Protein 1B22 (pdb70)

Radius of gyration: 10.29 Å; Cα contacts (8 Å, |Δi|>4): 111; chains: 1; bounding box: 26×21×21 Å

Sequence (70 aa):
EEESFGPQPISRLEQCGINANDVKKLEEAGFHTVEAVAYAPKKELINIKGISEAKADKILAEAAKLVPMGEEESFGPQPISRLEQCGINANDVKKLEEAGFHTVEAVAYAPKKELINIKGISEAKADKILAEAAKLVPMGEEESFGPQPISRLEQCGINANDVKKLEEAGFHTVEAVAYAPKKELINIKGISEAKADKILAEAAKLVPMGEEESFGPQPISRLEQCGINANDVKKLEEAGFHTVEAVAYAPKKELINIKGISEAKADKILAEAAKLVPMGEEESFGPQPISRLEQCGINANDVKKLEEAGFHTVEAVAYAPKKELINIKGISEAKADKILAEAAKLVPMGEEESFGPQPISRLEQCGINANDVKKLEEAGFHTVEAVAYAPKKELINIKGISEAKADKILAEAAKLVPMGEEESFGPQPISRLEQCGINANDVKKLEEAGFHTVEAVAYAPKKELINIKGISEAKADKILAEAAKLVPMGEEESFGPQPISRLEQCGINANDVKKLEEAGFHTVEAVAYAPKKELINIKGISEAKADKILAEAAKLVPMGEEESFGPQPISRLEQCGINANDVKKLEEAGFHTVEAVAYAPKKELINIKGISEAKADKILAEAAKLVPMGEEESFGPQPISRLEQCGINANDVKKLEEAGFHTVEAVAYAPKKELINIKGISEAKADKILAEAAKLVPMGEEESFGPQPISRLEQCGINANDVKKLEEAGFHTVEAVAYAPKKELINIKGISEAKADKILAEAAKLVPMGEEESFGPQPISRLEQCGINANDVKKLEEAGFHTVEAVAYAPKKELINIKGISEAKADKILAEAAKLVPMGEEESFGPQPISRLEQCGINANDVKKLEEAGFHTVEAVAYAPKKELINIKGISEAKADKILAEAAKLVPMGEEESFGPQPISRLEQCGINANDVKKLEEAGFHTVEAVAYAPKKELINIKGISEAKADKILAEAAKLVPMGEEESFGPQPISRLEQCGINANDVKKLEEAGFHTVEAVAYAPKKELINIKGISEAKADKILAEAAKLVPMGEEESFGPQPISRLEQCGINANDVKKLEEAGFHTVEAVAYAPKKELINIKGISEAKADKILAEAAKLVPMGEEESFGPQPISRLEQCGINANDVKKLEEAGFHTVEAVAYAPKKELINIKGISEAKADKILAEAAKLVPMGEEESFGPQPISRLEQCGINANDVKKLEEAGFHTVEAVAYAPKKELINIKGISEAKADKILAEAAKLVPMGEEESFGPQPISRLEQCGINANDVKKLEEAGFHTVEAVAYAPKKELINIKGISEAKADKILAEAAKLVPMGEEESFGPQPISRLEQCGINANDVKKLEEAGFHTVEAVAYAPKKELINIKGISEAKADKILAEAAKLVPMGEEESFGPQPISRLEQCGINANDVKKLEEAGFHTVEAVAYAPKKELINIKGISEAKADKILAEAAKLVPMGEEESFGPQPISRLEQCGINANDVKKLEEAGFHTVEAVAYAPKKELINIKGISEAKADKILAEAAKLVPMGEEESFGPQPISRLEQCGINANDVKKLEEAGFHTVEAVAYAPKKELINIKGISEAKADKILAEAAKLVPMGEEESFGPQPISRLEQCGINANDVKKLEEAGFHTVEAVAYAPKKELINIKGISEAKADKILAEAAKLVPMGEEESFGPQPISRLEQCGINANDVKKLEEAGFHTVEAVAYAPKKELINIKGISEAKADKILAEAAKLVPMGEEESFGPQPISRLEQCGINANDVKKLEEAGFHTVEAVAYAPKKELINIKGISEAKADKILAEAAKLVPMGEEESFGPQPISRLEQCGINANDVKKLEEAGFHTVEAVAYAPKKELINIKGISEAKADKILAEAAKLVPMGEEESFGPQPISRLEQCGINANDVKKLEEAGFHTVEAVAYAPKKELINIKGISEAKADKILAEAAKLVPMGEEESFGPQPISRLEQCGINANDVKKLEEAGFHTVEAVAYAPKKELINIKGISEAKADKILAEAAKLVPMGEEESFGPQPISRLEQCGINANDVKKLEEAGFHTVEAVAYAPKKELINIKGISEAKADKILAEAAKLVPMG

Organism: Homo sapiens (NCBI:txid9606)

Nearest PDB structures (foldseek):
  1b22-assembly1_A  TM=9.193E-01  e=7.555E-15  Homo sapiens
  5nwl-assembly1_F  TM=5.448E-01  e=1.430E-09  Homo sapiens
  6bb2-assembly2_E  TM=3.078E-01  e=9.770E+00  Homo sapiens
  1b22-assembly1_A  TM=9.363E-01  e=3.225E-14  Homo sapiens
  5nwl-assembly1_F  TM=5.181E-01  e=1.822E-08  Homo sapiens

GO terms:
  GO:0005634 nucleus (C, IDA)
  GO:0099182 presynaptic intermediate filament cytoskeleton (C, IDA)
  GO:0035861 site of double-strand break (C, IDA)
  GO:0003697 single-stranded DNA binding (F, IDA)
  GO:0031297 replication fork processing (P, IDA)
  GO:0000724 double-strand break repair via homologous recombination (P, IDA)
  GO:0000785 chromatin (C, IDA)
  GO:0005515 protein binding (F, IPI)
  GO:0005524 ATP binding (F, IDA)
  GO:0000800 lateral element (C, IDA)
  GO:0000150 DNA strand exchange activity (F, IDA)
  GO:0048471 perinuclear region of cytoplasm (C, IDA)
  GO:0000228 nuclear chromosome (C, IDA)
  GO:0005737 cytoplasm (C, IDA)
  GO:0005739 mitochondrion (C, IDA)
  GO:0031491 nucleosome binding (F, IDA)
  GO:0010569 regulation of double-strand break repair via homologous recombination (P, IDA)
  GO:0032993 protein-DNA complex (C, IDA)
  GO:0071479 cellular response to ionizing radiation (P, IDA)
  GO:0006974 DNA damage response (P, IDA)

Foldseek 3Di:
DDFADDFQQQLCVLVVPHPPCVCQVCPPPGCSGSCLPPPDQQQVSSVPVHGGCVVSVSSSVCCRVPVVDD

InterPro domains:
  IPR003593 AAA+ ATPase domain [SM00382] (119-306)
  IPR010995 DNA repair Rad51/transcription factor NusA, alpha-helical [SSF47794] (17-85)
  IPR011941 DNA recombination/repair protein Rad51 [TIGR02239] (25-339)
  IPR013632 Rad51-like, C-terminal [PF08423] (95-337)
  IPR016467 DNA recombination and repair protein, RecA-like [PIRSF005856] (19-338)
  IPR020587 DNA recombination and repair protein RecA, monomer-monomer interface [PS50163] (276-339)
  IPR020588 DNA recombination and repair protein RecA-like, ATP-binding domain [PS50162] (98-269)
  IPR027417 P-loop containing nucleoside triphosphate hydrolase [G3DSA:3.40.50.300] (97-339)
  IPR027417 P-loop containing nucleoside triphosphate hydrolase [SSF52540] (101-335)
  IPR060101 SAM-like helix-hairpin-helix tandem [PF14520] (32-79)

Structure (mmCIF, N/CA/C/O backbone):
data_1B22
#
_entry.id   1B22
#
_cell.length_a   1.000
_cell.length_b   1.000
_cell.length_c   1.000
_cell.angle_alpha   90.00
_cell.angle_beta   90.00
_cell.angle_gamma   90.00
#
_symmetry.space_group_name_H-M   'P 1'
#
loop_
_atom_site.group_PDB
_atom_site.id
_atom_site.type_symbol
_atom_site.label_atom_id
_atom_site.label_alt_id
_atom_site.label_comp_id
_atom_site.label_asym_id
_atom_site.label_entity_id
_atom_site.label_seq_id
_atom_site.pdbx_PDB_ins_code
_atom_site.Cartn_x
_atom_site.Cartn_y
_atom_site.Cartn_z
_atom_site.occupancy
_atom_site.B_iso_or_equiv
_atom_site.auth_seq_id
_atom_site.auth_comp_id
_atom_site.auth_asym_id
_atom_site.auth_atom_id
_atom_site.pdbx_PDB_model_num
ATOM 1 N N . GLU A 1 16 ? -10.984 -9.572 5.829 1.00 0.00 16 GLU A N 1
ATOM 2 C CA . GLU A 1 16 ? -11.033 -8.871 4.512 1.00 0.00 16 GLU A CA 1
ATOM 3 C C . GLU A 1 16 ? -9.755 -9.148 3.718 1.00 0.00 16 GLU A C 1
ATOM 4 O O . GLU A 1 16 ? -8.711 -9.419 4.277 1.00 0.00 16 GLU A O 1
ATOM 16 N N . GLU A 1 17 ? -9.829 -9.081 2.417 1.00 0.00 17 GLU A N 1
ATOM 17 C CA . GLU A 1 17 ? -8.619 -9.338 1.585 1.00 0.00 17 GLU A CA 1
ATOM 18 C C . GLU A 1 17 ? -8.580 -8.367 0.403 1.00 0.00 17 GLU A C 1
ATOM 19 O O . GLU A 1 17 ? -9.548 -8.210 -0.315 1.00 0.00 17 GLU A O 1
ATOM 31 N N . GLU A 1 18 ? -7.471 -7.714 0.197 1.00 0.00 18 GLU A N 1
ATOM 32 C CA . GLU A 1 18 ? -7.373 -6.752 -0.937 1.00 0.00 18 GLU A CA 1
ATOM 33 C C . GLU A 1 18 ? -8.420 -5.646 -0.778 1.00 0.00 18 GLU A C 1
ATOM 34 O O . GLU A 1 18 ? -9.031 -5.503 0.262 1.00 0.00 18 GLU A O 1
ATOM 46 N N . SER A 1 19 ? -8.631 -4.864 -1.801 1.00 0.00 19 SER A N 1
ATOM 47 C CA . SER A 1 19 ? -9.638 -3.768 -1.704 1.00 0.00 19 SER A CA 1
ATOM 48 C C . SER A 1 19 ? -10.150 -3.395 -3.096 1.00 0.00 19 SER A C 1
ATOM 49 O O . SER A 1 19 ? -9.429 -3.463 -4.072 1.00 0.00 19 SER A O 1
ATOM 57 N N . PHE A 1 20 ? -11.389 -3.001 -3.196 1.00 0.00 20 PHE A N 1
ATOM 58 C CA . PHE A 1 20 ? -11.947 -2.624 -4.526 1.00 0.00 20 PHE A CA 1
ATOM 59 C C . PHE A 1 20 ? -12.456 -1.181 -4.498 1.00 0.00 20 PHE A C 1
ATOM 60 O O . PHE A 1 20 ? -13.295 -0.794 -5.287 1.00 0.00 20 PHE A O 1
ATOM 77 N N . GLY A 1 21 ? -11.960 -0.381 -3.593 1.00 0.00 21 GLY A N 1
ATOM 78 C CA . GLY A 1 21 ? -12.421 1.032 -3.517 1.00 0.00 21 GLY A CA 1
ATOM 79 C C . GLY A 1 21 ? -11.250 1.972 -3.815 1.00 0.00 21 GLY A C 1
ATOM 80 O O . GLY A 1 21 ? -10.512 1.764 -4.757 1.00 0.00 21 GLY A O 1
ATOM 84 N N . PRO A 1 22 ? -11.125 2.984 -2.998 1.00 0.00 22 PRO A N 1
ATOM 85 C CA . PRO A 1 22 ? -10.040 3.974 -3.173 1.00 0.00 22 PRO A CA 1
ATOM 86 C C . PRO A 1 22 ? -8.732 3.439 -2.584 1.00 0.00 22 PRO A C 1
ATOM 87 O O . PRO A 1 22 ? -8.734 2.592 -1.712 1.00 0.00 22 PRO A O 1
ATOM 98 N N . GLN A 1 23 ? -7.615 3.927 -3.047 1.00 0.00 23 GLN A N 1
ATOM 99 C CA . GLN A 1 23 ? -6.313 3.445 -2.504 1.00 0.00 23 GLN A CA 1
ATOM 100 C C . GLN A 1 23 ? -5.351 4.605 -2.270 1.00 0.00 23 GLN A C 1
ATOM 101 O O . GLN A 1 23 ? -4.167 4.468 -2.488 1.00 0.00 23 GLN A O 1
ATOM 115 N N . PRO A 1 24 ? -5.873 5.706 -1.796 1.00 0.00 24 PRO A N 1
ATOM 116 C CA . PRO A 1 24 ? -5.007 6.871 -1.515 1.00 0.00 24 PRO A CA 1
ATOM 117 C C . PRO A 1 24 ? -4.082 6.518 -0.355 1.00 0.00 24 PRO A C 1
ATOM 118 O O . PRO A 1 24 ? -4.103 7.140 0.688 1.00 0.00 24 PRO A O 1
ATOM 129 N N . ILE A 1 25 ? -3.272 5.506 -0.533 1.00 0.00 25 ILE A N 1
ATOM 130 C CA . ILE A 1 25 ? -2.352 5.091 0.549 1.00 0.00 25 ILE A CA 1
ATOM 131 C C . ILE A 1 25 ? -1.250 6.128 0.718 1.00 0.00 25 ILE A C 1
ATOM 132 O O . ILE A 1 25 ? -0.420 6.037 1.600 1.00 0.00 25 ILE A O 1
ATOM 148 N N . SER A 1 26 ? -1.233 7.110 -0.131 1.00 0.00 26 SER A N 1
ATOM 149 C CA . SER A 1 26 ? -0.178 8.154 -0.027 1.00 0.00 26 SER A CA 1
ATOM 150 C C . SER A 1 26 ? 0.026 8.566 1.436 1.00 0.00 26 SER A C 1
ATOM 151 O O . SER A 1 26 ? 0.961 8.143 2.084 1.00 0.00 26 SER A O 1
ATOM 159 N N . ARG A 1 27 ? -0.841 9.382 1.967 1.00 0.00 27 ARG A N 1
ATOM 160 C CA . ARG A 1 27 ? -0.680 9.816 3.386 1.00 0.00 27 ARG A CA 1
ATOM 161 C C . ARG A 1 27 ? -0.435 8.611 4.301 1.00 0.00 27 ARG A C 1
ATOM 162 O O . ARG A 1 27 ? 0.248 8.711 5.301 1.00 0.00 27 ARG A O 1
ATOM 183 N N . LEU A 1 28 ? -0.993 7.477 3.978 1.00 0.00 28 LEU A N 1
ATOM 184 C CA . LEU A 1 28 ? -0.796 6.279 4.846 1.00 0.00 28 LEU A CA 1
ATOM 185 C C . LEU A 1 28 ? 0.689 5.918 4.958 1.00 0.00 28 LEU A C 1
ATOM 186 O O . LEU A 1 28 ? 1.327 6.194 5.953 1.00 0.00 28 LEU A O 1
ATOM 202 N N . GLU A 1 29 ? 1.239 5.288 3.955 1.00 0.00 29 GLU A N 1
ATOM 203 C CA . GLU A 1 29 ? 2.679 4.889 4.021 1.00 0.00 29 GLU A CA 1
ATOM 204 C C . GLU A 1 29 ? 3.604 6.043 3.618 1.00 0.00 29 GLU A C 1
ATOM 205 O O . GLU A 1 29 ? 4.733 6.115 4.059 1.00 0.00 29 GLU A O 1
ATOM 217 N N . GLN A 1 30 ? 3.157 6.940 2.783 1.00 0.00 30 GLN A N 1
ATOM 218 C CA . GLN A 1 30 ? 4.051 8.060 2.373 1.00 0.00 30 GLN A CA 1
ATOM 219 C C . GLN A 1 30 ? 4.373 8.938 3.582 1.00 0.00 30 GLN A C 1
ATOM 220 O O . GLN A 1 30 ? 5.439 9.512 3.678 1.00 0.00 30 GLN A O 1
ATOM 234 N N . CYS A 1 31 ? 3.465 9.035 4.515 1.00 0.00 31 CYS A N 1
ATOM 235 C CA . CYS A 1 31 ? 3.735 9.863 5.720 1.00 0.00 31 CYS A CA 1
ATOM 236 C C . CYS A 1 31 ? 4.625 9.073 6.678 1.00 0.00 31 CYS A C 1
ATOM 237 O O . CYS A 1 31 ? 5.188 9.612 7.611 1.00 0.00 31 CYS A O 1
ATOM 245 N N . GLY A 1 32 ? 4.765 7.796 6.442 1.00 0.00 32 GLY A N 1
ATOM 246 C CA . GLY A 1 32 ? 5.628 6.964 7.322 1.00 0.00 32 GLY A CA 1
ATOM 247 C C . GLY A 1 32 ? 4.783 5.934 8.073 1.00 0.00 32 GLY A C 1
ATOM 248 O O . GLY A 1 32 ? 4.704 5.957 9.285 1.00 0.00 32 GLY A O 1
ATOM 252 N N . ILE A 1 33 ? 4.168 5.011 7.377 1.00 0.00 33 ILE A N 1
ATOM 253 C CA . ILE A 1 33 ? 3.365 3.982 8.083 1.00 0.00 33 ILE A CA 1
ATOM 254 C C . ILE A 1 33 ? 4.319 2.887 8.577 1.00 0.00 33 ILE A C 1
ATOM 255 O O . ILE A 1 33 ? 5.333 3.168 9.184 1.00 0.00 33 ILE A O 1
ATOM 271 N N . ASN A 1 34 ? 4.017 1.655 8.322 1.00 0.00 34 ASN A N 1
ATOM 272 C CA . ASN A 1 34 ? 4.915 0.553 8.772 1.00 0.00 34 ASN A CA 1
ATOM 273 C C . ASN A 1 34 ? 6.098 0.403 7.806 1.00 0.00 34 ASN A C 1
ATOM 274 O O . ASN A 1 34 ? 6.647 1.375 7.327 1.00 0.00 34 ASN A O 1
ATOM 285 N N . ALA A 1 35 ? 6.495 -0.809 7.518 1.00 0.00 35 ALA A N 1
ATOM 286 C CA . ALA A 1 35 ? 7.641 -1.022 6.584 1.00 0.00 35 ALA A CA 1
ATOM 287 C C . ALA A 1 35 ? 7.332 -0.425 5.215 1.00 0.00 35 ALA A C 1
ATOM 288 O O . ALA A 1 35 ? 8.217 -0.031 4.482 1.00 0.00 35 ALA A O 1
ATOM 295 N N . ASN A 1 36 ? 6.081 -0.380 4.858 1.00 0.00 36 ASN A N 1
ATOM 296 C CA . ASN A 1 36 ? 5.701 0.164 3.527 1.00 0.00 36 ASN A CA 1
ATOM 297 C C . ASN A 1 36 ? 6.534 1.383 3.169 1.00 0.00 36 ASN A C 1
ATOM 298 O O . ASN A 1 36 ? 7.422 1.297 2.347 1.00 0.00 36 ASN A O 1
ATOM 309 N N . ASP A 1 37 ? 6.226 2.517 3.748 1.00 0.00 37 ASP A N 1
ATOM 310 C CA . ASP A 1 37 ? 6.976 3.766 3.419 1.00 0.00 37 ASP A CA 1
ATOM 311 C C . ASP A 1 37 ? 8.389 3.432 2.949 1.00 0.00 37 ASP A C 1
ATOM 312 O O . ASP A 1 37 ? 8.780 3.736 1.839 1.00 0.00 37 ASP A O 1
ATOM 321 N N . VAL A 1 38 ? 9.139 2.779 3.783 1.00 0.00 38 VAL A N 1
ATOM 322 C CA . VAL A 1 38 ? 10.524 2.398 3.409 1.00 0.00 38 VAL A CA 1
ATOM 323 C C . VAL A 1 38 ? 10.566 1.696 2.049 1.00 0.00 38 VAL A C 1
ATOM 324 O O . VAL A 1 38 ? 11.078 2.222 1.086 1.00 0.00 38 VAL A O 1
ATOM 337 N N . LYS A 1 39 ? 10.069 0.497 1.968 1.00 0.00 39 LYS A N 1
ATOM 338 C CA . LYS A 1 39 ? 10.145 -0.243 0.676 1.00 0.00 39 LYS A CA 1
ATOM 339 C C . LYS A 1 39 ? 8.957 0.036 -0.248 1.00 0.00 39 LYS A C 1
ATOM 340 O O . LYS A 1 39 ? 9.128 0.247 -1.429 1.00 0.00 39 LYS A O 1
ATOM 359 N N . LYS A 1 40 ? 7.758 0.008 0.253 1.00 0.00 40 LYS A N 1
ATOM 360 C CA . LYS A 1 40 ? 6.592 0.226 -0.646 1.00 0.00 40 LYS A CA 1
ATOM 361 C C . LYS A 1 40 ? 6.813 1.431 -1.563 1.00 0.00 40 LYS A C 1
ATOM 362 O O . LYS A 1 40 ? 6.672 1.335 -2.763 1.00 0.00 40 LYS A O 1
ATOM 381 N N . LEU A 1 41 ? 7.125 2.574 -1.016 1.00 0.00 41 LEU A N 1
ATOM 382 C CA . LEU A 1 41 ? 7.305 3.777 -1.886 1.00 0.00 41 LEU A CA 1
ATOM 383 C C . LEU A 1 41 ? 8.745 3.939 -2.410 1.00 0.00 41 LEU A C 1
ATOM 384 O O . LEU A 1 41 ? 8.976 4.668 -3.355 1.00 0.00 41 LEU A O 1
ATOM 400 N N . GLU A 1 42 ? 9.721 3.333 -1.791 1.00 0.00 42 GLU A N 1
ATOM 401 C CA . GLU A 1 42 ? 11.120 3.552 -2.266 1.00 0.00 42 GLU A CA 1
ATOM 402 C C . GLU A 1 42 ? 11.460 2.771 -3.542 1.00 0.00 42 GLU A C 1
ATOM 403 O O . GLU A 1 42 ? 11.737 3.363 -4.566 1.00 0.00 42 GLU A O 1
ATOM 415 N N . GLU A 1 43 ? 11.482 1.461 -3.496 1.00 0.00 43 GLU A N 1
ATOM 416 C CA . GLU A 1 43 ? 11.853 0.689 -4.731 1.00 0.00 43 GLU A CA 1
ATOM 417 C C . GLU A 1 43 ? 11.244 1.331 -5.984 1.00 0.00 43 GLU A C 1
ATOM 418 O O . GLU A 1 43 ? 11.768 1.197 -7.072 1.00 0.00 43 GLU A O 1
ATOM 430 N N . ALA A 1 44 ? 10.156 2.037 -5.845 1.00 0.00 44 ALA A N 1
ATOM 431 C CA . ALA A 1 44 ? 9.539 2.692 -7.034 1.00 0.00 44 ALA A CA 1
ATOM 432 C C . ALA A 1 44 ? 8.793 3.957 -6.607 1.00 0.00 44 ALA A C 1
ATOM 433 O O . ALA A 1 44 ? 9.203 5.061 -6.905 1.00 0.00 44 ALA A O 1
ATOM 440 N N . GLY A 1 45 ? 7.702 3.806 -5.908 1.00 0.00 45 GLY A N 1
ATOM 441 C CA . GLY A 1 45 ? 6.936 5.004 -5.462 1.00 0.00 45 GLY A CA 1
ATOM 442 C C . GLY A 1 45 ? 5.450 4.661 -5.313 1.00 0.00 45 GLY A C 1
ATOM 443 O O . GLY A 1 45 ? 4.591 5.478 -5.578 1.00 0.00 45 GLY A O 1
ATOM 447 N N . PHE A 1 46 ? 5.132 3.463 -4.891 1.00 0.00 46 PHE A N 1
ATOM 448 C CA . PHE A 1 46 ? 3.681 3.091 -4.733 1.00 0.00 46 PHE A CA 1
ATOM 449 C C . PHE A 1 46 ? 3.005 3.864 -3.592 1.00 0.00 46 PHE A C 1
ATOM 450 O O . PHE A 1 46 ? 1.874 3.588 -3.250 1.00 0.00 46 PHE A O 1
ATOM 467 N N . HIS A 1 47 ? 3.676 4.808 -2.989 1.00 0.00 47 HIS A N 1
ATOM 468 C CA . HIS A 1 47 ? 3.042 5.568 -1.865 1.00 0.00 47 HIS A CA 1
ATOM 469 C C . HIS A 1 47 ? 1.811 6.345 -2.345 1.00 0.00 47 HIS A C 1
ATOM 470 O O . HIS A 1 47 ? 1.779 7.558 -2.296 1.00 0.00 47 HIS A O 1
ATOM 484 N N . THR A 1 48 ? 0.797 5.656 -2.796 1.00 0.00 48 THR A N 1
ATOM 485 C CA . THR A 1 48 ? -0.436 6.349 -3.273 1.00 0.00 48 THR A CA 1
ATOM 486 C C . THR A 1 48 ? -1.379 5.346 -3.943 1.00 0.00 48 THR A C 1
ATOM 487 O O . THR A 1 48 ? -1.107 4.164 -3.996 1.00 0.00 48 THR A O 1
ATOM 498 N N . VAL A 1 49 ? -2.483 5.822 -4.455 1.00 0.00 49 VAL A N 1
ATOM 499 C CA . VAL A 1 49 ? -3.467 4.925 -5.140 1.00 0.00 49 VAL A CA 1
ATOM 500 C C . VAL A 1 49 ? -2.759 3.800 -5.908 1.00 0.00 49 VAL A C 1
ATOM 501 O O . VAL A 1 49 ? -3.311 2.735 -6.098 1.00 0.00 49 VAL A O 1
ATOM 514 N N . GLU A 1 50 ? -1.548 4.030 -6.350 1.00 0.00 50 GLU A N 1
ATOM 515 C CA . GLU A 1 50 ? -0.800 2.977 -7.103 1.00 0.00 50 GLU A CA 1
ATOM 516 C C . GLU A 1 50 ? -1.100 1.581 -6.543 1.00 0.00 50 GLU A C 1
ATOM 517 O O . GLU A 1 50 ? -1.055 0.596 -7.253 1.00 0.00 50 GLU A O 1
ATOM 529 N N . ALA A 1 51 ? -1.400 1.489 -5.277 1.00 0.00 51 ALA A N 1
ATOM 530 C CA . ALA A 1 51 ? -1.697 0.158 -4.674 1.00 0.00 51 ALA A CA 1
ATOM 531 C C . ALA A 1 51 ? -2.586 -0.668 -5.610 1.00 0.00 51 ALA A C 1
ATOM 532 O O . ALA A 1 51 ? -2.340 -1.835 -5.842 1.00 0.00 51 ALA A O 1
ATOM 539 N N . VAL A 1 52 ? -3.618 -0.077 -6.148 1.00 0.00 52 VAL A N 1
ATOM 540 C CA . VAL A 1 52 ? -4.515 -0.841 -7.063 1.00 0.00 52 VAL A CA 1
ATOM 541 C C . VAL A 1 52 ? -4.770 -0.048 -8.349 1.00 0.00 52 VAL A C 1
ATOM 542 O O . VAL A 1 52 ? -5.897 0.236 -8.703 1.00 0.00 52 VAL A O 1
ATOM 555 N N . ALA A 1 53 ? -3.731 0.306 -9.055 1.00 0.00 53 ALA A N 1
ATOM 556 C CA . ALA A 1 53 ? -3.914 1.074 -10.320 1.00 0.00 53 ALA A CA 1
ATOM 557 C C . ALA A 1 53 ? -3.385 0.266 -11.507 1.00 0.00 53 ALA A C 1
ATOM 558 O O . ALA A 1 53 ? -4.119 -0.080 -12.412 1.00 0.00 53 ALA A O 1
ATOM 565 N N . TYR A 1 54 ? -2.116 -0.038 -11.512 1.00 0.00 54 TYR A N 1
ATOM 566 C CA . TYR A 1 54 ? -1.542 -0.824 -12.641 1.00 0.00 54 TYR A CA 1
ATOM 567 C C . TYR A 1 54 ? -1.056 -2.188 -12.144 1.00 0.00 54 TYR A C 1
ATOM 568 O O . TYR A 1 54 ? -1.365 -3.214 -12.717 1.00 0.00 54 TYR A O 1
ATOM 586 N N . ALA A 1 55 ? -0.294 -2.208 -11.084 1.00 0.00 55 ALA A N 1
ATOM 587 C CA . ALA A 1 55 ? 0.212 -3.508 -10.555 1.00 0.00 55 ALA A CA 1
ATOM 588 C C . ALA A 1 55 ? -0.420 -3.814 -9.196 1.00 0.00 55 ALA A C 1
ATOM 589 O O . ALA A 1 55 ? -0.663 -2.922 -8.407 1.00 0.00 55 ALA A O 1
ATOM 596 N N . PRO A 1 56 ? -0.661 -5.076 -8.969 1.00 0.00 56 PRO A N 1
ATOM 597 C CA . PRO A 1 56 ? -1.267 -5.522 -7.691 1.00 0.00 56 PRO A CA 1
ATOM 598 C C . PRO A 1 56 ? -0.250 -5.409 -6.556 1.00 0.00 56 PRO A C 1
ATOM 599 O O . PRO A 1 56 ? 0.917 -5.702 -6.724 1.00 0.00 56 PRO A O 1
ATOM 610 N N . LYS A 1 57 ? -0.682 -4.984 -5.402 1.00 0.00 57 LYS A N 1
ATOM 611 C CA . LYS A 1 57 ? 0.261 -4.851 -4.258 1.00 0.00 57 LYS A CA 1
ATOM 612 C C . LYS A 1 57 ? 1.180 -6.073 -4.193 1.00 0.00 57 LYS A C 1
ATOM 613 O O . LYS A 1 57 ? 2.301 -5.998 -3.731 1.00 0.00 57 LYS A O 1
ATOM 632 N N . LYS A 1 58 ? 0.712 -7.198 -4.658 1.00 0.00 58 LYS A N 1
ATOM 633 C CA . LYS A 1 58 ? 1.555 -8.429 -4.628 1.00 0.00 58 LYS A CA 1
ATOM 634 C C . LYS A 1 58 ? 2.734 -8.287 -5.597 1.00 0.00 58 LYS A C 1
ATOM 635 O O . LYS A 1 58 ? 3.761 -8.921 -5.452 1.00 0.00 58 LYS A O 1
ATOM 654 N N . GLU A 1 59 ? 2.591 -7.449 -6.579 1.00 0.00 59 GLU A N 1
ATOM 655 C CA . GLU A 1 59 ? 3.691 -7.253 -7.566 1.00 0.00 59 GLU A CA 1
ATOM 656 C C . GLU A 1 59 ? 4.705 -6.257 -7.019 1.00 0.00 59 GLU A C 1
ATOM 657 O O . GLU A 1 59 ? 5.891 -6.508 -7.013 1.00 0.00 59 GLU A O 1
ATOM 669 N N . LEU A 1 60 ? 4.257 -5.136 -6.542 1.00 0.00 60 LEU A N 1
ATOM 670 C CA . LEU A 1 60 ? 5.221 -4.159 -5.982 1.00 0.00 60 LEU A CA 1
ATOM 671 C C . LEU A 1 60 ? 6.013 -4.853 -4.873 1.00 0.00 60 LEU A C 1
ATOM 672 O O . LEU A 1 60 ? 7.224 -4.946 -4.920 1.00 0.00 60 LEU A O 1
ATOM 688 N N . ILE A 1 61 ? 5.332 -5.335 -3.872 1.00 0.00 61 ILE A N 1
ATOM 689 C CA . ILE A 1 61 ? 6.032 -6.016 -2.753 1.00 0.00 61 ILE A CA 1
ATOM 690 C C . ILE A 1 61 ? 7.049 -7.000 -3.307 1.00 0.00 61 ILE A C 1
ATOM 691 O O . ILE A 1 61 ? 8.115 -7.183 -2.752 1.00 0.00 61 ILE A O 1
ATOM 707 N N . ASN A 1 62 ? 6.746 -7.627 -4.411 1.00 0.00 62 ASN A N 1
ATOM 708 C CA . ASN A 1 62 ? 7.724 -8.579 -4.994 1.00 0.00 62 ASN A CA 1
ATOM 709 C C . ASN A 1 62 ? 9.102 -7.916 -5.079 1.00 0.00 62 ASN A C 1
ATOM 710 O O . ASN A 1 62 ? 10.102 -8.584 -5.256 1.00 0.00 62 ASN A O 1
ATOM 721 N N . ILE A 1 63 ? 9.182 -6.610 -4.949 1.00 0.00 63 ILE A N 1
ATOM 722 C CA . ILE A 1 63 ? 10.521 -5.965 -5.023 1.00 0.00 63 ILE A CA 1
ATOM 723 C C . ILE A 1 63 ? 11.423 -6.547 -3.942 1.00 0.00 63 ILE A C 1
ATOM 724 O O . ILE A 1 63 ? 12.103 -7.533 -4.148 1.00 0.00 63 ILE A O 1
ATOM 740 N N . LYS A 1 64 ? 11.426 -5.953 -2.794 1.00 0.00 64 LYS A N 1
ATOM 741 C CA . LYS A 1 64 ? 12.277 -6.481 -1.692 1.00 0.00 64 LYS A CA 1
ATOM 742 C C . LYS A 1 64 ? 11.913 -7.943 -1.426 1.00 0.00 64 LYS A C 1
ATOM 743 O O . LYS A 1 64 ? 12.694 -8.701 -0.888 1.00 0.00 64 LYS A O 1
ATOM 762 N N . GLY A 1 65 ? 10.730 -8.345 -1.812 1.00 0.00 65 GLY A N 1
ATOM 763 C CA . GLY A 1 65 ? 10.316 -9.758 -1.594 1.00 0.00 65 GLY A CA 1
ATOM 764 C C . GLY A 1 65 ? 9.187 -9.824 -0.561 1.00 0.00 65 GLY A C 1
ATOM 765 O O . GLY A 1 65 ? 8.928 -10.862 0.013 1.00 0.00 65 GLY A O 1
ATOM 769 N N . ILE A 1 66 ? 8.513 -8.732 -0.311 1.00 0.00 66 ILE A N 1
ATOM 770 C CA . ILE A 1 66 ? 7.412 -8.762 0.691 1.00 0.00 66 ILE A CA 1
ATOM 771 C C . ILE A 1 66 ? 6.125 -9.309 0.062 1.00 0.00 66 ILE A C 1
ATOM 772 O O . ILE A 1 66 ? 6.143 -10.241 -0.715 1.00 0.00 66 ILE A O 1
ATOM 788 N N . SER A 1 67 ? 5.011 -8.722 0.413 1.00 0.00 67 SER A N 1
ATOM 789 C CA . SER A 1 67 ? 3.690 -9.156 -0.117 1.00 0.00 67 SER A CA 1
ATOM 790 C C . SER A 1 67 ? 2.619 -8.466 0.722 1.00 0.00 67 SER A C 1
ATOM 791 O O . SER A 1 67 ? 2.725 -7.290 1.023 1.00 0.00 67 SER A O 1
ATOM 799 N N . GLU A 1 68 ? 1.615 -9.173 1.145 1.00 0.00 68 GLU A N 1
ATOM 800 C CA . GLU A 1 68 ? 0.590 -8.524 1.999 1.00 0.00 68 GLU A CA 1
ATOM 801 C C . GLU A 1 68 ? 1.281 -7.920 3.226 1.00 0.00 68 GLU A C 1
ATOM 802 O O . GLU A 1 68 ? 0.730 -7.090 3.921 1.00 0.00 68 GLU A O 1
ATOM 814 N N . ALA A 1 69 ? 2.492 -8.342 3.496 1.00 0.00 69 ALA A N 1
ATOM 815 C CA . ALA A 1 69 ? 3.230 -7.809 4.675 1.00 0.00 69 ALA A CA 1
ATOM 816 C C . ALA A 1 69 ? 3.005 -6.305 4.822 1.00 0.00 69 ALA A C 1
ATOM 817 O O . ALA A 1 69 ? 2.187 -5.857 5.605 1.00 0.00 69 ALA A O 1
ATOM 824 N N . LYS A 1 70 ? 3.713 -5.523 4.062 1.00 0.00 70 LYS A N 1
ATOM 825 C CA . LYS A 1 70 ? 3.538 -4.052 4.146 1.00 0.00 70 LYS A CA 1
ATOM 826 C C . LYS A 1 70 ? 2.351 -3.629 3.288 1.00 0.00 70 LYS A C 1
ATOM 827 O O . LYS A 1 70 ? 1.535 -2.825 3.692 1.00 0.00 70 LYS A O 1
ATOM 846 N N . ALA A 1 71 ? 2.246 -4.162 2.104 1.00 0.00 71 ALA A N 1
ATOM 847 C CA . ALA A 1 71 ? 1.100 -3.775 1.230 1.00 0.00 71 ALA A CA 1
ATOM 848 C C . ALA A 1 71 ? -0.224 -3.921 1.989 1.00 0.00 71 ALA A C 1
ATOM 849 O O . ALA A 1 71 ? -0.939 -2.961 2.200 1.00 0.00 71 ALA A O 1
ATOM 856 N N . ASP A 1 72 ? -0.558 -5.115 2.396 1.00 0.00 72 ASP A N 1
ATOM 857 C CA . ASP A 1 72 ? -1.840 -5.321 3.134 1.00 0.00 72 ASP A CA 1
ATOM 858 C C . ASP A 1 72 ? -1.937 -4.362 4.324 1.00 0.00 72 ASP A C 1
ATOM 859 O O . ASP A 1 72 ? -2.919 -3.665 4.489 1.00 0.00 72 ASP A O 1
ATOM 868 N N . LYS A 1 73 ? -0.934 -4.322 5.159 1.00 0.00 73 LYS A N 1
ATOM 869 C CA . LYS A 1 73 ? -0.989 -3.408 6.335 1.00 0.00 73 LYS A CA 1
ATOM 870 C C . LYS A 1 73 ? -1.513 -2.028 5.918 1.00 0.00 73 LYS A C 1
ATOM 871 O O . LYS A 1 73 ? -2.080 -1.304 6.712 1.00 0.00 73 LYS A O 1
ATOM 890 N N . ILE A 1 74 ? -1.315 -1.652 4.683 1.00 0.00 74 ILE A N 1
ATOM 891 C CA . ILE A 1 74 ? -1.788 -0.311 4.226 1.00 0.00 74 ILE A CA 1
ATOM 892 C C . ILE A 1 74 ? -3.236 -0.372 3.727 1.00 0.00 74 ILE A C 1
ATOM 893 O O . ILE A 1 74 ? -4.135 0.164 4.345 1.00 0.00 74 ILE A O 1
ATOM 909 N N . LEU A 1 75 ? -3.470 -1.005 2.613 1.00 0.00 75 LEU A N 1
ATOM 910 C CA . LEU A 1 75 ? -4.861 -1.077 2.081 1.00 0.00 75 LEU A CA 1
ATOM 911 C C . LEU A 1 75 ? -5.855 -1.381 3.208 1.00 0.00 75 LEU A C 1
ATOM 912 O O . LEU A 1 75 ? -7.026 -1.069 3.113 1.00 0.00 75 LEU A O 1
ATOM 928 N N . ALA A 1 76 ? -5.405 -1.983 4.275 1.00 0.00 76 ALA A N 1
ATOM 929 C CA . ALA A 1 76 ? -6.338 -2.294 5.395 1.00 0.00 76 ALA A CA 1
ATOM 930 C C . ALA A 1 76 ? -6.512 -1.062 6.286 1.00 0.00 76 ALA A C 1
ATOM 931 O O . ALA A 1 76 ? -7.611 -0.593 6.510 1.00 0.00 76 ALA A O 1
ATOM 938 N N . GLU A 1 77 ? -5.433 -0.532 6.792 1.00 0.00 77 GLU A N 1
ATOM 939 C CA . GLU A 1 77 ? -5.532 0.671 7.665 1.00 0.00 77 GLU A CA 1
ATOM 940 C C . GLU A 1 77 ? -6.018 1.878 6.856 1.00 0.00 77 GLU A C 1
ATOM 941 O O . GLU A 1 77 ? -6.690 2.751 7.370 1.00 0.00 77 GLU A O 1
ATOM 953 N N . ALA A 1 78 ? -5.688 1.936 5.594 1.00 0.00 78 ALA A N 1
ATOM 954 C CA . ALA A 1 78 ? -6.137 3.090 4.764 1.00 0.00 78 ALA A CA 1
ATOM 955 C C . ALA A 1 78 ? -7.652 3.035 4.558 1.00 0.00 78 ALA A C 1
ATOM 956 O O . ALA A 1 78 ? -8.373 3.940 4.926 1.00 0.00 78 ALA A O 1
ATOM 963 N N . ALA A 1 79 ? -8.140 1.979 3.969 1.00 0.00 79 ALA A N 1
ATOM 964 C CA . ALA A 1 79 ? -9.607 1.864 3.735 1.00 0.00 79 ALA A CA 1
ATOM 965 C C . ALA A 1 79 ? -10.385 2.137 5.027 1.00 0.00 79 ALA A C 1
ATOM 966 O O . ALA A 1 79 ? -11.530 2.543 4.996 1.00 0.00 79 ALA A O 1
ATOM 973 N N . LYS A 1 80 ? -9.781 1.911 6.163 1.00 0.00 80 LYS A N 1
ATOM 974 C CA . LYS A 1 80 ? -10.503 2.153 7.447 1.00 0.00 80 LYS A CA 1
ATOM 975 C C . LYS A 1 80 ? -10.213 3.560 7.984 1.00 0.00 80 LYS A C 1
ATOM 976 O O . LYS A 1 80 ? -10.818 4.000 8.942 1.00 0.00 80 LYS A O 1
ATOM 995 N N . LEU A 1 81 ? -9.293 4.270 7.386 1.00 0.00 81 LEU A N 1
ATOM 996 C CA . LEU A 1 81 ? -8.980 5.643 7.886 1.00 0.00 81 LEU A CA 1
ATOM 997 C C . LEU A 1 81 ? -9.109 6.678 6.763 1.00 0.00 81 LEU A C 1
ATOM 998 O O . LEU A 1 81 ? -9.330 7.847 7.011 1.00 0.00 81 LEU A O 1
ATOM 1014 N N . VAL A 1 82 ? -8.968 6.266 5.533 1.00 0.00 82 VAL A N 1
ATOM 1015 C CA . VAL A 1 82 ? -9.078 7.238 4.406 1.00 0.00 82 VAL A CA 1
ATOM 1016 C C . VAL A 1 82 ? -10.132 6.770 3.396 1.00 0.00 82 VAL A C 1
ATOM 1017 O O . VAL A 1 82 ? -9.840 6.600 2.229 1.00 0.00 82 VAL A O 1
ATOM 1030 N N . PRO A 1 83 ? -11.329 6.582 3.885 1.00 0.00 83 PRO A N 1
ATOM 1031 C CA . PRO A 1 83 ? -12.446 6.133 3.020 1.00 0.00 83 PRO A CA 1
ATOM 1032 C C . PRO A 1 83 ? -12.948 7.290 2.149 1.00 0.00 83 PRO A C 1
ATOM 1033 O O . PRO A 1 83 ? -13.320 8.335 2.645 1.00 0.00 83 PRO A O 1
ATOM 1044 N N . MET A 1 84 ? -12.960 7.109 0.855 1.00 0.00 84 MET A N 1
ATOM 1045 C CA . MET A 1 84 ? -13.437 8.194 -0.051 1.00 0.00 84 MET A CA 1
ATOM 1046 C C . MET A 1 84 ? -12.920 9.556 0.427 1.00 0.00 84 MET A C 1
ATOM 1047 O O . MET A 1 84 ? -11.823 9.962 0.099 1.00 0.00 84 MET A O 1
ATOM 1061 N N . GLY A 1 85 ? -13.699 10.265 1.199 1.00 0.00 85 GLY A N 1
ATOM 1062 C CA . GLY A 1 85 ? -13.246 11.596 1.692 1.00 0.00 85 GLY A CA 1
ATOM 1063 C C . GLY A 1 85 ? -14.392 12.602 1.573 1.00 0.00 85 GLY A C 1
ATOM 1064 O O . GLY A 1 85 ? -14.410 13.338 0.600 1.00 0.00 85 GLY A O 1
ATOM 1068 N N . GLU A 1 16 ? -9.077 -10.627 -2.548 1.00 0.00 16 GLU A N 2
ATOM 1069 C CA . GLU A 1 16 ? -7.944 -10.521 -1.585 1.00 0.00 16 GLU A CA 2
ATOM 1070 C C . GLU A 1 16 ? -7.360 -9.105 -1.610 1.00 0.00 16 GLU A C 2
ATOM 1071 O O . GLU A 1 16 ? -6.172 -8.910 -1.441 1.00 0.00 16 GLU A O 2
ATOM 1083 N N . GLU A 1 17 ? -8.186 -8.116 -1.817 1.00 0.00 17 GLU A N 2
ATOM 1084 C CA . GLU A 1 17 ? -7.682 -6.714 -1.849 1.00 0.00 17 GLU A CA 2
ATOM 1085 C C . GLU A 1 17 ? -8.763 -5.754 -1.344 1.00 0.00 17 GLU A C 2
ATOM 1086 O O . GLU A 1 17 ? -9.763 -5.534 -1.995 1.00 0.00 17 GLU A O 2
ATOM 1098 N N . GLU A 1 18 ? -8.569 -5.185 -0.186 1.00 0.00 18 GLU A N 2
ATOM 1099 C CA . GLU A 1 18 ? -9.589 -4.244 0.362 1.00 0.00 18 GLU A CA 2
ATOM 1100 C C . GLU A 1 18 ? -9.857 -3.109 -0.632 1.00 0.00 18 GLU A C 2
ATOM 1101 O O . GLU A 1 18 ? -9.049 -2.220 -0.808 1.00 0.00 18 GLU A O 2
ATOM 1113 N N . SER A 1 19 ? -10.991 -3.132 -1.278 1.00 0.00 19 SER A N 2
ATOM 1114 C CA . SER A 1 19 ? -11.316 -2.053 -2.255 1.00 0.00 19 SER A CA 2
ATOM 1115 C C . SER A 1 19 ? -12.280 -1.046 -1.623 1.00 0.00 19 SER A C 2
ATOM 1116 O O . SER A 1 19 ? -13.234 -0.612 -2.238 1.00 0.00 19 SER A O 2
ATOM 1124 N N . PHE A 1 20 ? -12.042 -0.675 -0.394 1.00 0.00 20 PHE A N 2
ATOM 1125 C CA . PHE A 1 20 ? -12.949 0.300 0.280 1.00 0.00 20 PHE A CA 2
ATOM 1126 C C . PHE A 1 20 ? -12.685 1.720 -0.230 1.00 0.00 20 PHE A C 2
ATOM 1127 O O . PHE A 1 20 ? -12.459 2.635 0.536 1.00 0.00 20 PHE A O 2
ATOM 1144 N N . GLY A 1 21 ? -12.722 1.908 -1.520 1.00 0.00 21 GLY A N 2
ATOM 1145 C CA . GLY A 1 21 ? -12.485 3.266 -2.089 1.00 0.00 21 GLY A CA 2
ATOM 1146 C C . GLY A 1 21 ? -11.101 3.780 -1.680 1.00 0.00 21 GLY A C 2
ATOM 1147 O O . GLY A 1 21 ? -10.962 4.912 -1.261 1.00 0.00 21 GLY A O 2
ATOM 1151 N N . PRO A 1 22 ? -10.118 2.932 -1.824 1.00 0.00 22 PRO A N 2
ATOM 1152 C CA . PRO A 1 22 ? -8.729 3.314 -1.473 1.00 0.00 22 PRO A CA 2
ATOM 1153 C C . PRO A 1 22 ? -8.162 4.280 -2.518 1.00 0.00 22 PRO A C 2
ATOM 1154 O O . PRO A 1 22 ? -8.219 4.028 -3.706 1.00 0.00 22 PRO A O 2
ATOM 1165 N N . GLN A 1 23 ? -7.610 5.381 -2.087 1.00 0.00 23 GLN A N 2
ATOM 1166 C CA . GLN A 1 23 ? -7.038 6.355 -3.062 1.00 0.00 23 GLN A CA 2
ATOM 1167 C C . GLN A 1 23 ? -5.882 7.131 -2.432 1.00 0.00 23 GLN A C 2
ATOM 1168 O O . GLN A 1 23 ? -4.751 6.986 -2.850 1.00 0.00 23 GLN A O 2
ATOM 1182 N N . PRO A 1 24 ? -6.185 7.925 -1.441 1.00 0.00 24 PRO A N 2
ATOM 1183 C CA . PRO A 1 24 ? -5.123 8.707 -0.767 1.00 0.00 24 PRO A CA 2
ATOM 1184 C C . PRO A 1 24 ? -4.223 7.770 0.036 1.00 0.00 24 PRO A C 2
ATOM 1185 O O . PRO A 1 24 ? -4.050 7.926 1.229 1.00 0.00 24 PRO A O 2
ATOM 1196 N N . ILE A 1 25 ? -3.643 6.798 -0.613 1.00 0.00 25 ILE A N 2
ATOM 1197 C CA . ILE A 1 25 ? -2.750 5.853 0.103 1.00 0.00 25 ILE A CA 2
ATOM 1198 C C . ILE A 1 25 ? -1.423 6.541 0.412 1.00 0.00 25 ILE A C 2
ATOM 1199 O O . ILE A 1 25 ? -0.630 6.065 1.199 1.00 0.00 25 ILE A O 2
ATOM 1215 N N . SER A 1 26 ? -1.179 7.658 -0.213 1.00 0.00 26 SER A N 2
ATOM 1216 C CA . SER A 1 26 ? 0.101 8.390 0.023 1.00 0.00 26 SER A CA 2
ATOM 1217 C C . SER A 1 26 ? 0.247 8.798 1.496 1.00 0.00 26 SER A C 2
ATOM 1218 O O . SER A 1 26 ? 1.084 8.285 2.211 1.00 0.00 26 SER A O 2
ATOM 1226 N N . ARG A 1 27 ? -0.548 9.734 1.942 1.00 0.00 27 ARG A N 2
ATOM 1227 C CA . ARG A 1 27 ? -0.454 10.206 3.358 1.00 0.00 27 ARG A CA 2
ATOM 1228 C C . ARG A 1 27 ? -0.126 9.061 4.328 1.00 0.00 27 ARG A C 2
ATOM 1229 O O . ARG A 1 27 ? 0.640 9.230 5.253 1.00 0.00 27 ARG A O 2
ATOM 1250 N N . LEU A 1 28 ? -0.705 7.908 4.150 1.00 0.00 28 LEU A N 2
ATOM 1251 C CA . LEU A 1 28 ? -0.423 6.786 5.100 1.00 0.00 28 LEU A CA 2
ATOM 1252 C C . LEU A 1 28 ? 0.806 5.980 4.685 1.00 0.00 28 LEU A C 2
ATOM 1253 O O . LEU A 1 28 ? 1.848 6.061 5.304 1.00 0.00 28 LEU A O 2
ATOM 1269 N N . GLU A 1 29 ? 0.688 5.177 3.670 1.00 0.00 29 GLU A N 2
ATOM 1270 C CA . GLU A 1 29 ? 1.846 4.340 3.253 1.00 0.00 29 GLU A CA 2
ATOM 1271 C C . GLU A 1 29 ? 3.110 5.188 3.032 1.00 0.00 29 GLU A C 2
ATOM 1272 O O . GLU A 1 29 ? 4.216 4.720 3.207 1.00 0.00 29 GLU A O 2
ATOM 1284 N N . GLN A 1 30 ? 2.968 6.415 2.611 1.00 0.00 30 GLN A N 2
ATOM 1285 C CA . GLN A 1 30 ? 4.179 7.249 2.346 1.00 0.00 30 GLN A CA 2
ATOM 1286 C C . GLN A 1 30 ? 4.644 8.067 3.567 1.00 0.00 30 GLN A C 2
ATOM 1287 O O . GLN A 1 30 ? 5.812 8.372 3.696 1.00 0.00 30 GLN A O 2
ATOM 1301 N N . CYS A 1 31 ? 3.754 8.472 4.436 1.00 0.00 31 CYS A N 2
ATOM 1302 C CA . CYS A 1 31 ? 4.191 9.319 5.594 1.00 0.00 31 CYS A CA 2
ATOM 1303 C C . CYS A 1 31 ? 4.840 8.488 6.703 1.00 0.00 31 CYS A C 2
ATOM 1304 O O . CYS A 1 31 ? 5.177 9.003 7.751 1.00 0.00 31 CYS A O 2
ATOM 1312 N N . GLY A 1 32 ? 5.033 7.222 6.491 1.00 0.00 32 GLY A N 2
ATOM 1313 C CA . GLY A 1 32 ? 5.676 6.393 7.549 1.00 0.00 32 GLY A CA 2
ATOM 1314 C C . GLY A 1 32 ? 4.695 5.330 8.036 1.00 0.00 32 GLY A C 2
ATOM 1315 O O . GLY A 1 32 ? 4.394 5.238 9.209 1.00 0.00 32 GLY A O 2
ATOM 1319 N N . ILE A 1 33 ? 4.204 4.522 7.143 1.00 0.00 33 ILE A N 2
ATOM 1320 C CA . ILE A 1 33 ? 3.254 3.458 7.542 1.00 0.00 33 ILE A CA 2
ATOM 1321 C C . ILE A 1 33 ? 4.048 2.263 8.089 1.00 0.00 33 ILE A C 2
ATOM 1322 O O . ILE A 1 33 ? 4.870 2.416 8.972 1.00 0.00 33 ILE A O 2
ATOM 1338 N N . ASN A 1 34 ? 3.838 1.087 7.574 1.00 0.00 34 ASN A N 2
ATOM 1339 C CA . ASN A 1 34 ? 4.617 -0.086 8.071 1.00 0.00 34 ASN A CA 2
ATOM 1340 C C . ASN A 1 34 ? 5.889 -0.240 7.234 1.00 0.00 34 ASN A C 2
ATOM 1341 O O . ASN A 1 34 ? 6.342 0.699 6.611 1.00 0.00 34 ASN A O 2
ATOM 1352 N N . ALA A 1 35 ? 6.467 -1.411 7.193 1.00 0.00 35 ALA A N 2
ATOM 1353 C CA . ALA A 1 35 ? 7.700 -1.588 6.370 1.00 0.00 35 ALA A CA 2
ATOM 1354 C C . ALA A 1 35 ? 7.465 -1.017 4.979 1.00 0.00 35 ALA A C 2
ATOM 1355 O O . ALA A 1 35 ? 8.340 -0.430 4.374 1.00 0.00 35 ALA A O 2
ATOM 1362 N N . ASN A 1 36 ? 6.288 -1.219 4.463 1.00 0.00 36 ASN A N 2
ATOM 1363 C CA . ASN A 1 36 ? 5.970 -0.726 3.092 1.00 0.00 36 ASN A CA 2
ATOM 1364 C C . ASN A 1 36 ? 6.601 0.631 2.832 1.00 0.00 36 ASN A C 2
ATOM 1365 O O . ASN A 1 36 ? 7.461 0.757 1.982 1.00 0.00 36 ASN A O 2
ATOM 1376 N N . ASP A 1 37 ? 6.152 1.647 3.527 1.00 0.00 37 ASP A N 2
ATOM 1377 C CA . ASP A 1 37 ? 6.693 3.021 3.306 1.00 0.00 37 ASP A CA 2
ATOM 1378 C C . ASP A 1 37 ? 8.116 2.959 2.752 1.00 0.00 37 ASP A C 2
ATOM 1379 O O . ASP A 1 37 ? 8.360 3.229 1.590 1.00 0.00 37 ASP A O 2
ATOM 1388 N N . VAL A 1 38 ? 9.043 2.589 3.579 1.00 0.00 38 VAL A N 2
ATOM 1389 C CA . VAL A 1 38 ? 10.459 2.495 3.142 1.00 0.00 38 VAL A CA 2
ATOM 1390 C C . VAL A 1 38 ? 10.621 1.687 1.846 1.00 0.00 38 VAL A C 2
ATOM 1391 O O . VAL A 1 38 ? 11.108 2.191 0.858 1.00 0.00 38 VAL A O 2
ATOM 1404 N N . LYS A 1 39 ? 10.267 0.430 1.846 1.00 0.00 39 LYS A N 2
ATOM 1405 C CA . LYS A 1 39 ? 10.478 -0.394 0.614 1.00 0.00 39 LYS A CA 2
ATOM 1406 C C . LYS A 1 39 ? 9.348 -0.251 -0.411 1.00 0.00 39 LYS A C 2
ATOM 1407 O O . LYS A 1 39 ? 9.577 0.120 -1.549 1.00 0.00 39 LYS A O 2
ATOM 1426 N N . LYS A 1 40 ? 8.144 -0.580 -0.034 1.00 0.00 40 LYS A N 2
ATOM 1427 C CA . LYS A 1 40 ? 7.009 -0.510 -0.999 1.00 0.00 40 LYS A CA 2
ATOM 1428 C C . LYS A 1 40 ? 7.117 0.706 -1.921 1.00 0.00 40 LYS A C 2
ATOM 1429 O O . LYS A 1 40 ? 7.128 0.572 -3.127 1.00 0.00 40 LYS A O 2
ATOM 1448 N N . LEU A 1 41 ? 7.150 1.893 -1.376 1.00 0.00 41 LEU A N 2
ATOM 1449 C CA . LEU A 1 41 ? 7.192 3.101 -2.257 1.00 0.00 41 LEU A CA 2
ATOM 1450 C C . LEU A 1 41 ? 8.606 3.541 -2.665 1.00 0.00 41 LEU A C 2
ATOM 1451 O O . LEU A 1 41 ? 8.766 4.247 -3.640 1.00 0.00 41 LEU A O 2
ATOM 1467 N N . GLU A 1 42 ? 9.629 3.191 -1.941 1.00 0.00 42 GLU A N 2
ATOM 1468 C CA . GLU A 1 42 ? 10.978 3.685 -2.348 1.00 0.00 42 GLU A CA 2
ATOM 1469 C C . GLU A 1 42 ? 11.355 3.229 -3.762 1.00 0.00 42 GLU A C 2
ATOM 1470 O O . GLU A 1 42 ? 11.901 3.995 -4.533 1.00 0.00 42 GLU A O 2
ATOM 1482 N N . GLU A 1 43 ? 11.096 2.003 -4.117 1.00 0.00 43 GLU A N 2
ATOM 1483 C CA . GLU A 1 43 ? 11.475 1.552 -5.481 1.00 0.00 43 GLU A CA 2
ATOM 1484 C C . GLU A 1 43 ? 10.585 2.243 -6.524 1.00 0.00 43 GLU A C 2
ATOM 1485 O O . GLU A 1 43 ? 11.053 3.002 -7.347 1.00 0.00 43 GLU A O 2
ATOM 1497 N N . ALA A 1 44 ? 9.310 1.977 -6.496 1.00 0.00 44 ALA A N 2
ATOM 1498 C CA . ALA A 1 44 ? 8.393 2.609 -7.488 1.00 0.00 44 ALA A CA 2
ATOM 1499 C C . ALA A 1 44 ? 7.860 3.938 -6.958 1.00 0.00 44 ALA A C 2
ATOM 1500 O O . ALA A 1 44 ? 8.025 4.977 -7.566 1.00 0.00 44 ALA A O 2
ATOM 1507 N N . GLY A 1 45 ? 7.201 3.903 -5.837 1.00 0.00 45 GLY A N 2
ATOM 1508 C CA . GLY A 1 45 ? 6.630 5.150 -5.267 1.00 0.00 45 GLY A CA 2
ATOM 1509 C C . GLY A 1 45 ? 5.108 5.017 -5.249 1.00 0.00 45 GLY A C 2
ATOM 1510 O O . GLY A 1 45 ? 4.395 5.828 -5.803 1.00 0.00 45 GLY A O 2
ATOM 1514 N N . PHE A 1 46 ? 4.609 3.985 -4.621 1.00 0.00 46 PHE A N 2
ATOM 1515 C CA . PHE A 1 46 ? 3.118 3.780 -4.572 1.00 0.00 46 PHE A CA 2
ATOM 1516 C C . PHE A 1 46 ? 2.459 4.693 -3.528 1.00 0.00 46 PHE A C 2
ATOM 1517 O O . PHE A 1 46 ? 1.422 4.371 -2.984 1.00 0.00 46 PHE A O 2
ATOM 1534 N N . HIS A 1 47 ? 3.040 5.822 -3.245 1.00 0.00 47 HIS A N 2
ATOM 1535 C CA . HIS A 1 47 ? 2.425 6.735 -2.238 1.00 0.00 47 HIS A CA 2
ATOM 1536 C C . HIS A 1 47 ? 1.171 7.396 -2.820 1.00 0.00 47 HIS A C 2
ATOM 1537 O O . HIS A 1 47 ? 1.153 8.579 -3.083 1.00 0.00 47 HIS A O 2
ATOM 1551 N N . THR A 1 48 ? 0.126 6.626 -3.015 1.00 0.00 48 THR A N 2
ATOM 1552 C CA . THR A 1 48 ? -1.150 7.174 -3.576 1.00 0.00 48 THR A CA 2
ATOM 1553 C C . THR A 1 48 ? -2.006 6.034 -4.138 1.00 0.00 48 THR A C 2
ATOM 1554 O O . THR A 1 48 ? -1.660 4.875 -4.030 1.00 0.00 48 THR A O 2
ATOM 1565 N N . VAL A 1 49 ? -3.118 6.366 -4.742 1.00 0.00 49 VAL A N 2
ATOM 1566 C CA . VAL A 1 49 ? -4.014 5.322 -5.333 1.00 0.00 49 VAL A CA 2
ATOM 1567 C C . VAL A 1 49 ? -3.192 4.173 -5.926 1.00 0.00 49 VAL A C 2
ATOM 1568 O O . VAL A 1 49 ? -3.625 3.038 -5.957 1.00 0.00 49 VAL A O 2
ATOM 1581 N N . GLU A 1 50 ? -2.012 4.463 -6.402 1.00 0.00 50 GLU A N 2
ATOM 1582 C CA . GLU A 1 50 ? -1.155 3.396 -6.999 1.00 0.00 50 GLU A CA 2
ATOM 1583 C C . GLU A 1 50 ? -1.240 2.113 -6.168 1.00 0.00 50 GLU A C 2
ATOM 1584 O O . GLU A 1 50 ? -1.055 1.022 -6.670 1.00 0.00 50 GLU A O 2
ATOM 1596 N N . ALA A 1 51 ? -1.510 2.238 -4.900 1.00 0.00 51 ALA A N 2
ATOM 1597 C CA . ALA A 1 51 ? -1.597 1.030 -4.032 1.00 0.00 51 ALA A CA 2
ATOM 1598 C C . ALA A 1 51 ? -2.764 0.134 -4.460 1.00 0.00 51 ALA A C 2
ATOM 1599 O O . ALA A 1 51 ? -2.871 -0.999 -4.038 1.00 0.00 51 ALA A O 2
ATOM 1606 N N . VAL A 1 52 ? -3.643 0.630 -5.290 1.00 0.00 52 VAL A N 2
ATOM 1607 C CA . VAL A 1 52 ? -4.800 -0.202 -5.727 1.00 0.00 52 VAL A CA 2
ATOM 1608 C C . VAL A 1 52 ? -5.106 0.029 -7.211 1.00 0.00 52 VAL A C 2
ATOM 1609 O O . VAL A 1 52 ? -4.737 1.034 -7.784 1.00 0.00 52 VAL A O 2
ATOM 1622 N N . ALA A 1 53 ? -5.785 -0.897 -7.834 1.00 0.00 53 ALA A N 2
ATOM 1623 C CA . ALA A 1 53 ? -6.128 -0.736 -9.278 1.00 0.00 53 ALA A CA 2
ATOM 1624 C C . ALA A 1 53 ? -4.878 -0.412 -10.101 1.00 0.00 53 ALA A C 2
ATOM 1625 O O . ALA A 1 53 ? -4.770 0.648 -10.685 1.00 0.00 53 ALA A O 2
ATOM 1632 N N . TYR A 1 54 ? -3.938 -1.317 -10.163 1.00 0.00 54 TYR A N 2
ATOM 1633 C CA . TYR A 1 54 ? -2.705 -1.055 -10.963 1.00 0.00 54 TYR A CA 2
ATOM 1634 C C . TYR A 1 54 ? -1.778 -2.280 -10.946 1.00 0.00 54 TYR A C 2
ATOM 1635 O O . TYR A 1 54 ? -1.824 -3.111 -11.831 1.00 0.00 54 TYR A O 2
ATOM 1653 N N . ALA A 1 55 ? -0.937 -2.406 -9.951 1.00 0.00 55 ALA A N 2
ATOM 1654 C CA . ALA A 1 55 ? -0.017 -3.580 -9.896 1.00 0.00 55 ALA A CA 2
ATOM 1655 C C . ALA A 1 55 ? -0.472 -4.553 -8.807 1.00 0.00 55 ALA A C 2
ATOM 1656 O O . ALA A 1 55 ? -1.115 -4.159 -7.854 1.00 0.00 55 ALA A O 2
ATOM 1663 N N . PRO A 1 56 ? -0.115 -5.797 -8.980 1.00 0.00 56 PRO A N 2
ATOM 1664 C CA . PRO A 1 56 ? -0.486 -6.838 -7.991 1.00 0.00 56 PRO A CA 2
ATOM 1665 C C . PRO A 1 56 ? 0.303 -6.632 -6.696 1.00 0.00 56 PRO A C 2
ATOM 1666 O O . PRO A 1 56 ? 1.518 -6.647 -6.685 1.00 0.00 56 PRO A O 2
ATOM 1677 N N . LYS A 1 57 ? -0.384 -6.426 -5.609 1.00 0.00 57 LYS A N 2
ATOM 1678 C CA . LYS A 1 57 ? 0.310 -6.201 -4.310 1.00 0.00 57 LYS A CA 2
ATOM 1679 C C . LYS A 1 57 ? 1.478 -7.174 -4.129 1.00 0.00 57 LYS A C 2
ATOM 1680 O O . LYS A 1 57 ? 2.411 -6.896 -3.408 1.00 0.00 57 LYS A O 2
ATOM 1699 N N . LYS A 1 58 ? 1.438 -8.317 -4.761 1.00 0.00 58 LYS A N 2
ATOM 1700 C CA . LYS A 1 58 ? 2.554 -9.294 -4.589 1.00 0.00 58 LYS A CA 2
ATOM 1701 C C . LYS A 1 58 ? 3.775 -8.898 -5.432 1.00 0.00 58 LYS A C 2
ATOM 1702 O O . LYS A 1 58 ? 4.899 -9.210 -5.094 1.00 0.00 58 LYS A O 2
ATOM 1721 N N . GLU A 1 59 ? 3.577 -8.207 -6.518 1.00 0.00 59 GLU A N 2
ATOM 1722 C CA . GLU A 1 59 ? 4.746 -7.805 -7.355 1.00 0.00 59 GLU A CA 2
ATOM 1723 C C . GLU A 1 59 ? 5.442 -6.608 -6.728 1.00 0.00 59 GLU A C 2
ATOM 1724 O O . GLU A 1 59 ? 6.635 -6.622 -6.497 1.00 0.00 59 GLU A O 2
ATOM 1736 N N . LEU A 1 60 ? 4.712 -5.573 -6.437 1.00 0.00 60 LEU A N 2
ATOM 1737 C CA . LEU A 1 60 ? 5.350 -4.392 -5.814 1.00 0.00 60 LEU A CA 2
ATOM 1738 C C . LEU A 1 60 ? 6.091 -4.845 -4.549 1.00 0.00 60 LEU A C 2
ATOM 1739 O O . LEU A 1 60 ? 7.290 -4.690 -4.432 1.00 0.00 60 LEU A O 2
ATOM 1755 N N . ILE A 1 61 ? 5.386 -5.407 -3.603 1.00 0.00 61 ILE A N 2
ATOM 1756 C CA . ILE A 1 61 ? 6.051 -5.869 -2.352 1.00 0.00 61 ILE A CA 2
ATOM 1757 C C . ILE A 1 61 ? 7.279 -6.686 -2.701 1.00 0.00 61 ILE A C 2
ATOM 1758 O O . ILE A 1 61 ? 8.242 -6.733 -1.960 1.00 0.00 61 ILE A O 2
ATOM 1774 N N . ASN A 1 62 ? 7.266 -7.318 -3.840 1.00 0.00 62 ASN A N 2
ATOM 1775 C CA . ASN A 1 62 ? 8.450 -8.112 -4.245 1.00 0.00 62 ASN A CA 2
ATOM 1776 C C . ASN A 1 62 ? 9.696 -7.233 -4.164 1.00 0.00 62 ASN A C 2
ATOM 1777 O O . ASN A 1 62 ? 10.809 -7.717 -4.232 1.00 0.00 62 ASN A O 2
ATOM 1788 N N . ILE A 1 63 ? 9.532 -5.937 -4.017 1.00 0.00 63 ILE A N 2
ATOM 1789 C CA . ILE A 1 63 ? 10.738 -5.064 -3.931 1.00 0.00 63 ILE A CA 2
ATOM 1790 C C . ILE A 1 63 ? 11.754 -5.684 -2.975 1.00 0.00 63 ILE A C 2
ATOM 1791 O O . ILE A 1 63 ? 12.717 -6.306 -3.379 1.00 0.00 63 ILE A O 2
ATOM 1807 N N . LYS A 1 64 ? 11.538 -5.516 -1.714 1.00 0.00 64 LYS A N 2
ATOM 1808 C CA . LYS A 1 64 ? 12.475 -6.088 -0.707 1.00 0.00 64 LYS A CA 2
ATOM 1809 C C . LYS A 1 64 ? 12.224 -7.589 -0.552 1.00 0.00 64 LYS A C 2
ATOM 1810 O O . LYS A 1 64 ? 13.107 -8.343 -0.191 1.00 0.00 64 LYS A O 2
ATOM 1829 N N . GLY A 1 65 ? 11.027 -8.032 -0.829 1.00 0.00 65 GLY A N 2
ATOM 1830 C CA . GLY A 1 65 ? 10.723 -9.485 -0.705 1.00 0.00 65 GLY A CA 2
ATOM 1831 C C . GLY A 1 65 ? 9.523 -9.693 0.220 1.00 0.00 65 GLY A C 2
ATOM 1832 O O . GLY A 1 65 ? 9.428 -10.689 0.910 1.00 0.00 65 GLY A O 2
ATOM 1836 N N . ILE A 1 66 ? 8.602 -8.765 0.248 1.00 0.00 66 ILE A N 2
ATOM 1837 C CA . ILE A 1 66 ? 7.418 -8.927 1.137 1.00 0.00 66 ILE A CA 2
ATOM 1838 C C . ILE A 1 66 ? 6.246 -9.541 0.364 1.00 0.00 66 ILE A C 2
ATOM 1839 O O . ILE A 1 66 ? 6.415 -10.383 -0.496 1.00 0.00 66 ILE A O 2
ATOM 1855 N N . SER A 1 67 ? 5.058 -9.107 0.679 1.00 0.00 67 SER A N 2
ATOM 1856 C CA . SER A 1 67 ? 3.837 -9.614 0.001 1.00 0.00 67 SER A CA 2
ATOM 1857 C C . SER A 1 67 ? 2.649 -8.881 0.606 1.00 0.00 67 SER A C 2
ATOM 1858 O O . SER A 1 67 ? 2.746 -7.717 0.954 1.00 0.00 67 SER A O 2
ATOM 1866 N N . GLU A 1 68 ? 1.545 -9.539 0.790 1.00 0.00 68 GLU A N 2
ATOM 1867 C CA . GLU A 1 68 ? 0.405 -8.840 1.431 1.00 0.00 68 GLU A CA 2
ATOM 1868 C C . GLU A 1 68 ? 0.874 -8.327 2.796 1.00 0.00 68 GLU A C 2
ATOM 1869 O O . GLU A 1 68 ? 0.260 -7.472 3.401 1.00 0.00 68 GLU A O 2
ATOM 1881 N N . ALA A 1 69 ? 1.976 -8.856 3.279 1.00 0.00 69 ALA A N 2
ATOM 1882 C CA . ALA A 1 69 ? 2.514 -8.425 4.598 1.00 0.00 69 ALA A CA 2
ATOM 1883 C C . ALA A 1 69 ? 2.360 -6.917 4.791 1.00 0.00 69 ALA A C 2
ATOM 1884 O O . ALA A 1 69 ? 1.459 -6.454 5.466 1.00 0.00 69 ALA A O 2
ATOM 1891 N N . LYS A 1 70 ? 3.235 -6.148 4.210 1.00 0.00 70 LYS A N 2
ATOM 1892 C CA . LYS A 1 70 ? 3.151 -4.677 4.366 1.00 0.00 70 LYS A CA 2
ATOM 1893 C C . LYS A 1 70 ? 2.171 -4.087 3.352 1.00 0.00 70 LYS A C 2
ATOM 1894 O O . LYS A 1 70 ? 1.421 -3.183 3.659 1.00 0.00 70 LYS A O 2
ATOM 1913 N N . ALA A 1 71 ? 2.154 -4.588 2.149 1.00 0.00 71 ALA A N 2
ATOM 1914 C CA . ALA A 1 71 ? 1.195 -4.033 1.152 1.00 0.00 71 ALA A CA 2
ATOM 1915 C C . ALA A 1 71 ? -0.204 -3.970 1.761 1.00 0.00 71 ALA A C 2
ATOM 1916 O O . ALA A 1 71 ? -0.817 -2.923 1.832 1.00 0.00 71 ALA A O 2
ATOM 1923 N N . ASP A 1 72 ? -0.713 -5.083 2.205 1.00 0.00 72 ASP A N 2
ATOM 1924 C CA . ASP A 1 72 ? -2.071 -5.087 2.813 1.00 0.00 72 ASP A CA 2
ATOM 1925 C C . ASP A 1 72 ? -2.091 -4.175 4.040 1.00 0.00 72 ASP A C 2
ATOM 1926 O O . ASP A 1 72 ? -3.028 -3.434 4.259 1.00 0.00 72 ASP A O 2
ATOM 1935 N N . LYS A 1 73 ? -1.062 -4.220 4.842 1.00 0.00 73 LYS A N 2
ATOM 1936 C CA . LYS A 1 73 ? -1.029 -3.350 6.051 1.00 0.00 73 LYS A CA 2
ATOM 1937 C C . LYS A 1 73 ? -1.441 -1.922 5.684 1.00 0.00 73 LYS A C 2
ATOM 1938 O O . LYS A 1 73 ? -2.005 -1.206 6.487 1.00 0.00 73 LYS A O 2
ATOM 1957 N N . ILE A 1 74 ? -1.168 -1.499 4.478 1.00 0.00 74 ILE A N 2
ATOM 1958 C CA . ILE A 1 74 ? -1.554 -0.114 4.076 1.00 0.00 74 ILE A CA 2
ATOM 1959 C C . ILE A 1 74 ? -2.999 -0.098 3.573 1.00 0.00 74 ILE A C 2
ATOM 1960 O O . ILE A 1 74 ? -3.816 0.679 4.028 1.00 0.00 74 ILE A O 2
ATOM 1976 N N . LEU A 1 75 ? -3.326 -0.951 2.645 1.00 0.00 75 LEU A N 2
ATOM 1977 C CA . LEU A 1 75 ? -4.722 -0.980 2.127 1.00 0.00 75 LEU A CA 2
ATOM 1978 C C . LEU A 1 75 ? -5.692 -1.221 3.284 1.00 0.00 75 LEU A C 2
ATOM 1979 O O . LEU A 1 75 ? -6.867 -0.923 3.197 1.00 0.00 75 LEU A O 2
ATOM 1995 N N . ALA A 1 76 ? -5.202 -1.751 4.370 1.00 0.00 76 ALA A N 2
ATOM 1996 C CA . ALA A 1 76 ? -6.086 -2.004 5.541 1.00 0.00 76 ALA A CA 2
ATOM 1997 C C . ALA A 1 76 ? -6.150 -0.755 6.421 1.00 0.00 76 ALA A C 2
ATOM 1998 O O . ALA A 1 76 ? -7.214 -0.271 6.756 1.00 0.00 76 ALA A O 2
ATOM 2005 N N . GLU A 1 77 ? -5.016 -0.226 6.794 1.00 0.00 77 GLU A N 2
ATOM 2006 C CA . GLU A 1 77 ? -5.006 0.996 7.648 1.00 0.00 77 GLU A CA 2
ATOM 2007 C C . GLU A 1 77 ? -5.515 2.199 6.849 1.00 0.00 77 GLU A C 2
ATOM 2008 O O . GLU A 1 77 ? -6.076 3.125 7.397 1.00 0.00 77 GLU A O 2
ATOM 2020 N N . ALA A 1 78 ? -5.328 2.190 5.558 1.00 0.00 78 ALA A N 2
ATOM 2021 C CA . ALA A 1 78 ? -5.805 3.333 4.729 1.00 0.00 78 ALA A CA 2
ATOM 2022 C C . ALA A 1 78 ? -7.306 3.196 4.462 1.00 0.00 78 ALA A C 2
ATOM 2023 O O . ALA A 1 78 ? -8.024 4.172 4.376 1.00 0.00 78 ALA A O 2
ATOM 2030 N N . ALA A 1 79 ? -7.785 1.989 4.331 1.00 0.00 79 ALA A N 2
ATOM 2031 C CA . ALA A 1 79 ? -9.239 1.786 4.071 1.00 0.00 79 ALA A CA 2
ATOM 2032 C C . ALA A 1 79 ? -10.047 2.032 5.349 1.00 0.00 79 ALA A C 2
ATOM 2033 O O . ALA A 1 79 ? -11.247 2.211 5.309 1.00 0.00 79 ALA A O 2
ATOM 2040 N N . LYS A 1 80 ? -9.401 2.033 6.484 1.00 0.00 80 LYS A N 2
ATOM 2041 C CA . LYS A 1 80 ? -10.143 2.255 7.759 1.00 0.00 80 LYS A CA 2
ATOM 2042 C C . LYS A 1 80 ? -9.678 3.545 8.446 1.00 0.00 80 LYS A C 2
ATOM 2043 O O . LYS A 1 80 ? -10.197 3.927 9.475 1.00 0.00 80 LYS A O 2
ATOM 2062 N N . LEU A 1 81 ? -8.708 4.220 7.891 1.00 0.00 81 LEU A N 2
ATOM 2063 C CA . LEU A 1 81 ? -8.225 5.482 8.527 1.00 0.00 81 LEU A CA 2
ATOM 2064 C C . LEU A 1 81 ? -8.334 6.653 7.545 1.00 0.00 81 LEU A C 2
ATOM 2065 O O . LEU A 1 81 ? -8.732 7.741 7.908 1.00 0.00 81 LEU A O 2
ATOM 2081 N N . VAL A 1 82 ? -7.988 6.440 6.304 1.00 0.00 82 VAL A N 2
ATOM 2082 C CA . VAL A 1 82 ? -8.079 7.546 5.306 1.00 0.00 82 VAL A CA 2
ATOM 2083 C C . VAL A 1 82 ? -8.941 7.117 4.116 1.00 0.00 82 VAL A C 2
ATOM 2084 O O . VAL A 1 82 ? -8.539 7.250 2.978 1.00 0.00 82 VAL A O 2
ATOM 2097 N N . PRO A 1 83 ? -10.102 6.613 4.427 1.00 0.00 83 PRO A N 2
ATOM 2098 C CA . PRO A 1 83 ? -11.039 6.153 3.373 1.00 0.00 83 PRO A CA 2
ATOM 2099 C C . PRO A 1 83 ? -11.657 7.354 2.651 1.00 0.00 83 PRO A C 2
ATOM 2100 O O . PRO A 1 83 ? -11.234 8.480 2.826 1.00 0.00 83 PRO A O 2
ATOM 2111 N N . MET A 1 84 ? -12.651 7.124 1.839 1.00 0.00 84 MET A N 2
ATOM 2112 C CA . MET A 1 84 ? -13.289 8.255 1.105 1.00 0.00 84 MET A CA 2
ATOM 2113 C C . MET A 1 84 ? -14.391 8.893 1.957 1.00 0.00 84 MET A C 2
ATOM 2114 O O . MET A 1 84 ? -14.259 10.006 2.425 1.00 0.00 84 MET A O 2
ATOM 2128 N N . GLY A 1 85 ? -15.476 8.198 2.159 1.00 0.00 85 GLY A N 2
ATOM 2129 C CA . GLY A 1 85 ? -16.584 8.768 2.979 1.00 0.00 85 GLY A CA 2
ATOM 2130 C C . GLY A 1 85 ? -16.964 7.781 4.086 1.00 0.00 85 GLY A C 2
ATOM 2131 O O . GLY A 1 85 ? -17.877 8.086 4.836 1.00 0.00 85 GLY A O 2
ATOM 2135 N N . GLU A 1 16 ? -7.964 -9.926 5.128 1.00 0.00 16 GLU A N 3
ATOM 2136 C CA . GLU A 1 16 ? -8.797 -8.716 4.864 1.00 0.00 16 GLU A CA 3
ATOM 2137 C C . GLU A 1 16 ? -8.358 -8.046 3.560 1.00 0.00 16 GLU A C 3
ATOM 2138 O O . GLU A 1 16 ? -7.871 -6.932 3.555 1.00 0.00 16 GLU A O 3
ATOM 2150 N N . GLU A 1 17 ? -8.526 -8.717 2.455 1.00 0.00 17 GLU A N 3
ATOM 2151 C CA . GLU A 1 17 ? -8.120 -8.122 1.152 1.00 0.00 17 GLU A CA 3
ATOM 2152 C C . GLU A 1 17 ? -9.333 -7.501 0.456 1.00 0.00 17 GLU A C 3
ATOM 2153 O O . GLU A 1 17 ? -10.375 -8.115 0.332 1.00 0.00 17 GLU A O 3
ATOM 2165 N N . GLU A 1 18 ? -9.207 -6.285 0.003 1.00 0.00 18 GLU A N 3
ATOM 2166 C CA . GLU A 1 18 ? -10.350 -5.621 -0.684 1.00 0.00 18 GLU A CA 3
ATOM 2167 C C . GLU A 1 18 ? -9.910 -4.260 -1.232 1.00 0.00 18 GLU A C 3
ATOM 2168 O O . GLU A 1 18 ? -8.742 -4.028 -1.475 1.00 0.00 18 GLU A O 3
ATOM 2180 N N . SER A 1 19 ? -10.832 -3.358 -1.424 1.00 0.00 19 SER A N 3
ATOM 2181 C CA . SER A 1 19 ? -10.460 -2.013 -1.952 1.00 0.00 19 SER A CA 3
ATOM 2182 C C . SER A 1 19 ? -11.631 -1.040 -1.800 1.00 0.00 19 SER A C 3
ATOM 2183 O O . SER A 1 19 ? -12.260 -0.653 -2.766 1.00 0.00 19 SER A O 3
ATOM 2191 N N . PHE A 1 20 ? -11.927 -0.637 -0.595 1.00 0.00 20 PHE A N 3
ATOM 2192 C CA . PHE A 1 20 ? -13.054 0.316 -0.383 1.00 0.00 20 PHE A CA 3
ATOM 2193 C C . PHE A 1 20 ? -12.715 1.668 -1.017 1.00 0.00 20 PHE A C 3
ATOM 2194 O O . PHE A 1 20 ? -13.477 2.212 -1.792 1.00 0.00 20 PHE A O 3
ATOM 2211 N N . GLY A 1 21 ? -11.573 2.209 -0.694 1.00 0.00 21 GLY A N 3
ATOM 2212 C CA . GLY A 1 21 ? -11.167 3.522 -1.273 1.00 0.00 21 GLY A CA 3
ATOM 2213 C C . GLY A 1 21 ? -9.649 3.535 -1.464 1.00 0.00 21 GLY A C 3
ATOM 2214 O O . GLY A 1 21 ? -8.952 4.330 -0.866 1.00 0.00 21 GLY A O 3
ATOM 2218 N N . PRO A 1 22 ? -9.189 2.633 -2.285 1.00 0.00 22 PRO A N 3
ATOM 2219 C CA . PRO A 1 22 ? -7.734 2.513 -2.558 1.00 0.00 22 PRO A CA 3
ATOM 2220 C C . PRO A 1 22 ? -7.242 3.639 -3.476 1.00 0.00 22 PRO A C 3
ATOM 2221 O O . PRO A 1 22 ? -6.888 3.409 -4.614 1.00 0.00 22 PRO A O 3
ATOM 2232 N N . GLN A 1 23 ? -7.198 4.853 -2.991 1.00 0.00 23 GLN A N 3
ATOM 2233 C CA . GLN A 1 23 ? -6.710 5.972 -3.850 1.00 0.00 23 GLN A CA 3
ATOM 2234 C C . GLN A 1 23 ? -5.717 6.850 -3.074 1.00 0.00 23 GLN A C 3
ATOM 2235 O O . GLN A 1 23 ? -4.535 6.817 -3.349 1.00 0.00 23 GLN A O 3
ATOM 2249 N N . PRO A 1 24 ? -6.202 7.601 -2.119 1.00 0.00 24 PRO A N 3
ATOM 2250 C CA . PRO A 1 24 ? -5.292 8.461 -1.330 1.00 0.00 24 PRO A CA 3
ATOM 2251 C C . PRO A 1 24 ? -4.452 7.595 -0.393 1.00 0.00 24 PRO A C 3
ATOM 2252 O O . PRO A 1 24 ? -4.457 7.773 0.809 1.00 0.00 24 PRO A O 3
ATOM 2263 N N . ILE A 1 25 ? -3.730 6.656 -0.940 1.00 0.00 25 ILE A N 3
ATOM 2264 C CA . ILE A 1 25 ? -2.890 5.774 -0.090 1.00 0.00 25 ILE A CA 3
ATOM 2265 C C . ILE A 1 25 ? -1.578 6.477 0.252 1.00 0.00 25 ILE A C 3
ATOM 2266 O O . ILE A 1 25 ? -0.826 6.036 1.099 1.00 0.00 25 ILE A O 3
ATOM 2282 N N . SER A 1 26 ? -1.299 7.566 -0.405 1.00 0.00 26 SER A N 3
ATOM 2283 C CA . SER A 1 26 ? -0.033 8.304 -0.124 1.00 0.00 26 SER A CA 3
ATOM 2284 C C . SER A 1 26 ? 0.023 8.727 1.349 1.00 0.00 26 SER A C 3
ATOM 2285 O O . SER A 1 26 ? 0.875 8.291 2.097 1.00 0.00 26 SER A O 3
ATOM 2293 N N . ARG A 1 27 ? -0.876 9.577 1.764 1.00 0.00 27 ARG A N 3
ATOM 2294 C CA . ARG A 1 27 ? -0.877 10.040 3.186 1.00 0.00 27 ARG A CA 3
ATOM 2295 C C . ARG A 1 27 ? -0.611 8.875 4.141 1.00 0.00 27 ARG A C 3
ATOM 2296 O O . ARG A 1 27 ? -0.010 9.040 5.181 1.00 0.00 27 ARG A O 3
ATOM 2317 N N . LEU A 1 28 ? -1.059 7.700 3.807 1.00 0.00 28 LEU A N 3
ATOM 2318 C CA . LEU A 1 28 ? -0.828 6.541 4.714 1.00 0.00 28 LEU A CA 3
ATOM 2319 C C . LEU A 1 28 ? 0.562 5.958 4.494 1.00 0.00 28 LEU A C 3
ATOM 2320 O O . LEU A 1 28 ? 1.467 6.176 5.274 1.00 0.00 28 LEU A O 3
ATOM 2336 N N . GLU A 1 29 ? 0.731 5.204 3.450 1.00 0.00 29 GLU A N 3
ATOM 2337 C CA . GLU A 1 29 ? 2.052 4.574 3.186 1.00 0.00 29 GLU A CA 3
ATOM 2338 C C . GLU A 1 29 ? 3.179 5.614 3.075 1.00 0.00 29 GLU A C 3
ATOM 2339 O O . GLU A 1 29 ? 4.326 5.326 3.355 1.00 0.00 29 GLU A O 3
ATOM 2351 N N . GLN A 1 30 ? 2.879 6.805 2.625 1.00 0.00 30 GLN A N 3
ATOM 2352 C CA . GLN A 1 30 ? 3.956 7.831 2.450 1.00 0.00 30 GLN A CA 3
ATOM 2353 C C . GLN A 1 30 ? 4.206 8.672 3.712 1.00 0.00 30 GLN A C 3
ATOM 2354 O O . GLN A 1 30 ? 5.312 9.112 3.951 1.00 0.00 30 GLN A O 3
ATOM 2368 N N . CYS A 1 31 ? 3.203 8.935 4.503 1.00 0.00 31 CYS A N 3
ATOM 2369 C CA . CYS A 1 31 ? 3.425 9.788 5.714 1.00 0.00 31 CYS A CA 3
ATOM 2370 C C . CYS A 1 31 ? 4.063 8.990 6.852 1.00 0.00 31 CYS A C 3
ATOM 2371 O O . CYS A 1 31 ? 4.175 9.464 7.965 1.00 0.00 31 CYS A O 3
ATOM 2379 N N . GLY A 1 32 ? 4.479 7.789 6.589 1.00 0.00 32 GLY A N 3
ATOM 2380 C CA . GLY A 1 32 ? 5.107 6.971 7.666 1.00 0.00 32 GLY A CA 3
ATOM 2381 C C . GLY A 1 32 ? 4.137 5.871 8.085 1.00 0.00 32 GLY A C 3
ATOM 2382 O O . GLY A 1 32 ? 3.517 5.934 9.128 1.00 0.00 32 GLY A O 3
ATOM 2386 N N . ILE A 1 33 ? 4.000 4.865 7.274 1.00 0.00 33 ILE A N 3
ATOM 2387 C CA . ILE A 1 33 ? 3.071 3.756 7.603 1.00 0.00 33 ILE A CA 3
ATOM 2388 C C . ILE A 1 33 ? 3.861 2.590 8.219 1.00 0.00 33 ILE A C 3
ATOM 2389 O O . ILE A 1 33 ? 4.635 2.777 9.137 1.00 0.00 33 ILE A O 3
ATOM 2405 N N . ASN A 1 34 ? 3.691 1.397 7.723 1.00 0.00 34 ASN A N 3
ATOM 2406 C CA . ASN A 1 34 ? 4.451 0.241 8.282 1.00 0.00 34 ASN A CA 3
ATOM 2407 C C . ASN A 1 34 ? 5.761 0.052 7.510 1.00 0.00 34 ASN A C 3
ATOM 2408 O O . ASN A 1 34 ? 6.397 1.004 7.102 1.00 0.00 34 ASN A O 3
ATOM 2419 N N . ALA A 1 35 ? 6.162 -1.174 7.298 1.00 0.00 35 ALA A N 3
ATOM 2420 C CA . ALA A 1 35 ? 7.424 -1.436 6.542 1.00 0.00 35 ALA A CA 3
ATOM 2421 C C . ALA A 1 35 ? 7.306 -0.906 5.120 1.00 0.00 35 ALA A C 3
ATOM 2422 O O . ALA A 1 35 ? 8.280 -0.777 4.401 1.00 0.00 35 ALA A O 3
ATOM 2429 N N . ASN A 1 36 ? 6.110 -0.649 4.694 1.00 0.00 36 ASN A N 3
ATOM 2430 C CA . ASN A 1 36 ? 5.908 -0.185 3.303 1.00 0.00 36 ASN A CA 3
ATOM 2431 C C . ASN A 1 36 ? 6.747 1.042 2.965 1.00 0.00 36 ASN A C 3
ATOM 2432 O O . ASN A 1 36 ? 7.657 0.966 2.171 1.00 0.00 36 ASN A O 3
ATOM 2443 N N . ASP A 1 37 ? 6.405 2.174 3.524 1.00 0.00 37 ASP A N 3
ATOM 2444 C CA . ASP A 1 37 ? 7.138 3.439 3.208 1.00 0.00 37 ASP A CA 3
ATOM 2445 C C . ASP A 1 37 ? 8.561 3.150 2.730 1.00 0.00 37 ASP A C 3
ATOM 2446 O O . ASP A 1 37 ? 8.933 3.474 1.619 1.00 0.00 37 ASP A O 3
ATOM 2455 N N . VAL A 1 38 ? 9.347 2.533 3.558 1.00 0.00 38 VAL A N 3
ATOM 2456 C CA . VAL A 1 38 ? 10.750 2.216 3.179 1.00 0.00 38 VAL A CA 3
ATOM 2457 C C . VAL A 1 38 ? 10.846 1.460 1.847 1.00 0.00 38 VAL A C 3
ATOM 2458 O O . VAL A 1 38 ? 11.342 1.980 0.864 1.00 0.00 38 VAL A O 3
ATOM 2471 N N . LYS A 1 39 ? 10.413 0.227 1.809 1.00 0.00 39 LYS A N 3
ATOM 2472 C CA . LYS A 1 39 ? 10.549 -0.554 0.537 1.00 0.00 39 LYS A CA 3
ATOM 2473 C C . LYS A 1 39 ? 9.347 -0.382 -0.393 1.00 0.00 39 LYS A C 3
ATOM 2474 O O . LYS A 1 39 ? 9.490 -0.389 -1.597 1.00 0.00 39 LYS A O 3
ATOM 2493 N N . LYS A 1 40 ? 8.170 -0.241 0.124 1.00 0.00 40 LYS A N 3
ATOM 2494 C CA . LYS A 1 40 ? 7.006 -0.090 -0.786 1.00 0.00 40 LYS A CA 3
ATOM 2495 C C . LYS A 1 40 ? 7.153 1.158 -1.658 1.00 0.00 40 LYS A C 3
ATOM 2496 O O . LYS A 1 40 ? 7.164 1.077 -2.866 1.00 0.00 40 LYS A O 3
ATOM 2515 N N . LEU A 1 41 ? 7.230 2.319 -1.053 1.00 0.00 41 LEU A N 3
ATOM 2516 C CA . LEU A 1 41 ? 7.316 3.573 -1.861 1.00 0.00 41 LEU A CA 3
ATOM 2517 C C . LEU A 1 41 ? 8.724 3.854 -2.413 1.00 0.00 41 LEU A C 3
ATOM 2518 O O . LEU A 1 41 ? 8.861 4.487 -3.440 1.00 0.00 41 LEU A O 3
ATOM 2534 N N . GLU A 1 42 ? 9.773 3.440 -1.756 1.00 0.00 42 GLU A N 3
ATOM 2535 C CA . GLU A 1 42 ? 11.118 3.769 -2.307 1.00 0.00 42 GLU A CA 3
ATOM 2536 C C . GLU A 1 42 ? 11.475 2.862 -3.488 1.00 0.00 42 GLU A C 3
ATOM 2537 O O . GLU A 1 42 ? 12.230 3.242 -4.361 1.00 0.00 42 GLU A O 3
ATOM 2549 N N . GLU A 1 43 ? 10.946 1.676 -3.535 1.00 0.00 43 GLU A N 3
ATOM 2550 C CA . GLU A 1 43 ? 11.270 0.771 -4.676 1.00 0.00 43 GLU A CA 3
ATOM 2551 C C . GLU A 1 43 ? 10.427 1.143 -5.898 1.00 0.00 43 GLU A C 3
ATOM 2552 O O . GLU A 1 43 ? 10.460 0.481 -6.916 1.00 0.00 43 GLU A O 3
ATOM 2564 N N . ALA A 1 44 ? 9.675 2.205 -5.800 1.00 0.00 44 ALA A N 3
ATOM 2565 C CA . ALA A 1 44 ? 8.826 2.640 -6.945 1.00 0.00 44 ALA A CA 3
ATOM 2566 C C . ALA A 1 44 ? 8.113 3.941 -6.590 1.00 0.00 44 ALA A C 3
ATOM 2567 O O . ALA A 1 44 ? 8.078 4.878 -7.362 1.00 0.00 44 ALA A O 3
ATOM 2574 N N . GLY A 1 45 ? 7.541 3.999 -5.421 1.00 0.00 45 GLY A N 3
ATOM 2575 C CA . GLY A 1 45 ? 6.827 5.234 -5.008 1.00 0.00 45 GLY A CA 3
ATOM 2576 C C . GLY A 1 45 ? 5.319 5.050 -5.193 1.00 0.00 45 GLY A C 3
ATOM 2577 O O . GLY A 1 45 ? 4.665 5.844 -5.839 1.00 0.00 45 GLY A O 3
ATOM 2581 N N . PHE A 1 46 ? 4.754 4.019 -4.618 1.00 0.00 46 PHE A N 3
ATOM 2582 C CA . PHE A 1 46 ? 3.265 3.821 -4.763 1.00 0.00 46 PHE A CA 3
ATOM 2583 C C . PHE A 1 46 ? 2.507 4.699 -3.760 1.00 0.00 46 PHE A C 3
ATOM 2584 O O . PHE A 1 46 ? 1.365 4.440 -3.450 1.00 0.00 46 PHE A O 3
ATOM 2601 N N . HIS A 1 47 ? 3.140 5.719 -3.245 1.00 0.00 47 HIS A N 3
ATOM 2602 C CA . HIS A 1 47 ? 2.462 6.614 -2.252 1.00 0.00 47 HIS A CA 3
ATOM 2603 C C . HIS A 1 47 ? 1.198 7.236 -2.858 1.00 0.00 47 HIS A C 3
ATOM 2604 O O . HIS A 1 47 ? 1.155 8.411 -3.156 1.00 0.00 47 HIS A O 3
ATOM 2618 N N . THR A 1 48 ? 0.175 6.440 -3.032 1.00 0.00 48 THR A N 3
ATOM 2619 C CA . THR A 1 48 ? -1.116 6.924 -3.614 1.00 0.00 48 THR A CA 3
ATOM 2620 C C . THR A 1 48 ? -1.894 5.727 -4.167 1.00 0.00 48 THR A C 3
ATOM 2621 O O . THR A 1 48 ? -1.563 4.589 -3.899 1.00 0.00 48 THR A O 3
ATOM 2632 N N . VAL A 1 49 ? -2.921 5.979 -4.933 1.00 0.00 49 VAL A N 3
ATOM 2633 C CA . VAL A 1 49 ? -3.727 4.862 -5.515 1.00 0.00 49 VAL A CA 3
ATOM 2634 C C . VAL A 1 49 ? -2.813 3.695 -5.907 1.00 0.00 49 VAL A C 3
ATOM 2635 O O . VAL A 1 49 ? -3.205 2.545 -5.866 1.00 0.00 49 VAL A O 3
ATOM 2648 N N . GLU A 1 50 ? -1.597 3.985 -6.286 1.00 0.00 50 GLU A N 3
ATOM 2649 C CA . GLU A 1 50 ? -0.653 2.899 -6.681 1.00 0.00 50 GLU A CA 3
ATOM 2650 C C . GLU A 1 50 ? -0.772 1.714 -5.718 1.00 0.00 50 GLU A C 3
ATOM 2651 O O . GLU A 1 50 ? -0.522 0.582 -6.077 1.00 0.00 50 GLU A O 3
ATOM 2663 N N . ALA A 1 51 ? -1.148 1.967 -4.496 1.00 0.00 51 ALA A N 3
ATOM 2664 C CA . ALA A 1 51 ? -1.277 0.855 -3.510 1.00 0.00 51 ALA A CA 3
ATOM 2665 C C . ALA A 1 51 ? -1.955 -0.356 -4.157 1.00 0.00 51 ALA A C 3
ATOM 2666 O O . ALA A 1 51 ? -1.680 -1.488 -3.815 1.00 0.00 51 ALA A O 3
ATOM 2673 N N . VAL A 1 52 ? -2.839 -0.130 -5.091 1.00 0.00 52 VAL A N 3
ATOM 2674 C CA . VAL A 1 52 ? -3.529 -1.273 -5.755 1.00 0.00 52 VAL A CA 3
ATOM 2675 C C . VAL A 1 52 ? -3.534 -1.080 -7.273 1.00 0.00 52 VAL A C 3
ATOM 2676 O O . VAL A 1 52 ? -3.338 -2.013 -8.027 1.00 0.00 52 VAL A O 3
ATOM 2689 N N . ALA A 1 53 ? -3.755 0.121 -7.729 1.00 0.00 53 ALA A N 3
ATOM 2690 C CA . ALA A 1 53 ? -3.770 0.368 -9.200 1.00 0.00 53 ALA A CA 3
ATOM 2691 C C . ALA A 1 53 ? -2.347 0.288 -9.761 1.00 0.00 53 ALA A C 3
ATOM 2692 O O . ALA A 1 53 ? -1.398 0.056 -9.041 1.00 0.00 53 ALA A O 3
ATOM 2699 N N . TYR A 1 54 ? -2.193 0.488 -11.042 1.00 0.00 54 TYR A N 3
ATOM 2700 C CA . TYR A 1 54 ? -0.832 0.436 -11.654 1.00 0.00 54 TYR A CA 3
ATOM 2701 C C . TYR A 1 54 ? -0.272 -0.992 -11.615 1.00 0.00 54 TYR A C 3
ATOM 2702 O O . TYR A 1 54 ? -0.282 -1.697 -12.603 1.00 0.00 54 TYR A O 3
ATOM 2720 N N . ALA A 1 55 ? 0.223 -1.420 -10.484 1.00 0.00 55 ALA A N 3
ATOM 2721 C CA . ALA A 1 55 ? 0.787 -2.800 -10.392 1.00 0.00 55 ALA A CA 3
ATOM 2722 C C . ALA A 1 55 ? 0.134 -3.570 -9.241 1.00 0.00 55 ALA A C 3
ATOM 2723 O O . ALA A 1 55 ? -0.411 -2.979 -8.331 1.00 0.00 55 ALA A O 3
ATOM 2730 N N . PRO A 1 56 ? 0.220 -4.872 -9.319 1.00 0.00 56 PRO A N 3
ATOM 2731 C CA . PRO A 1 56 ? -0.364 -5.735 -8.266 1.00 0.00 56 PRO A CA 3
ATOM 2732 C C . PRO A 1 56 ? 0.475 -5.648 -6.990 1.00 0.00 56 PRO A C 3
ATOM 2733 O O . PRO A 1 56 ? 1.689 -5.711 -7.025 1.00 0.00 56 PRO A O 3
ATOM 2744 N N . LYS A 1 57 ? -0.163 -5.495 -5.864 1.00 0.00 57 LYS A N 3
ATOM 2745 C CA . LYS A 1 57 ? 0.592 -5.393 -4.584 1.00 0.00 57 LYS A CA 3
ATOM 2746 C C . LYS A 1 57 ? 1.561 -6.569 -4.431 1.00 0.00 57 LYS A C 3
ATOM 2747 O O . LYS A 1 57 ? 2.546 -6.478 -3.732 1.00 0.00 57 LYS A O 3
ATOM 2766 N N . LYS A 1 58 ? 1.288 -7.670 -5.074 1.00 0.00 58 LYS A N 3
ATOM 2767 C CA . LYS A 1 58 ? 2.199 -8.850 -4.952 1.00 0.00 58 LYS A CA 3
ATOM 2768 C C . LYS A 1 58 ? 3.470 -8.645 -5.783 1.00 0.00 58 LYS A C 3
ATOM 2769 O O . LYS A 1 58 ? 4.528 -9.142 -5.459 1.00 0.00 58 LYS A O 3
ATOM 2788 N N . GLU A 1 59 ? 3.371 -7.922 -6.856 1.00 0.00 59 GLU A N 3
ATOM 2789 C CA . GLU A 1 59 ? 4.572 -7.694 -7.712 1.00 0.00 59 GLU A CA 3
ATOM 2790 C C . GLU A 1 59 ? 5.467 -6.637 -7.082 1.00 0.00 59 GLU A C 3
ATOM 2791 O O . GLU A 1 59 ? 6.657 -6.827 -6.930 1.00 0.00 59 GLU A O 3
ATOM 2803 N N . LEU A 1 60 ? 4.910 -5.528 -6.700 1.00 0.00 60 LEU A N 3
ATOM 2804 C CA . LEU A 1 60 ? 5.744 -4.479 -6.068 1.00 0.00 60 LEU A CA 3
ATOM 2805 C C . LEU A 1 60 ? 6.427 -5.074 -4.832 1.00 0.00 60 LEU A C 3
ATOM 2806 O O . LEU A 1 60 ? 7.638 -5.089 -4.728 1.00 0.00 60 LEU A O 3
ATOM 2822 N N . ILE A 1 61 ? 5.661 -5.559 -3.894 1.00 0.00 61 ILE A N 3
ATOM 2823 C CA . ILE A 1 61 ? 6.270 -6.148 -2.672 1.00 0.00 61 ILE A CA 3
ATOM 2824 C C . ILE A 1 61 ? 7.345 -7.130 -3.089 1.00 0.00 61 ILE A C 3
ATOM 2825 O O . ILE A 1 61 ? 8.315 -7.346 -2.389 1.00 0.00 61 ILE A O 3
ATOM 2841 N N . ASN A 1 62 ? 7.199 -7.704 -4.250 1.00 0.00 62 ASN A N 3
ATOM 2842 C CA . ASN A 1 62 ? 8.235 -8.645 -4.733 1.00 0.00 62 ASN A CA 3
ATOM 2843 C C . ASN A 1 62 ? 9.596 -7.950 -4.683 1.00 0.00 62 ASN A C 3
ATOM 2844 O O . ASN A 1 62 ? 10.626 -8.587 -4.783 1.00 0.00 62 ASN A O 3
ATOM 2855 N N . ILE A 1 63 ? 9.621 -6.645 -4.513 1.00 0.00 63 ILE A N 3
ATOM 2856 C CA . ILE A 1 63 ? 10.940 -5.953 -4.444 1.00 0.00 63 ILE A CA 3
ATOM 2857 C C . ILE A 1 63 ? 11.757 -6.563 -3.314 1.00 0.00 63 ILE A C 3
ATOM 2858 O O . ILE A 1 63 ? 12.528 -7.481 -3.507 1.00 0.00 63 ILE A O 3
ATOM 2874 N N . LYS A 1 64 ? 11.570 -6.070 -2.136 1.00 0.00 64 LYS A N 3
ATOM 2875 C CA . LYS A 1 64 ? 12.308 -6.632 -0.975 1.00 0.00 64 LYS A CA 3
ATOM 2876 C C . LYS A 1 64 ? 11.980 -8.120 -0.859 1.00 0.00 64 LYS A C 3
ATOM 2877 O O . LYS A 1 64 ? 12.758 -8.907 -0.358 1.00 0.00 64 LYS A O 3
ATOM 2896 N N . GLY A 1 65 ? 10.825 -8.507 -1.333 1.00 0.00 65 GLY A N 3
ATOM 2897 C CA . GLY A 1 65 ? 10.425 -9.940 -1.271 1.00 0.00 65 GLY A CA 3
ATOM 2898 C C . GLY A 1 65 ? 9.248 -10.110 -0.310 1.00 0.00 65 GLY A C 3
ATOM 2899 O O . GLY A 1 65 ? 9.089 -11.143 0.309 1.00 0.00 65 GLY A O 3
ATOM 2903 N N . ILE A 1 66 ? 8.422 -9.106 -0.170 1.00 0.00 66 ILE A N 3
ATOM 2904 C CA . ILE A 1 66 ? 7.270 -9.227 0.761 1.00 0.00 66 ILE A CA 3
ATOM 2905 C C . ILE A 1 66 ? 6.021 -9.728 0.020 1.00 0.00 66 ILE A C 3
ATOM 2906 O O . ILE A 1 66 ? 6.082 -10.622 -0.799 1.00 0.00 66 ILE A O 3
ATOM 2922 N N . SER A 1 67 ? 4.891 -9.143 0.322 1.00 0.00 67 SER A N 3
ATOM 2923 C CA . SER A 1 67 ? 3.605 -9.533 -0.315 1.00 0.00 67 SER A CA 3
ATOM 2924 C C . SER A 1 67 ? 2.508 -8.740 0.385 1.00 0.00 67 SER A C 3
ATOM 2925 O O . SER A 1 67 ? 2.668 -7.565 0.666 1.00 0.00 67 SER A O 3
ATOM 2933 N N . GLU A 1 68 ? 1.417 -9.359 0.717 1.00 0.00 68 GLU A N 3
ATOM 2934 C CA . GLU A 1 68 ? 0.364 -8.611 1.446 1.00 0.00 68 GLU A CA 3
ATOM 2935 C C . GLU A 1 68 ? 0.957 -8.105 2.765 1.00 0.00 68 GLU A C 3
ATOM 2936 O O . GLU A 1 68 ? 0.412 -7.236 3.417 1.00 0.00 68 GLU A O 3
ATOM 2948 N N . ALA A 1 69 ? 2.080 -8.658 3.161 1.00 0.00 69 ALA A N 3
ATOM 2949 C CA . ALA A 1 69 ? 2.728 -8.235 4.437 1.00 0.00 69 ALA A CA 3
ATOM 2950 C C . ALA A 1 69 ? 2.675 -6.718 4.604 1.00 0.00 69 ALA A C 3
ATOM 2951 O O . ALA A 1 69 ? 1.858 -6.191 5.333 1.00 0.00 69 ALA A O 3
ATOM 2958 N N . LYS A 1 70 ? 3.535 -6.010 3.929 1.00 0.00 70 LYS A N 3
ATOM 2959 C CA . LYS A 1 70 ? 3.527 -4.525 4.048 1.00 0.00 70 LYS A CA 3
ATOM 2960 C C . LYS A 1 70 ? 2.439 -3.960 3.138 1.00 0.00 70 LYS A C 3
ATOM 2961 O O . LYS A 1 70 ? 1.713 -3.059 3.510 1.00 0.00 70 LYS A O 3
ATOM 2980 N N . ALA A 1 71 ? 2.321 -4.472 1.942 1.00 0.00 71 ALA A N 3
ATOM 2981 C CA . ALA A 1 71 ? 1.277 -3.940 1.015 1.00 0.00 71 ALA A CA 3
ATOM 2982 C C . ALA A 1 71 ? -0.104 -3.973 1.680 1.00 0.00 71 ALA A C 3
ATOM 2983 O O . ALA A 1 71 ? -0.711 -2.948 1.933 1.00 0.00 71 ALA A O 3
ATOM 2990 N N . ASP A 1 72 ? -0.612 -5.140 1.957 1.00 0.00 72 ASP A N 3
ATOM 2991 C CA . ASP A 1 72 ? -1.955 -5.229 2.595 1.00 0.00 72 ASP A CA 3
ATOM 2992 C C . ASP A 1 72 ? -1.986 -4.397 3.879 1.00 0.00 72 ASP A C 3
ATOM 2993 O O . ASP A 1 72 ? -2.915 -3.652 4.124 1.00 0.00 72 ASP A O 3
ATOM 3002 N N . LYS A 1 73 ? -0.979 -4.511 4.700 1.00 0.00 73 LYS A N 3
ATOM 3003 C CA . LYS A 1 73 ? -0.961 -3.719 5.962 1.00 0.00 73 LYS A CA 3
ATOM 3004 C C . LYS A 1 73 ? -1.352 -2.268 5.673 1.00 0.00 73 LYS A C 3
ATOM 3005 O O . LYS A 1 73 ? -1.933 -1.592 6.502 1.00 0.00 73 LYS A O 3
ATOM 3024 N N . ILE A 1 74 ? -1.048 -1.785 4.501 1.00 0.00 74 ILE A N 3
ATOM 3025 C CA . ILE A 1 74 ? -1.410 -0.381 4.163 1.00 0.00 74 ILE A CA 3
ATOM 3026 C C . ILE A 1 74 ? -2.917 -0.274 3.935 1.00 0.00 74 ILE A C 3
ATOM 3027 O O . ILE A 1 74 ? -3.590 0.539 4.535 1.00 0.00 74 ILE A O 3
ATOM 3043 N N . LEU A 1 75 ? -3.453 -1.092 3.073 1.00 0.00 75 LEU A N 3
ATOM 3044 C CA . LEU A 1 75 ? -4.921 -1.035 2.814 1.00 0.00 75 LEU A CA 3
ATOM 3045 C C . LEU A 1 75 ? -5.691 -1.169 4.131 1.00 0.00 75 LEU A C 3
ATOM 3046 O O . LEU A 1 75 ? -6.851 -0.816 4.225 1.00 0.00 75 LEU A O 3
ATOM 3062 N N . ALA A 1 76 ? -5.052 -1.673 5.150 1.00 0.00 76 ALA A N 3
ATOM 3063 C CA . ALA A 1 76 ? -5.741 -1.824 6.462 1.00 0.00 76 ALA A CA 3
ATOM 3064 C C . ALA A 1 76 ? -5.903 -0.457 7.127 1.00 0.00 76 ALA A C 3
ATOM 3065 O O . ALA A 1 76 ? -7.002 -0.008 7.389 1.00 0.00 76 ALA A O 3
ATOM 3072 N N . GLU A 1 77 ? -4.813 0.210 7.400 1.00 0.00 77 GLU A N 3
ATOM 3073 C CA . GLU A 1 77 ? -4.904 1.551 8.048 1.00 0.00 77 GLU A CA 3
ATOM 3074 C C . GLU A 1 77 ? -5.658 2.529 7.139 1.00 0.00 77 GLU A C 3
ATOM 3075 O O . GLU A 1 77 ? -6.487 3.298 7.587 1.00 0.00 77 GLU A O 3
ATOM 3087 N N . ALA A 1 78 ? -5.373 2.507 5.866 1.00 0.00 78 ALA A N 3
ATOM 3088 C CA . ALA A 1 78 ? -6.065 3.438 4.927 1.00 0.00 78 ALA A CA 3
ATOM 3089 C C . ALA A 1 78 ? -7.576 3.187 4.942 1.00 0.00 78 ALA A C 3
ATOM 3090 O O . ALA A 1 78 ? -8.365 4.099 5.092 1.00 0.00 78 ALA A O 3
ATOM 3097 N N . ALA A 1 79 ? -7.984 1.958 4.782 1.00 0.00 79 ALA A N 3
ATOM 3098 C CA . ALA A 1 79 ? -9.443 1.648 4.782 1.00 0.00 79 ALA A CA 3
ATOM 3099 C C . ALA A 1 79 ? -10.081 2.091 6.099 1.00 0.00 79 ALA A C 3
ATOM 3100 O O . ALA A 1 79 ? -11.277 2.291 6.186 1.00 0.00 79 ALA A O 3
ATOM 3107 N N . LYS A 1 80 ? -9.295 2.247 7.127 1.00 0.00 80 LYS A N 3
ATOM 3108 C CA . LYS A 1 80 ? -9.863 2.677 8.435 1.00 0.00 80 LYS A CA 3
ATOM 3109 C C . LYS A 1 80 ? -9.279 4.031 8.849 1.00 0.00 80 LYS A C 3
ATOM 3110 O O . LYS A 1 80 ? -9.331 4.412 10.001 1.00 0.00 80 LYS A O 3
ATOM 3129 N N . LEU A 1 81 ? -8.719 4.763 7.920 1.00 0.00 81 LEU A N 3
ATOM 3130 C CA . LEU A 1 81 ? -8.132 6.090 8.277 1.00 0.00 81 LEU A CA 3
ATOM 3131 C C . LEU A 1 81 ? -8.278 7.104 7.129 1.00 0.00 81 LEU A C 3
ATOM 3132 O O . LEU A 1 81 ? -8.298 8.299 7.351 1.00 0.00 81 LEU A O 3
ATOM 3148 N N . VAL A 1 82 ? -8.371 6.647 5.909 1.00 0.00 82 VAL A N 3
ATOM 3149 C CA . VAL A 1 82 ? -8.507 7.593 4.762 1.00 0.00 82 VAL A CA 3
ATOM 3150 C C . VAL A 1 82 ? -9.957 8.108 4.622 1.00 0.00 82 VAL A C 3
ATOM 3151 O O . VAL A 1 82 ? -10.162 9.243 4.238 1.00 0.00 82 VAL A O 3
ATOM 3164 N N . PRO A 1 83 ? -10.923 7.271 4.930 1.00 0.00 83 PRO A N 3
ATOM 3165 C CA . PRO A 1 83 ? -12.337 7.696 4.818 1.00 0.00 83 PRO A CA 3
ATOM 3166 C C . PRO A 1 83 ? -12.730 8.574 6.010 1.00 0.00 83 PRO A C 3
ATOM 3167 O O . PRO A 1 83 ? -13.231 8.096 7.009 1.00 0.00 83 PRO A O 3
ATOM 3178 N N . MET A 1 84 ? -12.507 9.856 5.910 1.00 0.00 84 MET A N 3
ATOM 3179 C CA . MET A 1 84 ? -12.868 10.764 7.035 1.00 0.00 84 MET A CA 3
ATOM 3180 C C . MET A 1 84 ? -12.638 12.226 6.636 1.00 0.00 84 MET A C 3
ATOM 3181 O O . MET A 1 84 ? -12.184 13.031 7.426 1.00 0.00 84 MET A O 3
ATOM 3195 N N . GLY A 1 85 ? -12.953 12.577 5.417 1.00 0.00 85 GLY A N 3
ATOM 3196 C CA . GLY A 1 85 ? -12.756 13.987 4.973 1.00 0.00 85 GLY A CA 3
ATOM 3197 C C . GLY A 1 85 ? -11.426 14.114 4.229 1.00 0.00 85 GLY A C 3
ATOM 3198 O O . GLY A 1 85 ? -10.868 13.088 3.874 1.00 0.00 85 GLY A O 3
ATOM 3202 N N . GLU A 1 16 ? -9.498 -5.357 6.239 1.00 0.00 16 GLU A N 4
ATOM 3203 C CA . GLU A 1 16 ? -8.703 -6.564 5.869 1.00 0.00 16 GLU A CA 4
ATOM 3204 C C . GLU A 1 16 ? -7.934 -6.309 4.569 1.00 0.00 16 GLU A C 4
ATOM 3205 O O . GLU A 1 16 ? -6.728 -6.449 4.513 1.00 0.00 16 GLU A O 4
ATOM 3217 N N . GLU A 1 17 ? -8.623 -5.938 3.524 1.00 0.00 17 GLU A N 4
ATOM 3218 C CA . GLU A 1 17 ? -7.933 -5.677 2.229 1.00 0.00 17 GLU A CA 4
ATOM 3219 C C . GLU A 1 17 ? -8.937 -5.160 1.190 1.00 0.00 17 GLU A C 4
ATOM 3220 O O . GLU A 1 17 ? -9.808 -4.369 1.496 1.00 0.00 17 GLU A O 4
ATOM 3232 N N . GLU A 1 18 ? -8.828 -5.604 -0.033 1.00 0.00 18 GLU A N 4
ATOM 3233 C CA . GLU A 1 18 ? -9.781 -5.144 -1.086 1.00 0.00 18 GLU A CA 4
ATOM 3234 C C . GLU A 1 18 ? -9.584 -3.652 -1.376 1.00 0.00 18 GLU A C 4
ATOM 3235 O O . GLU A 1 18 ? -8.750 -2.998 -0.782 1.00 0.00 18 GLU A O 4
ATOM 3247 N N . SER A 1 19 ? -10.345 -3.113 -2.291 1.00 0.00 19 SER A N 4
ATOM 3248 C CA . SER A 1 19 ? -10.201 -1.667 -2.627 1.00 0.00 19 SER A CA 4
ATOM 3249 C C . SER A 1 19 ? -11.472 -0.895 -2.260 1.00 0.00 19 SER A C 4
ATOM 3250 O O . SER A 1 19 ? -12.388 -0.780 -3.049 1.00 0.00 19 SER A O 4
ATOM 3258 N N . PHE A 1 20 ? -11.532 -0.355 -1.072 1.00 0.00 20 PHE A N 4
ATOM 3259 C CA . PHE A 1 20 ? -12.741 0.421 -0.670 1.00 0.00 20 PHE A CA 4
ATOM 3260 C C . PHE A 1 20 ? -12.545 1.895 -1.029 1.00 0.00 20 PHE A C 4
ATOM 3261 O O . PHE A 1 20 ? -12.432 2.745 -0.167 1.00 0.00 20 PHE A O 4
ATOM 3278 N N . GLY A 1 21 ? -12.488 2.202 -2.296 1.00 0.00 21 GLY A N 4
ATOM 3279 C CA . GLY A 1 21 ? -12.283 3.615 -2.717 1.00 0.00 21 GLY A CA 4
ATOM 3280 C C . GLY A 1 21 ? -10.930 4.117 -2.199 1.00 0.00 21 GLY A C 4
ATOM 3281 O O . GLY A 1 21 ? -10.835 5.213 -1.685 1.00 0.00 21 GLY A O 4
ATOM 3285 N N . PRO A 1 22 ? -9.920 3.293 -2.350 1.00 0.00 22 PRO A N 4
ATOM 3286 C CA . PRO A 1 22 ? -8.561 3.667 -1.886 1.00 0.00 22 PRO A CA 4
ATOM 3287 C C . PRO A 1 22 ? -7.939 4.699 -2.831 1.00 0.00 22 PRO A C 4
ATOM 3288 O O . PRO A 1 22 ? -7.631 4.401 -3.968 1.00 0.00 22 PRO A O 4
ATOM 3299 N N . GLN A 1 23 ? -7.746 5.903 -2.372 1.00 0.00 23 GLN A N 4
ATOM 3300 C CA . GLN A 1 23 ? -7.138 6.941 -3.256 1.00 0.00 23 GLN A CA 4
ATOM 3301 C C . GLN A 1 23 ? -5.968 7.632 -2.548 1.00 0.00 23 GLN A C 4
ATOM 3302 O O . GLN A 1 23 ? -4.829 7.436 -2.925 1.00 0.00 23 GLN A O 4
ATOM 3316 N N . PRO A 1 24 ? -6.261 8.406 -1.535 1.00 0.00 24 PRO A N 4
ATOM 3317 C CA . PRO A 1 24 ? -5.176 9.090 -0.793 1.00 0.00 24 PRO A CA 4
ATOM 3318 C C . PRO A 1 24 ? -4.410 8.065 0.046 1.00 0.00 24 PRO A C 4
ATOM 3319 O O . PRO A 1 24 ? -4.304 8.187 1.250 1.00 0.00 24 PRO A O 4
ATOM 3330 N N . ILE A 1 25 ? -3.875 7.054 -0.584 1.00 0.00 25 ILE A N 4
ATOM 3331 C CA . ILE A 1 25 ? -3.116 6.020 0.170 1.00 0.00 25 ILE A CA 4
ATOM 3332 C C . ILE A 1 25 ? -1.711 6.542 0.462 1.00 0.00 25 ILE A C 4
ATOM 3333 O O . ILE A 1 25 ? -0.982 5.992 1.264 1.00 0.00 25 ILE A O 4
ATOM 3349 N N . SER A 1 26 ? -1.328 7.599 -0.191 1.00 0.00 26 SER A N 4
ATOM 3350 C CA . SER A 1 26 ? 0.028 8.163 0.037 1.00 0.00 26 SER A CA 4
ATOM 3351 C C . SER A 1 26 ? 0.197 8.576 1.503 1.00 0.00 26 SER A C 4
ATOM 3352 O O . SER A 1 26 ? 1.018 8.034 2.216 1.00 0.00 26 SER A O 4
ATOM 3360 N N . ARG A 1 27 ? -0.571 9.532 1.954 1.00 0.00 27 ARG A N 4
ATOM 3361 C CA . ARG A 1 27 ? -0.458 9.990 3.372 1.00 0.00 27 ARG A CA 4
ATOM 3362 C C . ARG A 1 27 ? -0.216 8.803 4.314 1.00 0.00 27 ARG A C 4
ATOM 3363 O O . ARG A 1 27 ? 0.475 8.920 5.306 1.00 0.00 27 ARG A O 4
ATOM 3384 N N . LEU A 1 28 ? -0.781 7.665 4.017 1.00 0.00 28 LEU A N 4
ATOM 3385 C CA . LEU A 1 28 ? -0.585 6.478 4.904 1.00 0.00 28 LEU A CA 4
ATOM 3386 C C . LEU A 1 28 ? 0.881 6.038 4.909 1.00 0.00 28 LEU A C 4
ATOM 3387 O O . LEU A 1 28 ? 1.611 6.288 5.849 1.00 0.00 28 LEU A O 4
ATOM 3403 N N . GLU A 1 29 ? 1.314 5.373 3.875 1.00 0.00 29 GLU A N 4
ATOM 3404 C CA . GLU A 1 29 ? 2.729 4.900 3.831 1.00 0.00 29 GLU A CA 4
ATOM 3405 C C . GLU A 1 29 ? 3.675 6.042 3.454 1.00 0.00 29 GLU A C 4
ATOM 3406 O O . GLU A 1 29 ? 4.797 6.095 3.912 1.00 0.00 29 GLU A O 4
ATOM 3418 N N . GLN A 1 30 ? 3.246 6.957 2.625 1.00 0.00 30 GLN A N 4
ATOM 3419 C CA . GLN A 1 30 ? 4.160 8.067 2.247 1.00 0.00 30 GLN A CA 4
ATOM 3420 C C . GLN A 1 30 ? 4.545 8.853 3.502 1.00 0.00 30 GLN A C 4
ATOM 3421 O O . GLN A 1 30 ? 5.630 9.391 3.603 1.00 0.00 30 GLN A O 4
ATOM 3435 N N . CYS A 1 31 ? 3.665 8.916 4.465 1.00 0.00 31 CYS A N 4
ATOM 3436 C CA . CYS A 1 31 ? 3.987 9.656 5.716 1.00 0.00 31 CYS A CA 4
ATOM 3437 C C . CYS A 1 31 ? 4.879 8.791 6.605 1.00 0.00 31 CYS A C 4
ATOM 3438 O O . CYS A 1 31 ? 5.363 9.226 7.630 1.00 0.00 31 CYS A O 4
ATOM 3446 N N . GLY A 1 32 ? 5.105 7.566 6.212 1.00 0.00 32 GLY A N 4
ATOM 3447 C CA . GLY A 1 32 ? 5.969 6.673 7.025 1.00 0.00 32 GLY A CA 4
ATOM 3448 C C . GLY A 1 32 ? 5.110 5.672 7.797 1.00 0.00 32 GLY A C 4
ATOM 3449 O O . GLY A 1 32 ? 5.107 5.657 9.012 1.00 0.00 32 GLY A O 4
ATOM 3453 N N . ILE A 1 33 ? 4.394 4.820 7.110 1.00 0.00 33 ILE A N 4
ATOM 3454 C CA . ILE A 1 33 ? 3.571 3.821 7.830 1.00 0.00 33 ILE A CA 4
ATOM 3455 C C . ILE A 1 33 ? 4.475 2.651 8.234 1.00 0.00 33 ILE A C 4
ATOM 3456 O O . ILE A 1 33 ? 5.551 2.846 8.763 1.00 0.00 33 ILE A O 4
ATOM 3472 N N . ASN A 1 34 ? 4.060 1.452 7.987 1.00 0.00 34 ASN A N 4
ATOM 3473 C CA . ASN A 1 34 ? 4.901 0.273 8.351 1.00 0.00 34 ASN A CA 4
ATOM 3474 C C . ASN A 1 34 ? 6.064 0.136 7.361 1.00 0.00 34 ASN A C 4
ATOM 3475 O O . ASN A 1 34 ? 6.386 1.057 6.639 1.00 0.00 34 ASN A O 4
ATOM 3486 N N . ALA A 1 35 ? 6.689 -1.012 7.314 1.00 0.00 35 ALA A N 4
ATOM 3487 C CA . ALA A 1 35 ? 7.823 -1.208 6.360 1.00 0.00 35 ALA A CA 4
ATOM 3488 C C . ALA A 1 35 ? 7.486 -0.585 5.011 1.00 0.00 35 ALA A C 4
ATOM 3489 O O . ALA A 1 35 ? 8.356 -0.208 4.252 1.00 0.00 35 ALA A O 4
ATOM 3496 N N . ASN A 1 36 ? 6.227 -0.513 4.693 1.00 0.00 36 ASN A N 4
ATOM 3497 C CA . ASN A 1 36 ? 5.817 0.043 3.377 1.00 0.00 36 ASN A CA 4
ATOM 3498 C C . ASN A 1 36 ? 6.668 1.234 2.974 1.00 0.00 36 ASN A C 4
ATOM 3499 O O . ASN A 1 36 ? 7.526 1.116 2.128 1.00 0.00 36 ASN A O 4
ATOM 3510 N N . ASP A 1 37 ? 6.408 2.385 3.547 1.00 0.00 37 ASP A N 4
ATOM 3511 C CA . ASP A 1 37 ? 7.178 3.611 3.177 1.00 0.00 37 ASP A CA 4
ATOM 3512 C C . ASP A 1 37 ? 8.563 3.228 2.647 1.00 0.00 37 ASP A C 4
ATOM 3513 O O . ASP A 1 37 ? 8.963 3.623 1.567 1.00 0.00 37 ASP A O 4
ATOM 3522 N N . VAL A 1 38 ? 9.274 2.441 3.408 1.00 0.00 38 VAL A N 4
ATOM 3523 C CA . VAL A 1 38 ? 10.635 2.000 3.001 1.00 0.00 38 VAL A CA 4
ATOM 3524 C C . VAL A 1 38 ? 10.638 1.255 1.661 1.00 0.00 38 VAL A C 4
ATOM 3525 O O . VAL A 1 38 ? 11.100 1.772 0.664 1.00 0.00 38 VAL A O 4
ATOM 3538 N N . LYS A 1 39 ? 10.170 0.031 1.626 1.00 0.00 39 LYS A N 4
ATOM 3539 C CA . LYS A 1 39 ? 10.223 -0.722 0.337 1.00 0.00 39 LYS A CA 4
ATOM 3540 C C . LYS A 1 39 ? 8.994 -0.491 -0.537 1.00 0.00 39 LYS A C 4
ATOM 3541 O O . LYS A 1 39 ? 9.020 -0.754 -1.723 1.00 0.00 39 LYS A O 4
ATOM 3560 N N . LYS A 1 40 ? 7.922 0.002 0.005 1.00 0.00 40 LYS A N 4
ATOM 3561 C CA . LYS A 1 40 ? 6.734 0.225 -0.846 1.00 0.00 40 LYS A CA 4
ATOM 3562 C C . LYS A 1 40 ? 6.910 1.513 -1.653 1.00 0.00 40 LYS A C 4
ATOM 3563 O O . LYS A 1 40 ? 6.941 1.500 -2.864 1.00 0.00 40 LYS A O 4
ATOM 3582 N N . LEU A 1 41 ? 7.010 2.632 -0.984 1.00 0.00 41 LEU A N 4
ATOM 3583 C CA . LEU A 1 41 ? 7.146 3.919 -1.725 1.00 0.00 41 LEU A CA 4
ATOM 3584 C C . LEU A 1 41 ? 8.569 4.137 -2.259 1.00 0.00 41 LEU A C 4
ATOM 3585 O O . LEU A 1 41 ? 8.776 4.925 -3.159 1.00 0.00 41 LEU A O 4
ATOM 3601 N N . GLU A 1 42 ? 9.560 3.480 -1.726 1.00 0.00 42 GLU A N 4
ATOM 3602 C CA . GLU A 1 42 ? 10.925 3.734 -2.257 1.00 0.00 42 GLU A CA 4
ATOM 3603 C C . GLU A 1 42 ? 11.234 2.827 -3.450 1.00 0.00 42 GLU A C 4
ATOM 3604 O O . GLU A 1 42 ? 11.869 3.239 -4.402 1.00 0.00 42 GLU A O 4
ATOM 3616 N N . GLU A 1 43 ? 10.799 1.600 -3.414 1.00 0.00 43 GLU A N 4
ATOM 3617 C CA . GLU A 1 43 ? 11.082 0.682 -4.555 1.00 0.00 43 GLU A CA 4
ATOM 3618 C C . GLU A 1 43 ? 10.181 1.018 -5.747 1.00 0.00 43 GLU A C 4
ATOM 3619 O O . GLU A 1 43 ? 10.202 0.353 -6.764 1.00 0.00 43 GLU A O 4
ATOM 3631 N N . ALA A 1 44 ? 9.394 2.051 -5.629 1.00 0.00 44 ALA A N 4
ATOM 3632 C CA . ALA A 1 44 ? 8.493 2.444 -6.744 1.00 0.00 44 ALA A CA 4
ATOM 3633 C C . ALA A 1 44 ? 7.806 3.763 -6.401 1.00 0.00 44 ALA A C 4
ATOM 3634 O O . ALA A 1 44 ? 7.728 4.669 -7.207 1.00 0.00 44 ALA A O 4
ATOM 3641 N N . GLY A 1 45 ? 7.313 3.877 -5.202 1.00 0.00 45 GLY A N 4
ATOM 3642 C CA . GLY A 1 45 ? 6.637 5.135 -4.799 1.00 0.00 45 GLY A CA 4
ATOM 3643 C C . GLY A 1 45 ? 5.125 4.996 -4.953 1.00 0.00 45 GLY A C 4
ATOM 3644 O O . GLY A 1 45 ? 4.484 5.823 -5.571 1.00 0.00 45 GLY A O 4
ATOM 3648 N N . PHE A 1 46 ? 4.533 3.978 -4.383 1.00 0.00 46 PHE A N 4
ATOM 3649 C CA . PHE A 1 46 ? 3.033 3.849 -4.507 1.00 0.00 46 PHE A CA 4
ATOM 3650 C C . PHE A 1 46 ? 2.324 4.812 -3.544 1.00 0.00 46 PHE A C 4
ATOM 3651 O O . PHE A 1 46 ? 1.166 4.632 -3.224 1.00 0.00 46 PHE A O 4
ATOM 3668 N N . HIS A 1 47 ? 3.002 5.821 -3.072 1.00 0.00 47 HIS A N 4
ATOM 3669 C CA . HIS A 1 47 ? 2.361 6.782 -2.127 1.00 0.00 47 HIS A CA 4
ATOM 3670 C C . HIS A 1 47 ? 1.193 7.499 -2.807 1.00 0.00 47 HIS A C 4
ATOM 3671 O O . HIS A 1 47 ? 1.268 8.668 -3.130 1.00 0.00 47 HIS A O 4
ATOM 3685 N N . THR A 1 48 ? 0.115 6.800 -3.019 1.00 0.00 48 THR A N 4
ATOM 3686 C CA . THR A 1 48 ? -1.077 7.412 -3.671 1.00 0.00 48 THR A CA 4
ATOM 3687 C C . THR A 1 48 ? -2.048 6.310 -4.103 1.00 0.00 48 THR A C 4
ATOM 3688 O O . THR A 1 48 ? -1.762 5.136 -3.982 1.00 0.00 48 THR A O 4
ATOM 3699 N N . VAL A 1 49 ? -3.194 6.678 -4.602 1.00 0.00 49 VAL A N 4
ATOM 3700 C CA . VAL A 1 49 ? -4.184 5.651 -5.039 1.00 0.00 49 VAL A CA 4
ATOM 3701 C C . VAL A 1 49 ? -3.486 4.501 -5.777 1.00 0.00 49 VAL A C 4
ATOM 3702 O O . VAL A 1 49 ? -3.986 3.395 -5.820 1.00 0.00 49 VAL A O 4
ATOM 3715 N N . GLU A 1 50 ? -2.341 4.758 -6.363 1.00 0.00 50 GLU A N 4
ATOM 3716 C CA . GLU A 1 50 ? -1.608 3.685 -7.108 1.00 0.00 50 GLU A CA 4
ATOM 3717 C C . GLU A 1 50 ? -1.775 2.328 -6.413 1.00 0.00 50 GLU A C 4
ATOM 3718 O O . GLU A 1 50 ? -1.798 1.295 -7.049 1.00 0.00 50 GLU A O 4
ATOM 3730 N N . ALA A 1 51 ? -1.894 2.325 -5.115 1.00 0.00 51 ALA A N 4
ATOM 3731 C CA . ALA A 1 51 ? -2.063 1.033 -4.388 1.00 0.00 51 ALA A CA 4
ATOM 3732 C C . ALA A 1 51 ? -3.204 0.220 -5.006 1.00 0.00 51 ALA A C 4
ATOM 3733 O O . ALA A 1 51 ? -3.292 -0.979 -4.829 1.00 0.00 51 ALA A O 4
ATOM 3740 N N . VAL A 1 52 ? -4.083 0.862 -5.729 1.00 0.00 52 VAL A N 4
ATOM 3741 C CA . VAL A 1 52 ? -5.219 0.120 -6.350 1.00 0.00 52 VAL A CA 4
ATOM 3742 C C . VAL A 1 52 ? -5.319 0.447 -7.842 1.00 0.00 52 VAL A C 4
ATOM 3743 O O . VAL A 1 52 ? -5.136 1.573 -8.257 1.00 0.00 52 VAL A O 4
ATOM 3756 N N . ALA A 1 53 ? -5.612 -0.536 -8.652 1.00 0.00 53 ALA A N 4
ATOM 3757 C CA . ALA A 1 53 ? -5.728 -0.289 -10.119 1.00 0.00 53 ALA A CA 4
ATOM 3758 C C . ALA A 1 53 ? -4.363 0.077 -10.706 1.00 0.00 53 ALA A C 4
ATOM 3759 O O . ALA A 1 53 ? -4.235 1.022 -11.460 1.00 0.00 53 ALA A O 4
ATOM 3766 N N . TYR A 1 54 ? -3.340 -0.662 -10.369 1.00 0.00 54 TYR A N 4
ATOM 3767 C CA . TYR A 1 54 ? -1.986 -0.353 -10.911 1.00 0.00 54 TYR A CA 4
ATOM 3768 C C . TYR A 1 54 ? -1.092 -1.597 -10.849 1.00 0.00 54 TYR A C 4
ATOM 3769 O O . TYR A 1 54 ? -0.746 -2.171 -11.863 1.00 0.00 54 TYR A O 4
ATOM 3787 N N . ALA A 1 55 ? -0.717 -2.018 -9.673 1.00 0.00 55 ALA A N 4
ATOM 3788 C CA . ALA A 1 55 ? 0.152 -3.225 -9.556 1.00 0.00 55 ALA A CA 4
ATOM 3789 C C . ALA A 1 55 ? -0.372 -4.153 -8.456 1.00 0.00 55 ALA A C 4
ATOM 3790 O O . ALA A 1 55 ? -0.909 -3.701 -7.465 1.00 0.00 55 ALA A O 4
ATOM 3797 N N . PRO A 1 56 ? -0.191 -5.428 -8.670 1.00 0.00 56 PRO A N 4
ATOM 3798 C CA . PRO A 1 56 ? -0.648 -6.436 -7.681 1.00 0.00 56 PRO A CA 4
ATOM 3799 C C . PRO A 1 56 ? 0.236 -6.384 -6.432 1.00 0.00 56 PRO A C 4
ATOM 3800 O O . PRO A 1 56 ? 1.435 -6.563 -6.500 1.00 0.00 56 PRO A O 4
ATOM 3811 N N . LYS A 1 57 ? -0.353 -6.125 -5.298 1.00 0.00 57 LYS A N 4
ATOM 3812 C CA . LYS A 1 57 ? 0.440 -6.044 -4.037 1.00 0.00 57 LYS A CA 4
ATOM 3813 C C . LYS A 1 57 ? 1.534 -7.111 -4.005 1.00 0.00 57 LYS A C 4
ATOM 3814 O O . LYS A 1 57 ? 2.584 -6.905 -3.442 1.00 0.00 57 LYS A O 4
ATOM 3833 N N . LYS A 1 58 ? 1.295 -8.246 -4.597 1.00 0.00 58 LYS A N 4
ATOM 3834 C CA . LYS A 1 58 ? 2.324 -9.330 -4.586 1.00 0.00 58 LYS A CA 4
ATOM 3835 C C . LYS A 1 58 ? 3.521 -8.967 -5.471 1.00 0.00 58 LYS A C 4
ATOM 3836 O O . LYS A 1 58 ? 4.628 -9.426 -5.259 1.00 0.00 58 LYS A O 4
ATOM 3855 N N . GLU A 1 59 ? 3.318 -8.153 -6.466 1.00 0.00 59 GLU A N 4
ATOM 3856 C CA . GLU A 1 59 ? 4.454 -7.785 -7.363 1.00 0.00 59 GLU A CA 4
ATOM 3857 C C . GLU A 1 59 ? 5.288 -6.684 -6.731 1.00 0.00 59 GLU A C 4
ATOM 3858 O O . GLU A 1 59 ? 6.493 -6.795 -6.621 1.00 0.00 59 GLU A O 4
ATOM 3870 N N . LEU A 1 60 ? 4.670 -5.627 -6.298 1.00 0.00 60 LEU A N 4
ATOM 3871 C CA . LEU A 1 60 ? 5.457 -4.548 -5.664 1.00 0.00 60 LEU A CA 4
ATOM 3872 C C . LEU A 1 60 ? 6.285 -5.163 -4.532 1.00 0.00 60 LEU A C 4
ATOM 3873 O O . LEU A 1 60 ? 7.498 -5.115 -4.538 1.00 0.00 60 LEU A O 4
ATOM 3889 N N . ILE A 1 61 ? 5.630 -5.729 -3.557 1.00 0.00 61 ILE A N 4
ATOM 3890 C CA . ILE A 1 61 ? 6.368 -6.331 -2.418 1.00 0.00 61 ILE A CA 4
ATOM 3891 C C . ILE A 1 61 ? 7.418 -7.289 -2.943 1.00 0.00 61 ILE A C 4
ATOM 3892 O O . ILE A 1 61 ? 8.429 -7.527 -2.310 1.00 0.00 61 ILE A O 4
ATOM 3908 N N . ASN A 1 62 ? 7.216 -7.814 -4.117 1.00 0.00 62 ASN A N 4
ATOM 3909 C CA . ASN A 1 62 ? 8.242 -8.716 -4.682 1.00 0.00 62 ASN A CA 4
ATOM 3910 C C . ASN A 1 62 ? 9.602 -8.021 -4.592 1.00 0.00 62 ASN A C 4
ATOM 3911 O O . ASN A 1 62 ? 10.634 -8.647 -4.735 1.00 0.00 62 ASN A O 4
ATOM 3922 N N . ILE A 1 63 ? 9.626 -6.726 -4.343 1.00 0.00 63 ILE A N 4
ATOM 3923 C CA . ILE A 1 63 ? 10.940 -6.037 -4.237 1.00 0.00 63 ILE A CA 4
ATOM 3924 C C . ILE A 1 63 ? 11.758 -6.676 -3.118 1.00 0.00 63 ILE A C 4
ATOM 3925 O O . ILE A 1 63 ? 12.472 -7.637 -3.326 1.00 0.00 63 ILE A O 4
ATOM 3941 N N . LYS A 1 64 ? 11.649 -6.159 -1.936 1.00 0.00 64 LYS A N 4
ATOM 3942 C CA . LYS A 1 64 ? 12.408 -6.742 -0.792 1.00 0.00 64 LYS A CA 4
ATOM 3943 C C . LYS A 1 64 ? 12.049 -8.223 -0.628 1.00 0.00 64 LYS A C 4
ATOM 3944 O O . LYS A 1 64 ? 12.753 -8.977 0.012 1.00 0.00 64 LYS A O 4
ATOM 3963 N N . GLY A 1 65 ? 10.957 -8.642 -1.207 1.00 0.00 65 GLY A N 4
ATOM 3964 C CA . GLY A 1 65 ? 10.551 -10.071 -1.090 1.00 0.00 65 GLY A CA 4
ATOM 3965 C C . GLY A 1 65 ? 9.398 -10.202 -0.094 1.00 0.00 65 GLY A C 4
ATOM 3966 O O . GLY A 1 65 ? 9.195 -11.243 0.498 1.00 0.00 65 GLY A O 4
ATOM 3970 N N . ILE A 1 66 ? 8.641 -9.154 0.103 1.00 0.00 66 ILE A N 4
ATOM 3971 C CA . ILE A 1 66 ? 7.509 -9.230 1.068 1.00 0.00 66 ILE A CA 4
ATOM 3972 C C . ILE A 1 66 ? 6.258 -9.791 0.381 1.00 0.00 66 ILE A C 4
ATOM 3973 O O . ILE A 1 66 ? 6.323 -10.717 -0.401 1.00 0.00 66 ILE A O 4
ATOM 3989 N N . SER A 1 67 ? 5.122 -9.225 0.687 1.00 0.00 67 SER A N 4
ATOM 3990 C CA . SER A 1 67 ? 3.837 -9.685 0.093 1.00 0.00 67 SER A CA 4
ATOM 3991 C C . SER A 1 67 ? 2.723 -8.842 0.705 1.00 0.00 67 SER A C 4
ATOM 3992 O O . SER A 1 67 ? 2.874 -7.647 0.895 1.00 0.00 67 SER A O 4
ATOM 4000 N N . GLU A 1 68 ? 1.631 -9.444 1.068 1.00 0.00 68 GLU A N 4
ATOM 4001 C CA . GLU A 1 68 ? 0.564 -8.650 1.720 1.00 0.00 68 GLU A CA 4
ATOM 4002 C C . GLU A 1 68 ? 1.148 -8.036 2.995 1.00 0.00 68 GLU A C 4
ATOM 4003 O O . GLU A 1 68 ? 0.594 -7.121 3.572 1.00 0.00 68 GLU A O 4
ATOM 4015 N N . ALA A 1 69 ? 2.274 -8.551 3.437 1.00 0.00 69 ALA A N 4
ATOM 4016 C CA . ALA A 1 69 ? 2.919 -8.026 4.672 1.00 0.00 69 ALA A CA 4
ATOM 4017 C C . ALA A 1 69 ? 2.784 -6.507 4.751 1.00 0.00 69 ALA A C 4
ATOM 4018 O O . ALA A 1 69 ? 1.926 -5.985 5.437 1.00 0.00 69 ALA A O 4
ATOM 4025 N N . LYS A 1 70 ? 3.617 -5.791 4.052 1.00 0.00 70 LYS A N 4
ATOM 4026 C CA . LYS A 1 70 ? 3.526 -4.312 4.098 1.00 0.00 70 LYS A CA 4
ATOM 4027 C C . LYS A 1 70 ? 2.512 -3.816 3.068 1.00 0.00 70 LYS A C 4
ATOM 4028 O O . LYS A 1 70 ? 1.776 -2.882 3.312 1.00 0.00 70 LYS A O 4
ATOM 4047 N N . ALA A 1 71 ? 2.452 -4.430 1.919 1.00 0.00 71 ALA A N 4
ATOM 4048 C CA . ALA A 1 71 ? 1.464 -3.958 0.907 1.00 0.00 71 ALA A CA 4
ATOM 4049 C C . ALA A 1 71 ? 0.063 -3.966 1.514 1.00 0.00 71 ALA A C 4
ATOM 4050 O O . ALA A 1 71 ? -0.535 -2.934 1.735 1.00 0.00 71 ALA A O 4
ATOM 4057 N N . ASP A 1 72 ? -0.458 -5.124 1.792 1.00 0.00 72 ASP A N 4
ATOM 4058 C CA . ASP A 1 72 ? -1.819 -5.202 2.393 1.00 0.00 72 ASP A CA 4
ATOM 4059 C C . ASP A 1 72 ? -1.873 -4.350 3.660 1.00 0.00 72 ASP A C 4
ATOM 4060 O O . ASP A 1 72 ? -2.861 -3.698 3.938 1.00 0.00 72 ASP A O 4
ATOM 4069 N N . LYS A 1 73 ? -0.820 -4.345 4.430 1.00 0.00 73 LYS A N 4
ATOM 4070 C CA . LYS A 1 73 ? -0.819 -3.529 5.675 1.00 0.00 73 LYS A CA 4
ATOM 4071 C C . LYS A 1 73 ? -1.330 -2.114 5.385 1.00 0.00 73 LYS A C 4
ATOM 4072 O O . LYS A 1 73 ? -1.930 -1.481 6.228 1.00 0.00 73 LYS A O 4
ATOM 4091 N N . ILE A 1 74 ? -1.098 -1.607 4.201 1.00 0.00 74 ILE A N 4
ATOM 4092 C CA . ILE A 1 74 ? -1.584 -0.229 3.889 1.00 0.00 74 ILE A CA 4
ATOM 4093 C C . ILE A 1 74 ? -3.019 -0.275 3.352 1.00 0.00 74 ILE A C 4
ATOM 4094 O O . ILE A 1 74 ? -3.847 0.542 3.702 1.00 0.00 74 ILE A O 4
ATOM 4110 N N . LEU A 1 75 ? -3.318 -1.223 2.509 1.00 0.00 75 LEU A N 4
ATOM 4111 C CA . LEU A 1 75 ? -4.698 -1.314 1.957 1.00 0.00 75 LEU A CA 4
ATOM 4112 C C . LEU A 1 75 ? -5.695 -1.599 3.085 1.00 0.00 75 LEU A C 4
ATOM 4113 O O . LEU A 1 75 ? -6.877 -1.351 2.956 1.00 0.00 75 LEU A O 4
ATOM 4129 N N . ALA A 1 76 ? -5.226 -2.114 4.190 1.00 0.00 76 ALA A N 4
ATOM 4130 C CA . ALA A 1 76 ? -6.150 -2.408 5.324 1.00 0.00 76 ALA A CA 4
ATOM 4131 C C . ALA A 1 76 ? -6.298 -1.170 6.214 1.00 0.00 76 ALA A C 4
ATOM 4132 O O . ALA A 1 76 ? -7.390 -0.754 6.544 1.00 0.00 76 ALA A O 4
ATOM 4139 N N . GLU A 1 77 ? -5.200 -0.582 6.607 1.00 0.00 77 GLU A N 4
ATOM 4140 C CA . GLU A 1 77 ? -5.266 0.626 7.478 1.00 0.00 77 GLU A CA 4
ATOM 4141 C C . GLU A 1 77 ? -5.826 1.816 6.698 1.00 0.00 77 GLU A C 4
ATOM 4142 O O . GLU A 1 77 ? -6.422 2.712 7.260 1.00 0.00 77 GLU A O 4
ATOM 4154 N N . ALA A 1 78 ? -5.631 1.835 5.410 1.00 0.00 78 ALA A N 4
ATOM 4155 C CA . ALA A 1 78 ? -6.147 2.972 4.602 1.00 0.00 78 ALA A CA 4
ATOM 4156 C C . ALA A 1 78 ? -7.634 2.775 4.307 1.00 0.00 78 ALA A C 4
ATOM 4157 O O . ALA A 1 78 ? -8.405 3.715 4.302 1.00 0.00 78 ALA A O 4
ATOM 4164 N N . ALA A 1 79 ? -8.048 1.561 4.069 1.00 0.00 79 ALA A N 4
ATOM 4165 C CA . ALA A 1 79 ? -9.491 1.312 3.784 1.00 0.00 79 ALA A CA 4
ATOM 4166 C C . ALA A 1 79 ? -10.298 1.395 5.081 1.00 0.00 79 ALA A C 4
ATOM 4167 O O . ALA A 1 79 ? -11.507 1.524 5.065 1.00 0.00 79 ALA A O 4
ATOM 4174 N N . LYS A 1 80 ? -9.640 1.326 6.208 1.00 0.00 80 LYS A N 4
ATOM 4175 C CA . LYS A 1 80 ? -10.368 1.403 7.509 1.00 0.00 80 LYS A CA 4
ATOM 4176 C C . LYS A 1 80 ? -10.213 2.801 8.122 1.00 0.00 80 LYS A C 4
ATOM 4177 O O . LYS A 1 80 ? -11.043 3.247 8.890 1.00 0.00 80 LYS A O 4
ATOM 4196 N N . LEU A 1 81 ? -9.154 3.491 7.793 1.00 0.00 81 LEU A N 4
ATOM 4197 C CA . LEU A 1 81 ? -8.945 4.857 8.361 1.00 0.00 81 LEU A CA 4
ATOM 4198 C C . LEU A 1 81 ? -9.052 5.918 7.262 1.00 0.00 81 LEU A C 4
ATOM 4199 O O . LEU A 1 81 ? -9.388 7.058 7.520 1.00 0.00 81 LEU A O 4
ATOM 4215 N N . VAL A 1 82 ? -8.770 5.556 6.041 1.00 0.00 82 VAL A N 4
ATOM 4216 C CA . VAL A 1 82 ? -8.857 6.549 4.930 1.00 0.00 82 VAL A CA 4
ATOM 4217 C C . VAL A 1 82 ? -9.840 6.064 3.860 1.00 0.00 82 VAL A C 4
ATOM 4218 O O . VAL A 1 82 ? -9.533 6.073 2.684 1.00 0.00 82 VAL A O 4
ATOM 4231 N N . PRO A 1 83 ? -10.995 5.653 4.311 1.00 0.00 83 PRO A N 4
ATOM 4232 C CA . PRO A 1 83 ? -12.043 5.153 3.386 1.00 0.00 83 PRO A CA 4
ATOM 4233 C C . PRO A 1 83 ? -12.672 6.309 2.604 1.00 0.00 83 PRO A C 4
ATOM 4234 O O . PRO A 1 83 ? -12.466 7.467 2.911 1.00 0.00 83 PRO A O 4
ATOM 4245 N N . MET A 1 84 ? -13.441 6.000 1.595 1.00 0.00 84 MET A N 4
ATOM 4246 C CA . MET A 1 84 ? -14.091 7.075 0.791 1.00 0.00 84 MET A CA 4
ATOM 4247 C C . MET A 1 84 ? -14.725 8.119 1.714 1.00 0.00 84 MET A C 4
ATOM 4248 O O . MET A 1 84 ? -15.570 7.809 2.530 1.00 0.00 84 MET A O 4
ATOM 4262 N N . GLY A 1 85 ? -14.329 9.357 1.586 1.00 0.00 85 GLY A N 4
ATOM 4263 C CA . GLY A 1 85 ? -14.914 10.418 2.453 1.00 0.00 85 GLY A CA 4
ATOM 4264 C C . GLY A 1 85 ? -13.842 10.949 3.406 1.00 0.00 85 GLY A C 4
ATOM 4265 O O . GLY A 1 85 ? -14.171 11.793 4.222 1.00 0.00 85 GLY A O 4
ATOM 4269 N N . GLU A 1 16 ? -7.469 -11.070 0.592 1.00 0.00 16 GLU A N 5
ATOM 4270 C CA . GLU A 1 16 ? -8.706 -11.206 1.414 1.00 0.00 16 GLU A CA 5
ATOM 4271 C C . GLU A 1 16 ? -9.598 -9.974 1.238 1.00 0.00 16 GLU A C 5
ATOM 4272 O O . GLU A 1 16 ? -10.807 -10.074 1.194 1.00 0.00 16 GLU A O 5
ATOM 4284 N N . GLU A 1 17 ? -9.011 -8.811 1.132 1.00 0.00 17 GLU A N 5
ATOM 4285 C CA . GLU A 1 17 ? -9.831 -7.576 0.954 1.00 0.00 17 GLU A CA 5
ATOM 4286 C C . GLU A 1 17 ? -9.762 -7.104 -0.502 1.00 0.00 17 GLU A C 5
ATOM 4287 O O . GLU A 1 17 ? -10.764 -7.022 -1.187 1.00 0.00 17 GLU A O 5
ATOM 4299 N N . GLU A 1 18 ? -8.587 -6.799 -0.982 1.00 0.00 18 GLU A N 5
ATOM 4300 C CA . GLU A 1 18 ? -8.452 -6.342 -2.395 1.00 0.00 18 GLU A CA 5
ATOM 4301 C C . GLU A 1 18 ? -9.306 -5.093 -2.637 1.00 0.00 18 GLU A C 5
ATOM 4302 O O . GLU A 1 18 ? -10.454 -5.181 -3.024 1.00 0.00 18 GLU A O 5
ATOM 4314 N N . SER A 1 19 ? -8.752 -3.932 -2.419 1.00 0.00 19 SER A N 5
ATOM 4315 C CA . SER A 1 19 ? -9.532 -2.680 -2.643 1.00 0.00 19 SER A CA 5
ATOM 4316 C C . SER A 1 19 ? -10.673 -2.572 -1.627 1.00 0.00 19 SER A C 5
ATOM 4317 O O . SER A 1 19 ? -11.343 -3.540 -1.324 1.00 0.00 19 SER A O 5
ATOM 4325 N N . PHE A 1 20 ? -10.898 -1.400 -1.101 1.00 0.00 20 PHE A N 5
ATOM 4326 C CA . PHE A 1 20 ? -11.994 -1.221 -0.106 1.00 0.00 20 PHE A CA 5
ATOM 4327 C C . PHE A 1 20 ? -12.608 0.173 -0.251 1.00 0.00 20 PHE A C 5
ATOM 4328 O O . PHE A 1 20 ? -13.811 0.337 -0.236 1.00 0.00 20 PHE A O 5
ATOM 4345 N N . GLY A 1 21 ? -11.785 1.176 -0.393 1.00 0.00 21 GLY A N 5
ATOM 4346 C CA . GLY A 1 21 ? -12.315 2.560 -0.542 1.00 0.00 21 GLY A CA 5
ATOM 4347 C C . GLY A 1 21 ? -11.611 3.254 -1.710 1.00 0.00 21 GLY A C 5
ATOM 4348 O O . GLY A 1 21 ? -11.463 2.684 -2.772 1.00 0.00 21 GLY A O 5
ATOM 4352 N N . PRO A 1 22 ? -11.202 4.473 -1.473 1.00 0.00 22 PRO A N 5
ATOM 4353 C CA . PRO A 1 22 ? -10.510 5.262 -2.523 1.00 0.00 22 PRO A CA 5
ATOM 4354 C C . PRO A 1 22 ? -9.085 4.733 -2.740 1.00 0.00 22 PRO A C 5
ATOM 4355 O O . PRO A 1 22 ? -8.761 3.630 -2.342 1.00 0.00 22 PRO A O 5
ATOM 4366 N N . GLN A 1 23 ? -8.237 5.489 -3.391 1.00 0.00 23 GLN A N 5
ATOM 4367 C CA . GLN A 1 23 ? -6.851 4.983 -3.649 1.00 0.00 23 GLN A CA 5
ATOM 4368 C C . GLN A 1 23 ? -5.726 5.941 -3.196 1.00 0.00 23 GLN A C 5
ATOM 4369 O O . GLN A 1 23 ? -4.584 5.714 -3.544 1.00 0.00 23 GLN A O 5
ATOM 4383 N N . PRO A 1 24 ? -6.033 6.946 -2.409 1.00 0.00 24 PRO A N 5
ATOM 4384 C CA . PRO A 1 24 ? -4.957 7.840 -1.920 1.00 0.00 24 PRO A CA 5
ATOM 4385 C C . PRO A 1 24 ? -4.132 7.075 -0.883 1.00 0.00 24 PRO A C 5
ATOM 4386 O O . PRO A 1 24 ? -4.063 7.447 0.271 1.00 0.00 24 PRO A O 5
ATOM 4397 N N . ILE A 1 25 ? -3.515 5.996 -1.292 1.00 0.00 25 ILE A N 5
ATOM 4398 C CA . ILE A 1 25 ? -2.704 5.187 -0.341 1.00 0.00 25 ILE A CA 5
ATOM 4399 C C . ILE A 1 25 ? -1.431 5.941 0.034 1.00 0.00 25 ILE A C 5
ATOM 4400 O O . ILE A 1 25 ? -0.648 5.499 0.851 1.00 0.00 25 ILE A O 5
ATOM 4416 N N . SER A 1 26 ? -1.219 7.074 -0.569 1.00 0.00 26 SER A N 5
ATOM 4417 C CA . SER A 1 26 ? 0.010 7.862 -0.263 1.00 0.00 26 SER A CA 5
ATOM 4418 C C . SER A 1 26 ? 0.036 8.297 1.207 1.00 0.00 26 SER A C 5
ATOM 4419 O O . SER A 1 26 ? 0.855 7.845 1.978 1.00 0.00 26 SER A O 5
ATOM 4427 N N . ARG A 1 27 ? -0.843 9.180 1.595 1.00 0.00 27 ARG A N 5
ATOM 4428 C CA . ARG A 1 27 ? -0.860 9.662 3.013 1.00 0.00 27 ARG A CA 5
ATOM 4429 C C . ARG A 1 27 ? -0.540 8.528 3.996 1.00 0.00 27 ARG A C 5
ATOM 4430 O O . ARG A 1 27 ? 0.256 8.688 4.900 1.00 0.00 27 ARG A O 5
ATOM 4451 N N . LEU A 1 28 ? -1.158 7.393 3.839 1.00 0.00 28 LEU A N 5
ATOM 4452 C CA . LEU A 1 28 ? -0.893 6.263 4.780 1.00 0.00 28 LEU A CA 5
ATOM 4453 C C . LEU A 1 28 ? 0.602 5.935 4.843 1.00 0.00 28 LEU A C 5
ATOM 4454 O O . LEU A 1 28 ? 1.285 6.291 5.783 1.00 0.00 28 LEU A O 5
ATOM 4470 N N . GLU A 1 29 ? 1.112 5.244 3.865 1.00 0.00 29 GLU A N 5
ATOM 4471 C CA . GLU A 1 29 ? 2.559 4.875 3.886 1.00 0.00 29 GLU A CA 5
ATOM 4472 C C . GLU A 1 29 ? 3.448 6.097 3.644 1.00 0.00 29 GLU A C 5
ATOM 4473 O O . GLU A 1 29 ? 4.521 6.210 4.204 1.00 0.00 29 GLU A O 5
ATOM 4485 N N . GLN A 1 30 ? 3.030 7.009 2.810 1.00 0.00 30 GLN A N 5
ATOM 4486 C CA . GLN A 1 30 ? 3.881 8.204 2.548 1.00 0.00 30 GLN A CA 5
ATOM 4487 C C . GLN A 1 30 ? 4.221 8.904 3.863 1.00 0.00 30 GLN A C 5
ATOM 4488 O O . GLN A 1 30 ? 5.304 9.429 4.036 1.00 0.00 30 GLN A O 5
ATOM 4502 N N . CYS A 1 31 ? 3.312 8.910 4.797 1.00 0.00 31 CYS A N 5
ATOM 4503 C CA . CYS A 1 31 ? 3.599 9.569 6.101 1.00 0.00 31 CYS A CA 5
ATOM 4504 C C . CYS A 1 31 ? 4.461 8.644 6.960 1.00 0.00 31 CYS A C 5
ATOM 4505 O O . CYS A 1 31 ? 4.862 8.988 8.054 1.00 0.00 31 CYS A O 5
ATOM 4513 N N . GLY A 1 32 ? 4.755 7.474 6.462 1.00 0.00 32 GLY A N 5
ATOM 4514 C CA . GLY A 1 32 ? 5.596 6.525 7.235 1.00 0.00 32 GLY A CA 5
ATOM 4515 C C . GLY A 1 32 ? 4.706 5.498 7.933 1.00 0.00 32 GLY A C 5
ATOM 4516 O O . GLY A 1 32 ? 4.652 5.439 9.145 1.00 0.00 32 GLY A O 5
ATOM 4520 N N . ILE A 1 33 ? 4.018 4.671 7.188 1.00 0.00 33 ILE A N 5
ATOM 4521 C CA . ILE A 1 33 ? 3.164 3.651 7.840 1.00 0.00 33 ILE A CA 5
ATOM 4522 C C . ILE A 1 33 ? 4.060 2.491 8.288 1.00 0.00 33 ILE A C 5
ATOM 4523 O O . ILE A 1 33 ? 5.063 2.696 8.942 1.00 0.00 33 ILE A O 5
ATOM 4539 N N . ASN A 1 34 ? 3.728 1.291 7.951 1.00 0.00 34 ASN A N 5
ATOM 4540 C CA . ASN A 1 34 ? 4.581 0.139 8.366 1.00 0.00 34 ASN A CA 5
ATOM 4541 C C . ASN A 1 34 ? 5.781 0.002 7.426 1.00 0.00 34 ASN A C 5
ATOM 4542 O O . ASN A 1 34 ? 6.178 0.945 6.770 1.00 0.00 34 ASN A O 5
ATOM 4553 N N . ALA A 1 35 ? 6.362 -1.167 7.357 1.00 0.00 35 ALA A N 5
ATOM 4554 C CA . ALA A 1 35 ? 7.537 -1.369 6.460 1.00 0.00 35 ALA A CA 5
ATOM 4555 C C . ALA A 1 35 ? 7.319 -0.657 5.129 1.00 0.00 35 ALA A C 5
ATOM 4556 O O . ALA A 1 35 ? 8.258 -0.278 4.458 1.00 0.00 35 ALA A O 5
ATOM 4563 N N . ASN A 1 36 ? 6.088 -0.493 4.731 1.00 0.00 36 ASN A N 5
ATOM 4564 C CA . ASN A 1 36 ? 5.820 0.175 3.429 1.00 0.00 36 ASN A CA 5
ATOM 4565 C C . ASN A 1 36 ? 6.728 1.378 3.253 1.00 0.00 36 ASN A C 5
ATOM 4566 O O . ASN A 1 36 ? 7.513 1.435 2.328 1.00 0.00 36 ASN A O 5
ATOM 4577 N N . ASP A 1 37 ? 6.592 2.345 4.118 1.00 0.00 37 ASP A N 5
ATOM 4578 C CA . ASP A 1 37 ? 7.412 3.584 4.019 1.00 0.00 37 ASP A CA 5
ATOM 4579 C C . ASP A 1 37 ? 8.742 3.312 3.313 1.00 0.00 37 ASP A C 5
ATOM 4580 O O . ASP A 1 37 ? 9.031 3.855 2.262 1.00 0.00 37 ASP A O 5
ATOM 4589 N N . VAL A 1 38 ? 9.546 2.468 3.885 1.00 0.00 38 VAL A N 5
ATOM 4590 C CA . VAL A 1 38 ? 10.868 2.162 3.274 1.00 0.00 38 VAL A CA 5
ATOM 4591 C C . VAL A 1 38 ? 10.747 1.543 1.877 1.00 0.00 38 VAL A C 5
ATOM 4592 O O . VAL A 1 38 ? 11.179 2.121 0.896 1.00 0.00 38 VAL A O 5
ATOM 4605 N N . LYS A 1 39 ? 10.210 0.356 1.776 1.00 0.00 39 LYS A N 5
ATOM 4606 C CA . LYS A 1 39 ? 10.135 -0.296 0.439 1.00 0.00 39 LYS A CA 5
ATOM 4607 C C . LYS A 1 39 ? 8.930 0.189 -0.367 1.00 0.00 39 LYS A C 5
ATOM 4608 O O . LYS A 1 39 ? 9.076 0.750 -1.433 1.00 0.00 39 LYS A O 5
ATOM 4627 N N . LYS A 1 40 ? 7.742 -0.046 0.116 1.00 0.00 40 LYS A N 5
ATOM 4628 C CA . LYS A 1 40 ? 6.538 0.381 -0.657 1.00 0.00 40 LYS A CA 5
ATOM 4629 C C . LYS A 1 40 ? 6.759 1.758 -1.295 1.00 0.00 40 LYS A C 5
ATOM 4630 O O . LYS A 1 40 ? 6.279 2.024 -2.374 1.00 0.00 40 LYS A O 5
ATOM 4649 N N . LEU A 1 41 ? 7.446 2.658 -0.633 1.00 0.00 41 LEU A N 5
ATOM 4650 C CA . LEU A 1 41 ? 7.631 4.014 -1.240 1.00 0.00 41 LEU A CA 5
ATOM 4651 C C . LEU A 1 41 ? 8.865 4.117 -2.155 1.00 0.00 41 LEU A C 5
ATOM 4652 O O . LEU A 1 41 ? 8.747 4.320 -3.346 1.00 0.00 41 LEU A O 5
ATOM 4668 N N . GLU A 1 42 ? 10.047 4.064 -1.594 1.00 0.00 42 GLU A N 5
ATOM 4669 C CA . GLU A 1 42 ? 11.285 4.255 -2.418 1.00 0.00 42 GLU A CA 5
ATOM 4670 C C . GLU A 1 42 ? 11.420 3.263 -3.578 1.00 0.00 42 GLU A C 5
ATOM 4671 O O . GLU A 1 42 ? 11.718 3.657 -4.688 1.00 0.00 42 GLU A O 5
ATOM 4683 N N . GLU A 1 43 ? 11.250 1.991 -3.339 1.00 0.00 43 GLU A N 5
ATOM 4684 C CA . GLU A 1 43 ? 11.418 0.997 -4.450 1.00 0.00 43 GLU A CA 5
ATOM 4685 C C . GLU A 1 43 ? 10.871 1.542 -5.774 1.00 0.00 43 GLU A C 5
ATOM 4686 O O . GLU A 1 43 ? 11.319 1.170 -6.839 1.00 0.00 43 GLU A O 5
ATOM 4698 N N . ALA A 1 44 ? 9.914 2.424 -5.721 1.00 0.00 44 ALA A N 5
ATOM 4699 C CA . ALA A 1 44 ? 9.355 2.992 -6.980 1.00 0.00 44 ALA A CA 5
ATOM 4700 C C . ALA A 1 44 ? 8.549 4.248 -6.671 1.00 0.00 44 ALA A C 5
ATOM 4701 O O . ALA A 1 44 ? 8.681 5.264 -7.324 1.00 0.00 44 ALA A O 5
ATOM 4708 N N . GLY A 1 45 ? 7.707 4.176 -5.682 1.00 0.00 45 GLY A N 5
ATOM 4709 C CA . GLY A 1 45 ? 6.876 5.355 -5.328 1.00 0.00 45 GLY A CA 5
ATOM 4710 C C . GLY A 1 45 ? 5.409 4.932 -5.231 1.00 0.00 45 GLY A C 5
ATOM 4711 O O . GLY A 1 45 ? 4.515 5.684 -5.567 1.00 0.00 45 GLY A O 5
ATOM 4715 N N . PHE A 1 46 ? 5.149 3.731 -4.776 1.00 0.00 46 PHE A N 5
ATOM 4716 C CA . PHE A 1 46 ? 3.724 3.263 -4.661 1.00 0.00 46 PHE A CA 5
ATOM 4717 C C . PHE A 1 46 ? 2.916 4.089 -3.643 1.00 0.00 46 PHE A C 5
ATOM 4718 O O . PHE A 1 46 ? 1.783 3.767 -3.353 1.00 0.00 46 PHE A O 5
ATOM 4735 N N . HIS A 1 47 ? 3.478 5.132 -3.093 1.00 0.00 47 HIS A N 5
ATOM 4736 C CA . HIS A 1 47 ? 2.722 5.954 -2.095 1.00 0.00 47 HIS A CA 5
ATOM 4737 C C . HIS A 1 47 ? 1.476 6.576 -2.729 1.00 0.00 47 HIS A C 5
ATOM 4738 O O . HIS A 1 47 ? 1.395 7.772 -2.907 1.00 0.00 47 HIS A O 5
ATOM 4752 N N . THR A 1 48 ? 0.507 5.765 -3.054 1.00 0.00 48 THR A N 5
ATOM 4753 C CA . THR A 1 48 ? -0.756 6.281 -3.667 1.00 0.00 48 THR A CA 5
ATOM 4754 C C . THR A 1 48 ? -1.538 5.121 -4.287 1.00 0.00 48 THR A C 5
ATOM 4755 O O . THR A 1 48 ? -1.281 3.967 -4.009 1.00 0.00 48 THR A O 5
ATOM 4766 N N . VAL A 1 49 ? -2.486 5.428 -5.125 1.00 0.00 49 VAL A N 5
ATOM 4767 C CA . VAL A 1 49 ? -3.300 4.364 -5.786 1.00 0.00 49 VAL A CA 5
ATOM 4768 C C . VAL A 1 49 ? -2.439 3.142 -6.124 1.00 0.00 49 VAL A C 5
ATOM 4769 O O . VAL A 1 49 ? -2.924 2.029 -6.177 1.00 0.00 49 VAL A O 5
ATOM 4782 N N . GLU A 1 50 ? -1.171 3.341 -6.361 1.00 0.00 50 GLU A N 5
ATOM 4783 C CA . GLU A 1 50 ? -0.282 2.190 -6.706 1.00 0.00 50 GLU A CA 5
ATOM 4784 C C . GLU A 1 50 ? -0.620 0.971 -5.843 1.00 0.00 50 GLU A C 5
ATOM 4785 O O . GLU A 1 50 ? -0.419 -0.159 -6.242 1.00 0.00 50 GLU A O 5
ATOM 4797 N N . ALA A 1 51 ? -1.127 1.190 -4.662 1.00 0.00 51 ALA A N 5
ATOM 4798 C CA . ALA A 1 51 ? -1.470 0.043 -3.773 1.00 0.00 51 ALA A CA 5
ATOM 4799 C C . ALA A 1 51 ? -2.804 -0.587 -4.193 1.00 0.00 51 ALA A C 5
ATOM 4800 O O . ALA A 1 51 ? -2.892 -1.777 -4.424 1.00 0.00 51 ALA A O 5
ATOM 4807 N N . VAL A 1 52 ? -3.843 0.197 -4.284 1.00 0.00 52 VAL A N 5
ATOM 4808 C CA . VAL A 1 52 ? -5.169 -0.365 -4.677 1.00 0.00 52 VAL A CA 5
ATOM 4809 C C . VAL A 1 52 ? -5.428 -0.144 -6.169 1.00 0.00 52 VAL A C 5
ATOM 4810 O O . VAL A 1 52 ? -6.558 -0.011 -6.598 1.00 0.00 52 VAL A O 5
ATOM 4823 N N . ALA A 1 53 ? -4.394 -0.107 -6.965 1.00 0.00 53 ALA A N 5
ATOM 4824 C CA . ALA A 1 53 ? -4.587 0.102 -8.430 1.00 0.00 53 ALA A CA 5
ATOM 4825 C C . ALA A 1 53 ? -3.245 0.396 -9.106 1.00 0.00 53 ALA A C 5
ATOM 4826 O O . ALA A 1 53 ? -2.278 0.746 -8.460 1.00 0.00 53 ALA A O 5
ATOM 4833 N N . TYR A 1 54 ? -3.186 0.255 -10.405 1.00 0.00 54 TYR A N 5
ATOM 4834 C CA . TYR A 1 54 ? -1.914 0.527 -11.144 1.00 0.00 54 TYR A CA 5
ATOM 4835 C C . TYR A 1 54 ? -0.895 -0.594 -10.916 1.00 0.00 54 TYR A C 5
ATOM 4836 O O . TYR A 1 54 ? 0.173 -0.595 -11.496 1.00 0.00 54 TYR A O 5
ATOM 4854 N N . ALA A 1 55 ? -1.207 -1.549 -10.084 1.00 0.00 55 ALA A N 5
ATOM 4855 C CA . ALA A 1 55 ? -0.243 -2.660 -9.839 1.00 0.00 55 ALA A CA 5
ATOM 4856 C C . ALA A 1 55 ? -0.728 -3.539 -8.686 1.00 0.00 55 ALA A C 5
ATOM 4857 O O . ALA A 1 55 ? -1.184 -3.042 -7.675 1.00 0.00 55 ALA A O 5
ATOM 4864 N N . PRO A 1 56 ? -0.598 -4.823 -8.873 1.00 0.00 56 PRO A N 5
ATOM 4865 C CA . PRO A 1 56 ? -1.016 -5.786 -7.832 1.00 0.00 56 PRO A CA 5
ATOM 4866 C C . PRO A 1 56 ? -0.053 -5.705 -6.647 1.00 0.00 56 PRO A C 5
ATOM 4867 O O . PRO A 1 56 ? 1.112 -6.027 -6.761 1.00 0.00 56 PRO A O 5
ATOM 4878 N N . LYS A 1 57 ? -0.530 -5.256 -5.519 1.00 0.00 57 LYS A N 5
ATOM 4879 C CA . LYS A 1 57 ? 0.353 -5.129 -4.323 1.00 0.00 57 LYS A CA 5
ATOM 4880 C C . LYS A 1 57 ? 1.339 -6.301 -4.246 1.00 0.00 57 LYS A C 5
ATOM 4881 O O . LYS A 1 57 ? 2.465 -6.143 -3.823 1.00 0.00 57 LYS A O 5
ATOM 4900 N N . LYS A 1 58 ? 0.926 -7.470 -4.651 1.00 0.00 58 LYS A N 5
ATOM 4901 C CA . LYS A 1 58 ? 1.847 -8.644 -4.595 1.00 0.00 58 LYS A CA 5
ATOM 4902 C C . LYS A 1 58 ? 3.038 -8.440 -5.539 1.00 0.00 58 LYS A C 5
ATOM 4903 O O . LYS A 1 58 ? 4.124 -8.931 -5.303 1.00 0.00 58 LYS A O 5
ATOM 4922 N N . GLU A 1 59 ? 2.849 -7.710 -6.601 1.00 0.00 59 GLU A N 5
ATOM 4923 C CA . GLU A 1 59 ? 3.978 -7.478 -7.546 1.00 0.00 59 GLU A CA 5
ATOM 4924 C C . GLU A 1 59 ? 4.854 -6.358 -7.013 1.00 0.00 59 GLU A C 5
ATOM 4925 O O . GLU A 1 59 ? 6.064 -6.461 -6.984 1.00 0.00 59 GLU A O 5
ATOM 4937 N N . LEU A 1 60 ? 4.257 -5.296 -6.559 1.00 0.00 60 LEU A N 5
ATOM 4938 C CA . LEU A 1 60 ? 5.072 -4.198 -5.997 1.00 0.00 60 LEU A CA 5
ATOM 4939 C C . LEU A 1 60 ? 5.920 -4.778 -4.862 1.00 0.00 60 LEU A C 5
ATOM 4940 O O . LEU A 1 60 ? 7.134 -4.792 -4.920 1.00 0.00 60 LEU A O 5
ATOM 4956 N N . ILE A 1 61 ? 5.283 -5.258 -3.832 1.00 0.00 61 ILE A N 5
ATOM 4957 C CA . ILE A 1 61 ? 6.034 -5.841 -2.689 1.00 0.00 61 ILE A CA 5
ATOM 4958 C C . ILE A 1 61 ? 7.099 -6.784 -3.217 1.00 0.00 61 ILE A C 5
ATOM 4959 O O . ILE A 1 61 ? 8.139 -6.966 -2.614 1.00 0.00 61 ILE A O 5
ATOM 4975 N N . ASN A 1 62 ? 6.860 -7.369 -4.355 1.00 0.00 62 ASN A N 5
ATOM 4976 C CA . ASN A 1 62 ? 7.876 -8.277 -4.933 1.00 0.00 62 ASN A CA 5
ATOM 4977 C C . ASN A 1 62 ? 9.235 -7.578 -4.949 1.00 0.00 62 ASN A C 5
ATOM 4978 O O . ASN A 1 62 ? 10.259 -8.212 -5.116 1.00 0.00 62 ASN A O 5
ATOM 4989 N N . ILE A 1 63 ? 9.274 -6.276 -4.764 1.00 0.00 63 ILE A N 5
ATOM 4990 C CA . ILE A 1 63 ? 10.601 -5.600 -4.766 1.00 0.00 63 ILE A CA 5
ATOM 4991 C C . ILE A 1 63 ? 11.537 -6.356 -3.834 1.00 0.00 63 ILE A C 5
ATOM 4992 O O . ILE A 1 63 ? 12.298 -7.207 -4.247 1.00 0.00 63 ILE A O 5
ATOM 5008 N N . LYS A 1 64 ? 11.468 -6.058 -2.581 1.00 0.00 64 LYS A N 5
ATOM 5009 C CA . LYS A 1 64 ? 12.334 -6.761 -1.597 1.00 0.00 64 LYS A CA 5
ATOM 5010 C C . LYS A 1 64 ? 11.885 -8.220 -1.462 1.00 0.00 64 LYS A C 5
ATOM 5011 O O . LYS A 1 64 ? 12.665 -9.092 -1.133 1.00 0.00 64 LYS A O 5
ATOM 5030 N N . GLY A 1 65 ? 10.635 -8.494 -1.723 1.00 0.00 65 GLY A N 5
ATOM 5031 C CA . GLY A 1 65 ? 10.140 -9.896 -1.619 1.00 0.00 65 GLY A CA 5
ATOM 5032 C C . GLY A 1 65 ? 9.025 -9.983 -0.575 1.00 0.00 65 GLY A C 5
ATOM 5033 O O . GLY A 1 65 ? 8.770 -11.032 -0.019 1.00 0.00 65 GLY A O 5
ATOM 5037 N N . ILE A 1 66 ? 8.357 -8.896 -0.299 1.00 0.00 66 ILE A N 5
ATOM 5038 C CA . ILE A 1 66 ? 7.266 -8.942 0.713 1.00 0.00 66 ILE A CA 5
ATOM 5039 C C . ILE A 1 66 ? 5.979 -9.489 0.081 1.00 0.00 66 ILE A C 5
ATOM 5040 O O . ILE A 1 66 ? 5.998 -10.446 -0.666 1.00 0.00 66 ILE A O 5
ATOM 5056 N N . SER A 1 67 ? 4.864 -8.881 0.384 1.00 0.00 67 SER A N 5
ATOM 5057 C CA . SER A 1 67 ? 3.556 -9.330 -0.172 1.00 0.00 67 SER A CA 5
ATOM 5058 C C . SER A 1 67 ? 2.457 -8.592 0.585 1.00 0.00 67 SER A C 5
ATOM 5059 O O . SER A 1 67 ? 2.564 -7.404 0.839 1.00 0.00 67 SER A O 5
ATOM 5067 N N . GLU A 1 68 ? 1.427 -9.269 0.995 1.00 0.00 68 GLU A N 5
ATOM 5068 C CA . GLU A 1 68 ? 0.380 -8.568 1.777 1.00 0.00 68 GLU A CA 5
ATOM 5069 C C . GLU A 1 68 ? 1.044 -7.973 3.023 1.00 0.00 68 GLU A C 5
ATOM 5070 O O . GLU A 1 68 ? 0.505 -7.107 3.680 1.00 0.00 68 GLU A O 5
ATOM 5082 N N . ALA A 1 69 ? 2.224 -8.446 3.346 1.00 0.00 69 ALA A N 5
ATOM 5083 C CA . ALA A 1 69 ? 2.946 -7.931 4.540 1.00 0.00 69 ALA A CA 5
ATOM 5084 C C . ALA A 1 69 ? 2.772 -6.420 4.678 1.00 0.00 69 ALA A C 5
ATOM 5085 O O . ALA A 1 69 ? 1.964 -5.940 5.452 1.00 0.00 69 ALA A O 5
ATOM 5092 N N . LYS A 1 70 ? 3.516 -5.665 3.926 1.00 0.00 70 LYS A N 5
ATOM 5093 C CA . LYS A 1 70 ? 3.393 -4.187 4.014 1.00 0.00 70 LYS A CA 5
ATOM 5094 C C . LYS A 1 70 ? 2.303 -3.695 3.064 1.00 0.00 70 LYS A C 5
ATOM 5095 O O . LYS A 1 70 ? 1.530 -2.820 3.400 1.00 0.00 70 LYS A O 5
ATOM 5114 N N . ALA A 1 71 ? 2.215 -4.253 1.888 1.00 0.00 71 ALA A N 5
ATOM 5115 C CA . ALA A 1 71 ? 1.146 -3.798 0.953 1.00 0.00 71 ALA A CA 5
ATOM 5116 C C . ALA A 1 71 ? -0.211 -3.886 1.651 1.00 0.00 71 ALA A C 5
ATOM 5117 O O . ALA A 1 71 ? -0.891 -2.899 1.842 1.00 0.00 71 ALA A O 5
ATOM 5124 N N . ASP A 1 72 ? -0.606 -5.064 2.043 1.00 0.00 72 ASP A N 5
ATOM 5125 C CA . ASP A 1 72 ? -1.916 -5.211 2.735 1.00 0.00 72 ASP A CA 5
ATOM 5126 C C . ASP A 1 72 ? -1.943 -4.332 3.984 1.00 0.00 72 ASP A C 5
ATOM 5127 O O . ASP A 1 72 ? -2.957 -3.759 4.328 1.00 0.00 72 ASP A O 5
ATOM 5136 N N . LYS A 1 73 ? -0.836 -4.219 4.667 1.00 0.00 73 LYS A N 5
ATOM 5137 C CA . LYS A 1 73 ? -0.812 -3.373 5.891 1.00 0.00 73 LYS A CA 5
ATOM 5138 C C . LYS A 1 73 ? -1.391 -1.986 5.597 1.00 0.00 73 LYS A C 5
ATOM 5139 O O . LYS A 1 73 ? -1.949 -1.344 6.465 1.00 0.00 73 LYS A O 5
ATOM 5158 N N . ILE A 1 74 ? -1.270 -1.514 4.383 1.00 0.00 74 ILE A N 5
ATOM 5159 C CA . ILE A 1 74 ? -1.824 -0.167 4.060 1.00 0.00 74 ILE A CA 5
ATOM 5160 C C . ILE A 1 74 ? -3.328 -0.273 3.793 1.00 0.00 74 ILE A C 5
ATOM 5161 O O . ILE A 1 74 ? -4.117 0.494 4.308 1.00 0.00 74 ILE A O 5
ATOM 5177 N N . LEU A 1 75 ? -3.731 -1.224 2.994 1.00 0.00 75 LEU A N 5
ATOM 5178 C CA . LEU A 1 75 ? -5.182 -1.378 2.703 1.00 0.00 75 LEU A CA 5
ATOM 5179 C C . LEU A 1 75 ? -5.966 -1.438 4.016 1.00 0.00 75 LEU A C 5
ATOM 5180 O O . LEU A 1 75 ? -7.142 -1.138 4.066 1.00 0.00 75 LEU A O 5
ATOM 5196 N N . ALA A 1 76 ? -5.315 -1.817 5.083 1.00 0.00 76 ALA A N 5
ATOM 5197 C CA . ALA A 1 76 ? -6.013 -1.891 6.396 1.00 0.00 76 ALA A CA 5
ATOM 5198 C C . ALA A 1 76 ? -6.033 -0.509 7.056 1.00 0.00 76 ALA A C 5
ATOM 5199 O O . ALA A 1 76 ? -7.067 -0.025 7.473 1.00 0.00 76 ALA A O 5
ATOM 5206 N N . GLU A 1 77 ? -4.899 0.133 7.149 1.00 0.00 77 GLU A N 5
ATOM 5207 C CA . GLU A 1 77 ? -4.858 1.485 7.775 1.00 0.00 77 GLU A CA 5
ATOM 5208 C C . GLU A 1 77 ? -5.489 2.514 6.834 1.00 0.00 77 GLU A C 5
ATOM 5209 O O . GLU A 1 77 ? -6.030 3.512 7.264 1.00 0.00 77 GLU A O 5
ATOM 5221 N N . ALA A 1 78 ? -5.426 2.278 5.554 1.00 0.00 78 ALA A N 5
ATOM 5222 C CA . ALA A 1 78 ? -6.024 3.242 4.586 1.00 0.00 78 ALA A CA 5
ATOM 5223 C C . ALA A 1 78 ? -7.552 3.151 4.624 1.00 0.00 78 ALA A C 5
ATOM 5224 O O . ALA A 1 78 ? -8.245 4.148 4.588 1.00 0.00 78 ALA A O 5
ATOM 5231 N N . ALA A 1 79 ? -8.082 1.961 4.696 1.00 0.00 79 ALA A N 5
ATOM 5232 C CA . ALA A 1 79 ? -9.563 1.803 4.734 1.00 0.00 79 ALA A CA 5
ATOM 5233 C C . ALA A 1 79 ? -10.107 2.183 6.114 1.00 0.00 79 ALA A C 5
ATOM 5234 O O . ALA A 1 79 ? -11.289 2.410 6.286 1.00 0.00 79 ALA A O 5
ATOM 5241 N N . LYS A 1 80 ? -9.257 2.249 7.102 1.00 0.00 80 LYS A N 5
ATOM 5242 C CA . LYS A 1 80 ? -9.732 2.609 8.470 1.00 0.00 80 LYS A CA 5
ATOM 5243 C C . LYS A 1 80 ? -9.400 4.072 8.787 1.00 0.00 80 LYS A C 5
ATOM 5244 O O . LYS A 1 80 ? -9.892 4.631 9.747 1.00 0.00 80 LYS A O 5
ATOM 5263 N N . LEU A 1 81 ? -8.571 4.695 7.996 1.00 0.00 81 LEU A N 5
ATOM 5264 C CA . LEU A 1 81 ? -8.216 6.117 8.271 1.00 0.00 81 LEU A CA 5
ATOM 5265 C C . LEU A 1 81 ? -8.712 7.025 7.139 1.00 0.00 81 LEU A C 5
ATOM 5266 O O . LEU A 1 81 ? -9.296 8.062 7.379 1.00 0.00 81 LEU A O 5
ATOM 5282 N N . VAL A 1 82 ? -8.483 6.646 5.909 1.00 0.00 82 VAL A N 5
ATOM 5283 C CA . VAL A 1 82 ? -8.945 7.499 4.775 1.00 0.00 82 VAL A CA 5
ATOM 5284 C C . VAL A 1 82 ? -9.981 6.754 3.928 1.00 0.00 82 VAL A C 5
ATOM 5285 O O . VAL A 1 82 ? -9.735 6.441 2.780 1.00 0.00 82 VAL A O 5
ATOM 5298 N N . PRO A 1 83 ? -11.113 6.498 4.527 1.00 0.00 83 PRO A N 5
ATOM 5299 C CA . PRO A 1 83 ? -12.206 5.786 3.819 1.00 0.00 83 PRO A CA 5
ATOM 5300 C C . PRO A 1 83 ? -12.877 6.715 2.801 1.00 0.00 83 PRO A C 5
ATOM 5301 O O . PRO A 1 83 ? -13.779 6.320 2.088 1.00 0.00 83 PRO A O 5
ATOM 5312 N N . MET A 1 84 ? -12.447 7.946 2.727 1.00 0.00 84 MET A N 5
ATOM 5313 C CA . MET A 1 84 ? -13.066 8.895 1.757 1.00 0.00 84 MET A CA 5
ATOM 5314 C C . MET A 1 84 ? -11.986 9.588 0.921 1.00 0.00 84 MET A C 5
ATOM 5315 O O . MET A 1 84 ? -11.958 9.477 -0.289 1.00 0.00 84 MET A O 5
ATOM 5329 N N . GLY A 1 85 ? -11.098 10.305 1.554 1.00 0.00 85 GLY A N 5
ATOM 5330 C CA . GLY A 1 85 ? -10.025 11.004 0.791 1.00 0.00 85 GLY A CA 5
ATOM 5331 C C . GLY A 1 85 ? -10.540 12.365 0.319 1.00 0.00 85 GLY A C 5
ATOM 5332 O O . GLY A 1 85 ? -11.738 12.579 0.386 1.00 0.00 85 GLY A O 5
ATOM 5336 N N . GLU A 1 16 ? -5.610 -10.381 0.637 1.00 0.00 16 GLU A N 6
ATOM 5337 C CA . GLU A 1 16 ? -6.886 -10.874 0.040 1.00 0.00 16 GLU A CA 6
ATOM 5338 C C . GLU A 1 16 ? -7.657 -9.715 -0.596 1.00 0.00 16 GLU A C 6
ATOM 5339 O O . GLU A 1 16 ? -7.644 -9.535 -1.798 1.00 0.00 16 GLU A O 6
ATOM 5351 N N . GLU A 1 17 ? -8.331 -8.927 0.198 1.00 0.00 17 GLU A N 6
ATOM 5352 C CA . GLU A 1 17 ? -9.101 -7.786 -0.371 1.00 0.00 17 GLU A CA 6
ATOM 5353 C C . GLU A 1 17 ? -9.725 -6.946 0.749 1.00 0.00 17 GLU A C 6
ATOM 5354 O O . GLU A 1 17 ? -10.817 -7.217 1.205 1.00 0.00 17 GLU A O 6
ATOM 5366 N N . GLU A 1 18 ? -9.043 -5.923 1.188 1.00 0.00 18 GLU A N 6
ATOM 5367 C CA . GLU A 1 18 ? -9.605 -5.065 2.271 1.00 0.00 18 GLU A CA 6
ATOM 5368 C C . GLU A 1 18 ? -9.835 -3.645 1.743 1.00 0.00 18 GLU A C 6
ATOM 5369 O O . GLU A 1 18 ? -10.102 -2.729 2.495 1.00 0.00 18 GLU A O 6
ATOM 5381 N N . SER A 1 19 ? -9.734 -3.461 0.454 1.00 0.00 19 SER A N 6
ATOM 5382 C CA . SER A 1 19 ? -9.945 -2.104 -0.129 1.00 0.00 19 SER A CA 6
ATOM 5383 C C . SER A 1 19 ? -9.949 -2.182 -1.658 1.00 0.00 19 SER A C 6
ATOM 5384 O O . SER A 1 19 ? -9.148 -2.873 -2.256 1.00 0.00 19 SER A O 6
ATOM 5392 N N . PHE A 1 20 ? -10.847 -1.480 -2.297 1.00 0.00 20 PHE A N 6
ATOM 5393 C CA . PHE A 1 20 ? -10.899 -1.517 -3.788 1.00 0.00 20 PHE A CA 6
ATOM 5394 C C . PHE A 1 20 ? -11.402 -0.179 -4.334 1.00 0.00 20 PHE A C 6
ATOM 5395 O O . PHE A 1 20 ? -11.957 -0.107 -5.413 1.00 0.00 20 PHE A O 6
ATOM 5412 N N . GLY A 1 21 ? -11.208 0.883 -3.602 1.00 0.00 21 GLY A N 6
ATOM 5413 C CA . GLY A 1 21 ? -11.673 2.213 -4.084 1.00 0.00 21 GLY A CA 6
ATOM 5414 C C . GLY A 1 21 ? -10.521 2.930 -4.791 1.00 0.00 21 GLY A C 6
ATOM 5415 O O . GLY A 1 21 ? -9.884 2.369 -5.661 1.00 0.00 21 GLY A O 6
ATOM 5419 N N . PRO A 1 22 ? -10.288 4.150 -4.391 1.00 0.00 22 PRO A N 6
ATOM 5420 C CA . PRO A 1 22 ? -9.198 4.951 -4.992 1.00 0.00 22 PRO A CA 6
ATOM 5421 C C . PRO A 1 22 ? -7.848 4.538 -4.394 1.00 0.00 22 PRO A C 6
ATOM 5422 O O . PRO A 1 22 ? -6.853 4.448 -5.084 1.00 0.00 22 PRO A O 6
ATOM 5433 N N . GLN A 1 23 ? -7.815 4.273 -3.117 1.00 0.00 23 GLN A N 6
ATOM 5434 C CA . GLN A 1 23 ? -6.537 3.848 -2.464 1.00 0.00 23 GLN A CA 6
ATOM 5435 C C . GLN A 1 23 ? -5.526 4.987 -2.390 1.00 0.00 23 GLN A C 6
ATOM 5436 O O . GLN A 1 23 ? -4.344 4.768 -2.562 1.00 0.00 23 GLN A O 6
ATOM 5450 N N . PRO A 1 24 ? -6.006 6.158 -2.082 1.00 0.00 24 PRO A N 6
ATOM 5451 C CA . PRO A 1 24 ? -5.095 7.305 -1.935 1.00 0.00 24 PRO A CA 6
ATOM 5452 C C . PRO A 1 24 ? -4.262 7.067 -0.679 1.00 0.00 24 PRO A C 6
ATOM 5453 O O . PRO A 1 24 ? -4.365 7.783 0.296 1.00 0.00 24 PRO A O 6
ATOM 5464 N N . ILE A 1 25 ? -3.448 6.042 -0.699 1.00 0.00 25 ILE A N 6
ATOM 5465 C CA . ILE A 1 25 ? -2.617 5.724 0.491 1.00 0.00 25 ILE A CA 6
ATOM 5466 C C . ILE A 1 25 ? -1.521 6.768 0.670 1.00 0.00 25 ILE A C 6
ATOM 5467 O O . ILE A 1 25 ? -0.718 6.686 1.575 1.00 0.00 25 ILE A O 6
ATOM 5483 N N . SER A 1 26 ? -1.482 7.738 -0.197 1.00 0.00 26 SER A N 6
ATOM 5484 C CA . SER A 1 26 ? -0.434 8.798 -0.099 1.00 0.00 26 SER A CA 6
ATOM 5485 C C . SER A 1 26 ? -0.122 9.131 1.365 1.00 0.00 26 SER A C 6
ATOM 5486 O O . SER A 1 26 ? 0.908 8.764 1.887 1.00 0.00 26 SER A O 6
ATOM 5494 N N . ARG A 1 27 ? -0.998 9.828 2.025 1.00 0.00 27 ARG A N 6
ATOM 5495 C CA . ARG A 1 27 ? -0.744 10.193 3.449 1.00 0.00 27 ARG A CA 6
ATOM 5496 C C . ARG A 1 27 ? -0.461 8.949 4.301 1.00 0.00 27 ARG A C 6
ATOM 5497 O O . ARG A 1 27 ? 0.243 9.011 5.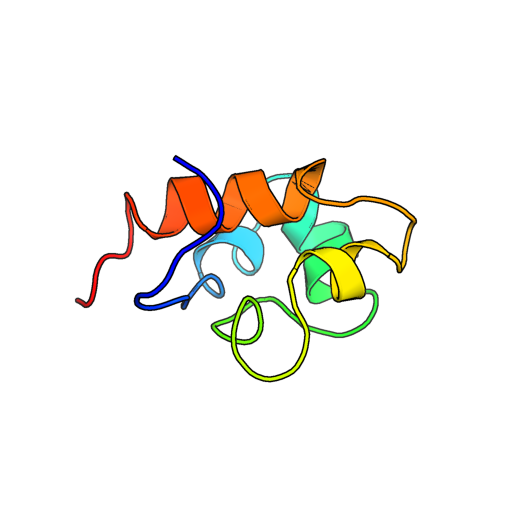287 1.00 0.00 27 ARG A O 6
ATOM 5518 N N . LEU A 1 28 ? -1.019 7.826 3.948 1.00 0.00 28 LEU A N 6
ATOM 5519 C CA . LEU A 1 28 ? -0.798 6.596 4.766 1.00 0.00 28 LEU A CA 6
ATOM 5520 C C . LEU A 1 28 ? 0.657 6.111 4.719 1.00 0.00 28 LEU A C 6
ATOM 5521 O O . LEU A 1 28 ? 1.408 6.283 5.658 1.00 0.00 28 LEU A O 6
ATOM 5537 N N . GLU A 1 29 ? 1.053 5.472 3.652 1.00 0.00 29 GLU A N 6
ATOM 5538 C CA . GLU A 1 29 ? 2.448 4.938 3.573 1.00 0.00 29 GLU A CA 6
ATOM 5539 C C . GLU A 1 29 ? 3.461 6.045 3.276 1.00 0.00 29 GLU A C 6
ATOM 5540 O O . GLU A 1 29 ? 4.608 5.958 3.665 1.00 0.00 29 GLU A O 6
ATOM 5552 N N . GLN A 1 30 ? 3.070 7.079 2.586 1.00 0.00 30 GLN A N 6
ATOM 5553 C CA . GLN A 1 30 ? 4.054 8.151 2.282 1.00 0.00 30 GLN A CA 6
ATOM 5554 C C . GLN A 1 30 ? 4.433 8.889 3.568 1.00 0.00 30 GLN A C 6
ATOM 5555 O O . GLN A 1 30 ? 5.552 9.337 3.724 1.00 0.00 30 GLN A O 6
ATOM 5569 N N . CYS A 1 31 ? 3.527 9.006 4.502 1.00 0.00 31 CYS A N 6
ATOM 5570 C CA . CYS A 1 31 ? 3.873 9.701 5.774 1.00 0.00 31 CYS A CA 6
ATOM 5571 C C . CYS A 1 31 ? 4.664 8.746 6.668 1.00 0.00 31 CYS A C 6
ATOM 5572 O O . CYS A 1 31 ? 5.255 9.142 7.655 1.00 0.00 31 CYS A O 6
ATOM 5580 N N . GLY A 1 32 ? 4.696 7.487 6.317 1.00 0.00 32 GLY A N 6
ATOM 5581 C CA . GLY A 1 32 ? 5.463 6.505 7.128 1.00 0.00 32 GLY A CA 6
ATOM 5582 C C . GLY A 1 32 ? 4.522 5.464 7.746 1.00 0.00 32 GLY A C 6
ATOM 5583 O O . GLY A 1 32 ? 4.365 5.405 8.949 1.00 0.00 32 GLY A O 6
ATOM 5587 N N . ILE A 1 33 ? 3.914 4.624 6.946 1.00 0.00 33 ILE A N 6
ATOM 5588 C CA . ILE A 1 33 ? 3.019 3.587 7.527 1.00 0.00 33 ILE A CA 6
ATOM 5589 C C . ILE A 1 33 ? 3.887 2.416 8.009 1.00 0.00 33 ILE A C 6
ATOM 5590 O O . ILE A 1 33 ? 4.834 2.607 8.747 1.00 0.00 33 ILE A O 6
ATOM 5606 N N . ASN A 1 34 ? 3.591 1.224 7.608 1.00 0.00 34 ASN A N 6
ATOM 5607 C CA . ASN A 1 34 ? 4.419 0.062 8.047 1.00 0.00 34 ASN A CA 6
ATOM 5608 C C . ASN A 1 34 ? 5.697 -0.009 7.204 1.00 0.00 34 ASN A C 6
ATOM 5609 O O . ASN A 1 34 ? 6.085 0.953 6.575 1.00 0.00 34 ASN A O 6
ATOM 5620 N N . ALA A 1 35 ? 6.353 -1.140 7.180 1.00 0.00 35 ALA A N 6
ATOM 5621 C CA . ALA A 1 35 ? 7.601 -1.258 6.365 1.00 0.00 35 ALA A CA 6
ATOM 5622 C C . ALA A 1 35 ? 7.401 -0.597 5.010 1.00 0.00 35 ALA A C 6
ATOM 5623 O O . ALA A 1 35 ? 8.340 -0.152 4.376 1.00 0.00 35 ALA A O 6
ATOM 5630 N N . ASN A 1 36 ? 6.184 -0.560 4.554 1.00 0.00 36 ASN A N 6
ATOM 5631 C CA . ASN A 1 36 ? 5.898 0.037 3.225 1.00 0.00 36 ASN A CA 6
ATOM 5632 C C . ASN A 1 36 ? 6.768 1.260 2.964 1.00 0.00 36 ASN A C 6
ATOM 5633 O O . ASN A 1 36 ? 7.314 1.415 1.891 1.00 0.00 36 ASN A O 6
ATOM 5644 N N . ASP A 1 37 ? 6.885 2.132 3.924 1.00 0.00 37 ASP A N 6
ATOM 5645 C CA . ASP A 1 37 ? 7.711 3.356 3.722 1.00 0.00 37 ASP A CA 6
ATOM 5646 C C . ASP A 1 37 ? 8.922 3.040 2.841 1.00 0.00 37 ASP A C 6
ATOM 5647 O O . ASP A 1 37 ? 8.986 3.422 1.688 1.00 0.00 37 ASP A O 6
ATOM 5656 N N . VAL A 1 38 ? 9.874 2.337 3.383 1.00 0.00 38 VAL A N 6
ATOM 5657 C CA . VAL A 1 38 ? 11.100 1.983 2.613 1.00 0.00 38 VAL A CA 6
ATOM 5658 C C . VAL A 1 38 ? 10.783 1.176 1.348 1.00 0.00 38 VAL A C 6
ATOM 5659 O O . VAL A 1 38 ? 11.169 1.541 0.258 1.00 0.00 38 VAL A O 6
ATOM 5672 N N . LYS A 1 39 ? 10.136 0.055 1.489 1.00 0.00 39 LYS A N 6
ATOM 5673 C CA . LYS A 1 39 ? 9.866 -0.804 0.299 1.00 0.00 39 LYS A CA 6
ATOM 5674 C C . LYS A 1 39 ? 8.724 -0.279 -0.576 1.00 0.00 39 LYS A C 6
ATOM 5675 O O . LYS A 1 39 ? 8.888 -0.064 -1.760 1.00 0.00 39 LYS A O 6
ATOM 5694 N N . LYS A 1 40 ? 7.558 -0.125 -0.027 1.00 0.00 40 LYS A N 6
ATOM 5695 C CA . LYS A 1 40 ? 6.404 0.320 -0.864 1.00 0.00 40 LYS A CA 6
ATOM 5696 C C . LYS A 1 40 ? 6.708 1.584 -1.688 1.00 0.00 40 LYS A C 6
ATOM 5697 O O . LYS A 1 40 ? 6.521 1.601 -2.889 1.00 0.00 40 LYS A O 6
ATOM 5716 N N . LEU A 1 41 ? 7.092 2.668 -1.054 1.00 0.00 41 LEU A N 6
ATOM 5717 C CA . LEU A 1 41 ? 7.301 3.938 -1.828 1.00 0.00 41 LEU A CA 6
ATOM 5718 C C . LEU A 1 41 ? 8.714 4.125 -2.409 1.00 0.00 41 LEU A C 6
ATOM 5719 O O . LEU A 1 41 ? 8.865 4.743 -3.445 1.00 0.00 41 LEU A O 6
ATOM 5735 N N . GLU A 1 42 ? 9.752 3.662 -1.772 1.00 0.00 42 GLU A N 6
ATOM 5736 C CA . GLU A 1 42 ? 11.108 3.917 -2.348 1.00 0.00 42 GLU A CA 6
ATOM 5737 C C . GLU A 1 42 ? 11.453 2.919 -3.451 1.00 0.00 42 GLU A C 6
ATOM 5738 O O . GLU A 1 42 ? 12.217 3.219 -4.349 1.00 0.00 42 GLU A O 6
ATOM 5750 N N . GLU A 1 43 ? 10.910 1.742 -3.404 1.00 0.00 43 GLU A N 6
ATOM 5751 C CA . GLU A 1 43 ? 11.225 0.747 -4.465 1.00 0.00 43 GLU A CA 6
ATOM 5752 C C . GLU A 1 43 ? 10.587 1.166 -5.785 1.00 0.00 43 GLU A C 6
ATOM 5753 O O . GLU A 1 43 ? 10.763 0.526 -6.802 1.00 0.00 43 GLU A O 6
ATOM 5765 N N . ALA A 1 44 ? 9.839 2.230 -5.778 1.00 0.00 44 ALA A N 6
ATOM 5766 C CA . ALA A 1 44 ? 9.185 2.675 -7.032 1.00 0.00 44 ALA A CA 6
ATOM 5767 C C . ALA A 1 44 ? 8.507 4.025 -6.824 1.00 0.00 44 ALA A C 6
ATOM 5768 O O . ALA A 1 44 ? 8.585 4.910 -7.652 1.00 0.00 44 ALA A O 6
ATOM 5775 N N . GLY A 1 45 ? 7.833 4.182 -5.722 1.00 0.00 45 GLY A N 6
ATOM 5776 C CA . GLY A 1 45 ? 7.139 5.468 -5.457 1.00 0.00 45 GLY A CA 6
ATOM 5777 C C . GLY A 1 45 ? 5.647 5.210 -5.250 1.00 0.00 45 GLY A C 6
ATOM 5778 O O . GLY A 1 45 ? 4.865 6.133 -5.148 1.00 0.00 45 GLY A O 6
ATOM 5782 N N . PHE A 1 46 ? 5.236 3.966 -5.213 1.00 0.00 46 PHE A N 6
ATOM 5783 C CA . PHE A 1 46 ? 3.772 3.644 -5.032 1.00 0.00 46 PHE A CA 6
ATOM 5784 C C . PHE A 1 46 ? 3.181 4.201 -3.721 1.00 0.00 46 PHE A C 6
ATOM 5785 O O . PHE A 1 46 ? 2.388 3.542 -3.078 1.00 0.00 46 PHE A O 6
ATOM 5802 N N . HIS A 1 47 ? 3.523 5.394 -3.322 1.00 0.00 47 HIS A N 6
ATOM 5803 C CA . HIS A 1 47 ? 2.930 5.950 -2.070 1.00 0.00 47 HIS A CA 6
ATOM 5804 C C . HIS A 1 47 ? 1.670 6.743 -2.406 1.00 0.00 47 HIS A C 6
ATOM 5805 O O . HIS A 1 47 ? 1.621 7.945 -2.246 1.00 0.00 47 HIS A O 6
ATOM 5819 N N . THR A 1 48 ? 0.655 6.075 -2.874 1.00 0.00 48 THR A N 6
ATOM 5820 C CA . THR A 1 48 ? -0.613 6.775 -3.227 1.00 0.00 48 THR A CA 6
ATOM 5821 C C . THR A 1 48 ? -1.559 5.801 -3.925 1.00 0.00 48 THR A C 6
ATOM 5822 O O . THR A 1 48 ? -1.341 4.607 -3.922 1.00 0.00 48 THR A O 6
ATOM 5833 N N . VAL A 1 49 ? -2.601 6.313 -4.523 1.00 0.00 49 VAL A N 6
ATOM 5834 C CA . VAL A 1 49 ? -3.581 5.440 -5.238 1.00 0.00 49 VAL A CA 6
ATOM 5835 C C . VAL A 1 49 ? -2.879 4.236 -5.881 1.00 0.00 49 VAL A C 6
ATOM 5836 O O . VAL A 1 49 ? -3.457 3.174 -6.013 1.00 0.00 49 VAL A O 6
ATOM 5849 N N . GLU A 1 50 ? -1.642 4.396 -6.280 1.00 0.00 50 GLU A N 6
ATOM 5850 C CA . GLU A 1 50 ? -0.894 3.266 -6.912 1.00 0.00 50 GLU A CA 6
ATOM 5851 C C . GLU A 1 50 ? -1.256 1.935 -6.243 1.00 0.00 50 GLU A C 6
ATOM 5852 O O . GLU A 1 50 ? -1.236 0.893 -6.869 1.00 0.00 50 GLU A O 6
ATOM 5864 N N . ALA A 1 51 ? -1.590 1.960 -4.981 1.00 0.00 51 ALA A N 6
ATOM 5865 C CA . ALA A 1 51 ? -1.954 0.692 -4.287 1.00 0.00 51 ALA A CA 6
ATOM 5866 C C . ALA A 1 51 ? -2.949 -0.099 -5.142 1.00 0.00 51 ALA A C 6
ATOM 5867 O O . ALA A 1 51 ? -3.063 -1.303 -5.025 1.00 0.00 51 ALA A O 6
ATOM 5874 N N . VAL A 1 52 ? -3.666 0.571 -6.004 1.00 0.00 52 VAL A N 6
ATOM 5875 C CA . VAL A 1 52 ? -4.650 -0.138 -6.872 1.00 0.00 52 VAL A CA 6
ATOM 5876 C C . VAL A 1 52 ? -4.704 0.523 -8.252 1.00 0.00 52 VAL A C 6
ATOM 5877 O O . VAL A 1 52 ? -5.472 1.436 -8.485 1.00 0.00 52 VAL A O 6
ATOM 5890 N N . ALA A 1 53 ? -3.892 0.070 -9.167 1.00 0.00 53 ALA A N 6
ATOM 5891 C CA . ALA A 1 53 ? -3.895 0.672 -10.532 1.00 0.00 53 ALA A CA 6
ATOM 5892 C C . ALA A 1 53 ? -3.253 -0.293 -11.535 1.00 0.00 53 ALA A C 6
ATOM 5893 O O . ALA A 1 53 ? -3.920 -1.117 -12.129 1.00 0.00 53 ALA A O 6
ATOM 5900 N N . TYR A 1 54 ? -1.966 -0.199 -11.728 1.00 0.00 54 TYR A N 6
ATOM 5901 C CA . TYR A 1 54 ? -1.287 -1.115 -12.694 1.00 0.00 54 TYR A CA 6
ATOM 5902 C C . TYR A 1 54 ? -0.174 -1.898 -11.993 1.00 0.00 54 TYR A C 6
ATOM 5903 O O . TYR A 1 54 ? 0.874 -2.145 -12.557 1.00 0.00 54 TYR A O 6
ATOM 5921 N N . ALA A 1 55 ? -0.398 -2.296 -10.773 1.00 0.00 55 ALA A N 6
ATOM 5922 C CA . ALA A 1 55 ? 0.638 -3.073 -10.034 1.00 0.00 55 ALA A CA 6
ATOM 5923 C C . ALA A 1 55 ? 0.005 -3.753 -8.820 1.00 0.00 55 ALA A C 6
ATOM 5924 O O . ALA A 1 55 ? -0.404 -3.095 -7.885 1.00 0.00 55 ALA A O 6
ATOM 5931 N N . PRO A 1 56 ? -0.053 -5.055 -8.874 1.00 0.00 56 PRO A N 6
ATOM 5932 C CA . PRO A 1 56 ? -0.640 -5.834 -7.761 1.00 0.00 56 PRO A CA 6
ATOM 5933 C C . PRO A 1 56 ? 0.269 -5.752 -6.541 1.00 0.00 56 PRO A C 6
ATOM 5934 O O . PRO A 1 56 ? 1.461 -5.960 -6.631 1.00 0.00 56 PRO A O 6
ATOM 5945 N N . LYS A 1 57 ? -0.286 -5.443 -5.405 1.00 0.00 57 LYS A N 6
ATOM 5946 C CA . LYS A 1 57 ? 0.548 -5.342 -4.178 1.00 0.00 57 LYS A CA 6
ATOM 5947 C C . LYS A 1 57 ? 1.562 -6.483 -4.137 1.00 0.00 57 LYS A C 6
ATOM 5948 O O . LYS A 1 57 ? 2.652 -6.330 -3.638 1.00 0.00 57 LYS A O 6
ATOM 5967 N N . LYS A 1 58 ? 1.206 -7.627 -4.658 1.00 0.00 58 LYS A N 6
ATOM 5968 C CA . LYS A 1 58 ? 2.153 -8.782 -4.641 1.00 0.00 58 LYS A CA 6
ATOM 5969 C C . LYS A 1 58 ? 3.330 -8.532 -5.589 1.00 0.00 58 LYS A C 6
ATOM 5970 O O . LYS A 1 58 ? 4.404 -9.076 -5.423 1.00 0.00 58 LYS A O 6
ATOM 5989 N N . GLU A 1 59 ? 3.140 -7.704 -6.572 1.00 0.00 59 GLU A N 6
ATOM 5990 C CA . GLU A 1 59 ? 4.248 -7.415 -7.525 1.00 0.00 59 GLU A CA 6
ATOM 5991 C C . GLU A 1 59 ? 5.173 -6.373 -6.915 1.00 0.00 59 GLU A C 6
ATOM 5992 O O . GLU A 1 59 ? 6.379 -6.515 -6.916 1.00 0.00 59 GLU A O 6
ATOM 6004 N N . LEU A 1 60 ? 4.615 -5.335 -6.372 1.00 0.00 60 LEU A N 6
ATOM 6005 C CA . LEU A 1 60 ? 5.463 -4.300 -5.739 1.00 0.00 60 LEU A CA 6
ATOM 6006 C C . LEU A 1 60 ? 6.261 -4.954 -4.602 1.00 0.00 60 LEU A C 6
ATOM 6007 O O . LEU A 1 60 ? 7.475 -5.004 -4.622 1.00 0.00 60 LEU A O 6
ATOM 6023 N N . ILE A 1 61 ? 5.575 -5.451 -3.607 1.00 0.00 61 ILE A N 6
ATOM 6024 C CA . ILE A 1 61 ? 6.270 -6.096 -2.460 1.00 0.00 61 ILE A CA 6
ATOM 6025 C C . ILE A 1 61 ? 7.314 -7.069 -2.974 1.00 0.00 61 ILE A C 6
ATOM 6026 O O . ILE A 1 61 ? 8.337 -7.283 -2.355 1.00 0.00 61 ILE A O 6
ATOM 6042 N N . ASN A 1 62 ? 7.077 -7.647 -4.119 1.00 0.00 62 ASN A N 6
ATOM 6043 C CA . ASN A 1 62 ? 8.080 -8.585 -4.676 1.00 0.00 62 ASN A CA 6
ATOM 6044 C C . ASN A 1 62 ? 9.429 -7.872 -4.782 1.00 0.00 62 ASN A C 6
ATOM 6045 O O . ASN A 1 62 ? 10.447 -8.495 -5.009 1.00 0.00 62 ASN A O 6
ATOM 6056 N N . ILE A 1 63 ? 9.460 -6.570 -4.603 1.00 0.00 63 ILE A N 6
ATOM 6057 C CA . ILE A 1 63 ? 10.769 -5.868 -4.688 1.00 0.00 63 ILE A CA 6
ATOM 6058 C C . ILE A 1 63 ? 11.734 -6.509 -3.702 1.00 0.00 63 ILE A C 6
ATOM 6059 O O . ILE A 1 63 ? 12.524 -7.366 -4.047 1.00 0.00 63 ILE A O 6
ATOM 6075 N N . LYS A 1 64 ? 11.657 -6.111 -2.479 1.00 0.00 64 LYS A N 6
ATOM 6076 C CA . LYS A 1 64 ? 12.548 -6.702 -1.443 1.00 0.00 64 LYS A CA 6
ATOM 6077 C C . LYS A 1 64 ? 12.189 -8.176 -1.246 1.00 0.00 64 LYS A C 6
ATOM 6078 O O . LYS A 1 64 ? 13.049 -9.020 -1.082 1.00 0.00 64 LYS A O 6
ATOM 6097 N N . GLY A 1 65 ? 10.921 -8.494 -1.271 1.00 0.00 65 GLY A N 6
ATOM 6098 C CA . GLY A 1 65 ? 10.504 -9.915 -1.098 1.00 0.00 65 GLY A CA 6
ATOM 6099 C C . GLY A 1 65 ? 9.340 -10.013 -0.106 1.00 0.00 65 GLY A C 6
ATOM 6100 O O . GLY A 1 65 ? 9.191 -11.002 0.584 1.00 0.00 65 GLY A O 6
ATOM 6104 N N . ILE A 1 66 ? 8.514 -9.003 -0.023 1.00 0.00 66 ILE A N 6
ATOM 6105 C CA . ILE A 1 66 ? 7.373 -9.064 0.933 1.00 0.00 66 ILE A CA 6
ATOM 6106 C C . ILE A 1 66 ? 6.110 -9.585 0.233 1.00 0.00 66 ILE A C 6
ATOM 6107 O O . ILE A 1 66 ? 6.158 -10.486 -0.580 1.00 0.00 66 ILE A O 6
ATOM 6123 N N . SER A 1 67 ? 4.982 -9.012 0.561 1.00 0.00 67 SER A N 6
ATOM 6124 C CA . SER A 1 67 ? 3.686 -9.428 -0.042 1.00 0.00 67 SER A CA 6
ATOM 6125 C C . SER A 1 67 ? 2.581 -8.661 0.672 1.00 0.00 67 SER A C 6
ATOM 6126 O O . SER A 1 67 ? 2.748 -7.509 1.034 1.00 0.00 67 SER A O 6
ATOM 6134 N N . GLU A 1 68 ? 1.473 -9.283 0.933 1.00 0.00 68 GLU A N 6
ATOM 6135 C CA . GLU A 1 68 ? 0.413 -8.563 1.676 1.00 0.00 68 GLU A CA 6
ATOM 6136 C C . GLU A 1 68 ? 1.019 -8.057 2.992 1.00 0.00 68 GLU A C 6
ATOM 6137 O O . GLU A 1 68 ? 0.475 -7.194 3.651 1.00 0.00 68 GLU A O 6
ATOM 6149 N N . ALA A 1 69 ? 2.151 -8.607 3.374 1.00 0.00 69 ALA A N 6
ATOM 6150 C CA . ALA A 1 69 ? 2.816 -8.189 4.637 1.00 0.00 69 ALA A CA 6
ATOM 6151 C C . ALA A 1 69 ? 2.674 -6.686 4.873 1.00 0.00 69 ALA A C 6
ATOM 6152 O O . ALA A 1 69 ? 1.823 -6.237 5.617 1.00 0.00 69 ALA A O 6
ATOM 6159 N N . LYS A 1 70 ? 3.501 -5.904 4.241 1.00 0.00 70 LYS A N 6
ATOM 6160 C CA . LYS A 1 70 ? 3.422 -4.435 4.429 1.00 0.00 70 LYS A CA 6
ATOM 6161 C C . LYS A 1 70 ? 2.413 -3.837 3.453 1.00 0.00 70 LYS A C 6
ATOM 6162 O O . LYS A 1 70 ? 1.682 -2.925 3.788 1.00 0.00 70 LYS A O 6
ATOM 6181 N N . ALA A 1 71 ? 2.348 -4.344 2.253 1.00 0.00 71 ALA A N 6
ATOM 6182 C CA . ALA A 1 71 ? 1.359 -3.789 1.287 1.00 0.00 71 ALA A CA 6
ATOM 6183 C C . ALA A 1 71 ? -0.040 -3.853 1.899 1.00 0.00 71 ALA A C 6
ATOM 6184 O O . ALA A 1 71 ? -0.648 -2.845 2.202 1.00 0.00 71 ALA A O 6
ATOM 6191 N N . ASP A 1 72 ? -0.551 -5.036 2.087 1.00 0.00 72 ASP A N 6
ATOM 6192 C CA . ASP A 1 72 ? -1.910 -5.173 2.684 1.00 0.00 72 ASP A CA 6
ATOM 6193 C C . ASP A 1 72 ? -2.009 -4.331 3.958 1.00 0.00 72 ASP A C 6
ATOM 6194 O O . ASP A 1 72 ? -2.959 -3.600 4.152 1.00 0.00 72 ASP A O 6
ATOM 6203 N N . LYS A 1 73 ? -1.037 -4.427 4.827 1.00 0.00 73 LYS A N 6
ATOM 6204 C CA . LYS A 1 73 ? -1.093 -3.626 6.083 1.00 0.00 73 LYS A CA 6
ATOM 6205 C C . LYS A 1 73 ? -1.556 -2.199 5.776 1.00 0.00 73 LYS A C 6
ATOM 6206 O O . LYS A 1 73 ? -2.205 -1.558 6.581 1.00 0.00 73 LYS A O 6
ATOM 6225 N N . ILE A 1 74 ? -1.237 -1.697 4.612 1.00 0.00 74 ILE A N 6
ATOM 6226 C CA . ILE A 1 74 ? -1.672 -0.317 4.261 1.00 0.00 74 ILE A CA 6
ATOM 6227 C C . ILE A 1 74 ? -3.164 -0.328 3.917 1.00 0.00 74 ILE A C 6
ATOM 6228 O O . ILE A 1 74 ? -3.934 0.465 4.419 1.00 0.00 74 ILE A O 6
ATOM 6244 N N . LEU A 1 75 ? -3.575 -1.230 3.068 1.00 0.00 75 LEU A N 6
ATOM 6245 C CA . LEU A 1 75 ? -5.017 -1.294 2.704 1.00 0.00 75 LEU A CA 6
ATOM 6246 C C . LEU A 1 75 ? -5.852 -1.526 3.964 1.00 0.00 75 LEU A C 6
ATOM 6247 O O . LEU A 1 75 ? -7.034 -1.245 4.000 1.00 0.00 75 LEU A O 6
ATOM 6263 N N . ALA A 1 76 ? -5.242 -2.030 5.002 1.00 0.00 76 ALA A N 6
ATOM 6264 C CA . ALA A 1 76 ? -5.995 -2.270 6.263 1.00 0.00 76 ALA A CA 6
ATOM 6265 C C . ALA A 1 76 ? -6.344 -0.930 6.911 1.00 0.00 76 ALA A C 6
ATOM 6266 O O . ALA A 1 76 ? -7.495 -0.625 7.155 1.00 0.00 76 ALA A O 6
ATOM 6273 N N . GLU A 1 77 ? -5.356 -0.121 7.184 1.00 0.00 77 GLU A N 6
ATOM 6274 C CA . GLU A 1 77 ? -5.633 1.203 7.806 1.00 0.00 77 GLU A CA 6
ATOM 6275 C C . GLU A 1 77 ? -6.282 2.135 6.777 1.00 0.00 77 GLU A C 6
ATOM 6276 O O . GLU A 1 77 ? -7.252 2.810 7.058 1.00 0.00 77 GLU A O 6
ATOM 6288 N N . ALA A 1 78 ? -5.761 2.170 5.582 1.00 0.00 78 ALA A N 6
ATOM 6289 C CA . ALA A 1 78 ? -6.357 3.055 4.539 1.00 0.00 78 ALA A CA 6
ATOM 6290 C C . ALA A 1 78 ? -7.862 2.798 4.436 1.00 0.00 78 ALA A C 6
ATOM 6291 O O . ALA A 1 78 ? -8.637 3.693 4.169 1.00 0.00 78 ALA A O 6
ATOM 6298 N N . ALA A 1 79 ? -8.280 1.579 4.642 1.00 0.00 79 ALA A N 6
ATOM 6299 C CA . ALA A 1 79 ? -9.735 1.265 4.553 1.00 0.00 79 ALA A CA 6
ATOM 6300 C C . ALA A 1 79 ? -10.481 1.843 5.760 1.00 0.00 79 ALA A C 6
ATOM 6301 O O . ALA A 1 79 ? -11.591 2.325 5.641 1.00 0.00 79 ALA A O 6
ATOM 6308 N N . LYS A 1 80 ? -9.884 1.797 6.919 1.00 0.00 80 LYS A N 6
ATOM 6309 C CA . LYS A 1 80 ? -10.566 2.341 8.130 1.00 0.00 80 LYS A CA 6
ATOM 6310 C C . LYS A 1 80 ? -9.884 3.630 8.594 1.00 0.00 80 LYS A C 6
ATOM 6311 O O . LYS A 1 80 ? -9.842 3.930 9.770 1.00 0.00 80 LYS A O 6
ATOM 6330 N N . LEU A 1 81 ? -9.350 4.395 7.682 1.00 0.00 81 LEU A N 6
ATOM 6331 C CA . LEU A 1 81 ? -8.675 5.664 8.082 1.00 0.00 81 LEU A CA 6
ATOM 6332 C C . LEU A 1 81 ? -8.815 6.722 6.981 1.00 0.00 81 LEU A C 6
ATOM 6333 O O . LEU A 1 81 ? -8.933 7.901 7.254 1.00 0.00 81 LEU A O 6
ATOM 6349 N N . VAL A 1 82 ? -8.804 6.317 5.739 1.00 0.00 82 VAL A N 6
ATOM 6350 C CA . VAL A 1 82 ? -8.942 7.308 4.633 1.00 0.00 82 VAL A CA 6
ATOM 6351 C C . VAL A 1 82 ? -10.412 7.705 4.438 1.00 0.00 82 VAL A C 6
ATOM 6352 O O . VAL A 1 82 ? -10.714 8.870 4.269 1.00 0.00 82 VAL A O 6
ATOM 6365 N N . PRO A 1 83 ? -11.286 6.727 4.465 1.00 0.00 83 PRO A N 6
ATOM 6366 C CA . PRO A 1 83 ? -12.730 7.009 4.284 1.00 0.00 83 PRO A CA 6
ATOM 6367 C C . PRO A 1 83 ? -13.318 7.602 5.567 1.00 0.00 83 PRO A C 6
ATOM 6368 O O . PRO A 1 83 ? -13.069 7.120 6.655 1.00 0.00 83 PRO A O 6
ATOM 6379 N N . MET A 1 84 ? -14.094 8.642 5.450 1.00 0.00 84 MET A N 6
ATOM 6380 C CA . MET A 1 84 ? -14.693 9.262 6.665 1.00 0.00 84 MET A CA 6
ATOM 6381 C C . MET A 1 84 ? -15.229 8.177 7.601 1.00 0.00 84 MET A C 6
ATOM 6382 O O . MET A 1 84 ? -15.963 7.298 7.195 1.00 0.00 84 MET A O 6
ATOM 6396 N N . GLY A 1 85 ? -14.868 8.232 8.855 1.00 0.00 85 GLY A N 6
ATOM 6397 C CA . GLY A 1 85 ? -15.358 7.203 9.816 1.00 0.00 85 GLY A CA 6
ATOM 6398 C C . GLY A 1 85 ? -16.816 7.492 10.179 1.00 0.00 85 GLY A C 6
ATOM 6399 O O . GLY A 1 85 ? -17.385 6.715 10.928 1.00 0.00 85 GLY A O 6
ATOM 6403 N N . GLU A 1 16 ? -10.718 -7.713 6.859 1.00 0.00 16 GLU A N 7
ATOM 6404 C CA . GLU A 1 16 ? -9.576 -6.755 6.848 1.00 0.00 16 GLU A CA 7
ATOM 6405 C C . GLU A 1 16 ? -8.819 -6.857 5.520 1.00 0.00 16 GLU A C 7
ATOM 6406 O O . GLU A 1 16 ? -7.760 -6.286 5.352 1.00 0.00 16 GLU A O 7
ATOM 6418 N N . GLU A 1 17 ? -9.356 -7.580 4.576 1.00 0.00 17 GLU A N 7
ATOM 6419 C CA . GLU A 1 17 ? -8.669 -7.720 3.261 1.00 0.00 17 GLU A CA 7
ATOM 6420 C C . GLU A 1 17 ? -9.580 -7.232 2.132 1.00 0.00 17 GLU A C 7
ATOM 6421 O O . GLU A 1 17 ? -10.716 -7.646 2.014 1.00 0.00 17 GLU A O 7
ATOM 6433 N N . GLU A 1 18 ? -9.088 -6.352 1.305 1.00 0.00 18 GLU A N 7
ATOM 6434 C CA . GLU A 1 18 ? -9.919 -5.829 0.182 1.00 0.00 18 GLU A CA 7
ATOM 6435 C C . GLU A 1 18 ? -9.101 -4.844 -0.655 1.00 0.00 18 GLU A C 7
ATOM 6436 O O . GLU A 1 18 ? -7.923 -4.650 -0.425 1.00 0.00 18 GLU A O 7
ATOM 6448 N N . SER A 1 19 ? -9.711 -4.219 -1.623 1.00 0.00 19 SER A N 7
ATOM 6449 C CA . SER A 1 19 ? -8.961 -3.248 -2.469 1.00 0.00 19 SER A CA 7
ATOM 6450 C C . SER A 1 19 ? -9.630 -1.873 -2.424 1.00 0.00 19 SER A C 7
ATOM 6451 O O . SER A 1 19 ? -9.127 -0.908 -2.963 1.00 0.00 19 SER A O 7
ATOM 6459 N N . PHE A 1 20 ? -10.755 -1.785 -1.775 1.00 0.00 20 PHE A N 7
ATOM 6460 C CA . PHE A 1 20 ? -11.479 -0.482 -1.670 1.00 0.00 20 PHE A CA 7
ATOM 6461 C C . PHE A 1 20 ? -11.770 0.093 -3.063 1.00 0.00 20 PHE A C 7
ATOM 6462 O O . PHE A 1 20 ? -12.884 0.032 -3.542 1.00 0.00 20 PHE A O 7
ATOM 6479 N N . GLY A 1 21 ? -10.787 0.652 -3.716 1.00 0.00 21 GLY A N 7
ATOM 6480 C CA . GLY A 1 21 ? -11.032 1.223 -5.070 1.00 0.00 21 GLY A CA 7
ATOM 6481 C C . GLY A 1 21 ? -9.869 2.137 -5.462 1.00 0.00 21 GLY A C 7
ATOM 6482 O O . GLY A 1 21 ? -9.027 1.765 -6.255 1.00 0.00 21 GLY A O 7
ATOM 6486 N N . PRO A 1 22 ? -9.867 3.311 -4.893 1.00 0.00 22 PRO A N 7
ATOM 6487 C CA . PRO A 1 22 ? -8.808 4.296 -5.183 1.00 0.00 22 PRO A CA 7
ATOM 6488 C C . PRO A 1 22 ? -7.596 4.054 -4.279 1.00 0.00 22 PRO A C 7
ATOM 6489 O O . PRO A 1 22 ? -6.477 3.948 -4.741 1.00 0.00 22 PRO A O 7
ATOM 6500 N N . GLN A 1 23 ? -7.809 3.963 -2.994 1.00 0.00 23 GLN A N 7
ATOM 6501 C CA . GLN A 1 23 ? -6.668 3.725 -2.063 1.00 0.00 23 GLN A CA 7
ATOM 6502 C C . GLN A 1 23 ? -5.588 4.764 -2.266 1.00 0.00 23 GLN A C 7
ATOM 6503 O O . GLN A 1 23 ? -4.437 4.434 -2.473 1.00 0.00 23 GLN A O 7
ATOM 6517 N N . PRO A 1 24 ? -5.986 5.994 -2.145 1.00 0.00 24 PRO A N 7
ATOM 6518 C CA . PRO A 1 24 ? -5.024 7.098 -2.263 1.00 0.00 24 PRO A CA 7
ATOM 6519 C C . PRO A 1 24 ? -4.124 7.039 -1.043 1.00 0.00 24 PRO A C 7
ATOM 6520 O O . PRO A 1 24 ? -4.101 7.938 -0.227 1.00 0.00 24 PRO A O 7
ATOM 6531 N N . ILE A 1 25 ? -3.394 5.963 -0.904 1.00 0.00 25 ILE A N 7
ATOM 6532 C CA . ILE A 1 25 ? -2.496 5.802 0.268 1.00 0.00 25 ILE A CA 7
ATOM 6533 C C . ILE A 1 25 ? -1.366 6.821 0.192 1.00 0.00 25 ILE A C 7
ATOM 6534 O O . ILE A 1 25 ? -0.199 6.488 0.226 1.00 0.00 25 ILE A O 7
ATOM 6550 N N . SER A 1 26 ? -1.720 8.065 0.077 1.00 0.00 26 SER A N 7
ATOM 6551 C CA . SER A 1 26 ? -0.687 9.135 -0.018 1.00 0.00 26 SER A CA 7
ATOM 6552 C C . SER A 1 26 ? -0.063 9.420 1.351 1.00 0.00 26 SER A C 7
ATOM 6553 O O . SER A 1 26 ? 1.087 9.118 1.592 1.00 0.00 26 SER A O 7
ATOM 6561 N N . ARG A 1 27 ? -0.804 10.016 2.242 1.00 0.00 27 ARG A N 7
ATOM 6562 C CA . ARG A 1 27 ? -0.244 10.345 3.587 1.00 0.00 27 ARG A CA 7
ATOM 6563 C C . ARG A 1 27 ? -0.082 9.093 4.457 1.00 0.00 27 ARG A C 7
ATOM 6564 O O . ARG A 1 27 ? 0.595 9.117 5.465 1.00 0.00 27 ARG A O 7
ATOM 6585 N N . LEU A 1 28 ? -0.704 8.008 4.101 1.00 0.00 28 LEU A N 7
ATOM 6586 C CA . LEU A 1 28 ? -0.582 6.781 4.942 1.00 0.00 28 LEU A CA 7
ATOM 6587 C C . LEU A 1 28 ? 0.837 6.202 4.890 1.00 0.00 28 LEU A C 7
ATOM 6588 O O . LEU A 1 28 ? 1.583 6.287 5.846 1.00 0.00 28 LEU A O 7
ATOM 6604 N N . GLU A 1 29 ? 1.213 5.594 3.797 1.00 0.00 29 GLU A N 7
ATOM 6605 C CA . GLU A 1 29 ? 2.578 4.994 3.718 1.00 0.00 29 GLU A CA 7
ATOM 6606 C C . GLU A 1 29 ? 3.639 6.062 3.413 1.00 0.00 29 GLU A C 7
ATOM 6607 O O . GLU A 1 29 ? 4.794 5.905 3.751 1.00 0.00 29 GLU A O 7
ATOM 6619 N N . GLN A 1 30 ? 3.269 7.146 2.788 1.00 0.00 30 GLN A N 7
ATOM 6620 C CA . GLN A 1 30 ? 4.286 8.197 2.489 1.00 0.00 30 GLN A CA 7
ATOM 6621 C C . GLN A 1 30 ? 4.650 8.947 3.772 1.00 0.00 30 GLN A C 7
ATOM 6622 O O . GLN A 1 30 ? 5.776 9.360 3.964 1.00 0.00 30 GLN A O 7
ATOM 6636 N N . CYS A 1 31 ? 3.705 9.117 4.656 1.00 0.00 31 CYS A N 7
ATOM 6637 C CA . CYS A 1 31 ? 4.002 9.831 5.930 1.00 0.00 31 CYS A CA 7
ATOM 6638 C C . CYS A 1 31 ? 4.707 8.880 6.894 1.00 0.00 31 CYS A C 7
ATOM 6639 O O . CYS A 1 31 ? 5.246 9.289 7.904 1.00 0.00 31 CYS A O 7
ATOM 6647 N N . GLY A 1 32 ? 4.720 7.613 6.584 1.00 0.00 32 GLY A N 7
ATOM 6648 C CA . GLY A 1 32 ? 5.407 6.641 7.477 1.00 0.00 32 GLY A CA 7
ATOM 6649 C C . GLY A 1 32 ? 4.411 5.619 8.034 1.00 0.00 32 GLY A C 7
ATOM 6650 O O . GLY A 1 32 ? 4.131 5.600 9.216 1.00 0.00 32 GLY A O 7
ATOM 6654 N N . ILE A 1 33 ? 3.898 4.742 7.209 1.00 0.00 33 ILE A N 7
ATOM 6655 C CA . ILE A 1 33 ? 2.961 3.712 7.729 1.00 0.00 33 ILE A CA 7
ATOM 6656 C C . ILE A 1 33 ? 3.800 2.563 8.299 1.00 0.00 33 ILE A C 7
ATOM 6657 O O . ILE A 1 33 ? 4.707 2.780 9.078 1.00 0.00 33 ILE A O 7
ATOM 6673 N N . ASN A 1 34 ? 3.531 1.356 7.913 1.00 0.00 34 ASN A N 7
ATOM 6674 C CA . ASN A 1 34 ? 4.339 0.210 8.425 1.00 0.00 34 ASN A CA 7
ATOM 6675 C C . ASN A 1 34 ? 5.673 0.145 7.671 1.00 0.00 34 ASN A C 7
ATOM 6676 O O . ASN A 1 34 ? 6.368 1.136 7.547 1.00 0.00 34 ASN A O 7
ATOM 6687 N N . ALA A 1 35 ? 6.040 -1.001 7.156 1.00 0.00 35 ALA A N 7
ATOM 6688 C CA . ALA A 1 35 ? 7.325 -1.097 6.407 1.00 0.00 35 ALA A CA 7
ATOM 6689 C C . ALA A 1 35 ? 7.163 -0.498 5.013 1.00 0.00 35 ALA A C 7
ATOM 6690 O O . ALA A 1 35 ? 8.126 -0.163 4.355 1.00 0.00 35 ALA A O 7
ATOM 6697 N N . ASN A 1 36 ? 5.948 -0.378 4.552 1.00 0.00 36 ASN A N 7
ATOM 6698 C CA . ASN A 1 36 ? 5.728 0.181 3.190 1.00 0.00 36 ASN A CA 7
ATOM 6699 C C . ASN A 1 36 ? 6.641 1.375 2.947 1.00 0.00 36 ASN A C 7
ATOM 6700 O O . ASN A 1 36 ? 7.353 1.419 1.967 1.00 0.00 36 ASN A O 7
ATOM 6711 N N . ASP A 1 37 ? 6.604 2.347 3.817 1.00 0.00 37 ASP A N 7
ATOM 6712 C CA . ASP A 1 37 ? 7.454 3.564 3.635 1.00 0.00 37 ASP A CA 7
ATOM 6713 C C . ASP A 1 37 ? 8.711 3.238 2.823 1.00 0.00 37 ASP A C 7
ATOM 6714 O O . ASP A 1 37 ? 8.866 3.665 1.693 1.00 0.00 37 ASP A O 7
ATOM 6723 N N . VAL A 1 38 ? 9.600 2.479 3.401 1.00 0.00 38 VAL A N 7
ATOM 6724 C CA . VAL A 1 38 ? 10.870 2.111 2.710 1.00 0.00 38 VAL A CA 7
ATOM 6725 C C . VAL A 1 38 ? 10.649 1.201 1.495 1.00 0.00 38 VAL A C 7
ATOM 6726 O O . VAL A 1 38 ? 11.084 1.503 0.406 1.00 0.00 38 VAL A O 7
ATOM 6739 N N . LYS A 1 39 ? 10.035 0.066 1.676 1.00 0.00 39 LYS A N 7
ATOM 6740 C CA . LYS A 1 39 ? 9.870 -0.874 0.526 1.00 0.00 39 LYS A CA 7
ATOM 6741 C C . LYS A 1 39 ? 8.725 -0.483 -0.416 1.00 0.00 39 LYS A C 7
ATOM 6742 O O . LYS A 1 39 ? 8.860 -0.556 -1.621 1.00 0.00 39 LYS A O 7
ATOM 6761 N N . LYS A 1 40 ? 7.594 -0.106 0.100 1.00 0.00 40 LYS A N 7
ATOM 6762 C CA . LYS A 1 40 ? 6.464 0.227 -0.812 1.00 0.00 40 LYS A CA 7
ATOM 6763 C C . LYS A 1 40 ? 6.758 1.462 -1.677 1.00 0.00 40 LYS A C 7
ATOM 6764 O O . LYS A 1 40 ? 6.651 1.408 -2.881 1.00 0.00 40 LYS A O 7
ATOM 6783 N N . LEU A 1 41 ? 7.072 2.590 -1.091 1.00 0.00 41 LEU A N 7
ATOM 6784 C CA . LEU A 1 41 ? 7.286 3.806 -1.944 1.00 0.00 41 LEU A CA 7
ATOM 6785 C C . LEU A 1 41 ? 8.725 3.966 -2.458 1.00 0.00 41 LEU A C 7
ATOM 6786 O O . LEU A 1 41 ? 8.961 4.695 -3.399 1.00 0.00 41 LEU A O 7
ATOM 6802 N N . GLU A 1 42 ? 9.697 3.355 -1.854 1.00 0.00 42 GLU A N 7
ATOM 6803 C CA . GLU A 1 42 ? 11.081 3.586 -2.356 1.00 0.00 42 GLU A CA 7
ATOM 6804 C C . GLU A 1 42 ? 11.439 2.665 -3.516 1.00 0.00 42 GLU A C 7
ATOM 6805 O O . GLU A 1 42 ? 12.157 3.051 -4.418 1.00 0.00 42 GLU A O 7
ATOM 6817 N N . GLU A 1 43 ? 10.968 1.457 -3.515 1.00 0.00 43 GLU A N 7
ATOM 6818 C CA . GLU A 1 43 ? 11.322 0.550 -4.640 1.00 0.00 43 GLU A CA 7
ATOM 6819 C C . GLU A 1 43 ? 10.684 1.052 -5.936 1.00 0.00 43 GLU A C 7
ATOM 6820 O O . GLU A 1 43 ? 10.960 0.557 -7.011 1.00 0.00 43 GLU A O 7
ATOM 6832 N N . ALA A 1 44 ? 9.841 2.042 -5.841 1.00 0.00 44 ALA A N 7
ATOM 6833 C CA . ALA A 1 44 ? 9.187 2.594 -7.058 1.00 0.00 44 ALA A CA 7
ATOM 6834 C C . ALA A 1 44 ? 8.473 3.896 -6.711 1.00 0.00 44 ALA A C 7
ATOM 6835 O O . ALA A 1 44 ? 8.650 4.907 -7.361 1.00 0.00 44 ALA A O 7
ATOM 6842 N N . GLY A 1 45 ? 7.676 3.883 -5.678 1.00 0.00 45 GLY A N 7
ATOM 6843 C CA . GLY A 1 45 ? 6.966 5.129 -5.284 1.00 0.00 45 GLY A CA 7
ATOM 6844 C C . GLY A 1 45 ? 5.448 4.957 -5.389 1.00 0.00 45 GLY A C 7
ATOM 6845 O O . GLY A 1 45 ? 4.750 5.875 -5.768 1.00 0.00 45 GLY A O 7
ATOM 6849 N N . PHE A 1 46 ? 4.911 3.812 -5.039 1.00 0.00 46 PHE A N 7
ATOM 6850 C CA . PHE A 1 46 ? 3.409 3.675 -5.123 1.00 0.00 46 PHE A CA 7
ATOM 6851 C C . PHE A 1 46 ? 2.737 4.321 -3.903 1.00 0.00 46 PHE A C 7
ATOM 6852 O O . PHE A 1 46 ? 1.601 4.029 -3.596 1.00 0.00 46 PHE A O 7
ATOM 6869 N N . HIS A 1 47 ? 3.429 5.178 -3.197 1.00 0.00 47 HIS A N 7
ATOM 6870 C CA . HIS A 1 47 ? 2.824 5.822 -1.990 1.00 0.00 47 HIS A CA 7
ATOM 6871 C C . HIS A 1 47 ? 1.593 6.662 -2.360 1.00 0.00 47 HIS A C 7
ATOM 6872 O O . HIS A 1 47 ? 1.584 7.866 -2.202 1.00 0.00 47 HIS A O 7
ATOM 6886 N N . THR A 1 48 ? 0.550 6.037 -2.839 1.00 0.00 48 THR A N 7
ATOM 6887 C CA . THR A 1 48 ? -0.679 6.804 -3.204 1.00 0.00 48 THR A CA 7
ATOM 6888 C C . THR A 1 48 ? -1.739 5.865 -3.788 1.00 0.00 48 THR A C 7
ATOM 6889 O O . THR A 1 48 ? -1.712 4.670 -3.574 1.00 0.00 48 THR A O 7
ATOM 6900 N N . VAL A 1 49 ? -2.677 6.401 -4.527 1.00 0.00 49 VAL A N 7
ATOM 6901 C CA . VAL A 1 49 ? -3.748 5.547 -5.129 1.00 0.00 49 VAL A CA 7
ATOM 6902 C C . VAL A 1 49 ? -3.146 4.342 -5.862 1.00 0.00 49 VAL A C 7
ATOM 6903 O O . VAL A 1 49 ? -3.834 3.387 -6.167 1.00 0.00 49 VAL A O 7
ATOM 6916 N N . GLU A 1 50 ? -1.873 4.374 -6.154 1.00 0.00 50 GLU A N 7
ATOM 6917 C CA . GLU A 1 50 ? -1.235 3.229 -6.867 1.00 0.00 50 GLU A CA 7
ATOM 6918 C C . GLU A 1 50 ? -1.453 1.912 -6.107 1.00 0.00 50 GLU A C 7
ATOM 6919 O O . GLU A 1 50 ? -1.201 0.844 -6.628 1.00 0.00 50 GLU A O 7
ATOM 6931 N N . ALA A 1 51 ? -1.909 1.976 -4.880 1.00 0.00 51 ALA A N 7
ATOM 6932 C CA . ALA A 1 51 ? -2.130 0.724 -4.096 1.00 0.00 51 ALA A CA 7
ATOM 6933 C C . ALA A 1 51 ? -2.717 -0.379 -4.985 1.00 0.00 51 ALA A C 7
ATOM 6934 O O . ALA A 1 51 ? -2.502 -1.552 -4.753 1.00 0.00 51 ALA A O 7
ATOM 6941 N N . VAL A 1 52 ? -3.454 -0.016 -5.997 1.00 0.00 52 VAL A N 7
ATOM 6942 C CA . VAL A 1 52 ? -4.046 -1.049 -6.894 1.00 0.00 52 VAL A CA 7
ATOM 6943 C C . VAL A 1 52 ? -4.190 -0.499 -8.316 1.00 0.00 52 VAL A C 7
ATOM 6944 O O . VAL A 1 52 ? -3.707 0.571 -8.630 1.00 0.00 52 VAL A O 7
ATOM 6957 N N . ALA A 1 53 ? -4.851 -1.222 -9.179 1.00 0.00 53 ALA A N 7
ATOM 6958 C CA . ALA A 1 53 ? -5.025 -0.744 -10.581 1.00 0.00 53 ALA A CA 7
ATOM 6959 C C . ALA A 1 53 ? -3.673 -0.716 -11.301 1.00 0.00 53 ALA A C 7
ATOM 6960 O O . ALA A 1 53 ? -3.455 -1.430 -12.260 1.00 0.00 53 ALA A O 7
ATOM 6967 N N . TYR A 1 54 ? -2.764 0.104 -10.846 1.00 0.00 54 TYR A N 7
ATOM 6968 C CA . TYR A 1 54 ? -1.426 0.175 -11.502 1.00 0.00 54 TYR A CA 7
ATOM 6969 C C . TYR A 1 54 ? -0.703 -1.170 -11.382 1.00 0.00 54 TYR A C 7
ATOM 6970 O O . TYR A 1 54 ? -0.618 -1.927 -12.328 1.00 0.00 54 TYR A O 7
ATOM 6988 N N . ALA A 1 55 ? -0.185 -1.474 -10.222 1.00 0.00 55 ALA A N 7
ATOM 6989 C CA . ALA A 1 55 ? 0.529 -2.770 -10.037 1.00 0.00 55 ALA A CA 7
ATOM 6990 C C . ALA A 1 55 ? -0.074 -3.535 -8.858 1.00 0.00 55 ALA A C 7
ATOM 6991 O O . ALA A 1 55 ? -0.539 -2.941 -7.905 1.00 0.00 55 ALA A O 7
ATOM 6998 N N . PRO A 1 56 ? -0.046 -4.836 -8.961 1.00 0.00 56 PRO A N 7
ATOM 6999 C CA . PRO A 1 56 ? -0.597 -5.696 -7.887 1.00 0.00 56 PRO A CA 7
ATOM 7000 C C . PRO A 1 56 ? 0.302 -5.638 -6.651 1.00 0.00 56 PRO A C 7
ATOM 7001 O O . PRO A 1 56 ? 1.482 -5.918 -6.712 1.00 0.00 56 PRO A O 7
ATOM 7012 N N . LYS A 1 57 ? -0.250 -5.264 -5.530 1.00 0.00 57 LYS A N 7
ATOM 7013 C CA . LYS A 1 57 ? 0.565 -5.172 -4.287 1.00 0.00 57 LYS A CA 7
ATOM 7014 C C . LYS A 1 57 ? 1.521 -6.369 -4.180 1.00 0.00 57 LYS A C 7
ATOM 7015 O O . LYS A 1 57 ? 2.560 -6.285 -3.560 1.00 0.00 57 LYS A O 7
ATOM 7034 N N . LYS A 1 58 ? 1.175 -7.479 -4.772 1.00 0.00 58 LYS A N 7
ATOM 7035 C CA . LYS A 1 58 ? 2.065 -8.674 -4.694 1.00 0.00 58 LYS A CA 7
ATOM 7036 C C . LYS A 1 58 ? 3.282 -8.502 -5.610 1.00 0.00 58 LYS A C 7
ATOM 7037 O O . LYS A 1 58 ? 4.323 -9.094 -5.401 1.00 0.00 58 LYS A O 7
ATOM 7056 N N . GLU A 1 59 ? 3.163 -7.689 -6.620 1.00 0.00 59 GLU A N 7
ATOM 7057 C CA . GLU A 1 59 ? 4.315 -7.482 -7.543 1.00 0.00 59 GLU A CA 7
ATOM 7058 C C . GLU A 1 59 ? 5.268 -6.457 -6.946 1.00 0.00 59 GLU A C 7
ATOM 7059 O O . GLU A 1 59 ? 6.451 -6.698 -6.813 1.00 0.00 59 GLU A O 7
ATOM 7071 N N . LEU A 1 60 ? 4.767 -5.321 -6.562 1.00 0.00 60 LEU A N 7
ATOM 7072 C CA . LEU A 1 60 ? 5.659 -4.308 -5.952 1.00 0.00 60 LEU A CA 7
ATOM 7073 C C . LEU A 1 60 ? 6.382 -4.954 -4.765 1.00 0.00 60 LEU A C 7
ATOM 7074 O O . LEU A 1 60 ? 7.593 -5.054 -4.741 1.00 0.00 60 LEU A O 7
ATOM 7090 N N . ILE A 1 61 ? 5.646 -5.391 -3.780 1.00 0.00 61 ILE A N 7
ATOM 7091 C CA . ILE A 1 61 ? 6.290 -6.027 -2.601 1.00 0.00 61 ILE A CA 7
ATOM 7092 C C . ILE A 1 61 ? 7.342 -7.014 -3.081 1.00 0.00 61 ILE A C 7
ATOM 7093 O O . ILE A 1 61 ? 8.375 -7.188 -2.464 1.00 0.00 61 ILE A O 7
ATOM 7109 N N . ASN A 1 62 ? 7.095 -7.657 -4.190 1.00 0.00 62 ASN A N 7
ATOM 7110 C CA . ASN A 1 62 ? 8.092 -8.622 -4.714 1.00 0.00 62 ASN A CA 7
ATOM 7111 C C . ASN A 1 62 ? 9.476 -7.972 -4.754 1.00 0.00 62 ASN A C 7
ATOM 7112 O O . ASN A 1 62 ? 10.476 -8.650 -4.870 1.00 0.00 62 ASN A O 7
ATOM 7123 N N . ILE A 1 63 ? 9.560 -6.664 -4.651 1.00 0.00 63 ILE A N 7
ATOM 7124 C CA . ILE A 1 63 ? 10.911 -6.039 -4.681 1.00 0.00 63 ILE A CA 7
ATOM 7125 C C . ILE A 1 63 ? 11.772 -6.676 -3.596 1.00 0.00 63 ILE A C 7
ATOM 7126 O O . ILE A 1 63 ? 12.478 -7.638 -3.827 1.00 0.00 63 ILE A O 7
ATOM 7142 N N . LYS A 1 64 ? 11.701 -6.156 -2.416 1.00 0.00 64 LYS A N 7
ATOM 7143 C CA . LYS A 1 64 ? 12.496 -6.735 -1.300 1.00 0.00 64 LYS A CA 7
ATOM 7144 C C . LYS A 1 64 ? 12.088 -8.195 -1.096 1.00 0.00 64 LYS A C 7
ATOM 7145 O O . LYS A 1 64 ? 12.828 -8.990 -0.553 1.00 0.00 64 LYS A O 7
ATOM 7164 N N . GLY A 1 65 ? 10.912 -8.552 -1.539 1.00 0.00 65 GLY A N 7
ATOM 7165 C CA . GLY A 1 65 ? 10.451 -9.958 -1.385 1.00 0.00 65 GLY A CA 7
ATOM 7166 C C . GLY A 1 65 ? 9.287 -10.027 -0.394 1.00 0.00 65 GLY A C 7
ATOM 7167 O O . GLY A 1 65 ? 9.019 -11.063 0.182 1.00 0.00 65 GLY A O 7
ATOM 7171 N N . ILE A 1 66 ? 8.591 -8.940 -0.178 1.00 0.00 66 ILE A N 7
ATOM 7172 C CA . ILE A 1 66 ? 7.455 -8.979 0.784 1.00 0.00 66 ILE A CA 7
ATOM 7173 C C . ILE A 1 66 ? 6.187 -9.513 0.107 1.00 0.00 66 ILE A C 7
ATOM 7174 O O . ILE A 1 66 ? 6.230 -10.423 -0.696 1.00 0.00 66 ILE A O 7
ATOM 7190 N N . SER A 1 67 ? 5.059 -8.937 0.445 1.00 0.00 67 SER A N 7
ATOM 7191 C CA . SER A 1 67 ? 3.750 -9.358 -0.132 1.00 0.00 67 SER A CA 7
ATOM 7192 C C . SER A 1 67 ? 2.652 -8.662 0.675 1.00 0.00 67 SER A C 7
ATOM 7193 O O . SER A 1 67 ? 2.742 -7.479 0.960 1.00 0.00 67 SER A O 7
ATOM 7201 N N . GLU A 1 68 ? 1.640 -9.370 1.088 1.00 0.00 68 GLU A N 7
ATOM 7202 C CA . GLU A 1 68 ? 0.592 -8.716 1.909 1.00 0.00 68 GLU A CA 7
ATOM 7203 C C . GLU A 1 68 ? 1.258 -8.117 3.151 1.00 0.00 68 GLU A C 7
ATOM 7204 O O . GLU A 1 68 ? 0.703 -7.279 3.830 1.00 0.00 68 GLU A O 7
ATOM 7216 N N . ALA A 1 69 ? 2.455 -8.556 3.451 1.00 0.00 69 ALA A N 7
ATOM 7217 C CA . ALA A 1 69 ? 3.169 -8.029 4.647 1.00 0.00 69 ALA A CA 7
ATOM 7218 C C . ALA A 1 69 ? 2.964 -6.520 4.782 1.00 0.00 69 ALA A C 7
ATOM 7219 O O . ALA A 1 69 ? 2.151 -6.060 5.561 1.00 0.00 69 ALA A O 7
ATOM 7226 N N . LYS A 1 70 ? 3.684 -5.747 4.022 1.00 0.00 70 LYS A N 7
ATOM 7227 C CA . LYS A 1 70 ? 3.525 -4.272 4.106 1.00 0.00 70 LYS A CA 7
ATOM 7228 C C . LYS A 1 70 ? 2.362 -3.837 3.217 1.00 0.00 70 LYS A C 7
ATOM 7229 O O . LYS A 1 70 ? 1.529 -3.047 3.612 1.00 0.00 70 LYS A O 7
ATOM 7248 N N . ALA A 1 71 ? 2.295 -4.351 2.020 1.00 0.00 71 ALA A N 7
ATOM 7249 C CA . ALA A 1 71 ? 1.175 -3.961 1.113 1.00 0.00 71 ALA A CA 7
ATOM 7250 C C . ALA A 1 71 ? -0.170 -4.099 1.834 1.00 0.00 71 ALA A C 7
ATOM 7251 O O . ALA A 1 71 ? -0.899 -3.140 1.996 1.00 0.00 71 ALA A O 7
ATOM 7258 N N . ASP A 1 72 ? -0.504 -5.283 2.264 1.00 0.00 72 ASP A N 7
ATOM 7259 C CA . ASP A 1 72 ? -1.805 -5.480 2.970 1.00 0.00 72 ASP A CA 7
ATOM 7260 C C . ASP A 1 72 ? -1.910 -4.527 4.162 1.00 0.00 72 ASP A C 7
ATOM 7261 O O . ASP A 1 72 ? -2.880 -3.810 4.305 1.00 0.00 72 ASP A O 7
ATOM 7270 N N . LYS A 1 73 ? -0.923 -4.511 5.019 1.00 0.00 73 LYS A N 7
ATOM 7271 C CA . LYS A 1 73 ? -0.980 -3.596 6.196 1.00 0.00 73 LYS A CA 7
ATOM 7272 C C . LYS A 1 73 ? -1.507 -2.222 5.766 1.00 0.00 73 LYS A C 7
ATOM 7273 O O . LYS A 1 73 ? -2.103 -1.501 6.543 1.00 0.00 73 LYS A O 7
ATOM 7292 N N . ILE A 1 74 ? -1.292 -1.856 4.530 1.00 0.00 74 ILE A N 7
ATOM 7293 C CA . ILE A 1 74 ? -1.778 -0.532 4.048 1.00 0.00 74 ILE A CA 7
ATOM 7294 C C . ILE A 1 74 ? -3.286 -0.598 3.751 1.00 0.00 74 ILE A C 7
ATOM 7295 O O . ILE A 1 74 ? -4.066 0.161 4.290 1.00 0.00 74 ILE A O 7
ATOM 7311 N N . LEU A 1 75 ? -3.698 -1.496 2.899 1.00 0.00 75 LEU A N 7
ATOM 7312 C CA . LEU A 1 75 ? -5.151 -1.600 2.577 1.00 0.00 75 LEU A CA 7
ATOM 7313 C C . LEU A 1 75 ? -5.974 -1.669 3.864 1.00 0.00 75 LEU A C 7
ATOM 7314 O O . LEU A 1 75 ? -7.145 -1.349 3.879 1.00 0.00 75 LEU A O 7
ATOM 7330 N N . ALA A 1 76 ? -5.369 -2.074 4.947 1.00 0.00 76 ALA A N 7
ATOM 7331 C CA . ALA A 1 76 ? -6.122 -2.149 6.230 1.00 0.00 76 ALA A CA 7
ATOM 7332 C C . ALA A 1 76 ? -6.324 -0.740 6.791 1.00 0.00 76 ALA A C 7
ATOM 7333 O O . ALA A 1 76 ? -7.437 -0.285 6.976 1.00 0.00 76 ALA A O 7
ATOM 7340 N N . GLU A 1 77 ? -5.254 -0.041 7.053 1.00 0.00 77 GLU A N 7
ATOM 7341 C CA . GLU A 1 77 ? -5.383 1.343 7.591 1.00 0.00 77 GLU A CA 7
ATOM 7342 C C . GLU A 1 77 ? -6.019 2.254 6.538 1.00 0.00 77 GLU A C 7
ATOM 7343 O O . GLU A 1 77 ? -6.856 3.085 6.841 1.00 0.00 77 GLU A O 7
ATOM 7355 N N . ALA A 1 78 ? -5.633 2.101 5.300 1.00 0.00 78 ALA A N 7
ATOM 7356 C CA . ALA A 1 78 ? -6.221 2.953 4.229 1.00 0.00 78 ALA A CA 7
ATOM 7357 C C . ALA A 1 78 ? -7.737 2.747 4.172 1.00 0.00 78 ALA A C 7
ATOM 7358 O O . ALA A 1 78 ? -8.489 3.650 3.864 1.00 0.00 78 ALA A O 7
ATOM 7365 N N . ALA A 1 79 ? -8.192 1.562 4.468 1.00 0.00 79 ALA A N 7
ATOM 7366 C CA . ALA A 1 79 ? -9.659 1.295 4.431 1.00 0.00 79 ALA A CA 7
ATOM 7367 C C . ALA A 1 79 ? -10.362 1.992 5.601 1.00 0.00 79 ALA A C 7
ATOM 7368 O O . ALA A 1 79 ? -11.517 2.357 5.509 1.00 0.00 79 ALA A O 7
ATOM 7375 N N . LYS A 1 80 ? -9.682 2.173 6.702 1.00 0.00 80 LYS A N 7
ATOM 7376 C CA . LYS A 1 80 ? -10.331 2.837 7.872 1.00 0.00 80 LYS A CA 7
ATOM 7377 C C . LYS A 1 80 ? -9.544 4.078 8.312 1.00 0.00 80 LYS A C 7
ATOM 7378 O O . LYS A 1 80 ? -9.514 4.417 9.478 1.00 0.00 80 LYS A O 7
ATOM 7397 N N . LEU A 1 81 ? -8.908 4.763 7.399 1.00 0.00 81 LEU A N 7
ATOM 7398 C CA . LEU A 1 81 ? -8.133 5.980 7.798 1.00 0.00 81 LEU A CA 7
ATOM 7399 C C . LEU A 1 81 ? -7.894 6.920 6.603 1.00 0.00 81 LEU A C 7
ATOM 7400 O O . LEU A 1 81 ? -7.705 8.108 6.775 1.00 0.00 81 LEU A O 7
ATOM 7416 N N . VAL A 1 82 ? -7.889 6.408 5.401 1.00 0.00 82 VAL A N 7
ATOM 7417 C CA . VAL A 1 82 ? -7.648 7.286 4.218 1.00 0.00 82 VAL A CA 7
ATOM 7418 C C . VAL A 1 82 ? -8.925 8.057 3.820 1.00 0.00 82 VAL A C 7
ATOM 7419 O O . VAL A 1 82 ? -8.852 9.222 3.486 1.00 0.00 82 VAL A O 7
ATOM 7432 N N . PRO A 1 83 ? -10.050 7.386 3.848 1.00 0.00 83 PRO A N 7
ATOM 7433 C CA . PRO A 1 83 ? -11.325 8.040 3.459 1.00 0.00 83 PRO A CA 7
ATOM 7434 C C . PRO A 1 83 ? -11.813 8.992 4.555 1.00 0.00 83 PRO A C 7
ATOM 7435 O O . PRO A 1 83 ? -12.839 9.629 4.419 1.00 0.00 83 PRO A O 7
ATOM 7446 N N . MET A 1 84 ? -11.095 9.100 5.637 1.00 0.00 84 MET A N 7
ATOM 7447 C CA . MET A 1 84 ? -11.536 10.019 6.724 1.00 0.00 84 MET A CA 7
ATOM 7448 C C . MET A 1 84 ? -10.347 10.823 7.258 1.00 0.00 84 MET A C 7
ATOM 7449 O O . MET A 1 84 ? -10.465 11.996 7.555 1.00 0.00 84 MET A O 7
ATOM 7463 N N . GLY A 1 85 ? -9.205 10.206 7.381 1.00 0.00 85 GLY A N 7
ATOM 7464 C CA . GLY A 1 85 ? -8.015 10.942 7.894 1.00 0.00 85 GLY A CA 7
ATOM 7465 C C . GLY A 1 85 ? -7.269 11.585 6.725 1.00 0.00 85 GLY A C 7
ATOM 7466 O O . GLY A 1 85 ? -6.052 11.500 6.705 1.00 0.00 85 GLY A O 7
ATOM 7470 N N . GLU A 1 16 ? -9.318 -10.633 3.299 1.00 0.00 16 GLU A N 8
ATOM 7471 C CA . GLU A 1 16 ? -8.047 -10.024 3.789 1.00 0.00 16 GLU A CA 8
ATOM 7472 C C . GLU A 1 16 ? -7.803 -8.680 3.098 1.00 0.00 16 GLU A C 8
ATOM 7473 O O . GLU A 1 16 ? -7.435 -7.707 3.726 1.00 0.00 16 GLU A O 8
ATOM 7485 N N . GLU A 1 17 ? -8.006 -8.616 1.809 1.00 0.00 17 GLU A N 8
ATOM 7486 C CA . GLU A 1 17 ? -7.785 -7.331 1.081 1.00 0.00 17 GLU A CA 8
ATOM 7487 C C . GLU A 1 17 ? -9.072 -6.500 1.077 1.00 0.00 17 GLU A C 8
ATOM 7488 O O . GLU A 1 17 ? -10.076 -6.890 1.638 1.00 0.00 17 GLU A O 8
ATOM 7500 N N . GLU A 1 18 ? -9.048 -5.355 0.449 1.00 0.00 18 GLU A N 8
ATOM 7501 C CA . GLU A 1 18 ? -10.270 -4.501 0.411 1.00 0.00 18 GLU A CA 8
ATOM 7502 C C . GLU A 1 18 ? -10.820 -4.426 -1.016 1.00 0.00 18 GLU A C 8
ATOM 7503 O O . GLU A 1 18 ? -10.130 -4.038 -1.937 1.00 0.00 18 GLU A O 8
ATOM 7515 N N . SER A 1 19 ? -12.059 -4.792 -1.206 1.00 0.00 19 SER A N 8
ATOM 7516 C CA . SER A 1 19 ? -12.647 -4.738 -2.576 1.00 0.00 19 SER A CA 8
ATOM 7517 C C . SER A 1 19 ? -13.355 -3.397 -2.791 1.00 0.00 19 SER A C 8
ATOM 7518 O O . SER A 1 19 ? -14.038 -3.195 -3.776 1.00 0.00 19 SER A O 8
ATOM 7526 N N . PHE A 1 20 ? -13.192 -2.482 -1.878 1.00 0.00 20 PHE A N 8
ATOM 7527 C CA . PHE A 1 20 ? -13.848 -1.151 -2.025 1.00 0.00 20 PHE A CA 8
ATOM 7528 C C . PHE A 1 20 ? -13.086 -0.099 -1.215 1.00 0.00 20 PHE A C 8
ATOM 7529 O O . PHE A 1 20 ? -12.339 -0.421 -0.312 1.00 0.00 20 PHE A O 8
ATOM 7546 N N . GLY A 1 21 ? -13.261 1.156 -1.530 1.00 0.00 21 GLY A N 8
ATOM 7547 C CA . GLY A 1 21 ? -12.539 2.213 -0.779 1.00 0.00 21 GLY A CA 8
ATOM 7548 C C . GLY A 1 21 ? -11.402 2.751 -1.646 1.00 0.00 21 GLY A C 8
ATOM 7549 O O . GLY A 1 21 ? -10.662 1.993 -2.240 1.00 0.00 21 GLY A O 8
ATOM 7553 N N . PRO A 1 22 ? -11.301 4.047 -1.689 1.00 0.00 22 PRO A N 8
ATOM 7554 C CA . PRO A 1 22 ? -10.239 4.698 -2.491 1.00 0.00 22 PRO A CA 8
ATOM 7555 C C . PRO A 1 22 ? -8.882 4.469 -1.815 1.00 0.00 22 PRO A C 8
ATOM 7556 O O . PRO A 1 22 ? -8.813 4.206 -0.631 1.00 0.00 22 PRO A O 8
ATOM 7567 N N . GLN A 1 23 ? -7.805 4.518 -2.556 1.00 0.00 23 GLN A N 8
ATOM 7568 C CA . GLN A 1 23 ? -6.470 4.247 -1.938 1.00 0.00 23 GLN A CA 8
ATOM 7569 C C . GLN A 1 23 ? -5.577 5.479 -1.888 1.00 0.00 23 GLN A C 8
ATOM 7570 O O . GLN A 1 23 ? -4.422 5.409 -2.244 1.00 0.00 23 GLN A O 8
ATOM 7584 N N . PRO A 1 24 ? -6.104 6.554 -1.385 1.00 0.00 24 PRO A N 8
ATOM 7585 C CA . PRO A 1 24 ? -5.285 7.772 -1.242 1.00 0.00 24 PRO A CA 8
ATOM 7586 C C . PRO A 1 24 ? -4.245 7.500 -0.160 1.00 0.00 24 PRO A C 8
ATOM 7587 O O . PRO A 1 24 ? -4.204 8.150 0.866 1.00 0.00 24 PRO A O 8
ATOM 7598 N N . ILE A 1 25 ? -3.416 6.511 -0.383 1.00 0.00 25 ILE A N 8
ATOM 7599 C CA . ILE A 1 25 ? -2.389 6.147 0.619 1.00 0.00 25 ILE A CA 8
ATOM 7600 C C . ILE A 1 25 ? -1.244 7.150 0.592 1.00 0.00 25 ILE A C 8
ATOM 7601 O O . ILE A 1 25 ? -0.271 7.018 1.308 1.00 0.00 25 ILE A O 8
ATOM 7617 N N . SER A 1 26 ? -1.356 8.148 -0.236 1.00 0.00 26 SER A N 8
ATOM 7618 C CA . SER A 1 26 ? -0.280 9.175 -0.330 1.00 0.00 26 SER A CA 8
ATOM 7619 C C . SER A 1 26 ? 0.315 9.473 1.051 1.00 0.00 26 SER A C 8
ATOM 7620 O O . SER A 1 26 ? 1.499 9.330 1.268 1.00 0.00 26 SER A O 8
ATOM 7628 N N . ARG A 1 27 ? -0.492 9.888 1.985 1.00 0.00 27 ARG A N 8
ATOM 7629 C CA . ARG A 1 27 ? 0.040 10.204 3.344 1.00 0.00 27 ARG A CA 8
ATOM 7630 C C . ARG A 1 27 ? 0.271 8.924 4.162 1.00 0.00 27 ARG A C 8
ATOM 7631 O O . ARG A 1 27 ? 1.356 8.679 4.648 1.00 0.00 27 ARG A O 8
ATOM 7652 N N . LEU A 1 28 ? -0.747 8.127 4.330 1.00 0.00 28 LEU A N 8
ATOM 7653 C CA . LEU A 1 28 ? -0.618 6.868 5.133 1.00 0.00 28 LEU A CA 8
ATOM 7654 C C . LEU A 1 28 ? 0.778 6.241 5.027 1.00 0.00 28 LEU A C 8
ATOM 7655 O O . LEU A 1 28 ? 1.520 6.214 5.986 1.00 0.00 28 LEU A O 8
ATOM 7671 N N . GLU A 1 29 ? 1.133 5.703 3.893 1.00 0.00 29 GLU A N 8
ATOM 7672 C CA . GLU A 1 29 ? 2.469 5.044 3.784 1.00 0.00 29 GLU A CA 8
ATOM 7673 C C . GLU A 1 29 ? 3.593 6.038 3.483 1.00 0.00 29 GLU A C 8
ATOM 7674 O O . GLU A 1 29 ? 4.710 5.850 3.922 1.00 0.00 29 GLU A O 8
ATOM 7686 N N . GLN A 1 30 ? 3.344 7.083 2.743 1.00 0.00 30 GLN A N 8
ATOM 7687 C CA . GLN A 1 30 ? 4.460 8.025 2.459 1.00 0.00 30 GLN A CA 8
ATOM 7688 C C . GLN A 1 30 ? 4.749 8.870 3.699 1.00 0.00 30 GLN A C 8
ATOM 7689 O O . GLN A 1 30 ? 5.813 9.438 3.843 1.00 0.00 30 GLN A O 8
ATOM 7703 N N . CYS A 1 31 ? 3.814 8.939 4.605 1.00 0.00 31 CYS A N 8
ATOM 7704 C CA . CYS A 1 31 ? 4.040 9.725 5.849 1.00 0.00 31 CYS A CA 8
ATOM 7705 C C . CYS A 1 31 ? 4.782 8.854 6.859 1.00 0.00 31 CYS A C 8
ATOM 7706 O O . CYS A 1 31 ? 5.354 9.338 7.816 1.00 0.00 31 CYS A O 8
ATOM 7714 N N . GLY A 1 32 ? 4.785 7.566 6.642 1.00 0.00 32 GLY A N 8
ATOM 7715 C CA . GLY A 1 32 ? 5.500 6.658 7.577 1.00 0.00 32 GLY A CA 8
ATOM 7716 C C . GLY A 1 32 ? 4.553 5.581 8.119 1.00 0.00 32 GLY A C 8
ATOM 7717 O O . GLY A 1 32 ? 4.275 5.534 9.301 1.00 0.00 32 GLY A O 8
ATOM 7721 N N . ILE A 1 33 ? 4.079 4.691 7.284 1.00 0.00 33 ILE A N 8
ATOM 7722 C CA . ILE A 1 33 ? 3.192 3.613 7.796 1.00 0.00 33 ILE A CA 8
ATOM 7723 C C . ILE A 1 33 ? 4.081 2.435 8.216 1.00 0.00 33 ILE A C 8
ATOM 7724 O O . ILE A 1 33 ? 5.054 2.612 8.923 1.00 0.00 33 ILE A O 8
ATOM 7740 N N . ASN A 1 34 ? 3.779 1.252 7.784 1.00 0.00 34 ASN A N 8
ATOM 7741 C CA . ASN A 1 34 ? 4.632 0.082 8.157 1.00 0.00 34 ASN A CA 8
ATOM 7742 C C . ASN A 1 34 ? 5.816 -0.032 7.188 1.00 0.00 34 ASN A C 8
ATOM 7743 O O . ASN A 1 34 ? 6.156 0.913 6.502 1.00 0.00 34 ASN A O 8
ATOM 7754 N N . ALA A 1 35 ? 6.446 -1.176 7.118 1.00 0.00 35 ALA A N 8
ATOM 7755 C CA . ALA A 1 35 ? 7.603 -1.331 6.184 1.00 0.00 35 ALA A CA 8
ATOM 7756 C C . ALA A 1 35 ? 7.274 -0.692 4.838 1.00 0.00 35 ALA A C 8
ATOM 7757 O O . ALA A 1 35 ? 8.148 -0.300 4.092 1.00 0.00 35 ALA A O 8
ATOM 7764 N N . ASN A 1 36 ? 6.016 -0.598 4.515 1.00 0.00 36 ASN A N 8
ATOM 7765 C CA . ASN A 1 36 ? 5.624 0.001 3.212 1.00 0.00 36 ASN A CA 8
ATOM 7766 C C . ASN A 1 36 ? 6.423 1.266 2.916 1.00 0.00 36 ASN A C 8
ATOM 7767 O O . ASN A 1 36 ? 7.147 1.323 1.948 1.00 0.00 36 ASN A O 8
ATOM 7778 N N . ASP A 1 37 ? 6.273 2.287 3.721 1.00 0.00 37 ASP A N 8
ATOM 7779 C CA . ASP A 1 37 ? 7.009 3.561 3.460 1.00 0.00 37 ASP A CA 8
ATOM 7780 C C . ASP A 1 37 ? 8.353 3.269 2.792 1.00 0.00 37 ASP A C 8
ATOM 7781 O O . ASP A 1 37 ? 8.503 3.389 1.589 1.00 0.00 37 ASP A O 8
ATOM 7790 N N . VAL A 1 38 ? 9.314 2.858 3.566 1.00 0.00 38 VAL A N 8
ATOM 7791 C CA . VAL A 1 38 ? 10.654 2.537 3.007 1.00 0.00 38 VAL A CA 8
ATOM 7792 C C . VAL A 1 38 ? 10.561 1.557 1.830 1.00 0.00 38 VAL A C 8
ATOM 7793 O O . VAL A 1 38 ? 11.092 1.804 0.770 1.00 0.00 38 VAL A O 8
ATOM 7806 N N . LYS A 1 39 ? 9.924 0.434 2.009 1.00 0.00 39 LYS A N 8
ATOM 7807 C CA . LYS A 1 39 ? 9.860 -0.565 0.901 1.00 0.00 39 LYS A CA 8
ATOM 7808 C C . LYS A 1 39 ? 8.836 -0.191 -0.175 1.00 0.00 39 LYS A C 8
ATOM 7809 O O . LYS A 1 39 ? 9.183 0.099 -1.302 1.00 0.00 39 LYS A O 8
ATOM 7828 N N . LYS A 1 40 ? 7.582 -0.235 0.150 1.00 0.00 40 LYS A N 8
ATOM 7829 C CA . LYS A 1 40 ? 6.534 0.071 -0.863 1.00 0.00 40 LYS A CA 8
ATOM 7830 C C . LYS A 1 40 ? 6.925 1.241 -1.774 1.00 0.00 40 LYS A C 8
ATOM 7831 O O . LYS A 1 40 ? 7.142 1.067 -2.955 1.00 0.00 40 LYS A O 8
ATOM 7850 N N . LEU A 1 41 ? 6.954 2.441 -1.250 1.00 0.00 41 LEU A N 8
ATOM 7851 C CA . LEU A 1 41 ? 7.242 3.627 -2.120 1.00 0.00 41 LEU A CA 8
ATOM 7852 C C . LEU A 1 41 ? 8.692 3.727 -2.603 1.00 0.00 41 LEU A C 8
ATOM 7853 O O . LEU A 1 41 ? 8.944 4.275 -3.656 1.00 0.00 41 LEU A O 8
ATOM 7869 N N . GLU A 1 42 ? 9.659 3.255 -1.874 1.00 0.00 42 GLU A N 8
ATOM 7870 C CA . GLU A 1 42 ? 11.049 3.420 -2.384 1.00 0.00 42 GLU A CA 8
ATOM 7871 C C . GLU A 1 42 ? 11.332 2.472 -3.548 1.00 0.00 42 GLU A C 8
ATOM 7872 O O . GLU A 1 42 ? 12.144 2.758 -4.406 1.00 0.00 42 GLU A O 8
ATOM 7884 N N . GLU A 1 43 ? 10.684 1.345 -3.588 1.00 0.00 43 GLU A N 8
ATOM 7885 C CA . GLU A 1 43 ? 10.937 0.390 -4.701 1.00 0.00 43 GLU A CA 8
ATOM 7886 C C . GLU A 1 43 ? 10.234 0.865 -5.974 1.00 0.00 43 GLU A C 8
ATOM 7887 O O . GLU A 1 43 ? 10.491 0.380 -7.057 1.00 0.00 43 GLU A O 8
ATOM 7899 N N . ALA A 1 44 ? 9.350 1.812 -5.847 1.00 0.00 44 ALA A N 8
ATOM 7900 C CA . ALA A 1 44 ? 8.628 2.328 -7.042 1.00 0.00 44 ALA A CA 8
ATOM 7901 C C . ALA A 1 44 ? 8.005 3.681 -6.722 1.00 0.00 44 ALA A C 8
ATOM 7902 O O . ALA A 1 44 ? 8.072 4.612 -7.499 1.00 0.00 44 ALA A O 8
ATOM 7909 N N . GLY A 1 45 ? 7.395 3.790 -5.575 1.00 0.00 45 GLY A N 8
ATOM 7910 C CA . GLY A 1 45 ? 6.760 5.077 -5.193 1.00 0.00 45 GLY A CA 8
ATOM 7911 C C . GLY A 1 45 ? 5.238 4.942 -5.267 1.00 0.00 45 GLY A C 8
ATOM 7912 O O . GLY A 1 45 ? 4.565 5.759 -5.863 1.00 0.00 45 GLY A O 8
ATOM 7916 N N . PHE A 1 46 ? 4.685 3.927 -4.656 1.00 0.00 46 PHE A N 8
ATOM 7917 C CA . PHE A 1 46 ? 3.185 3.771 -4.694 1.00 0.00 46 PHE A CA 8
ATOM 7918 C C . PHE A 1 46 ? 2.527 4.672 -3.648 1.00 0.00 46 PHE A C 8
ATOM 7919 O O . PHE A 1 46 ? 1.397 4.452 -3.264 1.00 0.00 46 PHE A O 8
ATOM 7936 N N . HIS A 1 47 ? 3.224 5.665 -3.172 1.00 0.00 47 HIS A N 8
ATOM 7937 C CA . HIS A 1 47 ? 2.634 6.568 -2.139 1.00 0.00 47 HIS A CA 8
ATOM 7938 C C . HIS A 1 47 ? 1.402 7.292 -2.688 1.00 0.00 47 HIS A C 8
ATOM 7939 O O . HIS A 1 47 ? 1.401 8.496 -2.837 1.00 0.00 47 HIS A O 8
ATOM 7953 N N . THR A 1 48 ? 0.360 6.562 -2.982 1.00 0.00 48 THR A N 8
ATOM 7954 C CA . THR A 1 48 ? -0.886 7.184 -3.519 1.00 0.00 48 THR A CA 8
ATOM 7955 C C . THR A 1 48 ? -1.844 6.091 -4.000 1.00 0.00 48 THR A C 8
ATOM 7956 O O . THR A 1 48 ? -1.521 4.922 -3.987 1.00 0.00 48 THR A O 8
ATOM 7967 N N . VAL A 1 49 ? -3.014 6.475 -4.430 1.00 0.00 49 VAL A N 8
ATOM 7968 C CA . VAL A 1 49 ? -4.013 5.479 -4.936 1.00 0.00 49 VAL A CA 8
ATOM 7969 C C . VAL A 1 49 ? -3.329 4.334 -5.694 1.00 0.00 49 VAL A C 8
ATOM 7970 O O . VAL A 1 49 ? -3.843 3.235 -5.755 1.00 0.00 49 VAL A O 8
ATOM 7983 N N . GLU A 1 50 ? -2.183 4.585 -6.276 1.00 0.00 50 GLU A N 8
ATOM 7984 C CA . GLU A 1 50 ? -1.462 3.517 -7.036 1.00 0.00 50 GLU A CA 8
ATOM 7985 C C . GLU A 1 50 ? -1.638 2.149 -6.367 1.00 0.00 50 GLU A C 8
ATOM 7986 O O . GLU A 1 50 ? -1.618 1.124 -7.020 1.00 0.00 50 GLU A O 8
ATOM 7998 N N . ALA A 1 51 ? -1.811 2.120 -5.072 1.00 0.00 51 ALA A N 8
ATOM 7999 C CA . ALA A 1 51 ? -1.987 0.814 -4.375 1.00 0.00 51 ALA A CA 8
ATOM 8000 C C . ALA A 1 51 ? -2.956 -0.079 -5.156 1.00 0.00 51 ALA A C 8
ATOM 8001 O O . ALA A 1 51 ? -2.871 -1.289 -5.113 1.00 0.00 51 ALA A O 8
ATOM 8008 N N . VAL A 1 52 ? -3.878 0.508 -5.870 1.00 0.00 52 VAL A N 8
ATOM 8009 C CA . VAL A 1 52 ? -4.850 -0.313 -6.650 1.00 0.00 52 VAL A CA 8
ATOM 8010 C C . VAL A 1 52 ? -4.980 0.226 -8.076 1.00 0.00 52 VAL A C 8
ATOM 8011 O O . VAL A 1 52 ? -4.605 1.344 -8.367 1.00 0.00 52 VAL A O 8
ATOM 8024 N N . ALA A 1 53 ? -5.518 -0.563 -8.967 1.00 0.00 53 ALA A N 8
ATOM 8025 C CA . ALA A 1 53 ? -5.680 -0.100 -10.376 1.00 0.00 53 ALA A CA 8
ATOM 8026 C C . ALA A 1 53 ? -4.312 0.139 -11.021 1.00 0.00 53 ALA A C 8
ATOM 8027 O O . ALA A 1 53 ? -4.184 0.902 -11.958 1.00 0.00 53 ALA A O 8
ATOM 8034 N N . TYR A 1 54 ? -3.291 -0.507 -10.529 1.00 0.00 54 TYR A N 8
ATOM 8035 C CA . TYR A 1 54 ? -1.936 -0.314 -11.123 1.00 0.00 54 TYR A CA 8
ATOM 8036 C C . TYR A 1 54 ? -1.139 -1.621 -11.064 1.00 0.00 54 TYR A C 8
ATOM 8037 O O . TYR A 1 54 ? -1.138 -2.400 -11.997 1.00 0.00 54 TYR A O 8
ATOM 8055 N N . ALA A 1 55 ? -0.460 -1.870 -9.977 1.00 0.00 55 ALA A N 8
ATOM 8056 C CA . ALA A 1 55 ? 0.333 -3.128 -9.867 1.00 0.00 55 ALA A CA 8
ATOM 8057 C C . ALA A 1 55 ? -0.211 -4.003 -8.736 1.00 0.00 55 ALA A C 8
ATOM 8058 O O . ALA A 1 55 ? -0.703 -3.501 -7.745 1.00 0.00 55 ALA A O 8
ATOM 8065 N N . PRO A 1 56 ? -0.088 -5.288 -8.920 1.00 0.00 56 PRO A N 8
ATOM 8066 C CA . PRO A 1 56 ? -0.557 -6.254 -7.898 1.00 0.00 56 PRO A CA 8
ATOM 8067 C C . PRO A 1 56 ? 0.356 -6.192 -6.676 1.00 0.00 56 PRO A C 8
ATOM 8068 O O . PRO A 1 56 ? 1.546 -6.413 -6.766 1.00 0.00 56 PRO A O 8
ATOM 8079 N N . LYS A 1 57 ? -0.193 -5.873 -5.538 1.00 0.00 57 LYS A N 8
ATOM 8080 C CA . LYS A 1 57 ? 0.634 -5.773 -4.303 1.00 0.00 57 LYS A CA 8
ATOM 8081 C C . LYS A 1 57 ? 1.697 -6.873 -4.261 1.00 0.00 57 LYS A C 8
ATOM 8082 O O . LYS A 1 57 ? 2.786 -6.663 -3.781 1.00 0.00 57 LYS A O 8
ATOM 8101 N N . LYS A 1 58 ? 1.393 -8.043 -4.752 1.00 0.00 58 LYS A N 8
ATOM 8102 C CA . LYS A 1 58 ? 2.399 -9.149 -4.718 1.00 0.00 58 LYS A CA 8
ATOM 8103 C C . LYS A 1 58 ? 3.573 -8.852 -5.654 1.00 0.00 58 LYS A C 8
ATOM 8104 O O . LYS A 1 58 ? 4.651 -9.395 -5.511 1.00 0.00 58 LYS A O 8
ATOM 8123 N N . GLU A 1 59 ? 3.380 -7.990 -6.604 1.00 0.00 59 GLU A N 8
ATOM 8124 C CA . GLU A 1 59 ? 4.489 -7.663 -7.544 1.00 0.00 59 GLU A CA 8
ATOM 8125 C C . GLU A 1 59 ? 5.386 -6.608 -6.914 1.00 0.00 59 GLU A C 8
ATOM 8126 O O . GLU A 1 59 ? 6.591 -6.754 -6.857 1.00 0.00 59 GLU A O 8
ATOM 8138 N N . LEU A 1 60 ? 4.807 -5.555 -6.418 1.00 0.00 60 LEU A N 8
ATOM 8139 C CA . LEU A 1 60 ? 5.635 -4.514 -5.770 1.00 0.00 60 LEU A CA 8
ATOM 8140 C C . LEU A 1 60 ? 6.400 -5.159 -4.605 1.00 0.00 60 LEU A C 8
ATOM 8141 O O . LEU A 1 60 ? 7.614 -5.208 -4.596 1.00 0.00 60 LEU A O 8
ATOM 8157 N N . ILE A 1 61 ? 5.693 -5.649 -3.622 1.00 0.00 61 ILE A N 8
ATOM 8158 C CA . ILE A 1 61 ? 6.367 -6.285 -2.456 1.00 0.00 61 ILE A CA 8
ATOM 8159 C C . ILE A 1 61 ? 7.438 -7.242 -2.945 1.00 0.00 61 ILE A C 8
ATOM 8160 O O . ILE A 1 61 ? 8.470 -7.407 -2.326 1.00 0.00 61 ILE A O 8
ATOM 8176 N N . ASN A 1 62 ? 7.213 -7.859 -4.070 1.00 0.00 62 ASN A N 8
ATOM 8177 C CA . ASN A 1 62 ? 8.234 -8.786 -4.609 1.00 0.00 62 ASN A CA 8
ATOM 8178 C C . ASN A 1 62 ? 9.578 -8.062 -4.720 1.00 0.00 62 ASN A C 8
ATOM 8179 O O . ASN A 1 62 ? 10.598 -8.679 -4.956 1.00 0.00 62 ASN A O 8
ATOM 8190 N N . ILE A 1 63 ? 9.605 -6.757 -4.548 1.00 0.00 63 ILE A N 8
ATOM 8191 C CA . ILE A 1 63 ? 10.910 -6.047 -4.647 1.00 0.00 63 ILE A CA 8
ATOM 8192 C C . ILE A 1 63 ? 11.863 -6.575 -3.577 1.00 0.00 63 ILE A C 8
ATOM 8193 O O . ILE A 1 63 ? 12.639 -7.481 -3.810 1.00 0.00 63 ILE A O 8
ATOM 8209 N N . LYS A 1 64 ? 11.804 -6.018 -2.411 1.00 0.00 64 LYS A N 8
ATOM 8210 C CA . LYS A 1 64 ? 12.698 -6.484 -1.313 1.00 0.00 64 LYS A CA 8
ATOM 8211 C C . LYS A 1 64 ? 12.409 -7.955 -1.014 1.00 0.00 64 LYS A C 8
ATOM 8212 O O . LYS A 1 64 ? 13.308 -8.758 -0.868 1.00 0.00 64 LYS A O 8
ATOM 8231 N N . GLY A 1 65 ? 11.158 -8.313 -0.935 1.00 0.00 65 GLY A N 8
ATOM 8232 C CA . GLY A 1 65 ? 10.808 -9.734 -0.660 1.00 0.00 65 GLY A CA 8
ATOM 8233 C C . GLY A 1 65 ? 9.597 -9.815 0.276 1.00 0.00 65 GLY A C 8
ATOM 8234 O O . GLY A 1 65 ? 9.454 -10.762 1.025 1.00 0.00 65 GLY A O 8
ATOM 8238 N N . ILE A 1 66 ? 8.722 -8.843 0.249 1.00 0.00 66 ILE A N 8
ATOM 8239 C CA . ILE A 1 66 ? 7.541 -8.903 1.145 1.00 0.00 66 ILE A CA 8
ATOM 8240 C C . ILE A 1 66 ? 6.328 -9.491 0.416 1.00 0.00 66 ILE A C 8
ATOM 8241 O O . ILE A 1 66 ? 6.439 -10.396 -0.387 1.00 0.00 66 ILE A O 8
ATOM 8257 N N . SER A 1 67 ? 5.167 -8.968 0.709 1.00 0.00 67 SER A N 8
ATOM 8258 C CA . SER A 1 67 ? 3.910 -9.455 0.074 1.00 0.00 67 SER A CA 8
ATOM 8259 C C . SER A 1 67 ? 2.739 -8.759 0.755 1.00 0.00 67 SER A C 8
ATOM 8260 O O . SER A 1 67 ? 2.819 -7.596 1.108 1.00 0.00 67 SER A O 8
ATOM 8268 N N . GLU A 1 68 ? 1.667 -9.455 0.994 1.00 0.00 68 GLU A N 8
ATOM 8269 C CA . GLU A 1 68 ? 0.540 -8.802 1.702 1.00 0.00 68 GLU A CA 8
ATOM 8270 C C . GLU A 1 68 ? 1.103 -8.138 2.960 1.00 0.00 68 GLU A C 8
ATOM 8271 O O . GLU A 1 68 ? 0.531 -7.215 3.506 1.00 0.00 68 GLU A O 8
ATOM 8283 N N . ALA A 1 69 ? 2.238 -8.615 3.415 1.00 0.00 69 ALA A N 8
ATOM 8284 C CA . ALA A 1 69 ? 2.880 -8.040 4.629 1.00 0.00 69 ALA A CA 8
ATOM 8285 C C . ALA A 1 69 ? 2.705 -6.523 4.681 1.00 0.00 69 ALA A C 8
ATOM 8286 O O . ALA A 1 69 ? 1.870 -6.007 5.398 1.00 0.00 69 ALA A O 8
ATOM 8293 N N . LYS A 1 70 ? 3.486 -5.804 3.926 1.00 0.00 70 LYS A N 8
ATOM 8294 C CA . LYS A 1 70 ? 3.366 -4.324 3.939 1.00 0.00 70 LYS A CA 8
ATOM 8295 C C . LYS A 1 70 ? 2.283 -3.871 2.961 1.00 0.00 70 LYS A C 8
ATOM 8296 O O . LYS A 1 70 ? 1.455 -3.046 3.285 1.00 0.00 70 LYS A O 8
ATOM 8315 N N . ALA A 1 71 ? 2.279 -4.387 1.763 1.00 0.00 71 ALA A N 8
ATOM 8316 C CA . ALA A 1 71 ? 1.239 -3.943 0.791 1.00 0.00 71 ALA A CA 8
ATOM 8317 C C . ALA A 1 71 ? -0.155 -4.055 1.412 1.00 0.00 71 ALA A C 8
ATOM 8318 O O . ALA A 1 71 ? -0.866 -3.077 1.552 1.00 0.00 71 ALA A O 8
ATOM 8325 N N . ASP A 1 72 ? -0.552 -5.236 1.790 1.00 0.00 72 ASP A N 8
ATOM 8326 C CA . ASP A 1 72 ? -1.899 -5.404 2.403 1.00 0.00 72 ASP A CA 8
ATOM 8327 C C . ASP A 1 72 ? -2.021 -4.517 3.642 1.00 0.00 72 ASP A C 8
ATOM 8328 O O . ASP A 1 72 ? -2.995 -3.813 3.820 1.00 0.00 72 ASP A O 8
ATOM 8337 N N . LYS A 1 73 ? -1.039 -4.543 4.502 1.00 0.00 73 LYS A N 8
ATOM 8338 C CA . LYS A 1 73 ? -1.107 -3.695 5.725 1.00 0.00 73 LYS A CA 8
ATOM 8339 C C . LYS A 1 73 ? -1.582 -2.287 5.362 1.00 0.00 73 LYS A C 8
ATOM 8340 O O . LYS A 1 73 ? -2.202 -1.609 6.156 1.00 0.00 73 LYS A O 8
ATOM 8359 N N . ILE A 1 74 ? -1.300 -1.841 4.167 1.00 0.00 74 ILE A N 8
ATOM 8360 C CA . ILE A 1 74 ? -1.742 -0.475 3.762 1.00 0.00 74 ILE A CA 8
ATOM 8361 C C . ILE A 1 74 ? -3.244 -0.480 3.475 1.00 0.00 74 ILE A C 8
ATOM 8362 O O . ILE A 1 74 ? -3.996 0.291 4.038 1.00 0.00 74 ILE A O 8
ATOM 8378 N N . LEU A 1 75 ? -3.684 -1.342 2.603 1.00 0.00 75 LEU A N 8
ATOM 8379 C CA . LEU A 1 75 ? -5.138 -1.397 2.279 1.00 0.00 75 LEU A CA 8
ATOM 8380 C C . LEU A 1 75 ? -5.960 -1.601 3.555 1.00 0.00 75 LEU A C 8
ATOM 8381 O O . LEU A 1 75 ? -7.149 -1.351 3.584 1.00 0.00 75 LEU A O 8
ATOM 8397 N N . ALA A 1 76 ? -5.337 -2.050 4.609 1.00 0.00 76 ALA A N 8
ATOM 8398 C CA . ALA A 1 76 ? -6.085 -2.266 5.881 1.00 0.00 76 ALA A CA 8
ATOM 8399 C C . ALA A 1 76 ? -6.214 -0.948 6.648 1.00 0.00 76 ALA A C 8
ATOM 8400 O O . ALA A 1 76 ? -7.303 -0.486 6.927 1.00 0.00 76 ALA A O 8
ATOM 8407 N N . GLU A 1 77 ? -5.113 -0.335 6.989 1.00 0.00 77 GLU A N 8
ATOM 8408 C CA . GLU A 1 77 ? -5.181 0.953 7.737 1.00 0.00 77 GLU A CA 8
ATOM 8409 C C . GLU A 1 77 ? -5.735 2.061 6.838 1.00 0.00 77 GLU A C 8
ATOM 8410 O O . GLU A 1 77 ? -6.323 3.014 7.305 1.00 0.00 77 GLU A O 8
ATOM 8422 N N . ALA A 1 78 ? -5.548 1.946 5.551 1.00 0.00 78 ALA A N 8
ATOM 8423 C CA . ALA A 1 78 ? -6.062 3.001 4.629 1.00 0.00 78 ALA A CA 8
ATOM 8424 C C . ALA A 1 78 ? -7.589 2.959 4.564 1.00 0.00 78 ALA A C 8
ATOM 8425 O O . ALA A 1 78 ? -8.254 3.959 4.738 1.00 0.00 78 ALA A O 8
ATOM 8432 N N . ALA A 1 79 ? -8.147 1.810 4.308 1.00 0.00 79 ALA A N 8
ATOM 8433 C CA . ALA A 1 79 ? -9.630 1.701 4.222 1.00 0.00 79 ALA A CA 8
ATOM 8434 C C . ALA A 1 79 ? -10.268 1.937 5.596 1.00 0.00 79 ALA A C 8
ATOM 8435 O O . ALA A 1 79 ? -11.454 2.179 5.704 1.00 0.00 79 ALA A O 8
ATOM 8442 N N . LYS A 1 80 ? -9.498 1.861 6.648 1.00 0.00 80 LYS A N 8
ATOM 8443 C CA . LYS A 1 80 ? -10.075 2.073 8.007 1.00 0.00 80 LYS A CA 8
ATOM 8444 C C . LYS A 1 80 ? -9.531 3.360 8.638 1.00 0.00 80 LYS A C 8
ATOM 8445 O O . LYS A 1 80 ? -9.817 3.669 9.778 1.00 0.00 80 LYS A O 8
ATOM 8464 N N . LEU A 1 81 ? -8.748 4.110 7.912 1.00 0.00 81 LEU A N 8
ATOM 8465 C CA . LEU A 1 81 ? -8.190 5.371 8.485 1.00 0.00 81 LEU A CA 8
ATOM 8466 C C . LEU A 1 81 ? -8.243 6.510 7.456 1.00 0.00 81 LEU A C 8
ATOM 8467 O O . LEU A 1 81 ? -8.317 7.670 7.808 1.00 0.00 81 LEU A O 8
ATOM 8483 N N . VAL A 1 82 ? -8.197 6.192 6.190 1.00 0.00 82 VAL A N 8
ATOM 8484 C CA . VAL A 1 82 ? -8.235 7.259 5.150 1.00 0.00 82 VAL A CA 8
ATOM 8485 C C . VAL A 1 82 ? -9.672 7.765 4.864 1.00 0.00 82 VAL A C 8
ATOM 8486 O O . VAL A 1 82 ? -9.831 8.889 4.431 1.00 0.00 82 VAL A O 8
ATOM 8499 N N . PRO A 1 83 ? -10.677 6.941 5.090 1.00 0.00 83 PRO A N 8
ATOM 8500 C CA . PRO A 1 83 ? -12.067 7.381 4.812 1.00 0.00 83 PRO A CA 8
ATOM 8501 C C . PRO A 1 83 ? -12.561 8.351 5.890 1.00 0.00 83 PRO A C 8
ATOM 8502 O O . PRO A 1 83 ? -13.466 9.130 5.666 1.00 0.00 83 PRO A O 8
ATOM 8513 N N . MET A 1 84 ? -11.979 8.312 7.056 1.00 0.00 84 MET A N 8
ATOM 8514 C CA . MET A 1 84 ? -12.423 9.236 8.139 1.00 0.00 84 MET A CA 8
ATOM 8515 C C . MET A 1 84 ? -13.951 9.260 8.222 1.00 0.00 84 MET A C 8
ATOM 8516 O O . MET A 1 84 ? -14.554 10.290 8.446 1.00 0.00 84 MET A O 8
ATOM 8530 N N . GLY A 1 85 ? -14.582 8.132 8.043 1.00 0.00 85 GLY A N 8
ATOM 8531 C CA . GLY A 1 85 ? -16.070 8.093 8.112 1.00 0.00 85 GLY A CA 8
ATOM 8532 C C . GLY A 1 85 ? -16.654 9.238 7.281 1.00 0.00 85 GLY A C 8
ATOM 8533 O O . GLY A 1 85 ? -16.077 9.549 6.252 1.00 0.00 85 GLY A O 8
ATOM 8537 N N . GLU A 1 16 ? -8.822 -4.918 4.856 1.00 0.00 16 GLU A N 9
ATOM 8538 C CA . GLU A 1 16 ? -7.789 -5.966 4.614 1.00 0.00 16 GLU A CA 9
ATOM 8539 C C . GLU A 1 16 ? -7.844 -6.437 3.158 1.00 0.00 16 GLU A C 9
ATOM 8540 O O . GLU A 1 16 ? -7.041 -7.240 2.725 1.00 0.00 16 GLU A O 9
ATOM 8552 N N . GLU A 1 17 ? -8.785 -5.945 2.399 1.00 0.00 17 GLU A N 9
ATOM 8553 C CA . GLU A 1 17 ? -8.890 -6.362 0.971 1.00 0.00 17 GLU A CA 9
ATOM 8554 C C . GLU A 1 17 ? -9.415 -5.202 0.123 1.00 0.00 17 GLU A C 9
ATOM 8555 O O . GLU A 1 17 ? -10.406 -4.580 0.453 1.00 0.00 17 GLU A O 9
ATOM 8567 N N . GLU A 1 18 ? -8.757 -4.904 -0.965 1.00 0.00 18 GLU A N 9
ATOM 8568 C CA . GLU A 1 18 ? -9.215 -3.779 -1.835 1.00 0.00 18 GLU A CA 9
ATOM 8569 C C . GLU A 1 18 ? -10.742 -3.782 -1.955 1.00 0.00 18 GLU A C 9
ATOM 8570 O O . GLU A 1 18 ? -11.338 -4.744 -2.398 1.00 0.00 18 GLU A O 9
ATOM 8582 N N . SER A 1 19 ? -11.378 -2.711 -1.562 1.00 0.00 19 SER A N 9
ATOM 8583 C CA . SER A 1 19 ? -12.865 -2.652 -1.652 1.00 0.00 19 SER A CA 9
ATOM 8584 C C . SER A 1 19 ? -13.356 -1.222 -1.408 1.00 0.00 19 SER A C 9
ATOM 8585 O O . SER A 1 19 ? -13.997 -0.937 -0.417 1.00 0.00 19 SER A O 9
ATOM 8593 N N . PHE A 1 20 ? -13.060 -0.320 -2.304 1.00 0.00 20 PHE A N 9
ATOM 8594 C CA . PHE A 1 20 ? -13.510 1.089 -2.118 1.00 0.00 20 PHE A CA 9
ATOM 8595 C C . PHE A 1 20 ? -13.009 1.627 -0.777 1.00 0.00 20 PHE A C 9
ATOM 8596 O O . PHE A 1 20 ? -13.550 1.320 0.267 1.00 0.00 20 PHE A O 9
ATOM 8613 N N . GLY A 1 21 ? -11.976 2.426 -0.794 1.00 0.00 21 GLY A N 9
ATOM 8614 C CA . GLY A 1 21 ? -11.444 2.977 0.481 1.00 0.00 21 GLY A CA 9
ATOM 8615 C C . GLY A 1 21 ? -9.914 2.995 0.436 1.00 0.00 21 GLY A C 9
ATOM 8616 O O . GLY A 1 21 ? -9.299 4.012 0.689 1.00 0.00 21 GLY A O 9
ATOM 8620 N N . PRO A 1 22 ? -9.349 1.861 0.118 1.00 0.00 22 PRO A N 9
ATOM 8621 C CA . PRO A 1 22 ? -7.875 1.741 0.043 1.00 0.00 22 PRO A CA 9
ATOM 8622 C C . PRO A 1 22 ? -7.344 2.377 -1.246 1.00 0.00 22 PRO A C 9
ATOM 8623 O O . PRO A 1 22 ? -7.019 1.693 -2.196 1.00 0.00 22 PRO A O 9
ATOM 8634 N N . GLN A 1 23 ? -7.249 3.679 -1.285 1.00 0.00 23 GLN A N 9
ATOM 8635 C CA . GLN A 1 23 ? -6.734 4.354 -2.512 1.00 0.00 23 GLN A CA 9
ATOM 8636 C C . GLN A 1 23 ? -5.731 5.446 -2.135 1.00 0.00 23 GLN A C 9
ATOM 8637 O O . GLN A 1 23 ? -4.553 5.297 -2.381 1.00 0.00 23 GLN A O 9
ATOM 8651 N N . PRO A 1 24 ? -6.203 6.502 -1.533 1.00 0.00 24 PRO A N 9
ATOM 8652 C CA . PRO A 1 24 ? -5.277 7.581 -1.129 1.00 0.00 24 PRO A CA 9
ATOM 8653 C C . PRO A 1 24 ? -4.377 7.066 -0.008 1.00 0.00 24 PRO A C 9
ATOM 8654 O O . PRO A 1 24 ? -4.372 7.587 1.090 1.00 0.00 24 PRO A O 9
ATOM 8665 N N . ILE A 1 25 ? -3.616 6.039 -0.282 1.00 0.00 25 ILE A N 9
ATOM 8666 C CA . ILE A 1 25 ? -2.719 5.482 0.757 1.00 0.00 25 ILE A CA 9
ATOM 8667 C C . ILE A 1 25 ? -1.504 6.387 0.913 1.00 0.00 25 ILE A C 9
ATOM 8668 O O . ILE A 1 25 ? -0.713 6.238 1.822 1.00 0.00 25 ILE A O 9
ATOM 8684 N N . SER A 1 26 ? -1.353 7.323 0.020 1.00 0.00 26 SER A N 9
ATOM 8685 C CA . SER A 1 26 ? -0.188 8.249 0.100 1.00 0.00 26 SER A CA 9
ATOM 8686 C C . SER A 1 26 ? 0.079 8.653 1.556 1.00 0.00 26 SER A C 9
ATOM 8687 O O . SER A 1 26 ? 0.986 8.154 2.191 1.00 0.00 26 SER A O 9
ATOM 8695 N N . ARG A 1 27 ? -0.701 9.553 2.089 1.00 0.00 27 ARG A N 9
ATOM 8696 C CA . ARG A 1 27 ? -0.485 9.996 3.500 1.00 0.00 27 ARG A CA 9
ATOM 8697 C C . ARG A 1 27 ? -0.203 8.803 4.420 1.00 0.00 27 ARG A C 9
ATOM 8698 O O . ARG A 1 27 ? 0.532 8.915 5.381 1.00 0.00 27 ARG A O 9
ATOM 8719 N N . LEU A 1 28 ? -0.787 7.670 4.150 1.00 0.00 28 LEU A N 9
ATOM 8720 C CA . LEU A 1 28 ? -0.555 6.489 5.034 1.00 0.00 28 LEU A CA 9
ATOM 8721 C C . LEU A 1 28 ? 0.907 6.030 4.978 1.00 0.00 28 LEU A C 9
ATOM 8722 O O . LEU A 1 28 ? 1.660 6.223 5.912 1.00 0.00 28 LEU A O 9
ATOM 8738 N N . GLU A 1 29 ? 1.311 5.412 3.903 1.00 0.00 29 GLU A N 9
ATOM 8739 C CA . GLU A 1 29 ? 2.722 4.928 3.806 1.00 0.00 29 GLU A CA 9
ATOM 8740 C C . GLU A 1 29 ? 3.668 6.064 3.402 1.00 0.00 29 GLU A C 9
ATOM 8741 O O . GLU A 1 29 ? 4.833 6.059 3.748 1.00 0.00 29 GLU A O 9
ATOM 8753 N N . GLN A 1 30 ? 3.193 7.031 2.663 1.00 0.00 30 GLN A N 9
ATOM 8754 C CA . GLN A 1 30 ? 4.098 8.139 2.243 1.00 0.00 30 GLN A CA 9
ATOM 8755 C C . GLN A 1 30 ? 4.585 8.909 3.474 1.00 0.00 30 GLN A C 9
ATOM 8756 O O . GLN A 1 30 ? 5.712 9.361 3.528 1.00 0.00 30 GLN A O 9
ATOM 8770 N N . CYS A 1 31 ? 3.752 9.048 4.467 1.00 0.00 31 CYS A N 9
ATOM 8771 C CA . CYS A 1 31 ? 4.183 9.775 5.691 1.00 0.00 31 CYS A CA 9
ATOM 8772 C C . CYS A 1 31 ? 5.043 8.846 6.547 1.00 0.00 31 CYS A C 9
ATOM 8773 O O . CYS A 1 31 ? 5.655 9.257 7.513 1.00 0.00 31 CYS A O 9
ATOM 8781 N N . GLY A 1 32 ? 5.103 7.592 6.187 1.00 0.00 32 GLY A N 9
ATOM 8782 C CA . GLY A 1 32 ? 5.931 6.634 6.964 1.00 0.00 32 GLY A CA 9
ATOM 8783 C C . GLY A 1 32 ? 5.035 5.651 7.718 1.00 0.00 32 GLY A C 9
ATOM 8784 O O . GLY A 1 32 ? 4.984 5.660 8.932 1.00 0.00 32 GLY A O 9
ATOM 8788 N N . ILE A 1 33 ? 4.345 4.782 7.024 1.00 0.00 33 ILE A N 9
ATOM 8789 C CA . ILE A 1 33 ? 3.494 3.800 7.741 1.00 0.00 33 ILE A CA 9
ATOM 8790 C C . ILE A 1 33 ? 4.401 2.677 8.257 1.00 0.00 33 ILE A C 9
ATOM 8791 O O . ILE A 1 33 ? 5.391 2.930 8.913 1.00 0.00 33 ILE A O 9
ATOM 8807 N N . ASN A 1 34 ? 4.096 1.455 7.965 1.00 0.00 34 ASN A N 9
ATOM 8808 C CA . ASN A 1 34 ? 4.968 0.341 8.441 1.00 0.00 34 ASN A CA 9
ATOM 8809 C C . ASN A 1 34 ? 6.142 0.147 7.474 1.00 0.00 34 ASN A C 9
ATOM 8810 O O . ASN A 1 34 ? 6.524 1.056 6.762 1.00 0.00 34 ASN A O 9
ATOM 8821 N N . ALA A 1 35 ? 6.718 -1.027 7.440 1.00 0.00 35 ALA A N 9
ATOM 8822 C CA . ALA A 1 35 ? 7.866 -1.268 6.512 1.00 0.00 35 ALA A CA 9
ATOM 8823 C C . ALA A 1 35 ? 7.590 -0.641 5.154 1.00 0.00 35 ALA A C 9
ATOM 8824 O O . ALA A 1 35 ? 8.493 -0.319 4.405 1.00 0.00 35 ALA A O 9
ATOM 8831 N N . ASN A 1 36 ? 6.345 -0.516 4.810 1.00 0.00 36 ASN A N 9
ATOM 8832 C CA . ASN A 1 36 ? 6.005 0.032 3.468 1.00 0.00 36 ASN A CA 9
ATOM 8833 C C . ASN A 1 36 ? 6.882 1.222 3.109 1.00 0.00 36 ASN A C 9
ATOM 8834 O O . ASN A 1 36 ? 7.701 1.141 2.219 1.00 0.00 36 ASN A O 9
ATOM 8845 N N . ASP A 1 37 ? 6.684 2.330 3.777 1.00 0.00 37 ASP A N 9
ATOM 8846 C CA . ASP A 1 37 ? 7.472 3.560 3.472 1.00 0.00 37 ASP A CA 9
ATOM 8847 C C . ASP A 1 37 ? 8.834 3.208 2.876 1.00 0.00 37 ASP A C 9
ATOM 8848 O O . ASP A 1 37 ? 9.176 3.616 1.784 1.00 0.00 37 ASP A O 9
ATOM 8857 N N . VAL A 1 38 ? 9.607 2.448 3.588 1.00 0.00 38 VAL A N 9
ATOM 8858 C CA . VAL A 1 38 ? 10.951 2.063 3.086 1.00 0.00 38 VAL A CA 9
ATOM 8859 C C . VAL A 1 38 ? 10.891 1.407 1.701 1.00 0.00 38 VAL A C 9
ATOM 8860 O O . VAL A 1 38 ? 11.342 1.968 0.719 1.00 0.00 38 VAL A O 9
ATOM 8873 N N . LYS A 1 39 ? 10.385 0.205 1.618 1.00 0.00 39 LYS A N 9
ATOM 8874 C CA . LYS A 1 39 ? 10.368 -0.501 0.301 1.00 0.00 39 LYS A CA 9
ATOM 8875 C C . LYS A 1 39 ? 9.108 -0.217 -0.525 1.00 0.00 39 LYS A C 9
ATOM 8876 O O . LYS A 1 39 ? 9.157 -0.195 -1.738 1.00 0.00 39 LYS A O 9
ATOM 8895 N N . LYS A 1 40 ? 7.979 -0.020 0.089 1.00 0.00 40 LYS A N 9
ATOM 8896 C CA . LYS A 1 40 ? 6.760 0.223 -0.722 1.00 0.00 40 LYS A CA 9
ATOM 8897 C C . LYS A 1 40 ? 6.827 1.589 -1.400 1.00 0.00 40 LYS A C 9
ATOM 8898 O O . LYS A 1 40 ? 6.547 1.726 -2.566 1.00 0.00 40 LYS A O 9
ATOM 8917 N N . LEU A 1 41 ? 7.168 2.615 -0.673 1.00 0.00 41 LEU A N 9
ATOM 8918 C CA . LEU A 1 41 ? 7.206 3.967 -1.299 1.00 0.00 41 LEU A CA 9
ATOM 8919 C C . LEU A 1 41 ? 8.529 4.237 -2.040 1.00 0.00 41 LEU A C 9
ATOM 8920 O O . LEU A 1 41 ? 8.568 5.026 -2.960 1.00 0.00 41 LEU A O 9
ATOM 8936 N N . GLU A 1 42 ? 9.617 3.641 -1.641 1.00 0.00 42 GLU A N 9
ATOM 8937 C CA . GLU A 1 42 ? 10.897 3.957 -2.342 1.00 0.00 42 GLU A CA 9
ATOM 8938 C C . GLU A 1 42 ? 11.145 3.069 -3.568 1.00 0.00 42 GLU A C 9
ATOM 8939 O O . GLU A 1 42 ? 11.374 3.565 -4.653 1.00 0.00 42 GLU A O 9
ATOM 8951 N N . GLU A 1 43 ? 11.137 1.772 -3.402 1.00 0.00 43 GLU A N 9
ATOM 8952 C CA . GLU A 1 43 ? 11.408 0.860 -4.560 1.00 0.00 43 GLU A CA 9
ATOM 8953 C C . GLU A 1 43 ? 10.829 1.426 -5.859 1.00 0.00 43 GLU A C 9
ATOM 8954 O O . GLU A 1 43 ? 11.508 1.526 -6.862 1.00 0.00 43 GLU A O 9
ATOM 8966 N N . ALA A 1 44 ? 9.583 1.799 -5.850 1.00 0.00 44 ALA A N 9
ATOM 8967 C CA . ALA A 1 44 ? 8.966 2.361 -7.084 1.00 0.00 44 ALA A CA 9
ATOM 8968 C C . ALA A 1 44 ? 8.223 3.650 -6.751 1.00 0.00 44 ALA A C 9
ATOM 8969 O O . ALA A 1 44 ? 8.319 4.638 -7.452 1.00 0.00 44 ALA A O 9
ATOM 8976 N N . GLY A 1 45 ? 7.481 3.646 -5.681 1.00 0.00 45 GLY A N 9
ATOM 8977 C CA . GLY A 1 45 ? 6.732 4.873 -5.303 1.00 0.00 45 GLY A CA 9
ATOM 8978 C C . GLY A 1 45 ? 5.226 4.608 -5.342 1.00 0.00 45 GLY A C 9
ATOM 8979 O O . GLY A 1 45 ? 4.462 5.432 -5.802 1.00 0.00 45 GLY A O 9
ATOM 8983 N N . PHE A 1 46 ? 4.779 3.479 -4.853 1.00 0.00 46 PHE A N 9
ATOM 8984 C CA . PHE A 1 46 ? 3.295 3.218 -4.868 1.00 0.00 46 PHE A CA 9
ATOM 8985 C C . PHE A 1 46 ? 2.600 4.001 -3.746 1.00 0.00 46 PHE A C 9
ATOM 8986 O O . PHE A 1 46 ? 1.449 3.765 -3.446 1.00 0.00 46 PHE A O 9
ATOM 9003 N N . HIS A 1 47 ? 3.294 4.916 -3.121 1.00 0.00 47 HIS A N 9
ATOM 9004 C CA . HIS A 1 47 ? 2.682 5.715 -2.010 1.00 0.00 47 HIS A CA 9
ATOM 9005 C C . HIS A 1 47 ? 1.455 6.487 -2.503 1.00 0.00 47 HIS A C 9
ATOM 9006 O O . HIS A 1 47 ? 1.464 7.697 -2.608 1.00 0.00 47 HIS A O 9
ATOM 9020 N N . THR A 1 48 ? 0.403 5.784 -2.797 1.00 0.00 48 THR A N 9
ATOM 9021 C CA . THR A 1 48 ? -0.847 6.432 -3.281 1.00 0.00 48 THR A CA 9
ATOM 9022 C C . THR A 1 48 ? -1.764 5.357 -3.860 1.00 0.00 48 THR A C 9
ATOM 9023 O O . THR A 1 48 ? -1.418 4.194 -3.886 1.00 0.00 48 THR A O 9
ATOM 9034 N N . VAL A 1 49 ? -2.924 5.731 -4.320 1.00 0.00 49 VAL A N 9
ATOM 9035 C CA . VAL A 1 49 ? -3.861 4.723 -4.904 1.00 0.00 49 VAL A CA 9
ATOM 9036 C C . VAL A 1 49 ? -3.087 3.676 -5.711 1.00 0.00 49 VAL A C 9
ATOM 9037 O O . VAL A 1 49 ? -3.513 2.546 -5.841 1.00 0.00 49 VAL A O 9
ATOM 9050 N N . GLU A 1 50 ? -1.956 4.044 -6.256 1.00 0.00 50 GLU A N 9
ATOM 9051 C CA . GLU A 1 50 ? -1.154 3.071 -7.053 1.00 0.00 50 GLU A CA 9
ATOM 9052 C C . GLU A 1 50 ? -1.180 1.690 -6.393 1.00 0.00 50 GLU A C 9
ATOM 9053 O O . GLU A 1 50 ? -1.107 0.673 -7.054 1.00 0.00 50 GLU A O 9
ATOM 9065 N N . ALA A 1 51 ? -1.285 1.649 -5.095 1.00 0.00 51 ALA A N 9
ATOM 9066 C CA . ALA A 1 51 ? -1.317 0.337 -4.390 1.00 0.00 51 ALA A CA 9
ATOM 9067 C C . ALA A 1 51 ? -2.535 -0.478 -4.838 1.00 0.00 51 ALA A C 9
ATOM 9068 O O . ALA A 1 51 ? -2.614 -1.669 -4.610 1.00 0.00 51 ALA A O 9
ATOM 9075 N N . VAL A 1 52 ? -3.485 0.153 -5.473 1.00 0.00 52 VAL A N 9
ATOM 9076 C CA . VAL A 1 52 ? -4.697 -0.589 -5.930 1.00 0.00 52 VAL A CA 9
ATOM 9077 C C . VAL A 1 52 ? -5.198 -0.025 -7.263 1.00 0.00 52 VAL A C 9
ATOM 9078 O O . VAL A 1 52 ? -6.198 0.662 -7.320 1.00 0.00 52 VAL A O 9
ATOM 9091 N N . ALA A 1 53 ? -4.512 -0.312 -8.336 1.00 0.00 53 ALA A N 9
ATOM 9092 C CA . ALA A 1 53 ? -4.951 0.207 -9.665 1.00 0.00 53 ALA A CA 9
ATOM 9093 C C . ALA A 1 53 ? -3.873 -0.055 -10.719 1.00 0.00 53 ALA A C 9
ATOM 9094 O O . ALA A 1 53 ? -4.167 -0.382 -11.852 1.00 0.00 53 ALA A O 9
ATOM 9101 N N . TYR A 1 54 ? -2.628 0.085 -10.357 1.00 0.00 54 TYR A N 9
ATOM 9102 C CA . TYR A 1 54 ? -1.534 -0.155 -11.341 1.00 0.00 54 TYR A CA 9
ATOM 9103 C C . TYR A 1 54 ? -1.110 -1.626 -11.307 1.00 0.00 54 TYR A C 9
ATOM 9104 O O . TYR A 1 54 ? -1.593 -2.439 -12.069 1.00 0.00 54 TYR A O 9
ATOM 9122 N N . ALA A 1 55 ? -0.213 -1.974 -10.427 1.00 0.00 55 ALA A N 9
ATOM 9123 C CA . ALA A 1 55 ? 0.236 -3.394 -10.344 1.00 0.00 55 ALA A CA 9
ATOM 9124 C C . ALA A 1 55 ? -0.377 -4.066 -9.114 1.00 0.00 55 ALA A C 9
ATOM 9125 O O . ALA A 1 55 ? -0.882 -3.401 -8.231 1.00 0.00 55 ALA A O 9
ATOM 9132 N N . PRO A 1 56 ? -0.307 -5.370 -9.094 1.00 0.00 56 PRO A N 9
ATOM 9133 C CA . PRO A 1 56 ? -0.856 -6.140 -7.953 1.00 0.00 56 PRO A CA 9
ATOM 9134 C C . PRO A 1 56 ? 0.035 -5.953 -6.724 1.00 0.00 56 PRO A C 9
ATOM 9135 O O . PRO A 1 56 ? 1.240 -6.099 -6.788 1.00 0.00 56 PRO A O 9
ATOM 9146 N N . LYS A 1 57 ? -0.546 -5.618 -5.606 1.00 0.00 57 LYS A N 9
ATOM 9147 C CA . LYS A 1 57 ? 0.267 -5.408 -4.376 1.00 0.00 57 LYS A CA 9
ATOM 9148 C C . LYS A 1 57 ? 1.339 -6.493 -4.248 1.00 0.00 57 LYS A C 9
ATOM 9149 O O . LYS A 1 57 ? 2.382 -6.275 -3.672 1.00 0.00 57 LYS A O 9
ATOM 9168 N N . LYS A 1 58 ? 1.087 -7.659 -4.776 1.00 0.00 58 LYS A N 9
ATOM 9169 C CA . LYS A 1 58 ? 2.093 -8.759 -4.678 1.00 0.00 58 LYS A CA 9
ATOM 9170 C C . LYS A 1 58 ? 3.277 -8.490 -5.616 1.00 0.00 58 LYS A C 9
ATOM 9171 O O . LYS A 1 58 ? 4.367 -8.987 -5.420 1.00 0.00 58 LYS A O 9
ATOM 9190 N N . GLU A 1 59 ? 3.073 -7.701 -6.629 1.00 0.00 59 GLU A N 9
ATOM 9191 C CA . GLU A 1 59 ? 4.190 -7.398 -7.576 1.00 0.00 59 GLU A CA 9
ATOM 9192 C C . GLU A 1 59 ? 5.040 -6.267 -7.015 1.00 0.00 59 GLU A C 9
ATOM 9193 O O . GLU A 1 59 ? 6.250 -6.270 -7.129 1.00 0.00 59 GLU A O 9
ATOM 9205 N N . LEU A 1 60 ? 4.425 -5.315 -6.384 1.00 0.00 60 LEU A N 9
ATOM 9206 C CA . LEU A 1 60 ? 5.208 -4.219 -5.792 1.00 0.00 60 LEU A CA 9
ATOM 9207 C C . LEU A 1 60 ? 5.991 -4.814 -4.627 1.00 0.00 60 LEU A C 9
ATOM 9208 O O . LEU A 1 60 ? 7.202 -4.857 -4.643 1.00 0.00 60 LEU A O 9
ATOM 9224 N N . ILE A 1 61 ? 5.310 -5.296 -3.628 1.00 0.00 61 ILE A N 9
ATOM 9225 C CA . ILE A 1 61 ? 6.025 -5.908 -2.478 1.00 0.00 61 ILE A CA 9
ATOM 9226 C C . ILE A 1 61 ? 7.081 -6.857 -3.009 1.00 0.00 61 ILE A C 9
ATOM 9227 O O . ILE A 1 61 ? 8.093 -7.095 -2.381 1.00 0.00 61 ILE A O 9
ATOM 9243 N N . ASN A 1 62 ? 6.873 -7.374 -4.189 1.00 0.00 62 ASN A N 9
ATOM 9244 C CA . ASN A 1 62 ? 7.892 -8.272 -4.775 1.00 0.00 62 ASN A CA 9
ATOM 9245 C C . ASN A 1 62 ? 9.267 -7.624 -4.607 1.00 0.00 62 ASN A C 9
ATOM 9246 O O . ASN A 1 62 ? 10.280 -8.288 -4.668 1.00 0.00 62 ASN A O 9
ATOM 9257 N N . ILE A 1 63 ? 9.310 -6.325 -4.387 1.00 0.00 63 ILE A N 9
ATOM 9258 C CA . ILE A 1 63 ? 10.614 -5.643 -4.200 1.00 0.00 63 ILE A CA 9
ATOM 9259 C C . ILE A 1 63 ? 11.459 -6.375 -3.150 1.00 0.00 63 ILE A C 9
ATOM 9260 O O . ILE A 1 63 ? 11.968 -7.451 -3.388 1.00 0.00 63 ILE A O 9
ATOM 9276 N N . LYS A 1 64 ? 11.616 -5.808 -1.991 1.00 0.00 64 LYS A N 9
ATOM 9277 C CA . LYS A 1 64 ? 12.421 -6.485 -0.940 1.00 0.00 64 LYS A CA 9
ATOM 9278 C C . LYS A 1 64 ? 12.016 -7.957 -0.865 1.00 0.00 64 LYS A C 9
ATOM 9279 O O . LYS A 1 64 ? 12.785 -8.807 -0.462 1.00 0.00 64 LYS A O 9
ATOM 9298 N N . GLY A 1 65 ? 10.807 -8.262 -1.258 1.00 0.00 65 GLY A N 9
ATOM 9299 C CA . GLY A 1 65 ? 10.341 -9.676 -1.216 1.00 0.00 65 GLY A CA 9
ATOM 9300 C C . GLY A 1 65 ? 9.179 -9.800 -0.232 1.00 0.00 65 GLY A C 9
ATOM 9301 O O . GLY A 1 65 ? 8.954 -10.845 0.344 1.00 0.00 65 GLY A O 9
ATOM 9305 N N . ILE A 1 66 ? 8.440 -8.742 -0.025 1.00 0.00 66 ILE A N 9
ATOM 9306 C CA . ILE A 1 66 ? 7.303 -8.817 0.931 1.00 0.00 66 ILE A CA 9
ATOM 9307 C C . ILE A 1 66 ? 6.053 -9.387 0.246 1.00 0.00 66 ILE A C 9
ATOM 9308 O O . ILE A 1 66 ? 6.126 -10.303 -0.550 1.00 0.00 66 ILE A O 9
ATOM 9324 N N . SER A 1 67 ? 4.909 -8.838 0.567 1.00 0.00 67 SER A N 9
ATOM 9325 C CA . SER A 1 67 ? 3.615 -9.300 -0.019 1.00 0.00 67 SER A CA 9
ATOM 9326 C C . SER A 1 67 ? 2.493 -8.556 0.699 1.00 0.00 67 SER A C 9
ATOM 9327 O O . SER A 1 67 ? 2.601 -7.370 0.972 1.00 0.00 67 SER A O 9
ATOM 9335 N N . GLU A 1 68 ? 1.438 -9.231 1.054 1.00 0.00 68 GLU A N 9
ATOM 9336 C CA . GLU A 1 68 ? 0.360 -8.535 1.800 1.00 0.00 68 GLU A CA 9
ATOM 9337 C C . GLU A 1 68 ? 0.974 -7.909 3.055 1.00 0.00 68 GLU A C 9
ATOM 9338 O O . GLU A 1 68 ? 0.397 -7.039 3.677 1.00 0.00 68 GLU A O 9
ATOM 9350 N N . ALA A 1 69 ? 2.150 -8.358 3.430 1.00 0.00 69 ALA A N 9
ATOM 9351 C CA . ALA A 1 69 ? 2.821 -7.810 4.641 1.00 0.00 69 ALA A CA 9
ATOM 9352 C C . ALA A 1 69 ? 2.604 -6.302 4.744 1.00 0.00 69 ALA A C 9
ATOM 9353 O O . ALA A 1 69 ? 1.743 -5.834 5.466 1.00 0.00 69 ALA A O 9
ATOM 9360 N N . LYS A 1 70 ? 3.371 -5.533 4.024 1.00 0.00 70 LYS A N 9
ATOM 9361 C CA . LYS A 1 70 ? 3.201 -4.059 4.086 1.00 0.00 70 LYS A CA 9
ATOM 9362 C C . LYS A 1 70 ? 2.131 -3.612 3.089 1.00 0.00 70 LYS A C 9
ATOM 9363 O O . LYS A 1 70 ? 1.299 -2.781 3.393 1.00 0.00 70 LYS A O 9
ATOM 9382 N N . ALA A 1 71 ? 2.127 -4.158 1.902 1.00 0.00 71 ALA A N 9
ATOM 9383 C CA . ALA A 1 71 ? 1.085 -3.739 0.920 1.00 0.00 71 ALA A CA 9
ATOM 9384 C C . ALA A 1 71 ? -0.292 -3.775 1.580 1.00 0.00 71 ALA A C 9
ATOM 9385 O O . ALA A 1 71 ? -0.953 -2.766 1.724 1.00 0.00 71 ALA A O 9
ATOM 9392 N N . ASP A 1 72 ? -0.721 -4.935 1.987 1.00 0.00 72 ASP A N 9
ATOM 9393 C CA . ASP A 1 72 ? -2.055 -5.046 2.643 1.00 0.00 72 ASP A CA 9
ATOM 9394 C C . ASP A 1 72 ? -2.109 -4.132 3.867 1.00 0.00 72 ASP A C 9
ATOM 9395 O O . ASP A 1 72 ? -3.083 -3.442 4.093 1.00 0.00 72 ASP A O 9
ATOM 9404 N N . LYS A 1 73 ? -1.069 -4.113 4.657 1.00 0.00 73 LYS A N 9
ATOM 9405 C CA . LYS A 1 73 ? -1.079 -3.229 5.856 1.00 0.00 73 LYS A CA 9
ATOM 9406 C C . LYS A 1 73 ? -1.601 -1.847 5.462 1.00 0.00 73 LYS A C 9
ATOM 9407 O O . LYS A 1 73 ? -2.240 -1.169 6.238 1.00 0.00 73 LYS A O 9
ATOM 9426 N N . ILE A 1 74 ? -1.344 -1.428 4.252 1.00 0.00 74 ILE A N 9
ATOM 9427 C CA . ILE A 1 74 ? -1.838 -0.093 3.811 1.00 0.00 74 ILE A CA 9
ATOM 9428 C C . ILE A 1 74 ? -3.281 -0.211 3.322 1.00 0.00 74 ILE A C 9
ATOM 9429 O O . ILE A 1 74 ? -4.188 0.357 3.894 1.00 0.00 74 ILE A O 9
ATOM 9445 N N . LEU A 1 75 ? -3.500 -0.943 2.269 1.00 0.00 75 LEU A N 9
ATOM 9446 C CA . LEU A 1 75 ? -4.886 -1.094 1.751 1.00 0.00 75 LEU A CA 9
ATOM 9447 C C . LEU A 1 75 ? -5.830 -1.459 2.898 1.00 0.00 75 LEU A C 9
ATOM 9448 O O . LEU A 1 75 ? -7.021 -1.226 2.835 1.00 0.00 75 LEU A O 9
ATOM 9464 N N . ALA A 1 76 ? -5.305 -2.017 3.953 1.00 0.00 76 ALA A N 9
ATOM 9465 C CA . ALA A 1 76 ? -6.169 -2.381 5.110 1.00 0.00 76 ALA A CA 9
ATOM 9466 C C . ALA A 1 76 ? -6.306 -1.175 6.041 1.00 0.00 76 ALA A C 9
ATOM 9467 O O . ALA A 1 76 ? -7.385 -0.652 6.245 1.00 0.00 76 ALA A O 9
ATOM 9474 N N . GLU A 1 77 ? -5.216 -0.720 6.594 1.00 0.00 77 GLU A N 9
ATOM 9475 C CA . GLU A 1 77 ? -5.280 0.460 7.499 1.00 0.00 77 GLU A CA 9
ATOM 9476 C C . GLU A 1 77 ? -5.749 1.689 6.715 1.00 0.00 77 GLU A C 9
ATOM 9477 O O . GLU A 1 77 ? -6.274 2.629 7.273 1.00 0.00 77 GLU A O 9
ATOM 9489 N N . ALA A 1 78 ? -5.566 1.687 5.421 1.00 0.00 78 ALA A N 9
ATOM 9490 C CA . ALA A 1 78 ? -6.003 2.855 4.606 1.00 0.00 78 ALA A CA 9
ATOM 9491 C C . ALA A 1 78 ? -7.529 2.879 4.503 1.00 0.00 78 ALA A C 9
ATOM 9492 O O . ALA A 1 78 ? -8.166 3.867 4.809 1.00 0.00 78 ALA A O 9
ATOM 9499 N N . ALA A 1 79 ? -8.120 1.797 4.080 1.00 0.00 79 ALA A N 9
ATOM 9500 C CA . ALA A 1 79 ? -9.604 1.758 3.962 1.00 0.00 79 ALA A CA 9
ATOM 9501 C C . ALA A 1 79 ? -10.253 2.047 5.319 1.00 0.00 79 ALA A C 9
ATOM 9502 O O . ALA A 1 79 ? -11.407 2.417 5.397 1.00 0.00 79 ALA A O 9
ATOM 9509 N N . LYS A 1 80 ? -9.523 1.877 6.388 1.00 0.00 80 LYS A N 9
ATOM 9510 C CA . LYS A 1 80 ? -10.110 2.138 7.735 1.00 0.00 80 LYS A CA 9
ATOM 9511 C C . LYS A 1 80 ? -9.730 3.537 8.235 1.00 0.00 80 LYS A C 9
ATOM 9512 O O . LYS A 1 80 ? -10.245 4.005 9.230 1.00 0.00 80 LYS A O 9
ATOM 9531 N N . LEU A 1 81 ? -8.838 4.210 7.560 1.00 0.00 81 LEU A N 9
ATOM 9532 C CA . LEU A 1 81 ? -8.443 5.576 8.017 1.00 0.00 81 LEU A CA 9
ATOM 9533 C C . LEU A 1 81 ? -8.697 6.609 6.914 1.00 0.00 81 LEU A C 9
ATOM 9534 O O . LEU A 1 81 ? -9.032 7.746 7.183 1.00 0.00 81 LEU A O 9
ATOM 9550 N N . VAL A 1 82 ? -8.536 6.230 5.676 1.00 0.00 82 VAL A N 9
ATOM 9551 C CA . VAL A 1 82 ? -8.767 7.201 4.567 1.00 0.00 82 VAL A CA 9
ATOM 9552 C C . VAL A 1 82 ? -9.814 6.661 3.589 1.00 0.00 82 VAL A C 9
ATOM 9553 O O . VAL A 1 82 ? -9.548 6.514 2.412 1.00 0.00 82 VAL A O 9
ATOM 9566 N N . PRO A 1 83 ? -10.976 6.386 4.113 1.00 0.00 83 PRO A N 9
ATOM 9567 C CA . PRO A 1 83 ? -12.082 5.858 3.279 1.00 0.00 83 PRO A CA 9
ATOM 9568 C C . PRO A 1 83 ? -12.675 6.973 2.410 1.00 0.00 83 PRO A C 9
ATOM 9569 O O . PRO A 1 83 ? -13.397 6.721 1.466 1.00 0.00 83 PRO A O 9
ATOM 9580 N N . MET A 1 84 ? -12.376 8.204 2.723 1.00 0.00 84 MET A N 9
ATOM 9581 C CA . MET A 1 84 ? -12.923 9.333 1.915 1.00 0.00 84 MET A CA 9
ATOM 9582 C C . MET A 1 84 ? -11.795 10.023 1.142 1.00 0.00 84 MET A C 9
ATOM 9583 O O . MET A 1 84 ? -11.845 10.151 -0.065 1.00 0.00 84 MET A O 9
ATOM 9597 N N . GLY A 1 85 ? -10.778 10.468 1.828 1.00 0.00 85 GLY A N 9
ATOM 9598 C CA . GLY A 1 85 ? -9.650 11.148 1.132 1.00 0.00 85 GLY A CA 9
ATOM 9599 C C . GLY A 1 85 ? -8.641 11.655 2.165 1.00 0.00 85 GLY A C 9
ATOM 9600 O O . GLY A 1 85 ? -7.671 10.956 2.410 1.00 0.00 85 GLY A O 9
ATOM 9604 N N . GLU A 1 16 ? -14.806 -6.868 -2.400 1.00 0.00 16 GLU A N 10
ATOM 9605 C CA . GLU A 1 16 ? -14.426 -5.915 -1.315 1.00 0.00 16 GLU A CA 10
ATOM 9606 C C . GLU A 1 16 ? -12.955 -6.106 -0.935 1.00 0.00 16 GLU A C 10
ATOM 9607 O O . GLU A 1 16 ? -12.346 -7.108 -1.251 1.00 0.00 16 GLU A O 10
ATOM 9619 N N . GLU A 1 17 ? -12.381 -5.151 -0.256 1.00 0.00 17 GLU A N 10
ATOM 9620 C CA . GLU A 1 17 ? -10.951 -5.276 0.150 1.00 0.00 17 GLU A CA 10
ATOM 9621 C C . GLU A 1 17 ? -10.066 -5.523 -1.074 1.00 0.00 17 GLU A C 10
ATOM 9622 O O . GLU A 1 17 ? -10.537 -5.909 -2.125 1.00 0.00 17 GLU A O 10
ATOM 9634 N N . GLU A 1 18 ? -8.785 -5.309 -0.944 1.00 0.00 18 GLU A N 10
ATOM 9635 C CA . GLU A 1 18 ? -7.870 -5.538 -2.098 1.00 0.00 18 GLU A CA 10
ATOM 9636 C C . GLU A 1 18 ? -8.308 -4.699 -3.302 1.00 0.00 18 GLU A C 10
ATOM 9637 O O . GLU A 1 18 ? -9.360 -4.914 -3.871 1.00 0.00 18 GLU A O 10
ATOM 9649 N N . SER A 1 19 ? -7.507 -3.746 -3.698 1.00 0.00 19 SER A N 10
ATOM 9650 C CA . SER A 1 19 ? -7.875 -2.896 -4.867 1.00 0.00 19 SER A CA 10
ATOM 9651 C C . SER A 1 19 ? -9.278 -2.310 -4.682 1.00 0.00 19 SER A C 10
ATOM 9652 O O . SER A 1 19 ? -9.979 -2.636 -3.745 1.00 0.00 19 SER A O 10
ATOM 9660 N N . PHE A 1 20 ? -9.692 -1.448 -5.572 1.00 0.00 20 PHE A N 10
ATOM 9661 C CA . PHE A 1 20 ? -11.049 -0.840 -5.451 1.00 0.00 20 PHE A CA 10
ATOM 9662 C C . PHE A 1 20 ? -11.235 -0.233 -4.057 1.00 0.00 20 PHE A C 10
ATOM 9663 O O . PHE A 1 20 ? -12.231 -0.461 -3.400 1.00 0.00 20 PHE A O 10
ATOM 9680 N N . GLY A 1 21 ? -10.284 0.537 -3.599 1.00 0.00 21 GLY A N 10
ATOM 9681 C CA . GLY A 1 21 ? -10.412 1.153 -2.248 1.00 0.00 21 GLY A CA 10
ATOM 9682 C C . GLY A 1 21 ? -10.036 2.635 -2.316 1.00 0.00 21 GLY A C 10
ATOM 9683 O O . GLY A 1 21 ? -10.332 3.310 -3.282 1.00 0.00 21 GLY A O 10
ATOM 9687 N N . PRO A 1 22 ? -9.398 3.089 -1.272 1.00 0.00 22 PRO A N 10
ATOM 9688 C CA . PRO A 1 22 ? -8.972 4.512 -1.187 1.00 0.00 22 PRO A CA 10
ATOM 9689 C C . PRO A 1 22 ? -7.791 4.789 -2.124 1.00 0.00 22 PRO A C 10
ATOM 9690 O O . PRO A 1 22 ? -6.829 4.048 -2.164 1.00 0.00 22 PRO A O 10
ATOM 9701 N N . GLN A 1 23 ? -7.856 5.856 -2.876 1.00 0.00 23 GLN A N 10
ATOM 9702 C CA . GLN A 1 23 ? -6.739 6.184 -3.807 1.00 0.00 23 GLN A CA 10
ATOM 9703 C C . GLN A 1 23 ? -5.646 7.011 -3.118 1.00 0.00 23 GLN A C 10
ATOM 9704 O O . GLN A 1 23 ? -4.481 6.779 -3.355 1.00 0.00 23 GLN A O 10
ATOM 9718 N N . PRO A 1 24 ? -6.027 7.949 -2.285 1.00 0.00 24 PRO A N 10
ATOM 9719 C CA . PRO A 1 24 ? -5.004 8.774 -1.603 1.00 0.00 24 PRO A CA 10
ATOM 9720 C C . PRO A 1 24 ? -4.255 7.921 -0.580 1.00 0.00 24 PRO A C 10
ATOM 9721 O O . PRO A 1 24 ? -4.239 8.204 0.601 1.00 0.00 24 PRO A O 10
ATOM 9732 N N . ILE A 1 25 ? -3.633 6.871 -1.045 1.00 0.00 25 ILE A N 10
ATOM 9733 C CA . ILE A 1 25 ? -2.874 5.973 -0.138 1.00 0.00 25 ILE A CA 10
ATOM 9734 C C . ILE A 1 25 ? -1.545 6.622 0.248 1.00 0.00 25 ILE A C 10
ATOM 9735 O O . ILE A 1 25 ? -0.854 6.173 1.139 1.00 0.00 25 ILE A O 10
ATOM 9751 N N . SER A 1 26 ? -1.184 7.676 -0.425 1.00 0.00 26 SER A N 10
ATOM 9752 C CA . SER A 1 26 ? 0.104 8.359 -0.111 1.00 0.00 26 SER A CA 10
ATOM 9753 C C . SER A 1 26 ? 0.224 8.646 1.391 1.00 0.00 26 SER A C 10
ATOM 9754 O O . SER A 1 26 ? 0.945 7.981 2.107 1.00 0.00 26 SER A O 10
ATOM 9762 N N . ARG A 1 27 ? -0.466 9.652 1.855 1.00 0.00 27 ARG A N 10
ATOM 9763 C CA . ARG A 1 27 ? -0.401 10.038 3.298 1.00 0.00 27 ARG A CA 10
ATOM 9764 C C . ARG A 1 27 ? -0.219 8.825 4.223 1.00 0.00 27 ARG A C 10
ATOM 9765 O O . ARG A 1 27 ? 0.349 8.937 5.290 1.00 0.00 27 ARG A O 10
ATOM 9786 N N . LEU A 1 28 ? -0.716 7.678 3.850 1.00 0.00 28 LEU A N 10
ATOM 9787 C CA . LEU A 1 28 ? -0.584 6.493 4.752 1.00 0.00 28 LEU A CA 10
ATOM 9788 C C . LEU A 1 28 ? 0.869 6.018 4.878 1.00 0.00 28 LEU A C 10
ATOM 9789 O O . LEU A 1 28 ? 1.525 6.288 5.865 1.00 0.00 28 LEU A O 10
ATOM 9805 N N . GLU A 1 29 ? 1.385 5.309 3.909 1.00 0.00 29 GLU A N 10
ATOM 9806 C CA . GLU A 1 29 ? 2.799 4.833 4.031 1.00 0.00 29 GLU A CA 10
ATOM 9807 C C . GLU A 1 29 ? 3.759 5.978 3.712 1.00 0.00 29 GLU A C 10
ATOM 9808 O O . GLU A 1 29 ? 4.875 6.017 4.191 1.00 0.00 29 GLU A O 10
ATOM 9820 N N . GLN A 1 30 ? 3.334 6.908 2.900 1.00 0.00 30 GLN A N 10
ATOM 9821 C CA . GLN A 1 30 ? 4.229 8.044 2.550 1.00 0.00 30 GLN A CA 10
ATOM 9822 C C . GLN A 1 30 ? 4.578 8.835 3.810 1.00 0.00 30 GLN A C 10
ATOM 9823 O O . GLN A 1 30 ? 5.680 9.321 3.965 1.00 0.00 30 GLN A O 10
ATOM 9837 N N . CYS A 1 31 ? 3.648 8.959 4.718 1.00 0.00 31 CYS A N 10
ATOM 9838 C CA . CYS A 1 31 ? 3.935 9.710 5.970 1.00 0.00 31 CYS A CA 10
ATOM 9839 C C . CYS A 1 31 ? 4.729 8.823 6.926 1.00 0.00 31 CYS A C 10
ATOM 9840 O O . CYS A 1 31 ? 5.231 9.271 7.938 1.00 0.00 31 CYS A O 10
ATOM 9848 N N . GLY A 1 32 ? 4.856 7.563 6.604 1.00 0.00 32 GLY A N 10
ATOM 9849 C CA . GLY A 1 32 ? 5.627 6.644 7.482 1.00 0.00 32 GLY A CA 10
ATOM 9850 C C . GLY A 1 32 ? 4.680 5.669 8.183 1.00 0.00 32 GLY A C 10
ATOM 9851 O O . GLY A 1 32 ? 4.560 5.676 9.392 1.00 0.00 32 GLY A O 10
ATOM 9855 N N . ILE A 1 33 ? 4.022 4.809 7.448 1.00 0.00 33 ILE A N 10
ATOM 9856 C CA . ILE A 1 33 ? 3.120 3.833 8.103 1.00 0.00 33 ILE A CA 10
ATOM 9857 C C . ILE A 1 33 ? 3.974 2.666 8.610 1.00 0.00 33 ILE A C 10
ATOM 9858 O O . ILE A 1 33 ? 4.988 2.866 9.250 1.00 0.00 33 ILE A O 10
ATOM 9874 N N . ASN A 1 34 ? 3.596 1.464 8.332 1.00 0.00 34 ASN A N 10
ATOM 9875 C CA . ASN A 1 34 ? 4.403 0.301 8.794 1.00 0.00 34 ASN A CA 10
ATOM 9876 C C . ASN A 1 34 ? 5.639 0.144 7.899 1.00 0.00 34 ASN A C 10
ATOM 9877 O O . ASN A 1 34 ? 6.157 1.110 7.375 1.00 0.00 34 ASN A O 10
ATOM 9888 N N . ALA A 1 35 ? 6.115 -1.058 7.712 1.00 0.00 35 ALA A N 10
ATOM 9889 C CA . ALA A 1 35 ? 7.313 -1.257 6.843 1.00 0.00 35 ALA A CA 10
ATOM 9890 C C . ALA A 1 35 ? 7.069 -0.657 5.462 1.00 0.00 35 ALA A C 10
ATOM 9891 O O . ALA A 1 35 ? 7.985 -0.461 4.688 1.00 0.00 35 ALA A O 10
ATOM 9898 N N . ASN A 1 36 ? 5.837 -0.396 5.133 1.00 0.00 36 ASN A N 10
ATOM 9899 C CA . ASN A 1 36 ? 5.534 0.155 3.786 1.00 0.00 36 ASN A CA 10
ATOM 9900 C C . ASN A 1 36 ? 6.414 1.353 3.457 1.00 0.00 36 ASN A C 10
ATOM 9901 O O . ASN A 1 36 ? 7.232 1.283 2.564 1.00 0.00 36 ASN A O 10
ATOM 9912 N N . ASP A 1 37 ? 6.218 2.457 4.137 1.00 0.00 37 ASP A N 10
ATOM 9913 C CA . ASP A 1 37 ? 7.011 3.688 3.839 1.00 0.00 37 ASP A CA 10
ATOM 9914 C C . ASP A 1 37 ? 8.362 3.325 3.224 1.00 0.00 37 ASP A C 10
ATOM 9915 O O . ASP A 1 37 ? 8.551 3.390 2.023 1.00 0.00 37 ASP A O 10
ATOM 9924 N N . VAL A 1 38 ? 9.283 2.912 4.036 1.00 0.00 38 VAL A N 10
ATOM 9925 C CA . VAL A 1 38 ? 10.620 2.520 3.519 1.00 0.00 38 VAL A CA 10
ATOM 9926 C C . VAL A 1 38 ? 10.502 1.685 2.238 1.00 0.00 38 VAL A C 10
ATOM 9927 O O . VAL A 1 38 ? 11.019 2.047 1.201 1.00 0.00 38 VAL A O 10
ATOM 9940 N N . LYS A 1 39 ? 9.861 0.552 2.309 1.00 0.00 39 LYS A N 10
ATOM 9941 C CA . LYS A 1 39 ? 9.773 -0.317 1.101 1.00 0.00 39 LYS A CA 10
ATOM 9942 C C . LYS A 1 39 ? 8.633 0.074 0.157 1.00 0.00 39 LYS A C 10
ATOM 9943 O O . LYS A 1 39 ? 8.875 0.550 -0.931 1.00 0.00 39 LYS A O 10
ATOM 9962 N N . LYS A 1 40 ? 7.405 -0.162 0.554 1.00 0.00 40 LYS A N 10
ATOM 9963 C CA . LYS A 1 40 ? 6.233 0.135 -0.332 1.00 0.00 40 LYS A CA 10
ATOM 9964 C C . LYS A 1 40 ? 6.534 1.255 -1.313 1.00 0.00 40 LYS A C 10
ATOM 9965 O O . LYS A 1 40 ? 6.475 1.074 -2.507 1.00 0.00 40 LYS A O 10
ATOM 9984 N N . LEU A 1 41 ? 6.834 2.420 -0.823 1.00 0.00 41 LEU A N 10
ATOM 9985 C CA . LEU A 1 41 ? 7.100 3.548 -1.755 1.00 0.00 41 LEU A CA 10
ATOM 9986 C C . LEU A 1 41 ? 8.502 3.471 -2.368 1.00 0.00 41 LEU A C 10
ATOM 9987 O O . LEU A 1 41 ? 8.707 3.900 -3.487 1.00 0.00 41 LEU A O 10
ATOM 10003 N N . GLU A 1 42 ? 9.479 2.950 -1.673 1.00 0.00 42 GLU A N 10
ATOM 10004 C CA . GLU A 1 42 ? 10.829 2.902 -2.293 1.00 0.00 42 GLU A CA 10
ATOM 10005 C C . GLU A 1 42 ? 10.883 1.821 -3.370 1.00 0.00 42 GLU A C 10
ATOM 10006 O O . GLU A 1 42 ? 11.748 1.833 -4.223 1.00 0.00 42 GLU A O 10
ATOM 10018 N N . GLU A 1 43 ? 9.961 0.899 -3.361 1.00 0.00 43 GLU A N 10
ATOM 10019 C CA . GLU A 1 43 ? 9.984 -0.148 -4.421 1.00 0.00 43 GLU A CA 10
ATOM 10020 C C . GLU A 1 43 ? 9.690 0.513 -5.770 1.00 0.00 43 GLU A C 10
ATOM 10021 O O . GLU A 1 43 ? 9.946 -0.043 -6.820 1.00 0.00 43 GLU A O 10
ATOM 10033 N N . ALA A 1 44 ? 9.152 1.705 -5.736 1.00 0.00 44 ALA A N 10
ATOM 10034 C CA . ALA A 1 44 ? 8.827 2.437 -6.993 1.00 0.00 44 ALA A CA 10
ATOM 10035 C C . ALA A 1 44 ? 8.127 3.751 -6.651 1.00 0.00 44 ALA A C 10
ATOM 10036 O O . ALA A 1 44 ? 8.377 4.780 -7.246 1.00 0.00 44 ALA A O 10
ATOM 10043 N N . GLY A 1 45 ? 7.243 3.713 -5.694 1.00 0.00 45 GLY A N 10
ATOM 10044 C CA . GLY A 1 45 ? 6.505 4.943 -5.299 1.00 0.00 45 GLY A CA 10
ATOM 10045 C C . GLY A 1 45 ? 5.004 4.640 -5.260 1.00 0.00 45 GLY A C 10
ATOM 10046 O O . GLY A 1 45 ? 4.183 5.481 -5.571 1.00 0.00 45 GLY A O 10
ATOM 10050 N N . PHE A 1 46 ? 4.637 3.439 -4.888 1.00 0.00 46 PHE A N 10
ATOM 10051 C CA . PHE A 1 46 ? 3.175 3.087 -4.840 1.00 0.00 46 PHE A CA 10
ATOM 10052 C C . PHE A 1 46 ? 2.470 3.831 -3.699 1.00 0.00 46 PHE A C 10
ATOM 10053 O O . PHE A 1 46 ? 1.277 3.698 -3.509 1.00 0.00 46 PHE A O 10
ATOM 10070 N N . HIS A 1 47 ? 3.189 4.596 -2.933 1.00 0.00 47 HIS A N 10
ATOM 10071 C CA . HIS A 1 47 ? 2.546 5.323 -1.802 1.00 0.00 47 HIS A CA 10
ATOM 10072 C C . HIS A 1 47 ? 1.774 6.541 -2.311 1.00 0.00 47 HIS A C 10
ATOM 10073 O O . HIS A 1 47 ? 2.226 7.665 -2.215 1.00 0.00 47 HIS A O 10
ATOM 10087 N N . THR A 1 48 ? 0.605 6.327 -2.844 1.00 0.00 48 THR A N 10
ATOM 10088 C CA . THR A 1 48 ? -0.198 7.483 -3.351 1.00 0.00 48 THR A CA 10
ATOM 10089 C C . THR A 1 48 ? -1.491 7.030 -4.041 1.00 0.00 48 THR A C 10
ATOM 10090 O O . THR A 1 48 ? -2.483 7.730 -4.017 1.00 0.00 48 THR A O 10
ATOM 10101 N N . VAL A 1 49 ? -1.490 5.881 -4.657 1.00 0.00 49 VAL A N 10
ATOM 10102 C CA . VAL A 1 49 ? -2.719 5.393 -5.360 1.00 0.00 49 VAL A CA 10
ATOM 10103 C C . VAL A 1 49 ? -2.507 3.960 -5.845 1.00 0.00 49 VAL A C 10
ATOM 10104 O O . VAL A 1 49 ? -3.380 3.120 -5.747 1.00 0.00 49 VAL A O 10
ATOM 10117 N N . GLU A 1 50 ? -1.352 3.683 -6.385 1.00 0.00 50 GLU A N 10
ATOM 10118 C CA . GLU A 1 50 ? -1.070 2.312 -6.899 1.00 0.00 50 GLU A CA 10
ATOM 10119 C C . GLU A 1 50 ? -1.574 1.248 -5.920 1.00 0.00 50 GLU A C 10
ATOM 10120 O O . GLU A 1 50 ? -1.873 0.135 -6.303 1.00 0.00 50 GLU A O 10
ATOM 10132 N N . ALA A 1 51 ? -1.662 1.574 -4.661 1.00 0.00 51 ALA A N 10
ATOM 10133 C CA . ALA A 1 51 ? -2.139 0.571 -3.666 1.00 0.00 51 ALA A CA 10
ATOM 10134 C C . ALA A 1 51 ? -3.421 -0.108 -4.161 1.00 0.00 51 ALA A C 10
ATOM 10135 O O . ALA A 1 51 ? -3.734 -1.216 -3.773 1.00 0.00 51 ALA A O 10
ATOM 10142 N N . VAL A 1 52 ? -4.166 0.544 -5.013 1.00 0.00 52 VAL A N 10
ATOM 10143 C CA . VAL A 1 52 ? -5.424 -0.078 -5.522 1.00 0.00 52 VAL A CA 10
ATOM 10144 C C . VAL A 1 52 ? -5.570 0.163 -7.028 1.00 0.00 52 VAL A C 10
ATOM 10145 O O . VAL A 1 52 ? -5.253 1.221 -7.532 1.00 0.00 52 VAL A O 10
ATOM 10158 N N . ALA A 1 53 ? -6.052 -0.815 -7.747 1.00 0.00 53 ALA A N 10
ATOM 10159 C CA . ALA A 1 53 ? -6.229 -0.651 -9.219 1.00 0.00 53 ALA A CA 10
ATOM 10160 C C . ALA A 1 53 ? -4.941 -0.129 -9.863 1.00 0.00 53 ALA A C 10
ATOM 10161 O O . ALA A 1 53 ? -4.815 1.043 -10.158 1.00 0.00 53 ALA A O 10
ATOM 10168 N N . TYR A 1 54 ? -3.989 -0.990 -10.089 1.00 0.00 54 TYR A N 10
ATOM 10169 C CA . TYR A 1 54 ? -2.712 -0.547 -10.718 1.00 0.00 54 TYR A CA 10
ATOM 10170 C C . TYR A 1 54 ? -1.783 -1.746 -10.917 1.00 0.00 54 TYR A C 10
ATOM 10171 O O . TYR A 1 54 ? -1.593 -2.224 -12.018 1.00 0.00 54 TYR A O 10
ATOM 10189 N N . ALA A 1 55 ? -1.209 -2.242 -9.856 1.00 0.00 55 ALA A N 10
ATOM 10190 C CA . ALA A 1 55 ? -0.300 -3.417 -9.977 1.00 0.00 55 ALA A CA 10
ATOM 10191 C C . ALA A 1 55 ? -0.640 -4.442 -8.897 1.00 0.00 55 ALA A C 10
ATOM 10192 O O . ALA A 1 55 ? -1.109 -4.089 -7.833 1.00 0.00 55 ALA A O 10
ATOM 10199 N N . PRO A 1 56 ? -0.381 -5.681 -9.203 1.00 0.00 56 PRO A N 10
ATOM 10200 C CA . PRO A 1 56 ? -0.654 -6.766 -8.236 1.00 0.00 56 PRO A CA 10
ATOM 10201 C C . PRO A 1 56 ? 0.292 -6.631 -7.045 1.00 0.00 56 PRO A C 10
ATOM 10202 O O . PRO A 1 56 ? 1.481 -6.856 -7.149 1.00 0.00 56 PRO A O 10
ATOM 10213 N N . LYS A 1 57 ? -0.237 -6.232 -5.920 1.00 0.00 57 LYS A N 10
ATOM 10214 C CA . LYS A 1 57 ? 0.602 -6.040 -4.705 1.00 0.00 57 LYS A CA 10
ATOM 10215 C C . LYS A 1 57 ? 1.697 -7.104 -4.615 1.00 0.00 57 LYS A C 10
ATOM 10216 O O . LYS A 1 57 ? 2.803 -6.823 -4.208 1.00 0.00 57 LYS A O 10
ATOM 10235 N N . LYS A 1 58 ? 1.402 -8.319 -4.985 1.00 0.00 58 LYS A N 10
ATOM 10236 C CA . LYS A 1 58 ? 2.437 -9.393 -4.907 1.00 0.00 58 LYS A CA 10
ATOM 10237 C C . LYS A 1 58 ? 3.614 -9.074 -5.832 1.00 0.00 58 LYS A C 10
ATOM 10238 O O . LYS A 1 58 ? 4.738 -9.470 -5.590 1.00 0.00 58 LYS A O 10
ATOM 10257 N N . GLU A 1 59 ? 3.360 -8.353 -6.882 1.00 0.00 59 GLU A N 10
ATOM 10258 C CA . GLU A 1 59 ? 4.456 -7.998 -7.830 1.00 0.00 59 GLU A CA 10
ATOM 10259 C C . GLU A 1 59 ? 5.246 -6.819 -7.277 1.00 0.00 59 GLU A C 10
ATOM 10260 O O . GLU A 1 59 ? 6.460 -6.833 -7.237 1.00 0.00 59 GLU A O 10
ATOM 10272 N N . LEU A 1 60 ? 4.567 -5.802 -6.833 1.00 0.00 60 LEU A N 10
ATOM 10273 C CA . LEU A 1 60 ? 5.287 -4.640 -6.264 1.00 0.00 60 LEU A CA 10
ATOM 10274 C C . LEU A 1 60 ? 6.142 -5.134 -5.091 1.00 0.00 60 LEU A C 10
ATOM 10275 O O . LEU A 1 60 ? 7.351 -5.023 -5.094 1.00 0.00 60 LEU A O 10
ATOM 10291 N N . ILE A 1 61 ? 5.511 -5.678 -4.087 1.00 0.00 61 ILE A N 10
ATOM 10292 C CA . ILE A 1 61 ? 6.265 -6.178 -2.908 1.00 0.00 61 ILE A CA 10
ATOM 10293 C C . ILE A 1 61 ? 7.421 -7.045 -3.369 1.00 0.00 61 ILE A C 10
ATOM 10294 O O . ILE A 1 61 ? 8.457 -7.108 -2.737 1.00 0.00 61 ILE A O 10
ATOM 10310 N N . ASN A 1 62 ? 7.261 -7.701 -4.481 1.00 0.00 62 ASN A N 10
ATOM 10311 C CA . ASN A 1 62 ? 8.364 -8.543 -4.993 1.00 0.00 62 ASN A CA 10
ATOM 10312 C C . ASN A 1 62 ? 9.576 -7.659 -5.301 1.00 0.00 62 ASN A C 10
ATOM 10313 O O . ASN A 1 62 ? 10.634 -8.148 -5.641 1.00 0.00 62 ASN A O 10
ATOM 10324 N N . ILE A 1 63 ? 9.443 -6.355 -5.173 1.00 0.00 63 ILE A N 10
ATOM 10325 C CA . ILE A 1 63 ? 10.613 -5.481 -5.452 1.00 0.00 63 ILE A CA 10
ATOM 10326 C C . ILE A 1 63 ? 11.705 -5.770 -4.428 1.00 0.00 63 ILE A C 10
ATOM 10327 O O . ILE A 1 63 ? 12.798 -6.191 -4.754 1.00 0.00 63 ILE A O 10
ATOM 10343 N N . LYS A 1 64 ? 11.398 -5.555 -3.194 1.00 0.00 64 LYS A N 10
ATOM 10344 C CA . LYS A 1 64 ? 12.386 -5.819 -2.109 1.00 0.00 64 LYS A CA 10
ATOM 10345 C C . LYS A 1 64 ? 12.254 -7.265 -1.630 1.00 0.00 64 LYS A C 10
ATOM 10346 O O . LYS A 1 64 ? 13.231 -7.970 -1.472 1.00 0.00 64 LYS A O 10
ATOM 10365 N N . GLY A 1 65 ? 11.049 -7.714 -1.403 1.00 0.00 65 GLY A N 10
ATOM 10366 C CA . GLY A 1 65 ? 10.852 -9.117 -0.942 1.00 0.00 65 GLY A CA 10
ATOM 10367 C C . GLY A 1 65 ? 9.701 -9.186 0.067 1.00 0.00 65 GLY A C 10
ATOM 10368 O O . GLY A 1 65 ? 9.722 -9.986 0.983 1.00 0.00 65 GLY A O 10
ATOM 10372 N N . ILE A 1 66 ? 8.698 -8.360 -0.081 1.00 0.00 66 ILE A N 10
ATOM 10373 C CA . ILE A 1 66 ? 7.567 -8.395 0.878 1.00 0.00 66 ILE A CA 10
ATOM 10374 C C . ILE A 1 66 ? 6.390 -9.193 0.285 1.00 0.00 66 ILE A C 10
ATOM 10375 O O . ILE A 1 66 ? 6.565 -10.278 -0.230 1.00 0.00 66 ILE A O 10
ATOM 10391 N N . SER A 1 67 ? 5.199 -8.649 0.368 1.00 0.00 67 SER A N 10
ATOM 10392 C CA . SER A 1 67 ? 3.971 -9.315 -0.160 1.00 0.00 67 SER A CA 10
ATOM 10393 C C . SER A 1 67 ? 2.792 -8.645 0.538 1.00 0.00 67 SER A C 10
ATOM 10394 O O . SER A 1 67 ? 2.778 -7.443 0.702 1.00 0.00 67 SER A O 10
ATOM 10402 N N . GLU A 1 68 ? 1.831 -9.381 1.002 1.00 0.00 68 GLU A N 10
ATOM 10403 C CA . GLU A 1 68 ? 0.723 -8.719 1.730 1.00 0.00 68 GLU A CA 10
ATOM 10404 C C . GLU A 1 68 ? 1.313 -8.007 2.955 1.00 0.00 68 GLU A C 10
ATOM 10405 O O . GLU A 1 68 ? 0.682 -7.172 3.572 1.00 0.00 68 GLU A O 10
ATOM 10417 N N . ALA A 1 69 ? 2.531 -8.351 3.313 1.00 0.00 69 ALA A N 10
ATOM 10418 C CA . ALA A 1 69 ? 3.185 -7.726 4.498 1.00 0.00 69 ALA A CA 10
ATOM 10419 C C . ALA A 1 69 ? 2.926 -6.218 4.548 1.00 0.00 69 ALA A C 10
ATOM 10420 O O . ALA A 1 69 ? 2.077 -5.749 5.280 1.00 0.00 69 ALA A O 10
ATOM 10427 N N . LYS A 1 70 ? 3.645 -5.453 3.775 1.00 0.00 70 LYS A N 10
ATOM 10428 C CA . LYS A 1 70 ? 3.433 -3.983 3.779 1.00 0.00 70 LYS A CA 10
ATOM 10429 C C . LYS A 1 70 ? 2.291 -3.642 2.824 1.00 0.00 70 LYS A C 10
ATOM 10430 O O . LYS A 1 70 ? 1.548 -2.705 3.031 1.00 0.00 70 LYS A O 10
ATOM 10449 N N . ALA A 1 71 ? 2.140 -4.409 1.783 1.00 0.00 71 ALA A N 10
ATOM 10450 C CA . ALA A 1 71 ? 1.036 -4.137 0.820 1.00 0.00 71 ALA A CA 10
ATOM 10451 C C . ALA A 1 71 ? -0.307 -4.183 1.546 1.00 0.00 71 ALA A C 10
ATOM 10452 O O . ALA A 1 71 ? -0.974 -3.181 1.706 1.00 0.00 71 ALA A O 10
ATOM 10459 N N . ASP A 1 72 ? -0.707 -5.342 1.988 1.00 0.00 72 ASP A N 10
ATOM 10460 C CA . ASP A 1 72 ? -2.007 -5.452 2.705 1.00 0.00 72 ASP A CA 10
ATOM 10461 C C . ASP A 1 72 ? -2.019 -4.531 3.925 1.00 0.00 72 ASP A C 10
ATOM 10462 O O . ASP A 1 72 ? -3.026 -3.932 4.250 1.00 0.00 72 ASP A O 10
ATOM 10471 N N . LYS A 1 73 ? -0.912 -4.408 4.604 1.00 0.00 73 LYS A N 10
ATOM 10472 C CA . LYS A 1 73 ? -0.875 -3.520 5.800 1.00 0.00 73 LYS A CA 10
ATOM 10473 C C . LYS A 1 73 ? -1.321 -2.106 5.421 1.00 0.00 73 LYS A C 10
ATOM 10474 O O . LYS A 1 73 ? -1.825 -1.365 6.242 1.00 0.00 73 LYS A O 10
ATOM 10493 N N . ILE A 1 74 ? -1.140 -1.723 4.187 1.00 0.00 74 ILE A N 10
ATOM 10494 C CA . ILE A 1 74 ? -1.560 -0.353 3.776 1.00 0.00 74 ILE A CA 10
ATOM 10495 C C . ILE A 1 74 ? -3.072 -0.325 3.530 1.00 0.00 74 ILE A C 10
ATOM 10496 O O . ILE A 1 74 ? -3.772 0.546 4.007 1.00 0.00 74 ILE A O 10
ATOM 10512 N N . LEU A 1 75 ? -3.582 -1.274 2.796 1.00 0.00 75 LEU A N 10
ATOM 10513 C CA . LEU A 1 75 ? -5.047 -1.299 2.536 1.00 0.00 75 LEU A CA 10
ATOM 10514 C C . LEU A 1 75 ? -5.802 -1.372 3.864 1.00 0.00 75 LEU A C 10
ATOM 10515 O O . LEU A 1 75 ? -6.965 -1.029 3.951 1.00 0.00 75 LEU A O 10
ATOM 10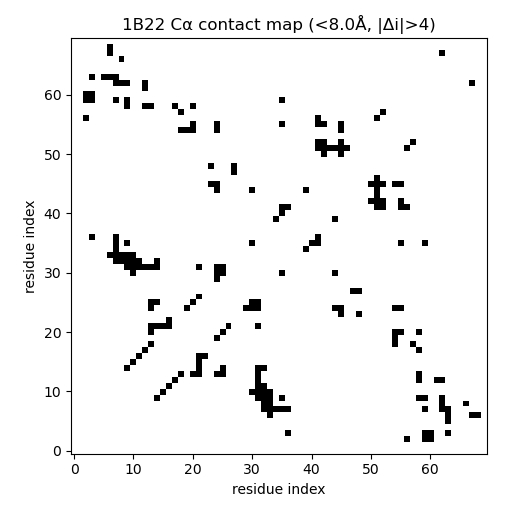531 N N . ALA A 1 76 ? -5.144 -1.816 4.900 1.00 0.00 76 ALA A N 10
ATOM 10532 C CA . ALA A 1 76 ? -5.814 -1.910 6.230 1.00 0.00 76 ALA A CA 10
ATOM 10533 C C . ALA A 1 76 ? -5.965 -0.516 6.843 1.00 0.00 76 ALA A C 10
ATOM 10534 O O . ALA A 1 76 ? -7.060 -0.047 7.079 1.00 0.00 76 ALA A O 10
ATOM 10541 N N . GLU A 1 77 ? -4.872 0.151 7.102 1.00 0.00 77 GLU A N 10
ATOM 10542 C CA . GLU A 1 77 ? -4.955 1.516 7.698 1.00 0.00 77 GLU A CA 10
ATOM 10543 C C . GLU A 1 77 ? -5.476 2.511 6.658 1.00 0.00 77 GLU A C 10
ATOM 10544 O O . GLU A 1 77 ? -5.892 3.605 6.982 1.00 0.00 77 GLU A O 10
ATOM 10556 N N . ALA A 1 78 ? -5.449 2.138 5.407 1.00 0.00 78 ALA A N 10
ATOM 10557 C CA . ALA A 1 78 ? -5.934 3.057 4.338 1.00 0.00 78 ALA A CA 10
ATOM 10558 C C . ALA A 1 78 ? -7.460 3.022 4.247 1.00 0.00 78 ALA A C 10
ATOM 10559 O O . ALA A 1 78 ? -8.114 4.046 4.231 1.00 0.00 78 ALA A O 10
ATOM 10566 N N . ALA A 1 79 ? -8.034 1.856 4.182 1.00 0.00 79 ALA A N 10
ATOM 10567 C CA . ALA A 1 79 ? -9.518 1.760 4.086 1.00 0.00 79 ALA A CA 10
ATOM 10568 C C . ALA A 1 79 ? -10.158 2.035 5.450 1.00 0.00 79 ALA A C 10
ATOM 10569 O O . ALA A 1 79 ? -11.335 2.315 5.549 1.00 0.00 79 ALA A O 10
ATOM 10576 N N . LYS A 1 80 ? -9.388 1.959 6.502 1.00 0.00 80 LYS A N 10
ATOM 10577 C CA . LYS A 1 80 ? -9.951 2.219 7.860 1.00 0.00 80 LYS A CA 10
ATOM 10578 C C . LYS A 1 80 ? -9.643 3.656 8.293 1.00 0.00 80 LYS A C 10
ATOM 10579 O O . LYS A 1 80 ? -10.330 4.224 9.117 1.00 0.00 80 LYS A O 10
ATOM 10598 N N . LEU A 1 81 ? -8.615 4.245 7.744 1.00 0.00 81 LEU A N 10
ATOM 10599 C CA . LEU A 1 81 ? -8.267 5.645 8.126 1.00 0.00 81 LEU A CA 10
ATOM 10600 C C . LEU A 1 81 ? -8.642 6.605 6.994 1.00 0.00 81 LEU A C 10
ATOM 10601 O O . LEU A 1 81 ? -9.223 7.649 7.220 1.00 0.00 81 LEU A O 10
ATOM 10617 N N . VAL A 1 82 ? -8.318 6.259 5.780 1.00 0.00 82 VAL A N 10
ATOM 10618 C CA . VAL A 1 82 ? -8.663 7.150 4.634 1.00 0.00 82 VAL A CA 10
ATOM 10619 C C . VAL A 1 82 ? -9.765 6.509 3.787 1.00 0.00 82 VAL A C 10
ATOM 10620 O O . VAL A 1 82 ? -9.510 6.016 2.707 1.00 0.00 82 VAL A O 10
ATOM 10633 N N . PRO A 1 83 ? -10.958 6.533 4.314 1.00 0.00 83 PRO A N 10
ATOM 10634 C CA . PRO A 1 83 ? -12.120 5.943 3.604 1.00 0.00 83 PRO A CA 10
ATOM 10635 C C . PRO A 1 83 ? -12.510 6.802 2.397 1.00 0.00 83 PRO A C 10
ATOM 10636 O O . PRO A 1 83 ? -12.589 6.324 1.282 1.00 0.00 83 PRO A O 10
ATOM 10647 N N . MET A 1 84 ? -12.758 8.065 2.610 1.00 0.00 84 MET A N 10
ATOM 10648 C CA . MET A 1 84 ? -13.146 8.948 1.472 1.00 0.00 84 MET A CA 10
ATOM 10649 C C . MET A 1 84 ? -12.278 10.211 1.454 1.00 0.00 84 MET A C 10
ATOM 10650 O O . MET A 1 84 ? -11.973 10.750 0.409 1.00 0.00 84 MET A O 10
ATOM 10664 N N . GLY A 1 85 ? -11.881 10.687 2.601 1.00 0.00 85 GLY A N 10
ATOM 10665 C CA . GLY A 1 85 ? -11.037 11.915 2.644 1.00 0.00 85 GLY A CA 10
ATOM 10666 C C . GLY A 1 85 ? -10.426 12.070 4.037 1.00 0.00 85 GLY A C 10
ATOM 10667 O O . GLY A 1 85 ? -11.173 12.014 4.999 1.00 0.00 85 GLY A O 10
ATOM 10671 N N . GLU A 1 16 ? -8.005 -8.080 5.149 1.00 0.00 16 GLU A N 11
ATOM 10672 C CA . GLU A 1 16 ? -6.898 -8.729 4.387 1.00 0.00 16 GLU A CA 11
ATOM 10673 C C . GLU A 1 16 ? -7.372 -9.098 2.979 1.00 0.00 16 GLU A C 11
ATOM 10674 O O . GLU A 1 16 ? -8.429 -9.670 2.801 1.00 0.00 16 GLU A O 11
ATOM 10686 N N . GLU A 1 17 ? -6.599 -8.776 1.978 1.00 0.00 17 GLU A N 11
ATOM 10687 C CA . GLU A 1 17 ? -7.011 -9.109 0.584 1.00 0.00 17 GLU A CA 11
ATOM 10688 C C . GLU A 1 17 ? -8.493 -8.782 0.379 1.00 0.00 17 GLU A C 11
ATOM 10689 O O . GLU A 1 17 ? -9.350 -9.634 0.502 1.00 0.00 17 GLU A O 11
ATOM 10701 N N . GLU A 1 18 ? -8.802 -7.552 0.069 1.00 0.00 18 GLU A N 11
ATOM 10702 C CA . GLU A 1 18 ? -10.228 -7.172 -0.140 1.00 0.00 18 GLU A CA 11
ATOM 10703 C C . GLU A 1 18 ? -10.391 -6.423 -1.466 1.00 0.00 18 GLU A C 11
ATOM 10704 O O . GLU A 1 18 ? -9.484 -6.358 -2.271 1.00 0.00 18 GLU A O 11
ATOM 10716 N N . SER A 1 19 ? -11.544 -5.856 -1.695 1.00 0.00 19 SER A N 11
ATOM 10717 C CA . SER A 1 19 ? -11.772 -5.108 -2.966 1.00 0.00 19 SER A CA 11
ATOM 10718 C C . SER A 1 19 ? -12.639 -3.874 -2.700 1.00 0.00 19 SER A C 11
ATOM 10719 O O . SER A 1 19 ? -13.069 -3.636 -1.589 1.00 0.00 19 SER A O 11
ATOM 10727 N N . PHE A 1 20 ? -12.896 -3.085 -3.709 1.00 0.00 20 PHE A N 11
ATOM 10728 C CA . PHE A 1 20 ? -13.731 -1.866 -3.505 1.00 0.00 20 PHE A CA 11
ATOM 10729 C C . PHE A 1 20 ? -13.063 -0.935 -2.491 1.00 0.00 20 PHE A C 11
ATOM 10730 O O . PHE A 1 20 ? -12.331 -1.371 -1.625 1.00 0.00 20 PHE A O 11
ATOM 10747 N N . GLY A 1 21 ? -13.305 0.344 -2.591 1.00 0.00 21 GLY A N 11
ATOM 10748 C CA . GLY A 1 21 ? -12.679 1.296 -1.633 1.00 0.00 21 GLY A CA 11
ATOM 10749 C C . GLY A 1 21 ? -11.421 1.896 -2.267 1.00 0.00 21 GLY A C 11
ATOM 10750 O O . GLY A 1 21 ? -10.587 1.179 -2.783 1.00 0.00 21 GLY A O 11
ATOM 10754 N N . PRO A 1 22 ? -11.326 3.196 -2.206 1.00 0.00 22 PRO A N 11
ATOM 10755 C CA . PRO A 1 22 ? -10.155 3.896 -2.783 1.00 0.00 22 PRO A CA 11
ATOM 10756 C C . PRO A 1 22 ? -8.943 3.739 -1.862 1.00 0.00 22 PRO A C 11
ATOM 10757 O O . PRO A 1 22 ? -9.072 3.382 -0.707 1.00 0.00 22 PRO A O 11
ATOM 10768 N N . GLN A 1 23 ? -7.766 3.994 -2.361 1.00 0.00 23 GLN A N 11
ATOM 10769 C CA . GLN A 1 23 ? -6.555 3.846 -1.506 1.00 0.00 23 GLN A CA 11
ATOM 10770 C C . GLN A 1 23 ? -5.519 4.899 -1.843 1.00 0.00 23 GLN A C 11
ATOM 10771 O O . GLN A 1 23 ? -4.393 4.585 -2.173 1.00 0.00 23 GLN A O 11
ATOM 10785 N N . PRO A 1 24 ? -5.921 6.125 -1.690 1.00 0.00 24 PRO A N 11
ATOM 10786 C CA . PRO A 1 24 ? -4.992 7.238 -1.918 1.00 0.00 24 PRO A CA 11
ATOM 10787 C C . PRO A 1 24 ? -4.004 7.218 -0.767 1.00 0.00 24 PRO A C 11
ATOM 10788 O O . PRO A 1 24 ? -3.955 8.124 0.042 1.00 0.00 24 PRO A O 11
ATOM 10799 N N . ILE A 1 25 ? -3.234 6.165 -0.670 1.00 0.00 25 ILE A N 11
ATOM 10800 C CA . ILE A 1 25 ? -2.254 6.036 0.442 1.00 0.00 25 ILE A CA 11
ATOM 10801 C C . ILE A 1 25 ? -1.175 7.106 0.321 1.00 0.00 25 ILE A C 11
ATOM 10802 O O . ILE A 1 25 ? 0.007 6.824 0.355 1.00 0.00 25 ILE A O 11
ATOM 10818 N N . SER A 1 26 ? -1.578 8.334 0.188 1.00 0.00 26 SER A N 11
ATOM 10819 C CA . SER A 1 26 ? -0.587 9.437 0.070 1.00 0.00 26 SER A CA 11
ATOM 10820 C C . SER A 1 26 ? 0.090 9.670 1.420 1.00 0.00 26 SER A C 11
ATOM 10821 O O . SER A 1 26 ? 1.232 9.320 1.619 1.00 0.00 26 SER A O 11
ATOM 10829 N N . ARG A 1 27 ? -0.606 10.252 2.352 1.00 0.00 27 ARG A N 11
ATOM 10830 C CA . ARG A 1 27 ? 0.004 10.502 3.691 1.00 0.00 27 ARG A CA 11
ATOM 10831 C C . ARG A 1 27 ? 0.106 9.195 4.480 1.00 0.00 27 ARG A C 11
ATOM 10832 O O . ARG A 1 27 ? 0.814 9.107 5.463 1.00 0.00 27 ARG A O 11
ATOM 10853 N N . LEU A 1 28 ? -0.606 8.184 4.069 1.00 0.00 28 LEU A N 11
ATOM 10854 C CA . LEU A 1 28 ? -0.562 6.889 4.809 1.00 0.00 28 LEU A CA 11
ATOM 10855 C C . LEU A 1 28 ? 0.857 6.308 4.828 1.00 0.00 28 LEU A C 11
ATOM 10856 O O . LEU A 1 28 ? 1.549 6.380 5.824 1.00 0.00 28 LEU A O 11
ATOM 10872 N N . GLU A 1 29 ? 1.290 5.717 3.745 1.00 0.00 29 GLU A N 11
ATOM 10873 C CA . GLU A 1 29 ? 2.656 5.112 3.718 1.00 0.00 29 GLU A CA 11
ATOM 10874 C C . GLU A 1 29 ? 3.716 6.154 3.334 1.00 0.00 29 GLU A C 11
ATOM 10875 O O . GLU A 1 29 ? 4.856 6.062 3.742 1.00 0.00 29 GLU A O 11
ATOM 10887 N N . GLN A 1 30 ? 3.363 7.142 2.552 1.00 0.00 30 GLN A N 11
ATOM 10888 C CA . GLN A 1 30 ? 4.379 8.161 2.163 1.00 0.00 30 GLN A CA 11
ATOM 10889 C C . GLN A 1 30 ? 4.798 8.956 3.398 1.00 0.00 30 GLN A C 11
ATOM 10890 O O . GLN A 1 30 ? 5.938 9.351 3.538 1.00 0.00 30 GLN A O 11
ATOM 10904 N N . CYS A 1 31 ? 3.888 9.174 4.309 1.00 0.00 31 CYS A N 11
ATOM 10905 C CA . CYS A 1 31 ? 4.247 9.920 5.543 1.00 0.00 31 CYS A CA 11
ATOM 10906 C C . CYS A 1 31 ? 4.967 8.973 6.502 1.00 0.00 31 CYS A C 11
ATOM 10907 O O . CYS A 1 31 ? 5.583 9.391 7.463 1.00 0.00 31 CYS A O 11
ATOM 10915 N N . GLY A 1 32 ? 4.909 7.695 6.233 1.00 0.00 32 GLY A N 11
ATOM 10916 C CA . GLY A 1 32 ? 5.604 6.717 7.112 1.00 0.00 32 GLY A CA 11
ATOM 10917 C C . GLY A 1 32 ? 4.596 5.784 7.790 1.00 0.00 32 GLY A C 11
ATOM 10918 O O . GLY A 1 32 ? 4.415 5.831 8.989 1.00 0.00 32 GLY A O 11
ATOM 10922 N N . ILE A 1 33 ? 3.962 4.911 7.049 1.00 0.00 33 ILE A N 11
ATOM 10923 C CA . ILE A 1 33 ? 3.008 3.970 7.694 1.00 0.00 33 ILE A CA 11
ATOM 10924 C C . ILE A 1 33 ? 3.823 2.837 8.330 1.00 0.00 33 ILE A C 11
ATOM 10925 O O . ILE A 1 33 ? 4.731 3.079 9.098 1.00 0.00 33 ILE A O 11
ATOM 10941 N N . ASN A 1 34 ? 3.529 1.615 8.013 1.00 0.00 34 ASN A N 11
ATOM 10942 C CA . ASN A 1 34 ? 4.314 0.487 8.594 1.00 0.00 34 ASN A CA 11
ATOM 10943 C C . ASN A 1 34 ? 5.657 0.377 7.854 1.00 0.00 34 ASN A C 11
ATOM 10944 O O . ASN A 1 34 ? 6.448 1.296 7.868 1.00 0.00 34 ASN A O 11
ATOM 10955 N N . ALA A 1 35 ? 5.919 -0.722 7.194 1.00 0.00 35 ALA A N 11
ATOM 10956 C CA . ALA A 1 35 ? 7.205 -0.851 6.446 1.00 0.00 35 ALA A CA 11
ATOM 10957 C C . ALA A 1 35 ? 7.030 -0.310 5.035 1.00 0.00 35 ALA A C 11
ATOM 10958 O O . ALA A 1 35 ? 7.987 -0.038 4.337 1.00 0.00 35 ALA A O 11
ATOM 10965 N N . ASN A 1 36 ? 5.811 -0.172 4.600 1.00 0.00 36 ASN A N 11
ATOM 10966 C CA . ASN A 1 36 ? 5.577 0.338 3.226 1.00 0.00 36 ASN A CA 11
ATOM 10967 C C . ASN A 1 36 ? 6.501 1.518 2.951 1.00 0.00 36 ASN A C 11
ATOM 10968 O O . ASN A 1 36 ? 6.998 1.690 1.856 1.00 0.00 36 ASN A O 11
ATOM 10979 N N . ASP A 1 37 ? 6.732 2.336 3.938 1.00 0.00 37 ASP A N 11
ATOM 10980 C CA . ASP A 1 37 ? 7.617 3.508 3.728 1.00 0.00 37 ASP A CA 11
ATOM 10981 C C . ASP A 1 37 ? 8.820 3.115 2.859 1.00 0.00 37 ASP A C 11
ATOM 10982 O O . ASP A 1 37 ? 8.886 3.450 1.692 1.00 0.00 37 ASP A O 11
ATOM 10991 N N . VAL A 1 38 ? 9.763 2.402 3.413 1.00 0.00 38 VAL A N 11
ATOM 10992 C CA . VAL A 1 38 ? 10.962 1.989 2.627 1.00 0.00 38 VAL A CA 11
ATOM 10993 C C . VAL A 1 38 ? 10.607 1.017 1.498 1.00 0.00 38 VAL A C 11
ATOM 10994 O O . VAL A 1 38 ? 11.082 1.141 0.389 1.00 0.00 38 VAL A O 11
ATOM 11007 N N . LYS A 1 39 ? 9.825 0.021 1.782 1.00 0.00 39 LYS A N 11
ATOM 11008 C CA . LYS A 1 39 ? 9.502 -0.991 0.737 1.00 0.00 39 LYS A CA 11
ATOM 11009 C C . LYS A 1 39 ? 8.435 -0.519 -0.257 1.00 0.00 39 LYS A C 11
ATOM 11010 O O . LYS A 1 39 ? 8.654 -0.518 -1.451 1.00 0.00 39 LYS A O 11
ATOM 11029 N N . LYS A 1 40 ? 7.269 -0.169 0.205 1.00 0.00 40 LYS A N 11
ATOM 11030 C CA . LYS A 1 40 ? 6.199 0.228 -0.755 1.00 0.00 40 LYS A CA 11
ATOM 11031 C C . LYS A 1 40 ? 6.583 1.450 -1.601 1.00 0.00 40 LYS A C 11
ATOM 11032 O O . LYS A 1 40 ? 6.455 1.433 -2.810 1.00 0.00 40 LYS A O 11
ATOM 11051 N N . LEU A 1 41 ? 6.990 2.532 -0.987 1.00 0.00 41 LEU A N 11
ATOM 11052 C CA . LEU A 1 41 ? 7.299 3.754 -1.795 1.00 0.00 41 LEU A CA 11
ATOM 11053 C C . LEU A 1 41 ? 8.752 3.826 -2.291 1.00 0.00 41 LEU A C 11
ATOM 11054 O O . LEU A 1 41 ? 9.038 4.507 -3.250 1.00 0.00 41 LEU A O 11
ATOM 11070 N N . GLU A 1 42 ? 9.687 3.191 -1.654 1.00 0.00 42 GLU A N 11
ATOM 11071 C CA . GLU A 1 42 ? 11.085 3.342 -2.153 1.00 0.00 42 GLU A CA 11
ATOM 11072 C C . GLU A 1 42 ? 11.412 2.336 -3.252 1.00 0.00 42 GLU A C 11
ATOM 11073 O O . GLU A 1 42 ? 12.064 2.663 -4.223 1.00 0.00 42 GLU A O 11
ATOM 11085 N N . GLU A 1 43 ? 10.975 1.125 -3.120 1.00 0.00 43 GLU A N 11
ATOM 11086 C CA . GLU A 1 43 ? 11.279 0.128 -4.179 1.00 0.00 43 GLU A CA 11
ATOM 11087 C C . GLU A 1 43 ? 10.260 0.259 -5.304 1.00 0.00 43 GLU A C 11
ATOM 11088 O O . GLU A 1 43 ? 10.205 -0.551 -6.207 1.00 0.00 43 GLU A O 11
ATOM 11100 N N . ALA A 1 44 ? 9.436 1.266 -5.244 1.00 0.00 44 ALA A N 11
ATOM 11101 C CA . ALA A 1 44 ? 8.405 1.437 -6.295 1.00 0.00 44 ALA A CA 11
ATOM 11102 C C . ALA A 1 44 ? 7.921 2.890 -6.357 1.00 0.00 44 ALA A C 11
ATOM 11103 O O . ALA A 1 44 ? 7.637 3.413 -7.418 1.00 0.00 44 ALA A O 11
ATOM 11110 N N . GLY A 1 45 ? 7.815 3.547 -5.233 1.00 0.00 45 GLY A N 11
ATOM 11111 C CA . GLY A 1 45 ? 7.337 4.965 -5.247 1.00 0.00 45 GLY A CA 11
ATOM 11112 C C . GLY A 1 45 ? 5.808 4.995 -5.190 1.00 0.00 45 GLY A C 11
ATOM 11113 O O . GLY A 1 45 ? 5.199 6.046 -5.185 1.00 0.00 45 GLY A O 11
ATOM 11117 N N . PHE A 1 46 ? 5.183 3.851 -5.172 1.00 0.00 46 PHE A N 11
ATOM 11118 C CA . PHE A 1 46 ? 3.676 3.823 -5.144 1.00 0.00 46 PHE A CA 11
ATOM 11119 C C . PHE A 1 46 ? 3.124 4.399 -3.833 1.00 0.00 46 PHE A C 11
ATOM 11120 O O . PHE A 1 46 ? 2.343 3.763 -3.153 1.00 0.00 46 PHE A O 11
ATOM 11137 N N . HIS A 1 47 ? 3.502 5.595 -3.467 1.00 0.00 47 HIS A N 11
ATOM 11138 C CA . HIS A 1 47 ? 2.966 6.180 -2.202 1.00 0.00 47 HIS A CA 11
ATOM 11139 C C . HIS A 1 47 ? 1.690 6.986 -2.473 1.00 0.00 47 HIS A C 11
ATOM 11140 O O . HIS A 1 47 ? 1.651 8.183 -2.273 1.00 0.00 47 HIS A O 11
ATOM 11154 N N . THR A 1 48 ? 0.640 6.339 -2.911 1.00 0.00 48 THR A N 11
ATOM 11155 C CA . THR A 1 48 ? -0.632 7.081 -3.175 1.00 0.00 48 THR A CA 11
ATOM 11156 C C . THR A 1 48 ? -1.713 6.148 -3.738 1.00 0.00 48 THR A C 11
ATOM 11157 O O . THR A 1 48 ? -1.583 4.941 -3.721 1.00 0.00 48 THR A O 11
ATOM 11168 N N . VAL A 1 49 ? -2.786 6.715 -4.231 1.00 0.00 49 VAL A N 11
ATOM 11169 C CA . VAL A 1 49 ? -3.904 5.894 -4.794 1.00 0.00 49 VAL A CA 11
ATOM 11170 C C . VAL A 1 49 ? -3.376 4.668 -5.554 1.00 0.00 49 VAL A C 11
ATOM 11171 O O . VAL A 1 49 ? -4.060 3.673 -5.692 1.00 0.00 49 VAL A O 11
ATOM 11184 N N . GLU A 1 50 ? -2.174 4.732 -6.056 1.00 0.00 50 GLU A N 11
ATOM 11185 C CA . GLU A 1 50 ? -1.613 3.576 -6.814 1.00 0.00 50 GLU A CA 11
ATOM 11186 C C . GLU A 1 50 ? -1.785 2.256 -6.047 1.00 0.00 50 GLU A C 11
ATOM 11187 O O . GLU A 1 50 ? -1.632 1.192 -6.612 1.00 0.00 50 GLU A O 11
ATOM 11199 N N . ALA A 1 51 ? -2.090 2.299 -4.775 1.00 0.00 51 ALA A N 11
ATOM 11200 C CA . ALA A 1 51 ? -2.258 1.026 -4.012 1.00 0.00 51 ALA A CA 11
ATOM 11201 C C . ALA A 1 51 ? -3.475 0.244 -4.526 1.00 0.00 51 ALA A C 11
ATOM 11202 O O . ALA A 1 51 ? -4.400 -0.035 -3.791 1.00 0.00 51 ALA A O 11
ATOM 11209 N N . VAL A 1 52 ? -3.476 -0.114 -5.782 1.00 0.00 52 VAL A N 11
ATOM 11210 C CA . VAL A 1 52 ? -4.626 -0.882 -6.347 1.00 0.00 52 VAL A CA 11
ATOM 11211 C C . VAL A 1 52 ? -4.480 -0.998 -7.866 1.00 0.00 52 VAL A C 11
ATOM 11212 O O . VAL A 1 52 ? -3.841 -0.182 -8.503 1.00 0.00 52 VAL A O 11
ATOM 11225 N N . ALA A 1 53 ? -5.071 -2.002 -8.452 1.00 0.00 53 ALA A N 11
ATOM 11226 C CA . ALA A 1 53 ? -4.967 -2.165 -9.931 1.00 0.00 53 ALA A CA 11
ATOM 11227 C C . ALA A 1 53 ? -3.532 -1.903 -10.391 1.00 0.00 53 ALA A C 11
ATOM 11228 O O . ALA A 1 53 ? -2.589 -2.081 -9.645 1.00 0.00 53 ALA A O 11
ATOM 11235 N N . TYR A 1 54 ? -3.359 -1.481 -11.614 1.00 0.00 54 TYR A N 11
ATOM 11236 C CA . TYR A 1 54 ? -1.985 -1.204 -12.123 1.00 0.00 54 TYR A CA 11
ATOM 11237 C C . TYR A 1 54 ? -1.030 -2.330 -11.711 1.00 0.00 54 TYR A C 11
ATOM 11238 O O . TYR A 1 54 ? -0.905 -3.328 -12.391 1.00 0.00 54 TYR A O 11
ATOM 11256 N N . ALA A 1 55 ? -0.363 -2.180 -10.600 1.00 0.00 55 ALA A N 11
ATOM 11257 C CA . ALA A 1 55 ? 0.575 -3.244 -10.141 1.00 0.00 55 ALA A CA 11
ATOM 11258 C C . ALA A 1 55 ? -0.050 -4.018 -8.978 1.00 0.00 55 ALA A C 11
ATOM 11259 O O . ALA A 1 55 ? -0.530 -3.428 -8.030 1.00 0.00 55 ALA A O 11
ATOM 11266 N N . PRO A 1 56 ? -0.026 -5.319 -9.086 1.00 0.00 56 PRO A N 11
ATOM 11267 C CA . PRO A 1 56 ? -0.603 -6.176 -8.024 1.00 0.00 56 PRO A CA 11
ATOM 11268 C C . PRO A 1 56 ? 0.256 -6.099 -6.763 1.00 0.00 56 PRO A C 11
ATOM 11269 O O . PRO A 1 56 ? 1.461 -6.248 -6.805 1.00 0.00 56 PRO A O 11
ATOM 11280 N N . LYS A 1 57 ? -0.361 -5.847 -5.645 1.00 0.00 57 LYS A N 11
ATOM 11281 C CA . LYS A 1 57 ? 0.405 -5.738 -4.370 1.00 0.00 57 LYS A CA 11
ATOM 11282 C C . LYS A 1 57 ? 1.494 -6.811 -4.301 1.00 0.00 57 LYS A C 11
ATOM 11283 O O . LYS A 1 57 ? 2.535 -6.602 -3.723 1.00 0.00 57 LYS A O 11
ATOM 11302 N N . LYS A 1 58 ? 1.253 -7.957 -4.877 1.00 0.00 58 LYS A N 11
ATOM 11303 C CA . LYS A 1 58 ? 2.272 -9.054 -4.829 1.00 0.00 58 LYS A CA 11
ATOM 11304 C C . LYS A 1 58 ? 3.431 -8.766 -5.789 1.00 0.00 58 LYS A C 11
ATOM 11305 O O . LYS A 1 58 ? 4.513 -9.307 -5.661 1.00 0.00 58 LYS A O 11
ATOM 11324 N N . GLU A 1 59 ? 3.223 -7.902 -6.736 1.00 0.00 59 GLU A N 11
ATOM 11325 C CA . GLU A 1 59 ? 4.315 -7.575 -7.697 1.00 0.00 59 GLU A CA 11
ATOM 11326 C C . GLU A 1 59 ? 5.161 -6.467 -7.110 1.00 0.00 59 GLU A C 11
ATOM 11327 O O . GLU A 1 59 ? 6.374 -6.499 -7.155 1.00 0.00 59 GLU A O 11
ATOM 11339 N N . LEU A 1 60 ? 4.531 -5.502 -6.523 1.00 0.00 60 LEU A N 11
ATOM 11340 C CA . LEU A 1 60 ? 5.295 -4.418 -5.896 1.00 0.00 60 LEU A CA 11
ATOM 11341 C C . LEU A 1 60 ? 6.108 -5.036 -4.761 1.00 0.00 60 LEU A C 11
ATOM 11342 O O . LEU A 1 60 ? 7.317 -5.071 -4.807 1.00 0.00 60 LEU A O 11
ATOM 11358 N N . ILE A 1 61 ? 5.451 -5.540 -3.754 1.00 0.00 61 ILE A N 11
ATOM 11359 C CA . ILE A 1 61 ? 6.194 -6.167 -2.633 1.00 0.00 61 ILE A CA 11
ATOM 11360 C C . ILE A 1 61 ? 7.279 -7.061 -3.201 1.00 0.00 61 ILE A C 11
ATOM 11361 O O . ILE A 1 61 ? 8.324 -7.240 -2.608 1.00 0.00 61 ILE A O 11
ATOM 11377 N N . ASN A 1 62 ? 7.058 -7.600 -4.371 1.00 0.00 62 ASN A N 11
ATOM 11378 C CA . ASN A 1 62 ? 8.107 -8.445 -4.984 1.00 0.00 62 ASN A CA 11
ATOM 11379 C C . ASN A 1 62 ? 9.456 -7.733 -4.853 1.00 0.00 62 ASN A C 11
ATOM 11380 O O . ASN A 1 62 ? 10.493 -8.356 -4.921 1.00 0.00 62 ASN A O 11
ATOM 11391 N N . ILE A 1 63 ? 9.452 -6.425 -4.662 1.00 0.00 63 ILE A N 11
ATOM 11392 C CA . ILE A 1 63 ? 10.732 -5.686 -4.518 1.00 0.00 63 ILE A CA 11
ATOM 11393 C C . ILE A 1 63 ? 11.637 -6.361 -3.477 1.00 0.00 63 ILE A C 11
ATOM 11394 O O . ILE A 1 63 ? 12.151 -7.440 -3.692 1.00 0.00 63 ILE A O 11
ATOM 11410 N N . LYS A 1 64 ? 11.847 -5.742 -2.354 1.00 0.00 64 LYS A N 11
ATOM 11411 C CA . LYS A 1 64 ? 12.719 -6.370 -1.324 1.00 0.00 64 LYS A CA 11
ATOM 11412 C C . LYS A 1 64 ? 12.328 -7.839 -1.158 1.00 0.00 64 LYS A C 11
ATOM 11413 O O . LYS A 1 64 ? 13.134 -8.672 -0.793 1.00 0.00 64 LYS A O 11
ATOM 11432 N N . GLY A 1 65 ? 11.094 -8.161 -1.432 1.00 0.00 65 GLY A N 11
ATOM 11433 C CA . GLY A 1 65 ? 10.647 -9.574 -1.301 1.00 0.00 65 GLY A CA 11
ATOM 11434 C C . GLY A 1 65 ? 9.509 -9.670 -0.284 1.00 0.00 65 GLY A C 11
ATOM 11435 O O . GLY A 1 65 ? 9.356 -10.672 0.387 1.00 0.00 65 GLY A O 11
ATOM 11439 N N . ILE A 1 66 ? 8.707 -8.645 -0.151 1.00 0.00 66 ILE A N 11
ATOM 11440 C CA . ILE A 1 66 ? 7.597 -8.713 0.834 1.00 0.00 66 ILE A CA 11
ATOM 11441 C C . ILE A 1 66 ? 6.362 -9.386 0.212 1.00 0.00 66 ILE A C 11
ATOM 11442 O O . ILE A 1 66 ? 6.465 -10.358 -0.509 1.00 0.00 66 ILE A O 11
ATOM 11458 N N . SER A 1 67 ? 5.198 -8.861 0.498 1.00 0.00 67 SER A N 11
ATOM 11459 C CA . SER A 1 67 ? 3.925 -9.423 -0.044 1.00 0.00 67 SER A CA 11
ATOM 11460 C C . SER A 1 67 ? 2.773 -8.779 0.726 1.00 0.00 67 SER A C 11
ATOM 11461 O O . SER A 1 67 ? 2.765 -7.581 0.948 1.00 0.00 67 SER A O 11
ATOM 11469 N N . GLU A 1 68 ? 1.823 -9.546 1.176 1.00 0.00 68 GLU A N 11
ATOM 11470 C CA . GLU A 1 68 ? 0.722 -8.941 1.964 1.00 0.00 68 GLU A CA 11
ATOM 11471 C C . GLU A 1 68 ? 1.329 -8.217 3.172 1.00 0.00 68 GLU A C 11
ATOM 11472 O O . GLU A 1 68 ? 0.691 -7.406 3.814 1.00 0.00 68 GLU A O 11
ATOM 11484 N N . ALA A 1 69 ? 2.568 -8.515 3.485 1.00 0.00 69 ALA A N 11
ATOM 11485 C CA . ALA A 1 69 ? 3.233 -7.858 4.646 1.00 0.00 69 ALA A CA 11
ATOM 11486 C C . ALA A 1 69 ? 2.918 -6.363 4.680 1.00 0.00 69 ALA A C 11
ATOM 11487 O O . ALA A 1 69 ? 2.067 -5.914 5.425 1.00 0.00 69 ALA A O 11
ATOM 11494 N N . LYS A 1 70 ? 3.595 -5.587 3.884 1.00 0.00 70 LYS A N 11
ATOM 11495 C CA . LYS A 1 70 ? 3.337 -4.124 3.878 1.00 0.00 70 LYS A CA 11
ATOM 11496 C C . LYS A 1 70 ? 2.201 -3.797 2.908 1.00 0.00 70 LYS A C 11
ATOM 11497 O O . LYS A 1 70 ? 1.339 -2.996 3.202 1.00 0.00 70 LYS A O 11
ATOM 11516 N N . ALA A 1 71 ? 2.180 -4.414 1.758 1.00 0.00 71 ALA A N 11
ATOM 11517 C CA . ALA A 1 71 ? 1.075 -4.118 0.800 1.00 0.00 71 ALA A CA 11
ATOM 11518 C C . ALA A 1 71 ? -0.273 -4.222 1.517 1.00 0.00 71 ALA A C 11
ATOM 11519 O O . ALA A 1 71 ? -0.993 -3.252 1.650 1.00 0.00 71 ALA A O 11
ATOM 11526 N N . ASP A 1 72 ? -0.614 -5.389 1.991 1.00 0.00 72 ASP A N 11
ATOM 11527 C CA . ASP A 1 72 ? -1.911 -5.546 2.708 1.00 0.00 72 ASP A CA 11
ATOM 11528 C C . ASP A 1 72 ? -1.944 -4.615 3.921 1.00 0.00 72 ASP A C 11
ATOM 11529 O O . ASP A 1 72 ? -2.945 -3.990 4.208 1.00 0.00 72 ASP A O 11
ATOM 11538 N N . LYS A 1 73 ? -0.855 -4.512 4.632 1.00 0.00 73 LYS A N 11
ATOM 11539 C CA . LYS A 1 73 ? -0.829 -3.613 5.818 1.00 0.00 73 LYS A CA 11
ATOM 11540 C C . LYS A 1 73 ? -1.447 -2.261 5.454 1.00 0.00 73 LYS A C 11
ATOM 11541 O O . LYS A 1 73 ? -2.059 -1.607 6.273 1.00 0.00 73 LYS A O 11
ATOM 11560 N N . ILE A 1 74 ? -1.297 -1.842 4.226 1.00 0.00 74 ILE A N 11
ATOM 11561 C CA . ILE A 1 74 ? -1.886 -0.538 3.811 1.00 0.00 74 ILE A CA 11
ATOM 11562 C C . ILE A 1 74 ? -3.391 -0.714 3.582 1.00 0.00 74 ILE A C 11
ATOM 11563 O O . ILE A 1 74 ? -4.198 0.069 4.043 1.00 0.00 74 ILE A O 11
ATOM 11579 N N . LEU A 1 75 ? -3.768 -1.744 2.876 1.00 0.00 75 LEU A N 11
ATOM 11580 C CA . LEU A 1 75 ? -5.214 -1.984 2.616 1.00 0.00 75 LEU A CA 11
ATOM 11581 C C . LEU A 1 75 ? -5.985 -2.041 3.939 1.00 0.00 75 LEU A C 11
ATOM 11582 O O . LEU A 1 75 ? -7.185 -1.855 3.978 1.00 0.00 75 LEU A O 11
ATOM 11598 N N . ALA A 1 76 ? -5.302 -2.300 5.021 1.00 0.00 76 ALA A N 11
ATOM 11599 C CA . ALA A 1 76 ? -5.993 -2.372 6.341 1.00 0.00 76 ALA A CA 11
ATOM 11600 C C . ALA A 1 76 ? -6.108 -0.976 6.956 1.00 0.00 76 ALA A C 11
ATOM 11601 O O . ALA A 1 76 ? -7.129 -0.609 7.504 1.00 0.00 76 ALA A O 11
ATOM 11608 N N . GLU A 1 77 ? -5.067 -0.194 6.873 1.00 0.00 77 GLU A N 11
ATOM 11609 C CA . GLU A 1 77 ? -5.117 1.178 7.453 1.00 0.00 77 GLU A CA 11
ATOM 11610 C C . GLU A 1 77 ? -5.801 2.141 6.479 1.00 0.00 77 GLU A C 11
ATOM 11611 O O . GLU A 1 77 ? -6.355 3.148 6.873 1.00 0.00 77 GLU A O 11
ATOM 11623 N N . ALA A 1 78 ? -5.761 1.842 5.210 1.00 0.00 78 ALA A N 11
ATOM 11624 C CA . ALA A 1 78 ? -6.402 2.743 4.210 1.00 0.00 78 ALA A CA 11
ATOM 11625 C C . ALA A 1 78 ? -7.883 2.388 4.036 1.00 0.00 78 ALA A C 11
ATOM 11626 O O . ALA A 1 78 ? -8.717 3.248 3.836 1.00 0.00 78 ALA A O 11
ATOM 11633 N N . ALA A 1 79 ? -8.216 1.128 4.108 1.00 0.00 79 ALA A N 11
ATOM 11634 C CA . ALA A 1 79 ? -9.644 0.729 3.943 1.00 0.00 79 ALA A CA 11
ATOM 11635 C C . ALA A 1 79 ? -10.383 0.832 5.280 1.00 0.00 79 ALA A C 11
ATOM 11636 O O . ALA A 1 79 ? -11.597 0.841 5.329 1.00 0.00 79 ALA A O 11
ATOM 11643 N N . LYS A 1 80 ? -9.661 0.907 6.364 1.00 0.00 80 LYS A N 11
ATOM 11644 C CA . LYS A 1 80 ? -10.325 1.006 7.695 1.00 0.00 80 LYS A CA 11
ATOM 11645 C C . LYS A 1 80 ? -10.086 2.387 8.310 1.00 0.00 80 LYS A C 11
ATOM 11646 O O . LYS A 1 80 ? -10.665 2.733 9.321 1.00 0.00 80 LYS A O 11
ATOM 11665 N N . LEU A 1 81 ? -9.234 3.178 7.717 1.00 0.00 81 LEU A N 11
ATOM 11666 C CA . LEU A 1 81 ? -8.961 4.531 8.286 1.00 0.00 81 LEU A CA 11
ATOM 11667 C C . LEU A 1 81 ? -8.950 5.602 7.186 1.00 0.00 81 LEU A C 11
ATOM 11668 O O . LEU A 1 81 ? -8.868 6.781 7.466 1.00 0.00 81 LEU A O 11
ATOM 11684 N N . VAL A 1 82 ? -9.025 5.211 5.942 1.00 0.00 82 VAL A N 11
ATOM 11685 C CA . VAL A 1 82 ? -9.011 6.227 4.847 1.00 0.00 82 VAL A CA 11
ATOM 11686 C C . VAL A 1 82 ? -10.170 5.991 3.875 1.00 0.00 82 VAL A C 11
ATOM 11687 O O . VAL A 1 82 ? -9.969 5.891 2.681 1.00 0.00 82 VAL A O 11
ATOM 11700 N N . PRO A 1 83 ? -11.353 5.915 4.422 1.00 0.00 83 PRO A N 11
ATOM 11701 C CA . PRO A 1 83 ? -12.561 5.698 3.590 1.00 0.00 83 PRO A CA 11
ATOM 11702 C C . PRO A 1 83 ? -12.935 6.982 2.841 1.00 0.00 83 PRO A C 11
ATOM 11703 O O . PRO A 1 83 ? -13.917 7.628 3.149 1.00 0.00 83 PRO A O 11
ATOM 11714 N N . MET A 1 84 ? -12.158 7.359 1.861 1.00 0.00 84 MET A N 11
ATOM 11715 C CA . MET A 1 84 ? -12.470 8.602 1.096 1.00 0.00 84 MET A CA 11
ATOM 11716 C C . MET A 1 84 ? -13.488 8.306 -0.010 1.00 0.00 84 MET A C 11
ATOM 11717 O O . MET A 1 84 ? -13.932 7.187 -0.176 1.00 0.00 84 MET A O 11
ATOM 11731 N N . GLY A 1 85 ? -13.859 9.301 -0.768 1.00 0.00 85 GLY A N 11
ATOM 11732 C CA . GLY A 1 85 ? -14.846 9.078 -1.863 1.00 0.00 85 GLY A CA 11
ATOM 11733 C C . GLY A 1 85 ? -15.139 10.405 -2.566 1.00 0.00 85 GLY A C 11
ATOM 11734 O O . GLY A 1 85 ? -15.276 10.392 -3.778 1.00 0.00 85 GLY A O 11
ATOM 11738 N N . GLU A 1 16 ? -12.093 -11.114 3.611 1.00 0.00 16 GLU A N 12
ATOM 11739 C CA . GLU A 1 16 ? -10.662 -11.529 3.566 1.00 0.00 16 GLU A CA 12
ATOM 11740 C C . GLU A 1 16 ? -9.836 -10.511 2.774 1.00 0.00 16 GLU A C 12
ATOM 11741 O O . GLU A 1 16 ? -8.637 -10.407 2.941 1.00 0.00 16 GLU A O 12
ATOM 11753 N N . GLU A 1 17 ? -10.466 -9.760 1.913 1.00 0.00 17 GLU A N 12
ATOM 11754 C CA . GLU A 1 17 ? -9.714 -8.751 1.112 1.00 0.00 17 GLU A CA 12
ATOM 11755 C C . GLU A 1 17 ? -10.339 -7.364 1.286 1.00 0.00 17 GLU A C 12
ATOM 11756 O O . GLU A 1 17 ? -11.542 -7.219 1.360 1.00 0.00 17 GLU A O 12
ATOM 11768 N N . GLU A 1 18 ? -9.530 -6.342 1.350 1.00 0.00 18 GLU A N 12
ATOM 11769 C CA . GLU A 1 18 ? -10.079 -4.966 1.519 1.00 0.00 18 GLU A CA 12
ATOM 11770 C C . GLU A 1 18 ? -9.866 -4.150 0.239 1.00 0.00 18 GLU A C 12
ATOM 11771 O O . GLU A 1 18 ? -8.749 -3.888 -0.162 1.00 0.00 18 GLU A O 12
ATOM 11783 N N . SER A 1 19 ? -10.928 -3.744 -0.401 1.00 0.00 19 SER A N 12
ATOM 11784 C CA . SER A 1 19 ? -10.787 -2.944 -1.653 1.00 0.00 19 SER A CA 12
ATOM 11785 C C . SER A 1 19 ? -11.931 -1.934 -1.766 1.00 0.00 19 SER A C 12
ATOM 11786 O O . SER A 1 19 ? -12.576 -1.820 -2.790 1.00 0.00 19 SER A O 12
ATOM 11794 N N . PHE A 1 20 ? -12.190 -1.200 -0.719 1.00 0.00 20 PHE A N 12
ATOM 11795 C CA . PHE A 1 20 ? -13.292 -0.198 -0.762 1.00 0.00 20 PHE A CA 12
ATOM 11796 C C . PHE A 1 20 ? -12.997 0.947 0.210 1.00 0.00 20 PHE A C 12
ATOM 11797 O O . PHE A 1 20 ? -13.242 0.845 1.395 1.00 0.00 20 PHE A O 12
ATOM 11814 N N . GLY A 1 21 ? -12.467 2.036 -0.280 1.00 0.00 21 GLY A N 12
ATOM 11815 C CA . GLY A 1 21 ? -12.155 3.176 0.625 1.00 0.00 21 GLY A CA 12
ATOM 11816 C C . GLY A 1 21 ? -10.663 3.540 0.551 1.00 0.00 21 GLY A C 12
ATOM 11817 O O . GLY A 1 21 ? -10.321 4.705 0.576 1.00 0.00 21 GLY A O 12
ATOM 11821 N N . PRO A 1 22 ? -9.812 2.540 0.482 1.00 0.00 22 PRO A N 12
ATOM 11822 C CA . PRO A 1 22 ? -8.352 2.803 0.428 1.00 0.00 22 PRO A CA 12
ATOM 11823 C C . PRO A 1 22 ? -7.924 3.316 -0.949 1.00 0.00 22 PRO A C 12
ATOM 11824 O O . PRO A 1 22 ? -8.263 2.757 -1.972 1.00 0.00 22 PRO A O 12
ATOM 11835 N N . GLN A 1 23 ? -7.170 4.381 -0.968 1.00 0.00 23 GLN A N 12
ATOM 11836 C CA . GLN A 1 23 ? -6.691 4.955 -2.258 1.00 0.00 23 GLN A CA 12
ATOM 11837 C C . GLN A 1 23 ? -5.751 6.124 -1.982 1.00 0.00 23 GLN A C 12
ATOM 11838 O O . GLN A 1 23 ? -4.590 6.076 -2.327 1.00 0.00 23 GLN A O 12
ATOM 11852 N N . PRO A 1 24 ? -6.265 7.133 -1.346 1.00 0.00 24 PRO A N 12
ATOM 11853 C CA . PRO A 1 24 ? -5.423 8.301 -1.016 1.00 0.00 24 PRO A CA 12
ATOM 11854 C C . PRO A 1 24 ? -4.395 7.892 0.038 1.00 0.00 24 PRO A C 12
ATOM 11855 O O . PRO A 1 24 ? -4.352 8.431 1.126 1.00 0.00 24 PRO A O 12
ATOM 11866 N N . ILE A 1 25 ? -3.568 6.933 -0.285 1.00 0.00 25 ILE A N 12
ATOM 11867 C CA . ILE A 1 25 ? -2.540 6.473 0.688 1.00 0.00 25 ILE A CA 12
ATOM 11868 C C . ILE A 1 25 ? -1.381 7.467 0.713 1.00 0.00 25 ILE A C 12
ATOM 11869 O O . ILE A 1 25 ? -0.523 7.420 1.572 1.00 0.00 25 ILE A O 12
ATOM 11885 N N . SER A 1 26 ? -1.352 8.353 -0.246 1.00 0.00 26 SER A N 12
ATOM 11886 C CA . SER A 1 26 ? -0.252 9.361 -0.325 1.00 0.00 26 SER A CA 12
ATOM 11887 C C . SER A 1 26 ? 0.224 9.781 1.070 1.00 0.00 26 SER A C 12
ATOM 11888 O O . SER A 1 26 ? 1.382 9.665 1.396 1.00 0.00 26 SER A O 12
ATOM 11896 N N . ARG A 1 27 ? -0.648 10.279 1.896 1.00 0.00 27 ARG A N 12
ATOM 11897 C CA . ARG A 1 27 ? -0.210 10.712 3.256 1.00 0.00 27 ARG A CA 12
ATOM 11898 C C . ARG A 1 27 ? -0.037 9.510 4.193 1.00 0.00 27 ARG A C 12
ATOM 11899 O O . ARG A 1 27 ? 0.687 9.571 5.166 1.00 0.00 27 ARG A O 12
ATOM 11920 N N . LEU A 1 28 ? -0.710 8.427 3.926 1.00 0.00 28 LEU A N 12
ATOM 11921 C CA . LEU A 1 28 ? -0.600 7.240 4.827 1.00 0.00 28 LEU A CA 12
ATOM 11922 C C . LEU A 1 28 ? 0.769 6.563 4.737 1.00 0.00 28 LEU A C 12
ATOM 11923 O O . LEU A 1 28 ? 1.523 6.552 5.689 1.00 0.00 28 LEU A O 12
ATOM 11939 N N . GLU A 1 29 ? 1.086 5.953 3.629 1.00 0.00 29 GLU A N 12
ATOM 11940 C CA . GLU A 1 29 ? 2.391 5.235 3.543 1.00 0.00 29 GLU A CA 12
ATOM 11941 C C . GLU A 1 29 ? 3.554 6.168 3.181 1.00 0.00 29 GLU A C 12
ATOM 11942 O O . GLU A 1 29 ? 4.694 5.869 3.474 1.00 0.00 29 GLU A O 12
ATOM 11954 N N . GLN A 1 30 ? 3.305 7.287 2.561 1.00 0.00 30 GLN A N 12
ATOM 11955 C CA . GLN A 1 30 ? 4.450 8.181 2.227 1.00 0.00 30 GLN A CA 12
ATOM 11956 C C . GLN A 1 30 ? 4.820 9.019 3.459 1.00 0.00 30 GLN A C 12
ATOM 11957 O O . GLN A 1 30 ? 5.951 9.434 3.619 1.00 0.00 30 GLN A O 12
ATOM 11971 N N . CYS A 1 31 ? 3.882 9.254 4.340 1.00 0.00 31 CYS A N 12
ATOM 11972 C CA . CYS A 1 31 ? 4.206 10.045 5.559 1.00 0.00 31 CYS A CA 12
ATOM 11973 C C . CYS A 1 31 ? 4.922 9.137 6.560 1.00 0.00 31 CYS A C 12
ATOM 11974 O O . CYS A 1 31 ? 5.551 9.593 7.493 1.00 0.00 31 CYS A O 12
ATOM 11982 N N . GLY A 1 32 ? 4.841 7.849 6.354 1.00 0.00 32 GLY A N 12
ATOM 11983 C CA . GLY A 1 32 ? 5.528 6.905 7.275 1.00 0.00 32 GLY A CA 12
ATOM 11984 C C . GLY A 1 32 ? 4.521 5.923 7.879 1.00 0.00 32 GLY A C 12
ATOM 11985 O O . GLY A 1 32 ? 4.284 5.931 9.070 1.00 0.00 32 GLY A O 12
ATOM 11989 N N . ILE A 1 33 ? 3.946 5.055 7.086 1.00 0.00 33 ILE A N 12
ATOM 11990 C CA . ILE A 1 33 ? 2.990 4.072 7.660 1.00 0.00 33 ILE A CA 12
ATOM 11991 C C . ILE A 1 33 ? 3.798 2.911 8.256 1.00 0.00 33 ILE A C 12
ATOM 11992 O O . ILE A 1 33 ? 4.698 3.122 9.044 1.00 0.00 33 ILE A O 12
ATOM 12008 N N . ASN A 1 34 ? 3.507 1.706 7.888 1.00 0.00 34 ASN A N 12
ATOM 12009 C CA . ASN A 1 34 ? 4.281 0.552 8.435 1.00 0.00 34 ASN A CA 12
ATOM 12010 C C . ASN A 1 34 ? 5.511 0.290 7.555 1.00 0.00 34 ASN A C 12
ATOM 12011 O O . ASN A 1 34 ? 5.980 1.165 6.857 1.00 0.00 34 ASN A O 12
ATOM 12022 N N . ALA A 1 35 ? 6.037 -0.907 7.578 1.00 0.00 35 ALA A N 12
ATOM 12023 C CA . ALA A 1 35 ? 7.233 -1.217 6.733 1.00 0.00 35 ALA A CA 12
ATOM 12024 C C . ALA A 1 35 ? 7.053 -0.649 5.333 1.00 0.00 35 ALA A C 12
ATOM 12025 O O . ALA A 1 35 ? 8.006 -0.406 4.613 1.00 0.00 35 ALA A O 12
ATOM 12032 N N . ASN A 1 36 ? 5.834 -0.483 4.925 1.00 0.00 36 ASN A N 12
ATOM 12033 C CA . ASN A 1 36 ? 5.578 0.013 3.550 1.00 0.00 36 ASN A CA 12
ATOM 12034 C C . ASN A 1 36 ? 6.506 1.161 3.176 1.00 0.00 36 ASN A C 12
ATOM 12035 O O . ASN A 1 36 ? 7.346 1.018 2.314 1.00 0.00 36 ASN A O 12
ATOM 12046 N N . ASP A 1 37 ? 6.327 2.303 3.789 1.00 0.00 37 ASP A N 12
ATOM 12047 C CA . ASP A 1 37 ? 7.164 3.492 3.453 1.00 0.00 37 ASP A CA 12
ATOM 12048 C C . ASP A 1 37 ? 8.525 3.066 2.903 1.00 0.00 37 ASP A C 12
ATOM 12049 O O . ASP A 1 37 ? 8.921 3.452 1.822 1.00 0.00 37 ASP A O 12
ATOM 12058 N N . VAL A 1 38 ? 9.234 2.266 3.641 1.00 0.00 38 VAL A N 12
ATOM 12059 C CA . VAL A 1 38 ? 10.577 1.810 3.185 1.00 0.00 38 VAL A CA 12
ATOM 12060 C C . VAL A 1 38 ? 10.524 1.070 1.840 1.00 0.00 38 VAL A C 12
ATOM 12061 O O . VAL A 1 38 ? 11.004 1.562 0.837 1.00 0.00 38 VAL A O 12
ATOM 12074 N N . LYS A 1 39 ? 9.999 -0.129 1.815 1.00 0.00 39 LYS A N 12
ATOM 12075 C CA . LYS A 1 39 ? 10.000 -0.903 0.538 1.00 0.00 39 LYS A CA 12
ATOM 12076 C C . LYS A 1 39 ? 8.775 -0.613 -0.334 1.00 0.00 39 LYS A C 12
ATOM 12077 O O . LYS A 1 39 ? 8.824 -0.745 -1.542 1.00 0.00 39 LYS A O 12
ATOM 12096 N N . LYS A 1 40 ? 7.675 -0.233 0.240 1.00 0.00 40 LYS A N 12
ATOM 12097 C CA . LYS A 1 40 ? 6.485 0.028 -0.609 1.00 0.00 40 LYS A CA 12
ATOM 12098 C C . LYS A 1 40 ? 6.653 1.330 -1.390 1.00 0.00 40 LYS A C 12
ATOM 12099 O O . LYS A 1 40 ? 6.489 1.366 -2.586 1.00 0.00 40 LYS A O 12
ATOM 12118 N N . LEU A 1 41 ? 6.942 2.414 -0.719 1.00 0.00 41 LEU A N 12
ATOM 12119 C CA . LEU A 1 41 ? 7.057 3.717 -1.441 1.00 0.00 41 LEU A CA 12
ATOM 12120 C C . LEU A 1 41 ? 8.434 3.940 -2.090 1.00 0.00 41 LEU A C 12
ATOM 12121 O O . LEU A 1 41 ? 8.543 4.646 -3.070 1.00 0.00 41 LEU A O 12
ATOM 12137 N N . GLU A 1 42 ? 9.489 3.407 -1.546 1.00 0.00 42 GLU A N 12
ATOM 12138 C CA . GLU A 1 42 ? 10.819 3.691 -2.158 1.00 0.00 42 GLU A CA 12
ATOM 12139 C C . GLU A 1 42 ? 11.161 2.729 -3.298 1.00 0.00 42 GLU A C 12
ATOM 12140 O O . GLU A 1 42 ? 11.973 3.039 -4.146 1.00 0.00 42 GLU A O 12
ATOM 12152 N N . GLU A 1 43 ? 10.578 1.568 -3.334 1.00 0.00 43 GLU A N 12
ATOM 12153 C CA . GLU A 1 43 ? 10.922 0.621 -4.434 1.00 0.00 43 GLU A CA 12
ATOM 12154 C C . GLU A 1 43 ? 10.161 0.976 -5.714 1.00 0.00 43 GLU A C 12
ATOM 12155 O O . GLU A 1 43 ? 10.214 0.266 -6.699 1.00 0.00 43 GLU A O 12
ATOM 12167 N N . ALA A 1 44 ? 9.467 2.075 -5.705 1.00 0.00 44 ALA A N 12
ATOM 12168 C CA . ALA A 1 44 ? 8.708 2.499 -6.916 1.00 0.00 44 ALA A CA 12
ATOM 12169 C C . ALA A 1 44 ? 7.968 3.802 -6.617 1.00 0.00 44 ALA A C 12
ATOM 12170 O O . ALA A 1 44 ? 7.968 4.724 -7.407 1.00 0.00 44 ALA A O 12
ATOM 12177 N N . GLY A 1 45 ? 7.357 3.894 -5.467 1.00 0.00 45 GLY A N 12
ATOM 12178 C CA . GLY A 1 45 ? 6.645 5.154 -5.114 1.00 0.00 45 GLY A CA 12
ATOM 12179 C C . GLY A 1 45 ? 5.126 4.985 -5.222 1.00 0.00 45 GLY A C 12
ATOM 12180 O O . GLY A 1 45 ? 4.433 5.881 -5.664 1.00 0.00 45 GLY A O 12
ATOM 12184 N N . PHE A 1 46 ? 4.586 3.864 -4.819 1.00 0.00 46 PHE A N 12
ATOM 12185 C CA . PHE A 1 46 ? 3.088 3.708 -4.914 1.00 0.00 46 PHE A CA 12
ATOM 12186 C C . PHE A 1 46 ? 2.385 4.590 -3.875 1.00 0.00 46 PHE A C 12
ATOM 12187 O O . PHE A 1 46 ? 1.174 4.606 -3.781 1.00 0.00 46 PHE A O 12
ATOM 12204 N N . HIS A 1 47 ? 3.134 5.300 -3.078 1.00 0.00 47 HIS A N 12
ATOM 12205 C CA . HIS A 1 47 ? 2.521 6.160 -2.022 1.00 0.00 47 HIS A CA 12
ATOM 12206 C C . HIS A 1 47 ? 1.596 7.223 -2.623 1.00 0.00 47 HIS A C 12
ATOM 12207 O O . HIS A 1 47 ? 1.892 8.398 -2.584 1.00 0.00 47 HIS A O 12
ATOM 12221 N N . THR A 1 48 ? 0.474 6.819 -3.154 1.00 0.00 48 THR A N 12
ATOM 12222 C CA . THR A 1 48 ? -0.489 7.810 -3.742 1.00 0.00 48 THR A CA 12
ATOM 12223 C C . THR A 1 48 ? -1.520 7.104 -4.624 1.00 0.00 48 THR A C 12
ATOM 12224 O O . THR A 1 48 ? -1.448 7.150 -5.836 1.00 0.00 48 THR A O 12
ATOM 12235 N N . VAL A 1 49 ? -2.481 6.456 -4.027 1.00 0.00 49 VAL A N 12
ATOM 12236 C CA . VAL A 1 49 ? -3.529 5.753 -4.825 1.00 0.00 49 VAL A CA 12
ATOM 12237 C C . VAL A 1 49 ? -2.907 4.688 -5.741 1.00 0.00 49 VAL A C 12
ATOM 12238 O O . VAL A 1 49 ? -3.587 4.080 -6.542 1.00 0.00 49 VAL A O 12
ATOM 12251 N N . GLU A 1 50 ? -1.632 4.441 -5.628 1.00 0.00 50 GLU A N 12
ATOM 12252 C CA . GLU A 1 50 ? -1.009 3.404 -6.490 1.00 0.00 50 GLU A CA 12
ATOM 12253 C C . GLU A 1 50 ? -1.055 2.051 -5.782 1.00 0.00 50 GLU A C 12
ATOM 12254 O O . GLU A 1 50 ? -0.555 1.066 -6.278 1.00 0.00 50 GLU A O 12
ATOM 12266 N N . ALA A 1 51 ? -1.645 2.000 -4.619 1.00 0.00 51 ALA A N 12
ATOM 12267 C CA . ALA A 1 51 ? -1.725 0.709 -3.876 1.00 0.00 51 ALA A CA 12
ATOM 12268 C C . ALA A 1 51 ? -3.030 -0.025 -4.214 1.00 0.00 51 ALA A C 12
ATOM 12269 O O . ALA A 1 51 ? -3.331 -1.056 -3.649 1.00 0.00 51 ALA A O 12
ATOM 12276 N N . VAL A 1 52 ? -3.814 0.499 -5.121 1.00 0.00 52 VAL A N 12
ATOM 12277 C CA . VAL A 1 52 ? -5.100 -0.181 -5.467 1.00 0.00 52 VAL A CA 12
ATOM 12278 C C . VAL A 1 52 ? -5.149 -0.535 -6.960 1.00 0.00 52 VAL A C 12
ATOM 12279 O O . VAL A 1 52 ? -5.557 -1.618 -7.334 1.00 0.00 52 VAL A O 12
ATOM 12292 N N . ALA A 1 53 ? -4.735 0.358 -7.817 1.00 0.00 53 ALA A N 12
ATOM 12293 C CA . ALA A 1 53 ? -4.759 0.057 -9.279 1.00 0.00 53 ALA A CA 12
ATOM 12294 C C . ALA A 1 53 ? -3.378 0.314 -9.879 1.00 0.00 53 ALA A C 12
ATOM 12295 O O . ALA A 1 53 ? -3.012 1.438 -10.158 1.00 0.00 53 ALA A O 12
ATOM 12302 N N . TYR A 1 54 ? -2.598 -0.717 -10.063 1.00 0.00 54 TYR A N 12
ATOM 12303 C CA . TYR A 1 54 ? -1.234 -0.517 -10.621 1.00 0.00 54 TYR A CA 12
ATOM 12304 C C . TYR A 1 54 ? -0.530 -1.862 -10.826 1.00 0.00 54 TYR A C 12
ATOM 12305 O O . TYR A 1 54 ? 0.138 -2.080 -11.816 1.00 0.00 54 TYR A O 12
ATOM 12323 N N . ALA A 1 55 ? -0.666 -2.760 -9.889 1.00 0.00 55 ALA A N 12
ATOM 12324 C CA . ALA A 1 55 ? 0.003 -4.084 -10.016 1.00 0.00 55 ALA A CA 12
ATOM 12325 C C . ALA A 1 55 ? -0.465 -5.007 -8.888 1.00 0.00 55 ALA A C 12
ATOM 12326 O O . ALA A 1 55 ? -1.001 -4.547 -7.900 1.00 0.00 55 ALA A O 12
ATOM 12333 N N . PRO A 1 56 ? -0.235 -6.281 -9.063 1.00 0.00 56 PRO A N 12
ATOM 12334 C CA . PRO A 1 56 ? -0.630 -7.264 -8.029 1.00 0.00 56 PRO A CA 12
ATOM 12335 C C . PRO A 1 56 ? 0.243 -7.076 -6.793 1.00 0.00 56 PRO A C 12
ATOM 12336 O O . PRO A 1 56 ? 1.453 -7.114 -6.865 1.00 0.00 56 PRO A O 12
ATOM 12347 N N . LYS A 1 57 ? -0.368 -6.852 -5.665 1.00 0.00 57 LYS A N 12
ATOM 12348 C CA . LYS A 1 57 ? 0.413 -6.638 -4.415 1.00 0.00 57 LYS A CA 12
ATOM 12349 C C . LYS A 1 57 ? 1.624 -7.566 -4.361 1.00 0.00 57 LYS A C 12
ATOM 12350 O O . LYS A 1 57 ? 2.652 -7.206 -3.843 1.00 0.00 57 LYS A O 12
ATOM 12369 N N . LYS A 1 58 ? 1.511 -8.752 -4.890 1.00 0.00 58 LYS A N 12
ATOM 12370 C CA . LYS A 1 58 ? 2.668 -9.702 -4.853 1.00 0.00 58 LYS A CA 12
ATOM 12371 C C . LYS A 1 58 ? 3.801 -9.232 -5.774 1.00 0.00 58 LYS A C 12
ATOM 12372 O O . LYS A 1 58 ? 4.942 -9.628 -5.626 1.00 0.00 58 LYS A O 12
ATOM 12391 N N . GLU A 1 59 ? 3.500 -8.395 -6.721 1.00 0.00 59 GLU A N 12
ATOM 12392 C CA . GLU A 1 59 ? 4.563 -7.916 -7.652 1.00 0.00 59 GLU A CA 12
ATOM 12393 C C . GLU A 1 59 ? 5.343 -6.783 -7.011 1.00 0.00 59 GLU A C 12
ATOM 12394 O O . GLU A 1 59 ? 6.540 -6.866 -6.834 1.00 0.00 59 GLU A O 12
ATOM 12406 N N . LEU A 1 60 ? 4.686 -5.727 -6.644 1.00 0.00 60 LEU A N 12
ATOM 12407 C CA . LEU A 1 60 ? 5.428 -4.625 -6.003 1.00 0.00 60 LEU A CA 12
ATOM 12408 C C . LEU A 1 60 ? 6.230 -5.204 -4.836 1.00 0.00 60 LEU A C 12
ATOM 12409 O O . LEU A 1 60 ? 7.440 -5.103 -4.788 1.00 0.00 60 LEU A O 12
ATOM 12425 N N . ILE A 1 61 ? 5.566 -5.793 -3.882 1.00 0.00 61 ILE A N 12
ATOM 12426 C CA . ILE A 1 61 ? 6.299 -6.345 -2.715 1.00 0.00 61 ILE A CA 12
ATOM 12427 C C . ILE A 1 61 ? 7.423 -7.255 -3.182 1.00 0.00 61 ILE A C 12
ATOM 12428 O O . ILE A 1 61 ? 8.418 -7.423 -2.503 1.00 0.00 61 ILE A O 12
ATOM 12444 N N . ASN A 1 62 ? 7.297 -7.827 -4.345 1.00 0.00 62 ASN A N 12
ATOM 12445 C CA . ASN A 1 62 ? 8.391 -8.698 -4.841 1.00 0.00 62 ASN A CA 12
ATOM 12446 C C . ASN A 1 62 ? 9.704 -7.911 -4.873 1.00 0.00 62 ASN A C 12
ATOM 12447 O O . ASN A 1 62 ? 10.759 -8.474 -5.085 1.00 0.00 62 ASN A O 12
ATOM 12458 N N . ILE A 1 63 ? 9.667 -6.612 -4.659 1.00 0.00 63 ILE A N 12
ATOM 12459 C CA . ILE A 1 63 ? 10.947 -5.851 -4.684 1.00 0.00 63 ILE A CA 12
ATOM 12460 C C . ILE A 1 63 ? 11.959 -6.523 -3.760 1.00 0.00 63 ILE A C 12
ATOM 12461 O O . ILE A 1 63 ? 12.783 -7.312 -4.181 1.00 0.00 63 ILE A O 12
ATOM 12477 N N . LYS A 1 64 ? 11.890 -6.219 -2.508 1.00 0.00 64 LYS A N 12
ATOM 12478 C CA . LYS A 1 64 ? 12.833 -6.835 -1.532 1.00 0.00 64 LYS A CA 12
ATOM 12479 C C . LYS A 1 64 ? 12.431 -8.286 -1.273 1.00 0.00 64 LYS A C 12
ATOM 12480 O O . LYS A 1 64 ? 13.265 -9.162 -1.150 1.00 0.00 64 LYS A O 12
ATOM 12499 N N . GLY A 1 65 ? 11.154 -8.549 -1.200 1.00 0.00 65 GLY A N 12
ATOM 12500 C CA . GLY A 1 65 ? 10.696 -9.946 -0.962 1.00 0.00 65 GLY A CA 12
ATOM 12501 C C . GLY A 1 65 ? 9.511 -9.968 0.010 1.00 0.00 65 GLY A C 12
ATOM 12502 O O . GLY A 1 65 ? 9.308 -10.932 0.721 1.00 0.00 65 GLY A O 12
ATOM 12506 N N . ILE A 1 66 ? 8.715 -8.929 0.053 1.00 0.00 66 ILE A N 12
ATOM 12507 C CA . ILE A 1 66 ? 7.556 -8.941 0.986 1.00 0.00 66 ILE A CA 12
ATOM 12508 C C . ILE A 1 66 ? 6.343 -9.589 0.313 1.00 0.00 66 ILE A C 12
ATOM 12509 O O . ILE A 1 66 ? 6.465 -10.509 -0.469 1.00 0.00 66 ILE A O 12
ATOM 12525 N N . SER A 1 67 ? 5.177 -9.094 0.625 1.00 0.00 67 SER A N 12
ATOM 12526 C CA . SER A 1 67 ? 3.912 -9.630 0.043 1.00 0.00 67 SER A CA 12
ATOM 12527 C C . SER A 1 67 ? 2.751 -8.898 0.714 1.00 0.00 67 SER A C 12
ATOM 12528 O O . SER A 1 67 ? 2.759 -7.687 0.823 1.00 0.00 67 SER A O 12
ATOM 12536 N N . GLU A 1 68 ? 1.772 -9.605 1.204 1.00 0.00 68 GLU A N 12
ATOM 12537 C CA . GLU A 1 68 ? 0.659 -8.909 1.900 1.00 0.00 68 GLU A CA 12
ATOM 12538 C C . GLU A 1 68 ? 1.238 -8.134 3.088 1.00 0.00 68 GLU A C 12
ATOM 12539 O O . GLU A 1 68 ? 0.605 -7.260 3.642 1.00 0.00 68 GLU A O 12
ATOM 12551 N N . ALA A 1 69 ? 2.449 -8.459 3.475 1.00 0.00 69 ALA A N 12
ATOM 12552 C CA . ALA A 1 69 ? 3.088 -7.748 4.619 1.00 0.00 69 ALA A CA 12
ATOM 12553 C C . ALA A 1 69 ? 2.784 -6.254 4.544 1.00 0.00 69 ALA A C 12
ATOM 12554 O O . ALA A 1 69 ? 1.919 -5.751 5.234 1.00 0.00 69 ALA A O 12
ATOM 12561 N N . LYS A 1 70 ? 3.475 -5.544 3.699 1.00 0.00 70 LYS A N 12
ATOM 12562 C CA . LYS A 1 70 ? 3.207 -4.088 3.570 1.00 0.00 70 LYS A CA 12
ATOM 12563 C C . LYS A 1 70 ? 2.033 -3.872 2.609 1.00 0.00 70 LYS A C 12
ATOM 12564 O O . LYS A 1 70 ? 1.125 -3.112 2.881 1.00 0.00 70 LYS A O 12
ATOM 12583 N N . ALA A 1 71 ? 2.027 -4.550 1.495 1.00 0.00 71 ALA A N 12
ATOM 12584 C CA . ALA A 1 71 ? 0.893 -4.374 0.539 1.00 0.00 71 ALA A CA 12
ATOM 12585 C C . ALA A 1 71 ? -0.439 -4.430 1.291 1.00 0.00 71 ALA A C 12
ATOM 12586 O O . ALA A 1 71 ? -1.162 -3.454 1.373 1.00 0.00 71 ALA A O 12
ATOM 12593 N N . ASP A 1 72 ? -0.771 -5.565 1.840 1.00 0.00 72 ASP A N 12
ATOM 12594 C CA . ASP A 1 72 ? -2.056 -5.681 2.586 1.00 0.00 72 ASP A CA 12
ATOM 12595 C C . ASP A 1 72 ? -2.078 -4.694 3.754 1.00 0.00 72 ASP A C 12
ATOM 12596 O O . ASP A 1 72 ? -3.101 -4.121 4.076 1.00 0.00 72 ASP A O 12
ATOM 12605 N N . LYS A 1 73 ? -0.959 -4.489 4.393 1.00 0.00 73 LYS A N 12
ATOM 12606 C CA . LYS A 1 73 ? -0.925 -3.538 5.539 1.00 0.00 73 LYS A CA 12
ATOM 12607 C C . LYS A 1 73 ? -1.467 -2.173 5.105 1.00 0.00 73 LYS A C 12
ATOM 12608 O O . LYS A 1 73 ? -1.986 -1.420 5.907 1.00 0.00 73 LYS A O 12
ATOM 12627 N N . ILE A 1 74 ? -1.355 -1.846 3.844 1.00 0.00 74 ILE A N 12
ATOM 12628 C CA . ILE A 1 74 ? -1.867 -0.530 3.371 1.00 0.00 74 ILE A CA 12
ATOM 12629 C C . ILE A 1 74 ? -3.386 -0.589 3.198 1.00 0.00 74 ILE A C 12
ATOM 12630 O O . ILE A 1 74 ? -4.120 0.166 3.807 1.00 0.00 74 ILE A O 12
ATOM 12646 N N . LEU A 1 75 ? -3.864 -1.478 2.374 1.00 0.00 75 LEU A N 12
ATOM 12647 C CA . LEU A 1 75 ? -5.336 -1.577 2.168 1.00 0.00 75 LEU A CA 12
ATOM 12648 C C . LEU A 1 75 ? -6.034 -1.808 3.510 1.00 0.00 75 LEU A C 12
ATOM 12649 O O . LEU A 1 75 ? -7.219 -1.583 3.654 1.00 0.00 75 LEU A O 12
ATOM 12665 N N . ALA A 1 76 ? -5.304 -2.248 4.499 1.00 0.00 76 ALA A N 12
ATOM 12666 C CA . ALA A 1 76 ? -5.923 -2.487 5.833 1.00 0.00 76 ALA A CA 12
ATOM 12667 C C . ALA A 1 76 ? -5.896 -1.198 6.660 1.00 0.00 76 ALA A C 12
ATOM 12668 O O . ALA A 1 76 ? -6.921 -0.688 7.069 1.00 0.00 76 ALA A O 12
ATOM 12675 N N . GLU A 1 77 ? -4.730 -0.667 6.906 1.00 0.00 77 GLU A N 12
ATOM 12676 C CA . GLU A 1 77 ? -4.637 0.588 7.703 1.00 0.00 77 GLU A CA 12
ATOM 12677 C C . GLU A 1 77 ? -5.288 1.745 6.939 1.00 0.00 77 GLU A C 12
ATOM 12678 O O . GLU A 1 77 ? -5.706 2.727 7.521 1.00 0.00 77 GLU A O 12
ATOM 12690 N N . ALA A 1 78 ? -5.382 1.639 5.641 1.00 0.00 78 ALA A N 12
ATOM 12691 C CA . ALA A 1 78 ? -6.010 2.735 4.852 1.00 0.00 78 ALA A CA 12
ATOM 12692 C C . ALA A 1 78 ? -7.534 2.659 4.972 1.00 0.00 78 ALA A C 12
ATOM 12693 O O . ALA A 1 78 ? -8.176 3.568 5.460 1.00 0.00 78 ALA A O 12
ATOM 12700 N N . ALA A 1 79 ? -8.117 1.579 4.534 1.00 0.00 79 ALA A N 12
ATOM 12701 C CA . ALA A 1 79 ? -9.599 1.439 4.621 1.00 0.00 79 ALA A CA 12
ATOM 12702 C C . ALA A 1 79 ? -10.081 1.681 6.057 1.00 0.00 79 ALA A C 12
ATOM 12703 O O . ALA A 1 79 ? -11.251 1.908 6.296 1.00 0.00 79 ALA A O 12
ATOM 12710 N N . LYS A 1 80 ? -9.196 1.623 7.016 1.00 0.00 80 LYS A N 12
ATOM 12711 C CA . LYS A 1 80 ? -9.620 1.840 8.430 1.00 0.00 80 LYS A CA 12
ATOM 12712 C C . LYS A 1 80 ? -9.189 3.224 8.928 1.00 0.00 80 LYS A C 12
ATOM 12713 O O . LYS A 1 80 ? -9.619 3.675 9.971 1.00 0.00 80 LYS A O 12
ATOM 12732 N N . LEU A 1 81 ? -8.339 3.904 8.204 1.00 0.00 81 LEU A N 12
ATOM 12733 C CA . LEU A 1 81 ? -7.892 5.250 8.665 1.00 0.00 81 LEU A CA 12
ATOM 12734 C C . LEU A 1 81 ? -8.175 6.317 7.602 1.00 0.00 81 LEU A C 12
ATOM 12735 O O . LEU A 1 81 ? -8.535 7.434 7.917 1.00 0.00 81 LEU A O 12
ATOM 12751 N N . VAL A 1 82 ? -8.018 5.990 6.348 1.00 0.00 82 VAL A N 12
ATOM 12752 C CA . VAL A 1 82 ? -8.283 7.002 5.283 1.00 0.00 82 VAL A CA 12
ATOM 12753 C C . VAL A 1 82 ? -9.498 6.596 4.440 1.00 0.00 82 VAL A C 12
ATOM 12754 O O . VAL A 1 82 ? -9.378 6.338 3.258 1.00 0.00 82 VAL A O 12
ATOM 12767 N N . PRO A 1 83 ? -10.637 6.558 5.079 1.00 0.00 83 PRO A N 12
ATOM 12768 C CA . PRO A 1 83 ? -11.890 6.184 4.378 1.00 0.00 83 PRO A CA 12
ATOM 12769 C C . PRO A 1 83 ? -12.319 7.300 3.421 1.00 0.00 83 PRO A C 12
ATOM 12770 O O . PRO A 1 83 ? -11.943 7.316 2.265 1.00 0.00 83 PRO A O 12
ATOM 12781 N N . MET A 1 84 ? -13.101 8.232 3.892 1.00 0.00 84 MET A N 12
ATOM 12782 C CA . MET A 1 84 ? -13.548 9.346 3.006 1.00 0.00 84 MET A CA 12
ATOM 12783 C C . MET A 1 84 ? -13.016 10.685 3.526 1.00 0.00 84 MET A C 12
ATOM 12784 O O . MET A 1 84 ? -13.085 11.693 2.853 1.00 0.00 84 MET A O 12
ATOM 12798 N N . GLY A 1 85 ? -12.486 10.702 4.718 1.00 0.00 85 GLY A N 12
ATOM 12799 C CA . GLY A 1 85 ? -11.950 11.977 5.279 1.00 0.00 85 GLY A CA 12
ATOM 12800 C C . GLY A 1 85 ? -10.881 12.540 4.342 1.00 0.00 85 GLY A C 12
ATOM 12801 O O . GLY A 1 85 ? -10.570 13.713 4.468 1.00 0.00 85 GLY A O 12
ATOM 12805 N N . GLU A 1 16 ? -7.239 -12.319 -1.307 1.00 0.00 16 GLU A N 13
ATOM 12806 C CA . GLU A 1 16 ? -8.548 -11.694 -0.946 1.00 0.00 16 GLU A CA 13
ATOM 12807 C C . GLU A 1 16 ? -8.628 -10.276 -1.515 1.00 0.00 16 GLU A C 13
ATOM 12808 O O . GLU A 1 16 ? -9.646 -9.862 -2.033 1.00 0.00 16 GLU A O 13
ATOM 12820 N N . GLU A 1 17 ? -7.563 -9.529 -1.424 1.00 0.00 17 GLU A N 13
ATOM 12821 C CA . GLU A 1 17 ? -7.582 -8.139 -1.963 1.00 0.00 17 GLU A CA 13
ATOM 12822 C C . GLU A 1 17 ? -8.740 -7.352 -1.346 1.00 0.00 17 GLU A C 13
ATOM 12823 O O . GLU A 1 17 ? -9.892 -7.562 -1.672 1.00 0.00 17 GLU A O 13
ATOM 12835 N N . GLU A 1 18 ? -8.446 -6.448 -0.450 1.00 0.00 18 GLU A N 13
ATOM 12836 C CA . GLU A 1 18 ? -9.531 -5.651 0.190 1.00 0.00 18 GLU A CA 13
ATOM 12837 C C . GLU A 1 18 ? -9.668 -4.291 -0.497 1.00 0.00 18 GLU A C 13
ATOM 12838 O O . GLU A 1 18 ? -9.196 -3.286 -0.003 1.00 0.00 18 GLU A O 13
ATOM 12850 N N . SER A 1 19 ? -10.311 -4.250 -1.631 1.00 0.00 19 SER A N 13
ATOM 12851 C CA . SER A 1 19 ? -10.477 -2.953 -2.345 1.00 0.00 19 SER A CA 13
ATOM 12852 C C . SER A 1 19 ? -11.798 -2.292 -1.939 1.00 0.00 19 SER A C 13
ATOM 12853 O O . SER A 1 19 ? -12.864 -2.841 -2.136 1.00 0.00 19 SER A O 13
ATOM 12861 N N . PHE A 1 20 ? -11.737 -1.116 -1.376 1.00 0.00 20 PHE A N 13
ATOM 12862 C CA . PHE A 1 20 ? -12.991 -0.423 -0.963 1.00 0.00 20 PHE A CA 13
ATOM 12863 C C . PHE A 1 20 ? -13.261 0.769 -1.885 1.00 0.00 20 PHE A C 13
ATOM 12864 O O . PHE A 1 20 ? -14.255 0.812 -2.584 1.00 0.00 20 PHE A O 13
ATOM 12881 N N . GLY A 1 21 ? -12.383 1.735 -1.896 1.00 0.00 21 GLY A N 13
ATOM 12882 C CA . GLY A 1 21 ? -12.592 2.919 -2.773 1.00 0.00 21 GLY A CA 13
ATOM 12883 C C . GLY A 1 21 ? -11.430 3.036 -3.765 1.00 0.00 21 GLY A C 13
ATO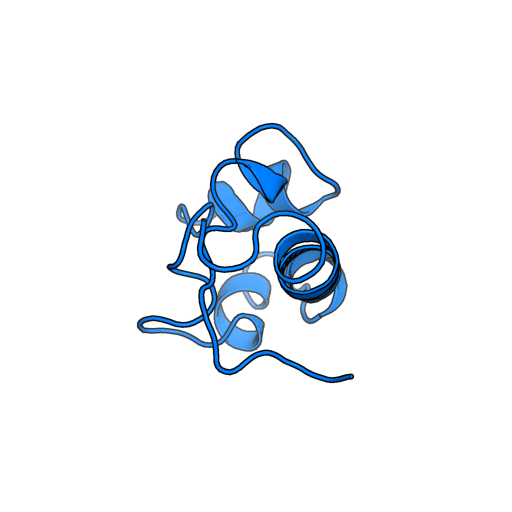M 12884 O O . GLY A 1 21 ? -11.120 2.095 -4.471 1.00 0.00 21 GLY A O 13
ATOM 12888 N N . PRO A 1 22 ? -10.829 4.195 -3.791 1.00 0.00 22 PRO A N 13
ATOM 12889 C CA . PRO A 1 22 ? -9.698 4.455 -4.702 1.00 0.00 22 PRO A CA 13
ATOM 12890 C C . PRO A 1 22 ? -8.363 4.077 -4.046 1.00 0.00 22 PRO A C 13
ATOM 12891 O O . PRO A 1 22 ? -7.379 3.833 -4.716 1.00 0.00 22 PRO A O 13
ATOM 12902 N N . GLN A 1 23 ? -8.324 4.018 -2.744 1.00 0.00 23 GLN A N 13
ATOM 12903 C CA . GLN A 1 23 ? -7.055 3.646 -2.047 1.00 0.00 23 GLN A CA 13
ATOM 12904 C C . GLN A 1 23 ? -5.939 4.627 -2.359 1.00 0.00 23 GLN A C 13
ATOM 12905 O O . GLN A 1 23 ? -4.819 4.232 -2.617 1.00 0.00 23 GLN A O 13
ATOM 12919 N N . PRO A 1 24 ? -6.264 5.879 -2.261 1.00 0.00 24 PRO A N 13
ATOM 12920 C CA . PRO A 1 24 ? -5.251 6.923 -2.470 1.00 0.00 24 PRO A CA 13
ATOM 12921 C C . PRO A 1 24 ? -4.334 6.888 -1.261 1.00 0.00 24 PRO A C 13
ATOM 12922 O O . PRO A 1 24 ? -4.254 7.830 -0.498 1.00 0.00 24 PRO A O 13
ATOM 12933 N N . ILE A 1 25 ? -3.665 5.782 -1.066 1.00 0.00 25 ILE A N 13
ATOM 12934 C CA . ILE A 1 25 ? -2.759 5.630 0.106 1.00 0.00 25 ILE A CA 13
ATOM 12935 C C . ILE A 1 25 ? -1.595 6.611 0.008 1.00 0.00 25 ILE A C 13
ATOM 12936 O O . ILE A 1 25 ? -0.441 6.239 0.091 1.00 0.00 25 ILE A O 13
ATOM 12952 N N . SER A 1 26 ? -1.896 7.861 -0.169 1.00 0.00 26 SER A N 13
ATOM 12953 C CA . SER A 1 26 ? -0.819 8.884 -0.278 1.00 0.00 26 SER A CA 13
ATOM 12954 C C . SER A 1 26 ? -0.173 9.128 1.090 1.00 0.00 26 SER A C 13
ATOM 12955 O O . SER A 1 26 ? 0.937 8.708 1.345 1.00 0.00 26 SER A O 13
ATOM 12963 N N . ARG A 1 27 ? -0.856 9.814 1.966 1.00 0.00 27 ARG A N 13
ATOM 12964 C CA . ARG A 1 27 ? -0.278 10.104 3.313 1.00 0.00 27 ARG A CA 13
ATOM 12965 C C . ARG A 1 27 ? -0.138 8.826 4.152 1.00 0.00 27 ARG A C 13
ATOM 12966 O O . ARG A 1 27 ? 0.588 8.794 5.127 1.00 0.00 27 ARG A O 13
ATOM 12987 N N . LEU A 1 28 ? -0.828 7.780 3.798 1.00 0.00 28 LEU A N 13
ATOM 12988 C CA . LEU A 1 28 ? -0.729 6.520 4.594 1.00 0.00 28 LEU A CA 13
ATOM 12989 C C . LEU A 1 28 ? 0.728 6.083 4.743 1.00 0.00 28 LEU A C 13
ATOM 12990 O O . LEU A 1 28 ? 1.339 6.270 5.778 1.00 0.00 28 LEU A O 13
ATOM 13006 N N . GLU A 1 29 ? 1.286 5.492 3.727 1.00 0.00 29 GLU A N 13
ATOM 13007 C CA . GLU A 1 29 ? 2.700 5.026 3.818 1.00 0.00 29 GLU A CA 13
ATOM 13008 C C . GLU A 1 29 ? 3.671 6.163 3.517 1.00 0.00 29 GLU A C 13
ATOM 13009 O O . GLU A 1 29 ? 4.826 6.114 3.888 1.00 0.00 29 GLU A O 13
ATOM 13021 N N . GLN A 1 30 ? 3.233 7.185 2.842 1.00 0.00 30 GLN A N 13
ATOM 13022 C CA . GLN A 1 30 ? 4.174 8.293 2.532 1.00 0.00 30 GLN A CA 13
ATOM 13023 C C . GLN A 1 30 ? 4.476 9.092 3.799 1.00 0.00 30 GLN A C 13
ATOM 13024 O O . GLN A 1 30 ? 5.558 9.619 3.970 1.00 0.00 30 GLN A O 13
ATOM 13038 N N . CYS A 1 31 ? 3.530 9.179 4.692 1.00 0.00 31 CYS A N 13
ATOM 13039 C CA . CYS A 1 31 ? 3.767 9.938 5.949 1.00 0.00 31 CYS A CA 13
ATOM 13040 C C . CYS A 1 31 ? 4.588 9.077 6.907 1.00 0.00 31 CYS A C 13
ATOM 13041 O O . CYS A 1 31 ? 5.025 9.527 7.948 1.00 0.00 31 CYS A O 13
ATOM 13049 N N . GLY A 1 32 ? 4.812 7.841 6.554 1.00 0.00 32 GLY A N 13
ATOM 13050 C CA . GLY A 1 32 ? 5.615 6.949 7.429 1.00 0.00 32 GLY A CA 13
ATOM 13051 C C . GLY A 1 32 ? 4.709 5.909 8.086 1.00 0.00 32 GLY A C 13
ATOM 13052 O O . GLY A 1 32 ? 4.551 5.887 9.290 1.00 0.00 32 GLY A O 13
ATOM 13056 N N . ILE A 1 33 ? 4.126 5.028 7.314 1.00 0.00 33 ILE A N 13
ATOM 13057 C CA . ILE A 1 33 ? 3.259 3.987 7.918 1.00 0.00 33 ILE A CA 13
ATOM 13058 C C . ILE A 1 33 ? 4.160 2.880 8.477 1.00 0.00 33 ILE A C 13
ATOM 13059 O O . ILE A 1 33 ? 5.102 3.146 9.198 1.00 0.00 33 ILE A O 13
ATOM 13075 N N . ASN A 1 34 ? 3.893 1.656 8.156 1.00 0.00 34 ASN A N 13
ATOM 13076 C CA . ASN A 1 34 ? 4.748 0.546 8.670 1.00 0.00 34 ASN A CA 13
ATOM 13077 C C . ASN A 1 34 ? 5.900 0.262 7.697 1.00 0.00 34 ASN A C 13
ATOM 13078 O O . ASN A 1 34 ? 6.443 1.158 7.082 1.00 0.00 34 ASN A O 13
ATOM 13089 N N . ALA A 1 35 ? 6.281 -0.981 7.561 1.00 0.00 35 ALA A N 13
ATOM 13090 C CA . ALA A 1 35 ? 7.406 -1.331 6.637 1.00 0.00 35 ALA A CA 13
ATOM 13091 C C . ALA A 1 35 ? 7.184 -0.734 5.255 1.00 0.00 35 ALA A C 13
ATOM 13092 O O . ALA A 1 35 ? 8.115 -0.515 4.504 1.00 0.00 35 ALA A O 13
ATOM 13099 N N . ASN A 1 36 ? 5.956 -0.514 4.890 1.00 0.00 36 ASN A N 13
ATOM 13100 C CA . ASN A 1 36 ? 5.690 0.020 3.532 1.00 0.00 36 ASN A CA 13
ATOM 13101 C C . ASN A 1 36 ? 6.653 1.144 3.193 1.00 0.00 36 ASN A C 13
ATOM 13102 O O . ASN A 1 36 ? 7.346 1.091 2.201 1.00 0.00 36 ASN A O 13
ATOM 13113 N N . ASP A 1 37 ? 6.680 2.167 3.996 1.00 0.00 37 ASP A N 13
ATOM 13114 C CA . ASP A 1 37 ? 7.583 3.317 3.715 1.00 0.00 37 ASP A CA 13
ATOM 13115 C C . ASP A 1 37 ? 8.862 2.844 3.014 1.00 0.00 37 ASP A C 13
ATOM 13116 O O . ASP A 1 37 ? 9.138 3.206 1.887 1.00 0.00 37 ASP A O 13
ATOM 13125 N N . VAL A 1 38 ? 9.632 2.036 3.688 1.00 0.00 38 VAL A N 13
ATOM 13126 C CA . VAL A 1 38 ? 10.913 1.529 3.113 1.00 0.00 38 VAL A CA 13
ATOM 13127 C C . VAL A 1 38 ? 10.736 0.804 1.771 1.00 0.00 38 VAL A C 13
ATOM 13128 O O . VAL A 1 38 ? 11.201 1.263 0.746 1.00 0.00 38 VAL A O 13
ATOM 13141 N N . LYS A 1 39 ? 10.124 -0.351 1.773 1.00 0.00 39 LYS A N 13
ATOM 13142 C CA . LYS A 1 39 ? 10.004 -1.124 0.500 1.00 0.00 39 LYS A CA 13
ATOM 13143 C C . LYS A 1 39 ? 8.835 -0.656 -0.373 1.00 0.00 39 LYS A C 13
ATOM 13144 O O . LYS A 1 39 ? 8.907 -0.697 -1.585 1.00 0.00 39 LYS A O 13
ATOM 13163 N N . LYS A 1 40 ? 7.755 -0.239 0.209 1.00 0.00 40 LYS A N 13
ATOM 13164 C CA . LYS A 1 40 ? 6.605 0.188 -0.627 1.00 0.00 40 LYS A CA 13
ATOM 13165 C C . LYS A 1 40 ? 6.890 1.505 -1.353 1.00 0.00 40 LYS A C 13
ATOM 13166 O O . LYS A 1 40 ? 6.893 1.567 -2.562 1.00 0.00 40 LYS A O 13
ATOM 13185 N N . LEU A 1 41 ? 7.084 2.572 -0.629 1.00 0.00 41 LEU A N 13
ATOM 13186 C CA . LEU A 1 41 ? 7.294 3.883 -1.306 1.00 0.00 41 LEU A CA 13
ATOM 13187 C C . LEU A 1 41 ? 8.706 4.059 -1.881 1.00 0.00 41 LEU A C 13
ATOM 13188 O O . LEU A 1 41 ? 8.899 4.835 -2.797 1.00 0.00 41 LEU A O 13
ATOM 13204 N N . GLU A 1 42 ? 9.702 3.408 -1.354 1.00 0.00 42 GLU A N 13
ATOM 13205 C CA . GLU A 1 42 ? 11.063 3.652 -1.908 1.00 0.00 42 GLU A CA 13
ATOM 13206 C C . GLU A 1 42 ? 11.404 2.736 -3.086 1.00 0.00 42 GLU A C 13
ATOM 13207 O O . GLU A 1 42 ? 12.183 3.099 -3.943 1.00 0.00 42 GLU A O 13
ATOM 13219 N N . GLU A 1 43 ? 10.851 1.562 -3.149 1.00 0.00 43 GLU A N 13
ATOM 13220 C CA . GLU A 1 43 ? 11.189 0.662 -4.292 1.00 0.00 43 GLU A CA 13
ATOM 13221 C C . GLU A 1 43 ? 10.516 1.145 -5.578 1.00 0.00 43 GLU A C 13
ATOM 13222 O O . GLU A 1 43 ? 10.606 0.513 -6.612 1.00 0.00 43 GLU A O 13
ATOM 13234 N N . ALA A 1 44 ? 9.847 2.262 -5.523 1.00 0.00 44 ALA A N 13
ATOM 13235 C CA . ALA A 1 44 ? 9.170 2.796 -6.734 1.00 0.00 44 ALA A CA 13
ATOM 13236 C C . ALA A 1 44 ? 8.371 4.037 -6.354 1.00 0.00 44 ALA A C 13
ATOM 13237 O O . ALA A 1 44 ? 8.435 5.059 -7.007 1.00 0.00 44 ALA A O 13
ATOM 13244 N N . GLY A 1 45 ? 7.625 3.952 -5.290 1.00 0.00 45 GLY A N 13
ATOM 13245 C CA . GLY A 1 45 ? 6.828 5.125 -4.856 1.00 0.00 45 GLY A CA 13
ATOM 13246 C C . GLY A 1 45 ? 5.341 4.883 -5.112 1.00 0.00 45 GLY A C 13
ATOM 13247 O O . GLY A 1 45 ? 4.670 5.703 -5.706 1.00 0.00 45 GLY A O 13
ATOM 13251 N N . PHE A 1 46 ? 4.800 3.785 -4.646 1.00 0.00 46 PHE A N 13
ATOM 13252 C CA . PHE A 1 46 ? 3.322 3.558 -4.866 1.00 0.00 46 PHE A CA 13
ATOM 13253 C C . PHE A 1 46 ? 2.530 4.268 -3.767 1.00 0.00 46 PHE A C 13
ATOM 13254 O O . PHE A 1 46 ? 1.377 3.967 -3.522 1.00 0.00 46 PHE A O 13
ATOM 13271 N N . HIS A 1 47 ? 3.151 5.191 -3.093 1.00 0.00 47 HIS A N 13
ATOM 13272 C CA . HIS A 1 47 ? 2.470 5.925 -1.991 1.00 0.00 47 HIS A CA 13
ATOM 13273 C C . HIS A 1 47 ? 1.235 6.679 -2.493 1.00 0.00 47 HIS A C 13
ATOM 13274 O O . HIS A 1 47 ? 1.208 7.893 -2.511 1.00 0.00 47 HIS A O 13
ATOM 13288 N N . THR A 1 48 ? 0.209 5.974 -2.879 1.00 0.00 48 THR A N 13
ATOM 13289 C CA . THR A 1 48 ? -1.033 6.655 -3.357 1.00 0.00 48 THR A CA 13
ATOM 13290 C C . THR A 1 48 ? -2.008 5.637 -3.957 1.00 0.00 48 THR A C 13
ATOM 13291 O O . THR A 1 48 ? -1.886 4.447 -3.746 1.00 0.00 48 THR A O 13
ATOM 13302 N N . VAL A 1 49 ? -2.979 6.100 -4.699 1.00 0.00 49 VAL A N 13
ATOM 13303 C CA . VAL A 1 49 ? -3.970 5.169 -5.313 1.00 0.00 49 VAL A CA 13
ATOM 13304 C C . VAL A 1 49 ? -3.278 3.904 -5.830 1.00 0.00 49 VAL A C 13
ATOM 13305 O O . VAL A 1 49 ? -3.884 2.856 -5.933 1.00 0.00 49 VAL A O 13
ATOM 13318 N N . GLU A 1 50 ? -2.016 3.995 -6.155 1.00 0.00 50 GLU A N 13
ATOM 13319 C CA . GLU A 1 50 ? -1.282 2.798 -6.661 1.00 0.00 50 GLU A CA 13
ATOM 13320 C C . GLU A 1 50 ? -1.700 1.538 -5.892 1.00 0.00 50 GLU A C 13
ATOM 13321 O O . GLU A 1 50 ? -1.617 0.436 -6.400 1.00 0.00 50 GLU A O 13
ATOM 13333 N N . ALA A 1 51 ? -2.146 1.688 -4.671 1.00 0.00 51 ALA A N 13
ATOM 13334 C CA . ALA A 1 51 ? -2.566 0.498 -3.877 1.00 0.00 51 ALA A CA 13
ATOM 13335 C C . ALA A 1 51 ? -3.367 -0.473 -4.748 1.00 0.00 51 ALA A C 13
ATOM 13336 O O . ALA A 1 51 ? -3.246 -1.676 -4.627 1.00 0.00 51 ALA A O 13
ATOM 13343 N N . VAL A 1 52 ? -4.194 0.040 -5.617 1.00 0.00 52 VAL A N 13
ATOM 13344 C CA . VAL A 1 52 ? -5.011 -0.855 -6.485 1.00 0.00 52 VAL A CA 13
ATOM 13345 C C . VAL A 1 52 ? -4.746 -0.552 -7.964 1.00 0.00 52 VAL A C 13
ATOM 13346 O O . VAL A 1 52 ? -4.441 0.564 -8.335 1.00 0.00 52 VAL A O 13
ATOM 13359 N N . ALA A 1 53 ? -4.859 -1.541 -8.811 1.00 0.00 53 ALA A N 13
ATOM 13360 C CA . ALA A 1 53 ? -4.612 -1.314 -10.265 1.00 0.00 53 ALA A CA 13
ATOM 13361 C C . ALA A 1 53 ? -3.186 -0.801 -10.484 1.00 0.00 53 ALA A C 13
ATOM 13362 O O . ALA A 1 53 ? -2.437 -0.603 -9.548 1.00 0.00 53 ALA A O 13
ATOM 13369 N N . TYR A 1 54 ? -2.804 -0.584 -11.714 1.00 0.00 54 TYR A N 13
ATOM 13370 C CA . TYR A 1 54 ? -1.425 -0.086 -11.992 1.00 0.00 54 TYR A CA 13
ATOM 13371 C C . TYR A 1 54 ? -0.389 -1.111 -11.521 1.00 0.00 54 TYR A C 13
ATOM 13372 O O . TYR A 1 54 ? 0.222 -1.799 -12.315 1.00 0.00 54 TYR A O 13
ATOM 13390 N N . ALA A 1 55 ? -0.191 -1.219 -10.236 1.00 0.00 55 ALA A N 13
ATOM 13391 C CA . ALA A 1 55 ? 0.801 -2.202 -9.716 1.00 0.00 55 ALA A CA 13
ATOM 13392 C C . ALA A 1 55 ? 0.134 -3.137 -8.704 1.00 0.00 55 ALA A C 13
ATOM 13393 O O . ALA A 1 55 ? -0.395 -2.693 -7.705 1.00 0.00 55 ALA A O 13
ATOM 13400 N N . PRO A 1 56 ? 0.188 -4.409 -8.994 1.00 0.00 56 PRO A N 13
ATOM 13401 C CA . PRO A 1 56 ? -0.412 -5.418 -8.089 1.00 0.00 56 PRO A CA 13
ATOM 13402 C C . PRO A 1 56 ? 0.421 -5.533 -6.810 1.00 0.00 56 PRO A C 13
ATOM 13403 O O . PRO A 1 56 ? 1.563 -5.944 -6.836 1.00 0.00 56 PRO A O 13
ATOM 13414 N N . LYS A 1 57 ? -0.147 -5.155 -5.695 1.00 0.00 57 LYS A N 13
ATOM 13415 C CA . LYS A 1 57 ? 0.596 -5.217 -4.401 1.00 0.00 57 LYS A CA 13
ATOM 13416 C C . LYS A 1 57 ? 1.504 -6.449 -4.339 1.00 0.00 57 LYS A C 13
ATOM 13417 O O . LYS A 1 57 ? 2.575 -6.402 -3.781 1.00 0.00 57 LYS A O 13
ATOM 13436 N N . LYS A 1 58 ? 1.088 -7.549 -4.899 1.00 0.00 58 LYS A N 13
ATOM 13437 C CA . LYS A 1 58 ? 1.940 -8.777 -4.852 1.00 0.00 58 LYS A CA 13
ATOM 13438 C C . LYS A 1 58 ? 3.231 -8.570 -5.651 1.00 0.00 58 LYS A C 13
ATOM 13439 O O . LYS A 1 58 ? 4.260 -9.150 -5.363 1.00 0.00 58 LYS A O 13
ATOM 13458 N N . GLU A 1 59 ? 3.184 -7.745 -6.649 1.00 0.00 59 GLU A N 13
ATOM 13459 C CA . GLU A 1 59 ? 4.401 -7.504 -7.471 1.00 0.00 59 GLU A CA 13
ATOM 13460 C C . GLU A 1 59 ? 5.272 -6.444 -6.812 1.00 0.00 59 GLU A C 13
ATOM 13461 O O . GLU A 1 59 ? 6.460 -6.628 -6.633 1.00 0.00 59 GLU A O 13
ATOM 13473 N N . LEU A 1 60 ? 4.695 -5.341 -6.431 1.00 0.00 60 LEU A N 13
ATOM 13474 C CA . LEU A 1 60 ? 5.507 -4.297 -5.770 1.00 0.00 60 LEU A CA 13
ATOM 13475 C C . LEU A 1 60 ? 6.252 -4.951 -4.608 1.00 0.00 60 LEU A C 13
ATOM 13476 O O . LEU A 1 60 ? 7.466 -4.999 -4.581 1.00 0.00 60 LEU A O 13
ATOM 13492 N N . ILE A 1 61 ? 5.533 -5.457 -3.649 1.00 0.00 61 ILE A N 13
ATOM 13493 C CA . ILE A 1 61 ? 6.200 -6.107 -2.495 1.00 0.00 61 ILE A CA 13
ATOM 13494 C C . ILE A 1 61 ? 7.263 -7.050 -3.018 1.00 0.00 61 ILE A C 13
ATOM 13495 O O . ILE A 1 61 ? 8.294 -7.248 -2.407 1.00 0.00 61 ILE A O 13
ATOM 13511 N N . ASN A 1 62 ? 7.029 -7.623 -4.166 1.00 0.00 62 ASN A N 13
ATOM 13512 C CA . ASN A 1 62 ? 8.036 -8.537 -4.743 1.00 0.00 62 ASN A CA 13
ATOM 13513 C C . ASN A 1 62 ? 9.380 -7.815 -4.884 1.00 0.00 62 ASN A C 13
ATOM 13514 O O . ASN A 1 62 ? 10.385 -8.433 -5.168 1.00 0.00 62 ASN A O 13
ATOM 13525 N N . ILE A 1 63 ? 9.430 -6.514 -4.676 1.00 0.00 63 ILE A N 13
ATOM 13526 C CA . ILE A 1 63 ? 10.748 -5.830 -4.799 1.00 0.00 63 ILE A CA 13
ATOM 13527 C C . ILE A 1 63 ? 11.752 -6.562 -3.919 1.00 0.00 63 ILE A C 13
ATOM 13528 O O . ILE A 1 63 ? 12.545 -7.360 -4.380 1.00 0.00 63 ILE A O 13
ATOM 13544 N N . LYS A 1 64 ? 11.707 -6.299 -2.658 1.00 0.00 64 LYS A N 13
ATOM 13545 C CA . LYS A 1 64 ? 12.639 -6.980 -1.722 1.00 0.00 64 LYS A CA 13
ATOM 13546 C C . LYS A 1 64 ? 12.207 -8.438 -1.540 1.00 0.00 64 LYS A C 13
ATOM 13547 O O . LYS A 1 64 ? 13.026 -9.329 -1.425 1.00 0.00 64 LYS A O 13
ATOM 13566 N N . GLY A 1 65 ? 10.924 -8.692 -1.528 1.00 0.00 65 GLY A N 13
ATOM 13567 C CA . GLY A 1 65 ? 10.448 -10.095 -1.370 1.00 0.00 65 GLY A CA 13
ATOM 13568 C C . GLY A 1 65 ? 9.302 -10.165 -0.353 1.00 0.00 65 GLY A C 13
ATOM 13569 O O . GLY A 1 65 ? 9.089 -11.184 0.277 1.00 0.00 65 GLY A O 13
ATOM 13573 N N . ILE A 1 66 ? 8.554 -9.107 -0.183 1.00 0.00 66 ILE A N 13
ATOM 13574 C CA . ILE A 1 66 ? 7.430 -9.153 0.793 1.00 0.00 66 ILE A CA 13
ATOM 13575 C C . ILE A 1 66 ? 6.158 -9.677 0.114 1.00 0.00 66 ILE A C 13
ATOM 13576 O O . ILE A 1 66 ? 6.199 -10.593 -0.683 1.00 0.00 66 ILE A O 13
ATOM 13592 N N . SER A 1 67 ? 5.032 -9.096 0.439 1.00 0.00 67 SER A N 13
ATOM 13593 C CA . SER A 1 67 ? 3.729 -9.525 -0.151 1.00 0.00 67 SER A CA 13
ATOM 13594 C C . SER A 1 67 ? 2.618 -8.755 0.558 1.00 0.00 67 SER A C 13
ATOM 13595 O O . SER A 1 67 ? 2.716 -7.559 0.752 1.00 0.00 67 SER A O 13
ATOM 13603 N N . GLU A 1 68 ? 1.579 -9.414 0.979 1.00 0.00 68 GLU A N 13
ATOM 13604 C CA . GLU A 1 68 ? 0.505 -8.684 1.701 1.00 0.00 68 GLU A CA 13
ATOM 13605 C C . GLU A 1 68 ? 1.114 -7.990 2.926 1.00 0.00 68 GLU A C 13
ATOM 13606 O O . GLU A 1 68 ? 0.524 -7.103 3.512 1.00 0.00 68 GLU A O 13
ATOM 13618 N N . ALA A 1 69 ? 2.295 -8.403 3.316 1.00 0.00 69 ALA A N 13
ATOM 13619 C CA . ALA A 1 69 ? 2.960 -7.792 4.502 1.00 0.00 69 ALA A CA 13
ATOM 13620 C C . ALA A 1 69 ? 2.849 -6.267 4.477 1.00 0.00 69 ALA A C 13
ATOM 13621 O O . ALA A 1 69 ? 2.019 -5.681 5.146 1.00 0.00 69 ALA A O 13
ATOM 13628 N N . LYS A 1 70 ? 3.677 -5.622 3.709 1.00 0.00 70 LYS A N 13
ATOM 13629 C CA . LYS A 1 70 ? 3.627 -4.137 3.635 1.00 0.00 70 LYS A CA 13
ATOM 13630 C C . LYS A 1 70 ? 2.479 -3.700 2.729 1.00 0.00 70 LYS A C 13
ATOM 13631 O O . LYS A 1 70 ? 1.759 -2.764 3.022 1.00 0.00 70 LYS A O 13
ATOM 13650 N N . ALA A 1 71 ? 2.298 -4.363 1.624 1.00 0.00 71 ALA A N 13
ATOM 13651 C CA . ALA A 1 71 ? 1.190 -3.962 0.714 1.00 0.00 71 ALA A CA 13
ATOM 13652 C C . ALA A 1 71 ? -0.116 -3.840 1.498 1.00 0.00 71 ALA A C 13
ATOM 13653 O O . ALA A 1 71 ? -0.568 -2.759 1.810 1.00 0.00 71 ALA A O 13
ATOM 13660 N N . ASP A 1 72 ? -0.736 -4.934 1.819 1.00 0.00 72 ASP A N 13
ATOM 13661 C CA . ASP A 1 72 ? -2.013 -4.846 2.572 1.00 0.00 72 ASP A CA 13
ATOM 13662 C C . ASP A 1 72 ? -1.856 -3.938 3.789 1.00 0.00 72 ASP A C 13
ATOM 13663 O O . ASP A 1 72 ? -2.778 -3.242 4.166 1.00 0.00 72 ASP A O 13
ATOM 13672 N N . LYS A 1 73 ? -0.705 -3.914 4.409 1.00 0.00 73 LYS A N 13
ATOM 13673 C CA . LYS A 1 73 ? -0.551 -3.014 5.583 1.00 0.00 73 LYS A CA 13
ATOM 13674 C C . LYS A 1 73 ? -1.075 -1.631 5.203 1.00 0.00 73 LYS A C 13
ATOM 13675 O O . LYS A 1 73 ? -1.547 -0.882 6.035 1.00 0.00 73 LYS A O 13
ATOM 13694 N N . ILE A 1 74 ? -1.007 -1.291 3.939 1.00 0.00 74 ILE A N 13
ATOM 13695 C CA . ILE A 1 74 ? -1.518 0.038 3.506 1.00 0.00 74 ILE A CA 13
ATOM 13696 C C . ILE A 1 74 ? -3.009 -0.048 3.185 1.00 0.00 74 ILE A C 13
ATOM 13697 O O . ILE A 1 74 ? -3.737 0.916 3.311 1.00 0.00 74 ILE A O 13
ATOM 13713 N N . LEU A 1 75 ? -3.471 -1.194 2.779 1.00 0.00 75 LEU A N 13
ATOM 13714 C CA . LEU A 1 75 ? -4.917 -1.336 2.458 1.00 0.00 75 LEU A CA 13
ATOM 13715 C C . LEU A 1 75 ? -5.706 -1.540 3.751 1.00 0.00 75 LEU A C 13
ATOM 13716 O O . LEU A 1 75 ? -6.912 -1.391 3.789 1.00 0.00 75 LEU A O 13
ATOM 13732 N N . ALA A 1 76 ? -5.026 -1.872 4.815 1.00 0.00 76 ALA A N 13
ATOM 13733 C CA . ALA A 1 76 ? -5.726 -2.082 6.115 1.00 0.00 76 ALA A CA 13
ATOM 13734 C C . ALA A 1 76 ? -5.857 -0.752 6.862 1.00 0.00 76 ALA A C 13
ATOM 13735 O O . ALA A 1 76 ? -6.920 -0.389 7.323 1.00 0.00 76 ALA A O 13
ATOM 13742 N N . GLU A 1 77 ? -4.782 -0.024 6.985 1.00 0.00 77 GLU A N 13
ATOM 13743 C CA . GLU A 1 77 ? -4.844 1.281 7.704 1.00 0.00 77 GLU A CA 13
ATOM 13744 C C . GLU A 1 77 ? -5.544 2.335 6.841 1.00 0.00 77 GLU A C 13
ATOM 13745 O O . GLU A 1 77 ? -6.199 3.228 7.344 1.00 0.00 77 GLU A O 13
ATOM 13757 N N . ALA A 1 78 ? -5.414 2.241 5.545 1.00 0.00 78 ALA A N 13
ATOM 13758 C CA . ALA A 1 78 ? -6.072 3.242 4.657 1.00 0.00 78 ALA A CA 13
ATOM 13759 C C . ALA A 1 78 ? -7.581 2.992 4.600 1.00 0.00 78 ALA A C 13
ATOM 13760 O O . ALA A 1 78 ? -8.376 3.889 4.792 1.00 0.00 78 ALA A O 13
ATOM 13767 N N . ALA A 1 79 ? -7.983 1.781 4.334 1.00 0.00 79 ALA A N 13
ATOM 13768 C CA . ALA A 1 79 ? -9.441 1.480 4.262 1.00 0.00 79 ALA A CA 13
ATOM 13769 C C . ALA A 1 79 ? -10.075 1.566 5.653 1.00 0.00 79 ALA A C 13
ATOM 13770 O O . ALA A 1 79 ? -11.279 1.643 5.792 1.00 0.00 79 ALA A O 13
ATOM 13777 N N . LYS A 1 80 ? -9.276 1.543 6.687 1.00 0.00 80 LYS A N 13
ATOM 13778 C CA . LYS A 1 80 ? -9.843 1.613 8.064 1.00 0.00 80 LYS A CA 13
ATOM 13779 C C . LYS A 1 80 ? -9.510 2.953 8.733 1.00 0.00 80 LYS A C 13
ATOM 13780 O O . LYS A 1 80 ? -9.809 3.162 9.891 1.00 0.00 80 LYS A O 13
ATOM 13799 N N . LEU A 1 81 ? -8.898 3.865 8.023 1.00 0.00 81 LEU A N 13
ATOM 13800 C CA . LEU A 1 81 ? -8.564 5.181 8.649 1.00 0.00 81 LEU A CA 13
ATOM 13801 C C . LEU A 1 81 ? -8.934 6.337 7.714 1.00 0.00 81 LEU A C 13
ATOM 13802 O O . LEU A 1 81 ? -9.575 7.288 8.117 1.00 0.00 81 LEU A O 13
ATOM 13818 N N . VAL A 1 82 ? -8.535 6.273 6.472 1.00 0.00 82 VAL A N 13
ATOM 13819 C CA . VAL A 1 82 ? -8.869 7.380 5.530 1.00 0.00 82 VAL A CA 13
ATOM 13820 C C . VAL A 1 82 ? -9.937 6.925 4.529 1.00 0.00 82 VAL A C 13
ATOM 13821 O O . VAL A 1 82 ? -9.635 6.614 3.395 1.00 0.00 82 VAL A O 13
ATOM 13834 N N . PRO A 1 83 ? -11.160 6.909 4.989 1.00 0.00 83 PRO A N 13
ATOM 13835 C CA . PRO A 1 83 ? -12.294 6.494 4.126 1.00 0.00 83 PRO A CA 13
ATOM 13836 C C . PRO A 1 83 ? -12.604 7.579 3.091 1.00 0.00 83 PRO A C 13
ATOM 13837 O O . PRO A 1 83 ? -12.438 8.756 3.342 1.00 0.00 83 PRO A O 13
ATOM 13848 N N . MET A 1 84 ? -13.057 7.191 1.930 1.00 0.00 84 MET A N 13
ATOM 13849 C CA . MET A 1 84 ? -13.381 8.201 0.882 1.00 0.00 84 MET A CA 13
ATOM 13850 C C . MET A 1 84 ? -14.205 9.340 1.487 1.00 0.00 84 MET A C 13
ATOM 13851 O O . MET A 1 84 ? -15.345 9.159 1.869 1.00 0.00 84 MET A O 13
ATOM 13865 N N . GLY A 1 85 ? -13.640 10.512 1.579 1.00 0.00 85 GLY A N 13
ATOM 13866 C CA . GLY A 1 85 ? -14.395 11.657 2.161 1.00 0.00 85 GLY A CA 13
ATOM 13867 C C . GLY A 1 85 ? -15.040 12.470 1.037 1.00 0.00 85 GLY A C 13
ATOM 13868 O O . GLY A 1 85 ? -16.119 12.994 1.256 1.00 0.00 85 GLY A O 13
ATOM 13872 N N . GLU A 1 16 ? -10.080 -11.599 2.349 1.00 0.00 16 GLU A N 14
ATOM 13873 C CA . GLU A 1 16 ? -9.747 -11.966 3.755 1.00 0.00 16 GLU A CA 14
ATOM 13874 C C . GLU A 1 16 ? -9.723 -10.714 4.638 1.00 0.00 16 GLU A C 14
ATOM 13875 O O . GLU A 1 16 ? -10.272 -10.698 5.722 1.00 0.00 16 GLU A O 14
ATOM 13887 N N . GLU A 1 17 ? -9.087 -9.669 4.183 1.00 0.00 17 GLU A N 14
ATOM 13888 C CA . GLU A 1 17 ? -9.023 -8.422 4.999 1.00 0.00 17 GLU A CA 14
ATOM 13889 C C . GLU A 1 17 ? -9.956 -7.355 4.420 1.00 0.00 17 GLU A C 14
ATOM 13890 O O . GLU A 1 17 ? -11.084 -7.206 4.846 1.00 0.00 17 GLU A O 14
ATOM 13902 N N . GLU A 1 18 ? -9.491 -6.606 3.457 1.00 0.00 18 GLU A N 14
ATOM 13903 C CA . GLU A 1 18 ? -10.352 -5.545 2.862 1.00 0.00 18 GLU A CA 14
ATOM 13904 C C . GLU A 1 18 ? -10.310 -5.615 1.333 1.00 0.00 18 GLU A C 14
ATOM 13905 O O . GLU A 1 18 ? -9.448 -6.243 0.752 1.00 0.00 18 GLU A O 14
ATOM 13917 N N . SER A 1 19 ? -11.237 -4.972 0.680 1.00 0.00 19 SER A N 14
ATOM 13918 C CA . SER A 1 19 ? -11.260 -4.991 -0.810 1.00 0.00 19 SER A CA 14
ATOM 13919 C C . SER A 1 19 ? -11.546 -3.594 -1.345 1.00 0.00 19 SER A C 14
ATOM 13920 O O . SER A 1 19 ? -10.654 -2.846 -1.690 1.00 0.00 19 SER A O 14
ATOM 13928 N N . PHE A 1 20 ? -12.791 -3.248 -1.409 1.00 0.00 20 PHE A N 14
ATOM 13929 C CA . PHE A 1 20 ? -13.182 -1.901 -1.914 1.00 0.00 20 PHE A CA 14
ATOM 13930 C C . PHE A 1 20 ? -12.209 -0.836 -1.396 1.00 0.00 20 PHE A C 14
ATOM 13931 O O . PHE A 1 20 ? -11.528 -1.035 -0.408 1.00 0.00 20 PHE A O 14
ATOM 13948 N N . GLY A 1 21 ? -12.139 0.291 -2.051 1.00 0.00 21 GLY A N 14
ATOM 13949 C CA . GLY A 1 21 ? -11.209 1.363 -1.592 1.00 0.00 21 GLY A CA 14
ATOM 13950 C C . GLY A 1 21 ? -10.084 1.538 -2.616 1.00 0.00 21 GLY A C 14
ATOM 13951 O O . GLY A 1 21 ? -9.487 0.573 -3.049 1.00 0.00 21 GLY A O 14
ATOM 13955 N N . PRO A 1 22 ? -9.833 2.771 -2.970 1.00 0.00 22 PRO A N 14
ATOM 13956 C CA . PRO A 1 22 ? -8.770 3.077 -3.954 1.00 0.00 22 PRO A CA 14
ATOM 13957 C C . PRO A 1 22 ? -7.389 2.991 -3.295 1.00 0.00 22 PRO A C 14
ATOM 13958 O O . PRO A 1 22 ? -6.376 3.234 -3.919 1.00 0.00 22 PRO A O 14
ATOM 13969 N N . GLN A 1 23 ? -7.341 2.643 -2.038 1.00 0.00 23 GLN A N 14
ATOM 13970 C CA . GLN A 1 23 ? -6.026 2.535 -1.343 1.00 0.00 23 GLN A CA 14
ATOM 13971 C C . GLN A 1 23 ? -5.261 3.843 -1.427 1.00 0.00 23 GLN A C 14
ATOM 13972 O O . GLN A 1 23 ? -4.120 3.871 -1.840 1.00 0.00 23 GLN A O 14
ATOM 13986 N N . PRO A 1 24 ? -5.905 4.886 -0.989 1.00 0.00 24 PRO A N 14
ATOM 13987 C CA . PRO A 1 24 ? -5.260 6.213 -0.981 1.00 0.00 24 PRO A CA 14
ATOM 13988 C C . PRO A 1 24 ? -4.142 6.208 0.056 1.00 0.00 24 PRO A C 14
ATOM 13989 O O . PRO A 1 24 ? -4.143 6.972 1.002 1.00 0.00 24 PRO A O 14
ATOM 14000 N N . ILE A 1 25 ? -3.183 5.340 -0.123 1.00 0.00 25 ILE A N 14
ATOM 14001 C CA . ILE A 1 25 ? -2.050 5.261 0.835 1.00 0.00 25 ILE A CA 14
ATOM 14002 C C . ILE A 1 25 ? -1.179 6.510 0.705 1.00 0.00 25 ILE A C 14
ATOM 14003 O O . ILE A 1 25 ? -0.234 6.697 1.443 1.00 0.00 25 ILE A O 14
ATOM 14019 N N . SER A 1 26 ? -1.498 7.345 -0.250 1.00 0.00 26 SER A N 14
ATOM 14020 C CA . SER A 1 26 ? -0.710 8.597 -0.485 1.00 0.00 26 SER A CA 14
ATOM 14021 C C . SER A 1 26 ? -0.031 9.092 0.796 1.00 0.00 26 SER A C 14
ATOM 14022 O O . SER A 1 26 ? 1.168 9.004 0.943 1.00 0.00 26 SER A O 14
ATOM 14030 N N . ARG A 1 27 ? -0.780 9.621 1.722 1.00 0.00 27 ARG A N 14
ATOM 14031 C CA . ARG A 1 27 ? -0.153 10.131 2.980 1.00 0.00 27 ARG A CA 14
ATOM 14032 C C . ARG A 1 27 ? 0.035 9.002 3.995 1.00 0.00 27 ARG A C 14
ATOM 14033 O O . ARG A 1 27 ? 0.847 9.093 4.892 1.00 0.00 27 ARG A O 14
ATOM 14054 N N . LEU A 1 28 ? -0.712 7.943 3.868 1.00 0.00 28 LEU A N 14
ATOM 14055 C CA . LEU A 1 28 ? -0.577 6.819 4.837 1.00 0.00 28 LEU A CA 14
ATOM 14056 C C . LEU A 1 28 ? 0.850 6.267 4.838 1.00 0.00 28 LEU A C 14
ATOM 14057 O O . LEU A 1 28 ? 1.572 6.390 5.808 1.00 0.00 28 LEU A O 14
ATOM 14073 N N . GLU A 1 29 ? 1.257 5.641 3.768 1.00 0.00 29 GLU A N 14
ATOM 14074 C CA . GLU A 1 29 ? 2.628 5.056 3.719 1.00 0.00 29 GLU A CA 14
ATOM 14075 C C . GLU A 1 29 ? 3.680 6.108 3.339 1.00 0.00 29 GLU A C 14
ATOM 14076 O O . GLU A 1 29 ? 4.821 6.014 3.749 1.00 0.00 29 GLU A O 14
ATOM 14088 N N . GLN A 1 30 ? 3.328 7.104 2.570 1.00 0.00 30 GLN A N 14
ATOM 14089 C CA . GLN A 1 30 ? 4.350 8.127 2.201 1.00 0.00 30 GLN A CA 14
ATOM 14090 C C . GLN A 1 30 ? 4.728 8.939 3.436 1.00 0.00 30 GLN A C 14
ATOM 14091 O O . GLN A 1 30 ? 5.846 9.396 3.576 1.00 0.00 30 GLN A O 14
ATOM 14105 N N . CYS A 1 31 ? 3.807 9.113 4.342 1.00 0.00 31 CYS A N 14
ATOM 14106 C CA . CYS A 1 31 ? 4.118 9.883 5.576 1.00 0.00 31 CYS A CA 14
ATOM 14107 C C . CYS A 1 31 ? 4.883 8.980 6.545 1.00 0.00 31 CYS A C 14
ATOM 14108 O O . CYS A 1 31 ? 5.478 9.436 7.501 1.00 0.00 31 CYS A O 14
ATOM 14116 N N . GLY A 1 32 ? 4.878 7.699 6.289 1.00 0.00 32 GLY A N 14
ATOM 14117 C CA . GLY A 1 32 ? 5.615 6.760 7.177 1.00 0.00 32 GLY A CA 14
ATOM 14118 C C . GLY A 1 32 ? 4.643 5.784 7.847 1.00 0.00 32 GLY A C 14
ATOM 14119 O O . GLY A 1 32 ? 4.493 5.786 9.053 1.00 0.00 32 GLY A O 14
ATOM 14123 N N . ILE A 1 33 ? 4.001 4.928 7.092 1.00 0.00 33 ILE A N 14
ATOM 14124 C CA . ILE A 1 33 ? 3.077 3.951 7.724 1.00 0.00 33 ILE A CA 14
ATOM 14125 C C . ILE A 1 33 ? 3.921 2.808 8.301 1.00 0.00 33 ILE A C 14
ATOM 14126 O O . ILE A 1 33 ? 4.876 3.036 9.017 1.00 0.00 33 ILE A O 14
ATOM 14142 N N . ASN A 1 34 ? 3.596 1.593 7.998 1.00 0.00 34 ASN A N 14
ATOM 14143 C CA . ASN A 1 34 ? 4.400 0.451 8.529 1.00 0.00 34 ASN A CA 14
ATOM 14144 C C . ASN A 1 34 ? 5.653 0.242 7.671 1.00 0.00 34 ASN A C 14
ATOM 14145 O O . ASN A 1 34 ? 6.162 1.163 7.063 1.00 0.00 34 ASN A O 14
ATOM 14156 N N . ALA A 1 35 ? 6.157 -0.964 7.620 1.00 0.00 35 ALA A N 14
ATOM 14157 C CA . ALA A 1 35 ? 7.380 -1.229 6.803 1.00 0.00 35 ALA A CA 14
ATOM 14158 C C . ALA A 1 35 ? 7.233 -0.634 5.409 1.00 0.00 35 ALA A C 14
ATOM 14159 O O . ALA A 1 35 ? 8.206 -0.339 4.745 1.00 0.00 35 ALA A O 14
ATOM 14166 N N . ASN A 1 36 ? 6.024 -0.486 4.947 1.00 0.00 36 ASN A N 14
ATOM 14167 C CA . ASN A 1 36 ? 5.819 0.055 3.580 1.00 0.00 36 ASN A CA 14
ATOM 14168 C C . ASN A 1 36 ? 6.779 1.199 3.287 1.00 0.00 36 ASN A C 14
ATOM 14169 O O . ASN A 1 36 ? 7.566 1.121 2.369 1.00 0.00 36 ASN A O 14
ATOM 14180 N N . ASP A 1 37 ? 6.693 2.263 4.040 1.00 0.00 37 ASP A N 14
ATOM 14181 C CA . ASP A 1 37 ? 7.578 3.441 3.797 1.00 0.00 37 ASP A CA 14
ATOM 14182 C C . ASP A 1 37 ? 8.883 3.015 3.119 1.00 0.00 37 ASP A C 14
ATOM 14183 O O . ASP A 1 37 ? 9.115 3.289 1.958 1.00 0.00 37 ASP A O 14
ATOM 14192 N N . VAL A 1 38 ? 9.727 2.339 3.839 1.00 0.00 38 VAL A N 14
ATOM 14193 C CA . VAL A 1 38 ? 11.026 1.888 3.263 1.00 0.00 38 VAL A CA 14
ATOM 14194 C C . VAL A 1 38 ? 10.856 1.084 1.967 1.00 0.00 38 VAL A C 14
ATOM 14195 O O . VAL A 1 38 ? 11.362 1.455 0.929 1.00 0.00 38 VAL A O 14
ATOM 14208 N N . LYS A 1 39 ? 10.199 -0.044 2.026 1.00 0.00 39 LYS A N 14
ATOM 14209 C CA . LYS A 1 39 ? 10.076 -0.893 0.802 1.00 0.00 39 LYS A CA 14
ATOM 14210 C C . LYS A 1 39 ? 8.938 -0.459 -0.126 1.00 0.00 39 LYS A C 14
ATOM 14211 O O . LYS A 1 39 ? 9.125 -0.325 -1.317 1.00 0.00 39 LYS A O 14
ATOM 14230 N N . LYS A 1 40 ? 7.757 -0.277 0.382 1.00 0.00 40 LYS A N 14
ATOM 14231 C CA . LYS A 1 40 ? 6.630 0.092 -0.515 1.00 0.00 40 LYS A CA 14
ATOM 14232 C C . LYS A 1 40 ? 6.935 1.336 -1.357 1.00 0.00 40 LYS A C 14
ATOM 14233 O O . LYS A 1 40 ? 6.816 1.312 -2.558 1.00 0.00 40 LYS A O 14
ATOM 14252 N N . LEU A 1 41 ? 7.267 2.441 -0.746 1.00 0.00 41 LEU A N 14
ATOM 14253 C CA . LEU A 1 41 ? 7.495 3.680 -1.556 1.00 0.00 41 LEU A CA 14
ATOM 14254 C C . LEU A 1 41 ? 8.939 3.853 -2.066 1.00 0.00 41 LEU A C 14
ATOM 14255 O O . LEU A 1 41 ? 9.170 4.611 -2.987 1.00 0.00 41 LEU A O 14
ATOM 14271 N N . GLU A 1 42 ? 9.921 3.223 -1.481 1.00 0.00 42 GLU A N 14
ATOM 14272 C CA . GLU A 1 42 ? 11.311 3.466 -1.982 1.00 0.00 42 GLU A CA 14
ATOM 14273 C C . GLU A 1 42 ? 11.691 2.533 -3.136 1.00 0.00 42 GLU A C 14
ATOM 14274 O O . GLU A 1 42 ? 12.502 2.881 -3.972 1.00 0.00 42 GLU A O 14
ATOM 14286 N N . GLU A 1 43 ? 11.129 1.363 -3.200 1.00 0.00 43 GLU A N 14
ATOM 14287 C CA . GLU A 1 43 ? 11.489 0.438 -4.316 1.00 0.00 43 GLU A CA 14
ATOM 14288 C C . GLU A 1 43 ? 10.998 1.012 -5.650 1.00 0.00 43 GLU A C 14
ATOM 14289 O O . GLU A 1 43 ? 11.314 0.510 -6.711 1.00 0.00 43 GLU A O 14
ATOM 14301 N N . ALA A 1 44 ? 10.236 2.071 -5.596 1.00 0.00 44 ALA A N 14
ATOM 14302 C CA . ALA A 1 44 ? 9.723 2.705 -6.845 1.00 0.00 44 ALA A CA 14
ATOM 14303 C C . ALA A 1 44 ? 8.942 3.963 -6.485 1.00 0.00 44 ALA A C 14
ATOM 14304 O O . ALA A 1 44 ? 9.175 5.029 -7.018 1.00 0.00 44 ALA A O 14
ATOM 14311 N N . GLY A 1 45 ? 8.021 3.848 -5.572 1.00 0.00 45 GLY A N 14
ATOM 14312 C CA . GLY A 1 45 ? 7.235 5.042 -5.171 1.00 0.00 45 GLY A CA 14
ATOM 14313 C C . GLY A 1 45 ? 5.736 4.767 -5.298 1.00 0.00 45 GLY A C 14
ATOM 14314 O O . GLY A 1 45 ? 4.977 5.630 -5.693 1.00 0.00 45 GLY A O 14
ATOM 14318 N N . PHE A 1 46 ? 5.285 3.588 -4.948 1.00 0.00 46 PHE A N 14
ATOM 14319 C CA . PHE A 1 46 ? 3.804 3.314 -5.047 1.00 0.00 46 PHE A CA 14
ATOM 14320 C C . PHE A 1 46 ? 3.059 3.956 -3.869 1.00 0.00 46 PHE A C 14
ATOM 14321 O O . PHE A 1 46 ? 1.918 3.639 -3.603 1.00 0.00 46 PHE A O 14
ATOM 14338 N N . HIS A 1 47 ? 3.696 4.839 -3.153 1.00 0.00 47 HIS A N 14
ATOM 14339 C CA . HIS A 1 47 ? 3.030 5.489 -1.985 1.00 0.00 47 HIS A CA 14
ATOM 14340 C C . HIS A 1 47 ? 1.801 6.295 -2.429 1.00 0.00 47 HIS A C 14
ATOM 14341 O O . HIS A 1 47 ? 1.785 7.506 -2.354 1.00 0.00 47 HIS A O 14
ATOM 14355 N N . THR A 1 48 ? 0.769 5.630 -2.883 1.00 0.00 48 THR A N 14
ATOM 14356 C CA . THR A 1 48 ? -0.465 6.354 -3.323 1.00 0.00 48 THR A CA 14
ATOM 14357 C C . THR A 1 48 ? -1.532 5.359 -3.795 1.00 0.00 48 THR A C 14
ATOM 14358 O O . THR A 1 48 ? -1.294 4.171 -3.885 1.00 0.00 48 THR A O 14
ATOM 14369 N N . VAL A 1 49 ? -2.706 5.846 -4.103 1.00 0.00 49 VAL A N 14
ATOM 14370 C CA . VAL A 1 49 ? -3.808 4.952 -4.584 1.00 0.00 49 VAL A CA 14
ATOM 14371 C C . VAL A 1 49 ? -3.264 3.844 -5.496 1.00 0.00 49 VAL A C 14
ATOM 14372 O O . VAL A 1 49 ? -3.844 2.782 -5.611 1.00 0.00 49 VAL A O 14
ATOM 14385 N N . GLU A 1 50 ? -2.163 4.086 -6.151 1.00 0.00 50 GLU A N 14
ATOM 14386 C CA . GLU A 1 50 ? -1.579 3.058 -7.065 1.00 0.00 50 GLU A CA 14
ATOM 14387 C C . GLU A 1 50 ? -1.647 1.643 -6.470 1.00 0.00 50 GLU A C 14
ATOM 14388 O O . GLU A 1 50 ? -1.554 0.666 -7.185 1.00 0.00 50 GLU A O 14
ATOM 14400 N N . ALA A 1 51 ? -1.782 1.512 -5.177 1.00 0.00 51 ALA A N 14
ATOM 14401 C CA . ALA A 1 51 ? -1.824 0.147 -4.574 1.00 0.00 51 ALA A CA 14
ATOM 14402 C C . ALA A 1 51 ? -3.001 -0.675 -5.116 1.00 0.00 51 ALA A C 14
ATOM 14403 O O . ALA A 1 51 ? -3.109 -1.856 -4.855 1.00 0.00 51 ALA A O 14
ATOM 14410 N N . VAL A 1 52 ? -3.891 -0.073 -5.862 1.00 0.00 52 VAL A N 14
ATOM 14411 C CA . VAL A 1 52 ? -5.051 -0.850 -6.395 1.00 0.00 52 VAL A CA 14
ATOM 14412 C C . VAL A 1 52 ? -5.222 -0.621 -7.900 1.00 0.00 52 VAL A C 14
ATOM 14413 O O . VAL A 1 52 ? -6.274 -0.221 -8.356 1.00 0.00 52 VAL A O 14
ATOM 14426 N N . ALA A 1 53 ? -4.203 -0.876 -8.679 1.00 0.00 53 ALA A N 14
ATOM 14427 C CA . ALA A 1 53 ? -4.330 -0.674 -10.154 1.00 0.00 53 ALA A CA 14
ATOM 14428 C C . ALA A 1 53 ? -2.962 -0.779 -10.838 1.00 0.00 53 ALA A C 14
ATOM 14429 O O . ALA A 1 53 ? -2.612 -1.798 -11.400 1.00 0.00 53 ALA A O 14
ATOM 14436 N N . TYR A 1 54 ? -2.198 0.278 -10.808 1.00 0.00 54 TYR A N 14
ATOM 14437 C CA . TYR A 1 54 ? -0.859 0.262 -11.468 1.00 0.00 54 TYR A CA 14
ATOM 14438 C C . TYR A 1 54 ? -0.144 -1.077 -11.248 1.00 0.00 54 TYR A C 14
ATOM 14439 O O . TYR A 1 54 ? 0.669 -1.489 -12.050 1.00 0.00 54 TYR A O 14
ATOM 14457 N N . ALA A 1 55 ? -0.428 -1.760 -10.171 1.00 0.00 55 ALA A N 14
ATOM 14458 C CA . ALA A 1 55 ? 0.257 -3.064 -9.928 1.00 0.00 55 ALA A CA 14
ATOM 14459 C C . ALA A 1 55 ? -0.444 -3.845 -8.810 1.00 0.00 55 ALA A C 14
ATOM 14460 O O . ALA A 1 55 ? -0.998 -3.263 -7.900 1.00 0.00 55 ALA A O 14
ATOM 14467 N N . PRO A 1 56 ? -0.379 -5.147 -8.913 1.00 0.00 56 PRO A N 14
ATOM 14468 C CA . PRO A 1 56 ? -1.003 -6.024 -7.893 1.00 0.00 56 PRO A CA 14
ATOM 14469 C C . PRO A 1 56 ? -0.175 -6.000 -6.607 1.00 0.00 56 PRO A C 14
ATOM 14470 O O . PRO A 1 56 ? 1.034 -6.127 -6.627 1.00 0.00 56 PRO A O 14
ATOM 14481 N N . LYS A 1 57 ? -0.821 -5.822 -5.490 1.00 0.00 57 LYS A N 14
ATOM 14482 C CA . LYS A 1 57 ? -0.087 -5.769 -4.195 1.00 0.00 57 LYS A CA 14
ATOM 14483 C C . LYS A 1 57 ? 1.033 -6.814 -4.147 1.00 0.00 57 LYS A C 14
ATOM 14484 O O . LYS A 1 57 ? 2.004 -6.646 -3.446 1.00 0.00 57 LYS A O 14
ATOM 14503 N N . LYS A 1 58 ? 0.908 -7.891 -4.875 1.00 0.00 58 LYS A N 14
ATOM 14504 C CA . LYS A 1 58 ? 1.978 -8.939 -4.843 1.00 0.00 58 LYS A CA 14
ATOM 14505 C C . LYS A 1 58 ? 3.140 -8.558 -5.769 1.00 0.00 58 LYS A C 14
ATOM 14506 O O . LYS A 1 58 ? 4.259 -8.996 -5.597 1.00 0.00 58 LYS A O 14
ATOM 14525 N N . GLU A 1 59 ? 2.878 -7.742 -6.743 1.00 0.00 59 GLU A N 14
ATOM 14526 C CA . GLU A 1 59 ? 3.962 -7.329 -7.688 1.00 0.00 59 GLU A CA 14
ATOM 14527 C C . GLU A 1 59 ? 4.757 -6.176 -7.091 1.00 0.00 59 GLU A C 14
ATOM 14528 O O . GLU A 1 59 ? 5.971 -6.184 -7.083 1.00 0.00 59 GLU A O 14
ATOM 14540 N N . LEU A 1 60 ? 4.090 -5.192 -6.570 1.00 0.00 60 LEU A N 14
ATOM 14541 C CA . LEU A 1 60 ? 4.826 -4.069 -5.954 1.00 0.00 60 LEU A CA 14
ATOM 14542 C C . LEU A 1 60 ? 5.669 -4.638 -4.814 1.00 0.00 60 LEU A C 14
ATOM 14543 O O . LEU A 1 60 ? 6.881 -4.578 -4.836 1.00 0.00 60 LEU A O 14
ATOM 14559 N N . ILE A 1 61 ? 5.042 -5.198 -3.824 1.00 0.00 61 ILE A N 14
ATOM 14560 C CA . ILE A 1 61 ? 5.821 -5.771 -2.697 1.00 0.00 61 ILE A CA 14
ATOM 14561 C C . ILE A 1 61 ? 6.932 -6.637 -3.260 1.00 0.00 61 ILE A C 14
ATOM 14562 O O . ILE A 1 61 ? 7.986 -6.779 -2.672 1.00 0.00 61 ILE A O 14
ATOM 14578 N N . ASN A 1 62 ? 6.713 -7.205 -4.414 1.00 0.00 62 ASN A N 14
ATOM 14579 C CA . ASN A 1 62 ? 7.771 -8.040 -5.026 1.00 0.00 62 ASN A CA 14
ATOM 14580 C C . ASN A 1 62 ? 9.107 -7.296 -4.960 1.00 0.00 62 ASN A C 14
ATOM 14581 O O . ASN A 1 62 ? 10.152 -7.897 -5.098 1.00 0.00 62 ASN A O 14
ATOM 14592 N N . ILE A 1 63 ? 9.089 -5.993 -4.749 1.00 0.00 63 ILE A N 14
ATOM 14593 C CA . ILE A 1 63 ? 10.367 -5.242 -4.672 1.00 0.00 63 ILE A CA 14
ATOM 14594 C C . ILE A 1 63 ? 11.331 -5.920 -3.692 1.00 0.00 63 ILE A C 14
ATOM 14595 O O . ILE A 1 63 ? 11.873 -6.971 -3.968 1.00 0.00 63 ILE A O 14
ATOM 14611 N N . LYS A 1 64 ? 11.555 -5.346 -2.553 1.00 0.00 64 LYS A N 14
ATOM 14612 C CA . LYS A 1 64 ? 12.476 -5.993 -1.578 1.00 0.00 64 LYS A CA 14
ATOM 14613 C C . LYS A 1 64 ? 12.097 -7.472 -1.456 1.00 0.00 64 LYS A C 14
ATOM 14614 O O . LYS A 1 64 ? 12.907 -8.309 -1.111 1.00 0.00 64 LYS A O 14
ATOM 14633 N N . GLY A 1 65 ? 10.864 -7.789 -1.745 1.00 0.00 65 GLY A N 14
ATOM 14634 C CA . GLY A 1 65 ? 10.417 -9.204 -1.658 1.00 0.00 65 GLY A CA 14
ATOM 14635 C C . GLY A 1 65 ? 9.322 -9.327 -0.600 1.00 0.00 65 GLY A C 14
ATOM 1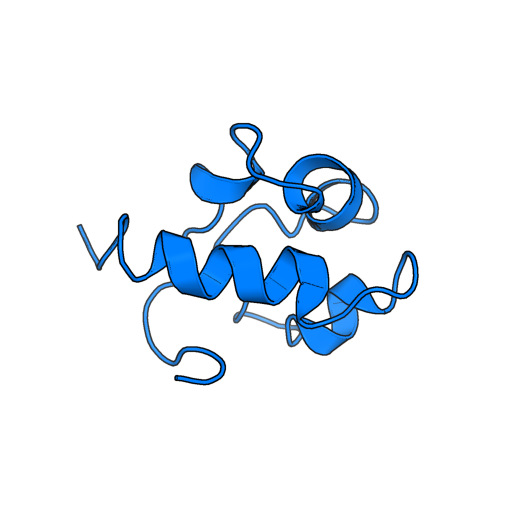4636 O O . GLY A 1 65 ? 9.182 -10.350 0.039 1.00 0.00 65 GLY A O 14
ATOM 14640 N N . ILE A 1 66 ? 8.545 -8.295 -0.394 1.00 0.00 66 ILE A N 14
ATOM 14641 C CA . ILE A 1 66 ? 7.479 -8.388 0.636 1.00 0.00 66 ILE A CA 14
ATOM 14642 C C . ILE A 1 66 ? 6.221 -9.040 0.049 1.00 0.00 66 ILE A C 14
ATOM 14643 O O . ILE A 1 66 ? 6.296 -9.941 -0.762 1.00 0.00 66 ILE A O 14
ATOM 14659 N N . SER A 1 67 ? 5.070 -8.585 0.467 1.00 0.00 67 SER A N 14
ATOM 14660 C CA . SER A 1 67 ? 3.784 -9.156 -0.036 1.00 0.00 67 SER A CA 14
ATOM 14661 C C . SER A 1 67 ? 2.645 -8.506 0.742 1.00 0.00 67 SER A C 14
ATOM 14662 O O . SER A 1 67 ? 2.675 -7.323 1.028 1.00 0.00 67 SER A O 14
ATOM 14670 N N . GLU A 1 68 ? 1.661 -9.262 1.131 1.00 0.00 68 GLU A N 14
ATOM 14671 C CA . GLU A 1 68 ? 0.570 -8.657 1.930 1.00 0.00 68 GLU A CA 14
ATOM 14672 C C . GLU A 1 68 ? 1.204 -7.960 3.131 1.00 0.00 68 GLU A C 14
ATOM 14673 O O . GLU A 1 68 ? 0.631 -7.071 3.730 1.00 0.00 68 GLU A O 14
ATOM 14685 N N . ALA A 1 69 ? 2.400 -8.359 3.477 1.00 0.00 69 ALA A N 14
ATOM 14686 C CA . ALA A 1 69 ? 3.099 -7.728 4.625 1.00 0.00 69 ALA A CA 14
ATOM 14687 C C . ALA A 1 69 ? 2.928 -6.211 4.572 1.00 0.00 69 ALA A C 14
ATOM 14688 O O . ALA A 1 69 ? 2.120 -5.640 5.277 1.00 0.00 69 ALA A O 14
ATOM 14695 N N . LYS A 1 70 ? 3.682 -5.557 3.738 1.00 0.00 70 LYS A N 14
ATOM 14696 C CA . LYS A 1 70 ? 3.575 -4.081 3.626 1.00 0.00 70 LYS A CA 14
ATOM 14697 C C . LYS A 1 70 ? 2.290 -3.708 2.884 1.00 0.00 70 LYS A C 14
ATOM 14698 O O . LYS A 1 70 ? 1.456 -2.982 3.389 1.00 0.00 70 LYS A O 14
ATOM 14717 N N . ALA A 1 71 ? 2.128 -4.198 1.686 1.00 0.00 71 ALA A N 14
ATOM 14718 C CA . ALA A 1 71 ? 0.899 -3.868 0.906 1.00 0.00 71 ALA A CA 14
ATOM 14719 C C . ALA A 1 71 ? -0.350 -3.991 1.784 1.00 0.00 71 ALA A C 14
ATOM 14720 O O . ALA A 1 71 ? -0.921 -3.006 2.208 1.00 0.00 71 ALA A O 14
ATOM 14727 N N . ASP A 1 72 ? -0.782 -5.195 2.044 1.00 0.00 72 ASP A N 14
ATOM 14728 C CA . ASP A 1 72 ? -2.003 -5.394 2.881 1.00 0.00 72 ASP A CA 14
ATOM 14729 C C . ASP A 1 72 ? -2.028 -4.398 4.040 1.00 0.00 72 ASP A C 14
ATOM 14730 O O . ASP A 1 72 ? -2.993 -3.687 4.238 1.00 0.00 72 ASP A O 14
ATOM 14739 N N . LYS A 1 73 ? -0.978 -4.336 4.808 1.00 0.00 73 LYS A N 14
ATOM 14740 C CA . LYS A 1 73 ? -0.953 -3.379 5.948 1.00 0.00 73 LYS A CA 14
ATOM 14741 C C . LYS A 1 73 ? -1.486 -2.014 5.502 1.00 0.00 73 LYS A C 14
ATOM 14742 O O . LYS A 1 73 ? -2.025 -1.259 6.288 1.00 0.00 73 LYS A O 14
ATOM 14761 N N . ILE A 1 74 ? -1.339 -1.690 4.245 1.00 0.00 74 ILE A N 14
ATOM 14762 C CA . ILE A 1 74 ? -1.836 -0.372 3.753 1.00 0.00 74 ILE A CA 14
ATOM 14763 C C . ILE A 1 74 ? -3.338 -0.458 3.447 1.00 0.00 74 ILE A C 14
ATOM 14764 O O . ILE A 1 74 ? -4.095 0.441 3.754 1.00 0.00 74 ILE A O 14
ATOM 14780 N N . LEU A 1 75 ? -3.769 -1.532 2.844 1.00 0.00 75 LEU A N 14
ATOM 14781 C CA . LEU A 1 75 ? -5.219 -1.675 2.519 1.00 0.00 75 LEU A CA 14
ATOM 14782 C C . LEU A 1 75 ? -6.048 -1.708 3.806 1.00 0.00 75 LEU A C 14
ATOM 14783 O O . LEU A 1 75 ? -7.245 -1.502 3.791 1.00 0.00 75 LEU A O 14
ATOM 14799 N N . ALA A 1 76 ? -5.420 -1.967 4.921 1.00 0.00 76 ALA A N 14
ATOM 14800 C CA . ALA A 1 76 ? -6.174 -2.014 6.207 1.00 0.00 76 ALA A CA 14
ATOM 14801 C C . ALA A 1 76 ? -6.296 -0.609 6.802 1.00 0.00 76 ALA A C 14
ATOM 14802 O O . ALA A 1 76 ? -7.375 -0.152 7.121 1.00 0.00 76 ALA A O 14
ATOM 14809 N N . GLU A 1 77 ? -5.197 0.079 6.958 1.00 0.00 77 GLU A N 14
ATOM 14810 C CA . GLU A 1 77 ? -5.254 1.452 7.537 1.00 0.00 77 GLU A CA 14
ATOM 14811 C C . GLU A 1 77 ? -5.786 2.446 6.501 1.00 0.00 77 GLU A C 14
ATOM 14812 O O . GLU A 1 77 ? -6.285 3.502 6.838 1.00 0.00 77 GLU A O 14
ATOM 14824 N N . ALA A 1 78 ? -5.675 2.124 5.242 1.00 0.00 78 ALA A N 14
ATOM 14825 C CA . ALA A 1 78 ? -6.164 3.056 4.184 1.00 0.00 78 ALA A CA 14
ATOM 14826 C C . ALA A 1 78 ? -7.681 2.936 4.007 1.00 0.00 78 ALA A C 14
ATOM 14827 O O . ALA A 1 78 ? -8.377 3.923 3.871 1.00 0.00 78 ALA A O 14
ATOM 14834 N N . ALA A 1 79 ? -8.196 1.739 3.995 1.00 0.00 79 ALA A N 14
ATOM 14835 C CA . ALA A 1 79 ? -9.666 1.563 3.810 1.00 0.00 79 ALA A CA 14
ATOM 14836 C C . ALA A 1 79 ? -10.421 1.844 5.114 1.00 0.00 79 ALA A C 14
ATOM 14837 O O . ALA A 1 79 ? -11.622 2.036 5.113 1.00 0.00 79 ALA A O 14
ATOM 14844 N N . LYS A 1 80 ? -9.741 1.856 6.228 1.00 0.00 80 LYS A N 14
ATOM 14845 C CA . LYS A 1 80 ? -10.446 2.110 7.519 1.00 0.00 80 LYS A CA 14
ATOM 14846 C C . LYS A 1 80 ? -10.030 3.454 8.128 1.00 0.00 80 LYS A C 14
ATOM 14847 O O . LYS A 1 80 ? -10.509 3.837 9.177 1.00 0.00 80 LYS A O 14
ATOM 14866 N N . LEU A 1 81 ? -9.147 4.175 7.493 1.00 0.00 81 LEU A N 14
ATOM 14867 C CA . LEU A 1 81 ? -8.719 5.485 8.067 1.00 0.00 81 LEU A CA 14
ATOM 14868 C C . LEU A 1 81 ? -8.902 6.617 7.051 1.00 0.00 81 LEU A C 14
ATOM 14869 O O . LEU A 1 81 ? -9.417 7.670 7.371 1.00 0.00 81 LEU A O 14
ATOM 14885 N N . VAL A 1 82 ? -8.481 6.418 5.832 1.00 0.00 82 VAL A N 14
ATOM 14886 C CA . VAL A 1 82 ? -8.631 7.497 4.811 1.00 0.00 82 VAL A CA 14
ATOM 14887 C C . VAL A 1 82 ? -9.516 7.025 3.654 1.00 0.00 82 VAL A C 14
ATOM 14888 O O . VAL A 1 82 ? -9.026 6.680 2.598 1.00 0.00 82 VAL A O 14
ATOM 14901 N N . PRO A 1 83 ? -10.798 7.032 3.898 1.00 0.00 83 PRO A N 14
ATOM 14902 C CA . PRO A 1 83 ? -11.770 6.603 2.866 1.00 0.00 83 PRO A CA 14
ATOM 14903 C C . PRO A 1 83 ? -11.943 7.697 1.807 1.00 0.00 83 PRO A C 14
ATOM 14904 O O . PRO A 1 83 ? -11.700 7.485 0.635 1.00 0.00 83 PRO A O 14
ATOM 14915 N N . MET A 1 84 ? -12.364 8.865 2.209 1.00 0.00 84 MET A N 14
ATOM 14916 C CA . MET A 1 84 ? -12.554 9.969 1.224 1.00 0.00 84 MET A CA 14
ATOM 14917 C C . MET A 1 84 ? -11.844 11.237 1.706 1.00 0.00 84 MET A C 14
ATOM 14918 O O . MET A 1 84 ? -12.432 12.081 2.355 1.00 0.00 84 MET A O 14
ATOM 14932 N N . GLY A 1 85 ? -10.585 11.382 1.394 1.00 0.00 85 GLY A N 14
ATOM 14933 C CA . GLY A 1 85 ? -9.846 12.597 1.837 1.00 0.00 85 GLY A CA 14
ATOM 14934 C C . GLY A 1 85 ? -8.762 12.940 0.813 1.00 0.00 85 GLY A C 14
ATOM 14935 O O . GLY A 1 85 ? -8.841 14.009 0.233 1.00 0.00 85 GLY A O 14
ATOM 14939 N N . GLU A 1 16 ? -13.517 -10.848 5.664 1.00 0.00 16 GLU A N 15
ATOM 14940 C CA . GLU A 1 16 ? -12.123 -10.334 5.788 1.00 0.00 16 GLU A CA 15
ATOM 14941 C C . GLU A 1 16 ? -11.609 -9.856 4.425 1.00 0.00 16 GLU A C 15
ATOM 14942 O O . GLU A 1 16 ? -11.568 -10.604 3.470 1.00 0.00 16 GLU A O 15
ATOM 14954 N N . GLU A 1 17 ? -11.220 -8.613 4.331 1.00 0.00 17 GLU A N 15
ATOM 14955 C CA . GLU A 1 17 ? -10.713 -8.086 3.030 1.00 0.00 17 GLU A CA 15
ATOM 14956 C C . GLU A 1 17 ? -10.008 -6.743 3.239 1.00 0.00 17 GLU A C 15
ATOM 14957 O O . GLU A 1 17 ? -10.532 -5.848 3.871 1.00 0.00 17 GLU A O 15
ATOM 14969 N N . GLU A 1 18 ? -8.824 -6.593 2.711 1.00 0.00 18 GLU A N 15
ATOM 14970 C CA . GLU A 1 18 ? -8.090 -5.307 2.880 1.00 0.00 18 GLU A CA 15
ATOM 14971 C C . GLU A 1 18 ? -8.548 -4.293 1.826 1.00 0.00 18 GLU A C 15
ATOM 14972 O O . GLU A 1 18 ? -7.926 -3.268 1.628 1.00 0.00 18 GLU A O 15
ATOM 14984 N N . SER A 1 19 ? -9.624 -4.572 1.143 1.00 0.00 19 SER A N 15
ATOM 14985 C CA . SER A 1 19 ? -10.107 -3.622 0.100 1.00 0.00 19 SER A CA 15
ATOM 14986 C C . SER A 1 19 ? -11.458 -3.021 0.501 1.00 0.00 19 SER A C 15
ATOM 14987 O O . SER A 1 19 ? -12.409 -3.727 0.774 1.00 0.00 19 SER A O 15
ATOM 14995 N N . PHE A 1 20 ? -11.548 -1.718 0.537 1.00 0.00 20 PHE A N 15
ATOM 14996 C CA . PHE A 1 20 ? -12.835 -1.063 0.917 1.00 0.00 20 PHE A CA 15
ATOM 14997 C C . PHE A 1 20 ? -13.268 -0.084 -0.178 1.00 0.00 20 PHE A C 15
ATOM 14998 O O . PHE A 1 20 ? -14.235 -0.309 -0.881 1.00 0.00 20 PHE A O 15
ATOM 15015 N N . GLY A 1 21 ? -12.558 1.001 -0.330 1.00 0.00 21 GLY A N 15
ATOM 15016 C CA . GLY A 1 21 ? -12.923 1.995 -1.379 1.00 0.00 21 GLY A CA 15
ATOM 15017 C C . GLY A 1 21 ? -11.675 2.350 -2.192 1.00 0.00 21 GLY A C 15
ATOM 15018 O O . GLY A 1 21 ? -11.010 1.477 -2.716 1.00 0.00 21 GLY A O 15
ATOM 15022 N N . PRO A 1 22 ? -11.389 3.623 -2.265 1.00 0.00 22 PRO A N 15
ATOM 15023 C CA . PRO A 1 22 ? -10.200 4.089 -3.021 1.00 0.00 22 PRO A CA 15
ATOM 15024 C C . PRO A 1 22 ? -8.922 3.732 -2.257 1.00 0.00 22 PRO A C 15
ATOM 15025 O O . PRO A 1 22 ? -8.950 2.959 -1.320 1.00 0.00 22 PRO A O 15
ATOM 15036 N N . GLN A 1 23 ? -7.802 4.272 -2.651 1.00 0.00 23 GLN A N 15
ATOM 15037 C CA . GLN A 1 23 ? -6.533 3.936 -1.942 1.00 0.00 23 GLN A CA 15
ATOM 15038 C C . GLN A 1 23 ? -5.657 5.167 -1.754 1.00 0.00 23 GLN A C 15
ATOM 15039 O O . GLN A 1 23 ? -4.484 5.141 -2.058 1.00 0.00 23 GLN A O 15
ATOM 15053 N N . PRO A 1 24 ? -6.232 6.200 -1.211 1.00 0.00 24 PRO A N 15
ATOM 15054 C CA . PRO A 1 24 ? -5.453 7.429 -0.944 1.00 0.00 24 PRO A CA 15
ATOM 15055 C C . PRO A 1 24 ? -4.424 7.117 0.139 1.00 0.00 24 PRO A C 15
ATOM 15056 O O . PRO A 1 24 ? -4.404 7.722 1.192 1.00 0.00 24 PRO A O 15
ATOM 15067 N N . ILE A 1 25 ? -3.575 6.157 -0.116 1.00 0.00 25 ILE A N 15
ATOM 15068 C CA . ILE A 1 25 ? -2.556 5.773 0.884 1.00 0.00 25 ILE A CA 15
ATOM 15069 C C . ILE A 1 25 ? -1.415 6.777 0.874 1.00 0.00 25 ILE A C 15
ATOM 15070 O O . ILE A 1 25 ? -0.446 6.640 1.593 1.00 0.00 25 ILE A O 15
ATOM 15086 N N . SER A 1 26 ? -1.526 7.785 0.059 1.00 0.00 26 SER A N 15
ATOM 15087 C CA . SER A 1 26 ? -0.446 8.808 -0.003 1.00 0.00 26 SER A CA 15
ATOM 15088 C C . SER A 1 26 ? 0.053 9.125 1.408 1.00 0.00 26 SER A C 15
ATOM 15089 O O . SER A 1 26 ? 1.180 8.845 1.753 1.00 0.00 26 SER A O 15
ATOM 15097 N N . ARG A 1 27 ? -0.778 9.701 2.227 1.00 0.00 27 ARG A N 15
ATOM 15098 C CA . ARG A 1 27 ? -0.349 10.035 3.614 1.00 0.00 27 ARG A CA 15
ATOM 15099 C C . ARG A 1 27 ? -0.072 8.765 4.429 1.00 0.00 27 ARG A C 15
ATOM 15100 O O . ARG A 1 27 ? 0.719 8.770 5.350 1.00 0.00 27 ARG A O 15
ATOM 15121 N N . LEU A 1 28 ? -0.729 7.685 4.111 1.00 0.00 28 LEU A N 15
ATOM 15122 C CA . LEU A 1 28 ? -0.524 6.422 4.883 1.00 0.00 28 LEU A CA 15
ATOM 15123 C C . LEU A 1 28 ? 0.940 5.962 4.866 1.00 0.00 28 LEU A C 15
ATOM 15124 O O . LEU A 1 28 ? 1.649 6.087 5.844 1.00 0.00 28 LEU A O 15
ATOM 15140 N N . GLU A 1 29 ? 1.386 5.394 3.779 1.00 0.00 29 GLU A N 15
ATOM 15141 C CA . GLU A 1 29 ? 2.790 4.885 3.719 1.00 0.00 29 GLU A CA 15
ATOM 15142 C C . GLU A 1 29 ? 3.800 6.012 3.484 1.00 0.00 29 GLU A C 15
ATOM 15143 O O . GLU A 1 29 ? 4.857 6.039 4.083 1.00 0.00 29 GLU A O 15
ATOM 15155 N N . GLN A 1 30 ? 3.515 6.917 2.591 1.00 0.00 30 GLN A N 15
ATOM 15156 C CA . GLN A 1 30 ? 4.503 7.993 2.314 1.00 0.00 30 GLN A CA 15
ATOM 15157 C C . GLN A 1 30 ? 4.880 8.729 3.608 1.00 0.00 30 GLN A C 15
ATOM 15158 O O . GLN A 1 30 ? 6.001 9.166 3.773 1.00 0.00 30 GLN A O 15
ATOM 15172 N N . CYS A 1 31 ? 3.968 8.859 4.533 1.00 0.00 31 CYS A N 15
ATOM 15173 C CA . CYS A 1 31 ? 4.320 9.552 5.807 1.00 0.00 31 CYS A CA 15
ATOM 15174 C C . CYS A 1 31 ? 5.093 8.584 6.696 1.00 0.00 31 CYS A C 15
ATOM 15175 O O . CYS A 1 31 ? 5.714 8.971 7.667 1.00 0.00 31 CYS A O 15
ATOM 15183 N N . GLY A 1 32 ? 5.069 7.323 6.362 1.00 0.00 32 GLY A N 15
ATOM 15184 C CA . GLY A 1 32 ? 5.810 6.324 7.173 1.00 0.00 32 GLY A CA 15
ATOM 15185 C C . GLY A 1 32 ? 4.837 5.324 7.799 1.00 0.00 32 GLY A C 15
ATOM 15186 O O . GLY A 1 32 ? 4.685 5.275 9.004 1.00 0.00 32 GLY A O 15
ATOM 15190 N N . ILE A 1 33 ? 4.199 4.501 7.006 1.00 0.00 33 ILE A N 15
ATOM 15191 C CA . ILE A 1 33 ? 3.276 3.498 7.595 1.00 0.00 33 ILE A CA 15
ATOM 15192 C C . ILE A 1 33 ? 4.132 2.347 8.129 1.00 0.00 33 ILE A C 15
ATOM 15193 O O . ILE A 1 33 ? 5.059 2.561 8.884 1.00 0.00 33 ILE A O 15
ATOM 15209 N N . ASN A 1 34 ? 3.858 1.146 7.745 1.00 0.00 34 ASN A N 15
ATOM 15210 C CA . ASN A 1 34 ? 4.686 0.007 8.229 1.00 0.00 34 ASN A CA 15
ATOM 15211 C C . ASN A 1 34 ? 5.962 -0.094 7.381 1.00 0.00 34 ASN A C 15
ATOM 15212 O O . ASN A 1 34 ? 6.633 0.890 7.141 1.00 0.00 34 ASN A O 15
ATOM 15223 N N . ALA A 1 35 ? 6.303 -1.267 6.915 1.00 0.00 35 ALA A N 15
ATOM 15224 C CA . ALA A 1 35 ? 7.534 -1.399 6.081 1.00 0.00 35 ALA A CA 15
ATOM 15225 C C . ALA A 1 35 ? 7.287 -0.818 4.691 1.00 0.00 35 ALA A C 15
ATOM 15226 O O . ALA A 1 35 ? 8.207 -0.555 3.943 1.00 0.00 35 ALA A O 15
ATOM 15233 N N . ASN A 1 36 ? 6.048 -0.630 4.333 1.00 0.00 36 ASN A N 15
ATOM 15234 C CA . ASN A 1 36 ? 5.747 -0.084 2.983 1.00 0.00 36 ASN A CA 15
ATOM 15235 C C . ASN A 1 36 ? 6.549 1.172 2.709 1.00 0.00 36 ASN A C 15
ATOM 15236 O O . ASN A 1 36 ? 7.390 1.191 1.832 1.00 0.00 36 ASN A O 15
ATOM 15247 N N . ASP A 1 37 ? 6.258 2.231 3.425 1.00 0.00 37 ASP A N 15
ATOM 15248 C CA . ASP A 1 37 ? 6.963 3.524 3.197 1.00 0.00 37 ASP A CA 15
ATOM 15249 C C . ASP A 1 37 ? 8.343 3.284 2.593 1.00 0.00 37 ASP A C 15
ATOM 15250 O O . ASP A 1 37 ? 8.556 3.457 1.408 1.00 0.00 37 ASP A O 15
ATOM 15259 N N . VAL A 1 38 ? 9.264 2.864 3.400 1.00 0.00 38 VAL A N 15
ATOM 15260 C CA . VAL A 1 38 ? 10.640 2.595 2.909 1.00 0.00 38 VAL A CA 15
ATOM 15261 C C . VAL A 1 38 ? 10.659 1.702 1.660 1.00 0.00 38 VAL A C 15
ATOM 15262 O O . VAL A 1 38 ? 11.188 2.078 0.637 1.00 0.00 38 VAL A O 15
ATOM 15275 N N . LYS A 1 39 ? 10.137 0.508 1.732 1.00 0.00 39 LYS A N 15
ATOM 15276 C CA . LYS A 1 39 ? 10.217 -0.395 0.542 1.00 0.00 39 LYS A CA 15
ATOM 15277 C C . LYS A 1 39 ? 9.113 -0.140 -0.487 1.00 0.00 39 LYS A C 15
ATOM 15278 O O . LYS A 1 39 ? 9.388 0.180 -1.630 1.00 0.00 39 LYS A O 15
ATOM 15297 N N . LYS A 1 40 ? 7.878 -0.319 -0.110 1.00 0.00 40 LYS A N 15
ATOM 15298 C CA . LYS A 1 40 ? 6.762 -0.134 -1.083 1.00 0.00 40 LYS A CA 15
ATOM 15299 C C . LYS A 1 40 ? 7.018 1.041 -2.027 1.00 0.00 40 LYS A C 15
ATOM 15300 O O . LYS A 1 40 ? 7.068 0.876 -3.227 1.00 0.00 40 LYS A O 15
ATOM 15319 N N . LEU A 1 41 ? 7.130 2.233 -1.507 1.00 0.00 41 LEU A N 15
ATOM 15320 C CA . LEU A 1 41 ? 7.303 3.413 -2.407 1.00 0.00 41 LEU A CA 15
ATOM 15321 C C . LEU A 1 41 ? 8.748 3.693 -2.825 1.00 0.00 41 LEU A C 15
ATOM 15322 O O . LEU A 1 41 ? 8.974 4.455 -3.743 1.00 0.00 41 LEU A O 15
ATOM 15338 N N . GLU A 1 42 ? 9.737 3.153 -2.179 1.00 0.00 42 GLU A N 15
ATOM 15339 C CA . GLU A 1 42 ? 11.110 3.519 -2.615 1.00 0.00 42 GLU A CA 15
ATOM 15340 C C . GLU A 1 42 ? 11.463 2.926 -3.982 1.00 0.00 42 GLU A C 15
ATOM 15341 O O . GLU A 1 42 ? 11.862 3.640 -4.881 1.00 0.00 42 GLU A O 15
ATOM 15353 N N . GLU A 1 43 ? 11.343 1.641 -4.162 1.00 0.00 43 GLU A N 15
ATOM 15354 C CA . GLU A 1 43 ? 11.700 1.060 -5.487 1.00 0.00 43 GLU A CA 15
ATOM 15355 C C . GLU A 1 43 ? 10.736 1.591 -6.554 1.00 0.00 43 GLU A C 15
ATOM 15356 O O . GLU A 1 43 ? 11.064 1.666 -7.721 1.00 0.00 43 GLU A O 15
ATOM 15368 N N . ALA A 1 44 ? 9.553 1.957 -6.157 1.00 0.00 44 ALA A N 15
ATOM 15369 C CA . ALA A 1 44 ? 8.567 2.480 -7.140 1.00 0.00 44 ALA A CA 15
ATOM 15370 C C . ALA A 1 44 ? 8.022 3.830 -6.676 1.00 0.00 44 ALA A C 15
ATOM 15371 O O . ALA A 1 44 ? 8.379 4.870 -7.192 1.00 0.00 44 ALA A O 15
ATOM 15378 N N . GLY A 1 45 ? 7.153 3.815 -5.706 1.00 0.00 45 GLY A N 15
ATOM 15379 C CA . GLY A 1 45 ? 6.573 5.087 -5.205 1.00 0.00 45 GLY A CA 15
ATOM 15380 C C . GLY A 1 45 ? 5.050 4.966 -5.170 1.00 0.00 45 GLY A C 15
ATOM 15381 O O . GLY A 1 45 ? 4.342 5.795 -5.704 1.00 0.00 45 GLY A O 15
ATOM 15385 N N . PHE A 1 46 ? 4.536 3.940 -4.543 1.00 0.00 46 PHE A N 15
ATOM 15386 C CA . PHE A 1 46 ? 3.037 3.787 -4.483 1.00 0.00 46 PHE A CA 15
ATOM 15387 C C . PHE A 1 46 ? 2.437 4.672 -3.386 1.00 0.00 46 PHE A C 15
ATOM 15388 O O . PHE A 1 46 ? 1.390 4.368 -2.852 1.00 0.00 46 PHE A O 15
ATOM 15405 N N . HIS A 1 47 ? 3.079 5.751 -3.035 1.00 0.00 47 HIS A N 15
ATOM 15406 C CA . HIS A 1 47 ? 2.513 6.626 -1.964 1.00 0.00 47 HIS A CA 15
ATOM 15407 C C . HIS A 1 47 ? 1.190 7.248 -2.429 1.00 0.00 47 HIS A C 15
ATOM 15408 O O . HIS A 1 47 ? 1.074 8.448 -2.573 1.00 0.00 47 HIS A O 15
ATOM 15422 N N . THR A 1 48 ? 0.196 6.433 -2.660 1.00 0.00 48 THR A N 15
ATOM 15423 C CA . THR A 1 48 ? -1.132 6.952 -3.110 1.00 0.00 48 THR A CA 15
ATOM 15424 C C . THR A 1 48 ? -1.987 5.803 -3.651 1.00 0.00 48 THR A C 15
ATOM 15425 O O . THR A 1 48 ? -1.575 4.661 -3.654 1.00 0.00 48 THR A O 15
ATOM 15436 N N . VAL A 1 49 ? -3.175 6.105 -4.112 1.00 0.00 49 VAL A N 15
ATOM 15437 C CA . VAL A 1 49 ? -4.077 5.044 -4.666 1.00 0.00 49 VAL A CA 15
ATOM 15438 C C . VAL A 1 49 ? -3.274 3.979 -5.416 1.00 0.00 49 VAL A C 15
ATOM 15439 O O . VAL A 1 49 ? -3.666 2.832 -5.492 1.00 0.00 49 VAL A O 15
ATOM 15452 N N . GLU A 1 50 ? -2.152 4.344 -5.968 1.00 0.00 50 GLU A N 15
ATOM 15453 C CA . GLU A 1 50 ? -1.330 3.349 -6.703 1.00 0.00 50 GLU A CA 15
ATOM 15454 C C . GLU A 1 50 ? -1.252 2.032 -5.921 1.00 0.00 50 GLU A C 15
ATOM 15455 O O . GLU A 1 50 ? -1.019 0.981 -6.483 1.00 0.00 50 GLU A O 15
ATOM 15467 N N . ALA A 1 51 ? -1.443 2.076 -4.628 1.00 0.00 51 ALA A N 15
ATOM 15468 C CA . ALA A 1 51 ? -1.376 0.822 -3.823 1.00 0.00 51 ALA A CA 15
ATOM 15469 C C . ALA A 1 51 ? -2.129 -0.310 -4.532 1.00 0.00 51 ALA A C 15
ATOM 15470 O O . ALA A 1 51 ? -1.830 -1.473 -4.350 1.00 0.00 51 ALA A O 15
ATOM 15477 N N . VAL A 1 52 ? -3.104 0.020 -5.333 1.00 0.00 52 VAL A N 15
ATOM 15478 C CA . VAL A 1 52 ? -3.878 -1.041 -6.043 1.00 0.00 52 VAL A CA 15
ATOM 15479 C C . VAL A 1 52 ? -4.069 -0.672 -7.518 1.00 0.00 52 VAL A C 15
ATOM 15480 O O . VAL A 1 52 ? -5.111 -0.188 -7.911 1.00 0.00 52 VAL A O 15
ATOM 15493 N N . ALA A 1 53 ? -3.077 -0.901 -8.336 1.00 0.00 53 ALA A N 15
ATOM 15494 C CA . ALA A 1 53 ? -3.215 -0.564 -9.784 1.00 0.00 53 ALA A CA 15
ATOM 15495 C C . ALA A 1 53 ? -1.883 -0.766 -10.514 1.00 0.00 53 ALA A C 15
ATOM 15496 O O . ALA A 1 53 ? -0.851 -0.956 -9.904 1.00 0.00 53 ALA A O 15
ATOM 15503 N N . TYR A 1 54 ? -1.905 -0.722 -11.820 1.00 0.00 54 TYR A N 15
ATOM 15504 C CA . TYR A 1 54 ? -0.649 -0.902 -12.610 1.00 0.00 54 TYR A CA 15
ATOM 15505 C C . TYR A 1 54 ? -0.038 -2.284 -12.361 1.00 0.00 54 TYR A C 15
ATOM 15506 O O . TYR A 1 54 ? -0.042 -3.137 -13.226 1.00 0.00 54 TYR A O 15
ATOM 15524 N N . ALA A 1 55 ? 0.499 -2.510 -11.194 1.00 0.00 55 ALA A N 15
ATOM 15525 C CA . ALA A 1 55 ? 1.122 -3.835 -10.908 1.00 0.00 55 ALA A CA 15
ATOM 15526 C C . ALA A 1 55 ? 0.404 -4.538 -9.751 1.00 0.00 55 ALA A C 15
ATOM 15527 O O . ALA A 1 55 ? -0.240 -3.903 -8.938 1.00 0.00 55 ALA A O 15
ATOM 15534 N N . PRO A 1 56 ? 0.550 -5.836 -9.718 1.00 0.00 56 PRO A N 15
ATOM 15535 C CA . PRO A 1 56 ? -0.081 -6.653 -8.651 1.00 0.00 56 PRO A CA 15
ATOM 15536 C C . PRO A 1 56 ? 0.639 -6.428 -7.320 1.00 0.00 56 PRO A C 15
ATOM 15537 O O . PRO A 1 56 ? 1.843 -6.555 -7.225 1.00 0.00 56 PRO A O 15
ATOM 15548 N N . LYS A 1 57 ? -0.091 -6.087 -6.294 1.00 0.00 57 LYS A N 15
ATOM 15549 C CA . LYS A 1 57 ? 0.549 -5.846 -4.970 1.00 0.00 57 LYS A CA 15
ATOM 15550 C C . LYS A 1 57 ? 1.613 -6.909 -4.686 1.00 0.00 57 LYS A C 15
ATOM 15551 O O . LYS A 1 57 ? 2.603 -6.642 -4.039 1.00 0.00 57 LYS A O 15
ATOM 15570 N N . LYS A 1 58 ? 1.421 -8.108 -5.165 1.00 0.00 58 LYS A N 15
ATOM 15571 C CA . LYS A 1 58 ? 2.433 -9.180 -4.915 1.00 0.00 58 LYS A CA 15
ATOM 15572 C C . LYS A 1 58 ? 3.741 -8.852 -5.639 1.00 0.00 58 LYS A C 15
ATOM 15573 O O . LYS A 1 58 ? 4.815 -9.243 -5.232 1.00 0.00 58 LYS A O 15
ATOM 15592 N N . GLU A 1 59 ? 3.654 -8.127 -6.709 1.00 0.00 59 GLU A N 15
ATOM 15593 C CA . GLU A 1 59 ? 4.887 -7.765 -7.469 1.00 0.00 59 GLU A CA 15
ATOM 15594 C C . GLU A 1 59 ? 5.572 -6.582 -6.805 1.00 0.00 59 GLU A C 15
ATOM 15595 O O . GLU A 1 59 ? 6.761 -6.594 -6.565 1.00 0.00 59 GLU A O 15
ATOM 15607 N N . LEU A 1 60 ? 4.834 -5.564 -6.483 1.00 0.00 60 LEU A N 15
ATOM 15608 C CA . LEU A 1 60 ? 5.460 -4.406 -5.811 1.00 0.00 60 LEU A CA 15
ATOM 15609 C C . LEU A 1 60 ? 6.132 -4.911 -4.534 1.00 0.00 60 LEU A C 15
ATOM 15610 O O . LEU A 1 60 ? 7.327 -4.781 -4.354 1.00 0.00 60 LEU A O 15
ATOM 15626 N N . ILE A 1 61 ? 5.371 -5.491 -3.649 1.00 0.00 61 ILE A N 15
ATOM 15627 C CA . ILE A 1 61 ? 5.966 -6.008 -2.391 1.00 0.00 61 ILE A CA 15
ATOM 15628 C C . ILE A 1 61 ? 7.184 -6.847 -2.726 1.00 0.00 61 ILE A C 15
ATOM 15629 O O . ILE A 1 61 ? 8.107 -6.966 -1.944 1.00 0.00 61 ILE A O 15
ATOM 15645 N N . ASN A 1 62 ? 7.210 -7.414 -3.900 1.00 0.00 62 ASN A N 15
ATOM 15646 C CA . ASN A 1 62 ? 8.391 -8.220 -4.290 1.00 0.00 62 ASN A CA 15
ATOM 15647 C C . ASN A 1 62 ? 9.660 -7.388 -4.094 1.00 0.00 62 ASN A C 15
ATOM 15648 O O . ASN A 1 62 ? 10.756 -7.913 -4.129 1.00 0.00 62 ASN A O 15
ATOM 15659 N N . ILE A 1 63 ? 9.531 -6.092 -3.883 1.00 0.00 63 ILE A N 15
ATOM 15660 C CA . ILE A 1 63 ? 10.754 -5.261 -3.677 1.00 0.00 63 ILE A CA 15
ATOM 15661 C C . ILE A 1 63 ? 11.738 -6.006 -2.783 1.00 0.00 63 ILE A C 15
ATOM 15662 O O . ILE A 1 63 ? 12.636 -6.680 -3.250 1.00 0.00 63 ILE A O 15
ATOM 15678 N N . LYS A 1 64 ? 11.567 -5.902 -1.509 1.00 0.00 64 LYS A N 15
ATOM 15679 C CA . LYS A 1 64 ? 12.479 -6.616 -0.574 1.00 0.00 64 LYS A CA 15
ATOM 15680 C C . LYS A 1 64 ? 12.106 -8.098 -0.537 1.00 0.00 64 LYS A C 15
ATOM 15681 O O . LYS A 1 64 ? 12.882 -8.937 -0.126 1.00 0.00 64 LYS A O 15
ATOM 15700 N N . GLY A 1 65 ? 10.919 -8.422 -0.973 1.00 0.00 65 GLY A N 15
ATOM 15701 C CA . GLY A 1 65 ? 10.490 -9.846 -0.975 1.00 0.00 65 GLY A CA 15
ATOM 15702 C C . GLY A 1 65 ? 9.305 -10.037 -0.027 1.00 0.00 65 GLY A C 15
ATOM 15703 O O . GLY A 1 65 ? 9.085 -11.115 0.490 1.00 0.00 65 GLY A O 15
ATOM 15707 N N . ILE A 1 66 ? 8.535 -9.007 0.218 1.00 0.00 66 ILE A N 15
ATOM 15708 C CA . ILE A 1 66 ? 7.378 -9.160 1.139 1.00 0.00 66 ILE A CA 15
ATOM 15709 C C . ILE A 1 66 ? 6.139 -9.656 0.383 1.00 0.00 66 ILE A C 15
ATOM 15710 O O . ILE A 1 66 ? 6.208 -10.556 -0.432 1.00 0.00 66 ILE A O 15
ATOM 15726 N N . SER A 1 67 ? 5.004 -9.073 0.665 1.00 0.00 67 SER A N 15
ATOM 15727 C CA . SER A 1 67 ? 3.733 -9.481 0.000 1.00 0.00 67 SER A CA 15
ATOM 15728 C C . SER A 1 67 ? 2.595 -8.737 0.710 1.00 0.00 67 SER A C 15
ATOM 15729 O O . SER A 1 67 ? 2.770 -7.611 1.142 1.00 0.00 67 SER A O 15
ATOM 15737 N N . GLU A 1 68 ? 1.450 -9.332 0.874 1.00 0.00 68 GLU A N 15
ATOM 15738 C CA . GLU A 1 68 ? 0.362 -8.619 1.595 1.00 0.00 68 GLU A CA 15
ATOM 15739 C C . GLU A 1 68 ? 0.926 -8.061 2.909 1.00 0.00 68 GLU A C 15
ATOM 15740 O O . GLU A 1 68 ? 0.392 -7.135 3.486 1.00 0.00 68 GLU A O 15
ATOM 15752 N N . ALA A 1 69 ? 2.010 -8.629 3.384 1.00 0.00 69 ALA A N 15
ATOM 15753 C CA . ALA A 1 69 ? 2.624 -8.153 4.658 1.00 0.00 69 ALA A CA 15
ATOM 15754 C C . ALA A 1 69 ? 2.564 -6.626 4.764 1.00 0.00 69 ALA A C 15
ATOM 15755 O O . ALA A 1 69 ? 1.722 -6.083 5.449 1.00 0.00 69 ALA A O 15
ATOM 15762 N N . LYS A 1 70 ? 3.441 -5.925 4.095 1.00 0.00 70 LYS A N 15
ATOM 15763 C CA . LYS A 1 70 ? 3.399 -4.439 4.179 1.00 0.00 70 LYS A CA 15
ATOM 15764 C C . LYS A 1 70 ? 2.302 -3.904 3.258 1.00 0.00 70 LYS A C 15
ATOM 15765 O O . LYS A 1 70 ? 1.544 -3.027 3.627 1.00 0.00 70 LYS A O 15
ATOM 15784 N N . ALA A 1 71 ? 2.202 -4.421 2.065 1.00 0.00 71 ALA A N 15
ATOM 15785 C CA . ALA A 1 71 ? 1.140 -3.925 1.139 1.00 0.00 71 ALA A CA 15
ATOM 15786 C C . ALA A 1 71 ? -0.220 -3.944 1.842 1.00 0.00 71 ALA A C 15
ATOM 15787 O O . ALA A 1 71 ? -0.786 -2.916 2.155 1.00 0.00 71 ALA A O 15
ATOM 15794 N N . ASP A 1 72 ? -0.746 -5.111 2.088 1.00 0.00 72 ASP A N 15
ATOM 15795 C CA . ASP A 1 72 ? -2.071 -5.210 2.765 1.00 0.00 72 ASP A CA 15
ATOM 15796 C C . ASP A 1 72 ? -2.115 -4.284 3.983 1.00 0.00 72 ASP A C 15
ATOM 15797 O O . ASP A 1 72 ? -3.038 -3.512 4.152 1.00 0.00 72 ASP A O 15
ATOM 15806 N N . LYS A 1 73 ? -1.124 -4.355 4.830 1.00 0.00 73 LYS A N 15
ATOM 15807 C CA . LYS A 1 73 ? -1.108 -3.479 6.037 1.00 0.00 73 LYS A CA 15
ATOM 15808 C C . LYS A 1 73 ? -1.562 -2.064 5.666 1.00 0.00 73 LYS A C 15
ATOM 15809 O O . LYS A 1 73 ? -2.132 -1.354 6.470 1.00 0.00 73 LYS A O 15
ATOM 15828 N N . ILE A 1 74 ? -1.316 -1.651 4.452 1.00 0.00 74 ILE A N 15
ATOM 15829 C CA . ILE A 1 74 ? -1.736 -0.283 4.034 1.00 0.00 74 ILE A CA 15
ATOM 15830 C C . ILE A 1 74 ? -3.194 -0.303 3.565 1.00 0.00 74 ILE A C 15
ATOM 15831 O O . ILE A 1 74 ? -4.043 0.364 4.122 1.00 0.00 74 ILE A O 15
ATOM 15847 N N . LEU A 1 75 ? -3.491 -1.060 2.547 1.00 0.00 75 LEU A N 15
ATOM 15848 C CA . LEU A 1 75 ? -4.895 -1.117 2.052 1.00 0.00 75 LEU A CA 15
ATOM 15849 C C . LEU A 1 75 ? -5.858 -1.249 3.232 1.00 0.00 75 LEU A C 15
ATOM 15850 O O . LEU A 1 75 ? -7.006 -0.854 3.156 1.00 0.00 75 LEU A O 15
ATOM 15866 N N . ALA A 1 76 ? -5.399 -1.788 4.327 1.00 0.00 76 ALA A N 15
ATOM 15867 C CA . ALA A 1 76 ? -6.287 -1.929 5.514 1.00 0.00 76 ALA A CA 15
ATOM 15868 C C . ALA A 1 76 ? -6.376 -0.589 6.246 1.00 0.00 76 ALA A C 15
ATOM 15869 O O . ALA A 1 76 ? -7.449 -0.066 6.483 1.00 0.00 76 ALA A O 15
ATOM 15876 N N . GLU A 1 77 ? -5.255 -0.024 6.597 1.00 0.00 77 GLU A N 15
ATOM 15877 C CA . GLU A 1 77 ? -5.270 1.287 7.303 1.00 0.00 77 GLU A CA 15
ATOM 15878 C C . GLU A 1 77 ? -5.893 2.356 6.399 1.00 0.00 77 GLU A C 15
ATOM 15879 O O . GLU A 1 77 ? -6.672 3.176 6.838 1.00 0.00 77 GLU A O 15
ATOM 15891 N N . ALA A 1 78 ? -5.556 2.345 5.137 1.00 0.00 78 ALA A N 15
ATOM 15892 C CA . ALA A 1 78 ? -6.133 3.355 4.206 1.00 0.00 78 ALA A CA 15
ATOM 15893 C C . ALA A 1 78 ? -7.642 3.143 4.077 1.00 0.00 78 ALA A C 15
ATOM 15894 O O . ALA A 1 78 ? -8.407 4.081 3.981 1.00 0.00 78 ALA A O 15
ATOM 15901 N N . ALA A 1 79 ? -8.075 1.913 4.077 1.00 0.00 79 ALA A N 15
ATOM 15902 C CA . ALA A 1 79 ? -9.534 1.634 3.956 1.00 0.00 79 ALA A CA 15
ATOM 15903 C C . ALA A 1 79 ? -10.265 2.099 5.219 1.00 0.00 79 ALA A C 15
ATOM 15904 O O . ALA A 1 79 ? -11.470 2.256 5.225 1.00 0.00 79 ALA A O 15
ATOM 15911 N N . LYS A 1 80 ? -9.548 2.315 6.287 1.00 0.00 80 LYS A N 15
ATOM 15912 C CA . LYS A 1 80 ? -10.209 2.765 7.547 1.00 0.00 80 LYS A CA 15
ATOM 15913 C C . LYS A 1 80 ? -9.492 3.990 8.126 1.00 0.00 80 LYS A C 15
ATOM 15914 O O . LYS A 1 80 ? -9.570 4.263 9.307 1.00 0.00 80 LYS A O 15
ATOM 15933 N N . LEU A 1 81 ? -8.798 4.732 7.308 1.00 0.00 81 LEU A N 15
ATOM 15934 C CA . LEU A 1 81 ? -8.086 5.940 7.822 1.00 0.00 81 LEU A CA 15
ATOM 15935 C C . LEU A 1 81 ? -8.430 7.164 6.969 1.00 0.00 81 LEU A C 15
ATOM 15936 O O . LEU A 1 81 ? -8.621 8.251 7.474 1.00 0.00 81 LEU A O 15
ATOM 15952 N N . VAL A 1 82 ? -8.516 6.995 5.677 1.00 0.00 82 VAL A N 15
ATOM 15953 C CA . VAL A 1 82 ? -8.851 8.149 4.793 1.00 0.00 82 VAL A CA 15
ATOM 15954 C C . VAL A 1 82 ? -9.613 7.663 3.557 1.00 0.00 82 VAL A C 15
ATOM 15955 O O . VAL A 1 82 ? -9.199 7.894 2.438 1.00 0.00 82 VAL A O 15
ATOM 15968 N N . PRO A 1 83 ? -10.711 7.002 3.808 1.00 0.00 83 PRO A N 15
ATOM 15969 C CA . PRO A 1 83 ? -11.551 6.470 2.708 1.00 0.00 83 PRO A CA 15
ATOM 15970 C C . PRO A 1 83 ? -12.315 7.607 2.026 1.00 0.00 83 PRO A C 15
ATOM 15971 O O . PRO A 1 83 ? -12.179 8.760 2.385 1.00 0.00 83 PRO A O 15
ATOM 15982 N N . MET A 1 84 ? -13.119 7.293 1.048 1.00 0.00 84 MET A N 15
ATOM 15983 C CA . MET A 1 84 ? -13.891 8.359 0.346 1.00 0.00 84 MET A CA 15
ATOM 15984 C C . MET A 1 84 ? -12.955 9.486 -0.099 1.00 0.00 84 MET A C 15
ATOM 15985 O O . MET A 1 84 ? -13.301 10.649 -0.046 1.00 0.00 84 MET A O 15
ATOM 15999 N N . GLY A 1 85 ? -11.772 9.153 -0.537 1.00 0.00 85 GLY A N 15
ATOM 16000 C CA . GLY A 1 85 ? -10.822 10.209 -0.985 1.00 0.00 85 GLY A CA 15
ATOM 16001 C C . GLY A 1 85 ? -11.247 10.728 -2.358 1.00 0.00 85 GLY A C 15
ATOM 16002 O O . GLY A 1 85 ? -10.396 10.813 -3.228 1.00 0.00 85 GLY A O 15
ATOM 16006 N N . GLU A 1 16 ? -10.695 -4.306 1.769 1.00 0.00 16 GLU A N 16
ATOM 16007 C CA . GLU A 1 16 ? -9.888 -5.196 2.651 1.00 0.00 16 GLU A CA 16
ATOM 16008 C C . GLU A 1 16 ? -8.747 -5.836 1.856 1.00 0.00 16 GLU A C 16
ATOM 16009 O O . GLU A 1 16 ? -7.663 -6.046 2.365 1.00 0.00 16 GLU A O 16
ATOM 16021 N N . GLU A 1 17 ? -8.983 -6.151 0.612 1.00 0.00 17 GLU A N 16
ATOM 16022 C CA . GLU A 1 17 ? -7.912 -6.780 -0.214 1.00 0.00 17 GLU A CA 16
ATOM 16023 C C . GLU A 1 17 ? -8.252 -6.671 -1.704 1.00 0.00 17 GLU A C 16
ATOM 16024 O O . GLU A 1 17 ? -9.384 -6.850 -2.108 1.00 0.00 17 GLU A O 16
ATOM 16036 N N . GLU A 1 18 ? -7.275 -6.391 -2.523 1.00 0.00 18 GLU A N 16
ATOM 16037 C CA . GLU A 1 18 ? -7.532 -6.281 -3.988 1.00 0.00 18 GLU A CA 16
ATOM 16038 C C . GLU A 1 18 ? -8.482 -5.116 -4.290 1.00 0.00 18 GLU A C 16
ATOM 16039 O O . GLU A 1 18 ? -9.577 -5.306 -4.780 1.00 0.00 18 GLU A O 16
ATOM 16051 N N . SER A 1 19 ? -8.064 -3.910 -4.008 1.00 0.00 19 SER A N 16
ATOM 16052 C CA . SER A 1 19 ? -8.935 -2.728 -4.285 1.00 0.00 19 SER A CA 16
ATOM 16053 C C . SER A 1 19 ? -10.254 -2.845 -3.514 1.00 0.00 19 SER A C 16
ATOM 16054 O O . SER A 1 19 ? -10.921 -3.860 -3.559 1.00 0.00 19 SER A O 16
ATOM 16062 N N . PHE A 1 20 ? -10.640 -1.813 -2.811 1.00 0.00 20 PHE A N 16
ATOM 16063 C CA . PHE A 1 20 ? -11.921 -1.881 -2.044 1.00 0.00 20 PHE A CA 16
ATOM 16064 C C . PHE A 1 20 ? -12.191 -0.583 -1.270 1.00 0.00 20 PHE A C 16
ATOM 16065 O O . PHE A 1 20 ? -12.798 -0.607 -0.217 1.00 0.00 20 PHE A O 16
ATOM 16082 N N . GLY A 1 21 ? -11.770 0.551 -1.766 1.00 0.00 21 GLY A N 16
ATOM 16083 C CA . GLY A 1 21 ? -12.048 1.811 -1.019 1.00 0.00 21 GLY A CA 16
ATOM 16084 C C . GLY A 1 21 ? -10.785 2.671 -0.834 1.00 0.00 21 GLY A C 16
ATOM 16085 O O . GLY A 1 21 ? -10.870 3.882 -0.882 1.00 0.00 21 GLY A O 16
ATOM 16089 N N . PRO A 1 22 ? -9.653 2.044 -0.600 1.00 0.00 22 PRO A N 16
ATOM 16090 C CA . PRO A 1 22 ? -8.407 2.822 -0.378 1.00 0.00 22 PRO A CA 16
ATOM 16091 C C . PRO A 1 22 ? -7.947 3.529 -1.655 1.00 0.00 22 PRO A C 16
ATOM 16092 O O . PRO A 1 22 ? -8.005 2.990 -2.742 1.00 0.00 22 PRO A O 16
ATOM 16103 N N . GLN A 1 23 ? -7.483 4.741 -1.514 1.00 0.00 23 GLN A N 16
ATOM 16104 C CA . GLN A 1 23 ? -7.002 5.521 -2.690 1.00 0.00 23 GLN A CA 16
ATOM 16105 C C . GLN A 1 23 ? -5.912 6.495 -2.241 1.00 0.00 23 GLN A C 16
ATOM 16106 O O . GLN A 1 23 ? -4.768 6.349 -2.623 1.00 0.00 23 GLN A O 16
ATOM 16120 N N . PRO A 1 24 ? -6.279 7.442 -1.415 1.00 0.00 24 PRO A N 16
ATOM 16121 C CA . PRO A 1 24 ? -5.278 8.405 -0.899 1.00 0.00 24 PRO A CA 16
ATOM 16122 C C . PRO A 1 24 ? -4.359 7.690 0.096 1.00 0.00 24 PRO A C 16
ATOM 16123 O O . PRO A 1 24 ? -4.219 8.094 1.234 1.00 0.00 24 PRO A O 16
ATOM 16134 N N . ILE A 1 25 ? -3.737 6.624 -0.329 1.00 0.00 25 ILE A N 16
ATOM 16135 C CA . ILE A 1 25 ? -2.831 5.864 0.575 1.00 0.00 25 ILE A CA 16
ATOM 16136 C C . ILE A 1 25 ? -1.530 6.644 0.766 1.00 0.00 25 ILE A C 16
ATOM 16137 O O . ILE A 1 25 ? -0.730 6.346 1.632 1.00 0.00 25 ILE A O 16
ATOM 16153 N N . SER A 1 26 ? -1.318 7.642 -0.042 1.00 0.00 26 SER A N 16
ATOM 16154 C CA . SER A 1 26 ? -0.070 8.452 0.077 1.00 0.00 26 SER A CA 16
ATOM 16155 C C . SER A 1 26 ? 0.182 8.870 1.532 1.00 0.00 26 SER A C 16
ATOM 16156 O O . SER A 1 26 ? 1.057 8.350 2.193 1.00 0.00 26 SER A O 16
ATOM 16164 N N . ARG A 1 27 ? -0.565 9.818 2.027 1.00 0.00 27 ARG A N 16
ATOM 16165 C CA . ARG A 1 27 ? -0.356 10.286 3.429 1.00 0.00 27 ARG A CA 16
ATOM 16166 C C . ARG A 1 27 ? -0.179 9.104 4.388 1.00 0.00 27 ARG A C 16
ATOM 16167 O O . ARG A 1 27 ? 0.471 9.216 5.407 1.00 0.00 27 ARG A O 16
ATOM 16188 N N . LEU A 1 28 ? -0.754 7.976 4.082 1.00 0.00 28 LEU A N 16
ATOM 16189 C CA . LEU A 1 28 ? -0.612 6.807 4.996 1.00 0.00 28 LEU A CA 16
ATOM 16190 C C . LEU A 1 28 ? 0.802 6.230 4.932 1.00 0.00 28 LEU A C 16
ATOM 16191 O O . LEU A 1 28 ? 1.560 6.324 5.876 1.00 0.00 28 LEU A O 16
ATOM 16207 N N . GLU A 1 29 ? 1.162 5.623 3.838 1.00 0.00 29 GLU A N 16
ATOM 16208 C CA . GLU A 1 29 ? 2.526 5.029 3.738 1.00 0.00 29 GLU A CA 16
ATOM 16209 C C . GLU A 1 29 ? 3.558 6.096 3.399 1.00 0.00 29 GLU A C 16
ATOM 16210 O O . GLU A 1 29 ? 4.730 5.947 3.682 1.00 0.00 29 GLU A O 16
ATOM 16222 N N . GLN A 1 30 ? 3.146 7.167 2.793 1.00 0.00 30 GLN A N 16
ATOM 16223 C CA . GLN A 1 30 ? 4.128 8.220 2.441 1.00 0.00 30 GLN A CA 16
ATOM 16224 C C . GLN A 1 30 ? 4.542 8.991 3.695 1.00 0.00 30 GLN A C 16
ATOM 16225 O O . GLN A 1 30 ? 5.665 9.437 3.821 1.00 0.00 30 GLN A O 16
ATOM 16239 N N . CYS A 1 31 ? 3.643 9.147 4.629 1.00 0.00 31 CYS A N 16
ATOM 16240 C CA . CYS A 1 31 ? 3.990 9.883 5.876 1.00 0.00 31 CYS A CA 16
ATOM 16241 C C . CYS A 1 31 ? 4.779 8.960 6.801 1.00 0.00 31 CYS A C 16
ATOM 16242 O O . CYS A 1 31 ? 5.373 9.391 7.770 1.00 0.00 31 CYS A O 16
ATOM 16250 N N . GLY A 1 32 ? 4.806 7.690 6.495 1.00 0.00 32 GLY A N 16
ATOM 16251 C CA . GLY A 1 32 ? 5.573 6.740 7.340 1.00 0.00 32 GLY A CA 16
ATOM 16252 C C . GLY A 1 32 ? 4.641 5.697 7.960 1.00 0.00 32 GLY A C 16
ATOM 16253 O O . GLY A 1 32 ? 4.503 5.623 9.164 1.00 0.00 32 GLY A O 16
ATOM 16257 N N . ILE A 1 33 ? 4.023 4.864 7.161 1.00 0.00 33 ILE A N 16
ATOM 16258 C CA . ILE A 1 33 ? 3.147 3.819 7.744 1.00 0.00 33 ILE A CA 16
ATOM 16259 C C . ILE A 1 33 ? 4.051 2.682 8.235 1.00 0.00 33 ILE A C 16
ATOM 16260 O O . ILE A 1 33 ? 5.025 2.913 8.924 1.00 0.00 33 ILE A O 16
ATOM 16276 N N . ASN A 1 34 ? 3.761 1.473 7.882 1.00 0.00 34 ASN A N 16
ATOM 16277 C CA . ASN A 1 34 ? 4.628 0.342 8.324 1.00 0.00 34 ASN A CA 16
ATOM 16278 C C . ASN A 1 34 ? 5.815 0.191 7.364 1.00 0.00 34 ASN A C 16
ATOM 16279 O O . ASN A 1 34 ? 6.241 1.140 6.737 1.00 0.00 34 ASN A O 16
ATOM 16290 N N . ALA A 1 35 ? 6.353 -0.992 7.242 1.00 0.00 35 ALA A N 16
ATOM 16291 C CA . ALA A 1 35 ? 7.512 -1.196 6.321 1.00 0.00 35 ALA A CA 16
ATOM 16292 C C . ALA A 1 35 ? 7.200 -0.625 4.942 1.00 0.00 35 ALA A C 16
ATOM 16293 O O . ALA A 1 35 ? 8.085 -0.272 4.187 1.00 0.00 35 ALA A O 16
ATOM 16300 N N . ASN A 1 36 ? 5.948 -0.564 4.597 1.00 0.00 36 ASN A N 16
ATOM 16301 C CA . ASN A 1 36 ? 5.566 -0.052 3.254 1.00 0.00 36 ASN A CA 16
ATOM 16302 C C . ASN A 1 36 ? 6.422 1.125 2.837 1.00 0.00 36 ASN A C 16
ATOM 16303 O O . ASN A 1 36 ? 7.297 0.993 2.005 1.00 0.00 36 ASN A O 16
ATOM 16314 N N . ASP A 1 37 ? 6.144 2.275 3.387 1.00 0.00 37 ASP A N 16
ATOM 16315 C CA . ASP A 1 37 ? 6.899 3.502 3.019 1.00 0.00 37 ASP A CA 16
ATOM 16316 C C . ASP A 1 37 ? 8.302 3.150 2.527 1.00 0.00 37 ASP A C 16
ATOM 16317 O O . ASP A 1 37 ? 8.688 3.470 1.418 1.00 0.00 37 ASP A O 16
ATOM 16326 N N . VAL A 1 38 ? 9.049 2.476 3.351 1.00 0.00 38 VAL A N 16
ATOM 16327 C CA . VAL A 1 38 ? 10.436 2.084 2.989 1.00 0.00 38 VAL A CA 16
ATOM 16328 C C . VAL A 1 38 ? 10.517 1.332 1.657 1.00 0.00 38 VAL A C 16
ATOM 16329 O O . VAL A 1 38 ? 11.043 1.833 0.689 1.00 0.00 38 VAL A O 16
ATOM 16342 N N . LYS A 1 39 ? 10.043 0.121 1.602 1.00 0.00 39 LYS A N 16
ATOM 16343 C CA . LYS A 1 39 ? 10.173 -0.650 0.329 1.00 0.00 39 LYS A CA 16
ATOM 16344 C C . LYS A 1 39 ? 9.020 -0.369 -0.624 1.00 0.00 39 LYS A C 16
ATOM 16345 O O . LYS A 1 39 ? 9.203 -0.282 -1.828 1.00 0.00 39 LYS A O 16
ATOM 16364 N N . LYS A 1 40 ? 7.836 -0.245 -0.106 1.00 0.00 40 LYS A N 16
ATOM 16365 C CA . LYS A 1 40 ? 6.672 -0.006 -0.987 1.00 0.00 40 LYS A CA 16
ATOM 16366 C C . LYS A 1 40 ? 6.877 1.247 -1.846 1.00 0.00 40 LYS A C 16
ATOM 16367 O O . LYS A 1 40 ? 6.986 1.168 -3.052 1.00 0.00 40 LYS A O 16
ATOM 16386 N N . LEU A 1 41 ? 6.898 2.407 -1.238 1.00 0.00 41 LEU A N 16
ATOM 16387 C CA . LEU A 1 41 ? 7.031 3.665 -2.039 1.00 0.00 41 LEU A CA 16
ATOM 16388 C C . LEU A 1 41 ? 8.469 3.982 -2.472 1.00 0.00 41 LEU A C 16
ATOM 16389 O O . LEU A 1 41 ? 8.674 4.826 -3.322 1.00 0.00 41 LEU A O 16
ATOM 16405 N N . GLU A 1 42 ? 9.471 3.392 -1.890 1.00 0.00 42 GLU A N 16
ATOM 16406 C CA . GLU A 1 42 ? 10.841 3.795 -2.306 1.00 0.00 42 GLU A CA 16
ATOM 16407 C C . GLU A 1 42 ? 11.259 3.213 -3.660 1.00 0.00 42 GLU A C 16
ATOM 16408 O O . GLU A 1 42 ? 11.801 3.919 -4.487 1.00 0.00 42 GLU A O 16
ATOM 16420 N N . GLU A 1 43 ? 11.050 1.951 -3.911 1.00 0.00 43 GLU A N 16
ATOM 16421 C CA . GLU A 1 43 ? 11.490 1.414 -5.227 1.00 0.00 43 GLU A CA 16
ATOM 16422 C C . GLU A 1 43 ? 10.576 1.945 -6.337 1.00 0.00 43 GLU A C 16
ATOM 16423 O O . GLU A 1 43 ? 11.031 2.416 -7.360 1.00 0.00 43 GLU A O 16
ATOM 16435 N N . ALA A 1 44 ? 9.293 1.868 -6.139 1.00 0.00 44 ALA A N 16
ATOM 16436 C CA . ALA A 1 44 ? 8.347 2.362 -7.176 1.00 0.00 44 ALA A CA 16
ATOM 16437 C C . ALA A 1 44 ? 7.780 3.717 -6.760 1.00 0.00 44 ALA A C 16
ATOM 16438 O O . ALA A 1 44 ? 8.035 4.731 -7.383 1.00 0.00 44 ALA A O 16
ATOM 16445 N N . GLY A 1 45 ? 7.011 3.739 -5.710 1.00 0.00 45 GLY A N 16
ATOM 16446 C CA . GLY A 1 45 ? 6.418 5.020 -5.243 1.00 0.00 45 GLY A CA 16
ATOM 16447 C C . GLY A 1 45 ? 4.898 4.882 -5.195 1.00 0.00 45 GLY A C 16
ATOM 16448 O O . GLY A 1 45 ? 4.175 5.666 -5.777 1.00 0.00 45 GLY A O 16
ATOM 16452 N N . PHE A 1 46 ? 4.401 3.891 -4.502 1.00 0.00 46 PHE A N 16
ATOM 16453 C CA . PHE A 1 46 ? 2.904 3.723 -4.430 1.00 0.00 46 PHE A CA 16
ATOM 16454 C C . PHE A 1 46 ? 2.308 4.640 -3.365 1.00 0.00 46 PHE A C 16
ATOM 16455 O O . PHE A 1 46 ? 1.171 4.485 -2.967 1.00 0.00 46 PHE A O 16
ATOM 16472 N N . HIS A 1 47 ? 3.059 5.593 -2.903 1.00 0.00 47 HIS A N 16
ATOM 16473 C CA . HIS A 1 47 ? 2.525 6.520 -1.868 1.00 0.00 47 HIS A CA 16
ATOM 16474 C C . HIS A 1 47 ? 1.428 7.392 -2.479 1.00 0.00 47 HIS A C 16
ATOM 16475 O O . HIS A 1 47 ? 1.529 8.601 -2.499 1.00 0.00 47 HIS A O 16
ATOM 16489 N N . THR A 1 48 ? 0.382 6.776 -2.977 1.00 0.00 48 THR A N 16
ATOM 16490 C CA . THR A 1 48 ? -0.739 7.545 -3.602 1.00 0.00 48 THR A CA 16
ATOM 16491 C C . THR A 1 48 ? -1.602 6.599 -4.460 1.00 0.00 48 THR A C 16
ATOM 16492 O O . THR A 1 48 ? -1.350 6.411 -5.633 1.00 0.00 48 THR A O 16
ATOM 16503 N N . VAL A 1 49 ? -2.617 6.012 -3.876 1.00 0.00 49 VAL A N 16
ATOM 16504 C CA . VAL A 1 49 ? -3.517 5.084 -4.639 1.00 0.00 49 VAL A CA 16
ATOM 16505 C C . VAL A 1 49 ? -2.748 3.877 -5.199 1.00 0.00 49 VAL A C 16
ATOM 16506 O O . VAL A 1 49 ? -3.091 2.743 -4.931 1.00 0.00 49 VAL A O 16
ATOM 16519 N N . GLU A 1 50 ? -1.730 4.111 -5.984 1.00 0.00 50 GLU A N 16
ATOM 16520 C CA . GLU A 1 50 ? -0.952 2.980 -6.576 1.00 0.00 50 GLU A CA 16
ATOM 16521 C C . GLU A 1 50 ? -0.824 1.828 -5.577 1.00 0.00 50 GLU A C 16
ATOM 16522 O O . GLU A 1 50 ? -0.741 0.677 -5.955 1.00 0.00 50 GLU A O 16
ATOM 16534 N N . ALA A 1 51 ? -0.821 2.124 -4.307 1.00 0.00 51 ALA A N 16
ATOM 16535 C CA . ALA A 1 51 ? -0.713 1.034 -3.297 1.00 0.00 51 ALA A CA 16
ATOM 16536 C C . ALA A 1 51 ? -1.740 -0.057 -3.607 1.00 0.00 51 ALA A C 16
ATOM 16537 O O . ALA A 1 51 ? -1.602 -1.191 -3.196 1.00 0.00 51 ALA A O 16
ATOM 16544 N N . VAL A 1 52 ? -2.772 0.285 -4.331 1.00 0.00 52 VAL A N 16
ATOM 16545 C CA . VAL A 1 52 ? -3.814 -0.725 -4.671 1.00 0.00 52 VAL A CA 16
ATOM 16546 C C . VAL A 1 52 ? -4.655 -0.234 -5.853 1.00 0.00 52 VAL A C 16
ATOM 16547 O O . VAL A 1 52 ? -5.758 0.247 -5.681 1.00 0.00 52 VAL A O 16
ATOM 16560 N N . ALA A 1 53 ? -4.146 -0.348 -7.050 1.00 0.00 53 ALA A N 16
ATOM 16561 C CA . ALA A 1 53 ? -4.925 0.120 -8.233 1.00 0.00 53 ALA A CA 16
ATOM 16562 C C . ALA A 1 53 ? -4.578 -0.709 -9.473 1.00 0.00 53 ALA A C 16
ATOM 16563 O O . ALA A 1 53 ? -5.395 -1.451 -9.981 1.00 0.00 53 ALA A O 16
ATOM 16570 N N . TYR A 1 54 ? -3.378 -0.586 -9.971 1.00 0.00 54 TYR A N 16
ATOM 16571 C CA . TYR A 1 54 ? -2.998 -1.365 -11.185 1.00 0.00 54 TYR A CA 16
ATOM 16572 C C . TYR A 1 54 ? -2.034 -2.501 -10.822 1.00 0.00 54 TYR A C 16
ATOM 16573 O O . TYR A 1 54 ? -2.352 -3.665 -10.970 1.00 0.00 54 TYR A O 16
ATOM 16591 N N . ALA A 1 55 ? -0.859 -2.177 -10.356 1.00 0.00 55 ALA A N 16
ATOM 16592 C CA . ALA A 1 55 ? 0.120 -3.243 -9.994 1.00 0.00 55 ALA A CA 16
ATOM 16593 C C . ALA A 1 55 ? -0.432 -4.116 -8.865 1.00 0.00 55 ALA A C 16
ATOM 16594 O O . ALA A 1 55 ? -0.985 -3.615 -7.907 1.00 0.00 55 ALA A O 16
ATOM 16601 N N . PRO A 1 56 ? -0.249 -5.400 -9.014 1.00 0.00 56 PRO A N 16
ATOM 16602 C CA . PRO A 1 56 ? -0.721 -6.358 -7.989 1.00 0.00 56 PRO A CA 16
ATOM 16603 C C . PRO A 1 56 ? 0.170 -6.270 -6.752 1.00 0.00 56 PRO A C 16
ATOM 16604 O O . PRO A 1 56 ? 1.360 -6.516 -6.813 1.00 0.00 56 PRO A O 16
ATOM 16615 N N . LYS A 1 57 ? -0.396 -5.906 -5.635 1.00 0.00 57 LYS A N 16
ATOM 16616 C CA . LYS A 1 57 ? 0.406 -5.783 -4.384 1.00 0.00 57 LYS A CA 16
ATOM 16617 C C . LYS A 1 57 ? 1.452 -6.895 -4.298 1.00 0.00 57 LYS A C 16
ATOM 16618 O O . LYS A 1 57 ? 2.544 -6.688 -3.819 1.00 0.00 57 LYS A O 16
ATOM 16637 N N . LYS A 1 58 ? 1.127 -8.072 -4.755 1.00 0.00 58 LYS A N 16
ATOM 16638 C CA . LYS A 1 58 ? 2.111 -9.197 -4.686 1.00 0.00 58 LYS A CA 16
ATOM 16639 C C . LYS A 1 58 ? 3.335 -8.907 -5.564 1.00 0.00 58 LYS A C 16
ATOM 16640 O O . LYS A 1 58 ? 4.426 -9.370 -5.301 1.00 0.00 58 LYS A O 16
ATOM 16659 N N . GLU A 1 59 ? 3.164 -8.142 -6.601 1.00 0.00 59 GLU A N 16
ATOM 16660 C CA . GLU A 1 59 ? 4.322 -7.831 -7.490 1.00 0.00 59 GLU A CA 16
ATOM 16661 C C . GLU A 1 59 ? 5.153 -6.712 -6.884 1.00 0.00 59 GLU A C 16
ATOM 16662 O O . GLU A 1 59 ? 6.352 -6.835 -6.728 1.00 0.00 59 GLU A O 16
ATOM 16674 N N . LEU A 1 60 ? 4.536 -5.631 -6.520 1.00 0.00 60 LEU A N 16
ATOM 16675 C CA . LEU A 1 60 ? 5.315 -4.536 -5.905 1.00 0.00 60 LEU A CA 16
ATOM 16676 C C . LEU A 1 60 ? 6.111 -5.125 -4.736 1.00 0.00 60 LEU A C 16
ATOM 16677 O O . LEU A 1 60 ? 7.325 -5.099 -4.716 1.00 0.00 60 LEU A O 16
ATOM 16693 N N . ILE A 1 61 ? 5.426 -5.652 -3.760 1.00 0.00 61 ILE A N 16
ATOM 16694 C CA . ILE A 1 61 ? 6.121 -6.240 -2.584 1.00 0.00 61 ILE A CA 16
ATOM 16695 C C . ILE A 1 61 ? 7.236 -7.154 -3.048 1.00 0.00 61 ILE A C 16
ATOM 16696 O O . ILE A 1 61 ? 8.242 -7.312 -2.384 1.00 0.00 61 ILE A O 16
ATOM 16712 N N . ASN A 1 62 ? 7.085 -7.748 -4.197 1.00 0.00 62 ASN A N 16
ATOM 16713 C CA . ASN A 1 62 ? 8.163 -8.629 -4.699 1.00 0.00 62 ASN A CA 16
ATOM 16714 C C . ASN A 1 62 ? 9.509 -7.916 -4.555 1.00 0.00 62 ASN A C 16
ATOM 16715 O O . ASN A 1 62 ? 10.552 -8.538 -4.600 1.00 0.00 62 ASN A O 16
ATOM 16726 N N . ILE A 1 63 ? 9.508 -6.613 -4.376 1.00 0.00 63 ILE A N 16
ATOM 16727 C CA . ILE A 1 63 ? 10.811 -5.905 -4.228 1.00 0.00 63 ILE A CA 16
ATOM 16728 C C . ILE A 1 63 ? 11.663 -6.578 -3.157 1.00 0.00 63 ILE A C 16
ATOM 16729 O O . ILE A 1 63 ? 12.379 -7.524 -3.420 1.00 0.00 63 ILE A O 16
ATOM 16745 N N . LYS A 1 64 ? 11.588 -6.100 -1.956 1.00 0.00 64 LYS A N 16
ATOM 16746 C CA . LYS A 1 64 ? 12.390 -6.705 -0.856 1.00 0.00 64 LYS A CA 16
ATOM 16747 C C . LYS A 1 64 ? 12.020 -8.181 -0.692 1.00 0.00 64 LYS A C 16
ATOM 16748 O O . LYS A 1 64 ? 12.715 -8.936 -0.043 1.00 0.00 64 LYS A O 16
ATOM 16767 N N . GLY A 1 65 ? 10.928 -8.594 -1.274 1.00 0.00 65 GLY A N 16
ATOM 16768 C CA . GLY A 1 65 ? 10.510 -10.018 -1.152 1.00 0.00 65 GLY A CA 16
ATOM 16769 C C . GLY A 1 65 ? 9.354 -10.120 -0.158 1.00 0.00 65 GLY A C 16
ATOM 16770 O O . GLY A 1 65 ? 9.122 -11.155 0.433 1.00 0.00 65 GLY A O 16
ATOM 16774 N N . ILE A 1 66 ? 8.627 -9.052 0.031 1.00 0.00 66 ILE A N 16
ATOM 16775 C CA . ILE A 1 66 ? 7.488 -9.091 0.987 1.00 0.00 66 ILE A CA 16
ATOM 16776 C C . ILE A 1 66 ? 6.236 -9.650 0.297 1.00 0.00 66 ILE A C 16
ATOM 16777 O O . ILE A 1 66 ? 6.300 -10.601 -0.456 1.00 0.00 66 ILE A O 16
ATOM 16793 N N . SER A 1 67 ? 5.103 -9.061 0.565 1.00 0.00 67 SER A N 16
ATOM 16794 C CA . SER A 1 67 ? 3.820 -9.521 -0.037 1.00 0.00 67 SER A CA 16
ATOM 16795 C C . SER A 1 67 ? 2.695 -8.807 0.701 1.00 0.00 67 SER A C 16
ATOM 16796 O O . SER A 1 67 ? 2.788 -7.628 0.986 1.00 0.00 67 SER A O 16
ATOM 16804 N N . GLU A 1 68 ? 1.659 -9.499 1.063 1.00 0.00 68 GLU A N 16
ATOM 16805 C CA . GLU A 1 68 ? 0.587 -8.824 1.830 1.00 0.00 68 GLU A CA 16
ATOM 16806 C C . GLU A 1 68 ? 1.207 -8.247 3.106 1.00 0.00 68 GLU A C 16
ATOM 16807 O O . GLU A 1 68 ? 0.630 -7.412 3.771 1.00 0.00 68 GLU A O 16
ATOM 16819 N N . ALA A 1 69 ? 2.390 -8.706 3.452 1.00 0.00 69 ALA A N 16
ATOM 16820 C CA . ALA A 1 69 ? 3.062 -8.210 4.683 1.00 0.00 69 ALA A CA 16
ATOM 16821 C C . ALA A 1 69 ? 2.837 -6.711 4.866 1.00 0.00 69 ALA A C 16
ATOM 16822 O O . ALA A 1 69 ? 1.959 -6.288 5.597 1.00 0.00 69 ALA A O 16
ATOM 16829 N N . LYS A 1 70 ? 3.605 -5.897 4.200 1.00 0.00 70 LYS A N 16
ATOM 16830 C CA . LYS A 1 70 ? 3.409 -4.435 4.347 1.00 0.00 70 LYS A CA 16
ATOM 16831 C C . LYS A 1 70 ? 2.387 -3.933 3.327 1.00 0.00 70 LYS A C 16
ATOM 16832 O O . LYS A 1 70 ? 1.618 -3.036 3.607 1.00 0.00 70 LYS A O 16
ATOM 16851 N N . ALA A 1 71 ? 2.351 -4.500 2.150 1.00 0.00 71 ALA A N 16
ATOM 16852 C CA . ALA A 1 71 ? 1.350 -4.024 1.153 1.00 0.00 71 ALA A CA 16
ATOM 16853 C C . ALA A 1 71 ? -0.043 -4.124 1.761 1.00 0.00 71 ALA A C 16
ATOM 16854 O O . ALA A 1 71 ? -0.751 -3.148 1.895 1.00 0.00 71 ALA A O 16
ATOM 16861 N N . ASP A 1 72 ? -0.431 -5.303 2.144 1.00 0.00 72 ASP A N 16
ATOM 16862 C CA . ASP A 1 72 ? -1.774 -5.477 2.760 1.00 0.00 72 ASP A CA 16
ATOM 16863 C C . ASP A 1 72 ? -1.918 -4.527 3.947 1.00 0.00 72 ASP A C 16
ATOM 16864 O O . ASP A 1 72 ? -2.910 -3.842 4.088 1.00 0.00 72 ASP A O 16
ATOM 16873 N N . LYS A 1 73 ? -0.932 -4.474 4.803 1.00 0.00 73 LYS A N 16
ATOM 16874 C CA . LYS A 1 73 ? -1.025 -3.559 5.973 1.00 0.00 73 LYS A CA 16
ATOM 16875 C C . LYS A 1 73 ? -1.386 -2.140 5.511 1.00 0.00 73 LYS A C 16
ATOM 16876 O O . LYS A 1 73 ? -1.856 -1.331 6.285 1.00 0.00 73 LYS A O 16
ATOM 16895 N N . ILE A 1 74 ? -1.168 -1.828 4.258 1.00 0.00 74 ILE A N 16
ATOM 16896 C CA . ILE A 1 74 ? -1.502 -0.455 3.774 1.00 0.00 74 ILE A CA 16
ATOM 16897 C C . ILE A 1 74 ? -2.962 -0.378 3.306 1.00 0.00 74 ILE A C 16
ATOM 16898 O O . ILE A 1 74 ? -3.720 0.453 3.763 1.00 0.00 74 ILE A O 16
ATOM 16914 N N . LEU A 1 75 ? -3.367 -1.229 2.403 1.00 0.00 75 LEU A N 16
ATOM 16915 C CA . LEU A 1 75 ? -4.779 -1.176 1.930 1.00 0.00 75 LEU A CA 16
ATOM 16916 C C . LEU A 1 75 ? -5.720 -1.475 3.095 1.00 0.00 75 LEU A C 16
ATOM 16917 O O . LEU A 1 75 ? -6.902 -1.194 3.043 1.00 0.00 75 LEU A O 16
ATOM 16933 N N . ALA A 1 76 ? -5.201 -2.031 4.155 1.00 0.00 76 ALA A N 16
ATOM 16934 C CA . ALA A 1 76 ? -6.061 -2.337 5.332 1.00 0.00 76 ALA A CA 16
ATOM 16935 C C . ALA A 1 76 ? -6.224 -1.079 6.187 1.00 0.00 76 ALA A C 16
ATOM 16936 O O . ALA A 1 76 ? -7.319 -0.703 6.557 1.00 0.00 76 ALA A O 16
ATOM 16943 N N . GLU A 1 77 ? -5.140 -0.422 6.494 1.00 0.00 77 GLU A N 16
ATOM 16944 C CA . GLU A 1 77 ? -5.223 0.818 7.316 1.00 0.00 77 GLU A CA 16
ATOM 16945 C C . GLU A 1 77 ? -5.698 1.989 6.449 1.00 0.00 77 GLU A C 16
ATOM 16946 O O . GLU A 1 77 ? -6.306 2.924 6.929 1.00 0.00 77 GLU A O 16
ATOM 16958 N N . ALA A 1 78 ? -5.425 1.939 5.172 1.00 0.00 78 ALA A N 16
ATOM 16959 C CA . ALA A 1 78 ? -5.862 3.044 4.270 1.00 0.00 78 ALA A CA 16
ATOM 16960 C C . ALA A 1 78 ? -7.373 2.972 4.039 1.00 0.00 78 ALA A C 16
ATOM 16961 O O . ALA A 1 78 ? -8.097 3.910 4.302 1.00 0.00 78 ALA A O 16
ATOM 16968 N N . ALA A 1 79 ? -7.852 1.865 3.544 1.00 0.00 79 ALA A N 16
ATOM 16969 C CA . ALA A 1 79 ? -9.315 1.734 3.293 1.00 0.00 79 ALA A CA 16
ATOM 16970 C C . ALA A 1 79 ? -10.097 1.947 4.592 1.00 0.00 79 ALA A C 16
ATOM 16971 O O . ALA A 1 79 ? -11.228 2.389 4.581 1.00 0.00 79 ALA A O 16
ATOM 16978 N N . LYS A 1 80 ? -9.502 1.637 5.713 1.00 0.00 80 LYS A N 16
ATOM 16979 C CA . LYS A 1 80 ? -10.212 1.823 7.013 1.00 0.00 80 LYS A CA 16
ATOM 16980 C C . LYS A 1 80 ? -10.009 3.248 7.537 1.00 0.00 80 LYS A C 16
ATOM 16981 O O . LYS A 1 80 ? -10.844 3.786 8.236 1.00 0.00 80 LYS A O 16
ATOM 17000 N N . LEU A 1 81 ? -8.902 3.858 7.213 1.00 0.00 81 LEU A N 16
ATOM 17001 C CA . LEU A 1 81 ? -8.643 5.242 7.704 1.00 0.00 81 LEU A CA 16
ATOM 17002 C C . LEU A 1 81 ? -9.054 6.274 6.650 1.00 0.00 81 LEU A C 16
ATOM 17003 O O . LEU A 1 81 ? -9.835 7.166 6.914 1.00 0.00 81 LEU A O 16
ATOM 17019 N N . VAL A 1 82 ? -8.530 6.167 5.459 1.00 0.00 82 VAL A N 16
ATOM 17020 C CA . VAL A 1 82 ? -8.891 7.152 4.399 1.00 0.00 82 VAL A CA 16
ATOM 17021 C C . VAL A 1 82 ? -9.598 6.450 3.236 1.00 0.00 82 VAL A C 16
ATOM 17022 O O . VAL A 1 82 ? -9.014 6.233 2.192 1.00 0.00 82 VAL A O 16
ATOM 17035 N N . PRO A 1 83 ? -10.842 6.120 3.457 1.00 0.00 83 PRO A N 16
ATOM 17036 C CA . PRO A 1 83 ? -11.648 5.438 2.415 1.00 0.00 83 PRO A CA 16
ATOM 17037 C C . PRO A 1 83 ? -12.055 6.430 1.320 1.00 0.00 83 PRO A C 16
ATOM 17038 O O . PRO A 1 83 ? -11.371 6.589 0.328 1.00 0.00 83 PRO A O 16
ATOM 17049 N N . MET A 1 84 ? -13.163 7.097 1.492 1.00 0.00 84 MET A N 16
ATOM 17050 C CA . MET A 1 84 ? -13.614 8.078 0.463 1.00 0.00 84 MET A CA 16
ATOM 17051 C C . MET A 1 84 ? -14.515 9.138 1.105 1.00 0.00 84 MET A C 16
ATOM 17052 O O . MET A 1 84 ? -15.063 8.937 2.171 1.00 0.00 84 MET A O 16
ATOM 17066 N N . GLY A 1 85 ? -14.670 10.266 0.467 1.00 0.00 85 GLY A N 16
ATOM 17067 C CA . GLY A 1 85 ? -15.533 11.336 1.041 1.00 0.00 85 GLY A CA 16
ATOM 17068 C C . GLY A 1 85 ? -14.878 12.700 0.814 1.00 0.00 85 GLY A C 16
ATOM 17069 O O . GLY A 1 85 ? -14.497 13.322 1.793 1.00 0.00 85 GLY A O 16
ATOM 17073 N N . GLU A 1 16 ? -7.258 -10.917 2.778 1.00 0.00 16 GLU A N 17
ATOM 17074 C CA . GLU A 1 16 ? -7.030 -11.086 1.313 1.00 0.00 16 GLU A CA 17
ATOM 17075 C C . GLU A 1 16 ? -8.208 -10.508 0.525 1.00 0.00 16 GLU A C 17
ATOM 17076 O O . GLU A 1 16 ? -8.619 -11.048 -0.482 1.00 0.00 16 GLU A O 17
ATOM 17088 N N . GLU A 1 17 ? -8.754 -9.412 0.977 1.00 0.00 17 GLU A N 17
ATOM 17089 C CA . GLU A 1 17 ? -9.905 -8.798 0.255 1.00 0.00 17 GLU A CA 17
ATOM 17090 C C . GLU A 1 17 ? -10.214 -7.416 0.837 1.00 0.00 17 GLU A C 17
ATOM 17091 O O . GLU A 1 17 ? -11.357 -7.017 0.944 1.00 0.00 17 GLU A O 17
ATOM 17103 N N . GLU A 1 18 ? -9.202 -6.686 1.216 1.00 0.00 18 GLU A N 17
ATOM 17104 C CA . GLU A 1 18 ? -9.433 -5.331 1.795 1.00 0.00 18 GLU A CA 17
ATOM 17105 C C . GLU A 1 18 ? -10.318 -4.500 0.861 1.00 0.00 18 GLU A C 17
ATOM 17106 O O . GLU A 1 18 ? -10.856 -4.997 -0.109 1.00 0.00 18 GLU A O 17
ATOM 17118 N N . SER A 1 19 ? -10.476 -3.236 1.150 1.00 0.00 19 SER A N 17
ATOM 17119 C CA . SER A 1 19 ? -11.329 -2.374 0.283 1.00 0.00 19 SER A CA 17
ATOM 17120 C C . SER A 1 19 ? -10.710 -2.238 -1.111 1.00 0.00 19 SER A C 17
ATOM 17121 O O . SER A 1 19 ? -9.577 -2.613 -1.337 1.00 0.00 19 SER A O 17
ATOM 17129 N N . PHE A 1 20 ? -11.446 -1.702 -2.045 1.00 0.00 20 PHE A N 17
ATOM 17130 C CA . PHE A 1 20 ? -10.905 -1.536 -3.423 1.00 0.00 20 PHE A CA 17
ATOM 17131 C C . PHE A 1 20 ? -11.291 -0.158 -3.967 1.00 0.00 20 PHE A C 17
ATOM 17132 O O . PHE A 1 20 ? -11.650 -0.011 -5.118 1.00 0.00 20 PHE A O 17
ATOM 17149 N N . GLY A 1 21 ? -11.228 0.848 -3.140 1.00 0.00 21 GLY A N 17
ATOM 17150 C CA . GLY A 1 21 ? -11.600 2.216 -3.598 1.00 0.00 21 GLY A CA 17
ATOM 17151 C C . GLY A 1 21 ? -10.375 2.927 -4.178 1.00 0.00 21 GLY A C 17
ATOM 17152 O O . GLY A 1 21 ? -9.579 2.330 -4.877 1.00 0.00 21 GLY A O 17
ATOM 17156 N N . PRO A 1 22 ? -10.274 4.193 -3.871 1.00 0.00 22 PRO A N 17
ATOM 17157 C CA . PRO A 1 22 ? -9.144 5.019 -4.368 1.00 0.00 22 PRO A CA 17
ATOM 17158 C C . PRO A 1 22 ? -7.828 4.645 -3.672 1.00 0.00 22 PRO A C 17
ATOM 17159 O O . PRO A 1 22 ? -6.782 4.625 -4.288 1.00 0.00 22 PRO A O 17
ATOM 17170 N N . GLN A 1 23 ? -7.868 4.352 -2.399 1.00 0.00 23 GLN A N 17
ATOM 17171 C CA . GLN A 1 23 ? -6.611 3.981 -1.680 1.00 0.00 23 GLN A CA 17
ATOM 17172 C C . GLN A 1 23 ? -5.639 5.151 -1.649 1.00 0.00 23 GLN A C 17
ATOM 17173 O O . GLN A 1 23 ? -4.488 5.014 -1.998 1.00 0.00 23 GLN A O 17
ATOM 17187 N N . PRO A 1 24 ? -6.134 6.262 -1.193 1.00 0.00 24 PRO A N 17
ATOM 17188 C CA . PRO A 1 24 ? -5.290 7.464 -1.082 1.00 0.00 24 PRO A CA 17
ATOM 17189 C C . PRO A 1 24 ? -4.256 7.230 0.014 1.00 0.00 24 PRO A C 17
ATOM 17190 O O . PRO A 1 24 ? -4.217 7.927 1.007 1.00 0.00 24 PRO A O 17
ATOM 17201 N N . ILE A 1 25 ? -3.414 6.244 -0.164 1.00 0.00 25 ILE A N 17
ATOM 17202 C CA . ILE A 1 25 ? -2.379 5.962 0.865 1.00 0.00 25 ILE A CA 17
ATOM 17203 C C . ILE A 1 25 ? -1.298 7.034 0.811 1.00 0.00 25 ILE A C 17
ATOM 17204 O O . ILE A 1 25 ? -0.336 7.002 1.553 1.00 0.00 25 ILE A O 17
ATOM 17220 N N . SER A 1 26 ? -1.450 7.971 -0.080 1.00 0.00 26 SER A N 17
ATOM 17221 C CA . SER A 1 26 ? -0.438 9.057 -0.222 1.00 0.00 26 SER A CA 17
ATOM 17222 C C . SER A 1 26 ? 0.123 9.460 1.140 1.00 0.00 26 SER A C 17
ATOM 17223 O O . SER A 1 26 ? 1.280 9.255 1.427 1.00 0.00 26 SER A O 17
ATOM 17231 N N . ARG A 1 27 ? -0.684 10.038 1.975 1.00 0.00 27 ARG A N 17
ATOM 17232 C CA . ARG A 1 27 ? -0.189 10.467 3.314 1.00 0.00 27 ARG A CA 17
ATOM 17233 C C . ARG A 1 27 ? -0.015 9.266 4.253 1.00 0.00 27 ARG A C 17
ATOM 17234 O O . ARG A 1 27 ? 0.639 9.358 5.269 1.00 0.00 27 ARG A O 17
ATOM 17255 N N . LEU A 1 28 ? -0.608 8.150 3.937 1.00 0.00 28 LEU A N 17
ATOM 17256 C CA . LEU A 1 28 ? -0.489 6.962 4.838 1.00 0.00 28 LEU A CA 17
ATOM 17257 C C . LEU A 1 28 ? 0.892 6.306 4.751 1.00 0.00 28 LEU A C 17
ATOM 17258 O O . LEU A 1 28 ? 1.663 6.348 5.689 1.00 0.00 28 LEU A O 17
ATOM 17274 N N . GLU A 1 29 ? 1.208 5.674 3.657 1.00 0.00 29 GLU A N 17
ATOM 17275 C CA . GLU A 1 29 ? 2.533 4.997 3.563 1.00 0.00 29 GLU A CA 17
ATOM 17276 C C . GLU A 1 29 ? 3.658 6.001 3.313 1.00 0.00 29 GLU A C 17
ATOM 17277 O O . GLU A 1 29 ? 4.788 5.775 3.695 1.00 0.00 29 GLU A O 17
ATOM 17289 N N . GLN A 1 30 ? 3.384 7.103 2.678 1.00 0.00 30 GLN A N 17
ATOM 17290 C CA . GLN A 1 30 ? 4.484 8.071 2.433 1.00 0.00 30 GLN A CA 17
ATOM 17291 C C . GLN A 1 30 ? 4.820 8.806 3.735 1.00 0.00 30 GLN A C 17
ATOM 17292 O O . GLN A 1 30 ? 5.944 9.208 3.956 1.00 0.00 30 GLN A O 17
ATOM 17306 N N . CYS A 1 31 ? 3.860 8.967 4.608 1.00 0.00 31 CYS A N 17
ATOM 17307 C CA . CYS A 1 31 ? 4.149 9.656 5.894 1.00 0.00 31 CYS A CA 17
ATOM 17308 C C . CYS A 1 31 ? 4.844 8.673 6.832 1.00 0.00 31 CYS A C 17
ATOM 17309 O O . CYS A 1 31 ? 5.452 9.052 7.813 1.00 0.00 31 CYS A O 17
ATOM 17317 N N . GLY A 1 32 ? 4.771 7.405 6.523 1.00 0.00 32 GLY A N 17
ATOM 17318 C CA . GLY A 1 32 ? 5.444 6.393 7.380 1.00 0.00 32 GLY A CA 17
ATOM 17319 C C . GLY A 1 32 ? 4.442 5.352 7.886 1.00 0.00 32 GLY A C 17
ATOM 17320 O O . GLY A 1 32 ? 4.222 5.228 9.074 1.00 0.00 32 GLY A O 17
ATOM 17324 N N . ILE A 1 33 ? 3.859 4.568 7.012 1.00 0.00 33 ILE A N 17
ATOM 17325 C CA . ILE A 1 33 ? 2.924 3.522 7.499 1.00 0.00 33 ILE A CA 17
ATOM 17326 C C . ILE A 1 33 ? 3.771 2.327 7.940 1.00 0.00 33 ILE A C 17
ATOM 17327 O O . ILE A 1 33 ? 4.739 2.480 8.658 1.00 0.00 33 ILE A O 17
ATOM 17343 N N . ASN A 1 34 ? 3.442 1.153 7.517 1.00 0.00 34 ASN A N 17
ATOM 17344 C CA . ASN A 1 34 ? 4.259 -0.032 7.913 1.00 0.00 34 ASN A CA 17
ATOM 17345 C C . ASN A 1 34 ? 5.512 -0.120 7.032 1.00 0.00 34 ASN A C 17
ATOM 17346 O O . ASN A 1 34 ? 5.975 0.869 6.499 1.00 0.00 34 ASN A O 17
ATOM 17357 N N . ALA A 1 35 ? 6.063 -1.296 6.867 1.00 0.00 35 ALA A N 17
ATOM 17358 C CA . ALA A 1 35 ? 7.282 -1.431 6.011 1.00 0.00 35 ALA A CA 17
ATOM 17359 C C . ALA A 1 35 ? 7.016 -0.846 4.625 1.00 0.00 35 ALA A C 17
ATOM 17360 O O . ALA A 1 35 ? 7.928 -0.569 3.870 1.00 0.00 35 ALA A O 17
ATOM 17367 N N . ASN A 1 36 ? 5.774 -0.671 4.280 1.00 0.00 36 ASN A N 17
ATOM 17368 C CA . ASN A 1 36 ? 5.443 -0.122 2.938 1.00 0.00 36 ASN A CA 17
ATOM 17369 C C . ASN A 1 36 ? 6.278 1.104 2.622 1.00 0.00 36 ASN A C 17
ATOM 17370 O O . ASN A 1 36 ? 7.145 1.068 1.773 1.00 0.00 36 ASN A O 17
ATOM 17381 N N . ASP A 1 37 ? 5.980 2.197 3.279 1.00 0.00 37 ASP A N 17
ATOM 17382 C CA . ASP A 1 37 ? 6.706 3.471 3.023 1.00 0.00 37 ASP A CA 17
ATOM 17383 C C . ASP A 1 37 ? 8.106 3.203 2.478 1.00 0.00 37 ASP A C 17
ATOM 17384 O O . ASP A 1 37 ? 8.376 3.385 1.304 1.00 0.00 37 ASP A O 17
ATOM 17393 N N . VAL A 1 38 ? 8.986 2.763 3.324 1.00 0.00 38 VAL A N 17
ATOM 17394 C CA . VAL A 1 38 ? 10.379 2.481 2.896 1.00 0.00 38 VAL A CA 17
ATOM 17395 C C . VAL A 1 38 ? 10.457 1.511 1.708 1.00 0.00 38 VAL A C 17
ATOM 17396 O O . VAL A 1 38 ? 11.071 1.808 0.710 1.00 0.00 38 VAL A O 17
ATOM 17409 N N . LYS A 1 39 ? 9.886 0.345 1.801 1.00 0.00 39 LYS A N 17
ATOM 17410 C CA . LYS A 1 39 ? 10.021 -0.612 0.661 1.00 0.00 39 LYS A CA 17
ATOM 17411 C C . LYS A 1 39 ? 8.989 -0.361 -0.439 1.00 0.00 39 LYS A C 17
ATOM 17412 O O . LYS A 1 39 ? 9.331 -0.075 -1.578 1.00 0.00 39 LYS A O 17
ATOM 17431 N N . LYS A 1 40 ? 7.737 -0.499 -0.117 1.00 0.00 40 LYS A N 17
ATOM 17432 C CA . LYS A 1 40 ? 6.674 -0.316 -1.143 1.00 0.00 40 LYS A CA 17
ATOM 17433 C C . LYS A 1 40 ? 6.987 0.834 -2.100 1.00 0.00 40 LYS A C 17
ATOM 17434 O O . LYS A 1 40 ? 7.100 0.634 -3.290 1.00 0.00 40 LYS A O 17
ATOM 17453 N N . LEU A 1 41 ? 7.069 2.044 -1.609 1.00 0.00 41 LEU A N 17
ATOM 17454 C CA . LEU A 1 41 ? 7.288 3.195 -2.537 1.00 0.00 41 LEU A CA 17
ATOM 17455 C C . LEU A 1 41 ? 8.752 3.507 -2.853 1.00 0.00 41 LEU A C 17
ATOM 17456 O O . LEU A 1 41 ? 9.022 4.247 -3.779 1.00 0.00 41 LEU A O 17
ATOM 17472 N N . GLU A 1 42 ? 9.706 3.027 -2.116 1.00 0.00 42 GLU A N 17
ATOM 17473 C CA . GLU A 1 42 ? 11.093 3.429 -2.466 1.00 0.00 42 GLU A CA 17
ATOM 17474 C C . GLU A 1 42 ? 11.543 2.835 -3.801 1.00 0.00 42 GLU A C 17
ATOM 17475 O O . GLU A 1 42 ? 12.265 3.469 -4.547 1.00 0.00 42 GLU A O 17
ATOM 17487 N N . GLU A 1 43 ? 11.143 1.640 -4.127 1.00 0.00 43 GLU A N 17
ATOM 17488 C CA . GLU A 1 43 ? 11.589 1.070 -5.429 1.00 0.00 43 GLU A CA 17
ATOM 17489 C C . GLU A 1 43 ? 10.738 1.649 -6.564 1.00 0.00 43 GLU A C 17
ATOM 17490 O O . GLU A 1 43 ? 11.229 1.943 -7.636 1.00 0.00 43 GLU A O 17
ATOM 17502 N N . ALA A 1 44 ? 9.468 1.806 -6.336 1.00 0.00 44 ALA A N 17
ATOM 17503 C CA . ALA A 1 44 ? 8.583 2.354 -7.397 1.00 0.00 44 ALA A CA 17
ATOM 17504 C C . ALA A 1 44 ? 8.025 3.714 -6.977 1.00 0.00 44 ALA A C 17
ATOM 17505 O O . ALA A 1 44 ? 8.340 4.733 -7.560 1.00 0.00 44 ALA A O 17
ATOM 17512 N N . GLY A 1 45 ? 7.195 3.735 -5.973 1.00 0.00 45 GLY A N 17
ATOM 17513 C CA . GLY A 1 45 ? 6.614 5.029 -5.520 1.00 0.00 45 GLY A CA 17
ATOM 17514 C C . GLY A 1 45 ? 5.093 4.904 -5.434 1.00 0.00 45 GLY A C 17
ATOM 17515 O O . GLY A 1 45 ? 4.363 5.706 -5.982 1.00 0.00 45 GLY A O 17
ATOM 17519 N N . PHE A 1 46 ? 4.607 3.907 -4.747 1.00 0.00 46 PHE A N 17
ATOM 17520 C CA . PHE A 1 46 ? 3.115 3.745 -4.629 1.00 0.00 46 PHE A CA 17
ATOM 17521 C C . PHE A 1 46 ? 2.568 4.628 -3.510 1.00 0.00 46 PHE A C 17
ATOM 17522 O O . PHE A 1 46 ? 1.472 4.420 -3.034 1.00 0.00 46 PHE A O 17
ATOM 17539 N N . HIS A 1 47 ? 3.322 5.594 -3.071 1.00 0.00 47 HIS A N 17
ATOM 17540 C CA . HIS A 1 47 ? 2.835 6.471 -1.962 1.00 0.00 47 HIS A CA 17
ATOM 17541 C C . HIS A 1 47 ? 1.593 7.259 -2.389 1.00 0.00 47 HIS A C 17
ATOM 17542 O O . HIS A 1 47 ? 1.618 8.468 -2.478 1.00 0.00 47 HIS A O 17
ATOM 17556 N N . THR A 1 48 ? 0.503 6.575 -2.638 1.00 0.00 48 THR A N 17
ATOM 17557 C CA . THR A 1 48 ? -0.760 7.263 -3.044 1.00 0.00 48 THR A CA 17
ATOM 17558 C C . THR A 1 48 ? -1.748 6.259 -3.637 1.00 0.00 48 THR A C 17
ATOM 17559 O O . THR A 1 48 ? -1.493 5.071 -3.673 1.00 0.00 48 THR A O 17
ATOM 17570 N N . VAL A 1 49 ? -2.875 6.740 -4.097 1.00 0.00 49 VAL A N 17
ATOM 17571 C CA . VAL A 1 49 ? -3.911 5.843 -4.701 1.00 0.00 49 VAL A CA 17
ATOM 17572 C C . VAL A 1 49 ? -3.258 4.684 -5.462 1.00 0.00 49 VAL A C 17
ATOM 17573 O O . VAL A 1 49 ? -3.821 3.614 -5.579 1.00 0.00 49 VAL A O 17
ATOM 17586 N N . GLU A 1 50 ? -2.075 4.884 -5.974 1.00 0.00 50 GLU A N 17
ATOM 17587 C CA . GLU A 1 50 ? -1.384 3.795 -6.720 1.00 0.00 50 GLU A CA 17
ATOM 17588 C C . GLU A 1 50 ? -1.491 2.455 -5.978 1.00 0.00 50 GLU A C 17
ATOM 17589 O O . GLU A 1 50 ? -1.293 1.411 -6.566 1.00 0.00 50 GLU A O 17
ATOM 17601 N N . ALA A 1 51 ? -1.797 2.469 -4.700 1.00 0.00 51 ALA A N 17
ATOM 17602 C CA . ALA A 1 51 ? -1.915 1.186 -3.942 1.00 0.00 51 ALA A CA 17
ATOM 17603 C C . ALA A 1 51 ? -2.547 0.105 -4.822 1.00 0.00 51 ALA A C 17
ATOM 17604 O O . ALA A 1 51 ? -2.271 -1.070 -4.678 1.00 0.00 51 ALA A O 17
ATOM 17611 N N . VAL A 1 52 ? -3.387 0.499 -5.740 1.00 0.00 52 VAL A N 17
ATOM 17612 C CA . VAL A 1 52 ? -4.034 -0.494 -6.643 1.00 0.00 52 VAL A CA 17
ATOM 17613 C C . VAL A 1 52 ? -4.267 0.133 -8.022 1.00 0.00 52 VAL A C 17
ATOM 17614 O O . VAL A 1 52 ? -4.001 1.299 -8.235 1.00 0.00 52 VAL A O 17
ATOM 17627 N N . ALA A 1 53 ? -4.759 -0.630 -8.961 1.00 0.00 53 ALA A N 17
ATOM 17628 C CA . ALA A 1 53 ? -5.004 -0.074 -10.325 1.00 0.00 53 ALA A CA 17
ATOM 17629 C C . ALA A 1 53 ? -3.674 0.207 -11.034 1.00 0.00 53 ALA A C 17
ATOM 17630 O O . ALA A 1 53 ? -3.474 1.261 -11.603 1.00 0.00 53 ALA A O 17
ATOM 17637 N N . TYR A 1 54 ? -2.765 -0.731 -11.008 1.00 0.00 54 TYR A N 17
ATOM 17638 C CA . TYR A 1 54 ? -1.454 -0.514 -11.687 1.00 0.00 54 TYR A CA 17
ATOM 17639 C C . TYR A 1 54 ? -0.600 -1.787 -11.619 1.00 0.00 54 TYR A C 17
ATOM 17640 O O . TYR A 1 54 ? -0.376 -2.446 -12.615 1.00 0.00 54 TYR A O 17
ATOM 17658 N N . ALA A 1 55 ? -0.121 -2.138 -10.455 1.00 0.00 55 ALA A N 17
ATOM 17659 C CA . ALA A 1 55 ? 0.719 -3.367 -10.336 1.00 0.00 55 ALA A CA 17
ATOM 17660 C C . ALA A 1 55 ? 0.147 -4.300 -9.265 1.00 0.00 55 ALA A C 17
ATOM 17661 O O . ALA A 1 55 ? -0.526 -3.860 -8.354 1.00 0.00 55 ALA A O 17
ATOM 17668 N N . PRO A 1 56 ? 0.443 -5.566 -9.407 1.00 0.00 56 PRO A N 17
ATOM 17669 C CA . PRO A 1 56 ? -0.043 -6.575 -8.434 1.00 0.00 56 PRO A CA 17
ATOM 17670 C C . PRO A 1 56 ? 0.713 -6.429 -7.113 1.00 0.00 56 PRO A C 17
ATOM 17671 O O . PRO A 1 56 ? 1.919 -6.565 -7.058 1.00 0.00 56 PRO A O 17
ATOM 17682 N N . LYS A 1 57 ? 0.015 -6.139 -6.052 1.00 0.00 57 LYS A N 17
ATOM 17683 C CA . LYS A 1 57 ? 0.693 -5.965 -4.738 1.00 0.00 57 LYS A CA 17
ATOM 17684 C C . LYS A 1 57 ? 1.767 -7.039 -4.534 1.00 0.00 57 LYS A C 17
ATOM 17685 O O . LYS A 1 57 ? 2.778 -6.794 -3.913 1.00 0.00 57 LYS A O 17
ATOM 17704 N N . LYS A 1 58 ? 1.560 -8.222 -5.049 1.00 0.00 58 LYS A N 17
ATOM 17705 C CA . LYS A 1 58 ? 2.575 -9.302 -4.870 1.00 0.00 58 LYS A CA 17
ATOM 17706 C C . LYS A 1 58 ? 3.877 -8.948 -5.594 1.00 0.00 58 LYS A C 17
ATOM 17707 O O . LYS A 1 58 ? 4.958 -9.303 -5.169 1.00 0.00 58 LYS A O 17
ATOM 17726 N N . GLU A 1 59 ? 3.784 -8.244 -6.680 1.00 0.00 59 GLU A N 17
ATOM 17727 C CA . GLU A 1 59 ? 5.020 -7.867 -7.425 1.00 0.00 59 GLU A CA 17
ATOM 17728 C C . GLU A 1 59 ? 5.686 -6.688 -6.739 1.00 0.00 59 GLU A C 17
ATOM 17729 O O . GLU A 1 59 ? 6.840 -6.744 -6.372 1.00 0.00 59 GLU A O 17
ATOM 17741 N N . LEU A 1 60 ? 4.971 -5.625 -6.539 1.00 0.00 60 LEU A N 17
ATOM 17742 C CA . LEU A 1 60 ? 5.582 -4.468 -5.851 1.00 0.00 60 LEU A CA 17
ATOM 17743 C C . LEU A 1 60 ? 6.240 -4.964 -4.553 1.00 0.00 60 LEU A C 17
ATOM 17744 O O . LEU A 1 60 ? 7.429 -4.815 -4.351 1.00 0.00 60 LEU A O 17
ATOM 17760 N N . ILE A 1 61 ? 5.469 -5.543 -3.673 1.00 0.00 61 ILE A N 17
ATOM 17761 C CA . ILE A 1 61 ? 6.040 -6.039 -2.388 1.00 0.00 61 ILE A CA 17
ATOM 17762 C C . ILE A 1 61 ? 7.288 -6.860 -2.658 1.00 0.00 61 ILE A C 17
ATOM 17763 O O . ILE A 1 61 ? 8.194 -6.917 -1.850 1.00 0.00 61 ILE A O 17
ATOM 17779 N N . ASN A 1 62 ? 7.357 -7.492 -3.798 1.00 0.00 62 ASN A N 17
ATOM 17780 C CA . ASN A 1 62 ? 8.563 -8.292 -4.110 1.00 0.00 62 ASN A CA 17
ATOM 17781 C C . ASN A 1 62 ? 9.811 -7.431 -3.891 1.00 0.00 62 ASN A C 17
ATOM 17782 O O . ASN A 1 62 ? 10.915 -7.937 -3.836 1.00 0.00 62 ASN A O 17
ATOM 17793 N N . ILE A 1 63 ? 9.653 -6.132 -3.758 1.00 0.00 63 ILE A N 17
ATOM 17794 C CA . ILE A 1 63 ? 10.854 -5.283 -3.535 1.00 0.00 63 ILE A CA 17
ATOM 17795 C C . ILE A 1 63 ? 11.747 -5.935 -2.486 1.00 0.00 63 ILE A C 17
ATOM 17796 O O . ILE A 1 63 ? 12.678 -6.650 -2.800 1.00 0.00 63 ILE A O 17
ATOM 17812 N N . LYS A 1 64 ? 11.455 -5.710 -1.250 1.00 0.00 64 LYS A N 17
ATOM 17813 C CA . LYS A 1 64 ? 12.268 -6.331 -0.168 1.00 0.00 64 LYS A CA 17
ATOM 17814 C C . LYS A 1 64 ? 11.991 -7.838 -0.122 1.00 0.00 64 LYS A C 17
ATOM 17815 O O . LYS A 1 64 ? 12.622 -8.574 0.610 1.00 0.00 64 LYS A O 17
ATOM 17834 N N . GLY A 1 65 ? 11.052 -8.300 -0.907 1.00 0.00 65 GLY A N 17
ATOM 17835 C CA . GLY A 1 65 ? 10.734 -9.755 -0.919 1.00 0.00 65 GLY A CA 17
ATOM 17836 C C . GLY A 1 65 ? 9.535 -10.032 -0.010 1.00 0.00 65 GLY A C 17
ATOM 17837 O O . GLY A 1 65 ? 9.377 -11.122 0.503 1.00 0.00 65 GLY A O 17
ATOM 17841 N N . ILE A 1 66 ? 8.692 -9.056 0.203 1.00 0.00 66 ILE A N 17
ATOM 17842 C CA . ILE A 1 66 ? 7.517 -9.279 1.089 1.00 0.00 66 ILE A CA 17
ATOM 17843 C C . ILE A 1 66 ? 6.309 -9.782 0.289 1.00 0.00 66 ILE A C 17
ATOM 17844 O O . ILE A 1 66 ? 6.431 -10.590 -0.611 1.00 0.00 66 ILE A O 17
ATOM 17860 N N . SER A 1 67 ? 5.140 -9.300 0.630 1.00 0.00 67 SER A N 17
ATOM 17861 C CA . SER A 1 67 ? 3.890 -9.716 -0.074 1.00 0.00 67 SER A CA 17
ATOM 17862 C C . SER A 1 67 ? 2.714 -9.000 0.581 1.00 0.00 67 SER A C 17
ATOM 17863 O O . SER A 1 67 ? 2.792 -7.826 0.893 1.00 0.00 67 SER A O 17
ATOM 17871 N N . GLU A 1 68 ? 1.636 -9.686 0.829 1.00 0.00 68 GLU A N 17
ATOM 17872 C CA . GLU A 1 68 ? 0.496 -9.013 1.499 1.00 0.00 68 GLU A CA 17
ATOM 17873 C C . GLU A 1 68 ? 1.008 -8.378 2.796 1.00 0.00 68 GLU A C 17
ATOM 17874 O O . GLU A 1 68 ? 0.404 -7.479 3.345 1.00 0.00 68 GLU A O 17
ATOM 17886 N N . ALA A 1 69 ? 2.129 -8.846 3.282 1.00 0.00 69 ALA A N 17
ATOM 17887 C CA . ALA A 1 69 ? 2.699 -8.281 4.537 1.00 0.00 69 ALA A CA 17
ATOM 17888 C C . ALA A 1 69 ? 2.638 -6.754 4.513 1.00 0.00 69 ALA A C 17
ATOM 17889 O O . ALA A 1 69 ? 1.782 -6.149 5.125 1.00 0.00 69 ALA A O 17
ATOM 17896 N N . LYS A 1 70 ? 3.542 -6.123 3.815 1.00 0.00 70 LYS A N 17
ATOM 17897 C CA . LYS A 1 70 ? 3.525 -4.636 3.767 1.00 0.00 70 LYS A CA 17
ATOM 17898 C C . LYS A 1 70 ? 2.357 -4.134 2.909 1.00 0.00 70 LYS A C 17
ATOM 17899 O O . LYS A 1 70 ? 1.605 -3.277 3.324 1.00 0.00 70 LYS A O 17
ATOM 17918 N N . ALA A 1 71 ? 2.202 -4.645 1.719 1.00 0.00 71 ALA A N 17
ATOM 17919 C CA . ALA A 1 71 ? 1.085 -4.170 0.844 1.00 0.00 71 ALA A CA 17
ATOM 17920 C C . ALA A 1 71 ? -0.250 -4.147 1.600 1.00 0.00 71 ALA A C 17
ATOM 17921 O O . ALA A 1 71 ? -0.735 -3.104 1.998 1.00 0.00 71 ALA A O 17
ATOM 17928 N N . ASP A 1 72 ? -0.858 -5.287 1.779 1.00 0.00 72 ASP A N 17
ATOM 17929 C CA . ASP A 1 72 ? -2.173 -5.331 2.486 1.00 0.00 72 ASP A CA 17
ATOM 17930 C C . ASP A 1 72 ? -2.140 -4.451 3.735 1.00 0.00 72 ASP A C 17
ATOM 17931 O O . ASP A 1 72 ? -3.034 -3.661 3.970 1.00 0.00 72 ASP A O 17
ATOM 17940 N N . LYS A 1 73 ? -1.121 -4.577 4.540 1.00 0.00 73 LYS A N 17
ATOM 17941 C CA . LYS A 1 73 ? -1.046 -3.740 5.769 1.00 0.00 73 LYS A CA 17
ATOM 17942 C C . LYS A 1 73 ? -1.435 -2.299 5.436 1.00 0.00 73 LYS A C 17
ATOM 17943 O O . LYS A 1 73 ? -1.993 -1.589 6.253 1.00 0.00 73 LYS A O 17
ATOM 17962 N N . ILE A 1 74 ? -1.158 -1.865 4.236 1.00 0.00 74 ILE A N 17
ATOM 17963 C CA . ILE A 1 74 ? -1.524 -0.476 3.847 1.00 0.00 74 ILE A CA 17
ATOM 17964 C C . ILE A 1 74 ? -3.030 -0.412 3.568 1.00 0.00 74 ILE A C 17
ATOM 17965 O O . ILE A 1 74 ? -3.703 0.533 3.931 1.00 0.00 74 ILE A O 17
ATOM 17981 N N . LEU A 1 75 ? -3.566 -1.423 2.937 1.00 0.00 75 LEU A N 17
ATOM 17982 C CA . LEU A 1 75 ? -5.028 -1.431 2.650 1.00 0.00 75 LEU A CA 17
ATOM 17983 C C . LEU A 1 75 ? -5.807 -1.485 3.965 1.00 0.00 75 LEU A C 17
ATOM 17984 O O . LEU A 1 75 ? -6.987 -1.196 4.015 1.00 0.00 75 LEU A O 17
ATOM 18000 N N . ALA A 1 76 ? -5.152 -1.855 5.031 1.00 0.00 76 ALA A N 17
ATOM 18001 C CA . ALA A 1 76 ? -5.843 -1.932 6.348 1.00 0.00 76 ALA A CA 17
ATOM 18002 C C . ALA A 1 76 ? -5.979 -0.534 6.955 1.00 0.00 76 ALA A C 17
ATOM 18003 O O . ALA A 1 76 ? -7.054 -0.110 7.328 1.00 0.00 76 ALA A O 17
ATOM 18010 N N . GLU A 1 77 ? -4.896 0.185 7.060 1.00 0.00 77 GLU A N 17
ATOM 18011 C CA . GLU A 1 77 ? -4.970 1.556 7.645 1.00 0.00 77 GLU A CA 17
ATOM 18012 C C . GLU A 1 77 ? -5.721 2.495 6.697 1.00 0.00 77 GLU A C 17
ATOM 18013 O O . GLU A 1 77 ? -6.471 3.349 7.122 1.00 0.00 77 GLU A O 17
ATOM 18025 N N . ALA A 1 78 ? -5.529 2.344 5.417 1.00 0.00 78 ALA A N 17
ATOM 18026 C CA . ALA A 1 78 ? -6.235 3.233 4.447 1.00 0.00 78 ALA A CA 17
ATOM 18027 C C . ALA A 1 78 ? -7.748 3.002 4.510 1.00 0.00 78 ALA A C 17
ATOM 18028 O O . ALA A 1 78 ? -8.525 3.931 4.608 1.00 0.00 78 ALA A O 17
ATOM 18035 N N . ALA A 1 79 ? -8.173 1.772 4.450 1.00 0.00 79 ALA A N 17
ATOM 18036 C CA . ALA A 1 79 ? -9.635 1.485 4.501 1.00 0.00 79 ALA A CA 17
ATOM 18037 C C . ALA A 1 79 ? -10.204 1.812 5.885 1.00 0.00 79 ALA A C 17
ATOM 18038 O O . ALA A 1 79 ? -11.401 1.920 6.063 1.00 0.00 79 ALA A O 17
ATOM 18045 N N . LYS A 1 80 ? -9.359 1.956 6.872 1.00 0.00 80 LYS A N 17
ATOM 18046 C CA . LYS A 1 80 ? -9.866 2.256 8.244 1.00 0.00 80 LYS A CA 17
ATOM 18047 C C . LYS A 1 80 ? -9.602 3.717 8.627 1.00 0.00 80 LYS A C 17
ATOM 18048 O O . LYS A 1 80 ? -10.324 4.297 9.414 1.00 0.00 80 LYS A O 17
ATOM 18067 N N . LEU A 1 81 ? -8.575 4.318 8.089 1.00 0.00 81 LEU A N 17
ATOM 18068 C CA . LEU A 1 81 ? -8.282 5.739 8.444 1.00 0.00 81 LEU A CA 17
ATOM 18069 C C . LEU A 1 81 ? -8.706 6.676 7.307 1.00 0.00 81 LEU A C 17
ATOM 18070 O O . LEU A 1 81 ? -9.232 7.746 7.542 1.00 0.00 81 LEU A O 17
ATOM 18086 N N . VAL A 1 82 ? -8.484 6.291 6.080 1.00 0.00 82 VAL A N 17
ATOM 18087 C CA . VAL A 1 82 ? -8.883 7.175 4.945 1.00 0.00 82 VAL A CA 17
ATOM 18088 C C . VAL A 1 82 ? -9.789 6.418 3.967 1.00 0.00 82 VAL A C 17
ATOM 18089 O O . VAL A 1 82 ? -9.473 6.278 2.802 1.00 0.00 82 VAL A O 17
ATOM 18102 N N . PRO A 1 83 ? -10.897 5.959 4.483 1.00 0.00 83 PRO A N 17
ATOM 18103 C CA . PRO A 1 83 ? -11.879 5.211 3.657 1.00 0.00 83 PRO A CA 17
ATOM 18104 C C . PRO A 1 83 ? -12.639 6.172 2.734 1.00 0.00 83 PRO A C 17
ATOM 18105 O O . PRO A 1 83 ? -12.168 7.248 2.424 1.00 0.00 83 PRO A O 17
ATOM 18116 N N . MET A 1 84 ? -13.812 5.791 2.293 1.00 0.00 84 MET A N 17
ATOM 18117 C CA . MET A 1 84 ? -14.610 6.678 1.390 1.00 0.00 84 MET A CA 17
ATOM 18118 C C . MET A 1 84 ? -13.983 6.727 -0.004 1.00 0.00 84 MET A C 17
ATOM 18119 O O . MET A 1 84 ? -12.798 6.522 -0.172 1.00 0.00 84 MET A O 17
ATOM 18133 N N . GLY A 1 85 ? -14.775 6.996 -1.007 1.00 0.00 85 GLY A N 17
ATOM 18134 C CA . GLY A 1 85 ? -14.234 7.059 -2.393 1.00 0.00 85 GLY A CA 17
ATOM 18135 C C . GLY A 1 85 ? -15.315 7.586 -3.339 1.00 0.00 85 GLY A C 17
ATOM 18136 O O . GLY A 1 85 ? -14.967 7.999 -4.433 1.00 0.00 85 GLY A O 17
ATOM 18140 N N . GLU A 1 16 ? -12.612 -8.677 0.439 1.00 0.00 16 GLU A N 18
ATOM 18141 C CA . GLU A 1 16 ? -13.054 -7.561 1.325 1.00 0.00 16 GLU A CA 18
ATOM 18142 C C . GLU A 1 16 ? -11.929 -7.172 2.288 1.00 0.00 16 GLU A C 18
ATOM 18143 O O . GLU A 1 16 ? -12.171 -6.735 3.396 1.00 0.00 16 GLU A O 18
ATOM 18155 N N . GLU A 1 17 ? -10.700 -7.326 1.877 1.00 0.00 17 GLU A N 18
ATOM 18156 C CA . GLU A 1 17 ? -9.566 -6.963 2.777 1.00 0.00 17 GLU A CA 18
ATOM 18157 C C . GLU A 1 17 ? -8.509 -6.155 2.014 1.00 0.00 17 GLU A C 18
ATOM 18158 O O . GLU A 1 17 ? -8.256 -5.007 2.320 1.00 0.00 17 GLU A O 18
ATOM 18170 N N . GLU A 1 18 ? -7.885 -6.747 1.031 1.00 0.00 18 GLU A N 18
ATOM 18171 C CA . GLU A 1 18 ? -6.841 -6.008 0.261 1.00 0.00 18 GLU A CA 18
ATOM 18172 C C . GLU A 1 18 ? -7.483 -5.123 -0.812 1.00 0.00 18 GLU A C 18
ATOM 18173 O O . GLU A 1 18 ? -7.097 -5.150 -1.963 1.00 0.00 18 GLU A O 18
ATOM 18185 N N . SER A 1 19 ? -8.459 -4.335 -0.443 1.00 0.00 19 SER A N 18
ATOM 18186 C CA . SER A 1 19 ? -9.124 -3.445 -1.442 1.00 0.00 19 SER A CA 18
ATOM 18187 C C . SER A 1 19 ? -10.407 -2.851 -0.852 1.00 0.00 19 SER A C 18
ATOM 18188 O O . SER A 1 19 ? -11.058 -3.460 -0.026 1.00 0.00 19 SER A O 18
ATOM 18196 N N . PHE A 1 20 ? -10.777 -1.670 -1.268 1.00 0.00 20 PHE A N 18
ATOM 18197 C CA . PHE A 1 20 ? -12.021 -1.050 -0.727 1.00 0.00 20 PHE A CA 18
ATOM 18198 C C . PHE A 1 20 ? -12.505 0.079 -1.644 1.00 0.00 20 PHE A C 18
ATOM 18199 O O . PHE A 1 20 ? -13.669 0.156 -1.981 1.00 0.00 20 PHE A O 18
ATOM 18216 N N . GLY A 1 21 ? -11.627 0.959 -2.044 1.00 0.00 21 GLY A N 18
ATOM 18217 C CA . GLY A 1 21 ? -12.055 2.080 -2.931 1.00 0.00 21 GLY A CA 18
ATOM 18218 C C . GLY A 1 21 ? -10.877 2.552 -3.792 1.00 0.00 21 GLY A C 18
ATOM 18219 O O . GLY A 1 21 ? -10.267 1.767 -4.490 1.00 0.00 21 GLY A O 18
ATOM 18223 N N . PRO A 1 22 ? -10.602 3.829 -3.719 1.00 0.00 22 PRO A N 18
ATOM 18224 C CA . PRO A 1 22 ? -9.493 4.418 -4.510 1.00 0.00 22 PRO A CA 18
ATOM 18225 C C . PRO A 1 22 ? -8.140 4.052 -3.893 1.00 0.00 22 PRO A C 18
ATOM 18226 O O . PRO A 1 22 ? -7.196 3.736 -4.589 1.00 0.00 22 PRO A O 18
ATOM 18237 N N . GLN A 1 23 ? -8.043 4.092 -2.592 1.00 0.00 23 GLN A N 18
ATOM 18238 C CA . GLN A 1 23 ? -6.758 3.745 -1.915 1.00 0.00 23 GLN A CA 18
ATOM 18239 C C . GLN A 1 23 ? -5.660 4.731 -2.274 1.00 0.00 23 GLN A C 18
ATOM 18240 O O . GLN A 1 23 ? -4.541 4.342 -2.544 1.00 0.00 23 GLN A O 18
ATOM 18254 N N . PRO A 1 24 ? -5.996 5.986 -2.209 1.00 0.00 24 PRO A N 18
ATOM 18255 C CA . PRO A 1 24 ? -4.996 7.026 -2.467 1.00 0.00 24 PRO A CA 18
ATOM 18256 C C . PRO A 1 24 ? -4.087 7.058 -1.254 1.00 0.00 24 PRO A C 18
ATOM 18257 O O . PRO A 1 24 ? -4.039 8.027 -0.523 1.00 0.00 24 PRO A O 18
ATOM 18268 N N . ILE A 1 25 ? -3.386 5.980 -1.014 1.00 0.00 25 ILE A N 18
ATOM 18269 C CA . ILE A 1 25 ? -2.493 5.909 0.170 1.00 0.00 25 ILE A CA 18
ATOM 18270 C C . ILE A 1 25 ? -1.344 6.892 0.012 1.00 0.00 25 ILE A C 18
ATOM 18271 O O . ILE A 1 25 ? -0.183 6.539 0.087 1.00 0.00 25 ILE A O 18
ATOM 18287 N N . SER A 1 26 ? -1.670 8.124 -0.214 1.00 0.00 26 SER A N 18
ATOM 18288 C CA . SER A 1 26 ? -0.617 9.155 -0.391 1.00 0.00 26 SER A CA 18
ATOM 18289 C C . SER A 1 26 ? 0.114 9.409 0.929 1.00 0.00 26 SER A C 18
ATOM 18290 O O . SER A 1 26 ? 1.265 9.064 1.083 1.00 0.00 26 SER A O 18
ATOM 18298 N N . ARG A 1 27 ? -0.542 10.022 1.875 1.00 0.00 27 ARG A N 18
ATOM 18299 C CA . ARG A 1 27 ? 0.127 10.319 3.178 1.00 0.00 27 ARG A CA 18
ATOM 18300 C C . ARG A 1 27 ? 0.274 9.059 4.040 1.00 0.00 27 ARG A C 18
ATOM 18301 O O . ARG A 1 27 ? 1.274 8.870 4.702 1.00 0.00 27 ARG A O 18
ATOM 18322 N N . LEU A 1 28 ? -0.717 8.212 4.052 1.00 0.00 28 LEU A N 18
ATOM 18323 C CA . LEU A 1 28 ? -0.648 6.974 4.893 1.00 0.00 28 LEU A CA 18
ATOM 18324 C C . LEU A 1 28 ? 0.764 6.382 4.935 1.00 0.00 28 LEU A C 18
ATOM 18325 O O . LEU A 1 28 ? 1.428 6.416 5.953 1.00 0.00 28 LEU A O 18
ATOM 18341 N N . GLU A 1 29 ? 1.219 5.814 3.857 1.00 0.00 29 GLU A N 18
ATOM 18342 C CA . GLU A 1 29 ? 2.574 5.191 3.863 1.00 0.00 29 GLU A CA 18
ATOM 18343 C C . GLU A 1 29 ? 3.678 6.221 3.604 1.00 0.00 29 GLU A C 18
ATOM 18344 O O . GLU A 1 29 ? 4.787 6.077 4.080 1.00 0.00 29 GLU A O 18
ATOM 18356 N N . GLN A 1 30 ? 3.404 7.252 2.857 1.00 0.00 30 GLN A N 18
ATOM 18357 C CA . GLN A 1 30 ? 4.472 8.255 2.589 1.00 0.00 30 GLN A CA 18
ATOM 18358 C C . GLN A 1 30 ? 4.828 9.003 3.874 1.00 0.00 30 GLN A C 18
ATOM 18359 O O . GLN A 1 30 ? 5.955 9.409 4.075 1.00 0.00 30 GLN A O 18
ATOM 18373 N N . CYS A 1 31 ? 3.877 9.188 4.747 1.00 0.00 31 CYS A N 18
ATOM 18374 C CA . CYS A 1 31 ? 4.169 9.907 6.017 1.00 0.00 31 CYS A CA 18
ATOM 18375 C C . CYS A 1 31 ? 4.867 8.961 6.988 1.00 0.00 31 CYS A C 18
ATOM 18376 O O . CYS A 1 31 ? 5.401 9.371 8.000 1.00 0.00 31 CYS A O 18
ATOM 18384 N N . GLY A 1 32 ? 4.875 7.693 6.680 1.00 0.00 32 GLY A N 18
ATOM 18385 C CA . GLY A 1 32 ? 5.546 6.718 7.575 1.00 0.00 32 GLY A CA 18
ATOM 18386 C C . GLY A 1 32 ? 4.524 5.738 8.150 1.00 0.00 32 GLY A C 18
ATOM 18387 O O . GLY A 1 32 ? 4.286 5.712 9.341 1.00 0.00 32 GLY A O 18
ATOM 18391 N N . ILE A 1 33 ? 3.938 4.905 7.329 1.00 0.00 33 ILE A N 18
ATOM 18392 C CA . ILE A 1 33 ? 2.969 3.917 7.868 1.00 0.00 33 ILE A CA 18
ATOM 18393 C C . ILE A 1 33 ? 3.781 2.774 8.492 1.00 0.00 33 ILE A C 18
ATOM 18394 O O . ILE A 1 33 ? 4.631 3.001 9.330 1.00 0.00 33 ILE A O 18
ATOM 18410 N N . ASN A 1 34 ? 3.554 1.566 8.090 1.00 0.00 34 ASN A N 18
ATOM 18411 C CA . ASN A 1 34 ? 4.340 0.432 8.654 1.00 0.00 34 ASN A CA 18
ATOM 18412 C C . ASN A 1 34 ? 5.591 0.196 7.798 1.00 0.00 34 ASN A C 18
ATOM 18413 O O . ASN A 1 34 ? 6.182 1.124 7.284 1.00 0.00 34 ASN A O 18
ATOM 18424 N N . ALA A 1 35 ? 5.993 -1.035 7.631 1.00 0.00 35 ALA A N 18
ATOM 18425 C CA . ALA A 1 35 ? 7.199 -1.319 6.796 1.00 0.00 35 ALA A CA 18
ATOM 18426 C C . ALA A 1 35 ? 7.022 -0.746 5.395 1.00 0.00 35 ALA A C 18
ATOM 18427 O O . ALA A 1 35 ? 7.963 -0.646 4.631 1.00 0.00 35 ALA A O 18
ATOM 18434 N N . ASN A 1 36 ? 5.820 -0.412 5.031 1.00 0.00 36 ASN A N 18
ATOM 18435 C CA . ASN A 1 36 ? 5.594 0.103 3.654 1.00 0.00 36 ASN A CA 18
ATOM 18436 C C . ASN A 1 36 ? 6.477 1.303 3.347 1.00 0.00 36 ASN A C 18
ATOM 18437 O O . ASN A 1 36 ? 7.344 1.230 2.502 1.00 0.00 36 ASN A O 18
ATOM 18448 N N . ASP A 1 37 ? 6.232 2.412 4.001 1.00 0.00 37 ASP A N 18
ATOM 18449 C CA . ASP A 1 37 ? 7.025 3.650 3.736 1.00 0.00 37 ASP A CA 18
ATOM 18450 C C . ASP A 1 37 ? 8.417 3.304 3.208 1.00 0.00 37 ASP A C 18
ATOM 18451 O O . ASP A 1 37 ? 8.757 3.597 2.080 1.00 0.00 37 ASP A O 18
ATOM 18460 N N . VAL A 1 38 ? 9.211 2.669 4.014 1.00 0.00 38 VAL A N 18
ATOM 18461 C CA . VAL A 1 38 ? 10.582 2.294 3.575 1.00 0.00 38 VAL A CA 18
ATOM 18462 C C . VAL A 1 38 ? 10.574 1.640 2.191 1.00 0.00 38 VAL A C 18
ATOM 18463 O O . VAL A 1 38 ? 11.092 2.181 1.235 1.00 0.00 38 VAL A O 18
ATOM 18476 N N . LYS A 1 39 ? 10.034 0.458 2.088 1.00 0.00 39 LYS A N 18
ATOM 18477 C CA . LYS A 1 39 ? 10.056 -0.256 0.779 1.00 0.00 39 LYS A CA 18
ATOM 18478 C C . LYS A 1 39 ? 8.846 0.060 -0.109 1.00 0.00 39 LYS A C 18
ATOM 18479 O O . LYS A 1 39 ? 8.991 0.339 -1.281 1.00 0.00 39 LYS A O 18
ATOM 18498 N N . LYS A 1 40 ? 7.653 -0.015 0.407 1.00 0.00 40 LYS A N 18
ATOM 18499 C CA . LYS A 1 40 ? 6.471 0.243 -0.462 1.00 0.00 40 LYS A CA 18
ATOM 18500 C C . LYS A 1 40 ? 6.704 1.458 -1.364 1.00 0.00 40 LYS A C 18
ATOM 18501 O O . LYS A 1 40 ? 6.502 1.389 -2.555 1.00 0.00 40 LYS A O 18
ATOM 18520 N N . LEU A 1 41 ? 7.103 2.575 -0.819 1.00 0.00 41 LEU A N 18
ATOM 18521 C CA . LEU A 1 41 ? 7.311 3.776 -1.691 1.00 0.00 41 LEU A CA 18
ATOM 18522 C C . LEU A 1 41 ? 8.732 3.845 -2.272 1.00 0.00 41 LEU A C 18
ATOM 18523 O O . LEU A 1 41 ? 8.928 4.342 -3.363 1.00 0.00 41 LEU A O 18
ATOM 18539 N N . GLU A 1 42 ? 9.730 3.388 -1.564 1.00 0.00 42 GLU A N 18
ATOM 18540 C CA . GLU A 1 42 ? 11.111 3.489 -2.119 1.00 0.00 42 GLU A CA 18
ATOM 18541 C C . GLU A 1 42 ? 11.304 2.515 -3.279 1.00 0.00 42 GLU A C 18
ATOM 18542 O O . GLU A 1 42 ? 11.953 2.822 -4.260 1.00 0.00 42 GLU A O 18
ATOM 18554 N N . GLU A 1 43 ? 10.753 1.345 -3.176 1.00 0.00 43 GLU A N 18
ATOM 18555 C CA . GLU A 1 43 ? 10.910 0.352 -4.273 1.00 0.00 43 GLU A CA 18
ATOM 18556 C C . GLU A 1 43 ? 10.499 0.963 -5.615 1.00 0.00 43 GLU A C 18
ATOM 18557 O O . GLU A 1 43 ? 10.853 0.470 -6.667 1.00 0.00 43 GLU A O 18
ATOM 18569 N N . ALA A 1 44 ? 9.763 2.039 -5.587 1.00 0.00 44 ALA A N 18
ATOM 18570 C CA . ALA A 1 44 ? 9.334 2.691 -6.857 1.00 0.00 44 ALA A CA 18
ATOM 18571 C C . ALA A 1 44 ? 8.563 3.968 -6.543 1.00 0.00 44 ALA A C 18
ATOM 18572 O O . ALA A 1 44 ? 8.706 4.974 -7.210 1.00 0.00 44 ALA A O 18
ATOM 18579 N N . GLY A 1 45 ? 7.746 3.936 -5.529 1.00 0.00 45 GLY A N 18
ATOM 18580 C CA . GLY A 1 45 ? 6.966 5.151 -5.173 1.00 0.00 45 GLY A CA 18
ATOM 18581 C C . GLY A 1 45 ? 5.471 4.829 -5.127 1.00 0.00 45 GLY A C 18
ATOM 18582 O O . GLY A 1 45 ? 4.640 5.683 -5.366 1.00 0.00 45 GLY A O 18
ATOM 18586 N N . PHE A 1 46 ? 5.111 3.609 -4.814 1.00 0.00 46 PHE A N 18
ATOM 18587 C CA . PHE A 1 46 ? 3.646 3.260 -4.750 1.00 0.00 46 PHE A CA 18
ATOM 18588 C C . PHE A 1 46 ? 2.915 4.051 -3.651 1.00 0.00 46 PHE A C 18
ATOM 18589 O O . PHE A 1 46 ? 1.742 3.844 -3.424 1.00 0.00 46 PHE A O 18
ATOM 18606 N N . HIS A 1 47 ? 3.595 4.924 -2.951 1.00 0.00 47 HIS A N 18
ATOM 18607 C CA . HIS A 1 47 ? 2.932 5.701 -1.851 1.00 0.00 47 HIS A CA 18
ATOM 18608 C C . HIS A 1 47 ? 1.745 6.528 -2.364 1.00 0.00 47 HIS A C 18
ATOM 18609 O O . HIS A 1 47 ? 1.761 7.741 -2.318 1.00 0.00 47 HIS A O 18
ATOM 18623 N N . THR A 1 48 ? 0.707 5.879 -2.822 1.00 0.00 48 THR A N 18
ATOM 18624 C CA . THR A 1 48 ? -0.495 6.620 -3.313 1.00 0.00 48 THR A CA 18
ATOM 18625 C C . THR A 1 48 ? -1.536 5.644 -3.867 1.00 0.00 48 THR A C 18
ATOM 18626 O O . THR A 1 48 ? -1.511 4.463 -3.583 1.00 0.00 48 THR A O 18
ATOM 18637 N N . VAL A 1 49 ? -2.454 6.138 -4.652 1.00 0.00 49 VAL A N 18
ATOM 18638 C CA . VAL A 1 49 ? -3.511 5.255 -5.230 1.00 0.00 49 VAL A CA 18
ATOM 18639 C C . VAL A 1 49 ? -2.909 3.943 -5.746 1.00 0.00 49 VAL A C 18
ATOM 18640 O O . VAL A 1 49 ? -3.596 2.949 -5.871 1.00 0.00 49 VAL A O 18
ATOM 18653 N N . GLU A 1 50 ? -1.640 3.929 -6.048 1.00 0.00 50 GLU A N 18
ATOM 18654 C CA . GLU A 1 50 ? -1.008 2.675 -6.555 1.00 0.00 50 GLU A CA 18
ATOM 18655 C C . GLU A 1 50 ? -1.510 1.460 -5.766 1.00 0.00 50 GLU A C 18
ATOM 18656 O O . GLU A 1 50 ? -1.496 0.347 -6.253 1.00 0.00 50 GLU A O 18
ATOM 18668 N N . ALA A 1 51 ? -1.949 1.660 -4.551 1.00 0.00 51 ALA A N 18
ATOM 18669 C CA . ALA A 1 51 ? -2.443 0.511 -3.741 1.00 0.00 51 ALA A CA 18
ATOM 18670 C C . ALA A 1 51 ? -3.422 -0.344 -4.554 1.00 0.00 51 ALA A C 18
ATOM 18671 O O . ALA A 1 51 ? -3.643 -1.500 -4.251 1.00 0.00 51 ALA A O 18
ATOM 18678 N N . VAL A 1 52 ? -4.014 0.208 -5.578 1.00 0.00 52 VAL A N 18
ATOM 18679 C CA . VAL A 1 52 ? -4.980 -0.591 -6.389 1.00 0.00 52 VAL A CA 18
ATOM 18680 C C . VAL A 1 52 ? -5.123 -0.006 -7.800 1.00 0.00 52 VAL A C 18
ATOM 18681 O O . VAL A 1 52 ? -4.533 1.003 -8.131 1.00 0.00 52 VAL A O 18
ATOM 18694 N N . ALA A 1 53 ? -5.907 -0.640 -8.631 1.00 0.00 53 ALA A N 18
ATOM 18695 C CA . ALA A 1 53 ? -6.101 -0.133 -10.020 1.00 0.00 53 ALA A CA 18
ATOM 18696 C C . ALA A 1 53 ? -4.751 0.069 -10.713 1.00 0.00 53 ALA A C 18
ATOM 18697 O O . ALA A 1 53 ? -4.556 1.015 -11.449 1.00 0.00 53 ALA A O 18
ATOM 18704 N N . TYR A 1 54 ? -3.819 -0.817 -10.489 1.00 0.00 54 TYR A N 18
ATOM 18705 C CA . TYR A 1 54 ? -2.486 -0.675 -11.140 1.00 0.00 54 TYR A CA 18
ATOM 18706 C C . TYR A 1 54 ? -1.733 -2.008 -11.091 1.00 0.00 54 TYR A C 18
ATOM 18707 O O . TYR A 1 54 ? -1.698 -2.748 -12.054 1.00 0.00 54 TYR A O 18
ATOM 18725 N N . ALA A 1 55 ? -1.135 -2.320 -9.975 1.00 0.00 55 ALA A N 18
ATOM 18726 C CA . ALA A 1 55 ? -0.389 -3.607 -9.862 1.00 0.00 55 ALA A CA 18
ATOM 18727 C C . ALA A 1 55 ? -0.895 -4.403 -8.657 1.00 0.00 55 ALA A C 18
ATOM 18728 O O . ALA A 1 55 ? -1.324 -3.832 -7.674 1.00 0.00 55 ALA A O 18
ATOM 18735 N N . PRO A 1 56 ? -0.818 -5.702 -8.768 1.00 0.00 56 PRO A N 18
ATOM 18736 C CA . PRO A 1 56 ? -1.266 -6.581 -7.666 1.00 0.00 56 PRO A CA 18
ATOM 18737 C C . PRO A 1 56 ? -0.293 -6.478 -6.491 1.00 0.00 56 PRO A C 18
ATOM 18738 O O . PRO A 1 56 ? 0.896 -6.672 -6.636 1.00 0.00 56 PRO A O 18
ATOM 18749 N N . LYS A 1 57 ? -0.797 -6.152 -5.336 1.00 0.00 57 LYS A N 18
ATOM 18750 C CA . LYS A 1 57 ? 0.078 -6.010 -4.132 1.00 0.00 57 LYS A CA 18
ATOM 18751 C C . LYS A 1 57 ? 1.196 -7.053 -4.122 1.00 0.00 57 LYS A C 18
ATOM 18752 O O . LYS A 1 57 ? 2.265 -6.808 -3.609 1.00 0.00 57 LYS A O 18
ATOM 18771 N N . LYS A 1 58 ? 0.968 -8.212 -4.667 1.00 0.00 58 LYS A N 18
ATOM 18772 C CA . LYS A 1 58 ? 2.043 -9.252 -4.652 1.00 0.00 58 LYS A CA 18
ATOM 18773 C C . LYS A 1 58 ? 3.155 -8.902 -5.647 1.00 0.00 58 LYS A C 18
ATOM 18774 O O . LYS A 1 58 ? 4.256 -9.412 -5.571 1.00 0.00 58 LYS A O 18
ATOM 18793 N N . GLU A 1 59 ? 2.886 -8.027 -6.570 1.00 0.00 59 GLU A N 18
ATOM 18794 C CA . GLU A 1 59 ? 3.933 -7.652 -7.561 1.00 0.00 59 GLU A CA 18
ATOM 18795 C C . GLU A 1 59 ? 4.835 -6.574 -6.976 1.00 0.00 59 GLU A C 18
ATOM 18796 O O . GLU A 1 59 ? 6.034 -6.739 -6.881 1.00 0.00 59 GLU A O 18
ATOM 18808 N N . LEU A 1 60 ? 4.272 -5.475 -6.568 1.00 0.00 60 LEU A N 18
ATOM 18809 C CA . LEU A 1 60 ? 5.112 -4.409 -5.979 1.00 0.00 60 LEU A CA 18
ATOM 18810 C C . LEU A 1 60 ? 5.964 -5.030 -4.871 1.00 0.00 60 LEU A C 18
ATOM 18811 O O . LEU A 1 60 ? 7.176 -5.057 -4.947 1.00 0.00 60 LEU A O 18
ATOM 18827 N N . ILE A 1 61 ? 5.339 -5.525 -3.839 1.00 0.00 61 ILE A N 18
ATOM 18828 C CA . ILE A 1 61 ? 6.118 -6.136 -2.729 1.00 0.00 61 ILE A CA 18
ATOM 18829 C C . ILE A 1 61 ? 7.173 -7.067 -3.301 1.00 0.00 61 ILE A C 18
ATOM 18830 O O . ILE A 1 61 ? 8.253 -7.204 -2.762 1.00 0.00 61 ILE A O 18
ATOM 18846 N N . ASN A 1 62 ? 6.879 -7.695 -4.405 1.00 0.00 62 ASN A N 18
ATOM 18847 C CA . ASN A 1 62 ? 7.883 -8.597 -5.017 1.00 0.00 62 ASN A CA 18
ATOM 18848 C C . ASN A 1 62 ? 9.196 -7.839 -5.230 1.00 0.00 62 ASN A C 18
ATOM 18849 O O . ASN A 1 62 ? 10.216 -8.434 -5.518 1.00 0.00 62 ASN A O 18
ATOM 18860 N N . ILE A 1 63 ? 9.198 -6.532 -5.087 1.00 0.00 63 ILE A N 18
ATOM 18861 C CA . ILE A 1 63 ? 10.473 -5.795 -5.284 1.00 0.00 63 ILE A CA 18
ATOM 18862 C C . ILE A 1 63 ? 11.499 -6.285 -4.269 1.00 0.00 63 ILE A C 18
ATOM 18863 O O . ILE A 1 63 ? 12.308 -7.151 -4.543 1.00 0.00 63 ILE A O 18
ATOM 18879 N N . LYS A 1 64 ? 11.459 -5.741 -3.099 1.00 0.00 64 LYS A N 18
ATOM 18880 C CA . LYS A 1 64 ? 12.415 -6.169 -2.041 1.00 0.00 64 LYS A CA 18
ATOM 18881 C C . LYS A 1 64 ? 12.178 -7.643 -1.713 1.00 0.00 64 LYS A C 18
ATOM 18882 O O . LYS A 1 64 ? 13.094 -8.372 -1.382 1.00 0.00 64 LYS A O 18
ATOM 18901 N N . GLY A 1 65 ? 10.955 -8.091 -1.813 1.00 0.00 65 GLY A N 18
ATOM 18902 C CA . GLY A 1 65 ? 10.660 -9.522 -1.521 1.00 0.00 65 GLY A CA 18
ATOM 18903 C C . GLY A 1 65 ? 9.542 -9.632 -0.482 1.00 0.00 65 GLY A C 18
ATOM 18904 O O . GLY A 1 65 ? 9.387 -10.653 0.159 1.00 0.00 65 GLY A O 18
ATOM 18908 N N . ILE A 1 66 ? 8.761 -8.598 -0.296 1.00 0.00 66 ILE A N 18
ATOM 18909 C CA . ILE A 1 66 ? 7.670 -8.681 0.714 1.00 0.00 66 ILE A CA 18
ATOM 18910 C C . ILE A 1 66 ? 6.428 -9.355 0.116 1.00 0.00 66 ILE A C 18
ATOM 18911 O O . ILE A 1 66 ? 6.520 -10.285 -0.658 1.00 0.00 66 ILE A O 18
ATOM 18927 N N . SER A 1 67 ? 5.270 -8.877 0.491 1.00 0.00 67 SER A N 18
ATOM 18928 C CA . SER A 1 67 ? 3.988 -9.447 -0.011 1.00 0.00 67 SER A CA 18
ATOM 18929 C C . SER A 1 67 ? 2.848 -8.769 0.742 1.00 0.00 67 SER A C 18
ATOM 18930 O O . SER A 1 67 ? 2.858 -7.567 0.944 1.00 0.00 67 SER A O 18
ATOM 18938 N N . GLU A 1 68 ? 1.881 -9.513 1.195 1.00 0.00 68 GLU A N 18
ATOM 18939 C CA . GLU A 1 68 ? 0.786 -8.872 1.964 1.00 0.00 68 GLU A CA 18
ATOM 18940 C C . GLU A 1 68 ? 1.403 -8.094 3.129 1.00 0.00 68 GLU A C 18
ATOM 18941 O O . GLU A 1 68 ? 0.790 -7.217 3.704 1.00 0.00 68 GLU A O 18
ATOM 18953 N N . ALA A 1 69 ? 2.628 -8.414 3.475 1.00 0.00 69 ALA A N 18
ATOM 18954 C CA . ALA A 1 69 ? 3.306 -7.703 4.595 1.00 0.00 69 ALA A CA 18
ATOM 18955 C C . ALA A 1 69 ? 3.000 -6.209 4.537 1.00 0.00 69 ALA A C 18
ATOM 18956 O O . ALA A 1 69 ? 2.150 -5.709 5.249 1.00 0.00 69 ALA A O 18
ATOM 18963 N N . LYS A 1 70 ? 3.673 -5.492 3.684 1.00 0.00 70 LYS A N 18
ATOM 18964 C CA . LYS A 1 70 ? 3.406 -4.037 3.574 1.00 0.00 70 LYS A CA 18
ATOM 18965 C C . LYS A 1 70 ? 2.157 -3.820 2.727 1.00 0.00 70 LYS A C 18
ATOM 18966 O O . LYS A 1 70 ? 1.243 -3.119 3.111 1.00 0.00 70 LYS A O 18
ATOM 18985 N N . ALA A 1 71 ? 2.120 -4.418 1.566 1.00 0.00 71 ALA A N 18
ATOM 18986 C CA . ALA A 1 71 ? 0.936 -4.246 0.670 1.00 0.00 71 ALA A CA 18
ATOM 18987 C C . ALA A 1 71 ? -0.378 -4.357 1.451 1.00 0.00 71 ALA A C 18
ATOM 18988 O O . ALA A 1 71 ? -1.192 -3.451 1.463 1.00 0.00 71 ALA A O 18
ATOM 18995 N N . ASP A 1 72 ? -0.597 -5.468 2.085 1.00 0.00 72 ASP A N 18
ATOM 18996 C CA . ASP A 1 72 ? -1.865 -5.648 2.847 1.00 0.00 72 ASP A CA 18
ATOM 18997 C C . ASP A 1 72 ? -1.903 -4.698 4.042 1.00 0.00 72 ASP A C 18
ATOM 18998 O O . ASP A 1 72 ? -2.957 -4.291 4.490 1.00 0.00 72 ASP A O 18
ATOM 19007 N N . LYS A 1 73 ? -0.766 -4.337 4.564 1.00 0.00 73 LYS A N 18
ATOM 19008 C CA . LYS A 1 73 ? -0.748 -3.413 5.729 1.00 0.00 73 LYS A CA 18
ATOM 19009 C C . LYS A 1 73 ? -1.288 -2.033 5.334 1.00 0.00 73 LYS A C 18
ATOM 19010 O O . LYS A 1 73 ? -1.727 -1.272 6.173 1.00 0.00 73 LYS A O 18
ATOM 19029 N N . ILE A 1 74 ? -1.258 -1.694 4.071 1.00 0.00 74 ILE A N 18
ATOM 19030 C CA . ILE A 1 74 ? -1.772 -0.353 3.661 1.00 0.00 74 ILE A CA 18
ATOM 19031 C C . ILE A 1 74 ? -3.272 -0.411 3.392 1.00 0.00 74 ILE A C 18
ATOM 19032 O O . ILE A 1 74 ? -4.056 0.237 4.058 1.00 0.00 74 ILE A O 18
ATOM 19048 N N . LEU A 1 75 ? -3.679 -1.172 2.417 1.00 0.00 75 LEU A N 18
ATOM 19049 C CA . LEU A 1 75 ? -5.133 -1.251 2.113 1.00 0.00 75 LEU A CA 18
ATOM 19050 C C . LEU A 1 75 ? -5.915 -1.500 3.400 1.00 0.00 75 LEU A C 18
ATOM 19051 O O . LEU A 1 75 ? -7.083 -1.180 3.501 1.00 0.00 75 LEU A O 18
ATOM 19067 N N . ALA A 1 76 ? -5.274 -2.048 4.393 1.00 0.00 76 ALA A N 18
ATOM 19068 C CA . ALA A 1 76 ? -5.975 -2.293 5.683 1.00 0.00 76 ALA A CA 18
ATOM 19069 C C . ALA A 1 76 ? -6.078 -0.973 6.447 1.00 0.00 76 ALA A C 18
ATOM 19070 O O . ALA A 1 76 ? -7.156 -0.477 6.721 1.00 0.00 76 ALA A O 18
ATOM 19077 N N . GLU A 1 77 ? -4.960 -0.389 6.777 1.00 0.00 77 GLU A N 18
ATOM 19078 C CA . GLU A 1 77 ? -4.984 0.907 7.504 1.00 0.00 77 GLU A CA 18
ATOM 19079 C C . GLU A 1 77 ? -5.647 1.978 6.635 1.00 0.00 77 GLU A C 18
ATOM 19080 O O . GLU A 1 77 ? -6.458 2.751 7.101 1.00 0.00 77 GLU A O 18
ATOM 19092 N N . ALA A 1 78 ? -5.319 2.030 5.370 1.00 0.00 78 ALA A N 18
ATOM 19093 C CA . ALA A 1 78 ? -5.948 3.056 4.493 1.00 0.00 78 ALA A CA 18
ATOM 19094 C C . ALA A 1 78 ? -7.470 2.972 4.611 1.00 0.00 78 ALA A C 18
ATOM 19095 O O . ALA A 1 78 ? -8.140 3.956 4.855 1.00 0.00 78 ALA A O 18
ATOM 19102 N N . ALA A 1 79 ? -8.020 1.799 4.450 1.00 0.00 79 ALA A N 18
ATOM 19103 C CA . ALA A 1 79 ? -9.498 1.651 4.564 1.00 0.00 79 ALA A CA 18
ATOM 19104 C C . ALA A 1 79 ? -9.965 2.193 5.916 1.00 0.00 79 ALA A C 18
ATOM 19105 O O . ALA A 1 79 ? -11.101 2.596 6.077 1.00 0.00 79 ALA A O 18
ATOM 19112 N N . LYS A 1 80 ? -9.094 2.203 6.891 1.00 0.00 80 LYS A N 18
ATOM 19113 C CA . LYS A 1 80 ? -9.484 2.718 8.236 1.00 0.00 80 LYS A CA 18
ATOM 19114 C C . LYS A 1 80 ? -8.393 3.636 8.804 1.00 0.00 80 LYS A C 18
ATOM 19115 O O . LYS A 1 80 ? -8.023 3.526 9.957 1.00 0.00 80 LYS A O 18
ATOM 19134 N N . LEU A 1 81 ? -7.869 4.536 8.014 1.00 0.00 81 LEU A N 18
ATOM 19135 C CA . LEU A 1 81 ? -6.800 5.442 8.541 1.00 0.00 81 LEU A CA 18
ATOM 19136 C C . LEU A 1 81 ? -6.519 6.636 7.608 1.00 0.00 81 LEU A C 18
ATOM 19137 O O . LEU A 1 81 ? -5.795 7.540 7.972 1.00 0.00 81 LEU A O 18
ATOM 19153 N N . VAL A 1 82 ? -7.068 6.665 6.418 1.00 0.00 82 VAL A N 18
ATOM 19154 C CA . VAL A 1 82 ? -6.791 7.824 5.516 1.00 0.00 82 VAL A CA 18
ATOM 19155 C C . VAL A 1 82 ? -7.640 9.066 5.872 1.00 0.00 82 VAL A C 18
ATOM 19156 O O . VAL A 1 82 ? -7.244 10.167 5.546 1.00 0.00 82 VAL A O 18
ATOM 19169 N N . PRO A 1 83 ? -8.772 8.885 6.526 1.00 0.00 83 PRO A N 18
ATOM 19170 C CA . PRO A 1 83 ? -9.607 10.058 6.880 1.00 0.00 83 PRO A CA 18
ATOM 19171 C C . PRO A 1 83 ? -9.027 10.771 8.106 1.00 0.00 83 PRO A C 18
ATOM 19172 O O . PRO A 1 83 ? -9.511 11.805 8.523 1.00 0.00 83 PRO A O 18
ATOM 19183 N N . MET A 1 84 ? -7.993 10.222 8.685 1.00 0.00 84 MET A N 18
ATOM 19184 C CA . MET A 1 84 ? -7.377 10.863 9.884 1.00 0.00 84 MET A CA 18
ATOM 19185 C C . MET A 1 84 ? -6.324 9.933 10.494 1.00 0.00 84 MET A C 18
ATOM 19186 O O . MET A 1 84 ? -5.990 8.906 9.935 1.00 0.00 84 MET A O 18
ATOM 19200 N N . GLY A 1 85 ? -5.797 10.282 11.636 1.00 0.00 85 GLY A N 18
ATOM 19201 C CA . GLY A 1 85 ? -4.768 9.415 12.277 1.00 0.00 85 GLY A CA 18
ATOM 19202 C C . GLY A 1 85 ? -4.238 10.098 13.537 1.00 0.00 85 GLY A C 18
ATOM 19203 O O . GLY A 1 85 ? -3.159 9.734 13.976 1.00 0.00 85 GLY A O 18
ATOM 19207 N N . GLU A 1 16 ? -9.418 -10.917 3.616 1.00 0.00 16 GLU A N 19
ATOM 19208 C CA . GLU A 1 16 ? -10.346 -9.837 3.169 1.00 0.00 16 GLU A CA 19
ATOM 19209 C C . GLU A 1 16 ? -9.552 -8.578 2.804 1.00 0.00 16 GLU A C 19
ATOM 19210 O O . GLU A 1 16 ? -8.506 -8.313 3.362 1.00 0.00 16 GLU A O 19
ATOM 19222 N N . GLU A 1 17 ? -10.039 -7.804 1.874 1.00 0.00 17 GLU A N 19
ATOM 19223 C CA . GLU A 1 17 ? -9.304 -6.566 1.477 1.00 0.00 17 GLU A CA 19
ATOM 19224 C C . GLU A 1 17 ? -10.073 -5.817 0.378 1.00 0.00 17 GLU A C 19
ATOM 19225 O O . GLU A 1 17 ? -11.272 -5.956 0.246 1.00 0.00 17 GLU A O 19
ATOM 19237 N N . GLU A 1 18 ? -9.386 -5.019 -0.401 1.00 0.00 18 GLU A N 19
ATOM 19238 C CA . GLU A 1 18 ? -10.055 -4.246 -1.495 1.00 0.00 18 GLU A CA 19
ATOM 19239 C C . GLU A 1 18 ? -11.451 -3.771 -1.072 1.00 0.00 18 GLU A C 19
ATOM 19240 O O . GLU A 1 18 ? -12.458 -4.268 -1.539 1.00 0.00 18 GLU A O 19
ATOM 19252 N N . SER A 1 19 ? -11.520 -2.798 -0.205 1.00 0.00 19 SER A N 19
ATOM 19253 C CA . SER A 1 19 ? -12.850 -2.285 0.236 1.00 0.00 19 SER A CA 19
ATOM 19254 C C . SER A 1 19 ? -13.055 -0.850 -0.263 1.00 0.00 19 SER A C 19
ATOM 19255 O O . SER A 1 19 ? -12.181 -0.261 -0.868 1.00 0.00 19 SER A O 19
ATOM 19263 N N . PHE A 1 20 ? -14.206 -0.285 -0.018 1.00 0.00 20 PHE A N 19
ATOM 19264 C CA . PHE A 1 20 ? -14.470 1.110 -0.479 1.00 0.00 20 PHE A CA 19
ATOM 19265 C C . PHE A 1 20 ? -13.254 2.004 -0.210 1.00 0.00 20 PHE A C 19
ATOM 19266 O O . PHE A 1 20 ? -12.565 1.849 0.778 1.00 0.00 20 PHE A O 19
ATOM 19283 N N . GLY A 1 21 ? -12.987 2.943 -1.081 1.00 0.00 21 GLY A N 19
ATOM 19284 C CA . GLY A 1 21 ? -11.818 3.847 -0.870 1.00 0.00 21 GLY A CA 19
ATOM 19285 C C . GLY A 1 21 ? -10.887 3.779 -2.085 1.00 0.00 21 GLY A C 19
ATOM 19286 O O . GLY A 1 21 ? -10.601 2.712 -2.588 1.00 0.00 21 GLY A O 19
ATOM 19290 N N . PRO A 1 22 ? -10.444 4.933 -2.513 1.00 0.00 22 PRO A N 19
ATOM 19291 C CA . PRO A 1 22 ? -9.537 5.017 -3.680 1.00 0.00 22 PRO A CA 19
ATOM 19292 C C . PRO A 1 22 ? -8.094 4.698 -3.268 1.00 0.00 22 PRO A C 19
ATOM 19293 O O . PRO A 1 22 ? -7.169 4.855 -4.041 1.00 0.00 22 PRO A O 19
ATOM 19304 N N . GLN A 1 23 ? -7.898 4.243 -2.060 1.00 0.00 23 GLN A N 19
ATOM 19305 C CA . GLN A 1 23 ? -6.519 3.901 -1.593 1.00 0.00 23 GLN A CA 19
ATOM 19306 C C . GLN A 1 23 ? -5.617 5.128 -1.551 1.00 0.00 23 GLN A C 19
ATOM 19307 O O . GLN A 1 23 ? -4.450 5.037 -1.870 1.00 0.00 23 GLN A O 19
ATOM 19321 N N . PRO A 1 24 ? -6.159 6.230 -1.119 1.00 0.00 24 PRO A N 19
ATOM 19322 C CA . PRO A 1 24 ? -5.342 7.452 -1.015 1.00 0.00 24 PRO A CA 19
ATOM 19323 C C . PRO A 1 24 ? -4.321 7.248 0.095 1.00 0.00 24 PRO A C 19
ATOM 19324 O O . PRO A 1 24 ? -4.319 7.938 1.094 1.00 0.00 24 PRO A O 19
ATOM 19335 N N . ILE A 1 25 ? -3.452 6.285 -0.076 1.00 0.00 25 ILE A N 19
ATOM 19336 C CA . ILE A 1 25 ? -2.432 6.012 0.959 1.00 0.00 25 ILE A CA 19
ATOM 19337 C C . ILE A 1 25 ? -1.359 7.094 0.932 1.00 0.00 25 ILE A C 19
ATOM 19338 O O . ILE A 1 25 ? -0.404 7.050 1.682 1.00 0.00 25 ILE A O 19
ATOM 19354 N N . SER A 1 26 ? -1.518 8.053 0.059 1.00 0.00 26 SER A N 19
ATOM 19355 C CA . SER A 1 26 ? -0.521 9.158 -0.056 1.00 0.00 26 SER A CA 19
ATOM 19356 C C . SER A 1 26 ? 0.131 9.467 1.297 1.00 0.00 26 SER A C 19
ATOM 19357 O O . SER A 1 26 ? 1.297 9.211 1.501 1.00 0.00 26 SER A O 19
ATOM 19365 N N . ARG A 1 27 ? -0.605 10.022 2.218 1.00 0.00 27 ARG A N 19
ATOM 19366 C CA . ARG A 1 27 ? -0.009 10.360 3.547 1.00 0.00 27 ARG A CA 19
ATOM 19367 C C . ARG A 1 27 ? 0.133 9.113 4.431 1.00 0.00 27 ARG A C 19
ATOM 19368 O O . ARG A 1 27 ? 0.854 9.119 5.411 1.00 0.00 27 ARG A O 19
ATOM 19389 N N . LEU A 1 28 ? -0.552 8.052 4.108 1.00 0.00 28 LEU A N 19
ATOM 19390 C CA . LEU A 1 28 ? -0.460 6.817 4.947 1.00 0.00 28 LEU A CA 19
ATOM 19391 C C . LEU A 1 28 ? 0.957 6.236 4.939 1.00 0.00 28 LEU A C 19
ATOM 19392 O O . LEU A 1 28 ? 1.680 6.329 5.913 1.00 0.00 28 LEU A O 19
ATOM 19408 N N . GLU A 1 29 ? 1.352 5.614 3.864 1.00 0.00 29 GLU A N 19
ATOM 19409 C CA . GLU A 1 29 ? 2.713 5.000 3.814 1.00 0.00 29 GLU A CA 19
ATOM 19410 C C . GLU A 1 29 ? 3.789 6.038 3.482 1.00 0.00 29 GLU A C 19
ATOM 19411 O O . GLU A 1 29 ? 4.928 5.899 3.879 1.00 0.00 29 GLU A O 19
ATOM 19423 N N . GLN A 1 30 ? 3.457 7.075 2.761 1.00 0.00 30 GLN A N 19
ATOM 19424 C CA . GLN A 1 30 ? 4.501 8.086 2.429 1.00 0.00 30 GLN A CA 19
ATOM 19425 C C . GLN A 1 30 ? 4.945 8.812 3.697 1.00 0.00 30 GLN A C 19
ATOM 19426 O O . GLN A 1 30 ? 6.078 9.234 3.821 1.00 0.00 30 GLN A O 19
ATOM 19440 N N . CYS A 1 31 ? 4.060 8.957 4.647 1.00 0.00 31 CYS A N 19
ATOM 19441 C CA . CYS A 1 31 ? 4.436 9.649 5.908 1.00 0.00 31 CYS A CA 19
ATOM 19442 C C . CYS A 1 31 ? 5.226 8.687 6.790 1.00 0.00 31 CYS A C 19
ATOM 19443 O O . CYS A 1 31 ? 5.865 9.080 7.745 1.00 0.00 31 CYS A O 19
ATOM 19451 N N . GLY A 1 32 ? 5.199 7.425 6.461 1.00 0.00 32 GLY A N 19
ATOM 19452 C CA . GLY A 1 32 ? 5.962 6.436 7.262 1.00 0.00 32 GLY A CA 19
ATOM 19453 C C . GLY A 1 32 ? 5.016 5.425 7.911 1.00 0.00 32 GLY A C 19
ATOM 19454 O O . GLY A 1 32 ? 4.974 5.302 9.117 1.00 0.00 32 GLY A O 19
ATOM 19458 N N . ILE A 1 33 ? 4.280 4.670 7.136 1.00 0.00 33 ILE A N 19
ATOM 19459 C CA . ILE A 1 33 ? 3.394 3.661 7.762 1.00 0.00 33 ILE A CA 19
ATOM 19460 C C . ILE A 1 33 ? 4.265 2.457 8.139 1.00 0.00 33 ILE A C 19
ATOM 19461 O O . ILE A 1 33 ? 5.310 2.610 8.742 1.00 0.00 33 ILE A O 19
ATOM 19477 N N . ASN A 1 34 ? 3.870 1.279 7.792 1.00 0.00 34 ASN A N 19
ATOM 19478 C CA . ASN A 1 34 ? 4.704 0.081 8.131 1.00 0.00 34 ASN A CA 19
ATOM 19479 C C . ASN A 1 34 ? 5.902 -0.011 7.175 1.00 0.00 34 ASN A C 19
ATOM 19480 O O . ASN A 1 34 ? 6.269 0.959 6.541 1.00 0.00 34 ASN A O 19
ATOM 19491 N N . ALA A 1 35 ? 6.518 -1.161 7.057 1.00 0.00 35 ALA A N 19
ATOM 19492 C CA . ALA A 1 35 ? 7.687 -1.281 6.131 1.00 0.00 35 ALA A CA 19
ATOM 19493 C C . ALA A 1 35 ? 7.355 -0.623 4.794 1.00 0.00 35 ALA A C 19
ATOM 19494 O O . ALA A 1 35 ? 8.225 -0.207 4.056 1.00 0.00 35 ALA A O 19
ATOM 19501 N N . ASN A 1 36 ? 6.094 -0.542 4.474 1.00 0.00 36 ASN A N 19
ATOM 19502 C CA . ASN A 1 36 ? 5.687 0.070 3.180 1.00 0.00 36 ASN A CA 19
ATOM 19503 C C . ASN A 1 36 ? 6.513 1.307 2.870 1.00 0.00 36 ASN A C 19
ATOM 19504 O O . ASN A 1 36 ? 7.260 1.328 1.917 1.00 0.00 36 ASN A O 19
ATOM 19515 N N . ASP A 1 37 ? 6.355 2.345 3.654 1.00 0.00 37 ASP A N 19
ATOM 19516 C CA . ASP A 1 37 ? 7.107 3.612 3.407 1.00 0.00 37 ASP A CA 19
ATOM 19517 C C . ASP A 1 37 ? 8.418 3.327 2.672 1.00 0.00 37 ASP A C 19
ATOM 19518 O O . ASP A 1 37 ? 8.529 3.522 1.473 1.00 0.00 37 ASP A O 19
ATOM 19527 N N . VAL A 1 38 ? 9.392 2.846 3.388 1.00 0.00 38 VAL A N 19
ATOM 19528 C CA . VAL A 1 38 ? 10.710 2.527 2.775 1.00 0.00 38 VAL A CA 19
ATOM 19529 C C . VAL A 1 38 ? 10.581 1.520 1.623 1.00 0.00 38 VAL A C 19
ATOM 19530 O O . VAL A 1 38 ? 11.076 1.744 0.541 1.00 0.00 38 VAL A O 19
ATOM 19543 N N . LYS A 1 39 ? 9.956 0.399 1.846 1.00 0.00 39 LYS A N 19
ATOM 19544 C CA . LYS A 1 39 ? 9.861 -0.617 0.755 1.00 0.00 39 LYS A CA 19
ATOM 19545 C C . LYS A 1 39 ? 8.838 -0.221 -0.313 1.00 0.00 39 LYS A C 19
ATOM 19546 O O . LYS A 1 39 ? 9.175 0.010 -1.458 1.00 0.00 39 LYS A O 19
ATOM 19565 N N . LYS A 1 40 ? 7.591 -0.181 0.042 1.00 0.00 40 LYS A N 19
ATOM 19566 C CA . LYS A 1 40 ? 6.531 0.154 -0.949 1.00 0.00 40 LYS A CA 19
ATOM 19567 C C . LYS A 1 40 ? 6.909 1.343 -1.850 1.00 0.00 40 LYS A C 19
ATOM 19568 O O . LYS A 1 40 ? 7.125 1.177 -3.032 1.00 0.00 40 LYS A O 19
ATOM 19587 N N . LEU A 1 41 ? 6.931 2.545 -1.328 1.00 0.00 41 LEU A N 19
ATOM 19588 C CA . LEU A 1 41 ? 7.205 3.734 -2.206 1.00 0.00 41 LEU A CA 19
ATOM 19589 C C . LEU A 1 41 ? 8.672 3.920 -2.627 1.00 0.00 41 LEU A C 19
ATOM 19590 O O . LEU A 1 41 ? 8.940 4.654 -3.558 1.00 0.00 41 LEU A O 19
ATOM 19606 N N . GLU A 1 42 ? 9.632 3.338 -1.971 1.00 0.00 42 GLU A N 19
ATOM 19607 C CA . GLU A 1 42 ? 11.030 3.617 -2.413 1.00 0.00 42 GLU A CA 19
ATOM 19608 C C . GLU A 1 42 ? 11.466 2.723 -3.580 1.00 0.00 42 GLU A C 19
ATOM 19609 O O . GLU A 1 42 ? 12.392 3.049 -4.295 1.00 0.00 42 GLU A O 19
ATOM 19621 N N . GLU A 1 43 ? 10.826 1.611 -3.793 1.00 0.00 43 GLU A N 19
ATOM 19622 C CA . GLU A 1 43 ? 11.246 0.739 -4.932 1.00 0.00 43 GLU A CA 19
ATOM 19623 C C . GLU A 1 43 ? 10.563 1.199 -6.221 1.00 0.00 43 GLU A C 19
ATOM 19624 O O . GLU A 1 43 ? 11.025 0.930 -7.313 1.00 0.00 43 GLU A O 19
ATOM 19636 N N . ALA A 1 44 ? 9.472 1.899 -6.098 1.00 0.00 44 ALA A N 19
ATOM 19637 C CA . ALA A 1 44 ? 8.750 2.395 -7.304 1.00 0.00 44 ALA A CA 19
ATOM 19638 C C . ALA A 1 44 ? 8.075 3.720 -6.976 1.00 0.00 44 ALA A C 19
ATOM 19639 O O . ALA A 1 44 ? 8.208 4.697 -7.685 1.00 0.00 44 ALA A O 19
ATOM 19646 N N . GLY A 1 45 ? 7.353 3.753 -5.893 1.00 0.00 45 GLY A N 19
ATOM 19647 C CA . GLY A 1 45 ? 6.668 5.008 -5.498 1.00 0.00 45 GLY A CA 19
ATOM 19648 C C . GLY A 1 45 ? 5.152 4.791 -5.452 1.00 0.00 45 GLY A C 19
ATOM 19649 O O . GLY A 1 45 ? 4.392 5.588 -5.968 1.00 0.00 45 GLY A O 19
ATOM 19653 N N . PHE A 1 46 ? 4.692 3.736 -4.824 1.00 0.00 46 PHE A N 19
ATOM 19654 C CA . PHE A 1 46 ? 3.198 3.530 -4.754 1.00 0.00 46 PHE A CA 19
ATOM 19655 C C . PHE A 1 46 ? 2.612 4.330 -3.587 1.00 0.00 46 PHE A C 19
ATOM 19656 O O . PHE A 1 46 ? 1.533 4.042 -3.111 1.00 0.00 46 PHE A O 19
ATOM 19673 N N . HIS A 1 47 ? 3.319 5.316 -3.116 1.00 0.00 47 HIS A N 19
ATOM 19674 C CA . HIS A 1 47 ? 2.808 6.128 -1.970 1.00 0.00 47 HIS A CA 19
ATOM 19675 C C . HIS A 1 47 ? 1.545 6.898 -2.364 1.00 0.00 47 HIS A C 19
ATOM 19676 O O . HIS A 1 47 ? 1.494 8.107 -2.265 1.00 0.00 47 HIS A O 19
ATOM 19690 N N . THR A 1 48 ? 0.522 6.206 -2.792 1.00 0.00 48 THR A N 19
ATOM 19691 C CA . THR A 1 48 ? -0.745 6.891 -3.180 1.00 0.00 48 THR A CA 19
ATOM 19692 C C . THR A 1 48 ? -1.758 5.867 -3.693 1.00 0.00 48 THR A C 19
ATOM 19693 O O . THR A 1 48 ? -1.500 4.680 -3.710 1.00 0.00 48 THR A O 19
ATOM 19704 N N . VAL A 1 49 ? -2.906 6.330 -4.108 1.00 0.00 49 VAL A N 19
ATOM 19705 C CA . VAL A 1 49 ? -3.962 5.413 -4.634 1.00 0.00 49 VAL A CA 19
ATOM 19706 C C . VAL A 1 49 ? -3.341 4.232 -5.391 1.00 0.00 49 VAL A C 19
ATOM 19707 O O . VAL A 1 49 ? -3.887 3.147 -5.417 1.00 0.00 49 VAL A O 19
ATOM 19720 N N . GLU A 1 50 ? -2.204 4.430 -6.003 1.00 0.00 50 GLU A N 19
ATOM 19721 C CA . GLU A 1 50 ? -1.551 3.316 -6.751 1.00 0.00 50 GLU A CA 19
ATOM 19722 C C . GLU A 1 50 ? -1.652 2.008 -5.960 1.00 0.00 50 GLU A C 19
ATOM 19723 O O . GLU A 1 50 ? -1.628 0.930 -6.522 1.00 0.00 50 GLU A O 19
ATOM 19735 N N . ALA A 1 51 ? -1.763 2.097 -4.661 1.00 0.00 51 ALA A N 19
ATOM 19736 C CA . ALA A 1 51 ? -1.866 0.863 -3.825 1.00 0.00 51 ALA A CA 19
ATOM 19737 C C . ALA A 1 51 ? -2.738 -0.189 -4.518 1.00 0.00 51 ALA A C 19
ATOM 19738 O O . ALA A 1 51 ? -2.557 -1.377 -4.340 1.00 0.00 51 ALA A O 19
ATOM 19745 N N . VAL A 1 52 ? -3.685 0.241 -5.307 1.00 0.00 52 VAL A N 19
ATOM 19746 C CA . VAL A 1 52 ? -4.570 -0.735 -6.006 1.00 0.00 52 VAL A CA 19
ATOM 19747 C C . VAL A 1 52 ? -4.437 -0.583 -7.526 1.00 0.00 52 VAL A C 19
ATOM 19748 O O . VAL A 1 52 ? -4.060 0.460 -8.023 1.00 0.00 52 VAL A O 19
ATOM 19761 N N . ALA A 1 53 ? -4.742 -1.616 -8.264 1.00 0.00 53 ALA A N 19
ATOM 19762 C CA . ALA A 1 53 ? -4.635 -1.536 -9.751 1.00 0.00 53 ALA A CA 19
ATOM 19763 C C . ALA A 1 53 ? -3.172 -1.357 -10.170 1.00 0.00 53 ALA A C 19
ATOM 19764 O O . ALA A 1 53 ? -2.264 -1.511 -9.377 1.00 0.00 53 ALA A O 19
ATOM 19771 N N . TYR A 1 54 ? -2.938 -1.032 -11.413 1.00 0.00 54 TYR A N 19
ATOM 19772 C CA . TYR A 1 54 ? -1.536 -0.843 -11.887 1.00 0.00 54 TYR A CA 19
ATOM 19773 C C . TYR A 1 54 ? -0.717 -2.115 -11.645 1.00 0.00 54 TYR A C 19
ATOM 19774 O O . TYR A 1 54 ? -0.574 -2.948 -12.519 1.00 0.00 54 TYR A O 19
ATOM 19792 N N . ALA A 1 55 ? -0.183 -2.273 -10.466 1.00 0.00 55 ALA A N 19
ATOM 19793 C CA . ALA A 1 55 ? 0.624 -3.491 -10.169 1.00 0.00 55 ALA A CA 19
ATOM 19794 C C . ALA A 1 55 ? -0.031 -4.298 -9.045 1.00 0.00 55 ALA A C 19
ATOM 19795 O O . ALA A 1 55 ? -0.647 -3.738 -8.160 1.00 0.00 55 ALA A O 19
ATOM 19802 N N . PRO A 1 56 ? 0.131 -5.591 -9.116 1.00 0.00 56 PRO A N 19
ATOM 19803 C CA . PRO A 1 56 ? -0.447 -6.486 -8.084 1.00 0.00 56 PRO A CA 19
ATOM 19804 C C . PRO A 1 56 ? 0.346 -6.369 -6.780 1.00 0.00 56 PRO A C 19
ATOM 19805 O O . PRO A 1 56 ? 1.550 -6.513 -6.756 1.00 0.00 56 PRO A O 19
ATOM 19816 N N . LYS A 1 57 ? -0.330 -6.088 -5.700 1.00 0.00 57 LYS A N 19
ATOM 19817 C CA . LYS A 1 57 ? 0.361 -5.938 -4.386 1.00 0.00 57 LYS A CA 19
ATOM 19818 C C . LYS A 1 57 ? 1.489 -6.960 -4.228 1.00 0.00 57 LYS A C 19
ATOM 19819 O O . LYS A 1 57 ? 2.451 -6.718 -3.534 1.00 0.00 57 LYS A O 19
ATOM 19838 N N . LYS A 1 58 ? 1.378 -8.102 -4.849 1.00 0.00 58 LYS A N 19
ATOM 19839 C CA . LYS A 1 58 ? 2.450 -9.138 -4.707 1.00 0.00 58 LYS A CA 19
ATOM 19840 C C . LYS A 1 58 ? 3.642 -8.831 -5.622 1.00 0.00 58 LYS A C 19
ATOM 19841 O O . LYS A 1 58 ? 4.739 -9.309 -5.412 1.00 0.00 58 LYS A O 19
ATOM 19860 N N . GLU A 1 59 ? 3.444 -8.035 -6.627 1.00 0.00 59 GLU A N 19
ATOM 19861 C CA . GLU A 1 59 ? 4.573 -7.705 -7.548 1.00 0.00 59 GLU A CA 19
ATOM 19862 C C . GLU A 1 59 ? 5.393 -6.566 -6.961 1.00 0.00 59 GLU A C 19
ATOM 19863 O O . GLU A 1 59 ? 6.609 -6.580 -6.994 1.00 0.00 59 GLU A O 19
ATOM 19875 N N . LEU A 1 60 ? 4.743 -5.596 -6.399 1.00 0.00 60 LEU A N 19
ATOM 19876 C CA . LEU A 1 60 ? 5.480 -4.484 -5.779 1.00 0.00 60 LEU A CA 19
ATOM 19877 C C . LEU A 1 60 ? 6.191 -5.039 -4.545 1.00 0.00 60 LEU A C 19
ATOM 19878 O O . LEU A 1 60 ? 7.399 -5.089 -4.500 1.00 0.00 60 LEU A O 19
ATOM 19894 N N . ILE A 1 61 ? 5.462 -5.485 -3.560 1.00 0.00 61 ILE A N 19
ATOM 19895 C CA . ILE A 1 61 ? 6.132 -6.062 -2.359 1.00 0.00 61 ILE A CA 19
ATOM 19896 C C . ILE A 1 61 ? 7.240 -6.992 -2.820 1.00 0.00 61 ILE A C 19
ATOM 19897 O O . ILE A 1 61 ? 8.233 -7.182 -2.147 1.00 0.00 61 ILE A O 19
ATOM 19913 N N . ASN A 1 62 ? 7.085 -7.561 -3.987 1.00 0.00 62 ASN A N 19
ATOM 19914 C CA . ASN A 1 62 ? 8.141 -8.457 -4.509 1.00 0.00 62 ASN A CA 19
ATOM 19915 C C . ASN A 1 62 ? 9.491 -7.752 -4.402 1.00 0.00 62 ASN A C 19
ATOM 19916 O O . ASN A 1 62 ? 10.525 -8.383 -4.466 1.00 0.00 62 ASN A O 19
ATOM 19927 N N . ILE A 1 63 ? 9.494 -6.444 -4.234 1.00 0.00 63 ILE A N 19
ATOM 19928 C CA . ILE A 1 63 ? 10.782 -5.715 -4.111 1.00 0.00 63 ILE A CA 19
ATOM 19929 C C . ILE A 1 63 ? 11.676 -6.385 -3.061 1.00 0.00 63 ILE A C 19
ATOM 19930 O O . ILE A 1 63 ? 12.206 -7.455 -3.278 1.00 0.00 63 ILE A O 19
ATOM 19946 N N . LYS A 1 64 ? 11.855 -5.777 -1.929 1.00 0.00 64 LYS A N 19
ATOM 19947 C CA . LYS A 1 64 ? 12.712 -6.413 -0.890 1.00 0.00 64 LYS A CA 19
ATOM 19948 C C . LYS A 1 64 ? 12.311 -7.881 -0.745 1.00 0.00 64 LYS A C 19
ATOM 19949 O O . LYS A 1 64 ? 13.100 -8.718 -0.357 1.00 0.00 64 LYS A O 19
ATOM 19968 N N . GLY A 1 65 ? 11.086 -8.197 -1.077 1.00 0.00 65 GLY A N 19
ATOM 19969 C CA . GLY A 1 65 ? 10.628 -9.610 -0.984 1.00 0.00 65 GLY A CA 19
ATOM 19970 C C . GLY A 1 65 ? 9.455 -9.735 -0.008 1.00 0.00 65 GLY A C 19
ATOM 19971 O O . GLY A 1 65 ? 9.297 -10.748 0.644 1.00 0.00 65 GLY A O 19
ATOM 19975 N N . ILE A 1 66 ? 8.626 -8.729 0.109 1.00 0.00 66 ILE A N 19
ATOM 19976 C CA . ILE A 1 66 ? 7.484 -8.844 1.055 1.00 0.00 66 ILE A CA 19
ATOM 19977 C C . ILE A 1 66 ? 6.254 -9.450 0.363 1.00 0.00 66 ILE A C 19
ATOM 19978 O O . ILE A 1 66 ? 6.358 -10.347 -0.448 1.00 0.00 66 ILE A O 19
ATOM 19994 N N . SER A 1 67 ? 5.091 -8.953 0.701 1.00 0.00 67 SER A N 19
ATOM 19995 C CA . SER A 1 67 ? 3.820 -9.464 0.103 1.00 0.00 67 SER A CA 19
ATOM 19996 C C . SER A 1 67 ? 2.659 -8.716 0.753 1.00 0.00 67 SER A C 19
ATOM 19997 O O . SER A 1 67 ? 2.726 -7.518 0.967 1.00 0.00 67 SER A O 19
ATOM 20005 N N . GLU A 1 68 ? 1.614 -9.403 1.113 1.00 0.00 68 GLU A N 19
ATOM 20006 C CA . GLU A 1 68 ? 0.496 -8.709 1.794 1.00 0.00 68 GLU A CA 19
ATOM 20007 C C . GLU A 1 68 ? 1.050 -8.057 3.064 1.00 0.00 68 GLU A C 19
ATOM 20008 O O . GLU A 1 68 ? 0.446 -7.182 3.649 1.00 0.00 68 GLU A O 19
ATOM 20020 N N . ALA A 1 69 ? 2.213 -8.491 3.487 1.00 0.00 69 ALA A N 19
ATOM 20021 C CA . ALA A 1 69 ? 2.838 -7.924 4.712 1.00 0.00 69 ALA A CA 19
ATOM 20022 C C . ALA A 1 69 ? 2.679 -6.403 4.750 1.00 0.00 69 ALA A C 19
ATOM 20023 O O . ALA A 1 69 ? 1.837 -5.877 5.452 1.00 0.00 69 ALA A O 19
ATOM 20030 N N . LYS A 1 70 ? 3.477 -5.686 4.006 1.00 0.00 70 LYS A N 19
ATOM 20031 C CA . LYS A 1 70 ? 3.353 -4.203 4.021 1.00 0.00 70 LYS A CA 19
ATOM 20032 C C . LYS A 1 70 ? 2.250 -3.749 3.062 1.00 0.00 70 LYS A C 19
ATOM 20033 O O . LYS A 1 70 ? 1.468 -2.876 3.376 1.00 0.00 70 LYS A O 19
ATOM 20052 N N . ALA A 1 71 ? 2.177 -4.325 1.892 1.00 0.00 71 ALA A N 19
ATOM 20053 C CA . ALA A 1 71 ? 1.115 -3.893 0.935 1.00 0.00 71 ALA A CA 19
ATOM 20054 C C . ALA A 1 71 ? -0.264 -4.013 1.574 1.00 0.00 71 ALA A C 19
ATOM 20055 O O . ALA A 1 71 ? -0.968 -3.037 1.744 1.00 0.00 71 ALA A O 19
ATOM 20062 N N . ASP A 1 72 ? -0.658 -5.200 1.919 1.00 0.00 72 ASP A N 19
ATOM 20063 C CA . ASP A 1 72 ? -2.002 -5.385 2.539 1.00 0.00 72 ASP A CA 19
ATOM 20064 C C . ASP A 1 72 ? -2.136 -4.512 3.787 1.00 0.00 72 ASP A C 19
ATOM 20065 O O . ASP A 1 72 ? -3.109 -3.802 3.952 1.00 0.00 72 ASP A O 19
ATOM 20074 N N . LYS A 1 73 ? -1.172 -4.556 4.668 1.00 0.00 73 LYS A N 19
ATOM 20075 C CA . LYS A 1 73 ? -1.258 -3.720 5.899 1.00 0.00 73 LYS A CA 19
ATOM 20076 C C . LYS A 1 73 ? -1.780 -2.323 5.554 1.00 0.00 73 LYS A C 19
ATOM 20077 O O . LYS A 1 73 ? -2.436 -1.682 6.350 1.00 0.00 73 LYS A O 19
ATOM 20096 N N . ILE A 1 74 ? -1.498 -1.842 4.371 1.00 0.00 74 ILE A N 19
ATOM 20097 C CA . ILE A 1 74 ? -1.992 -0.487 3.996 1.00 0.00 74 ILE A CA 19
ATOM 20098 C C . ILE A 1 74 ? -3.445 -0.570 3.516 1.00 0.00 74 ILE A C 19
ATOM 20099 O O . ILE A 1 74 ? -4.330 0.026 4.093 1.00 0.00 74 ILE A O 19
ATOM 20115 N N . LEU A 1 75 ? -3.696 -1.303 2.466 1.00 0.00 75 LEU A N 19
ATOM 20116 C CA . LEU A 1 75 ? -5.092 -1.418 1.958 1.00 0.00 75 LEU A CA 19
ATOM 20117 C C . LEU A 1 75 ? -6.065 -1.576 3.130 1.00 0.00 75 LEU A C 19
ATOM 20118 O O . LEU A 1 75 ? -7.216 -1.196 3.049 1.00 0.00 75 LEU A O 19
ATOM 20134 N N . ALA A 1 76 ? -5.609 -2.127 4.220 1.00 0.00 76 ALA A N 19
ATOM 20135 C CA . ALA A 1 76 ? -6.507 -2.299 5.397 1.00 0.00 76 ALA A CA 19
ATOM 20136 C C . ALA A 1 76 ? -6.598 -0.985 6.174 1.00 0.00 76 ALA A C 19
ATOM 20137 O O . ALA A 1 76 ? -7.668 -0.446 6.378 1.00 0.00 76 ALA A O 19
ATOM 20144 N N . GLU A 1 77 ? -5.483 -0.461 6.605 1.00 0.00 77 GLU A N 19
ATOM 20145 C CA . GLU A 1 77 ? -5.507 0.824 7.363 1.00 0.00 77 GLU A CA 19
ATOM 20146 C C . GLU A 1 77 ? -5.891 1.975 6.436 1.00 0.00 77 GLU A C 19
ATOM 20147 O O . GLU A 1 77 ? -6.456 2.964 6.858 1.00 0.00 77 GLU A O 19
ATOM 20159 N N . ALA A 1 78 ? -5.587 1.855 5.176 1.00 0.00 78 ALA A N 19
ATOM 20160 C CA . ALA A 1 78 ? -5.931 2.941 4.221 1.00 0.00 78 ALA A CA 19
ATOM 20161 C C . ALA A 1 78 ? -7.428 2.911 3.908 1.00 0.00 78 ALA A C 19
ATOM 20162 O O . ALA A 1 78 ? -8.055 3.937 3.730 1.00 0.00 78 ALA A O 19
ATOM 20169 N N . ALA A 1 79 ? -8.010 1.744 3.850 1.00 0.00 79 ALA A N 19
ATOM 20170 C CA . ALA A 1 79 ? -9.470 1.654 3.558 1.00 0.00 79 ALA A CA 19
ATOM 20171 C C . ALA A 1 79 ? -10.271 2.003 4.817 1.00 0.00 79 ALA A C 19
ATOM 20172 O O . ALA A 1 79 ? -11.450 2.292 4.757 1.00 0.00 79 ALA A O 19
ATOM 20179 N N . LYS A 1 80 ? -9.633 1.980 5.957 1.00 0.00 80 LYS A N 19
ATOM 20180 C CA . LYS A 1 80 ? -10.351 2.313 7.221 1.00 0.00 80 LYS A CA 19
ATOM 20181 C C . LYS A 1 80 ? -9.955 3.713 7.699 1.00 0.00 80 LYS A C 19
ATOM 20182 O O . LYS A 1 80 ? -10.451 4.205 8.691 1.00 0.00 80 LYS A O 19
ATOM 20201 N N . LEU A 1 81 ? -9.059 4.357 6.999 1.00 0.00 81 LEU A N 19
ATOM 20202 C CA . LEU A 1 81 ? -8.629 5.723 7.416 1.00 0.00 81 LEU A CA 19
ATOM 20203 C C . LEU A 1 81 ? -9.111 6.766 6.404 1.00 0.00 81 LEU A C 19
ATOM 20204 O O . LEU A 1 81 ? -9.719 7.756 6.761 1.00 0.00 81 LEU A O 19
ATOM 20220 N N . VAL A 1 82 ? -8.846 6.554 5.145 1.00 0.00 82 VAL A N 19
ATOM 20221 C CA . VAL A 1 82 ? -9.290 7.532 4.111 1.00 0.00 82 VAL A CA 19
ATOM 20222 C C . VAL A 1 82 ? -10.248 6.858 3.124 1.00 0.00 82 VAL A C 19
ATOM 20223 O O . VAL A 1 82 ? -9.907 6.637 1.979 1.00 0.00 82 VAL A O 19
ATOM 20236 N N . PRO A 1 83 ? -11.420 6.549 3.608 1.00 0.00 83 PRO A N 19
ATOM 20237 C CA . PRO A 1 83 ? -12.440 5.887 2.762 1.00 0.00 83 PRO A CA 19
ATOM 20238 C C . PRO A 1 83 ? -13.076 6.895 1.798 1.00 0.00 83 PRO A C 19
ATOM 20239 O O . PRO A 1 83 ? -13.006 6.748 0.595 1.00 0.00 83 PRO A O 19
ATOM 20250 N N . MET A 1 84 ? -13.699 7.913 2.323 1.00 0.00 84 MET A N 19
ATOM 20251 C CA . MET A 1 84 ? -14.346 8.929 1.445 1.00 0.00 84 MET A CA 19
ATOM 20252 C C . MET A 1 84 ? -13.321 9.968 0.979 1.00 0.00 84 MET A C 19
ATOM 20253 O O . MET A 1 84 ? -13.585 10.759 0.095 1.00 0.00 84 MET A O 19
ATOM 20267 N N . GLY A 1 85 ? -12.157 9.973 1.566 1.00 0.00 85 GLY A N 19
ATOM 20268 C CA . GLY A 1 85 ? -11.122 10.963 1.153 1.00 0.00 85 GLY A CA 19
ATOM 20269 C C . GLY A 1 85 ? -11.436 12.321 1.782 1.00 0.00 85 GLY A C 19
ATOM 20270 O O . GLY A 1 85 ? -12.476 12.436 2.408 1.00 0.00 85 GLY A O 19
ATOM 20274 N N . GLU A 1 16 ? -9.203 -12.106 1.813 1.00 0.00 16 GLU A N 20
ATOM 20275 C CA . GLU A 1 16 ? -7.933 -12.202 1.037 1.00 0.00 16 GLU A CA 20
ATOM 20276 C C . GLU A 1 16 ? -7.755 -10.960 0.160 1.00 0.00 16 GLU A C 20
ATOM 20277 O O . GLU A 1 16 ? -8.493 -10.741 -0.780 1.00 0.00 16 GLU A O 20
ATOM 20289 N N . GLU A 1 17 ? -6.780 -10.148 0.460 1.00 0.00 17 GLU A N 20
ATOM 20290 C CA . GLU A 1 17 ? -6.554 -8.922 -0.359 1.00 0.00 17 GLU A CA 20
ATOM 20291 C C . GLU A 1 17 ? -7.843 -8.099 -0.453 1.00 0.00 17 GLU A C 20
ATOM 20292 O O . GLU A 1 17 ? -8.737 -8.416 -1.211 1.00 0.00 17 GLU A O 20
ATOM 20304 N N . GLU A 1 18 ? -7.944 -7.044 0.310 1.00 0.00 18 GLU A N 20
ATOM 20305 C CA . GLU A 1 18 ? -9.176 -6.203 0.259 1.00 0.00 18 GLU A CA 20
ATOM 20306 C C . GLU A 1 18 ? -8.814 -4.749 -0.057 1.00 0.00 18 GLU A C 20
ATOM 20307 O O . GLU A 1 18 ? -7.767 -4.263 0.321 1.00 0.00 18 GLU A O 20
ATOM 20319 N N . SER A 1 19 ? -9.675 -4.051 -0.748 1.00 0.00 19 SER A N 20
ATOM 20320 C CA . SER A 1 19 ? -9.383 -2.628 -1.088 1.00 0.00 19 SER A CA 20
ATOM 20321 C C . SER A 1 19 ? -10.690 -1.836 -1.170 1.00 0.00 19 SER A C 20
ATOM 20322 O O . SER A 1 19 ? -11.760 -2.399 -1.281 1.00 0.00 19 SER A O 20
ATOM 20330 N N . PHE A 1 20 ? -10.615 -0.534 -1.118 1.00 0.00 20 PHE A N 20
ATOM 20331 C CA . PHE A 1 20 ? -11.863 0.279 -1.196 1.00 0.00 20 PHE A CA 20
ATOM 20332 C C . PHE A 1 20 ? -12.069 0.797 -2.622 1.00 0.00 20 PHE A C 20
ATOM 20333 O O . PHE A 1 20 ? -13.183 0.906 -3.094 1.00 0.00 20 PHE A O 20
ATOM 20350 N N . GLY A 1 21 ? -11.009 1.116 -3.311 1.00 0.00 21 GLY A N 20
ATOM 20351 C CA . GLY A 1 21 ? -11.157 1.623 -4.704 1.00 0.00 21 GLY A CA 20
ATOM 20352 C C . GLY A 1 21 ? -10.035 2.613 -5.016 1.00 0.00 21 GLY A C 20
ATOM 20353 O O . GLY A 1 21 ? -9.174 2.341 -5.829 1.00 0.00 21 GLY A O 20
ATOM 20357 N N . PRO A 1 22 ? -10.089 3.739 -4.360 1.00 0.00 22 PRO A N 20
ATOM 20358 C CA . PRO A 1 22 ? -9.072 4.790 -4.573 1.00 0.00 22 PRO A CA 20
ATOM 20359 C C . PRO A 1 22 ? -7.810 4.488 -3.754 1.00 0.00 22 PRO A C 20
ATOM 20360 O O . PRO A 1 22 ? -6.727 4.369 -4.291 1.00 0.00 22 PRO A O 20
ATOM 20371 N N . GLN A 1 23 ? -7.939 4.362 -2.460 1.00 0.00 23 GLN A N 20
ATOM 20372 C CA . GLN A 1 23 ? -6.739 4.068 -1.619 1.00 0.00 23 GLN A CA 20
ATOM 20373 C C . GLN A 1 23 ? -5.675 5.120 -1.835 1.00 0.00 23 GLN A C 20
ATOM 20374 O O . GLN A 1 23 ? -4.540 4.810 -2.140 1.00 0.00 23 GLN A O 20
ATOM 20388 N N . PRO A 1 24 ? -6.069 6.338 -1.615 1.00 0.00 24 PRO A N 20
ATOM 20389 C CA . PRO A 1 24 ? -5.127 7.460 -1.741 1.00 0.00 24 PRO A CA 20
ATOM 20390 C C . PRO A 1 24 ? -4.152 7.360 -0.584 1.00 0.00 24 PRO A C 20
ATOM 20391 O O . PRO A 1 24 ? -4.070 8.236 0.253 1.00 0.00 24 PRO A O 20
ATOM 20402 N N . ILE A 1 25 ? -3.422 6.281 -0.517 1.00 0.00 25 ILE A N 20
ATOM 20403 C CA . ILE A 1 25 ? -2.455 6.095 0.594 1.00 0.00 25 ILE A CA 20
ATOM 20404 C C . ILE A 1 25 ? -1.319 7.103 0.472 1.00 0.00 25 ILE A C 20
ATOM 20405 O O . ILE A 1 25 ? -0.155 6.760 0.524 1.00 0.00 25 ILE A O 20
ATOM 20421 N N . SER A 1 26 ? -1.657 8.346 0.311 1.00 0.00 26 SER A N 20
ATOM 20422 C CA . SER A 1 26 ? -0.608 9.392 0.184 1.00 0.00 26 SER A CA 20
ATOM 20423 C C . SER A 1 26 ? 0.092 9.581 1.527 1.00 0.00 26 SER A C 20
ATOM 20424 O O . SER A 1 26 ? 1.244 9.248 1.688 1.00 0.00 26 SER A O 20
ATOM 20432 N N . ARG A 1 27 ? -0.604 10.104 2.493 1.00 0.00 27 ARG A N 20
ATOM 20433 C CA . ARG A 1 27 ? 0.015 10.312 3.832 1.00 0.00 27 ARG A CA 20
ATOM 20434 C C . ARG A 1 27 ? 0.117 8.979 4.580 1.00 0.00 27 ARG A C 20
ATOM 20435 O O . ARG A 1 27 ? 0.831 8.854 5.553 1.00 0.00 27 ARG A O 20
ATOM 20456 N N . LEU A 1 28 ? -0.599 7.985 4.135 1.00 0.00 28 LEU A N 20
ATOM 20457 C CA . LEU A 1 28 ? -0.553 6.660 4.823 1.00 0.00 28 LEU A CA 20
ATOM 20458 C C . LEU A 1 28 ? 0.867 6.086 4.832 1.00 0.00 28 LEU A C 20
ATOM 20459 O O . LEU A 1 28 ? 1.553 6.125 5.833 1.00 0.00 28 LEU A O 20
ATOM 20475 N N . GLU A 1 29 ? 1.303 5.536 3.729 1.00 0.00 29 GLU A N 20
ATOM 20476 C CA . GLU A 1 29 ? 2.670 4.935 3.682 1.00 0.00 29 GLU A CA 20
ATOM 20477 C C . GLU A 1 29 ? 3.732 5.987 3.359 1.00 0.00 29 GLU A C 20
ATOM 20478 O O . GLU A 1 29 ? 4.878 5.839 3.721 1.00 0.00 29 GLU A O 20
ATOM 20490 N N . GLN A 1 30 ? 3.383 7.045 2.682 1.00 0.00 30 GLN A N 20
ATOM 20491 C CA . GLN A 1 30 ? 4.423 8.060 2.367 1.00 0.00 30 GLN A CA 20
ATOM 20492 C C . GLN A 1 30 ? 4.841 8.773 3.651 1.00 0.00 30 GLN A C 20
ATOM 20493 O O . GLN A 1 30 ? 5.977 9.172 3.815 1.00 0.00 30 GLN A O 20
ATOM 20507 N N . CYS A 1 31 ? 3.928 8.925 4.570 1.00 0.00 31 CYS A N 20
ATOM 20508 C CA . CYS A 1 31 ? 4.268 9.597 5.852 1.00 0.00 31 CYS A CA 20
ATOM 20509 C C . CYS A 1 31 ? 4.989 8.608 6.770 1.00 0.00 31 CYS A C 20
ATOM 20510 O O . CYS A 1 31 ? 5.451 8.958 7.837 1.00 0.00 31 CYS A O 20
ATOM 20518 N N . GLY A 1 32 ? 5.093 7.373 6.355 1.00 0.00 32 GLY A N 20
ATOM 20519 C CA . GLY A 1 32 ? 5.792 6.366 7.197 1.00 0.00 32 GLY A CA 20
ATOM 20520 C C . GLY A 1 32 ? 4.778 5.415 7.835 1.00 0.00 32 GLY A C 20
ATOM 20521 O O . GLY A 1 32 ? 4.608 5.398 9.037 1.00 0.00 32 GLY A O 20
ATOM 20525 N N . ILE A 1 33 ? 4.124 4.597 7.052 1.00 0.00 33 ILE A N 20
ATOM 20526 C CA . ILE A 1 33 ? 3.158 3.638 7.649 1.00 0.00 33 ILE A CA 20
ATOM 20527 C C . ILE A 1 33 ? 3.963 2.472 8.231 1.00 0.00 33 ILE A C 20
ATOM 20528 O O . ILE A 1 33 ? 4.877 2.670 9.007 1.00 0.00 33 ILE A O 20
ATOM 20544 N N . ASN A 1 34 ? 3.661 1.272 7.860 1.00 0.00 34 ASN A N 20
ATOM 20545 C CA . ASN A 1 34 ? 4.436 0.114 8.384 1.00 0.00 34 ASN A CA 20
ATOM 20546 C C . ASN A 1 34 ? 5.732 -0.037 7.572 1.00 0.00 34 ASN A C 20
ATOM 20547 O O . ASN A 1 34 ? 6.490 0.902 7.430 1.00 0.00 34 ASN A O 20
ATOM 20558 N N . ALA A 1 35 ? 5.995 -1.195 7.030 1.00 0.00 35 ALA A N 20
ATOM 20559 C CA . ALA A 1 35 ? 7.243 -1.368 6.228 1.00 0.00 35 ALA A CA 20
ATOM 20560 C C . ALA A 1 35 ? 7.049 -0.808 4.821 1.00 0.00 35 ALA A C 20
ATOM 20561 O O . ALA A 1 35 ? 7.996 -0.600 4.088 1.00 0.00 35 ALA A O 20
ATOM 20568 N N . ASN A 1 36 ? 5.827 -0.600 4.425 1.00 0.00 36 ASN A N 20
ATOM 20569 C CA . ASN A 1 36 ? 5.570 -0.096 3.050 1.00 0.00 36 ASN A CA 20
ATOM 20570 C C . ASN A 1 36 ? 6.441 1.098 2.704 1.00 0.00 36 ASN A C 20
ATOM 20571 O O . ASN A 1 36 ? 7.335 0.990 1.891 1.00 0.00 36 ASN A O 20
ATOM 20582 N N . ASP A 1 37 ? 6.155 2.238 3.280 1.00 0.00 37 ASP A N 20
ATOM 20583 C CA . ASP A 1 37 ? 6.933 3.473 2.959 1.00 0.00 37 ASP A CA 20
ATOM 20584 C C . ASP A 1 37 ? 8.331 3.120 2.464 1.00 0.00 37 ASP A C 20
ATOM 20585 O O . ASP A 1 37 ? 8.689 3.372 1.330 1.00 0.00 37 ASP A O 20
ATOM 20594 N N . VAL A 1 38 ? 9.109 2.520 3.306 1.00 0.00 38 VAL A N 20
ATOM 20595 C CA . VAL A 1 38 ? 10.486 2.140 2.914 1.00 0.00 38 VAL A CA 20
ATOM 20596 C C . VAL A 1 38 ? 10.524 1.418 1.564 1.00 0.00 38 VAL A C 20
ATOM 20597 O O . VAL A 1 38 ? 11.025 1.936 0.590 1.00 0.00 38 VAL A O 20
ATOM 20610 N N . LYS A 1 39 ? 10.048 0.209 1.505 1.00 0.00 39 LYS A N 20
ATOM 20611 C CA . LYS A 1 39 ? 10.139 -0.553 0.224 1.00 0.00 39 LYS A CA 20
ATOM 20612 C C . LYS A 1 39 ? 8.955 -0.316 -0.713 1.00 0.00 39 LYS A C 20
ATOM 20613 O O . LYS A 1 39 ? 9.131 -0.187 -1.913 1.00 0.00 39 LYS A O 20
ATOM 20632 N N . LYS A 1 40 ? 7.757 -0.286 -0.205 1.00 0.00 40 LYS A N 20
ATOM 20633 C CA . LYS A 1 40 ? 6.593 -0.101 -1.111 1.00 0.00 40 LYS A CA 20
ATOM 20634 C C . LYS A 1 40 ? 6.785 1.128 -1.997 1.00 0.00 40 LYS A C 20
ATOM 20635 O O . LYS A 1 40 ? 6.759 1.038 -3.205 1.00 0.00 40 LYS A O 20
ATOM 20654 N N . LEU A 1 41 ? 6.952 2.283 -1.413 1.00 0.00 41 LEU A N 20
ATOM 20655 C CA . LEU A 1 41 ? 7.096 3.512 -2.245 1.00 0.00 41 LEU A CA 20
ATOM 20656 C C . LEU A 1 41 ? 8.531 3.742 -2.744 1.00 0.00 41 LEU A C 20
ATOM 20657 O O . LEU A 1 41 ? 8.751 4.558 -3.617 1.00 0.00 41 LEU A O 20
ATOM 20673 N N . GLU A 1 42 ? 9.519 3.095 -2.195 1.00 0.00 42 GLU A N 20
ATOM 20674 C CA . GLU A 1 42 ? 10.896 3.396 -2.674 1.00 0.00 42 GLU A CA 20
ATOM 20675 C C . GLU A 1 42 ? 11.202 2.806 -4.058 1.00 0.00 42 GLU A C 20
ATOM 20676 O O . GLU A 1 42 ? 11.504 3.533 -4.984 1.00 0.00 42 GLU A O 20
ATOM 20688 N N . GLU A 1 43 ? 11.164 1.511 -4.223 1.00 0.00 43 GLU A N 20
ATOM 20689 C CA . GLU A 1 43 ? 11.499 0.949 -5.563 1.00 0.00 43 GLU A CA 20
ATOM 20690 C C . GLU A 1 43 ? 10.503 1.461 -6.610 1.00 0.00 43 GLU A C 20
ATOM 20691 O O . GLU A 1 43 ? 10.808 1.550 -7.782 1.00 0.00 43 GLU A O 20
ATOM 20703 N N . ALA A 1 44 ? 9.317 1.797 -6.194 1.00 0.00 44 ALA A N 20
ATOM 20704 C CA . ALA A 1 44 ? 8.307 2.301 -7.163 1.00 0.00 44 ALA A CA 20
ATOM 20705 C C . ALA A 1 44 ? 7.821 3.685 -6.740 1.00 0.00 44 ALA A C 20
ATOM 20706 O O . ALA A 1 44 ? 8.142 4.684 -7.349 1.00 0.00 44 ALA A O 20
ATOM 20713 N N . GLY A 1 45 ? 7.042 3.743 -5.698 1.00 0.00 45 GLY A N 20
ATOM 20714 C CA . GLY A 1 45 ? 6.527 5.054 -5.229 1.00 0.00 45 GLY A CA 20
ATOM 20715 C C . GLY A 1 45 ? 5.001 5.029 -5.217 1.00 0.00 45 GLY A C 20
ATOM 20716 O O . GLY A 1 45 ? 4.357 5.910 -5.752 1.00 0.00 45 GLY A O 20
ATOM 20720 N N . PHE A 1 46 ? 4.409 4.037 -4.605 1.00 0.00 46 PHE A N 20
ATOM 20721 C CA . PHE A 1 46 ? 2.898 3.998 -4.572 1.00 0.00 46 PHE A CA 20
ATOM 20722 C C . PHE A 1 46 ? 2.353 4.914 -3.472 1.00 0.00 46 PHE A C 20
ATOM 20723 O O . PHE A 1 46 ? 1.341 4.626 -2.868 1.00 0.00 46 PHE A O 20
ATOM 20740 N N . HIS A 1 47 ? 3.008 6.003 -3.196 1.00 0.00 47 HIS A N 20
ATOM 20741 C CA . HIS A 1 47 ? 2.515 6.916 -2.120 1.00 0.00 47 HIS A CA 20
ATOM 20742 C C . HIS A 1 47 ? 1.162 7.542 -2.494 1.00 0.00 47 HIS A C 20
ATOM 20743 O O . HIS A 1 47 ? 1.017 8.747 -2.488 1.00 0.00 47 HIS A O 20
ATOM 20757 N N . THR A 1 48 ? 0.167 6.743 -2.800 1.00 0.00 48 THR A N 20
ATOM 20758 C CA . THR A 1 48 ? -1.171 7.318 -3.154 1.00 0.00 48 THR A CA 20
ATOM 20759 C C . THR A 1 48 ? -2.111 6.239 -3.709 1.00 0.00 48 THR A C 20
ATOM 20760 O O . THR A 1 48 ? -1.837 5.059 -3.637 1.00 0.00 48 THR A O 20
ATOM 20771 N N . VAL A 1 49 ? -3.225 6.657 -4.258 1.00 0.00 49 VAL A N 20
ATOM 20772 C CA . VAL A 1 49 ? -4.216 5.692 -4.828 1.00 0.00 49 VAL A CA 20
ATOM 20773 C C . VAL A 1 49 ? -3.520 4.498 -5.487 1.00 0.00 49 VAL A C 20
ATOM 20774 O O . VAL A 1 49 ? -4.064 3.414 -5.553 1.00 0.00 49 VAL A O 20
ATOM 20787 N N . GLU A 1 50 ? -2.326 4.682 -5.976 1.00 0.00 50 GLU A N 20
ATOM 20788 C CA . GLU A 1 50 ? -1.605 3.550 -6.629 1.00 0.00 50 GLU A CA 20
ATOM 20789 C C . GLU A 1 50 ? -1.631 2.301 -5.739 1.00 0.00 50 GLU A C 20
ATOM 20790 O O . GLU A 1 50 ? -1.394 1.203 -6.202 1.00 0.00 50 GLU A O 20
ATOM 20802 N N . ALA A 1 51 ? -1.912 2.453 -4.470 1.00 0.00 51 ALA A N 20
ATOM 20803 C CA . ALA A 1 51 ? -1.945 1.266 -3.566 1.00 0.00 51 ALA A CA 20
ATOM 20804 C C . ALA A 1 51 ? -2.616 0.079 -4.263 1.00 0.00 51 ALA A C 20
ATOM 20805 O O . ALA A 1 51 ? -2.298 -1.065 -4.003 1.00 0.00 51 ALA A O 20
ATOM 20812 N N . VAL A 1 52 ? -3.541 0.338 -5.145 1.00 0.00 52 VAL A N 20
ATOM 20813 C CA . VAL A 1 52 ? -4.228 -0.780 -5.851 1.00 0.00 52 VAL A CA 20
ATOM 20814 C C . VAL A 1 52 ? -4.728 -0.319 -7.224 1.00 0.00 52 VAL A C 20
ATOM 20815 O O . VAL A 1 52 ? -5.862 -0.550 -7.591 1.00 0.00 52 VAL A O 20
ATOM 20828 N N . ALA A 1 53 ? -3.888 0.329 -7.984 1.00 0.00 53 ALA A N 20
ATOM 20829 C CA . ALA A 1 53 ? -4.317 0.802 -9.333 1.00 0.00 53 ALA A CA 20
ATOM 20830 C C . ALA A 1 53 ? -3.093 1.069 -10.216 1.00 0.00 53 ALA A C 20
ATOM 20831 O O . ALA A 1 53 ? -3.051 2.028 -10.959 1.00 0.00 53 ALA A O 20
ATOM 20838 N N . TYR A 1 54 ? -2.098 0.228 -10.138 1.00 0.00 54 TYR A N 20
ATOM 20839 C CA . TYR A 1 54 ? -0.880 0.437 -10.974 1.00 0.00 54 TYR A CA 20
ATOM 20840 C C . TYR A 1 54 ? -0.164 -0.895 -11.209 1.00 0.00 54 TYR A C 20
ATOM 20841 O O . TYR A 1 54 ? 0.299 -1.179 -12.294 1.00 0.00 54 TYR A O 20
ATOM 20859 N N . ALA A 1 55 ? -0.071 -1.713 -10.197 1.00 0.00 55 ALA A N 20
ATOM 20860 C CA . ALA A 1 55 ? 0.615 -3.026 -10.362 1.00 0.00 55 ALA A CA 20
ATOM 20861 C C . ALA A 1 55 ? 0.147 -4.006 -9.285 1.00 0.00 55 ALA A C 20
ATOM 20862 O O . ALA A 1 55 ? -0.384 -3.605 -8.268 1.00 0.00 55 ALA A O 20
ATOM 20869 N N . PRO A 1 56 ? 0.372 -5.266 -9.541 1.00 0.00 56 PRO A N 20
ATOM 20870 C CA . PRO A 1 56 ? -0.019 -6.320 -8.575 1.00 0.00 56 PRO A CA 20
ATOM 20871 C C . PRO A 1 56 ? 0.841 -6.211 -7.318 1.00 0.00 56 PRO A C 20
ATOM 20872 O O . PRO A 1 56 ? 2.011 -6.540 -7.320 1.00 0.00 56 PRO A O 20
ATOM 20883 N N . LYS A 1 57 ? 0.265 -5.731 -6.251 1.00 0.00 57 LYS A N 20
ATOM 20884 C CA . LYS A 1 57 ? 1.030 -5.567 -4.982 1.00 0.00 57 LYS A CA 20
ATOM 20885 C C . LYS A 1 57 ? 2.004 -6.728 -4.776 1.00 0.00 57 LYS A C 20
ATOM 20886 O O . LYS A 1 57 ? 3.114 -6.533 -4.329 1.00 0.00 57 LYS A O 20
ATOM 20905 N N . LYS A 1 58 ? 1.605 -7.928 -5.093 1.00 0.00 58 LYS A N 20
ATOM 20906 C CA . LYS A 1 58 ? 2.523 -9.091 -4.902 1.00 0.00 58 LYS A CA 20
ATOM 20907 C C . LYS A 1 58 ? 3.846 -8.853 -5.637 1.00 0.00 58 LYS A C 20
ATOM 20908 O O . LYS A 1 58 ? 4.906 -9.242 -5.183 1.00 0.00 58 LYS A O 20
ATOM 20927 N N . GLU A 1 59 ? 3.795 -8.214 -6.768 1.00 0.00 59 GLU A N 20
ATOM 20928 C CA . GLU A 1 59 ? 5.051 -7.955 -7.529 1.00 0.00 59 GLU A CA 20
ATOM 20929 C C . GLU A 1 59 ? 5.734 -6.695 -6.996 1.00 0.00 59 GLU A C 20
ATOM 20930 O O . GLU A 1 59 ? 6.940 -6.650 -6.869 1.00 0.00 59 GLU A O 20
ATOM 20942 N N . LEU A 1 60 ? 4.992 -5.683 -6.649 1.00 0.00 60 LEU A N 20
ATOM 20943 C CA . LEU A 1 60 ? 5.660 -4.484 -6.093 1.00 0.00 60 LEU A CA 20
ATOM 20944 C C . LEU A 1 60 ? 6.338 -4.924 -4.799 1.00 0.00 60 LEU A C 20
ATOM 20945 O O . LEU A 1 60 ? 7.532 -4.785 -4.622 1.00 0.00 60 LEU A O 20
ATOM 20961 N N . ILE A 1 61 ? 5.570 -5.463 -3.894 1.00 0.00 61 ILE A N 20
ATOM 20962 C CA . ILE A 1 61 ? 6.140 -5.927 -2.607 1.00 0.00 61 ILE A CA 20
ATOM 20963 C C . ILE A 1 61 ? 7.350 -6.796 -2.886 1.00 0.00 61 ILE A C 20
ATOM 20964 O O . ILE A 1 61 ? 8.264 -6.886 -2.093 1.00 0.00 61 ILE A O 20
ATOM 20980 N N . ASN A 1 62 ? 7.368 -7.428 -4.028 1.00 0.00 62 ASN A N 20
ATOM 20981 C CA . ASN A 1 62 ? 8.531 -8.277 -4.378 1.00 0.00 62 ASN A CA 20
ATOM 20982 C C . ASN A 1 62 ? 9.825 -7.536 -4.029 1.00 0.00 62 ASN A C 20
ATOM 20983 O O . ASN A 1 62 ? 10.870 -8.140 -3.897 1.00 0.00 62 ASN A O 20
ATOM 20994 N N . ILE A 1 63 ? 9.770 -6.230 -3.863 1.00 0.00 63 ILE A N 20
ATOM 20995 C CA . ILE A 1 63 ? 11.013 -5.487 -3.506 1.00 0.00 63 ILE A CA 20
ATOM 20996 C C . ILE A 1 63 ? 11.786 -6.256 -2.439 1.00 0.00 63 ILE A C 20
ATOM 20997 O O . ILE A 1 63 ? 12.700 -7.005 -2.727 1.00 0.00 63 ILE A O 20
ATOM 21013 N N . LYS A 1 64 ? 11.414 -6.082 -1.216 1.00 0.00 64 LYS A N 20
ATOM 21014 C CA . LYS A 1 64 ? 12.106 -6.805 -0.110 1.00 0.00 64 LYS A CA 20
ATOM 21015 C C . LYS A 1 64 ? 11.421 -8.152 0.145 1.00 0.00 64 LYS A C 20
ATOM 21016 O O . LYS A 1 64 ? 11.410 -8.653 1.251 1.00 0.00 64 LYS A O 20
ATOM 21035 N N . GLY A 1 65 ? 10.846 -8.739 -0.870 1.00 0.00 65 GLY A N 20
ATOM 21036 C CA . GLY A 1 65 ? 10.160 -10.049 -0.684 1.00 0.00 65 GLY A CA 20
ATOM 21037 C C . GLY A 1 65 ? 9.224 -9.963 0.523 1.00 0.00 65 GLY A C 20
ATOM 21038 O O . GLY A 1 65 ? 9.356 -10.701 1.478 1.00 0.00 65 GLY A O 20
ATOM 21042 N N . ILE A 1 66 ? 8.287 -9.056 0.490 1.00 0.00 66 ILE A N 20
ATOM 21043 C CA . ILE A 1 66 ? 7.349 -8.903 1.630 1.00 0.00 66 ILE A CA 20
ATOM 21044 C C . ILE A 1 66 ? 6.005 -9.552 1.323 1.00 0.00 66 ILE A C 20
ATOM 21045 O O . ILE A 1 66 ? 5.519 -10.407 2.036 1.00 0.00 66 ILE A O 20
ATOM 21061 N N . SER A 1 67 ? 5.414 -9.111 0.263 1.00 0.00 67 SER A N 20
ATOM 21062 C CA . SER A 1 67 ? 4.076 -9.622 -0.177 1.00 0.00 67 SER A CA 20
ATOM 21063 C C . SER A 1 67 ? 2.962 -8.977 0.654 1.00 0.00 67 SER A C 20
ATOM 21064 O O . SER A 1 67 ? 3.036 -7.820 1.034 1.00 0.00 67 SER A O 20
ATOM 21072 N N . GLU A 1 68 ? 1.928 -9.719 0.929 1.00 0.00 68 GLU A N 20
ATOM 21073 C CA . GLU A 1 68 ? 0.792 -9.175 1.722 1.00 0.00 68 GLU A CA 20
ATOM 21074 C C . GLU A 1 68 ? 1.285 -8.525 3.021 1.00 0.00 68 GLU A C 20
ATOM 21075 O O . GLU A 1 68 ? 0.575 -7.761 3.646 1.00 0.00 68 GLU A O 20
ATOM 21087 N N . ALA A 1 69 ? 2.483 -8.830 3.442 1.00 0.00 69 ALA A N 20
ATOM 21088 C CA . ALA A 1 69 ? 2.998 -8.234 4.709 1.00 0.00 69 ALA A CA 20
ATOM 21089 C C . ALA A 1 69 ? 2.698 -6.731 4.778 1.00 0.00 69 ALA A C 20
ATOM 21090 O O . ALA A 1 69 ? 1.807 -6.300 5.485 1.00 0.00 69 ALA A O 20
ATOM 21097 N N . LYS A 1 70 ? 3.428 -5.930 4.055 1.00 0.00 70 LYS A N 20
ATOM 21098 C CA . LYS A 1 70 ? 3.184 -4.464 4.088 1.00 0.00 70 LYS A CA 20
ATOM 21099 C C . LYS A 1 70 ? 2.087 -4.093 3.090 1.00 0.00 70 LYS A C 20
ATOM 21100 O O . LYS A 1 70 ? 1.224 -3.286 3.374 1.00 0.00 70 LYS A O 20
ATOM 21119 N N . ALA A 1 71 ? 2.113 -4.669 1.919 1.00 0.00 71 ALA A N 20
ATOM 21120 C CA . ALA A 1 71 ? 1.063 -4.327 0.915 1.00 0.00 71 ALA A CA 20
ATOM 21121 C C . ALA A 1 71 ? -0.311 -4.348 1.576 1.00 0.00 71 ALA A C 20
ATOM 21122 O O . ALA A 1 71 ? -0.985 -3.341 1.671 1.00 0.00 71 ALA A O 20
ATOM 21129 N N . ASP A 1 72 ? -0.729 -5.488 2.038 1.00 0.00 72 ASP A N 20
ATOM 21130 C CA . ASP A 1 72 ? -2.060 -5.578 2.700 1.00 0.00 72 ASP A CA 20
ATOM 21131 C C . ASP A 1 72 ? -2.070 -4.699 3.948 1.00 0.00 72 ASP A C 20
ATOM 21132 O O . ASP A 1 72 ? -3.046 -4.044 4.253 1.00 0.00 72 ASP A O 20
ATOM 21141 N N . LYS A 1 73 ? -0.983 -4.676 4.667 1.00 0.00 73 LYS A N 20
ATOM 21142 C CA . LYS A 1 73 ? -0.920 -3.835 5.891 1.00 0.00 73 LYS A CA 20
ATOM 21143 C C . LYS A 1 73 ? -1.387 -2.411 5.572 1.00 0.00 73 LYS A C 20
ATOM 21144 O O . LYS A 1 73 ? -1.928 -1.723 6.416 1.00 0.00 73 LYS A O 20
ATOM 21163 N N . ILE A 1 74 ? -1.188 -1.965 4.360 1.00 0.00 74 ILE A N 20
ATOM 21164 C CA . ILE A 1 74 ? -1.631 -0.588 3.996 1.00 0.00 74 ILE A CA 20
ATOM 21165 C C . ILE A 1 74 ? -3.098 -0.619 3.551 1.00 0.00 74 ILE A C 20
ATOM 21166 O O . ILE A 1 74 ? -3.917 0.141 4.029 1.00 0.00 74 ILE A O 20
ATOM 21182 N N . LEU A 1 75 ? -3.434 -1.493 2.645 1.00 0.00 75 LEU A N 20
ATOM 21183 C CA . LEU A 1 75 ? -4.846 -1.568 2.177 1.00 0.00 75 LEU A CA 20
ATOM 21184 C C . LEU A 1 75 ? -5.796 -1.522 3.375 1.00 0.00 75 LEU A C 20
ATOM 21185 O O . LEU A 1 75 ? -6.911 -1.048 3.278 1.00 0.00 75 LEU A O 20
ATOM 21201 N N . ALA A 1 76 ? -5.362 -2.005 4.506 1.00 0.00 76 ALA A N 20
ATOM 21202 C CA . ALA A 1 76 ? -6.240 -1.980 5.708 1.00 0.00 76 ALA A CA 20
ATOM 21203 C C . ALA A 1 76 ? -6.082 -0.642 6.430 1.00 0.00 76 ALA A C 20
ATOM 21204 O O . ALA A 1 76 ? -7.049 -0.014 6.812 1.00 0.00 76 ALA A O 20
ATOM 21211 N N . GLU A 1 77 ? -4.869 -0.196 6.611 1.00 0.00 77 GLU A N 20
ATOM 21212 C CA . GLU A 1 77 ? -4.650 1.108 7.298 1.00 0.00 77 GLU A CA 20
ATOM 21213 C C . GLU A 1 77 ? -5.238 2.244 6.457 1.00 0.00 77 GLU A C 20
ATOM 21214 O O . GLU A 1 77 ? -5.659 3.258 6.974 1.00 0.00 77 GLU A O 20
ATOM 21226 N N . ALA A 1 78 ? -5.271 2.081 5.160 1.00 0.00 78 ALA A N 20
ATOM 21227 C CA . ALA A 1 78 ? -5.835 3.155 4.291 1.00 0.00 78 ALA A CA 20
ATOM 21228 C C . ALA A 1 78 ? -7.364 3.122 4.333 1.00 0.00 78 ALA A C 20
ATOM 21229 O O . ALA A 1 78 ? -8.009 4.104 4.646 1.00 0.00 78 ALA A O 20
ATOM 21236 N N . ALA A 1 79 ? -7.950 2.000 4.016 1.00 0.00 79 ALA A N 20
ATOM 21237 C CA . ALA A 1 79 ? -9.439 1.903 4.032 1.00 0.00 79 ALA A CA 20
ATOM 21238 C C . ALA A 1 79 ? -9.988 2.279 5.412 1.00 0.00 79 ALA A C 20
ATOM 21239 O O . ALA A 1 79 ? -11.160 2.562 5.567 1.00 0.00 79 ALA A O 20
ATOM 21246 N N . LYS A 1 80 ? -9.157 2.278 6.418 1.00 0.00 80 LYS A N 20
ATOM 21247 C CA . LYS A 1 80 ? -9.644 2.629 7.783 1.00 0.00 80 LYS A CA 20
ATOM 21248 C C . LYS A 1 80 ? -9.345 4.099 8.101 1.00 0.00 80 LYS A C 20
ATOM 21249 O O . LYS A 1 80 ? -10.146 4.787 8.701 1.00 0.00 80 LYS A O 20
ATOM 21268 N N . LEU A 1 81 ? -8.198 4.584 7.709 1.00 0.00 81 LEU A N 20
ATOM 21269 C CA . LEU A 1 81 ? -7.854 6.006 7.997 1.00 0.00 81 LEU A CA 20
ATOM 21270 C C . LEU A 1 81 ? -8.385 6.924 6.892 1.00 0.00 81 LEU A C 20
ATOM 21271 O O . LEU A 1 81 ? -8.600 8.101 7.101 1.00 0.00 81 LEU A O 20
ATOM 21287 N N . VAL A 1 82 ? -8.593 6.399 5.715 1.00 0.00 82 VAL A N 20
ATOM 21288 C CA . VAL A 1 82 ? -9.106 7.251 4.603 1.00 0.00 82 VAL A CA 20
ATOM 21289 C C . VAL A 1 82 ? -10.347 6.615 3.968 1.00 0.00 82 VAL A C 20
ATOM 21290 O O . VAL A 1 82 ? -10.394 6.410 2.771 1.00 0.00 82 VAL A O 20
ATOM 21303 N N . PRO A 1 83 ? -11.317 6.328 4.795 1.00 0.00 83 PRO A N 20
ATOM 21304 C CA . PRO A 1 83 ? -12.575 5.710 4.308 1.00 0.00 83 PRO A CA 20
ATOM 21305 C C . PRO A 1 83 ? -13.410 6.736 3.535 1.00 0.00 83 PRO A C 20
ATOM 21306 O O . PRO A 1 83 ? -14.429 7.200 4.004 1.00 0.00 83 PRO A O 20
ATOM 21317 N N . MET A 1 84 ? -12.985 7.093 2.354 1.00 0.00 84 MET A N 20
ATOM 21318 C CA . MET A 1 84 ? -13.757 8.089 1.556 1.00 0.00 84 MET A CA 20
ATOM 21319 C C . MET A 1 84 ? -13.572 7.827 0.059 1.00 0.00 84 MET A C 20
ATOM 21320 O O . MET A 1 84 ? -12.503 8.019 -0.487 1.00 0.00 84 MET A O 20
ATOM 21334 N N . GLY A 1 85 ? -14.605 7.393 -0.609 1.00 0.00 85 GLY A N 20
ATOM 21335 C CA . GLY A 1 85 ? -14.487 7.121 -2.070 1.00 0.00 85 GLY A CA 20
ATOM 21336 C C . GLY A 1 85 ? -15.543 7.929 -2.826 1.00 0.00 85 GLY A C 20
ATOM 21337 O O . GLY A 1 85 ? -16.499 7.330 -3.291 1.00 0.00 85 GLY A O 20
ATOM 21341 N N . GLU A 1 16 ? -7.927 -12.112 -3.629 1.00 0.00 16 GLU A N 21
ATOM 21342 C CA . GLU A 1 16 ? -8.907 -11.176 -4.253 1.00 0.00 16 GLU A CA 21
ATOM 21343 C C . GLU A 1 16 ? -8.690 -9.755 -3.725 1.00 0.00 16 GLU A C 21
ATOM 21344 O O . GLU A 1 16 ? -9.420 -8.841 -4.054 1.00 0.00 16 GLU A O 21
ATOM 21356 N N . GLU A 1 17 ? -7.691 -9.560 -2.906 1.00 0.00 17 GLU A N 21
ATOM 21357 C CA . GLU A 1 17 ? -7.429 -8.197 -2.359 1.00 0.00 17 GLU A CA 21
ATOM 21358 C C . GLU A 1 17 ? -8.711 -7.618 -1.752 1.00 0.00 17 GLU A C 21
ATOM 21359 O O . GLU A 1 17 ? -9.737 -8.267 -1.707 1.00 0.00 17 GLU A O 21
ATOM 21371 N N . GLU A 1 18 ? -8.660 -6.401 -1.282 1.00 0.00 18 GLU A N 21
ATOM 21372 C CA . GLU A 1 18 ? -9.877 -5.786 -0.677 1.00 0.00 18 GLU A CA 21
ATOM 21373 C C . GLU A 1 18 ? -10.553 -4.847 -1.680 1.00 0.00 18 GLU A C 21
ATOM 21374 O O . GLU A 1 18 ? -10.353 -4.950 -2.874 1.00 0.00 18 GLU A O 21
ATOM 21386 N N . SER A 1 19 ? -11.355 -3.934 -1.203 1.00 0.00 19 SER A N 21
ATOM 21387 C CA . SER A 1 19 ? -12.046 -2.992 -2.130 1.00 0.00 19 SER A CA 21
ATOM 21388 C C . SER A 1 19 ? -11.023 -2.252 -2.996 1.00 0.00 19 SER A C 21
ATOM 21389 O O . SER A 1 19 ? -9.835 -2.488 -2.912 1.00 0.00 19 SER A O 21
ATOM 21397 N N . PHE A 1 20 ? -11.479 -1.358 -3.830 1.00 0.00 20 PHE A N 21
ATOM 21398 C CA . PHE A 1 20 ? -10.539 -0.599 -4.704 1.00 0.00 20 PHE A CA 21
ATOM 21399 C C . PHE A 1 20 ? -11.036 0.839 -4.883 1.00 0.00 20 PHE A C 21
ATOM 21400 O O . PHE A 1 20 ? -11.425 1.242 -5.961 1.00 0.00 20 PHE A O 21
ATOM 21417 N N . GLY A 1 21 ? -11.027 1.613 -3.833 1.00 0.00 21 GLY A N 21
ATOM 21418 C CA . GLY A 1 21 ? -11.504 3.022 -3.938 1.00 0.00 21 GLY A CA 21
ATOM 21419 C C . GLY A 1 21 ? -10.339 3.931 -4.338 1.00 0.00 21 GLY A C 21
ATOM 21420 O O . GLY A 1 21 ? -9.583 3.611 -5.234 1.00 0.00 21 GLY A O 21
ATOM 21424 N N . PRO A 1 22 ? -10.236 5.042 -3.658 1.00 0.00 22 PRO A N 21
ATOM 21425 C CA . PRO A 1 22 ? -9.155 6.015 -3.947 1.00 0.00 22 PRO A CA 21
ATOM 21426 C C . PRO A 1 22 ? -7.816 5.505 -3.400 1.00 0.00 22 PRO A C 21
ATOM 21427 O O . PRO A 1 22 ? -6.765 5.815 -3.922 1.00 0.00 22 PRO A O 21
ATOM 21438 N N . GLN A 1 23 ? -7.846 4.718 -2.360 1.00 0.00 23 GLN A N 21
ATOM 21439 C CA . GLN A 1 23 ? -6.575 4.182 -1.792 1.00 0.00 23 GLN A CA 21
ATOM 21440 C C . GLN A 1 23 ? -5.533 5.279 -1.648 1.00 0.00 23 GLN A C 21
ATOM 21441 O O . GLN A 1 23 ? -4.384 5.091 -1.994 1.00 0.00 23 GLN A O 21
ATOM 21455 N N . PRO A 1 24 ? -5.955 6.381 -1.098 1.00 0.00 24 PRO A N 21
ATOM 21456 C CA . PRO A 1 24 ? -5.025 7.504 -0.875 1.00 0.00 24 PRO A CA 21
ATOM 21457 C C . PRO A 1 24 ? -4.029 7.093 0.201 1.00 0.00 24 PRO A C 21
ATOM 21458 O O . PRO A 1 24 ? -3.942 7.693 1.254 1.00 0.00 24 PRO A O 21
ATOM 21469 N N . ILE A 1 25 ? -3.278 6.058 -0.063 1.00 0.00 25 ILE A N 21
ATOM 21470 C CA . ILE A 1 25 ? -2.287 5.579 0.928 1.00 0.00 25 ILE A CA 21
ATOM 21471 C C . ILE A 1 25 ? -1.139 6.571 1.025 1.00 0.00 25 ILE A C 21
ATOM 21472 O O . ILE A 1 25 ? -0.249 6.441 1.841 1.00 0.00 25 ILE A O 21
ATOM 21488 N N . SER A 1 26 ? -1.152 7.555 0.181 1.00 0.00 26 SER A N 21
ATOM 21489 C CA . SER A 1 26 ? -0.058 8.562 0.201 1.00 0.00 26 SER A CA 21
ATOM 21490 C C . SER A 1 26 ? 0.249 8.978 1.641 1.00 0.00 26 SER A C 21
ATOM 21491 O O . SER A 1 26 ? 1.256 8.611 2.205 1.00 0.00 26 SER A O 21
ATOM 21499 N N . ARG A 1 27 ? -0.613 9.742 2.236 1.00 0.00 27 ARG A N 21
ATOM 21500 C CA . ARG A 1 27 ? -0.368 10.194 3.637 1.00 0.00 27 ARG A CA 21
ATOM 21501 C C . ARG A 1 27 ? -0.096 9.003 4.567 1.00 0.00 27 ARG A C 21
ATOM 21502 O O . ARG A 1 27 ? 0.592 9.129 5.559 1.00 0.00 27 ARG A O 21
ATOM 21523 N N . LEU A 1 28 ? -0.635 7.854 4.269 1.00 0.00 28 LEU A N 21
ATOM 21524 C CA . LEU A 1 28 ? -0.412 6.675 5.162 1.00 0.00 28 LEU A CA 21
ATOM 21525 C C . LEU A 1 28 ? 1.010 6.126 5.035 1.00 0.00 28 LEU A C 21
ATOM 21526 O O . LEU A 1 28 ? 1.842 6.327 5.897 1.00 0.00 28 LEU A O 21
ATOM 21542 N N . GLU A 1 29 ? 1.291 5.408 3.985 1.00 0.00 29 GLU A N 21
ATOM 21543 C CA . GLU A 1 29 ? 2.651 4.820 3.830 1.00 0.00 29 GLU A CA 21
ATOM 21544 C C . GLU A 1 29 ? 3.684 5.888 3.465 1.00 0.00 29 GLU A C 21
ATOM 21545 O O . GLU A 1 29 ? 4.851 5.754 3.779 1.00 0.00 29 GLU A O 21
ATOM 21557 N N . GLN A 1 30 ? 3.288 6.945 2.809 1.00 0.00 30 GLN A N 21
ATOM 21558 C CA . GLN A 1 30 ? 4.294 7.987 2.453 1.00 0.00 30 GLN A CA 21
ATOM 21559 C C . GLN A 1 30 ? 4.680 8.779 3.699 1.00 0.00 30 GLN A C 21
ATOM 21560 O O . GLN A 1 30 ? 5.803 9.222 3.838 1.00 0.00 30 GLN A O 21
ATOM 21574 N N . CYS A 1 31 ? 3.768 8.949 4.619 1.00 0.00 31 CYS A N 21
ATOM 21575 C CA . CYS A 1 31 ? 4.111 9.696 5.858 1.00 0.00 31 CYS A CA 21
ATOM 21576 C C . CYS A 1 31 ? 4.896 8.769 6.784 1.00 0.00 31 CYS A C 21
ATOM 21577 O O . CYS A 1 31 ? 5.548 9.201 7.713 1.00 0.00 31 CYS A O 21
ATOM 21585 N N . GLY A 1 32 ? 4.853 7.489 6.515 1.00 0.00 32 GLY A N 21
ATOM 21586 C CA . GLY A 1 32 ? 5.612 6.527 7.356 1.00 0.00 32 GLY A CA 21
ATOM 21587 C C . GLY A 1 32 ? 4.670 5.488 7.973 1.00 0.00 32 GLY A C 21
ATOM 21588 O O . GLY A 1 32 ? 4.463 5.470 9.169 1.00 0.00 32 GLY A O 21
ATOM 21592 N N . ILE A 1 33 ? 4.119 4.600 7.184 1.00 0.00 33 ILE A N 21
ATOM 21593 C CA . ILE A 1 33 ? 3.234 3.560 7.768 1.00 0.00 33 ILE A CA 21
ATOM 21594 C C . ILE A 1 33 ? 4.117 2.398 8.225 1.00 0.00 33 ILE A C 21
ATOM 21595 O O . ILE A 1 33 ? 5.139 2.596 8.852 1.00 0.00 33 ILE A O 21
ATOM 21611 N N . ASN A 1 34 ? 3.753 1.201 7.907 1.00 0.00 34 ASN A N 21
ATOM 21612 C CA . ASN A 1 34 ? 4.591 0.038 8.310 1.00 0.00 34 ASN A CA 21
ATOM 21613 C C . ASN A 1 34 ? 5.883 0.031 7.482 1.00 0.00 34 ASN A C 21
ATOM 21614 O O . ASN A 1 34 ? 6.489 1.062 7.258 1.00 0.00 34 ASN A O 21
ATOM 21625 N N . ALA A 1 35 ? 6.308 -1.113 7.020 1.00 0.00 35 ALA A N 21
ATOM 21626 C CA . ALA A 1 35 ? 7.557 -1.168 6.201 1.00 0.00 35 ALA A CA 21
ATOM 21627 C C . ALA A 1 35 ? 7.282 -0.651 4.791 1.00 0.00 35 ALA A C 21
ATOM 21628 O O . ALA A 1 35 ? 8.190 -0.338 4.045 1.00 0.00 35 ALA A O 21
ATOM 21635 N N . ASN A 1 36 ? 6.038 -0.582 4.412 1.00 0.00 36 ASN A N 21
ATOM 21636 C CA . ASN A 1 36 ? 5.702 -0.114 3.041 1.00 0.00 36 ASN A CA 21
ATOM 21637 C C . ASN A 1 36 ? 6.539 1.094 2.653 1.00 0.00 36 ASN A C 21
ATOM 21638 O O . ASN A 1 36 ? 7.293 1.051 1.702 1.00 0.00 36 ASN A O 21
ATOM 21649 N N . ASP A 1 37 ? 6.376 2.175 3.365 1.00 0.00 37 ASP A N 21
ATOM 21650 C CA . ASP A 1 37 ? 7.122 3.426 3.046 1.00 0.00 37 ASP A CA 21
ATOM 21651 C C . ASP A 1 37 ? 8.439 3.122 2.327 1.00 0.00 37 ASP A C 21
ATOM 21652 O O . ASP A 1 37 ? 8.559 3.288 1.126 1.00 0.00 37 ASP A O 21
ATOM 21661 N N . VAL A 1 38 ? 9.418 2.680 3.062 1.00 0.00 38 VAL A N 21
ATOM 21662 C CA . VAL A 1 38 ? 10.749 2.369 2.466 1.00 0.00 38 VAL A CA 21
ATOM 21663 C C . VAL A 1 38 ? 10.667 1.336 1.337 1.00 0.00 38 VAL A C 21
ATOM 21664 O O . VAL A 1 38 ? 11.173 1.549 0.262 1.00 0.00 38 VAL A O 21
ATOM 21677 N N . LYS A 1 39 ? 10.077 0.203 1.563 1.00 0.00 39 LYS A N 21
ATOM 21678 C CA . LYS A 1 39 ? 10.048 -0.815 0.478 1.00 0.00 39 LYS A CA 21
ATOM 21679 C C . LYS A 1 39 ? 8.994 -0.483 -0.575 1.00 0.00 39 LYS A C 21
ATOM 21680 O O . LYS A 1 39 ? 9.302 -0.190 -1.724 1.00 0.00 39 LYS A O 21
ATOM 21699 N N . LYS A 1 40 ? 7.757 -0.561 -0.190 1.00 0.00 40 LYS A N 21
ATOM 21700 C CA . LYS A 1 40 ? 6.645 -0.304 -1.135 1.00 0.00 40 LYS A CA 21
ATOM 21701 C C . LYS A 1 40 ? 6.928 0.850 -2.105 1.00 0.00 40 LYS A C 21
ATOM 21702 O O . LYS A 1 40 ? 7.003 0.655 -3.301 1.00 0.00 40 LYS A O 21
ATOM 21721 N N . LEU A 1 41 ? 7.004 2.060 -1.610 1.00 0.00 41 LEU A N 21
ATOM 21722 C CA . LEU A 1 41 ? 7.175 3.230 -2.533 1.00 0.00 41 LEU A CA 21
ATOM 21723 C C . LEU A 1 41 ? 8.623 3.602 -2.878 1.00 0.00 41 LEU A C 21
ATOM 21724 O O . LEU A 1 41 ? 8.847 4.332 -3.824 1.00 0.00 41 LEU A O 21
ATOM 21740 N N . GLU A 1 42 ? 9.606 3.198 -2.132 1.00 0.00 42 GLU A N 21
ATOM 21741 C CA . GLU A 1 42 ? 10.971 3.670 -2.497 1.00 0.00 42 GLU A CA 21
ATOM 21742 C C . GLU A 1 42 ? 11.492 3.028 -3.782 1.00 0.00 42 GLU A C 21
ATOM 21743 O O . GLU A 1 42 ? 12.193 3.667 -4.540 1.00 0.00 42 GLU A O 21
ATOM 21755 N N . GLU A 1 43 ? 11.175 1.794 -4.070 1.00 0.00 43 GLU A N 21
ATOM 21756 C CA . GLU A 1 43 ? 11.697 1.224 -5.331 1.00 0.00 43 GLU A CA 21
ATOM 21757 C C . GLU A 1 43 ? 10.886 1.809 -6.495 1.00 0.00 43 GLU A C 21
ATOM 21758 O O . GLU A 1 43 ? 11.433 2.251 -7.487 1.00 0.00 43 GLU A O 21
ATOM 21770 N N . ALA A 1 44 ? 9.590 1.824 -6.371 1.00 0.00 44 ALA A N 21
ATOM 21771 C CA . ALA A 1 44 ? 8.742 2.387 -7.458 1.00 0.00 44 ALA A CA 21
ATOM 21772 C C . ALA A 1 44 ? 8.168 3.737 -7.029 1.00 0.00 44 ALA A C 21
ATOM 21773 O O . ALA A 1 44 ? 8.516 4.771 -7.564 1.00 0.00 44 ALA A O 21
ATOM 21780 N N . GLY A 1 45 ? 7.291 3.738 -6.061 1.00 0.00 45 GLY A N 21
ATOM 21781 C CA . GLY A 1 45 ? 6.704 5.025 -5.598 1.00 0.00 45 GLY A CA 21
ATOM 21782 C C . GLY A 1 45 ? 5.178 4.921 -5.546 1.00 0.00 45 GLY A C 21
ATOM 21783 O O . GLY A 1 45 ? 4.476 5.797 -6.012 1.00 0.00 45 GLY A O 21
ATOM 21787 N N . PHE A 1 46 ? 4.652 3.871 -4.972 1.00 0.00 46 PHE A N 21
ATOM 21788 C CA . PHE A 1 46 ? 3.153 3.759 -4.891 1.00 0.00 46 PHE A CA 21
ATOM 21789 C C . PHE A 1 46 ? 2.631 4.531 -3.676 1.00 0.00 46 PHE A C 21
ATOM 21790 O O . PHE A 1 46 ? 1.533 4.295 -3.210 1.00 0.00 46 PHE A O 21
ATOM 21807 N N . HIS A 1 47 ? 3.407 5.429 -3.144 1.00 0.00 47 HIS A N 21
ATOM 21808 C CA . HIS A 1 47 ? 2.945 6.187 -1.943 1.00 0.00 47 HIS A CA 21
ATOM 21809 C C . HIS A 1 47 ? 1.735 7.067 -2.271 1.00 0.00 47 HIS A C 21
ATOM 21810 O O . HIS A 1 47 ? 1.797 8.275 -2.179 1.00 0.00 47 HIS A O 21
ATOM 21824 N N . THR A 1 48 ? 0.628 6.463 -2.629 1.00 0.00 48 THR A N 21
ATOM 21825 C CA . THR A 1 48 ? -0.603 7.257 -2.939 1.00 0.00 48 THR A CA 21
ATOM 21826 C C . THR A 1 48 ? -1.663 6.375 -3.605 1.00 0.00 48 THR A C 21
ATOM 21827 O O . THR A 1 48 ? -1.464 5.196 -3.812 1.00 0.00 48 THR A O 21
ATOM 21838 N N . VAL A 1 49 ? -2.789 6.960 -3.937 1.00 0.00 49 VAL A N 21
ATOM 21839 C CA . VAL A 1 49 ? -3.895 6.199 -4.604 1.00 0.00 49 VAL A CA 21
ATOM 21840 C C . VAL A 1 49 ? -3.336 5.112 -5.529 1.00 0.00 49 VAL A C 21
ATOM 21841 O O . VAL A 1 49 ? -3.951 4.084 -5.731 1.00 0.00 49 VAL A O 21
ATOM 21854 N N . GLU A 1 50 ? -2.176 5.334 -6.088 1.00 0.00 50 GLU A N 21
ATOM 21855 C CA . GLU A 1 50 ? -1.560 4.322 -6.997 1.00 0.00 50 GLU A CA 21
ATOM 21856 C C . GLU A 1 50 ? -1.826 2.892 -6.504 1.00 0.00 50 GLU A C 21
ATOM 21857 O O . GLU A 1 50 ? -1.842 1.960 -7.281 1.00 0.00 50 GLU A O 21
ATOM 21869 N N . ALA A 1 51 ? -2.031 2.706 -5.224 1.00 0.00 51 ALA A N 21
ATOM 21870 C CA . ALA A 1 51 ? -2.291 1.331 -4.707 1.00 0.00 51 ALA A CA 21
ATOM 21871 C C . ALA A 1 51 ? -3.619 0.797 -5.257 1.00 0.00 51 ALA A C 21
ATOM 21872 O O . ALA A 1 51 ? -4.545 0.528 -4.519 1.00 0.00 51 ALA A O 21
ATOM 21879 N N . VAL A 1 52 ? -3.716 0.644 -6.550 1.00 0.00 52 VAL A N 21
ATOM 21880 C CA . VAL A 1 52 ? -4.979 0.127 -7.150 1.00 0.00 52 VAL A CA 21
ATOM 21881 C C . VAL A 1 52 ? -4.696 -1.170 -7.919 1.00 0.00 52 VAL A C 21
ATOM 21882 O O . VAL A 1 52 ? -4.069 -2.075 -7.406 1.00 0.00 52 VAL A O 21
ATOM 21895 N N . ALA A 1 53 ? -5.145 -1.273 -9.142 1.00 0.00 53 ALA A N 21
ATOM 21896 C CA . ALA A 1 53 ? -4.892 -2.516 -9.924 1.00 0.00 53 ALA A CA 21
ATOM 21897 C C . ALA A 1 53 ? -3.571 -2.402 -10.688 1.00 0.00 53 ALA A C 21
ATOM 21898 O O . ALA A 1 53 ? -3.133 -3.337 -11.329 1.00 0.00 53 ALA A O 21
ATOM 21905 N N . TYR A 1 54 ? -2.935 -1.262 -10.627 1.00 0.00 54 TYR A N 21
ATOM 21906 C CA . TYR A 1 54 ? -1.643 -1.088 -11.350 1.00 0.00 54 TYR A CA 21
ATOM 21907 C C . TYR A 1 54 ? -0.776 -2.341 -11.193 1.00 0.00 54 TYR A C 21
ATOM 21908 O O . TYR A 1 54 ? -0.265 -2.879 -12.155 1.00 0.00 54 TYR A O 21
ATOM 21926 N N . ALA A 1 55 ? -0.609 -2.813 -9.988 1.00 0.00 55 ALA A N 21
ATOM 21927 C CA . ALA A 1 55 ? 0.221 -4.033 -9.775 1.00 0.00 55 ALA A CA 21
ATOM 21928 C C . ALA A 1 55 ? -0.339 -4.854 -8.609 1.00 0.00 55 ALA A C 21
ATOM 21929 O O . ALA A 1 55 ? -0.945 -4.314 -7.706 1.00 0.00 55 ALA A O 21
ATOM 21936 N N . PRO A 1 56 ? -0.112 -6.138 -8.671 1.00 0.00 56 PRO A N 21
ATOM 21937 C CA . PRO A 1 56 ? -0.599 -7.047 -7.607 1.00 0.00 56 PRO A CA 21
ATOM 21938 C C . PRO A 1 56 ? 0.214 -6.845 -6.326 1.00 0.00 56 PRO A C 21
ATOM 21939 O O . PRO A 1 56 ? 1.428 -6.823 -6.346 1.00 0.00 56 PRO A O 21
ATOM 21950 N N . LYS A 1 57 ? -0.449 -6.686 -5.216 1.00 0.00 57 LYS A N 21
ATOM 21951 C CA . LYS A 1 57 ? 0.282 -6.474 -3.935 1.00 0.00 57 LYS A CA 21
ATOM 21952 C C . LYS A 1 57 ? 1.458 -7.448 -3.820 1.00 0.00 57 LYS A C 21
ATOM 21953 O O . LYS A 1 57 ? 2.424 -7.179 -3.140 1.00 0.00 57 LYS A O 21
ATOM 21972 N N . LYS A 1 58 ? 1.380 -8.577 -4.470 1.00 0.00 58 LYS A N 21
ATOM 21973 C CA . LYS A 1 58 ? 2.487 -9.576 -4.385 1.00 0.00 58 LYS A CA 21
ATOM 21974 C C . LYS A 1 58 ? 3.675 -9.155 -5.260 1.00 0.00 58 LYS A C 21
ATOM 21975 O O . LYS A 1 58 ? 4.814 -9.453 -4.961 1.00 0.00 58 LYS A O 21
ATOM 21994 N N . GLU A 1 59 ? 3.424 -8.467 -6.334 1.00 0.00 59 GLU A N 21
ATOM 21995 C CA . GLU A 1 59 ? 4.545 -8.038 -7.222 1.00 0.00 59 GLU A CA 21
ATOM 21996 C C . GLU A 1 59 ? 5.251 -6.826 -6.632 1.00 0.00 59 GLU A C 21
ATOM 21997 O O . GLU A 1 59 ? 6.455 -6.804 -6.495 1.00 0.00 59 GLU A O 21
ATOM 22009 N N . LEU A 1 60 ? 4.520 -5.820 -6.273 1.00 0.00 60 LEU A N 21
ATOM 22010 C CA . LEU A 1 60 ? 5.174 -4.632 -5.684 1.00 0.00 60 LEU A CA 21
ATOM 22011 C C . LEU A 1 60 ? 5.997 -5.077 -4.467 1.00 0.00 60 LEU A C 21
ATOM 22012 O O . LEU A 1 60 ? 7.190 -4.864 -4.400 1.00 0.00 60 LEU A O 21
ATOM 22028 N N . ILE A 1 61 ? 5.365 -5.686 -3.504 1.00 0.00 61 ILE A N 21
ATOM 22029 C CA . ILE A 1 61 ? 6.106 -6.135 -2.293 1.00 0.00 61 ILE A CA 21
ATOM 22030 C C . ILE A 1 61 ? 7.341 -6.915 -2.701 1.00 0.00 61 ILE A C 21
ATOM 22031 O O . ILE A 1 61 ? 8.343 -6.913 -2.014 1.00 0.00 61 ILE A O 21
ATOM 22047 N N . ASN A 1 62 ? 7.296 -7.574 -3.826 1.00 0.00 62 ASN A N 21
ATOM 22048 C CA . ASN A 1 62 ? 8.495 -8.327 -4.261 1.00 0.00 62 ASN A CA 21
ATOM 22049 C C . ASN A 1 62 ? 9.717 -7.407 -4.176 1.00 0.00 62 ASN A C 21
ATOM 22050 O O . ASN A 1 62 ? 10.842 -7.867 -4.199 1.00 0.00 62 ASN A O 21
ATOM 22061 N N . ILE A 1 63 ? 9.519 -6.108 -4.068 1.00 0.00 63 ILE A N 21
ATOM 22062 C CA . ILE A 1 63 ? 10.704 -5.212 -3.971 1.00 0.00 63 ILE A CA 21
ATOM 22063 C C . ILE A 1 63 ? 11.704 -5.792 -2.978 1.00 0.00 63 ILE A C 21
ATOM 22064 O O . ILE A 1 63 ? 12.579 -6.557 -3.331 1.00 0.00 63 ILE A O 21
ATOM 22080 N N . LYS A 1 64 ? 11.567 -5.447 -1.739 1.00 0.00 64 LYS A N 21
ATOM 22081 C CA . LYS A 1 64 ? 12.493 -5.991 -0.706 1.00 0.00 64 LYS A CA 21
ATOM 22082 C C . LYS A 1 64 ? 12.249 -7.493 -0.546 1.00 0.00 64 LYS A C 21
ATOM 22083 O O . LYS A 1 64 ? 13.095 -8.226 -0.073 1.00 0.00 64 LYS A O 21
ATOM 22102 N N . GLY A 1 65 ? 11.095 -7.956 -0.949 1.00 0.00 65 GLY A N 21
ATOM 22103 C CA . GLY A 1 65 ? 10.791 -9.411 -0.835 1.00 0.00 65 GLY A CA 21
ATOM 22104 C C . GLY A 1 65 ? 9.637 -9.634 0.146 1.00 0.00 65 GLY A C 21
ATOM 22105 O O . GLY A 1 65 ? 9.542 -10.671 0.772 1.00 0.00 65 GLY A O 21
ATOM 22109 N N . ILE A 1 66 ? 8.757 -8.679 0.295 1.00 0.00 66 ILE A N 21
ATOM 22110 C CA . ILE A 1 66 ? 7.629 -8.870 1.243 1.00 0.00 66 ILE A CA 21
ATOM 22111 C C . ILE A 1 66 ? 6.446 -9.547 0.542 1.00 0.00 66 ILE A C 21
ATOM 22112 O O . ILE A 1 66 ? 6.608 -10.470 -0.233 1.00 0.00 66 ILE A O 21
ATOM 22128 N N . SER A 1 67 ? 5.257 -9.090 0.826 1.00 0.00 67 SER A N 21
ATOM 22129 C CA . SER A 1 67 ? 4.035 -9.675 0.213 1.00 0.00 67 SER A CA 21
ATOM 22130 C C . SER A 1 67 ? 2.827 -8.944 0.795 1.00 0.00 67 SER A C 21
ATOM 22131 O O . SER A 1 67 ? 2.845 -7.736 0.965 1.00 0.00 67 SER A O 21
ATOM 22139 N N . GLU A 1 68 ? 1.797 -9.655 1.146 1.00 0.00 68 GLU A N 21
ATOM 22140 C CA . GLU A 1 68 ? 0.630 -8.980 1.763 1.00 0.00 68 GLU A CA 21
ATOM 22141 C C . GLU A 1 68 ? 1.111 -8.281 3.043 1.00 0.00 68 GLU A C 21
ATOM 22142 O O . GLU A 1 68 ? 0.447 -7.423 3.589 1.00 0.00 68 GLU A O 21
ATOM 22154 N N . ALA A 1 69 ? 2.274 -8.659 3.520 1.00 0.00 69 ALA A N 21
ATOM 22155 C CA . ALA A 1 69 ? 2.825 -8.047 4.760 1.00 0.00 69 ALA A CA 21
ATOM 22156 C C . ALA A 1 69 ? 2.607 -6.534 4.778 1.00 0.00 69 ALA A C 21
ATOM 22157 O O . ALA A 1 69 ? 1.707 -6.033 5.423 1.00 0.00 69 ALA A O 21
ATOM 22164 N N . LYS A 1 70 ? 3.429 -5.805 4.080 1.00 0.00 70 LYS A N 21
ATOM 22165 C CA . LYS A 1 70 ? 3.287 -4.326 4.061 1.00 0.00 70 LYS A CA 21
ATOM 22166 C C . LYS A 1 70 ? 2.209 -3.905 3.064 1.00 0.00 70 LYS A C 21
ATOM 22167 O O . LYS A 1 70 ? 1.417 -3.025 3.334 1.00 0.00 70 LYS A O 21
ATOM 22186 N N . ALA A 1 71 ? 2.169 -4.518 1.913 1.00 0.00 71 ALA A N 21
ATOM 22187 C CA . ALA A 1 71 ? 1.127 -4.124 0.918 1.00 0.00 71 ALA A CA 21
ATOM 22188 C C . ALA A 1 71 ? -0.254 -4.125 1.569 1.00 0.00 71 ALA A C 21
ATOM 22189 O O . ALA A 1 71 ? -0.845 -3.090 1.804 1.00 0.00 71 ALA A O 21
ATOM 22196 N N . ASP A 1 72 ? -0.773 -5.283 1.858 1.00 0.00 72 ASP A N 21
ATOM 22197 C CA . ASP A 1 72 ? -2.117 -5.357 2.493 1.00 0.00 72 ASP A CA 21
ATOM 22198 C C . ASP A 1 72 ? -2.174 -4.427 3.706 1.00 0.00 72 ASP A C 21
ATOM 22199 O O . ASP A 1 72 ? -3.099 -3.655 3.866 1.00 0.00 72 ASP A O 21
ATOM 22208 N N . LYS A 1 73 ? -1.190 -4.493 4.563 1.00 0.00 73 LYS A N 21
ATOM 22209 C CA . LYS A 1 73 ? -1.191 -3.611 5.764 1.00 0.00 73 LYS A CA 21
ATOM 22210 C C . LYS A 1 73 ? -1.610 -2.189 5.377 1.00 0.00 73 LYS A C 21
ATOM 22211 O O . LYS A 1 73 ? -2.157 -1.453 6.175 1.00 0.00 73 LYS A O 21
ATOM 22230 N N . ILE A 1 74 ? -1.350 -1.794 4.160 1.00 0.00 74 ILE A N 21
ATOM 22231 C CA . ILE A 1 74 ? -1.726 -0.417 3.733 1.00 0.00 74 ILE A CA 21
ATOM 22232 C C . ILE A 1 74 ? -3.190 -0.380 3.270 1.00 0.00 74 ILE A C 21
ATOM 22233 O O . ILE A 1 74 ? -3.955 0.473 3.674 1.00 0.00 74 ILE A O 21
ATOM 22249 N N . LEU A 1 75 ? -3.583 -1.293 2.426 1.00 0.00 75 LEU A N 21
ATOM 22250 C CA . LEU A 1 75 ? -4.993 -1.300 1.940 1.00 0.00 75 LEU A CA 21
ATOM 22251 C C . LEU A 1 75 ? -5.961 -1.496 3.108 1.00 0.00 75 LEU A C 21
ATOM 22252 O O . LEU A 1 75 ? -7.140 -1.227 2.997 1.00 0.00 75 LEU A O 21
ATOM 22268 N N . ALA A 1 76 ? -5.477 -1.956 4.225 1.00 0.00 76 ALA A N 21
ATOM 22269 C CA . ALA A 1 76 ? -6.378 -2.159 5.392 1.00 0.00 76 ALA A CA 21
ATOM 22270 C C . ALA A 1 76 ? -6.511 -0.852 6.174 1.00 0.00 76 ALA A C 21
ATOM 22271 O O . ALA A 1 76 ? -7.584 -0.292 6.294 1.00 0.00 76 ALA A O 21
ATOM 22278 N N . GLU A 1 77 ? -5.428 -0.360 6.704 1.00 0.00 77 GLU A N 21
ATOM 22279 C CA . GLU A 1 77 ? -5.492 0.910 7.474 1.00 0.00 77 GLU A CA 21
ATOM 22280 C C . GLU A 1 77 ? -5.998 2.046 6.582 1.00 0.00 77 GLU A C 21
ATOM 22281 O O . GLU A 1 77 ? -6.666 2.951 7.039 1.00 0.00 77 GLU A O 21
ATOM 22293 N N . ALA A 1 78 ? -5.692 2.008 5.310 1.00 0.00 78 ALA A N 21
ATOM 22294 C CA . ALA A 1 78 ? -6.163 3.093 4.402 1.00 0.00 78 ALA A CA 21
ATOM 22295 C C . ALA A 1 78 ? -7.671 2.977 4.174 1.00 0.00 78 ALA A C 21
ATOM 22296 O O . ALA A 1 78 ? -8.390 3.957 4.189 1.00 0.00 78 ALA A O 21
ATOM 22303 N N . ALA A 1 79 ? -8.155 1.785 3.958 1.00 0.00 79 ALA A N 21
ATOM 22304 C CA . ALA A 1 79 ? -9.616 1.601 3.722 1.00 0.00 79 ALA A CA 21
ATOM 22305 C C . ALA A 1 79 ? -10.431 2.170 4.888 1.00 0.00 79 ALA A C 21
ATOM 22306 O O . ALA A 1 79 ? -11.564 2.577 4.720 1.00 0.00 79 ALA A O 21
ATOM 22313 N N . LYS A 1 80 ? -9.877 2.192 6.071 1.00 0.00 80 LYS A N 21
ATOM 22314 C CA . LYS A 1 80 ? -10.648 2.724 7.235 1.00 0.00 80 LYS A CA 21
ATOM 22315 C C . LYS A 1 80 ? -10.032 4.022 7.776 1.00 0.00 80 LYS A C 21
ATOM 22316 O O . LYS A 1 80 ? -10.437 4.519 8.807 1.00 0.00 80 LYS A O 21
ATOM 22335 N N . LEU A 1 81 ? -9.066 4.580 7.098 1.00 0.00 81 LEU A N 21
ATOM 22336 C CA . LEU A 1 81 ? -8.452 5.847 7.603 1.00 0.00 81 LEU A CA 21
ATOM 22337 C C . LEU A 1 81 ? -8.833 7.031 6.708 1.00 0.00 81 LEU A C 21
ATOM 22338 O O . LEU A 1 81 ? -9.140 8.106 7.184 1.00 0.00 81 LEU A O 21
ATOM 22354 N N . VAL A 1 82 ? -8.808 6.848 5.416 1.00 0.00 82 VAL A N 21
ATOM 22355 C CA . VAL A 1 82 ? -9.160 7.972 4.496 1.00 0.00 82 VAL A CA 21
ATOM 22356 C C . VAL A 1 82 ? -10.283 7.558 3.543 1.00 0.00 82 VAL A C 21
ATOM 22357 O O . VAL A 1 82 ? -10.079 7.465 2.348 1.00 0.00 82 VAL A O 21
ATOM 22370 N N . PRO A 1 83 ? -11.438 7.331 4.106 1.00 0.00 83 PRO A N 21
ATOM 22371 C CA . PRO A 1 83 ? -12.614 6.929 3.298 1.00 0.00 83 PRO A CA 21
ATOM 22372 C C . PRO A 1 83 ? -13.183 8.142 2.557 1.00 0.00 83 PRO A C 21
ATOM 22373 O O . PRO A 1 83 ? -14.002 8.014 1.669 1.00 0.00 83 PRO A O 21
ATOM 22384 N N . MET A 1 84 ? -12.754 9.322 2.920 1.00 0.00 84 MET A N 21
ATOM 22385 C CA . MET A 1 84 ? -13.268 10.546 2.242 1.00 0.00 84 MET A CA 21
ATOM 22386 C C . MET A 1 84 ? -12.117 11.518 1.960 1.00 0.00 84 MET A C 21
ATOM 22387 O O . MET A 1 84 ? -10.972 11.124 1.852 1.00 0.00 84 MET A O 21
ATOM 22401 N N . GLY A 1 85 ? -12.413 12.785 1.839 1.00 0.00 85 GLY A N 21
ATOM 22402 C CA . GLY A 1 85 ? -11.335 13.779 1.565 1.00 0.00 85 GLY A CA 21
ATOM 22403 C C . GLY A 1 85 ? -11.640 14.519 0.261 1.00 0.00 85 GLY A C 21
ATOM 22404 O O . GLY A 1 85 ? -11.054 15.568 0.047 1.00 0.00 85 GLY A O 21
ATOM 22408 N N . GLU A 1 16 ? -6.206 -9.285 2.320 1.00 0.00 16 GLU A N 22
ATOM 22409 C CA . GLU A 1 16 ? -6.576 -10.368 1.362 1.00 0.00 16 GLU A CA 22
ATOM 22410 C C . GLU A 1 16 ? -7.408 -9.793 0.213 1.00 0.00 16 GLU A C 22
ATOM 22411 O O . GLU A 1 16 ? -8.601 -10.003 0.132 1.00 0.00 16 GLU A O 22
ATOM 22423 N N . GLU A 1 17 ? -6.786 -9.069 -0.677 1.00 0.00 17 GLU A N 22
ATOM 22424 C CA . GLU A 1 17 ? -7.542 -8.480 -1.821 1.00 0.00 17 GLU A CA 22
ATOM 22425 C C . GLU A 1 17 ? -8.766 -7.716 -1.311 1.00 0.00 17 GLU A C 22
ATOM 22426 O O . GLU A 1 17 ? -9.893 -8.120 -1.520 1.00 0.00 17 GLU A O 22
ATOM 22438 N N . GLU A 1 18 ? -8.555 -6.613 -0.644 1.00 0.00 18 GLU A N 22
ATOM 22439 C CA . GLU A 1 18 ? -9.711 -5.825 -0.125 1.00 0.00 18 GLU A CA 22
ATOM 22440 C C . GLU A 1 18 ? -10.460 -5.162 -1.285 1.00 0.00 18 GLU A C 22
ATOM 22441 O O . GLU A 1 18 ? -9.879 -4.815 -2.295 1.00 0.00 18 GLU A O 22
ATOM 22453 N N . SER A 1 19 ? -11.746 -4.983 -1.149 1.00 0.00 19 SER A N 22
ATOM 22454 C CA . SER A 1 19 ? -12.528 -4.342 -2.247 1.00 0.00 19 SER A CA 22
ATOM 22455 C C . SER A 1 19 ? -13.324 -3.151 -1.705 1.00 0.00 19 SER A C 22
ATOM 22456 O O . SER A 1 19 ? -13.401 -2.935 -0.512 1.00 0.00 19 SER A O 22
ATOM 22464 N N . PHE A 1 20 ? -13.916 -2.374 -2.572 1.00 0.00 20 PHE A N 22
ATOM 22465 C CA . PHE A 1 20 ? -14.701 -1.196 -2.102 1.00 0.00 20 PHE A CA 22
ATOM 22466 C C . PHE A 1 20 ? -13.801 -0.251 -1.300 1.00 0.00 20 PHE A C 22
ATOM 22467 O O . PHE A 1 20 ? -13.246 -0.622 -0.284 1.00 0.00 20 PHE A O 22
ATOM 22484 N N . GLY A 1 21 ? -13.646 0.964 -1.751 1.00 0.00 21 GLY A N 22
ATOM 22485 C CA . GLY A 1 21 ? -12.777 1.924 -1.018 1.00 0.00 21 GLY A CA 22
ATOM 22486 C C . GLY A 1 21 ? -11.519 2.198 -1.845 1.00 0.00 21 GLY A C 22
ATOM 22487 O O . GLY A 1 21 ? -10.877 1.281 -2.316 1.00 0.00 21 GLY A O 22
ATOM 22491 N N . PRO A 1 22 ? -11.209 3.458 -1.995 1.00 0.00 22 PRO A N 22
ATOM 22492 C CA . PRO A 1 22 ? -10.013 3.857 -2.775 1.00 0.00 22 PRO A CA 22
ATOM 22493 C C . PRO A 1 22 ? -8.740 3.537 -1.983 1.00 0.00 22 PRO A C 22
ATOM 22494 O O . PRO A 1 22 ? -8.790 2.885 -0.959 1.00 0.00 22 PRO A O 22
ATOM 22505 N N . GLN A 1 23 ? -7.596 3.967 -2.448 1.00 0.00 23 GLN A N 22
ATOM 22506 C CA . GLN A 1 23 ? -6.337 3.650 -1.708 1.00 0.00 23 GLN A CA 22
ATOM 22507 C C . GLN A 1 23 ? -5.366 4.819 -1.716 1.00 0.00 23 GLN A C 22
ATOM 22508 O O . GLN A 1 23 ? -4.202 4.645 -2.010 1.00 0.00 23 GLN A O 22
ATOM 22522 N N . PRO A 1 24 ? -5.853 5.967 -1.344 1.00 0.00 24 PRO A N 22
ATOM 22523 C CA . PRO A 1 24 ? -4.978 7.152 -1.273 1.00 0.00 24 PRO A CA 22
ATOM 22524 C C . PRO A 1 24 ? -3.985 6.938 -0.136 1.00 0.00 24 PRO A C 22
ATOM 22525 O O . PRO A 1 24 ? -3.943 7.683 0.822 1.00 0.00 24 PRO A O 22
ATOM 22536 N N . ILE A 1 25 ? -3.190 5.903 -0.238 1.00 0.00 25 ILE A N 22
ATOM 22537 C CA . ILE A 1 25 ? -2.206 5.609 0.828 1.00 0.00 25 ILE A CA 22
ATOM 22538 C C . ILE A 1 25 ? -1.129 6.684 0.848 1.00 0.00 25 ILE A C 22
ATOM 22539 O O . ILE A 1 25 ? -0.276 6.713 1.713 1.00 0.00 25 ILE A O 22
ATOM 22555 N N . SER A 1 26 ? -1.166 7.557 -0.114 1.00 0.00 26 SER A N 22
ATOM 22556 C CA . SER A 1 26 ? -0.152 8.643 -0.190 1.00 0.00 26 SER A CA 22
ATOM 22557 C C . SER A 1 26 ? 0.217 9.146 1.210 1.00 0.00 26 SER A C 22
ATOM 22558 O O . SER A 1 26 ? 1.323 8.974 1.666 1.00 0.00 26 SER A O 22
ATOM 22566 N N . ARG A 1 27 ? -0.698 9.775 1.889 1.00 0.00 27 ARG A N 22
ATOM 22567 C CA . ARG A 1 27 ? -0.391 10.309 3.252 1.00 0.00 27 ARG A CA 22
ATOM 22568 C C . ARG A 1 27 ? -0.137 9.179 4.261 1.00 0.00 27 ARG A C 22
ATOM 22569 O O . ARG A 1 27 ? 0.650 9.321 5.176 1.00 0.00 27 ARG A O 22
ATOM 22590 N N . LEU A 1 28 ? -0.811 8.074 4.121 1.00 0.00 28 LEU A N 22
ATOM 22591 C CA . LEU A 1 28 ? -0.626 6.954 5.094 1.00 0.00 28 LEU A CA 22
ATOM 22592 C C . LEU A 1 28 ? 0.813 6.421 5.101 1.00 0.00 28 LEU A C 22
ATOM 22593 O O . LEU A 1 28 ? 1.516 6.536 6.086 1.00 0.00 28 LEU A O 22
ATOM 22609 N N . GLU A 1 29 ? 1.245 5.805 4.034 1.00 0.00 29 GLU A N 22
ATOM 22610 C CA . GLU A 1 29 ? 2.625 5.228 4.014 1.00 0.00 29 GLU A CA 22
ATOM 22611 C C . GLU A 1 29 ? 3.690 6.278 3.674 1.00 0.00 29 GLU A C 22
ATOM 22612 O O . GLU A 1 29 ? 4.785 6.240 4.201 1.00 0.00 29 GLU A O 22
ATOM 22624 N N . GLN A 1 30 ? 3.407 7.207 2.800 1.00 0.00 30 GLN A N 22
ATOM 22625 C CA . GLN A 1 30 ? 4.451 8.215 2.461 1.00 0.00 30 GLN A CA 22
ATOM 22626 C C . GLN A 1 30 ? 4.791 9.033 3.704 1.00 0.00 30 GLN A C 22
ATOM 22627 O O . GLN A 1 30 ? 5.896 9.513 3.864 1.00 0.00 30 GLN A O 22
ATOM 22641 N N . CYS A 1 31 ? 3.850 9.182 4.594 1.00 0.00 31 CYS A N 22
ATOM 22642 C CA . CYS A 1 31 ? 4.121 9.955 5.833 1.00 0.00 31 CYS A CA 22
ATOM 22643 C C . CYS A 1 31 ? 4.903 9.072 6.800 1.00 0.00 31 CYS A C 22
ATOM 22644 O O . CYS A 1 31 ? 5.512 9.544 7.742 1.00 0.00 31 CYS A O 22
ATOM 22652 N N . GLY A 1 32 ? 4.900 7.789 6.563 1.00 0.00 32 GLY A N 22
ATOM 22653 C CA . GLY A 1 32 ? 5.653 6.867 7.451 1.00 0.00 32 GLY A CA 22
ATOM 22654 C C . GLY A 1 32 ? 4.694 5.888 8.132 1.00 0.00 32 GLY A C 22
ATOM 22655 O O . GLY A 1 32 ? 4.579 5.868 9.341 1.00 0.00 32 GLY A O 22
ATOM 22659 N N . ILE A 1 33 ? 4.023 5.053 7.382 1.00 0.00 33 ILE A N 22
ATOM 22660 C CA . ILE A 1 33 ? 3.116 4.077 8.033 1.00 0.00 33 ILE A CA 22
ATOM 22661 C C . ILE A 1 33 ? 3.974 2.926 8.571 1.00 0.00 33 ILE A C 22
ATOM 22662 O O . ILE A 1 33 ? 4.938 3.148 9.278 1.00 0.00 33 ILE A O 22
ATOM 22678 N N . ASN A 1 34 ? 3.653 1.717 8.250 1.00 0.00 34 ASN A N 22
ATOM 22679 C CA . ASN A 1 34 ? 4.472 0.571 8.750 1.00 0.00 34 ASN A CA 22
ATOM 22680 C C . ASN A 1 34 ? 5.651 0.309 7.806 1.00 0.00 34 ASN A C 22
ATOM 22681 O O . ASN A 1 34 ? 6.144 1.204 7.150 1.00 0.00 34 ASN A O 22
ATOM 22692 N N . ALA A 1 35 ? 6.103 -0.916 7.735 1.00 0.00 35 ALA A N 22
ATOM 22693 C CA . ALA A 1 35 ? 7.251 -1.247 6.836 1.00 0.00 35 ALA A CA 22
ATOM 22694 C C . ALA A 1 35 ? 7.027 -0.676 5.442 1.00 0.00 35 ALA A C 22
ATOM 22695 O O . ALA A 1 35 ? 7.951 -0.525 4.665 1.00 0.00 35 ALA A O 22
ATOM 22702 N N . ASN A 1 36 ? 5.807 -0.394 5.099 1.00 0.00 36 ASN A N 22
ATOM 22703 C CA . ASN A 1 36 ? 5.538 0.119 3.737 1.00 0.00 36 ASN A CA 22
ATOM 22704 C C . ASN A 1 36 ? 6.463 1.270 3.373 1.00 0.00 36 ASN A C 22
ATOM 22705 O O . ASN A 1 36 ? 7.339 1.115 2.548 1.00 0.00 36 ASN A O 22
ATOM 22716 N N . ASP A 1 37 ? 6.238 2.425 3.942 1.00 0.00 37 ASP A N 22
ATOM 22717 C CA . ASP A 1 37 ? 7.067 3.619 3.602 1.00 0.00 37 ASP A CA 22
ATOM 22718 C C . ASP A 1 37 ? 8.446 3.197 3.097 1.00 0.00 37 ASP A C 22
ATOM 22719 O O . ASP A 1 37 ? 8.859 3.554 2.009 1.00 0.00 37 ASP A O 22
ATOM 22728 N N . VAL A 1 38 ? 9.144 2.423 3.878 1.00 0.00 38 VAL A N 22
ATOM 22729 C CA . VAL A 1 38 ? 10.495 1.963 3.469 1.00 0.00 38 VAL A CA 22
ATOM 22730 C C . VAL A 1 38 ? 10.485 1.322 2.083 1.00 0.00 38 VAL A C 22
ATOM 22731 O O . VAL A 1 38 ? 10.975 1.893 1.131 1.00 0.00 38 VAL A O 22
ATOM 22744 N N . LYS A 1 39 ? 9.967 0.130 1.956 1.00 0.00 39 LYS A N 22
ATOM 22745 C CA . LYS A 1 39 ? 9.989 -0.528 0.616 1.00 0.00 39 LYS A CA 22
ATOM 22746 C C . LYS A 1 39 ? 8.744 -0.208 -0.211 1.00 0.00 39 LYS A C 22
ATOM 22747 O O . LYS A 1 39 ? 8.819 -0.085 -1.414 1.00 0.00 39 LYS A O 22
ATOM 22766 N N . LYS A 1 40 ? 7.601 -0.080 0.398 1.00 0.00 40 LYS A N 22
ATOM 22767 C CA . LYS A 1 40 ? 6.386 0.216 -0.407 1.00 0.00 40 LYS A CA 22
ATOM 22768 C C . LYS A 1 40 ? 6.649 1.377 -1.352 1.00 0.00 40 LYS A C 22
ATOM 22769 O O . LYS A 1 40 ? 6.461 1.267 -2.540 1.00 0.00 40 LYS A O 22
ATOM 22788 N N . LEU A 1 41 ? 7.060 2.503 -0.836 1.00 0.00 41 LEU A N 22
ATOM 22789 C CA . LEU A 1 41 ? 7.295 3.666 -1.739 1.00 0.00 41 LEU A CA 22
ATOM 22790 C C . LEU A 1 41 ? 8.712 3.664 -2.322 1.00 0.00 41 LEU A C 22
ATOM 22791 O O . LEU A 1 41 ? 8.914 4.056 -3.454 1.00 0.00 41 LEU A O 22
ATOM 22807 N N . GLU A 1 42 ? 9.700 3.233 -1.588 1.00 0.00 42 GLU A N 22
ATOM 22808 C CA . GLU A 1 42 ? 11.071 3.235 -2.166 1.00 0.00 42 GLU A CA 22
ATOM 22809 C C . GLU A 1 42 ? 11.121 2.248 -3.323 1.00 0.00 42 GLU A C 22
ATOM 22810 O O . GLU A 1 42 ? 11.806 2.449 -4.307 1.00 0.00 42 GLU A O 22
ATOM 22822 N N . GLU A 1 43 ? 10.377 1.193 -3.215 1.00 0.00 43 GLU A N 22
ATOM 22823 C CA . GLU A 1 43 ? 10.340 0.192 -4.305 1.00 0.00 43 GLU A CA 22
ATOM 22824 C C . GLU A 1 43 ? 10.221 0.908 -5.650 1.00 0.00 43 GLU A C 22
ATOM 22825 O O . GLU A 1 43 ? 11.153 0.968 -6.427 1.00 0.00 43 GLU A O 22
ATOM 22837 N N . ALA A 1 44 ? 9.073 1.460 -5.914 1.00 0.00 44 ALA A N 22
ATOM 22838 C CA . ALA A 1 44 ? 8.861 2.194 -7.193 1.00 0.00 44 ALA A CA 22
ATOM 22839 C C . ALA A 1 44 ? 8.320 3.590 -6.904 1.00 0.00 44 ALA A C 22
ATOM 22840 O O . ALA A 1 44 ? 8.518 4.520 -7.660 1.00 0.00 44 ALA A O 22
ATOM 22847 N N . GLY A 1 45 ? 7.611 3.727 -5.822 1.00 0.00 45 GLY A N 22
ATOM 22848 C CA . GLY A 1 45 ? 7.017 5.042 -5.477 1.00 0.00 45 GLY A CA 22
ATOM 22849 C C . GLY A 1 45 ? 5.502 4.876 -5.390 1.00 0.00 45 GLY A C 22
ATOM 22850 O O . GLY A 1 45 ? 4.749 5.762 -5.741 1.00 0.00 45 GLY A O 22
ATOM 22854 N N . PHE A 1 46 ? 5.048 3.736 -4.929 1.00 0.00 46 PHE A N 22
ATOM 22855 C CA . PHE A 1 46 ? 3.563 3.506 -4.829 1.00 0.00 46 PHE A CA 22
ATOM 22856 C C . PHE A 1 46 ? 2.916 4.377 -3.745 1.00 0.00 46 PHE A C 22
ATOM 22857 O O . PHE A 1 46 ? 1.778 4.159 -3.389 1.00 0.00 46 PHE A O 22
ATOM 22874 N N . HIS A 1 47 ? 3.621 5.332 -3.202 1.00 0.00 47 HIS A N 22
ATOM 22875 C CA . HIS A 1 47 ? 3.028 6.193 -2.128 1.00 0.00 47 HIS A CA 22
ATOM 22876 C C . HIS A 1 47 ? 1.749 6.888 -2.609 1.00 0.00 47 HIS A C 22
ATOM 22877 O O . HIS A 1 47 ? 1.716 8.088 -2.794 1.00 0.00 47 HIS A O 22
ATOM 22891 N N . THR A 1 48 ? 0.697 6.138 -2.799 1.00 0.00 48 THR A N 22
ATOM 22892 C CA . THR A 1 48 ? -0.598 6.731 -3.257 1.00 0.00 48 THR A CA 22
ATOM 22893 C C . THR A 1 48 ? -1.535 5.628 -3.762 1.00 0.00 48 THR A C 22
ATOM 22894 O O . THR A 1 48 ? -1.214 4.458 -3.709 1.00 0.00 48 THR A O 22
ATOM 22905 N N . VAL A 1 49 ? -2.692 6.008 -4.237 1.00 0.00 49 VAL A N 22
ATOM 22906 C CA . VAL A 1 49 ? -3.692 5.017 -4.758 1.00 0.00 49 VAL A CA 22
ATOM 22907 C C . VAL A 1 49 ? -3.007 3.800 -5.396 1.00 0.00 49 VAL A C 22
ATOM 22908 O O . VAL A 1 49 ? -3.544 2.711 -5.388 1.00 0.00 49 VAL A O 22
ATOM 22921 N N . GLU A 1 50 ? -1.835 3.978 -5.949 1.00 0.00 50 GLU A N 22
ATOM 22922 C CA . GLU A 1 50 ? -1.112 2.833 -6.586 1.00 0.00 50 GLU A CA 22
ATOM 22923 C C . GLU A 1 50 ? -1.327 1.532 -5.801 1.00 0.00 50 GLU A C 22
ATOM 22924 O O . GLU A 1 50 ? -1.264 0.452 -6.354 1.00 0.00 50 GLU A O 22
ATOM 22936 N N . ALA A 1 51 ? -1.571 1.625 -4.517 1.00 0.00 51 ALA A N 22
ATOM 22937 C CA . ALA A 1 51 ? -1.783 0.394 -3.699 1.00 0.00 51 ALA A CA 22
ATOM 22938 C C . ALA A 1 51 ? -2.589 -0.650 -4.481 1.00 0.00 51 ALA A C 22
ATOM 22939 O O . ALA A 1 51 ? -2.395 -1.839 -4.325 1.00 0.00 51 ALA A O 22
ATOM 22946 N N . VAL A 1 52 ? -3.492 -0.218 -5.319 1.00 0.00 52 VAL A N 22
ATOM 22947 C CA . VAL A 1 52 ? -4.304 -1.191 -6.105 1.00 0.00 52 VAL A CA 22
ATOM 22948 C C . VAL A 1 52 ? -4.481 -0.698 -7.545 1.00 0.00 52 VAL A C 22
ATOM 22949 O O . VAL A 1 52 ? -5.585 -0.470 -7.999 1.00 0.00 52 VAL A O 22
ATOM 22962 N N . ALA A 1 53 ? -3.407 -0.531 -8.267 1.00 0.00 53 ALA A N 22
ATOM 22963 C CA . ALA A 1 53 ? -3.526 -0.055 -9.676 1.00 0.00 53 ALA A CA 22
ATOM 22964 C C . ALA A 1 53 ? -2.266 -0.410 -10.470 1.00 0.00 53 ALA A C 22
ATOM 22965 O O . ALA A 1 53 ? -1.228 -0.697 -9.910 1.00 0.00 53 ALA A O 22
ATOM 22972 N N . TYR A 1 54 ? -2.357 -0.384 -11.774 1.00 0.00 54 TYR A N 22
ATOM 22973 C CA . TYR A 1 54 ? -1.174 -0.709 -12.626 1.00 0.00 54 TYR A CA 22
ATOM 22974 C C . TYR A 1 54 ? -0.670 -2.130 -12.350 1.00 0.00 54 TYR A C 22
ATOM 22975 O O . TYR A 1 54 ? -0.835 -3.020 -13.161 1.00 0.00 54 TYR A O 22
ATOM 22993 N N . ALA A 1 55 ? -0.046 -2.353 -11.226 1.00 0.00 55 ALA A N 22
ATOM 22994 C CA . ALA A 1 55 ? 0.474 -3.721 -10.926 1.00 0.00 55 ALA A CA 22
ATOM 22995 C C . ALA A 1 55 ? -0.175 -4.287 -9.659 1.00 0.00 55 ALA A C 22
ATOM 22996 O O . ALA A 1 55 ? -0.707 -3.554 -8.850 1.00 0.00 55 ALA A O 22
ATOM 23003 N N . PRO A 1 56 ? -0.096 -5.587 -9.532 1.00 0.00 56 PRO A N 22
ATOM 23004 C CA . PRO A 1 56 ? -0.674 -6.281 -8.354 1.00 0.00 56 PRO A CA 22
ATOM 23005 C C . PRO A 1 56 ? 0.211 -6.067 -7.121 1.00 0.00 56 PRO A C 22
ATOM 23006 O O . PRO A 1 56 ? 1.420 -6.195 -7.181 1.00 0.00 56 PRO A O 22
ATOM 23017 N N . LYS A 1 57 ? -0.383 -5.737 -6.007 1.00 0.00 57 LYS A N 22
ATOM 23018 C CA . LYS A 1 57 ? 0.420 -5.510 -4.770 1.00 0.00 57 LYS A CA 22
ATOM 23019 C C . LYS A 1 57 ? 1.384 -6.679 -4.532 1.00 0.00 57 LYS A C 22
ATOM 23020 O O . LYS A 1 57 ? 2.429 -6.519 -3.933 1.00 0.00 57 LYS A O 22
ATOM 23039 N N . LYS A 1 58 ? 1.045 -7.848 -4.999 1.00 0.00 58 LYS A N 22
ATOM 23040 C CA . LYS A 1 58 ? 1.948 -9.020 -4.797 1.00 0.00 58 LYS A CA 22
ATOM 23041 C C . LYS A 1 58 ? 3.176 -8.889 -5.698 1.00 0.00 58 LYS A C 22
ATOM 23042 O O . LYS A 1 58 ? 4.234 -9.421 -5.423 1.00 0.00 58 LYS A O 22
ATOM 23061 N N . GLU A 1 59 ? 3.044 -8.165 -6.768 1.00 0.00 59 GLU A N 22
ATOM 23062 C CA . GLU A 1 59 ? 4.197 -7.984 -7.694 1.00 0.00 59 GLU A CA 22
ATOM 23063 C C . GLU A 1 59 ? 5.105 -6.883 -7.161 1.00 0.00 59 GLU A C 22
ATOM 23064 O O . GLU A 1 59 ? 6.292 -7.071 -6.985 1.00 0.00 59 GLU A O 22
ATOM 23076 N N . LEU A 1 60 ? 4.551 -5.740 -6.885 1.00 0.00 60 LEU A N 22
ATOM 23077 C CA . LEU A 1 60 ? 5.382 -4.641 -6.344 1.00 0.00 60 LEU A CA 22
ATOM 23078 C C . LEU A 1 60 ? 6.145 -5.172 -5.130 1.00 0.00 60 LEU A C 22
ATOM 23079 O O . LEU A 1 60 ? 7.359 -5.208 -5.110 1.00 0.00 60 LEU A O 22
ATOM 23095 N N . ILE A 1 61 ? 5.439 -5.588 -4.119 1.00 0.00 61 ILE A N 22
ATOM 23096 C CA . ILE A 1 61 ? 6.118 -6.119 -2.914 1.00 0.00 61 ILE A CA 22
ATOM 23097 C C . ILE A 1 61 ? 7.205 -7.083 -3.343 1.00 0.00 61 ILE A C 22
ATOM 23098 O O . ILE A 1 61 ? 8.248 -7.177 -2.727 1.00 0.00 61 ILE A O 22
ATOM 23114 N N . ASN A 1 62 ? 6.980 -7.791 -4.412 1.00 0.00 62 ASN A N 22
ATOM 23115 C CA . ASN A 1 62 ? 8.016 -8.731 -4.891 1.00 0.00 62 ASN A CA 22
ATOM 23116 C C . ASN A 1 62 ? 9.361 -8.007 -5.000 1.00 0.00 62 ASN A C 22
ATOM 23117 O O . ASN A 1 62 ? 10.395 -8.636 -5.108 1.00 0.00 62 ASN A O 22
ATOM 23128 N N . ILE A 1 63 ? 9.378 -6.693 -4.965 1.00 0.00 63 ILE A N 22
ATOM 23129 C CA . ILE A 1 63 ? 10.688 -5.996 -5.058 1.00 0.00 63 ILE A CA 22
ATOM 23130 C C . ILE A 1 63 ? 11.566 -6.398 -3.875 1.00 0.00 63 ILE A C 22
ATOM 23131 O O . ILE A 1 63 ? 12.295 -7.368 -3.925 1.00 0.00 63 ILE A O 22
ATOM 23147 N N . LYS A 1 64 ? 11.491 -5.658 -2.812 1.00 0.00 64 LYS A N 22
ATOM 23148 C CA . LYS A 1 64 ? 12.309 -5.983 -1.612 1.00 0.00 64 LYS A CA 22
ATOM 23149 C C . LYS A 1 64 ? 12.056 -7.429 -1.185 1.00 0.00 64 LYS A C 22
ATOM 23150 O O . LYS A 1 64 ? 12.857 -8.038 -0.504 1.00 0.00 64 LYS A O 22
ATOM 23169 N N . GLY A 1 65 ? 10.946 -7.986 -1.587 1.00 0.00 65 GLY A N 22
ATOM 23170 C CA . GLY A 1 65 ? 10.641 -9.393 -1.211 1.00 0.00 65 GLY A CA 22
ATOM 23171 C C . GLY A 1 65 ? 9.487 -9.419 -0.208 1.00 0.00 65 GLY A C 22
ATOM 23172 O O . GLY A 1 65 ? 9.301 -10.383 0.508 1.00 0.00 65 GLY A O 22
ATOM 23176 N N . ILE A 1 66 ? 8.707 -8.373 -0.147 1.00 0.00 66 ILE A N 22
ATOM 23177 C CA . ILE A 1 66 ? 7.571 -8.357 0.814 1.00 0.00 66 ILE A CA 22
ATOM 23178 C C . ILE A 1 66 ? 6.353 -9.066 0.208 1.00 0.00 66 ILE A C 22
ATOM 23179 O O . ILE A 1 66 ? 6.486 -10.061 -0.471 1.00 0.00 66 ILE A O 22
ATOM 23195 N N . SER A 1 67 ? 5.173 -8.546 0.455 1.00 0.00 67 SER A N 22
ATOM 23196 C CA . SER A 1 67 ? 3.911 -9.153 -0.081 1.00 0.00 67 SER A CA 22
ATOM 23197 C C . SER A 1 67 ? 2.745 -8.608 0.747 1.00 0.00 67 SER A C 22
ATOM 23198 O O . SER A 1 67 ? 2.619 -7.413 0.929 1.00 0.00 67 SER A O 22
ATOM 23206 N N . GLU A 1 68 ? 1.913 -9.454 1.290 1.00 0.00 68 GLU A N 22
ATOM 23207 C CA . GLU A 1 68 ? 0.804 -8.938 2.130 1.00 0.00 68 GLU A CA 22
ATOM 23208 C C . GLU A 1 68 ? 1.401 -8.104 3.260 1.00 0.00 68 GLU A C 22
ATOM 23209 O O . GLU A 1 68 ? 0.727 -7.318 3.896 1.00 0.00 68 GLU A O 22
ATOM 23221 N N . ALA A 1 69 ? 2.672 -8.279 3.516 1.00 0.00 69 ALA A N 22
ATOM 23222 C CA . ALA A 1 69 ? 3.329 -7.512 4.605 1.00 0.00 69 ALA A CA 22
ATOM 23223 C C . ALA A 1 69 ? 2.927 -6.039 4.548 1.00 0.00 69 ALA A C 22
ATOM 23224 O O . ALA A 1 69 ? 2.079 -5.582 5.290 1.00 0.00 69 ALA A O 22
ATOM 23231 N N . LYS A 1 70 ? 3.532 -5.291 3.676 1.00 0.00 70 LYS A N 22
ATOM 23232 C CA . LYS A 1 70 ? 3.193 -3.853 3.575 1.00 0.00 70 LYS A CA 22
ATOM 23233 C C . LYS A 1 70 ? 2.021 -3.643 2.606 1.00 0.00 70 LYS A C 22
ATOM 23234 O O . LYS A 1 70 ? 1.105 -2.902 2.891 1.00 0.00 70 LYS A O 22
ATOM 23253 N N . ALA A 1 71 ? 2.036 -4.286 1.467 1.00 0.00 71 ALA A N 22
ATOM 23254 C CA . ALA A 1 71 ? 0.908 -4.095 0.498 1.00 0.00 71 ALA A CA 22
ATOM 23255 C C . ALA A 1 71 ? -0.436 -4.249 1.201 1.00 0.00 71 ALA A C 22
ATOM 23256 O O . ALA A 1 71 ? -1.365 -3.511 0.950 1.00 0.00 71 ALA A O 22
ATOM 23263 N N . ASP A 1 72 ? -0.558 -5.196 2.078 1.00 0.00 72 ASP A N 22
ATOM 23264 C CA . ASP A 1 72 ? -1.855 -5.361 2.781 1.00 0.00 72 ASP A CA 22
ATOM 23265 C C . ASP A 1 72 ? -1.908 -4.394 3.957 1.00 0.00 72 ASP A C 22
ATOM 23266 O O . ASP A 1 72 ? -2.960 -3.933 4.350 1.00 0.00 72 ASP A O 22
ATOM 23275 N N . LYS A 1 73 ? -0.775 -4.068 4.512 1.00 0.00 73 LYS A N 22
ATOM 23276 C CA . LYS A 1 73 ? -0.766 -3.116 5.648 1.00 0.00 73 LYS A CA 22
ATOM 23277 C C . LYS A 1 73 ? -1.389 -1.786 5.216 1.00 0.00 73 LYS A C 22
ATOM 23278 O O . LYS A 1 73 ? -1.934 -1.061 6.023 1.00 0.00 73 LYS A O 22
ATOM 23297 N N . ILE A 1 74 ? -1.326 -1.460 3.948 1.00 0.00 74 ILE A N 22
ATOM 23298 C CA . ILE A 1 74 ? -1.942 -0.169 3.504 1.00 0.00 74 ILE A CA 22
ATOM 23299 C C . ILE A 1 74 ? -3.420 -0.375 3.182 1.00 0.00 74 ILE A C 22
ATOM 23300 O O . ILE A 1 74 ? -4.270 0.372 3.624 1.00 0.00 74 ILE A O 22
ATOM 23316 N N . LEU A 1 75 ? -3.740 -1.378 2.416 1.00 0.00 75 LEU A N 22
ATOM 23317 C CA . LEU A 1 75 ? -5.170 -1.613 2.074 1.00 0.00 75 LEU A CA 22
ATOM 23318 C C . LEU A 1 75 ? -6.000 -1.740 3.352 1.00 0.00 75 LEU A C 22
ATOM 23319 O O . LEU A 1 75 ? -7.188 -1.483 3.362 1.00 0.00 75 LEU A O 22
ATOM 23335 N N . ALA A 1 76 ? -5.384 -2.123 4.436 1.00 0.00 76 ALA A N 22
ATOM 23336 C CA . ALA A 1 76 ? -6.141 -2.253 5.712 1.00 0.00 76 ALA A CA 22
ATOM 23337 C C . ALA A 1 76 ? -6.160 -0.910 6.443 1.00 0.00 76 ALA A C 22
ATOM 23338 O O . ALA A 1 76 ? -7.206 -0.375 6.757 1.00 0.00 76 ALA A O 22
ATOM 23345 N N . GLU A 1 77 ? -5.007 -0.362 6.713 1.00 0.00 77 GLU A N 22
ATOM 23346 C CA . GLU A 1 77 ? -4.948 0.945 7.422 1.00 0.00 77 GLU A CA 22
ATOM 23347 C C . GLU A 1 77 ? -5.454 2.068 6.512 1.00 0.00 77 GLU A C 22
ATOM 23348 O O . GLU A 1 77 ? -5.797 3.138 6.969 1.00 0.00 77 GLU A O 22
ATOM 23360 N N . ALA A 1 78 ? -5.505 1.841 5.230 1.00 0.00 78 ALA A N 22
ATOM 23361 C CA . ALA A 1 78 ? -5.993 2.912 4.317 1.00 0.00 78 ALA A CA 22
ATOM 23362 C C . ALA A 1 78 ? -7.518 2.846 4.196 1.00 0.00 78 ALA A C 22
ATOM 23363 O O . ALA A 1 78 ? -8.187 3.857 4.126 1.00 0.00 78 ALA A O 22
ATOM 23370 N N . ALA A 1 79 ? -8.070 1.666 4.169 1.00 0.00 79 ALA A N 22
ATOM 23371 C CA . ALA A 1 79 ? -9.551 1.540 4.049 1.00 0.00 79 ALA A CA 22
ATOM 23372 C C . ALA A 1 79 ? -10.240 1.929 5.362 1.00 0.00 79 ALA A C 22
ATOM 23373 O O . ALA A 1 79 ? -11.425 2.195 5.391 1.00 0.00 79 ALA A O 22
ATOM 23380 N N . LYS A 1 80 ? -9.519 1.956 6.451 1.00 0.00 80 LYS A N 22
ATOM 23381 C CA . LYS A 1 80 ? -10.160 2.318 7.750 1.00 0.00 80 LYS A CA 22
ATOM 23382 C C . LYS A 1 80 ? -9.617 3.650 8.281 1.00 0.00 80 LYS A C 22
ATOM 23383 O O . LYS A 1 80 ? -10.351 4.455 8.819 1.00 0.00 80 LYS A O 22
ATOM 23402 N N . LEU A 1 81 ? -8.340 3.888 8.148 1.00 0.00 81 LEU A N 22
ATOM 23403 C CA . LEU A 1 81 ? -7.767 5.166 8.665 1.00 0.00 81 LEU A CA 22
ATOM 23404 C C . LEU A 1 81 ? -8.102 6.334 7.728 1.00 0.00 81 LEU A C 22
ATOM 23405 O O . LEU A 1 81 ? -8.539 7.379 8.166 1.00 0.00 81 LEU A O 22
ATOM 23421 N N . VAL A 1 82 ? -7.903 6.172 6.447 1.00 0.00 82 VAL A N 22
ATOM 23422 C CA . VAL A 1 82 ? -8.217 7.289 5.508 1.00 0.00 82 VAL A CA 22
ATOM 23423 C C . VAL A 1 82 ? -9.264 6.844 4.484 1.00 0.00 82 VAL A C 22
ATOM 23424 O O . VAL A 1 82 ? -8.970 6.696 3.316 1.00 0.00 82 VAL A O 22
ATOM 23437 N N . PRO A 1 83 ? -10.462 6.654 4.966 1.00 0.00 83 PRO A N 22
ATOM 23438 C CA . PRO A 1 83 ? -11.581 6.225 4.091 1.00 0.00 83 PRO A CA 22
ATOM 23439 C C . PRO A 1 83 ? -12.026 7.381 3.189 1.00 0.00 83 PRO A C 22
ATOM 23440 O O . PRO A 1 83 ? -11.536 7.547 2.090 1.00 0.00 83 PRO A O 22
ATOM 23451 N N . MET A 1 84 ? -12.950 8.183 3.646 1.00 0.00 84 MET A N 22
ATOM 23452 C CA . MET A 1 84 ? -13.423 9.326 2.812 1.00 0.00 84 MET A CA 22
ATOM 23453 C C . MET A 1 84 ? -14.062 10.397 3.700 1.00 0.00 84 MET A C 22
ATOM 23454 O O . MET A 1 84 ? -14.356 10.165 4.856 1.00 0.00 84 MET A O 22
ATOM 23468 N N . GLY A 1 85 ? -14.278 11.570 3.171 1.00 0.00 85 GLY A N 22
ATOM 23469 C CA . GLY A 1 85 ? -14.896 12.651 3.986 1.00 0.00 85 GLY A CA 22
ATOM 23470 C C . GLY A 1 85 ? -14.424 14.013 3.473 1.00 0.00 85 GLY A C 22
ATOM 23471 O O . GLY A 1 85 ? -15.242 14.916 3.410 1.00 0.00 85 GLY A O 22
ATOM 23475 N N . GLU A 1 16 ? -8.253 -12.741 1.710 1.00 0.00 16 GLU A N 23
ATOM 23476 C CA . GLU A 1 16 ? -7.337 -12.501 0.553 1.00 0.00 16 GLU A CA 23
ATOM 23477 C C . GLU A 1 16 ? -7.213 -10.998 0.281 1.00 0.00 16 GLU A C 23
ATOM 23478 O O . GLU A 1 16 ? -8.170 -10.258 0.387 1.00 0.00 16 GLU A O 23
ATOM 23490 N N . GLU A 1 17 ? -6.040 -10.544 -0.069 1.00 0.00 17 GLU A N 23
ATOM 23491 C CA . GLU A 1 17 ? -5.855 -9.090 -0.347 1.00 0.00 17 GLU A CA 23
ATOM 23492 C C . GLU A 1 17 ? -6.767 -8.651 -1.494 1.00 0.00 17 GLU A C 23
ATOM 23493 O O . GLU A 1 17 ? -6.754 -9.225 -2.564 1.00 0.00 17 GLU A O 23
ATOM 23505 N N . GLU A 1 18 ? -7.559 -7.637 -1.280 1.00 0.00 18 GLU A N 23
ATOM 23506 C CA . GLU A 1 18 ? -8.469 -7.164 -2.362 1.00 0.00 18 GLU A CA 23
ATOM 23507 C C . GLU A 1 18 ? -8.153 -5.708 -2.719 1.00 0.00 18 GLU A C 23
ATOM 23508 O O . GLU A 1 18 ? -7.006 -5.318 -2.814 1.00 0.00 18 GLU A O 23
ATOM 23520 N N . SER A 1 19 ? -9.159 -4.899 -2.925 1.00 0.00 19 SER A N 23
ATOM 23521 C CA . SER A 1 19 ? -8.907 -3.473 -3.283 1.00 0.00 19 SER A CA 23
ATOM 23522 C C . SER A 1 19 ? -9.715 -2.542 -2.375 1.00 0.00 19 SER A C 23
ATOM 23523 O O . SER A 1 19 ? -10.058 -2.886 -1.260 1.00 0.00 19 SER A O 23
ATOM 23531 N N . PHE A 1 20 ? -10.018 -1.360 -2.841 1.00 0.00 20 PHE A N 23
ATOM 23532 C CA . PHE A 1 20 ? -10.800 -0.405 -2.004 1.00 0.00 20 PHE A CA 23
ATOM 23533 C C . PHE A 1 20 ? -11.306 0.761 -2.858 1.00 0.00 20 PHE A C 23
ATOM 23534 O O . PHE A 1 20 ? -11.362 0.680 -4.069 1.00 0.00 20 PHE A O 23
ATOM 23551 N N . GLY A 1 21 ? -11.675 1.845 -2.231 1.00 0.00 21 GLY A N 23
ATOM 23552 C CA . GLY A 1 21 ? -12.176 3.019 -2.999 1.00 0.00 21 GLY A CA 23
ATOM 23553 C C . GLY A 1 21 ? -11.018 3.663 -3.770 1.00 0.00 21 GLY A C 23
ATOM 23554 O O . GLY A 1 21 ? -10.421 3.038 -4.624 1.00 0.00 21 GLY A O 23
ATOM 23558 N N . PRO A 1 22 ? -10.738 4.899 -3.443 1.00 0.00 22 PRO A N 23
ATOM 23559 C CA . PRO A 1 22 ? -9.643 5.636 -4.116 1.00 0.00 22 PRO A CA 23
ATOM 23560 C C . PRO A 1 22 ? -8.274 5.195 -3.578 1.00 0.00 22 PRO A C 23
ATOM 23561 O O . PRO A 1 22 ? -7.281 5.239 -4.277 1.00 0.00 22 PRO A O 23
ATOM 23572 N N . GLN A 1 23 ? -8.212 4.769 -2.344 1.00 0.00 23 GLN A N 23
ATOM 23573 C CA . GLN A 1 23 ? -6.905 4.323 -1.765 1.00 0.00 23 GLN A CA 23
ATOM 23574 C C . GLN A 1 23 ? -5.862 5.428 -1.806 1.00 0.00 23 GLN A C 23
ATOM 23575 O O . GLN A 1 23 ? -4.706 5.169 -2.068 1.00 0.00 23 GLN A O 23
ATOM 23589 N N . PRO A 1 24 ? -6.282 6.621 -1.484 1.00 0.00 24 PRO A N 23
ATOM 23590 C CA . PRO A 1 24 ? -5.334 7.745 -1.434 1.00 0.00 24 PRO A CA 23
ATOM 23591 C C . PRO A 1 24 ? -4.388 7.489 -0.269 1.00 0.00 24 PRO A C 23
ATOM 23592 O O . PRO A 1 24 ? -4.383 8.192 0.723 1.00 0.00 24 PRO A O 23
ATOM 23603 N N . ILE A 1 25 ? -3.592 6.459 -0.390 1.00 0.00 25 ILE A N 23
ATOM 23604 C CA . ILE A 1 25 ? -2.635 6.097 0.690 1.00 0.00 25 ILE A CA 23
ATOM 23605 C C . ILE A 1 25 ? -1.487 7.103 0.751 1.00 0.00 25 ILE A C 23
ATOM 23606 O O . ILE A 1 25 ? -0.508 6.901 1.442 1.00 0.00 25 ILE A O 23
ATOM 23622 N N . SER A 1 26 ? -1.602 8.177 0.026 1.00 0.00 26 SER A N 23
ATOM 23623 C CA . SER A 1 26 ? -0.525 9.212 0.026 1.00 0.00 26 SER A CA 23
ATOM 23624 C C . SER A 1 26 ? 0.105 9.350 1.419 1.00 0.00 26 SER A C 23
ATOM 23625 O O . SER A 1 26 ? 1.225 8.946 1.640 1.00 0.00 26 SER A O 23
ATOM 23633 N N . ARG A 1 27 ? -0.598 9.925 2.360 1.00 0.00 27 ARG A N 23
ATOM 23634 C CA . ARG A 1 27 ? -0.013 10.094 3.728 1.00 0.00 27 ARG A CA 23
ATOM 23635 C C . ARG A 1 27 ? 0.050 8.756 4.474 1.00 0.00 27 ARG A C 23
ATOM 23636 O O . ARG A 1 27 ? 0.748 8.621 5.460 1.00 0.00 27 ARG A O 23
ATOM 23657 N N . LEU A 1 28 ? -0.675 7.769 4.028 1.00 0.00 28 LEU A N 23
ATOM 23658 C CA . LEU A 1 28 ? -0.652 6.452 4.732 1.00 0.00 28 LEU A CA 23
ATOM 23659 C C . LEU A 1 28 ? 0.768 5.878 4.774 1.00 0.00 28 LEU A C 23
ATOM 23660 O O . LEU A 1 28 ? 1.432 5.923 5.790 1.00 0.00 28 LEU A O 23
ATOM 23676 N N . GLU A 1 29 ? 1.228 5.323 3.689 1.00 0.00 29 GLU A N 23
ATOM 23677 C CA . GLU A 1 29 ? 2.595 4.721 3.679 1.00 0.00 29 GLU A CA 23
ATOM 23678 C C . GLU A 1 29 ? 3.670 5.768 3.358 1.00 0.00 29 GLU A C 23
ATOM 23679 O O . GLU A 1 29 ? 4.792 5.667 3.815 1.00 0.00 29 GLU A O 23
ATOM 23691 N N . GLN A 1 30 ? 3.354 6.767 2.583 1.00 0.00 30 GLN A N 23
ATOM 23692 C CA . GLN A 1 30 ? 4.383 7.796 2.254 1.00 0.00 30 GLN A CA 23
ATOM 23693 C C . GLN A 1 30 ? 4.767 8.575 3.512 1.00 0.00 30 GLN A C 23
ATOM 23694 O O . GLN A 1 30 ? 5.899 8.983 3.680 1.00 0.00 30 GLN A O 23
ATOM 23708 N N . CYS A 1 31 ? 3.839 8.773 4.405 1.00 0.00 31 CYS A N 23
ATOM 23709 C CA . CYS A 1 31 ? 4.164 9.514 5.653 1.00 0.00 31 CYS A CA 23
ATOM 23710 C C . CYS A 1 31 ? 4.898 8.578 6.611 1.00 0.00 31 CYS A C 23
ATOM 23711 O O . CYS A 1 31 ? 5.489 9.001 7.585 1.00 0.00 31 CYS A O 23
ATOM 23719 N N . GLY A 1 32 ? 4.877 7.302 6.326 1.00 0.00 32 GLY A N 23
ATOM 23720 C CA . GLY A 1 32 ? 5.585 6.330 7.203 1.00 0.00 32 GLY A CA 23
ATOM 23721 C C . GLY A 1 32 ? 4.591 5.354 7.837 1.00 0.00 32 GLY A C 23
ATOM 23722 O O . GLY A 1 32 ? 4.370 5.379 9.031 1.00 0.00 32 GLY A O 23
ATOM 23726 N N . ILE A 1 33 ? 4.008 4.474 7.064 1.00 0.00 33 ILE A N 23
ATOM 23727 C CA . ILE A 1 33 ? 3.065 3.491 7.661 1.00 0.00 33 ILE A CA 23
ATOM 23728 C C . ILE A 1 33 ? 3.888 2.341 8.255 1.00 0.00 33 ILE A C 23
ATOM 23729 O O . ILE A 1 33 ? 4.806 2.559 9.020 1.00 0.00 33 ILE A O 23
ATOM 23745 N N . ASN A 1 34 ? 3.590 1.130 7.902 1.00 0.00 34 ASN A N 23
ATOM 23746 C CA . ASN A 1 34 ? 4.376 -0.020 8.434 1.00 0.00 34 ASN A CA 23
ATOM 23747 C C . ASN A 1 34 ? 5.701 -0.134 7.661 1.00 0.00 34 ASN A C 23
ATOM 23748 O O . ASN A 1 34 ? 6.475 0.800 7.613 1.00 0.00 34 ASN A O 23
ATOM 23759 N N . ALA A 1 35 ? 5.968 -1.260 7.047 1.00 0.00 35 ALA A N 23
ATOM 23760 C CA . ALA A 1 35 ? 7.240 -1.403 6.278 1.00 0.00 35 ALA A CA 23
ATOM 23761 C C . ALA A 1 35 ? 7.078 -0.813 4.884 1.00 0.00 35 ALA A C 23
ATOM 23762 O O . ALA A 1 35 ? 8.040 -0.480 4.221 1.00 0.00 35 ALA A O 23
ATOM 23769 N N . ASN A 1 36 ? 5.867 -0.707 4.423 1.00 0.00 36 ASN A N 23
ATOM 23770 C CA . ASN A 1 36 ? 5.645 -0.169 3.059 1.00 0.00 36 ASN A CA 23
ATOM 23771 C C . ASN A 1 36 ? 6.519 1.048 2.801 1.00 0.00 36 ASN A C 23
ATOM 23772 O O . ASN A 1 36 ? 7.312 1.057 1.881 1.00 0.00 36 ASN A O 23
ATOM 23783 N N . ASP A 1 37 ? 6.351 2.078 3.585 1.00 0.00 37 ASP A N 23
ATOM 23784 C CA . ASP A 1 37 ? 7.143 3.328 3.386 1.00 0.00 37 ASP A CA 23
ATOM 23785 C C . ASP A 1 37 ? 8.480 3.030 2.705 1.00 0.00 37 ASP A C 23
ATOM 23786 O O . ASP A 1 37 ? 8.680 3.327 1.540 1.00 0.00 37 ASP A O 23
ATOM 23795 N N . VAL A 1 38 ? 9.384 2.446 3.434 1.00 0.00 38 VAL A N 23
ATOM 23796 C CA . VAL A 1 38 ? 10.730 2.125 2.882 1.00 0.00 38 VAL A CA 23
ATOM 23797 C C . VAL A 1 38 ? 10.678 1.313 1.580 1.00 0.00 38 VAL A C 23
ATOM 23798 O O . VAL A 1 38 ? 11.184 1.735 0.564 1.00 0.00 38 VAL A O 23
ATOM 23811 N N . LYS A 1 39 ? 10.130 0.131 1.602 1.00 0.00 39 LYS A N 23
ATOM 23812 C CA . LYS A 1 39 ? 10.143 -0.698 0.360 1.00 0.00 39 LYS A CA 23
ATOM 23813 C C . LYS A 1 39 ? 9.023 -0.330 -0.609 1.00 0.00 39 LYS A C 23
ATOM 23814 O O . LYS A 1 39 ? 9.258 -0.087 -1.780 1.00 0.00 39 LYS A O 23
ATOM 23833 N N . LYS A 1 40 ? 7.810 -0.329 -0.150 1.00 0.00 40 LYS A N 23
ATOM 23834 C CA . LYS A 1 40 ? 6.679 -0.034 -1.063 1.00 0.00 40 LYS A CA 23
ATOM 23835 C C . LYS A 1 40 ? 6.937 1.204 -1.929 1.00 0.00 40 LYS A C 23
ATOM 23836 O O . LYS A 1 40 ? 6.975 1.124 -3.138 1.00 0.00 40 LYS A O 23
ATOM 23855 N N . LEU A 1 41 ? 7.054 2.357 -1.324 1.00 0.00 41 LEU A N 23
ATOM 23856 C CA . LEU A 1 41 ? 7.218 3.607 -2.133 1.00 0.00 41 LEU A CA 23
ATOM 23857 C C . LEU A 1 41 ? 8.661 3.936 -2.527 1.00 0.00 41 LEU A C 23
ATOM 23858 O O . LEU A 1 41 ? 8.878 4.796 -3.356 1.00 0.00 41 LEU A O 23
ATOM 23874 N N . GLU A 1 42 ? 9.656 3.359 -1.923 1.00 0.00 42 GLU A N 23
ATOM 23875 C CA . GLU A 1 42 ? 11.022 3.806 -2.302 1.00 0.00 42 GLU A CA 23
ATOM 23876 C C . GLU A 1 42 ? 11.560 3.157 -3.580 1.00 0.00 42 GLU A C 23
ATOM 23877 O O . GLU A 1 42 ? 12.157 3.832 -4.397 1.00 0.00 42 GLU A O 23
ATOM 23889 N N . GLU A 1 43 ? 11.392 1.883 -3.789 1.00 0.00 43 GLU A N 23
ATOM 23890 C CA . GLU A 1 43 ? 11.944 1.302 -5.030 1.00 0.00 43 GLU A CA 23
ATOM 23891 C C . GLU A 1 43 ? 11.065 1.725 -6.212 1.00 0.00 43 GLU A C 23
ATOM 23892 O O . GLU A 1 43 ? 11.487 1.708 -7.352 1.00 0.00 43 GLU A O 23
ATOM 23904 N N . ALA A 1 44 ? 9.852 2.112 -5.946 1.00 0.00 44 ALA A N 23
ATOM 23905 C CA . ALA A 1 44 ? 8.950 2.542 -7.048 1.00 0.00 44 ALA A CA 23
ATOM 23906 C C . ALA A 1 44 ? 8.285 3.870 -6.693 1.00 0.00 44 ALA A C 23
ATOM 23907 O O . ALA A 1 44 ? 8.626 4.909 -7.223 1.00 0.00 44 ALA A O 23
ATOM 23914 N N . GLY A 1 45 ? 7.339 3.844 -5.795 1.00 0.00 45 GLY A N 23
ATOM 23915 C CA . GLY A 1 45 ? 6.660 5.109 -5.405 1.00 0.00 45 GLY A CA 23
ATOM 23916 C C . GLY A 1 45 ? 5.142 4.939 -5.476 1.00 0.00 45 GLY A C 23
ATOM 23917 O O . GLY A 1 45 ? 4.451 5.745 -6.068 1.00 0.00 45 GLY A O 23
ATOM 23921 N N . PHE A 1 46 ? 4.606 3.913 -4.865 1.00 0.00 46 PHE A N 23
ATOM 23922 C CA . PHE A 1 46 ? 3.105 3.752 -4.911 1.00 0.00 46 PHE A CA 23
ATOM 23923 C C . PHE A 1 46 ? 2.460 4.529 -3.763 1.00 0.00 46 PHE A C 23
ATOM 23924 O O . PHE A 1 46 ? 1.366 4.222 -3.336 1.00 0.00 46 PHE A O 23
ATOM 23941 N N . HIS A 1 47 ? 3.138 5.517 -3.254 1.00 0.00 47 HIS A N 23
ATOM 23942 C CA . HIS A 1 47 ? 2.575 6.311 -2.122 1.00 0.00 47 HIS A CA 23
ATOM 23943 C C . HIS A 1 47 ? 1.294 7.047 -2.536 1.00 0.00 47 HIS A C 23
ATOM 23944 O O . HIS A 1 47 ? 1.205 8.253 -2.423 1.00 0.00 47 HIS A O 23
ATOM 23958 N N . THR A 1 48 ? 0.299 6.340 -3.004 1.00 0.00 48 THR A N 23
ATOM 23959 C CA . THR A 1 48 ? -0.968 7.020 -3.410 1.00 0.00 48 THR A CA 23
ATOM 23960 C C . THR A 1 48 ? -2.001 6.007 -3.920 1.00 0.00 48 THR A C 23
ATOM 23961 O O . THR A 1 48 ? -1.769 4.814 -3.933 1.00 0.00 48 THR A O 23
ATOM 23972 N N . VAL A 1 49 ? -3.143 6.490 -4.343 1.00 0.00 49 VAL A N 23
ATOM 23973 C CA . VAL A 1 49 ? -4.218 5.590 -4.870 1.00 0.00 49 VAL A CA 23
ATOM 23974 C C . VAL A 1 49 ? -3.624 4.428 -5.671 1.00 0.00 49 VAL A C 23
ATOM 23975 O O . VAL A 1 49 ? -4.221 3.376 -5.782 1.00 0.00 49 VAL A O 23
ATOM 23988 N N . GLU A 1 50 ? -2.461 4.610 -6.235 1.00 0.00 50 GLU A N 23
ATOM 23989 C CA . GLU A 1 50 ? -1.829 3.519 -7.032 1.00 0.00 50 GLU A CA 23
ATOM 23990 C C . GLU A 1 50 ? -2.053 2.143 -6.387 1.00 0.00 50 GLU A C 23
ATOM 23991 O O . GLU A 1 50 ? -1.996 1.131 -7.056 1.00 0.00 50 GLU A O 23
ATOM 24003 N N . ALA A 1 51 ? -2.304 2.078 -5.104 1.00 0.00 51 ALA A N 23
ATOM 24004 C CA . ALA A 1 51 ? -2.522 0.748 -4.468 1.00 0.00 51 ALA A CA 23
ATOM 24005 C C . ALA A 1 51 ? -3.843 0.137 -4.948 1.00 0.00 51 ALA A C 23
ATOM 24006 O O . ALA A 1 51 ? -4.714 -0.177 -4.162 1.00 0.00 51 ALA A O 23
ATOM 24013 N N . VAL A 1 52 ? -3.997 -0.037 -6.233 1.00 0.00 52 VAL A N 23
ATOM 24014 C CA . VAL A 1 52 ? -5.262 -0.628 -6.759 1.00 0.00 52 VAL A CA 23
ATOM 24015 C C . VAL A 1 52 ? -4.997 -1.371 -8.073 1.00 0.00 52 VAL A C 23
ATOM 24016 O O . VAL A 1 52 ? -4.884 -2.580 -8.101 1.00 0.00 52 VAL A O 23
ATOM 24029 N N . ALA A 1 53 ? -4.906 -0.655 -9.161 1.00 0.00 53 ALA A N 23
ATOM 24030 C CA . ALA A 1 53 ? -4.660 -1.325 -10.472 1.00 0.00 53 ALA A CA 23
ATOM 24031 C C . ALA A 1 53 ? -3.355 -0.824 -11.098 1.00 0.00 53 ALA A C 23
ATOM 24032 O O . ALA A 1 53 ? -3.036 -1.143 -12.227 1.00 0.00 53 ALA A O 23
ATOM 24039 N N . TYR A 1 54 ? -2.596 -0.047 -10.378 1.00 0.00 54 TYR A N 23
ATOM 24040 C CA . TYR A 1 54 ? -1.312 0.466 -10.938 1.00 0.00 54 TYR A CA 23
ATOM 24041 C C . TYR A 1 54 ? -0.224 -0.607 -10.832 1.00 0.00 54 TYR A C 23
ATOM 24042 O O . TYR A 1 54 ? 0.704 -0.644 -11.615 1.00 0.00 54 TYR A O 23
ATOM 24060 N N . ALA A 1 55 ? -0.334 -1.481 -9.871 1.00 0.00 55 ALA A N 23
ATOM 24061 C CA . ALA A 1 55 ? 0.689 -2.554 -9.716 1.00 0.00 55 ALA A CA 23
ATOM 24062 C C . ALA A 1 55 ? 0.191 -3.613 -8.732 1.00 0.00 55 ALA A C 23
ATOM 24063 O O . ALA A 1 55 ? -0.302 -3.289 -7.669 1.00 0.00 55 ALA A O 23
ATOM 24070 N N . PRO A 1 56 ? 0.349 -4.851 -9.114 1.00 0.00 56 PRO A N 23
ATOM 24071 C CA . PRO A 1 56 ? -0.078 -5.971 -8.243 1.00 0.00 56 PRO A CA 23
ATOM 24072 C C . PRO A 1 56 ? 0.811 -6.024 -7.007 1.00 0.00 56 PRO A C 23
ATOM 24073 O O . PRO A 1 56 ? 1.929 -6.491 -7.053 1.00 0.00 56 PRO A O 23
ATOM 24084 N N . LYS A 1 57 ? 0.312 -5.517 -5.907 1.00 0.00 57 LYS A N 23
ATOM 24085 C CA . LYS A 1 57 ? 1.108 -5.499 -4.640 1.00 0.00 57 LYS A CA 23
ATOM 24086 C C . LYS A 1 57 ? 2.011 -6.727 -4.560 1.00 0.00 57 LYS A C 23
ATOM 24087 O O . LYS A 1 57 ? 3.182 -6.626 -4.272 1.00 0.00 57 LYS A O 23
ATOM 24106 N N . LYS A 1 58 ? 1.471 -7.885 -4.822 1.00 0.00 58 LYS A N 23
ATOM 24107 C CA . LYS A 1 58 ? 2.299 -9.126 -4.763 1.00 0.00 58 LYS A CA 23
ATOM 24108 C C . LYS A 1 58 ? 3.614 -8.915 -5.518 1.00 0.00 58 LYS A C 23
ATOM 24109 O O . LYS A 1 58 ? 4.666 -9.364 -5.109 1.00 0.00 58 LYS A O 23
ATOM 24128 N N . GLU A 1 59 ? 3.561 -8.218 -6.611 1.00 0.00 59 GLU A N 23
ATOM 24129 C CA . GLU A 1 59 ? 4.803 -7.957 -7.391 1.00 0.00 59 GLU A CA 23
ATOM 24130 C C . GLU A 1 59 ? 5.579 -6.829 -6.732 1.00 0.00 59 GLU A C 23
ATOM 24131 O O . GLU A 1 59 ? 6.724 -6.979 -6.363 1.00 0.00 59 GLU A O 23
ATOM 24143 N N . LEU A 1 60 ? 4.961 -5.700 -6.566 1.00 0.00 60 LEU A N 23
ATOM 24144 C CA . LEU A 1 60 ? 5.669 -4.575 -5.917 1.00 0.00 60 LEU A CA 23
ATOM 24145 C C . LEU A 1 60 ? 6.356 -5.091 -4.647 1.00 0.00 60 LEU A C 23
ATOM 24146 O O . LEU A 1 60 ? 7.550 -4.962 -4.479 1.00 0.00 60 LEU A O 23
ATOM 24162 N N . ILE A 1 61 ? 5.607 -5.668 -3.751 1.00 0.00 61 ILE A N 23
ATOM 24163 C CA . ILE A 1 61 ? 6.213 -6.182 -2.492 1.00 0.00 61 ILE A CA 23
ATOM 24164 C C . ILE A 1 61 ? 7.396 -7.066 -2.825 1.00 0.00 61 ILE A C 23
ATOM 24165 O O . ILE A 1 61 ? 8.358 -7.139 -2.087 1.00 0.00 61 ILE A O 23
ATOM 24181 N N . ASN A 1 62 ? 7.351 -7.727 -3.947 1.00 0.00 62 ASN A N 23
ATOM 24182 C CA . ASN A 1 62 ? 8.500 -8.582 -4.322 1.00 0.00 62 ASN A CA 23
ATOM 24183 C C . ASN A 1 62 ? 9.793 -7.759 -4.241 1.00 0.00 62 ASN A C 23
ATOM 24184 O O . ASN A 1 62 ? 10.878 -8.306 -4.289 1.00 0.00 62 ASN A O 23
ATOM 24195 N N . ILE A 1 63 ? 9.703 -6.447 -4.110 1.00 0.00 63 ILE A N 23
ATOM 24196 C CA . ILE A 1 63 ? 10.959 -5.651 -4.023 1.00 0.00 63 ILE A CA 23
ATOM 24197 C C . ILE A 1 63 ? 11.934 -6.324 -3.060 1.00 0.00 63 ILE A C 23
ATOM 24198 O O . ILE A 1 63 ? 12.729 -7.160 -3.441 1.00 0.00 63 ILE A O 23
ATOM 24214 N N . LYS A 1 64 ? 11.865 -5.974 -1.817 1.00 0.00 64 LYS A N 23
ATOM 24215 C CA . LYS A 1 64 ? 12.774 -6.598 -0.814 1.00 0.00 64 LYS A CA 23
ATOM 24216 C C . LYS A 1 64 ? 12.393 -8.069 -0.628 1.00 0.00 64 LYS A C 23
ATOM 24217 O O . LYS A 1 64 ? 13.231 -8.912 -0.376 1.00 0.00 64 LYS A O 23
ATOM 24236 N N . GLY A 1 65 ? 11.130 -8.381 -0.762 1.00 0.00 65 GLY A N 23
ATOM 24237 C CA . GLY A 1 65 ? 10.691 -9.796 -0.605 1.00 0.00 65 GLY A CA 23
ATOM 24238 C C . GLY A 1 65 ? 9.445 -9.872 0.286 1.00 0.00 65 GLY A C 23
ATOM 24239 O O . GLY A 1 65 ? 9.191 -10.881 0.913 1.00 0.00 65 GLY A O 23
ATOM 24243 N N . ILE A 1 66 ? 8.664 -8.824 0.357 1.00 0.00 66 ILE A N 23
ATOM 24244 C CA . ILE A 1 66 ? 7.449 -8.873 1.219 1.00 0.00 66 ILE A CA 23
ATOM 24245 C C . ILE A 1 66 ? 6.261 -9.458 0.442 1.00 0.00 66 ILE A C 23
ATOM 24246 O O . ILE A 1 66 ? 6.410 -10.352 -0.366 1.00 0.00 66 ILE A O 23
ATOM 24262 N N . SER A 1 67 ? 5.085 -8.948 0.698 1.00 0.00 67 SER A N 23
ATOM 24263 C CA . SER A 1 67 ? 3.846 -9.430 0.016 1.00 0.00 67 SER A CA 23
ATOM 24264 C C . SER A 1 67 ? 2.657 -8.758 0.696 1.00 0.00 67 SER A C 23
ATOM 24265 O O . SER A 1 67 ? 2.690 -7.574 0.977 1.00 0.00 67 SER A O 23
ATOM 24273 N N . GLU A 1 68 ? 1.624 -9.488 1.009 1.00 0.00 68 GLU A N 23
ATOM 24274 C CA . GLU A 1 68 ? 0.486 -8.848 1.715 1.00 0.00 68 GLU A CA 23
ATOM 24275 C C . GLU A 1 68 ? 1.020 -8.213 2.999 1.00 0.00 68 GLU A C 23
ATOM 24276 O O . GLU A 1 68 ? 0.399 -7.358 3.597 1.00 0.00 68 GLU A O 23
ATOM 24288 N N . ALA A 1 69 ? 2.183 -8.642 3.423 1.00 0.00 69 ALA A N 23
ATOM 24289 C CA . ALA A 1 69 ? 2.793 -8.092 4.663 1.00 0.00 69 ALA A CA 23
ATOM 24290 C C . ALA A 1 69 ? 2.560 -6.587 4.769 1.00 0.00 69 ALA A C 23
ATOM 24291 O O . ALA A 1 69 ? 1.690 -6.130 5.485 1.00 0.00 69 ALA A O 23
ATOM 24298 N N . LYS A 1 70 ? 3.330 -5.814 4.063 1.00 0.00 70 LYS A N 23
ATOM 24299 C CA . LYS A 1 70 ? 3.155 -4.341 4.129 1.00 0.00 70 LYS A CA 23
ATOM 24300 C C . LYS A 1 70 ? 2.109 -3.889 3.110 1.00 0.00 70 LYS A C 23
ATOM 24301 O O . LYS A 1 70 ? 1.276 -3.055 3.400 1.00 0.00 70 LYS A O 23
ATOM 24320 N N . ALA A 1 71 ? 2.135 -4.430 1.923 1.00 0.00 71 ALA A N 23
ATOM 24321 C CA . ALA A 1 71 ? 1.122 -4.013 0.907 1.00 0.00 71 ALA A CA 23
ATOM 24322 C C . ALA A 1 71 ? -0.276 -4.056 1.524 1.00 0.00 71 ALA A C 23
ATOM 24323 O O . ALA A 1 71 ? -0.972 -3.060 1.596 1.00 0.00 71 ALA A O 23
ATOM 24330 N N . ASP A 1 72 ? -0.687 -5.206 1.977 1.00 0.00 72 ASP A N 23
ATOM 24331 C CA . ASP A 1 72 ? -2.033 -5.318 2.600 1.00 0.00 72 ASP A CA 23
ATOM 24332 C C . ASP A 1 72 ? -2.124 -4.369 3.797 1.00 0.00 72 ASP A C 23
ATOM 24333 O O . ASP A 1 72 ? -3.089 -3.648 3.955 1.00 0.00 72 ASP A O 23
ATOM 24342 N N . LYS A 1 73 ? -1.125 -4.359 4.639 1.00 0.00 73 LYS A N 23
ATOM 24343 C CA . LYS A 1 73 ? -1.165 -3.447 5.817 1.00 0.00 73 LYS A CA 23
ATOM 24344 C C . LYS A 1 73 ? -1.637 -2.060 5.381 1.00 0.00 73 LYS A C 23
ATOM 24345 O O . LYS A 1 73 ? -2.229 -1.325 6.147 1.00 0.00 73 LYS A O 23
ATOM 24364 N N . ILE A 1 74 ? -1.382 -1.695 4.153 1.00 0.00 74 ILE A N 23
ATOM 24365 C CA . ILE A 1 74 ? -1.820 -0.354 3.674 1.00 0.00 74 ILE A CA 23
ATOM 24366 C C . ILE A 1 74 ? -3.323 -0.361 3.398 1.00 0.00 74 ILE A C 23
ATOM 24367 O O . ILE A 1 74 ? -4.080 0.357 4.019 1.00 0.00 74 ILE A O 23
ATOM 24383 N N . LEU A 1 75 ? -3.765 -1.168 2.474 1.00 0.00 75 LEU A N 23
ATOM 24384 C CA . LEU A 1 75 ? -5.225 -1.210 2.174 1.00 0.00 75 LEU A CA 23
ATOM 24385 C C . LEU A 1 75 ? -6.012 -1.360 3.477 1.00 0.00 75 LEU A C 23
ATOM 24386 O O . LEU A 1 75 ? -7.172 -1.008 3.558 1.00 0.00 75 LEU A O 23
ATOM 24402 N N . ALA A 1 76 ? -5.386 -1.872 4.500 1.00 0.00 76 ALA A N 23
ATOM 24403 C CA . ALA A 1 76 ? -6.093 -2.036 5.802 1.00 0.00 76 ALA A CA 23
ATOM 24404 C C . ALA A 1 76 ? -5.964 -0.755 6.629 1.00 0.00 76 ALA A C 23
ATOM 24405 O O . ALA A 1 76 ? -6.940 -0.213 7.110 1.00 0.00 76 ALA A O 23
ATOM 24412 N N . GLU A 1 77 ? -4.765 -0.268 6.795 1.00 0.00 77 GLU A N 23
ATOM 24413 C CA . GLU A 1 77 ? -4.566 0.977 7.589 1.00 0.00 77 GLU A CA 23
ATOM 24414 C C . GLU A 1 77 ? -5.193 2.172 6.864 1.00 0.00 77 GLU A C 23
ATOM 24415 O O . GLU A 1 77 ? -5.583 3.145 7.478 1.00 0.00 77 GLU A O 23
ATOM 24427 N N . ALA A 1 78 ? -5.295 2.107 5.562 1.00 0.00 78 ALA A N 23
ATOM 24428 C CA . ALA A 1 78 ? -5.899 3.242 4.809 1.00 0.00 78 ALA A CA 23
ATOM 24429 C C . ALA A 1 78 ? -7.424 3.202 4.934 1.00 0.00 78 ALA A C 23
ATOM 24430 O O . ALA A 1 78 ? -8.045 4.145 5.384 1.00 0.00 78 ALA A O 23
ATOM 24437 N N . ALA A 1 79 ? -8.033 2.117 4.542 1.00 0.00 79 ALA A N 23
ATOM 24438 C CA . ALA A 1 79 ? -9.517 2.018 4.640 1.00 0.00 79 ALA A CA 23
ATOM 24439 C C . ALA A 1 79 ? -9.969 2.287 6.078 1.00 0.00 79 ALA A C 23
ATOM 24440 O O . ALA A 1 79 ? -11.122 2.571 6.335 1.00 0.00 79 ALA A O 23
ATOM 24447 N N . LYS A 1 80 ? -9.067 2.200 7.017 1.00 0.00 80 LYS A N 23
ATOM 24448 C CA . LYS A 1 80 ? -9.441 2.449 8.438 1.00 0.00 80 LYS A CA 23
ATOM 24449 C C . LYS A 1 80 ? -9.012 3.859 8.857 1.00 0.00 80 LYS A C 23
ATOM 24450 O O . LYS A 1 80 ? -9.409 4.356 9.892 1.00 0.00 80 LYS A O 23
ATOM 24469 N N . LEU A 1 81 ? -8.203 4.504 8.064 1.00 0.00 81 LEU A N 23
ATOM 24470 C CA . LEU A 1 81 ? -7.748 5.878 8.422 1.00 0.00 81 LEU A CA 23
ATOM 24471 C C . LEU A 1 81 ? -8.392 6.915 7.501 1.00 0.00 81 LEU A C 23
ATOM 24472 O O . LEU A 1 81 ? -8.905 7.922 7.948 1.00 0.00 81 LEU A O 23
ATOM 24488 N N . VAL A 1 82 ? -8.369 6.681 6.217 1.00 0.00 82 VAL A N 23
ATOM 24489 C CA . VAL A 1 82 ? -8.980 7.660 5.273 1.00 0.00 82 VAL A CA 23
ATOM 24490 C C . VAL A 1 82 ? -10.050 6.979 4.417 1.00 0.00 82 VAL A C 23
ATOM 24491 O O . VAL A 1 82 ? -9.968 6.977 3.205 1.00 0.00 82 VAL A O 23
ATOM 24504 N N . PRO A 1 83 ? -11.028 6.430 5.084 1.00 0.00 83 PRO A N 23
ATOM 24505 C CA . PRO A 1 83 ? -12.137 5.744 4.380 1.00 0.00 83 PRO A CA 23
ATOM 24506 C C . PRO A 1 83 ? -13.046 6.771 3.699 1.00 0.00 83 PRO A C 23
ATOM 24507 O O . PRO A 1 83 ? -13.078 7.928 4.072 1.00 0.00 83 PRO A O 23
ATOM 24518 N N . MET A 1 84 ? -13.782 6.363 2.702 1.00 0.00 84 MET A N 23
ATOM 24519 C CA . MET A 1 84 ? -14.681 7.323 2.001 1.00 0.00 84 MET A CA 23
ATOM 24520 C C . MET A 1 84 ? -16.026 6.660 1.690 1.00 0.00 84 MET A C 23
ATOM 24521 O O . MET A 1 84 ? -17.068 7.277 1.782 1.00 0.00 84 MET A O 23
ATOM 24535 N N . GLY A 1 85 ? -16.010 5.410 1.321 1.00 0.00 85 GLY A N 23
ATOM 24536 C CA . GLY A 1 85 ? -17.289 4.711 1.005 1.00 0.00 85 GLY A CA 23
ATOM 24537 C C . GLY A 1 85 ? -17.914 4.179 2.297 1.00 0.00 85 GLY A C 23
ATOM 24538 O O . GLY A 1 85 ? -19.129 4.207 2.398 1.00 0.00 85 GLY A O 23
ATOM 24542 N N . GLU A 1 16 ? -13.296 -11.151 1.033 1.00 0.00 16 GLU A N 24
ATOM 24543 C CA . GLU A 1 16 ? -12.466 -12.122 1.802 1.00 0.00 16 GLU A CA 24
ATOM 24544 C C . GLU A 1 16 ? -11.127 -11.484 2.183 1.00 0.00 16 GLU A C 24
ATOM 24545 O O . GLU A 1 16 ? -10.644 -11.640 3.288 1.00 0.00 16 GLU A O 24
ATOM 24557 N N . GLU A 1 17 ? -10.525 -10.762 1.277 1.00 0.00 17 GLU A N 24
ATOM 24558 C CA . GLU A 1 17 ? -9.221 -10.112 1.587 1.00 0.00 17 GLU A CA 24
ATOM 24559 C C . GLU A 1 17 ? -9.445 -8.897 2.493 1.00 0.00 17 GLU A C 24
ATOM 24560 O O . GLU A 1 17 ? -10.250 -8.930 3.402 1.00 0.00 17 GLU A O 24
ATOM 24572 N N . GLU A 1 18 ? -8.743 -7.823 2.252 1.00 0.00 18 GLU A N 24
ATOM 24573 C CA . GLU A 1 18 ? -8.924 -6.611 3.101 1.00 0.00 18 GLU A CA 24
ATOM 24574 C C . GLU A 1 18 ? -8.788 -5.345 2.249 1.00 0.00 18 GLU A C 24
ATOM 24575 O O . GLU A 1 18 ? -7.701 -4.849 2.027 1.00 0.00 18 GLU A O 24
ATOM 24587 N N . SER A 1 19 ? -9.883 -4.820 1.772 1.00 0.00 19 SER A N 24
ATOM 24588 C CA . SER A 1 19 ? -9.818 -3.587 0.935 1.00 0.00 19 SER A CA 24
ATOM 24589 C C . SER A 1 19 ? -11.215 -2.975 0.791 1.00 0.00 19 SER A C 24
ATOM 24590 O O . SER A 1 19 ? -12.185 -3.669 0.556 1.00 0.00 19 SER A O 24
ATOM 24598 N N . PHE A 1 20 ? -11.329 -1.681 0.931 1.00 0.00 20 PHE A N 24
ATOM 24599 C CA . PHE A 1 20 ? -12.668 -1.033 0.803 1.00 0.00 20 PHE A CA 24
ATOM 24600 C C . PHE A 1 20 ? -12.954 -0.678 -0.658 1.00 0.00 20 PHE A C 24
ATOM 24601 O O . PHE A 1 20 ? -13.824 -1.248 -1.286 1.00 0.00 20 PHE A O 24
ATOM 24618 N N . GLY A 1 21 ? -12.230 0.261 -1.204 1.00 0.00 21 GLY A N 24
ATOM 24619 C CA . GLY A 1 21 ? -12.461 0.652 -2.624 1.00 0.00 21 GLY A CA 24
ATOM 24620 C C . GLY A 1 21 ? -11.358 1.611 -3.073 1.00 0.00 21 GLY A C 24
ATOM 24621 O O . GLY A 1 21 ? -10.531 1.264 -3.894 1.00 0.00 21 GLY A O 24
ATOM 24625 N N . PRO A 1 22 ? -11.382 2.789 -2.514 1.00 0.00 22 PRO A N 24
ATOM 24626 C CA . PRO A 1 22 ? -10.367 3.817 -2.856 1.00 0.00 22 PRO A CA 24
ATOM 24627 C C . PRO A 1 22 ? -9.006 3.427 -2.272 1.00 0.00 22 PRO A C 24
ATOM 24628 O O . PRO A 1 22 ? -8.876 2.422 -1.602 1.00 0.00 22 PRO A O 24
ATOM 24639 N N . GLN A 1 23 ? -7.991 4.209 -2.518 1.00 0.00 23 GLN A N 24
ATOM 24640 C CA . GLN A 1 23 ? -6.648 3.865 -1.969 1.00 0.00 23 GLN A CA 24
ATOM 24641 C C . GLN A 1 23 ? -5.763 5.100 -1.873 1.00 0.00 23 GLN A C 24
ATOM 24642 O O . GLN A 1 23 ? -4.633 5.084 -2.310 1.00 0.00 23 GLN A O 24
ATOM 24656 N N . PRO A 1 24 ? -6.284 6.126 -1.266 1.00 0.00 24 PRO A N 24
ATOM 24657 C CA . PRO A 1 24 ? -5.492 7.359 -1.088 1.00 0.00 24 PRO A CA 24
ATOM 24658 C C . PRO A 1 24 ? -4.392 7.081 -0.068 1.00 0.00 24 PRO A C 24
ATOM 24659 O O . PRO A 1 24 ? -4.297 7.727 0.957 1.00 0.00 24 PRO A O 24
ATOM 24670 N N . ILE A 1 25 ? -3.562 6.110 -0.346 1.00 0.00 25 ILE A N 24
ATOM 24671 C CA . ILE A 1 25 ? -2.467 5.769 0.599 1.00 0.00 25 ILE A CA 24
ATOM 24672 C C . ILE A 1 25 ? -1.385 6.845 0.529 1.00 0.00 25 ILE A C 24
ATOM 24673 O O . ILE A 1 25 ? -0.415 6.808 1.260 1.00 0.00 25 ILE A O 24
ATOM 24689 N N . SER A 1 26 ? -1.552 7.783 -0.367 1.00 0.00 26 SER A N 24
ATOM 24690 C CA . SER A 1 26 ? -0.548 8.876 -0.535 1.00 0.00 26 SER A CA 24
ATOM 24691 C C . SER A 1 26 ? 0.172 9.179 0.781 1.00 0.00 26 SER A C 24
ATOM 24692 O O . SER A 1 26 ? 1.349 8.920 0.926 1.00 0.00 26 SER A O 24
ATOM 24700 N N . ARG A 1 27 ? -0.522 9.727 1.736 1.00 0.00 27 ARG A N 24
ATOM 24701 C CA . ARG A 1 27 ? 0.133 10.058 3.038 1.00 0.00 27 ARG A CA 24
ATOM 24702 C C . ARG A 1 27 ? 0.236 8.821 3.931 1.00 0.00 27 ARG A C 24
ATOM 24703 O O . ARG A 1 27 ? 1.094 8.736 4.788 1.00 0.00 27 ARG A O 24
ATOM 24724 N N . LEU A 1 28 ? -0.634 7.869 3.755 1.00 0.00 28 LEU A N 24
ATOM 24725 C CA . LEU A 1 28 ? -0.583 6.653 4.614 1.00 0.00 28 LEU A CA 24
ATOM 24726 C C . LEU A 1 28 ? 0.842 6.093 4.689 1.00 0.00 28 LEU A C 24
ATOM 24727 O O . LEU A 1 28 ? 1.497 6.187 5.708 1.00 0.00 28 LEU A O 24
ATOM 24743 N N . GLU A 1 29 ? 1.328 5.499 3.630 1.00 0.00 29 GLU A N 24
ATOM 24744 C CA . GLU A 1 29 ? 2.707 4.926 3.674 1.00 0.00 29 GLU A CA 24
ATOM 24745 C C . GLU A 1 29 ? 3.759 6.017 3.450 1.00 0.00 29 GLU A C 24
ATOM 24746 O O . GLU A 1 29 ? 4.844 5.954 3.993 1.00 0.00 29 GLU A O 24
ATOM 24758 N N . GLN A 1 30 ? 3.465 7.010 2.650 1.00 0.00 30 GLN A N 24
ATOM 24759 C CA . GLN A 1 30 ? 4.482 8.072 2.410 1.00 0.00 30 GLN A CA 24
ATOM 24760 C C . GLN A 1 30 ? 4.780 8.814 3.711 1.00 0.00 30 GLN A C 24
ATOM 24761 O O . GLN A 1 30 ? 5.888 9.250 3.948 1.00 0.00 30 GLN A O 24
ATOM 24775 N N . CYS A 1 31 ? 3.801 8.950 4.561 1.00 0.00 31 CYS A N 24
ATOM 24776 C CA . CYS A 1 31 ? 4.039 9.653 5.849 1.00 0.00 31 CYS A CA 24
ATOM 24777 C C . CYS A 1 31 ? 4.752 8.699 6.805 1.00 0.00 31 CYS A C 24
ATOM 24778 O O . CYS A 1 31 ? 5.290 9.100 7.818 1.00 0.00 31 CYS A O 24
ATOM 24786 N N . GLY A 1 32 ? 4.773 7.436 6.475 1.00 0.00 32 GLY A N 24
ATOM 24787 C CA . GLY A 1 32 ? 5.467 6.454 7.346 1.00 0.00 32 GLY A CA 24
ATOM 24788 C C . GLY A 1 32 ? 4.472 5.442 7.915 1.00 0.00 32 GLY A C 24
ATOM 24789 O O . GLY A 1 32 ? 4.291 5.354 9.114 1.00 0.00 32 GLY A O 24
ATOM 24793 N N . ILE A 1 33 ? 3.848 4.647 7.085 1.00 0.00 33 ILE A N 24
ATOM 24794 C CA . ILE A 1 33 ? 2.915 3.633 7.635 1.00 0.00 33 ILE A CA 24
ATOM 24795 C C . ILE A 1 33 ? 3.764 2.470 8.142 1.00 0.00 33 ILE A C 24
ATOM 24796 O O . ILE A 1 33 ? 4.721 2.671 8.864 1.00 0.00 33 ILE A O 24
ATOM 24812 N N . ASN A 1 34 ? 3.461 1.273 7.769 1.00 0.00 34 ASN A N 24
ATOM 24813 C CA . ASN A 1 34 ? 4.298 0.134 8.235 1.00 0.00 34 ASN A CA 24
ATOM 24814 C C . ASN A 1 34 ? 5.554 0.037 7.358 1.00 0.00 34 ASN A C 24
ATOM 24815 O O . ASN A 1 34 ? 6.053 1.031 6.870 1.00 0.00 34 ASN A O 24
ATOM 24826 N N . ALA A 1 35 ? 6.077 -1.139 7.162 1.00 0.00 35 ALA A N 24
ATOM 24827 C CA . ALA A 1 35 ? 7.308 -1.278 6.327 1.00 0.00 35 ALA A CA 24
ATOM 24828 C C . ALA A 1 35 ? 7.098 -0.692 4.925 1.00 0.00 35 ALA A C 24
ATOM 24829 O O . ALA A 1 35 ? 8.042 -0.373 4.230 1.00 0.00 35 ALA A O 24
ATOM 24836 N N . ASN A 1 36 ? 5.873 -0.570 4.494 1.00 0.00 36 ASN A N 24
ATOM 24837 C CA . ASN A 1 36 ? 5.614 -0.033 3.125 1.00 0.00 36 ASN A CA 24
ATOM 24838 C C . ASN A 1 36 ? 6.494 1.164 2.820 1.00 0.00 36 ASN A C 24
ATOM 24839 O O . ASN A 1 36 ? 7.327 1.114 1.937 1.00 0.00 36 ASN A O 24
ATOM 24850 N N . ASP A 1 37 ? 6.278 2.246 3.518 1.00 0.00 37 ASP A N 24
ATOM 24851 C CA . ASP A 1 37 ? 7.055 3.487 3.260 1.00 0.00 37 ASP A CA 24
ATOM 24852 C C . ASP A 1 37 ? 8.408 3.173 2.622 1.00 0.00 37 ASP A C 24
ATOM 24853 O O . ASP A 1 37 ? 8.619 3.385 1.440 1.00 0.00 37 ASP A O 24
ATOM 24862 N N . VAL A 1 38 ? 9.310 2.666 3.401 1.00 0.00 38 VAL A N 24
ATOM 24863 C CA . VAL A 1 38 ? 10.669 2.337 2.892 1.00 0.00 38 VAL A CA 24
ATOM 24864 C C . VAL A 1 38 ? 10.662 1.392 1.688 1.00 0.00 38 VAL A C 24
ATOM 24865 O O . VAL A 1 38 ? 11.228 1.688 0.662 1.00 0.00 38 VAL A O 24
ATOM 24878 N N . LYS A 1 39 ? 10.090 0.234 1.810 1.00 0.00 39 LYS A N 24
ATOM 24879 C CA . LYS A 1 39 ? 10.153 -0.724 0.671 1.00 0.00 39 LYS A CA 24
ATOM 24880 C C . LYS A 1 39 ? 9.104 -0.432 -0.394 1.00 0.00 39 LYS A C 24
ATOM 24881 O O . LYS A 1 39 ? 9.418 -0.141 -1.541 1.00 0.00 39 LYS A O 24
ATOM 24900 N N . LYS A 1 40 ? 7.865 -0.548 -0.023 1.00 0.00 40 LYS A N 24
ATOM 24901 C CA . LYS A 1 40 ? 6.764 -0.339 -0.991 1.00 0.00 40 LYS A CA 24
ATOM 24902 C C . LYS A 1 40 ? 7.014 0.848 -1.923 1.00 0.00 40 LYS A C 24
ATOM 24903 O O . LYS A 1 40 ? 7.072 0.689 -3.121 1.00 0.00 40 LYS A O 24
ATOM 24922 N N . LEU A 1 41 ? 7.097 2.042 -1.397 1.00 0.00 41 LEU A N 24
ATOM 24923 C CA . LEU A 1 41 ? 7.248 3.228 -2.295 1.00 0.00 41 LEU A CA 24
ATOM 24924 C C . LEU A 1 41 ? 8.694 3.599 -2.655 1.00 0.00 41 LEU A C 24
ATOM 24925 O O . LEU A 1 41 ? 8.909 4.364 -3.574 1.00 0.00 41 LEU A O 24
ATOM 24941 N N . GLU A 1 42 ? 9.688 3.152 -1.945 1.00 0.00 42 GLU A N 24
ATOM 24942 C CA . GLU A 1 42 ? 11.053 3.621 -2.314 1.00 0.00 42 GLU A CA 24
ATOM 24943 C C . GLU A 1 42 ? 11.545 3.035 -3.636 1.00 0.00 42 GLU A C 24
ATOM 24944 O O . GLU A 1 42 ? 12.090 3.749 -4.454 1.00 0.00 42 GLU A O 24
ATOM 24956 N N . GLU A 1 43 ? 11.388 1.765 -3.877 1.00 0.00 43 GLU A N 24
ATOM 24957 C CA . GLU A 1 43 ? 11.894 1.238 -5.173 1.00 0.00 43 GLU A CA 24
ATOM 24958 C C . GLU A 1 43 ? 11.120 1.895 -6.320 1.00 0.00 43 GLU A C 24
ATOM 24959 O O . GLU A 1 43 ? 11.645 2.117 -7.393 1.00 0.00 43 GLU A O 24
ATOM 24971 N N . ALA A 1 44 ? 9.875 2.196 -6.099 1.00 0.00 44 ALA A N 24
ATOM 24972 C CA . ALA A 1 44 ? 9.063 2.827 -7.172 1.00 0.00 44 ALA A CA 24
ATOM 24973 C C . ALA A 1 44 ? 8.348 4.068 -6.633 1.00 0.00 44 ALA A C 24
ATOM 24974 O O . ALA A 1 44 ? 8.576 5.172 -7.088 1.00 0.00 44 ALA A O 24
ATOM 24981 N N . GLY A 1 45 ? 7.489 3.898 -5.666 1.00 0.00 45 GLY A N 24
ATOM 24982 C CA . GLY A 1 45 ? 6.765 5.072 -5.100 1.00 0.00 45 GLY A CA 24
ATOM 24983 C C . GLY A 1 45 ? 5.255 4.863 -5.235 1.00 0.00 45 GLY A C 24
ATOM 24984 O O . GLY A 1 45 ? 4.536 5.742 -5.667 1.00 0.00 45 GLY A O 24
ATOM 24988 N N . PHE A 1 46 ? 4.768 3.709 -4.870 1.00 0.00 46 PHE A N 24
ATOM 24989 C CA . PHE A 1 46 ? 3.282 3.464 -4.988 1.00 0.00 46 PHE A CA 24
ATOM 24990 C C . PHE A 1 46 ? 2.527 4.175 -3.865 1.00 0.00 46 PHE A C 24
ATOM 24991 O O . PHE A 1 46 ? 1.322 4.062 -3.746 1.00 0.00 46 PHE A O 24
ATOM 25008 N N . HIS A 1 47 ? 3.218 4.897 -3.036 1.00 0.00 47 HIS A N 24
ATOM 25009 C CA . HIS A 1 47 ? 2.537 5.603 -1.916 1.00 0.00 47 HIS A CA 24
ATOM 25010 C C . HIS A 1 47 ? 1.572 6.667 -2.446 1.00 0.00 47 HIS A C 24
ATOM 25011 O O . HIS A 1 47 ? 1.800 7.848 -2.293 1.00 0.00 47 HIS A O 24
ATOM 25025 N N . THR A 1 48 ? 0.486 6.251 -3.051 1.00 0.00 48 THR A N 24
ATOM 25026 C CA . THR A 1 48 ? -0.517 7.234 -3.574 1.00 0.00 48 THR A CA 24
ATOM 25027 C C . THR A 1 48 ? -1.504 6.551 -4.524 1.00 0.00 48 THR A C 24
ATOM 25028 O O . THR A 1 48 ? -1.421 6.691 -5.728 1.00 0.00 48 THR A O 24
ATOM 25039 N N . VAL A 1 49 ? -2.445 5.823 -3.989 1.00 0.00 49 VAL A N 24
ATOM 25040 C CA . VAL A 1 49 ? -3.451 5.136 -4.849 1.00 0.00 49 VAL A CA 24
ATOM 25041 C C . VAL A 1 49 ? -2.769 4.166 -5.829 1.00 0.00 49 VAL A C 24
ATOM 25042 O O . VAL A 1 49 ? -3.404 3.614 -6.708 1.00 0.00 49 VAL A O 24
ATOM 25055 N N . GLU A 1 50 ? -1.494 3.935 -5.683 1.00 0.00 50 GLU A N 24
ATOM 25056 C CA . GLU A 1 50 ? -0.811 2.986 -6.605 1.00 0.00 50 GLU A CA 24
ATOM 25057 C C . GLU A 1 50 ? -0.892 1.571 -6.033 1.00 0.00 50 GLU A C 24
ATOM 25058 O O . GLU A 1 50 ? -0.348 0.633 -6.582 1.00 0.00 50 GLU A O 24
ATOM 25070 N N . ALA A 1 51 ? -1.573 1.412 -4.930 1.00 0.00 51 ALA A N 24
ATOM 25071 C CA . ALA A 1 51 ? -1.698 0.064 -4.317 1.00 0.00 51 ALA A CA 24
ATOM 25072 C C . ALA A 1 51 ? -2.870 -0.691 -4.951 1.00 0.00 51 ALA A C 24
ATOM 25073 O O . ALA A 1 51 ? -3.327 -1.693 -4.439 1.00 0.00 51 ALA A O 24
ATOM 25080 N N . VAL A 1 52 ? -3.359 -0.213 -6.064 1.00 0.00 52 VAL A N 24
ATOM 25081 C CA . VAL A 1 52 ? -4.503 -0.899 -6.734 1.00 0.00 52 VAL A CA 24
ATOM 25082 C C . VAL A 1 52 ? -4.482 -0.629 -8.247 1.00 0.00 52 VAL A C 24
ATOM 25083 O O . VAL A 1 52 ? -4.268 -1.526 -9.039 1.00 0.00 52 VAL A O 24
ATOM 25096 N N . ALA A 1 53 ? -4.704 0.592 -8.656 1.00 0.00 53 ALA A N 24
ATOM 25097 C CA . ALA A 1 53 ? -4.698 0.903 -10.114 1.00 0.00 53 ALA A CA 24
ATOM 25098 C C . ALA A 1 53 ? -3.267 1.155 -10.596 1.00 0.00 53 ALA A C 24
ATOM 25099 O O . ALA A 1 53 ? -2.841 2.282 -10.749 1.00 0.00 53 ALA A O 24
ATOM 25106 N N . TYR A 1 54 ? -2.522 0.112 -10.838 1.00 0.00 54 TYR A N 24
ATOM 25107 C CA . TYR A 1 54 ? -1.119 0.285 -11.310 1.00 0.00 54 TYR A CA 24
ATOM 25108 C C . TYR A 1 54 ? -0.438 -1.082 -11.422 1.00 0.00 54 TYR A C 24
ATOM 25109 O O . TYR A 1 54 ? -0.126 -1.547 -12.501 1.00 0.00 54 TYR A O 24
ATOM 25127 N N . ALA A 1 55 ? -0.211 -1.729 -10.313 1.00 0.00 55 ALA A N 24
ATOM 25128 C CA . ALA A 1 55 ? 0.444 -3.067 -10.346 1.00 0.00 55 ALA A CA 24
ATOM 25129 C C . ALA A 1 55 ? -0.109 -3.946 -9.220 1.00 0.00 55 ALA A C 24
ATOM 25130 O O . ALA A 1 55 ? -0.659 -3.446 -8.260 1.00 0.00 55 ALA A O 24
ATOM 25137 N N . PRO A 1 56 ? 0.062 -5.230 -9.374 1.00 0.00 56 PRO A N 24
ATOM 25138 C CA . PRO A 1 56 ? -0.421 -6.189 -8.351 1.00 0.00 56 PRO A CA 24
ATOM 25139 C C . PRO A 1 56 ? 0.434 -6.074 -7.089 1.00 0.00 56 PRO A C 24
ATOM 25140 O O . PRO A 1 56 ? 1.635 -6.250 -7.125 1.00 0.00 56 PRO A O 24
ATOM 25151 N N . LYS A 1 57 ? -0.177 -5.768 -5.977 1.00 0.00 57 LYS A N 24
ATOM 25152 C CA . LYS A 1 57 ? 0.602 -5.630 -4.714 1.00 0.00 57 LYS A CA 24
ATOM 25153 C C . LYS A 1 57 ? 1.661 -6.730 -4.615 1.00 0.00 57 LYS A C 24
ATOM 25154 O O . LYS A 1 57 ? 2.734 -6.515 -4.096 1.00 0.00 57 LYS A O 24
ATOM 25173 N N . LYS A 1 58 ? 1.372 -7.903 -5.112 1.00 0.00 58 LYS A N 24
ATOM 25174 C CA . LYS A 1 58 ? 2.369 -9.013 -5.044 1.00 0.00 58 LYS A CA 24
ATOM 25175 C C . LYS A 1 58 ? 3.647 -8.632 -5.804 1.00 0.00 58 LYS A C 24
ATOM 25176 O O . LYS A 1 58 ? 4.741 -9.010 -5.438 1.00 0.00 58 LYS A O 24
ATOM 25195 N N . GLU A 1 59 ? 3.511 -7.886 -6.856 1.00 0.00 59 GLU A N 24
ATOM 25196 C CA . GLU A 1 59 ? 4.713 -7.481 -7.643 1.00 0.00 59 GLU A CA 24
ATOM 25197 C C . GLU A 1 59 ? 5.405 -6.314 -6.957 1.00 0.00 59 GLU A C 24
ATOM 25198 O O . GLU A 1 59 ? 6.605 -6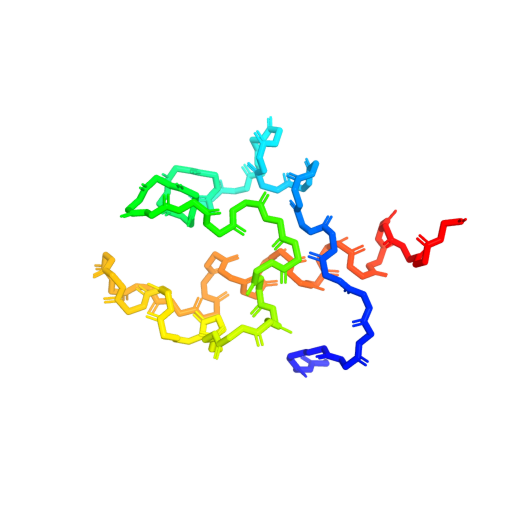.310 -6.776 1.00 0.00 59 GLU A O 24
ATOM 25210 N N . LEU A 1 60 ? 4.661 -5.334 -6.551 1.00 0.00 60 LEU A N 24
ATOM 25211 C CA . LEU A 1 60 ? 5.287 -4.191 -5.852 1.00 0.00 60 LEU A CA 24
ATOM 25212 C C . LEU A 1 60 ? 6.012 -4.727 -4.613 1.00 0.00 60 LEU A C 24
ATOM 25213 O O . LEU A 1 60 ? 7.210 -4.586 -4.472 1.00 0.00 60 LEU A O 24
ATOM 25229 N N . ILE A 1 61 ? 5.292 -5.347 -3.719 1.00 0.00 61 ILE A N 24
ATOM 25230 C CA . ILE A 1 61 ? 5.934 -5.898 -2.496 1.00 0.00 61 ILE A CA 24
ATOM 25231 C C . ILE A 1 61 ? 7.173 -6.676 -2.893 1.00 0.00 61 ILE A C 24
ATOM 25232 O O . ILE A 1 61 ? 8.138 -6.750 -2.159 1.00 0.00 61 ILE A O 24
ATOM 25248 N N . ASN A 1 62 ? 7.165 -7.242 -4.069 1.00 0.00 62 ASN A N 24
ATOM 25249 C CA . ASN A 1 62 ? 8.357 -7.994 -4.527 1.00 0.00 62 ASN A CA 24
ATOM 25250 C C . ASN A 1 62 ? 9.609 -7.147 -4.300 1.00 0.00 62 ASN A C 24
ATOM 25251 O O . ASN A 1 62 ? 10.712 -7.655 -4.320 1.00 0.00 62 ASN A O 24
ATOM 25262 N N . ILE A 1 63 ? 9.455 -5.857 -4.082 1.00 0.00 63 ILE A N 24
ATOM 25263 C CA . ILE A 1 63 ? 10.658 -5.007 -3.853 1.00 0.00 63 ILE A CA 24
ATOM 25264 C C . ILE A 1 63 ? 11.655 -5.736 -2.956 1.00 0.00 63 ILE A C 24
ATOM 25265 O O . ILE A 1 63 ? 12.575 -6.381 -3.421 1.00 0.00 63 ILE A O 24
ATOM 25281 N N . LYS A 1 64 ? 11.473 -5.644 -1.682 1.00 0.00 64 LYS A N 24
ATOM 25282 C CA . LYS A 1 64 ? 12.403 -6.336 -0.747 1.00 0.00 64 LYS A CA 24
ATOM 25283 C C . LYS A 1 64 ? 12.029 -7.816 -0.650 1.00 0.00 64 LYS A C 24
ATOM 25284 O O . LYS A 1 64 ? 12.742 -8.610 -0.069 1.00 0.00 64 LYS A O 24
ATOM 25303 N N . GLY A 1 65 ? 10.923 -8.198 -1.231 1.00 0.00 65 GLY A N 24
ATOM 25304 C CA . GLY A 1 65 ? 10.518 -9.631 -1.192 1.00 0.00 65 GLY A CA 24
ATOM 25305 C C . GLY A 1 65 ? 9.325 -9.832 -0.254 1.00 0.00 65 GLY A C 24
ATOM 25306 O O . GLY A 1 65 ? 9.135 -10.904 0.287 1.00 0.00 65 GLY A O 24
ATOM 25310 N N . ILE A 1 66 ? 8.516 -8.828 -0.045 1.00 0.00 66 ILE A N 24
ATOM 25311 C CA . ILE A 1 66 ? 7.354 -9.012 0.863 1.00 0.00 66 ILE A CA 24
ATOM 25312 C C . ILE A 1 66 ? 6.135 -9.532 0.090 1.00 0.00 66 ILE A C 24
ATOM 25313 O O . ILE A 1 66 ? 6.244 -10.379 -0.775 1.00 0.00 66 ILE A O 24
ATOM 25329 N N . SER A 1 67 ? 4.977 -9.024 0.416 1.00 0.00 67 SER A N 24
ATOM 25330 C CA . SER A 1 67 ? 3.715 -9.447 -0.253 1.00 0.00 67 SER A CA 24
ATOM 25331 C C . SER A 1 67 ? 2.572 -8.713 0.439 1.00 0.00 67 SER A C 24
ATOM 25332 O O . SER A 1 67 ? 2.680 -7.541 0.755 1.00 0.00 67 SER A O 24
ATOM 25340 N N . GLU A 1 68 ? 1.497 -9.381 0.731 1.00 0.00 68 GLU A N 24
ATOM 25341 C CA . GLU A 1 68 ? 0.402 -8.688 1.452 1.00 0.00 68 GLU A CA 24
ATOM 25342 C C . GLU A 1 68 ? 0.954 -8.186 2.791 1.00 0.00 68 GLU A C 24
ATOM 25343 O O . GLU A 1 68 ? 0.370 -7.349 3.448 1.00 0.00 68 GLU A O 24
ATOM 25355 N N . ALA A 1 69 ? 2.087 -8.706 3.197 1.00 0.00 69 ALA A N 24
ATOM 25356 C CA . ALA A 1 69 ? 2.694 -8.281 4.490 1.00 0.00 69 ALA A CA 24
ATOM 25357 C C . ALA A 1 69 ? 2.560 -6.770 4.688 1.00 0.00 69 ALA A C 24
ATOM 25358 O O . ALA A 1 69 ? 1.699 -6.300 5.409 1.00 0.00 69 ALA A O 24
ATOM 25365 N N . LYS A 1 70 ? 3.402 -6.006 4.054 1.00 0.00 70 LYS A N 24
ATOM 25366 C CA . LYS A 1 70 ? 3.326 -4.531 4.205 1.00 0.00 70 LYS A CA 24
ATOM 25367 C C . LYS A 1 70 ? 2.237 -3.974 3.290 1.00 0.00 70 LYS A C 24
ATOM 25368 O O . LYS A 1 70 ? 1.475 -3.108 3.672 1.00 0.00 70 LYS A O 24
ATOM 25387 N N . ALA A 1 71 ? 2.151 -4.465 2.083 1.00 0.00 71 ALA A N 24
ATOM 25388 C CA . ALA A 1 71 ? 1.097 -3.954 1.157 1.00 0.00 71 ALA A CA 24
ATOM 25389 C C . ALA A 1 71 ? -0.276 -4.032 1.828 1.00 0.00 71 ALA A C 24
ATOM 25390 O O . ALA A 1 71 ? -0.931 -3.032 2.051 1.00 0.00 71 ALA A O 24
ATOM 25397 N N . ASP A 1 72 ? -0.717 -5.214 2.154 1.00 0.00 72 ASP A N 24
ATOM 25398 C CA . ASP A 1 72 ? -2.048 -5.356 2.812 1.00 0.00 72 ASP A CA 24
ATOM 25399 C C . ASP A 1 72 ? -2.142 -4.405 4.005 1.00 0.00 72 ASP A C 24
ATOM 25400 O O . ASP A 1 72 ? -3.086 -3.649 4.134 1.00 0.00 72 ASP A O 24
ATOM 25409 N N . LYS A 1 73 ? -1.171 -4.434 4.878 1.00 0.00 73 LYS A N 24
ATOM 25410 C CA . LYS A 1 73 ? -1.208 -3.526 6.059 1.00 0.00 73 LYS A CA 24
ATOM 25411 C C . LYS A 1 73 ? -1.670 -2.131 5.634 1.00 0.00 73 LYS A C 24
ATOM 25412 O O . LYS A 1 73 ? -2.276 -1.408 6.399 1.00 0.00 73 LYS A O 24
ATOM 25431 N N . ILE A 1 74 ? -1.394 -1.749 4.414 1.00 0.00 74 ILE A N 24
ATOM 25432 C CA . ILE A 1 74 ? -1.827 -0.402 3.950 1.00 0.00 74 ILE A CA 24
ATOM 25433 C C . ILE A 1 74 ? -3.336 -0.406 3.691 1.00 0.00 74 ILE A C 24
ATOM 25434 O O . ILE A 1 74 ? -4.056 0.464 4.141 1.00 0.00 74 ILE A O 24
ATOM 25450 N N . LEU A 1 75 ? -3.820 -1.383 2.976 1.00 0.00 75 LEU A N 24
ATOM 25451 C CA . LEU A 1 75 ? -5.283 -1.437 2.700 1.00 0.00 75 LEU A CA 24
ATOM 25452 C C . LEU A 1 75 ? -6.052 -1.523 4.019 1.00 0.00 75 LEU A C 24
ATOM 25453 O O . LEU A 1 75 ? -7.221 -1.203 4.090 1.00 0.00 75 LEU A O 24
ATOM 25469 N N . ALA A 1 76 ? -5.397 -1.941 5.069 1.00 0.00 76 ALA A N 24
ATOM 25470 C CA . ALA A 1 76 ? -6.085 -2.034 6.388 1.00 0.00 76 ALA A CA 24
ATOM 25471 C C . ALA A 1 76 ? -6.196 -0.640 7.004 1.00 0.00 76 ALA A C 24
ATOM 25472 O O . ALA A 1 76 ? -7.274 -0.163 7.300 1.00 0.00 76 ALA A O 24
ATOM 25479 N N . GLU A 1 77 ? -5.087 0.022 7.189 1.00 0.00 77 GLU A N 24
ATOM 25480 C CA . GLU A 1 77 ? -5.129 1.391 7.774 1.00 0.00 77 GLU A CA 24
ATOM 25481 C C . GLU A 1 77 ? -5.804 2.351 6.793 1.00 0.00 77 GLU A C 24
ATOM 25482 O O . GLU A 1 77 ? -6.605 3.181 7.173 1.00 0.00 77 GLU A O 24
ATOM 25494 N N . ALA A 1 78 ? -5.492 2.242 5.529 1.00 0.00 78 ALA A N 24
ATOM 25495 C CA . ALA A 1 78 ? -6.121 3.147 4.524 1.00 0.00 78 ALA A CA 24
ATOM 25496 C C . ALA A 1 78 ? -7.641 3.134 4.683 1.00 0.00 78 ALA A C 24
ATOM 25497 O O . ALA A 1 78 ? -8.282 4.165 4.691 1.00 0.00 78 ALA A O 24
ATOM 25504 N N . ALA A 1 79 ? -8.222 1.976 4.812 1.00 0.00 79 ALA A N 24
ATOM 25505 C CA . ALA A 1 79 ? -9.702 1.903 4.972 1.00 0.00 79 ALA A CA 24
ATOM 25506 C C . ALA A 1 79 ? -10.113 2.498 6.320 1.00 0.00 79 ALA A C 24
ATOM 25507 O O . ALA A 1 79 ? -11.222 2.965 6.491 1.00 0.00 79 ALA A O 24
ATOM 25514 N N . LYS A 1 80 ? -9.230 2.484 7.280 1.00 0.00 80 LYS A N 24
ATOM 25515 C CA . LYS A 1 80 ? -9.572 3.049 8.616 1.00 0.00 80 LYS A CA 24
ATOM 25516 C C . LYS A 1 80 ? -8.568 4.136 9.008 1.00 0.00 80 LYS A C 24
ATOM 25517 O O . LYS A 1 80 ? -8.176 4.247 10.153 1.00 0.00 80 LYS A O 24
ATOM 25536 N N . LEU A 1 81 ? -8.147 4.940 8.070 1.00 0.00 81 LEU A N 24
ATOM 25537 C CA . LEU A 1 81 ? -7.168 6.017 8.396 1.00 0.00 81 LEU A CA 24
ATOM 25538 C C . LEU A 1 81 ? -7.296 7.171 7.398 1.00 0.00 81 LEU A C 24
ATOM 25539 O O . LEU A 1 81 ? -7.431 8.318 7.777 1.00 0.00 81 LEU A O 24
ATOM 25555 N N . VAL A 1 82 ? -7.258 6.878 6.127 1.00 0.00 82 VAL A N 24
ATOM 25556 C CA . VAL A 1 82 ? -7.379 7.961 5.107 1.00 0.00 82 VAL A CA 24
ATOM 25557 C C . VAL A 1 82 ? -8.560 7.680 4.171 1.00 0.00 82 VAL A C 24
ATOM 25558 O O . VAL A 1 82 ? -8.414 7.686 2.966 1.00 0.00 82 VAL A O 24
ATOM 25571 N N . PRO A 1 83 ? -9.697 7.442 4.767 1.00 0.00 83 PRO A N 24
ATOM 25572 C CA . PRO A 1 83 ? -10.924 7.156 3.982 1.00 0.00 83 PRO A CA 24
ATOM 25573 C C . PRO A 1 83 ? -11.449 8.436 3.323 1.00 0.00 83 PRO A C 24
ATOM 25574 O O . PRO A 1 83 ? -11.638 9.447 3.970 1.00 0.00 83 PRO A O 24
ATOM 25585 N N . MET A 1 84 ? -11.689 8.399 2.039 1.00 0.00 84 MET A N 24
ATOM 25586 C CA . MET A 1 84 ? -12.205 9.614 1.342 1.00 0.00 84 MET A CA 24
ATOM 25587 C C . MET A 1 84 ? -13.052 9.214 0.130 1.00 0.00 84 MET A C 24
ATOM 25588 O O . MET A 1 84 ? -12.714 8.307 -0.604 1.00 0.00 84 MET A O 24
ATOM 25602 N N . GLY A 1 85 ? -14.151 9.886 -0.086 1.00 0.00 85 GLY A N 24
ATOM 25603 C CA . GLY A 1 85 ? -15.017 9.545 -1.250 1.00 0.00 85 GLY A CA 24
ATOM 25604 C C . GLY A 1 85 ? -16.485 9.574 -0.821 1.00 0.00 85 GLY A C 24
ATOM 25605 O O . GLY A 1 85 ? -16.777 10.211 0.178 1.00 0.00 85 GLY A O 24
ATOM 25609 N N . GLU A 1 16 ? -6.687 -7.128 4.679 1.00 0.00 16 GLU A N 25
ATOM 25610 C CA . GLU A 1 16 ? -7.732 -8.186 4.794 1.00 0.00 16 GLU A CA 25
ATOM 25611 C C . GLU A 1 16 ? -7.296 -9.446 4.044 1.00 0.00 16 GLU A C 25
ATOM 25612 O O . GLU A 1 16 ? -7.267 -10.530 4.594 1.00 0.00 16 GLU A O 25
ATOM 25624 N N . GLU A 1 17 ? -6.958 -9.314 2.791 1.00 0.00 17 GLU A N 25
ATOM 25625 C CA . GLU A 1 17 ? -6.528 -10.504 2.005 1.00 0.00 17 GLU A CA 25
ATOM 25626 C C . GLU A 1 17 ? -6.088 -10.080 0.600 1.00 0.00 17 GLU A C 25
ATOM 25627 O O . GLU A 1 17 ? -5.197 -10.663 0.016 1.00 0.00 17 GLU A O 25
ATOM 25639 N N . GLU A 1 18 ? -6.708 -9.070 0.054 1.00 0.00 18 GLU A N 25
ATOM 25640 C CA . GLU A 1 18 ? -6.324 -8.608 -1.312 1.00 0.00 18 GLU A CA 25
ATOM 25641 C C . GLU A 1 18 ? -6.921 -7.226 -1.589 1.00 0.00 18 GLU A C 25
ATOM 25642 O O . GLU A 1 18 ? -7.847 -6.795 -0.931 1.00 0.00 18 GLU A O 25
ATOM 25654 N N . SER A 1 19 ? -6.396 -6.527 -2.559 1.00 0.00 19 SER A N 25
ATOM 25655 C CA . SER A 1 19 ? -6.929 -5.171 -2.876 1.00 0.00 19 SER A CA 25
ATOM 25656 C C . SER A 1 19 ? -8.211 -5.286 -3.707 1.00 0.00 19 SER A C 25
ATOM 25657 O O . SER A 1 19 ? -8.259 -5.989 -4.696 1.00 0.00 19 SER A O 25
ATOM 25665 N N . PHE A 1 20 ? -9.251 -4.600 -3.313 1.00 0.00 20 PHE A N 25
ATOM 25666 C CA . PHE A 1 20 ? -10.526 -4.675 -4.084 1.00 0.00 20 PHE A CA 25
ATOM 25667 C C . PHE A 1 20 ? -11.396 -3.442 -3.806 1.00 0.00 20 PHE A C 25
ATOM 25668 O O . PHE A 1 20 ? -12.587 -3.448 -4.047 1.00 0.00 20 PHE A O 25
ATOM 25685 N N . GLY A 1 21 ? -10.813 -2.385 -3.306 1.00 0.00 21 GLY A N 25
ATOM 25686 C CA . GLY A 1 21 ? -11.608 -1.158 -3.022 1.00 0.00 21 GLY A CA 25
ATOM 25687 C C . GLY A 1 21 ? -10.741 0.077 -3.274 1.00 0.00 21 GLY A C 25
ATOM 25688 O O . GLY A 1 21 ? -9.946 0.097 -4.192 1.00 0.00 21 GLY A O 25
ATOM 25692 N N . PRO A 1 22 ? -10.922 1.066 -2.444 1.00 0.00 22 PRO A N 25
ATOM 25693 C CA . PRO A 1 22 ? -10.143 2.325 -2.570 1.00 0.00 22 PRO A CA 25
ATOM 25694 C C . PRO A 1 22 ? -8.693 2.095 -2.132 1.00 0.00 22 PRO A C 25
ATOM 25695 O O . PRO A 1 22 ? -8.331 1.013 -1.712 1.00 0.00 22 PRO A O 25
ATOM 25706 N N . GLN A 1 23 ? -7.856 3.093 -2.231 1.00 0.00 23 GLN A N 25
ATOM 25707 C CA . GLN A 1 23 ? -6.435 2.901 -1.820 1.00 0.00 23 GLN A CA 25
ATOM 25708 C C . GLN A 1 23 ? -5.666 4.217 -1.803 1.00 0.00 23 GLN A C 25
ATOM 25709 O O . GLN A 1 23 ? -4.571 4.288 -2.317 1.00 0.00 23 GLN A O 25
ATOM 25723 N N . PRO A 1 24 ? -6.229 5.209 -1.176 1.00 0.00 24 PRO A N 25
ATOM 25724 C CA . PRO A 1 24 ? -5.530 6.506 -1.075 1.00 0.00 24 PRO A CA 25
ATOM 25725 C C . PRO A 1 24 ? -4.377 6.345 -0.091 1.00 0.00 24 PRO A C 25
ATOM 25726 O O . PRO A 1 24 ? -4.309 7.009 0.925 1.00 0.00 24 PRO A O 25
ATOM 25737 N N . ILE A 1 25 ? -3.475 5.448 -0.385 1.00 0.00 25 ILE A N 25
ATOM 25738 C CA . ILE A 1 25 ? -2.326 5.214 0.528 1.00 0.00 25 ILE A CA 25
ATOM 25739 C C . ILE A 1 25 ? -1.340 6.378 0.439 1.00 0.00 25 ILE A C 25
ATOM 25740 O O . ILE A 1 25 ? -0.327 6.403 1.110 1.00 0.00 25 ILE A O 25
ATOM 25756 N N . SER A 1 26 ? -1.631 7.324 -0.407 1.00 0.00 26 SER A N 25
ATOM 25757 C CA . SER A 1 26 ? -0.724 8.496 -0.587 1.00 0.00 26 SER A CA 25
ATOM 25758 C C . SER A 1 26 ? -0.008 8.878 0.717 1.00 0.00 26 SER A C 25
ATOM 25759 O O . SER A 1 26 ? 1.182 8.683 0.859 1.00 0.00 26 SER A O 25
ATOM 25767 N N . ARG A 1 27 ? -0.717 9.447 1.652 1.00 0.00 27 ARG A N 25
ATOM 25768 C CA . ARG A 1 27 ? -0.068 9.886 2.930 1.00 0.00 27 ARG A CA 25
ATOM 25769 C C . ARG A 1 27 ? 0.085 8.742 3.938 1.00 0.00 27 ARG A C 25
ATOM 25770 O O . ARG A 1 27 ? 0.842 8.846 4.878 1.00 0.00 27 ARG A O 25
ATOM 25791 N N . LEU A 1 28 ? -0.616 7.659 3.776 1.00 0.00 28 LEU A N 25
ATOM 25792 C CA . LEU A 1 28 ? -0.469 6.554 4.768 1.00 0.00 28 LEU A CA 25
ATOM 25793 C C . LEU A 1 28 ? 0.978 6.061 4.820 1.00 0.00 28 LEU A C 25
ATOM 25794 O O . LEU A 1 28 ? 1.674 6.263 5.796 1.00 0.00 28 LEU A O 25
ATOM 25810 N N . GLU A 1 29 ? 1.439 5.411 3.790 1.00 0.00 29 GLU A N 25
ATOM 25811 C CA . GLU A 1 29 ? 2.842 4.905 3.809 1.00 0.00 29 GLU A CA 25
ATOM 25812 C C . GLU A 1 29 ? 3.831 6.033 3.491 1.00 0.00 29 GLU A C 25
ATOM 25813 O O . GLU A 1 29 ? 4.974 5.993 3.902 1.00 0.00 29 GLU A O 25
ATOM 25825 N N . GLN A 1 30 ? 3.418 7.041 2.763 1.00 0.00 30 GLN A N 25
ATOM 25826 C CA . GLN A 1 30 ? 4.368 8.147 2.441 1.00 0.00 30 GLN A CA 25
ATOM 25827 C C . GLN A 1 30 ? 4.806 8.855 3.722 1.00 0.00 30 GLN A C 25
ATOM 25828 O O . GLN A 1 30 ? 5.945 9.255 3.864 1.00 0.00 30 GLN A O 25
ATOM 25842 N N . CYS A 1 31 ? 3.911 9.013 4.657 1.00 0.00 31 CYS A N 25
ATOM 25843 C CA . CYS A 1 31 ? 4.282 9.697 5.924 1.00 0.00 31 CYS A CA 25
ATOM 25844 C C . CYS A 1 31 ? 5.045 8.725 6.824 1.00 0.00 31 CYS A C 25
ATOM 25845 O O . CYS A 1 31 ? 5.609 9.108 7.830 1.00 0.00 31 CYS A O 25
ATOM 25853 N N . GLY A 1 32 ? 5.090 7.472 6.456 1.00 0.00 32 GLY A N 25
ATOM 25854 C CA . GLY A 1 32 ? 5.842 6.489 7.278 1.00 0.00 32 GLY A CA 25
ATOM 25855 C C . GLY A 1 32 ? 4.894 5.484 7.935 1.00 0.00 32 GLY A C 25
ATOM 25856 O O . GLY A 1 32 ? 4.786 5.432 9.144 1.00 0.00 32 GLY A O 25
ATOM 25860 N N . ILE A 1 33 ? 4.230 4.658 7.168 1.00 0.00 33 ILE A N 25
ATOM 25861 C CA . ILE A 1 33 ? 3.337 3.652 7.798 1.00 0.00 33 ILE A CA 25
ATOM 25862 C C . ILE A 1 33 ? 4.212 2.485 8.284 1.00 0.00 33 ILE A C 25
ATOM 25863 O O . ILE A 1 33 ? 5.165 2.685 9.011 1.00 0.00 33 ILE A O 25
ATOM 25879 N N . ASN A 1 34 ? 3.920 1.287 7.895 1.00 0.00 34 ASN A N 25
ATOM 25880 C CA . ASN A 1 34 ? 4.755 0.129 8.338 1.00 0.00 34 ASN A CA 25
ATOM 25881 C C . ASN A 1 34 ? 5.990 0.000 7.435 1.00 0.00 34 ASN A C 25
ATOM 25882 O O . ASN A 1 34 ? 6.417 0.955 6.818 1.00 0.00 34 ASN A O 25
ATOM 25893 N N . ALA A 1 35 ? 6.568 -1.171 7.352 1.00 0.00 35 ALA A N 25
ATOM 25894 C CA . ALA A 1 35 ? 7.773 -1.348 6.481 1.00 0.00 35 ALA A CA 25
ATOM 25895 C C . ALA A 1 35 ? 7.556 -0.660 5.140 1.00 0.00 35 ALA A C 25
ATOM 25896 O O . ALA A 1 35 ? 8.490 -0.275 4.466 1.00 0.00 35 ALA A O 25
ATOM 25903 N N . ASN A 1 36 ? 6.325 -0.530 4.740 1.00 0.00 36 ASN A N 25
ATOM 25904 C CA . ASN A 1 36 ? 6.029 0.106 3.426 1.00 0.00 36 ASN A CA 25
ATOM 25905 C C . ASN A 1 36 ? 6.937 1.301 3.184 1.00 0.00 36 ASN A C 25
ATOM 25906 O O . ASN A 1 36 ? 7.627 1.363 2.189 1.00 0.00 36 ASN A O 25
ATOM 25917 N N . ASP A 1 37 ? 6.918 2.252 4.074 1.00 0.00 37 ASP A N 25
ATOM 25918 C CA . ASP A 1 37 ? 7.763 3.468 3.903 1.00 0.00 37 ASP A CA 25
ATOM 25919 C C . ASP A 1 37 ? 9.033 3.138 3.112 1.00 0.00 37 ASP A C 25
ATOM 25920 O O . ASP A 1 37 ? 9.166 3.479 1.954 1.00 0.00 37 ASP A O 25
ATOM 25929 N N . VAL A 1 38 ? 9.954 2.466 3.728 1.00 0.00 38 VAL A N 25
ATOM 25930 C CA . VAL A 1 38 ? 11.221 2.107 3.038 1.00 0.00 38 VAL A CA 25
ATOM 25931 C C . VAL A 1 38 ? 10.993 1.423 1.681 1.00 0.00 38 VAL A C 25
ATOM 25932 O O . VAL A 1 38 ? 11.445 1.892 0.658 1.00 0.00 38 VAL A O 25
ATOM 25945 N N . LYS A 1 39 ? 10.355 0.287 1.667 1.00 0.00 39 LYS A N 25
ATOM 25946 C CA . LYS A 1 39 ? 10.195 -0.453 0.378 1.00 0.00 39 LYS A CA 25
ATOM 25947 C C . LYS A 1 39 ? 8.966 -0.041 -0.443 1.00 0.00 39 LYS A C 25
ATOM 25948 O O . LYS A 1 39 ? 9.072 0.190 -1.637 1.00 0.00 39 LYS A O 25
ATOM 25967 N N . LYS A 1 40 ? 7.806 0.010 0.154 1.00 0.00 40 LYS A N 25
ATOM 25968 C CA . LYS A 1 40 ? 6.588 0.345 -0.640 1.00 0.00 40 LYS A CA 25
ATOM 25969 C C . LYS A 1 40 ? 6.737 1.687 -1.360 1.00 0.00 40 LYS A C 25
ATOM 25970 O O . LYS A 1 40 ? 6.458 1.804 -2.531 1.00 0.00 40 LYS A O 25
ATOM 25989 N N . LEU A 1 41 ? 7.120 2.717 -0.664 1.00 0.00 41 LEU A N 25
ATOM 25990 C CA . LEU A 1 41 ? 7.212 4.050 -1.327 1.00 0.00 41 LEU A CA 25
ATOM 25991 C C . LEU A 1 41 ? 8.580 4.325 -1.974 1.00 0.00 41 LEU A C 25
ATOM 25992 O O . LEU A 1 41 ? 8.716 5.260 -2.737 1.00 0.00 41 LEU A O 25
ATOM 26008 N N . GLU A 1 42 ? 9.614 3.602 -1.646 1.00 0.00 42 GLU A N 25
ATOM 26009 C CA . GLU A 1 42 ? 10.927 3.968 -2.245 1.00 0.00 42 GLU A CA 25
ATOM 26010 C C . GLU A 1 42 ? 11.133 3.401 -3.649 1.00 0.00 42 GLU A C 25
ATOM 26011 O O . GLU A 1 42 ? 11.403 4.136 -4.577 1.00 0.00 42 GLU A O 25
ATOM 26023 N N . GLU A 1 43 ? 11.054 2.117 -3.826 1.00 0.00 43 GLU A N 25
ATOM 26024 C CA . GLU A 1 43 ? 11.305 1.575 -5.192 1.00 0.00 43 GLU A CA 25
ATOM 26025 C C . GLU A 1 43 ? 10.460 2.308 -6.235 1.00 0.00 43 GLU A C 25
ATOM 26026 O O . GLU A 1 43 ? 10.819 3.371 -6.701 1.00 0.00 43 GLU A O 25
ATOM 26038 N N . ALA A 1 44 ? 9.347 1.753 -6.614 1.00 0.00 44 ALA A N 25
ATOM 26039 C CA . ALA A 1 44 ? 8.495 2.420 -7.634 1.00 0.00 44 ALA A CA 25
ATOM 26040 C C . ALA A 1 44 ? 7.840 3.665 -7.045 1.00 0.00 44 ALA A C 25
ATOM 26041 O O . ALA A 1 44 ? 7.547 4.616 -7.742 1.00 0.00 44 ALA A O 25
ATOM 26048 N N . GLY A 1 45 ? 7.592 3.656 -5.769 1.00 0.00 45 GLY A N 25
ATOM 26049 C CA . GLY A 1 45 ? 6.940 4.831 -5.138 1.00 0.00 45 GLY A CA 25
ATOM 26050 C C . GLY A 1 45 ? 5.426 4.651 -5.192 1.00 0.00 45 GLY A C 25
ATOM 26051 O O . GLY A 1 45 ? 4.702 5.528 -5.618 1.00 0.00 45 GLY A O 25
ATOM 26055 N N . PHE A 1 46 ? 4.936 3.518 -4.761 1.00 0.00 46 PHE A N 25
ATOM 26056 C CA . PHE A 1 46 ? 3.442 3.302 -4.792 1.00 0.00 46 PHE A CA 25
ATOM 26057 C C . PHE A 1 46 ? 2.746 4.094 -3.680 1.00 0.00 46 PHE A C 25
ATOM 26058 O O . PHE A 1 46 ? 1.597 3.853 -3.372 1.00 0.00 46 PHE A O 25
ATOM 26075 N N . HIS A 1 47 ? 3.426 5.017 -3.060 1.00 0.00 47 HIS A N 25
ATOM 26076 C CA . HIS A 1 47 ? 2.790 5.791 -1.958 1.00 0.00 47 HIS A CA 25
ATOM 26077 C C . HIS A 1 47 ? 1.615 6.625 -2.465 1.00 0.00 47 HIS A C 25
ATOM 26078 O O . HIS A 1 47 ? 1.666 7.837 -2.479 1.00 0.00 47 HIS A O 25
ATOM 26092 N N . THR A 1 48 ? 0.555 5.979 -2.863 1.00 0.00 48 THR A N 25
ATOM 26093 C CA . THR A 1 48 ? -0.644 6.718 -3.349 1.00 0.00 48 THR A CA 25
ATOM 26094 C C . THR A 1 48 ? -1.643 5.745 -3.972 1.00 0.00 48 THR A C 25
ATOM 26095 O O . THR A 1 48 ? -1.383 4.565 -4.090 1.00 0.00 48 THR A O 25
ATOM 26106 N N . VAL A 1 49 ? -2.786 6.245 -4.363 1.00 0.00 49 VAL A N 25
ATOM 26107 C CA . VAL A 1 49 ? -3.833 5.380 -4.989 1.00 0.00 49 VAL A CA 25
ATOM 26108 C C . VAL A 1 49 ? -3.197 4.272 -5.838 1.00 0.00 49 VAL A C 25
ATOM 26109 O O . VAL A 1 49 ? -3.748 3.198 -5.989 1.00 0.00 49 VAL A O 25
ATOM 26122 N N . GLU A 1 50 ? -2.042 4.526 -6.390 1.00 0.00 50 GLU A N 25
ATOM 26123 C CA . GLU A 1 50 ? -1.353 3.501 -7.229 1.00 0.00 50 GLU A CA 25
ATOM 26124 C C . GLU A 1 50 ? -1.520 2.089 -6.645 1.00 0.00 50 GLU A C 25
ATOM 26125 O O . GLU A 1 50 ? -1.426 1.113 -7.362 1.00 0.00 50 GLU A O 25
ATOM 26137 N N . ALA A 1 51 ? -1.748 1.976 -5.356 1.00 0.00 51 ALA A N 25
ATOM 26138 C CA . ALA A 1 51 ? -1.906 0.629 -4.718 1.00 0.00 51 ALA A CA 25
ATOM 26139 C C . ALA A 1 51 ? -2.504 -0.391 -5.694 1.00 0.00 51 ALA A C 25
ATOM 26140 O O . ALA A 1 51 ? -1.868 -1.359 -6.058 1.00 0.00 51 ALA A O 25
ATOM 26147 N N . VAL A 1 52 ? -3.721 -0.184 -6.120 1.00 0.00 52 VAL A N 25
ATOM 26148 C CA . VAL A 1 52 ? -4.347 -1.149 -7.071 1.00 0.00 52 VAL A CA 25
ATOM 26149 C C . VAL A 1 52 ? -4.107 -0.699 -8.515 1.00 0.00 52 VAL A C 25
ATOM 26150 O O . VAL A 1 52 ? -5.033 -0.474 -9.268 1.00 0.00 52 VAL A O 25
ATOM 26163 N N . ALA A 1 53 ? -2.869 -0.569 -8.906 1.00 0.00 53 ALA A N 25
ATOM 26164 C CA . ALA A 1 53 ? -2.573 -0.135 -10.300 1.00 0.00 53 ALA A CA 25
ATOM 26165 C C . ALA A 1 53 ? -2.212 -1.346 -11.166 1.00 0.00 53 ALA A C 25
ATOM 26166 O O . ALA A 1 53 ? -2.448 -2.479 -10.795 1.00 0.00 53 ALA A O 25
ATOM 26173 N N . TYR A 1 54 ? -1.646 -1.113 -12.317 1.00 0.00 54 TYR A N 25
ATOM 26174 C CA . TYR A 1 54 ? -1.273 -2.249 -13.210 1.00 0.00 54 TYR A CA 25
ATOM 26175 C C . TYR A 1 54 ? -0.569 -3.350 -12.411 1.00 0.00 54 TYR A C 25
ATOM 26176 O O . TYR A 1 54 ? -0.699 -4.521 -12.705 1.00 0.00 54 TYR A O 25
ATOM 26194 N N . ALA A 1 55 ? 0.181 -2.984 -11.409 1.00 0.00 55 ALA A N 25
ATOM 26195 C CA . ALA A 1 55 ? 0.896 -4.013 -10.601 1.00 0.00 55 ALA A CA 25
ATOM 26196 C C . ALA A 1 55 ? 0.146 -4.282 -9.293 1.00 0.00 55 ALA A C 25
ATOM 26197 O O . ALA A 1 55 ? -0.214 -3.365 -8.584 1.00 0.00 55 ALA A O 25
ATOM 26204 N N . PRO A 1 56 ? -0.058 -5.543 -9.014 1.00 0.00 56 PRO A N 25
ATOM 26205 C CA . PRO A 1 56 ? -0.767 -5.944 -7.775 1.00 0.00 56 PRO A CA 25
ATOM 26206 C C . PRO A 1 56 ? 0.120 -5.707 -6.554 1.00 0.00 56 PRO A C 25
ATOM 26207 O O . PRO A 1 56 ? 1.327 -5.611 -6.659 1.00 0.00 56 PRO A O 25
ATOM 26218 N N . LYS A 1 57 ? -0.466 -5.616 -5.394 1.00 0.00 57 LYS A N 25
ATOM 26219 C CA . LYS A 1 57 ? 0.347 -5.391 -4.169 1.00 0.00 57 LYS A CA 25
ATOM 26220 C C . LYS A 1 57 ? 1.410 -6.487 -4.047 1.00 0.00 57 LYS A C 25
ATOM 26221 O O . LYS A 1 57 ? 2.362 -6.352 -3.317 1.00 0.00 57 LYS A O 25
ATOM 26240 N N . LYS A 1 58 ? 1.247 -7.571 -4.758 1.00 0.00 58 LYS A N 25
ATOM 26241 C CA . LYS A 1 58 ? 2.250 -8.677 -4.675 1.00 0.00 58 LYS A CA 25
ATOM 26242 C C . LYS A 1 58 ? 3.433 -8.409 -5.612 1.00 0.00 58 LYS A C 25
ATOM 26243 O O . LYS A 1 58 ? 4.515 -8.931 -5.427 1.00 0.00 58 LYS A O 25
ATOM 26262 N N . GLU A 1 59 ? 3.243 -7.598 -6.609 1.00 0.00 59 GLU A N 25
ATOM 26263 C CA . GLU A 1 59 ? 4.365 -7.304 -7.549 1.00 0.00 59 GLU A CA 25
ATOM 26264 C C . GLU A 1 59 ? 5.251 -6.220 -6.957 1.00 0.00 59 GLU A C 25
ATOM 26265 O O . GLU A 1 59 ? 6.460 -6.273 -7.041 1.00 0.00 59 GLU A O 25
ATOM 26277 N N . LEU A 1 60 ? 4.660 -5.246 -6.335 1.00 0.00 60 LEU A N 25
ATOM 26278 C CA . LEU A 1 60 ? 5.477 -4.180 -5.715 1.00 0.00 60 LEU A CA 25
ATOM 26279 C C . LEU A 1 60 ? 6.238 -4.792 -4.538 1.00 0.00 60 LEU A C 25
ATOM 26280 O O . LEU A 1 60 ? 7.452 -4.817 -4.516 1.00 0.00 60 LEU A O 25
ATOM 26296 N N . ILE A 1 61 ? 5.531 -5.288 -3.563 1.00 0.00 61 ILE A N 25
ATOM 26297 C CA . ILE A 1 61 ? 6.216 -5.899 -2.393 1.00 0.00 61 ILE A CA 25
ATOM 26298 C C . ILE A 1 61 ? 7.307 -6.840 -2.880 1.00 0.00 61 ILE A C 25
ATOM 26299 O O . ILE A 1 61 ? 8.323 -7.020 -2.236 1.00 0.00 61 ILE A O 25
ATOM 26315 N N . ASN A 1 62 ? 7.117 -7.431 -4.027 1.00 0.00 62 ASN A N 25
ATOM 26316 C CA . ASN A 1 62 ? 8.157 -8.343 -4.561 1.00 0.00 62 ASN A CA 25
ATOM 26317 C C . ASN A 1 62 ? 9.511 -7.634 -4.549 1.00 0.00 62 ASN A C 25
ATOM 26318 O O . ASN A 1 62 ? 10.545 -8.259 -4.675 1.00 0.00 62 ASN A O 25
ATOM 26329 N N . ILE A 1 63 ? 9.526 -6.331 -4.397 1.00 0.00 63 ILE A N 25
ATOM 26330 C CA . ILE A 1 63 ? 10.837 -5.624 -4.378 1.00 0.00 63 ILE A CA 25
ATOM 26331 C C . ILE A 1 63 ? 11.783 -6.310 -3.396 1.00 0.00 63 ILE A C 25
ATOM 26332 O O . ILE A 1 63 ? 12.732 -6.967 -3.778 1.00 0.00 63 ILE A O 25
ATOM 26348 N N . LYS A 1 64 ? 11.525 -6.163 -2.141 1.00 0.00 64 LYS A N 25
ATOM 26349 C CA . LYS A 1 64 ? 12.394 -6.804 -1.112 1.00 0.00 64 LYS A CA 25
ATOM 26350 C C . LYS A 1 64 ? 11.980 -8.262 -0.918 1.00 0.00 64 LYS A C 25
ATOM 26351 O O . LYS A 1 64 ? 12.750 -9.081 -0.460 1.00 0.00 64 LYS A O 25
ATOM 26370 N N . GLY A 1 65 ? 10.768 -8.587 -1.265 1.00 0.00 65 GLY A N 25
ATOM 26371 C CA . GLY A 1 65 ? 10.300 -9.989 -1.104 1.00 0.00 65 GLY A CA 25
ATOM 26372 C C . GLY A 1 65 ? 9.111 -10.030 -0.144 1.00 0.00 65 GLY A C 25
ATOM 26373 O O . GLY A 1 65 ? 8.780 -11.067 0.395 1.00 0.00 65 GLY A O 25
ATOM 26377 N N . ILE A 1 66 ? 8.458 -8.919 0.078 1.00 0.00 66 ILE A N 25
ATOM 26378 C CA . ILE A 1 66 ? 7.296 -8.935 1.004 1.00 0.00 66 ILE A CA 25
ATOM 26379 C C . ILE A 1 66 ? 6.060 -9.470 0.280 1.00 0.00 66 ILE A C 25
ATOM 26380 O O . ILE A 1 66 ? 6.143 -10.361 -0.541 1.00 0.00 66 ILE A O 25
ATOM 26396 N N . SER A 1 67 ? 4.919 -8.922 0.589 1.00 0.00 67 SER A N 25
ATOM 26397 C CA . SER A 1 67 ? 3.646 -9.360 -0.047 1.00 0.00 67 SER A CA 25
ATOM 26398 C C . SER A 1 67 ? 2.503 -8.678 0.699 1.00 0.00 67 SER A C 25
ATOM 26399 O O . SER A 1 67 ? 2.534 -7.480 0.932 1.00 0.00 67 SER A O 25
ATOM 26407 N N . GLU A 1 68 ? 1.517 -9.413 1.122 1.00 0.00 68 GLU A N 25
ATOM 26408 C CA . GLU A 1 68 ? 0.426 -8.773 1.890 1.00 0.00 68 GLU A CA 25
ATOM 26409 C C . GLU A 1 68 ? 1.029 -8.139 3.144 1.00 0.00 68 GLU A C 25
ATOM 26410 O O . GLU A 1 68 ? 0.420 -7.314 3.796 1.00 0.00 68 GLU A O 25
ATOM 26422 N N . ALA A 1 69 ? 2.233 -8.528 3.486 1.00 0.00 69 ALA A N 25
ATOM 26423 C CA . ALA A 1 69 ? 2.885 -7.961 4.696 1.00 0.00 69 ALA A CA 25
ATOM 26424 C C . ALA A 1 69 ? 2.637 -6.456 4.784 1.00 0.00 69 ALA A C 25
ATOM 26425 O O . ALA A 1 69 ? 1.777 -5.998 5.513 1.00 0.00 69 ALA A O 25
ATOM 26432 N N . LYS A 1 70 ? 3.379 -5.680 4.048 1.00 0.00 70 LYS A N 25
ATOM 26433 C CA . LYS A 1 70 ? 3.187 -4.209 4.096 1.00 0.00 70 LYS A CA 25
ATOM 26434 C C . LYS A 1 70 ? 2.103 -3.778 3.110 1.00 0.00 70 LYS A C 25
ATOM 26435 O O . LYS A 1 70 ? 1.266 -2.956 3.425 1.00 0.00 70 LYS A O 25
ATOM 26454 N N . ALA A 1 71 ? 2.098 -4.314 1.919 1.00 0.00 71 ALA A N 25
ATOM 26455 C CA . ALA A 1 71 ? 1.044 -3.899 0.944 1.00 0.00 71 ALA A CA 25
ATOM 26456 C C . ALA A 1 71 ? -0.341 -4.013 1.580 1.00 0.00 71 ALA A C 25
ATOM 26457 O O . ALA A 1 71 ? -1.120 -3.077 1.582 1.00 0.00 71 ALA A O 25
ATOM 26464 N N . ASP A 1 72 ? -0.653 -5.157 2.116 1.00 0.00 72 ASP A N 25
ATOM 26465 C CA . ASP A 1 72 ? -1.990 -5.340 2.752 1.00 0.00 72 ASP A CA 25
ATOM 26466 C C . ASP A 1 72 ? -2.133 -4.408 3.954 1.00 0.00 72 ASP A C 25
ATOM 26467 O O . ASP A 1 72 ? -3.160 -3.793 4.159 1.00 0.00 72 ASP A O 25
ATOM 26476 N N . LYS A 1 73 ? -1.109 -4.300 4.755 1.00 0.00 73 LYS A N 25
ATOM 26477 C CA . LYS A 1 73 ? -1.188 -3.408 5.944 1.00 0.00 73 LYS A CA 25
ATOM 26478 C C . LYS A 1 73 ? -1.654 -2.008 5.534 1.00 0.00 73 LYS A C 25
ATOM 26479 O O . LYS A 1 73 ? -2.147 -1.248 6.345 1.00 0.00 73 LYS A O 25
ATOM 26498 N N . ILE A 1 74 ? -1.498 -1.653 4.287 1.00 0.00 74 ILE A N 25
ATOM 26499 C CA . ILE A 1 74 ? -1.931 -0.296 3.846 1.00 0.00 74 ILE A CA 25
ATOM 26500 C C . ILE A 1 74 ? -3.415 -0.300 3.477 1.00 0.00 74 ILE A C 25
ATOM 26501 O O . ILE A 1 74 ? -4.222 0.349 4.112 1.00 0.00 74 ILE A O 25
ATOM 26517 N N . LEU A 1 75 ? -3.786 -1.022 2.459 1.00 0.00 75 LEU A N 25
ATOM 26518 C CA . LEU A 1 75 ? -5.222 -1.048 2.061 1.00 0.00 75 LEU A CA 25
ATOM 26519 C C . LEU A 1 75 ? -6.108 -1.305 3.284 1.00 0.00 75 LEU A C 25
ATOM 26520 O O . LEU A 1 75 ? -7.283 -0.995 3.283 1.00 0.00 75 LEU A O 25
ATOM 26536 N N . ALA A 1 76 ? -5.556 -1.861 4.326 1.00 0.00 76 ALA A N 25
ATOM 26537 C CA . ALA A 1 76 ? -6.372 -2.130 5.545 1.00 0.00 76 ALA A CA 25
ATOM 26538 C C . ALA A 1 76 ? -6.499 -0.856 6.388 1.00 0.00 76 ALA A C 25
ATOM 26539 O O . ALA A 1 76 ? -7.579 -0.333 6.580 1.00 0.00 76 ALA A O 25
ATOM 26546 N N . GLU A 1 77 ? -5.405 -0.353 6.890 1.00 0.00 77 GLU A N 25
ATOM 26547 C CA . GLU A 1 77 ? -5.466 0.887 7.718 1.00 0.00 77 GLU A CA 25
ATOM 26548 C C . GLU A 1 77 ? -5.944 2.065 6.867 1.00 0.00 77 GLU A C 25
ATOM 26549 O O . GLU A 1 77 ? -6.456 3.043 7.374 1.00 0.00 77 GLU A O 25
ATOM 26561 N N . ALA A 1 78 ? -5.782 1.979 5.575 1.00 0.00 78 ALA A N 25
ATOM 26562 C CA . ALA A 1 78 ? -6.226 3.094 4.691 1.00 0.00 78 ALA A CA 25
ATOM 26563 C C . ALA A 1 78 ? -7.750 3.080 4.542 1.00 0.00 78 ALA A C 25
ATOM 26564 O O . ALA A 1 78 ? -8.396 4.108 4.573 1.00 0.00 78 ALA A O 25
ATOM 26571 N N . ALA A 1 79 ? -8.325 1.922 4.379 1.00 0.00 79 ALA A N 25
ATOM 26572 C CA . ALA A 1 79 ? -9.806 1.839 4.224 1.00 0.00 79 ALA A CA 25
ATOM 26573 C C . ALA A 1 79 ? -10.509 2.323 5.495 1.00 0.00 79 ALA A C 25
ATOM 26574 O O . ALA A 1 79 ? -11.607 2.840 5.448 1.00 0.00 79 ALA A O 25
ATOM 26581 N N . LYS A 1 80 ? -9.891 2.154 6.632 1.00 0.00 80 LYS A N 25
ATOM 26582 C CA . LYS A 1 80 ? -10.538 2.600 7.901 1.00 0.00 80 LYS A CA 25
ATOM 26583 C C . LYS A 1 80 ? -10.056 3.999 8.294 1.00 0.00 80 LYS A C 25
ATOM 26584 O O . LYS A 1 80 ? -10.701 4.695 9.053 1.00 0.00 80 LYS A O 25
ATOM 26603 N N . LEU A 1 81 ? -8.928 4.421 7.788 1.00 0.00 81 LEU A N 25
ATOM 26604 C CA . LEU A 1 81 ? -8.419 5.776 8.146 1.00 0.00 81 LEU A CA 25
ATOM 26605 C C . LEU A 1 81 ? -8.794 6.792 7.062 1.00 0.00 81 LEU A C 25
ATOM 26606 O O . LEU A 1 81 ? -9.415 7.800 7.333 1.00 0.00 81 LEU A O 25
ATOM 26622 N N . VAL A 1 82 ? -8.419 6.538 5.837 1.00 0.00 82 VAL A N 25
ATOM 26623 C CA . VAL A 1 82 ? -8.756 7.496 4.745 1.00 0.00 82 VAL A CA 25
ATOM 26624 C C . VAL A 1 82 ? -9.459 6.774 3.591 1.00 0.00 82 VAL A C 25
ATOM 26625 O O . VAL A 1 82 ? -8.888 6.586 2.535 1.00 0.00 82 VAL A O 25
ATOM 26638 N N . PRO A 1 83 ? -10.684 6.397 3.833 1.00 0.00 83 PRO A N 25
ATOM 26639 C CA . PRO A 1 83 ? -11.482 5.692 2.801 1.00 0.00 83 PRO A CA 25
ATOM 26640 C C . PRO A 1 83 ? -11.908 6.672 1.703 1.00 0.00 83 PRO A C 25
ATOM 26641 O O . PRO A 1 83 ? -12.390 6.280 0.659 1.00 0.00 83 PRO A O 25
ATOM 26652 N N . MET A 1 84 ? -11.731 7.945 1.935 1.00 0.00 84 MET A N 25
ATOM 26653 C CA . MET A 1 84 ? -12.121 8.954 0.909 1.00 0.00 84 MET A CA 25
ATOM 26654 C C . MET A 1 84 ? -10.957 9.206 -0.055 1.00 0.00 84 MET A C 25
ATOM 26655 O O . MET A 1 84 ? -9.811 9.277 0.347 1.00 0.00 84 MET A O 25
ATOM 26669 N N . GLY A 1 85 ? -11.239 9.341 -1.321 1.00 0.00 85 GLY A N 25
ATOM 26670 C CA . GLY A 1 85 ? -10.148 9.587 -2.306 1.00 0.00 85 GLY A CA 25
ATOM 26671 C C . GLY A 1 85 ? -10.754 9.887 -3.678 1.00 0.00 85 GLY A C 25
ATOM 26672 O O . GLY A 1 85 ? -10.494 9.130 -4.597 1.00 0.00 85 GLY A O 25
ATOM 26676 N N . GLU A 1 16 ? -7.957 -12.530 9.610 1.00 0.00 16 GLU A N 26
ATOM 26677 C CA . GLU A 1 16 ? -8.918 -12.274 8.499 1.00 0.00 16 GLU A CA 26
ATOM 26678 C C . GLU A 1 16 ? -8.429 -11.107 7.636 1.00 0.00 16 GLU A C 26
ATOM 26679 O O . GLU A 1 16 ? -8.659 -9.954 7.945 1.00 0.00 16 GLU A O 26
ATOM 26691 N N . GLU A 1 17 ? -7.757 -11.397 6.555 1.00 0.00 17 GLU A N 26
ATOM 26692 C CA . GLU A 1 17 ? -7.258 -10.302 5.674 1.00 0.00 17 GLU A CA 26
ATOM 26693 C C . GLU A 1 17 ? -8.404 -9.753 4.822 1.00 0.00 17 GLU A C 26
ATOM 26694 O O . GLU A 1 17 ? -9.479 -10.316 4.773 1.00 0.00 17 GLU A O 26
ATOM 26706 N N . GLU A 1 18 ? -8.187 -8.654 4.152 1.00 0.00 18 GLU A N 26
ATOM 26707 C CA . GLU A 1 18 ? -9.270 -8.072 3.309 1.00 0.00 18 GLU A CA 26
ATOM 26708 C C . GLU A 1 18 ? -8.672 -7.332 2.110 1.00 0.00 18 GLU A C 26
ATOM 26709 O O . GLU A 1 18 ? -7.569 -6.824 2.167 1.00 0.00 18 GLU A O 26
ATOM 26721 N N . SER A 1 19 ? -9.393 -7.264 1.024 1.00 0.00 19 SER A N 26
ATOM 26722 C CA . SER A 1 19 ? -8.868 -6.555 -0.178 1.00 0.00 19 SER A CA 26
ATOM 26723 C C . SER A 1 19 ? -10.026 -5.956 -0.982 1.00 0.00 19 SER A C 26
ATOM 26724 O O . SER A 1 19 ? -10.825 -6.666 -1.559 1.00 0.00 19 SER A O 26
ATOM 26732 N N . PHE A 1 20 ? -10.123 -4.655 -1.022 1.00 0.00 20 PHE A N 26
ATOM 26733 C CA . PHE A 1 20 ? -11.231 -4.012 -1.787 1.00 0.00 20 PHE A CA 26
ATOM 26734 C C . PHE A 1 20 ? -11.226 -2.501 -1.549 1.00 0.00 20 PHE A C 26
ATOM 26735 O O . PHE A 1 20 ? -10.909 -2.036 -0.472 1.00 0.00 20 PHE A O 26
ATOM 26752 N N . GLY A 1 21 ? -11.574 -1.727 -2.540 1.00 0.00 21 GLY A N 26
ATOM 26753 C CA . GLY A 1 21 ? -11.585 -0.256 -2.357 1.00 0.00 21 GLY A CA 26
ATOM 26754 C C . GLY A 1 21 ? -10.226 0.310 -2.757 1.00 0.00 21 GLY A C 26
ATOM 26755 O O . GLY A 1 21 ? -9.231 -0.389 -2.744 1.00 0.00 21 GLY A O 26
ATOM 26759 N N . PRO A 1 22 ? -10.233 1.563 -3.098 1.00 0.00 22 PRO A N 26
ATOM 26760 C CA . PRO A 1 22 ? -9.003 2.256 -3.505 1.00 0.00 22 PRO A CA 26
ATOM 26761 C C . PRO A 1 22 ? -8.342 2.883 -2.278 1.00 0.00 22 PRO A C 26
ATOM 26762 O O . PRO A 1 22 ? -8.890 2.864 -1.195 1.00 0.00 22 PRO A O 26
ATOM 26773 N N . GLN A 1 23 ? -7.166 3.425 -2.424 1.00 0.00 23 GLN A N 26
ATOM 26774 C CA . GLN A 1 23 ? -6.491 4.028 -1.239 1.00 0.00 23 GLN A CA 26
ATOM 26775 C C . GLN A 1 23 ? -5.459 5.053 -1.639 1.00 0.00 23 GLN A C 26
ATOM 26776 O O . GLN A 1 23 ? -4.317 4.729 -1.900 1.00 0.00 23 GLN A O 26
ATOM 26790 N N . PRO A 1 24 ? -5.887 6.280 -1.603 1.00 0.00 24 PRO A N 26
ATOM 26791 C CA . PRO A 1 24 ? -4.975 7.391 -1.890 1.00 0.00 24 PRO A CA 26
ATOM 26792 C C . PRO A 1 24 ? -4.023 7.456 -0.713 1.00 0.00 24 PRO A C 26
ATOM 26793 O O . PRO A 1 24 ? -4.025 8.397 0.055 1.00 0.00 24 PRO A O 26
ATOM 26804 N N . ILE A 1 25 ? -3.237 6.426 -0.546 1.00 0.00 25 ILE A N 26
ATOM 26805 C CA . ILE A 1 25 ? -2.288 6.354 0.598 1.00 0.00 25 ILE A CA 26
ATOM 26806 C C . ILE A 1 25 ? -1.246 7.461 0.517 1.00 0.00 25 ILE A C 26
ATOM 26807 O O . ILE A 1 25 ? -0.063 7.227 0.667 1.00 0.00 25 ILE A O 26
ATOM 26823 N N . SER A 1 26 ? -1.668 8.661 0.289 1.00 0.00 26 SER A N 26
ATOM 26824 C CA . SER A 1 26 ? -0.688 9.771 0.209 1.00 0.00 26 SER A CA 26
ATOM 26825 C C . SER A 1 26 ? 0.061 9.889 1.537 1.00 0.00 26 SER A C 26
ATOM 26826 O O . SER A 1 26 ? 1.231 9.575 1.639 1.00 0.00 26 SER A O 26
ATOM 26834 N N . ARG A 1 27 ? -0.615 10.327 2.557 1.00 0.00 27 ARG A N 26
ATOM 26835 C CA . ARG A 1 27 ? 0.042 10.476 3.888 1.00 0.00 27 ARG A CA 26
ATOM 26836 C C . ARG A 1 27 ? 0.092 9.131 4.620 1.00 0.00 27 ARG A C 26
ATOM 26837 O O . ARG A 1 27 ? 0.830 8.957 5.567 1.00 0.00 27 ARG A O 26
ATOM 26858 N N . LEU A 1 28 ? -0.689 8.182 4.196 1.00 0.00 28 LEU A N 26
ATOM 26859 C CA . LEU A 1 28 ? -0.680 6.859 4.881 1.00 0.00 28 LEU A CA 26
ATOM 26860 C C . LEU A 1 28 ? 0.735 6.275 4.905 1.00 0.00 28 LEU A C 26
ATOM 26861 O O . LEU A 1 28 ? 1.410 6.304 5.915 1.00 0.00 28 LEU A O 26
ATOM 26877 N N . GLU A 1 29 ? 1.178 5.729 3.809 1.00 0.00 29 GLU A N 26
ATOM 26878 C CA . GLU A 1 29 ? 2.539 5.118 3.769 1.00 0.00 29 GLU A CA 26
ATOM 26879 C C . GLU A 1 29 ? 3.622 6.140 3.405 1.00 0.00 29 GLU A C 26
ATOM 26880 O O . GLU A 1 29 ? 4.761 5.996 3.804 1.00 0.00 29 GLU A O 26
ATOM 26892 N N . GLN A 1 30 ? 3.311 7.162 2.647 1.00 0.00 30 GLN A N 26
ATOM 26893 C CA . GLN A 1 30 ? 4.386 8.130 2.293 1.00 0.00 30 GLN A CA 26
ATOM 26894 C C . GLN A 1 30 ? 4.766 8.952 3.529 1.00 0.00 30 GLN A C 26
ATOM 26895 O O . GLN A 1 30 ? 5.898 9.366 3.687 1.00 0.00 30 GLN A O 26
ATOM 26909 N N . CYS A 1 31 ? 3.836 9.175 4.415 1.00 0.00 31 CYS A N 26
ATOM 26910 C CA . CYS A 1 31 ? 4.161 9.949 5.642 1.00 0.00 31 CYS A CA 26
ATOM 26911 C C . CYS A 1 31 ? 4.869 9.029 6.634 1.00 0.00 31 CYS A C 26
ATOM 26912 O O . CYS A 1 31 ? 5.488 9.473 7.581 1.00 0.00 31 CYS A O 26
ATOM 26920 N N . GLY A 1 32 ? 4.798 7.743 6.410 1.00 0.00 32 GLY A N 26
ATOM 26921 C CA . GLY A 1 32 ? 5.483 6.792 7.325 1.00 0.00 32 GLY A CA 26
ATOM 26922 C C . GLY A 1 32 ? 4.477 5.821 7.948 1.00 0.00 32 GLY A C 26
ATOM 26923 O O . GLY A 1 32 ? 4.231 5.857 9.139 1.00 0.00 32 GLY A O 26
ATOM 26927 N N . ILE A 1 33 ? 3.913 4.927 7.174 1.00 0.00 33 ILE A N 26
ATOM 26928 C CA . ILE A 1 33 ? 2.962 3.948 7.767 1.00 0.00 33 ILE A CA 26
ATOM 26929 C C . ILE A 1 33 ? 3.784 2.848 8.451 1.00 0.00 33 ILE A C 26
ATOM 26930 O O . ILE A 1 33 ? 4.604 3.125 9.302 1.00 0.00 33 ILE A O 26
ATOM 26946 N N . ASN A 1 34 ? 3.593 1.622 8.090 1.00 0.00 34 ASN A N 26
ATOM 26947 C CA . ASN A 1 34 ? 4.388 0.530 8.724 1.00 0.00 34 ASN A CA 26
ATOM 26948 C C . ASN A 1 34 ? 5.682 0.302 7.924 1.00 0.00 34 ASN A C 26
ATOM 26949 O O . ASN A 1 34 ? 6.486 1.200 7.776 1.00 0.00 34 ASN A O 26
ATOM 26960 N N . ALA A 1 35 ? 5.894 -0.879 7.404 1.00 0.00 35 ALA A N 26
ATOM 26961 C CA . ALA A 1 35 ? 7.138 -1.133 6.618 1.00 0.00 35 ALA A CA 26
ATOM 26962 C C . ALA A 1 35 ? 6.991 -0.585 5.205 1.00 0.00 35 ALA A C 26
ATOM 26963 O O . ALA A 1 35 ? 7.958 -0.276 4.535 1.00 0.00 35 ALA A O 26
ATOM 26970 N N . ASN A 1 36 ? 5.784 -0.508 4.734 1.00 0.00 36 ASN A N 26
ATOM 26971 C CA . ASN A 1 36 ? 5.553 -0.031 3.348 1.00 0.00 36 ASN A CA 26
ATOM 26972 C C . ASN A 1 36 ? 6.463 1.134 2.985 1.00 0.00 36 ASN A C 26
ATOM 26973 O O . ASN A 1 36 ? 7.331 1.000 2.151 1.00 0.00 36 ASN A O 26
ATOM 26984 N N . ASP A 1 37 ? 6.239 2.277 3.575 1.00 0.00 37 ASP A N 26
ATOM 26985 C CA . ASP A 1 37 ? 7.057 3.482 3.246 1.00 0.00 37 ASP A CA 26
ATOM 26986 C C . ASP A 1 37 ? 8.444 3.087 2.729 1.00 0.00 37 ASP A C 26
ATOM 26987 O O . ASP A 1 37 ? 8.820 3.409 1.620 1.00 0.00 37 ASP A O 26
ATOM 26996 N N . VAL A 1 38 ? 9.195 2.390 3.528 1.00 0.00 38 VAL A N 26
ATOM 26997 C CA . VAL A 1 38 ? 10.565 1.974 3.118 1.00 0.00 38 VAL A CA 26
ATOM 26998 C C . VAL A 1 38 ? 10.585 1.162 1.814 1.00 0.00 38 VAL A C 26
ATOM 26999 O O . VAL A 1 38 ? 11.111 1.603 0.810 1.00 0.00 38 VAL A O 26
ATOM 27012 N N . LYS A 1 39 ? 10.066 -0.037 1.831 1.00 0.00 39 LYS A N 26
ATOM 27013 C CA . LYS A 1 39 ? 10.133 -0.884 0.602 1.00 0.00 39 LYS A CA 26
ATOM 27014 C C . LYS A 1 39 ? 8.983 -0.610 -0.362 1.00 0.00 39 LYS A C 26
ATOM 27015 O O . LYS A 1 39 ? 9.128 -0.742 -1.560 1.00 0.00 39 LYS A O 26
ATOM 27034 N N . LYS A 1 40 ? 7.842 -0.250 0.128 1.00 0.00 40 LYS A N 26
ATOM 27035 C CA . LYS A 1 40 ? 6.712 -0.004 -0.798 1.00 0.00 40 LYS A CA 26
ATOM 27036 C C . LYS A 1 40 ? 6.941 1.264 -1.625 1.00 0.00 40 LYS A C 26
ATOM 27037 O O . LYS A 1 40 ? 7.011 1.217 -2.833 1.00 0.00 40 LYS A O 26
ATOM 27056 N N . LEU A 1 41 ? 7.025 2.402 -0.987 1.00 0.00 41 LEU A N 26
ATOM 27057 C CA . LEU A 1 41 ? 7.190 3.671 -1.758 1.00 0.00 41 LEU A CA 26
ATOM 27058 C C . LEU A 1 41 ? 8.622 3.891 -2.268 1.00 0.00 41 LEU A C 26
ATOM 27059 O O . LEU A 1 41 ? 8.831 4.653 -3.191 1.00 0.00 41 LEU A O 26
ATOM 27075 N N . GLU A 1 42 ? 9.616 3.287 -1.680 1.00 0.00 42 GLU A N 26
ATOM 27076 C CA . GLU A 1 42 ? 10.996 3.561 -2.171 1.00 0.00 42 GLU A CA 26
ATOM 27077 C C . GLU A 1 42 ? 11.377 2.672 -3.357 1.00 0.00 42 GLU A C 26
ATOM 27078 O O . GLU A 1 42 ? 12.184 3.048 -4.184 1.00 0.00 42 GLU A O 26
ATOM 27090 N N . GLU A 1 43 ? 10.820 1.502 -3.454 1.00 0.00 43 GLU A N 26
ATOM 27091 C CA . GLU A 1 43 ? 11.178 0.611 -4.596 1.00 0.00 43 GLU A CA 26
ATOM 27092 C C . GLU A 1 43 ? 10.417 1.026 -5.855 1.00 0.00 43 GLU A C 26
ATOM 27093 O O . GLU A 1 43 ? 10.451 0.354 -6.867 1.00 0.00 43 GLU A O 26
ATOM 27105 N N . ALA A 1 44 ? 9.729 2.129 -5.798 1.00 0.00 44 ALA A N 26
ATOM 27106 C CA . ALA A 1 44 ? 8.961 2.598 -6.983 1.00 0.00 44 ALA A CA 26
ATOM 27107 C C . ALA A 1 44 ? 8.231 3.891 -6.639 1.00 0.00 44 ALA A C 26
ATOM 27108 O O . ALA A 1 44 ? 8.310 4.873 -7.351 1.00 0.00 44 ALA A O 26
ATOM 27115 N N . GLY A 1 45 ? 7.525 3.901 -5.544 1.00 0.00 45 GLY A N 26
ATOM 27116 C CA . GLY A 1 45 ? 6.798 5.134 -5.148 1.00 0.00 45 GLY A CA 26
ATOM 27117 C C . GLY A 1 45 ? 5.288 4.934 -5.293 1.00 0.00 45 GLY A C 26
ATOM 27118 O O . GLY A 1 45 ? 4.602 5.765 -5.853 1.00 0.00 45 GLY A O 26
ATOM 27122 N N . PHE A 1 46 ? 4.748 3.860 -4.772 1.00 0.00 46 PHE A N 26
ATOM 27123 C CA . PHE A 1 46 ? 3.254 3.677 -4.884 1.00 0.00 46 PHE A CA 26
ATOM 27124 C C . PHE A 1 46 ? 2.546 4.463 -3.779 1.00 0.00 46 PHE A C 26
ATOM 27125 O O . PHE A 1 46 ? 1.408 4.194 -3.451 1.00 0.00 46 PHE A O 26
ATOM 27142 N N . HIS A 1 47 ? 3.214 5.417 -3.192 1.00 0.00 47 HIS A N 26
ATOM 27143 C CA . HIS A 1 47 ? 2.587 6.214 -2.096 1.00 0.00 47 HIS A CA 26
ATOM 27144 C C . HIS A 1 47 ? 1.361 6.981 -2.609 1.00 0.00 47 HIS A C 26
ATOM 27145 O O . HIS A 1 47 ? 1.351 8.195 -2.643 1.00 0.00 47 HIS A O 26
ATOM 27159 N N . THR A 1 48 ? 0.326 6.284 -2.998 1.00 0.00 48 THR A N 26
ATOM 27160 C CA . THR A 1 48 ? -0.896 6.982 -3.493 1.00 0.00 48 THR A CA 26
ATOM 27161 C C . THR A 1 48 ? -1.979 5.967 -3.875 1.00 0.00 48 THR A C 26
ATOM 27162 O O . THR A 1 48 ? -1.800 4.771 -3.755 1.00 0.00 48 THR A O 26
ATOM 27173 N N . VAL A 1 49 ? -3.107 6.445 -4.333 1.00 0.00 49 VAL A N 26
ATOM 27174 C CA . VAL A 1 49 ? -4.223 5.530 -4.725 1.00 0.00 49 VAL A CA 26
ATOM 27175 C C . VAL A 1 49 ? -3.691 4.273 -5.421 1.00 0.00 49 VAL A C 26
ATOM 27176 O O . VAL A 1 49 ? -4.323 3.236 -5.411 1.00 0.00 49 VAL A O 26
ATOM 27189 N N . GLU A 1 50 ? -2.536 4.351 -6.020 1.00 0.00 50 GLU A N 26
ATOM 27190 C CA . GLU A 1 50 ? -1.968 3.159 -6.711 1.00 0.00 50 GLU A CA 26
ATOM 27191 C C . GLU A 1 50 ? -2.090 1.893 -5.847 1.00 0.00 50 GLU A C 26
ATOM 27192 O O . GLU A 1 50 ? -1.965 0.793 -6.345 1.00 0.00 50 GLU A O 26
ATOM 27204 N N . ALA A 1 51 ? -2.324 2.021 -4.563 1.00 0.00 51 ALA A N 26
ATOM 27205 C CA . ALA A 1 51 ? -2.439 0.799 -3.719 1.00 0.00 51 ALA A CA 26
ATOM 27206 C C . ALA A 1 51 ? -3.662 -0.021 -4.141 1.00 0.00 51 ALA A C 26
ATOM 27207 O O . ALA A 1 51 ? -4.782 0.447 -4.093 1.00 0.00 51 ALA A O 26
ATOM 27214 N N . VAL A 1 52 ? -3.452 -1.241 -4.557 1.00 0.00 52 VAL A N 26
ATOM 27215 C CA . VAL A 1 52 ? -4.597 -2.095 -4.987 1.00 0.00 52 VAL A CA 26
ATOM 27216 C C . VAL A 1 52 ? -5.375 -1.408 -6.113 1.00 0.00 52 VAL A C 26
ATOM 27217 O O . VAL A 1 52 ? -6.452 -0.883 -5.908 1.00 0.00 52 VAL A O 26
ATOM 27230 N N . ALA A 1 53 ? -4.838 -1.413 -7.303 1.00 0.00 53 ALA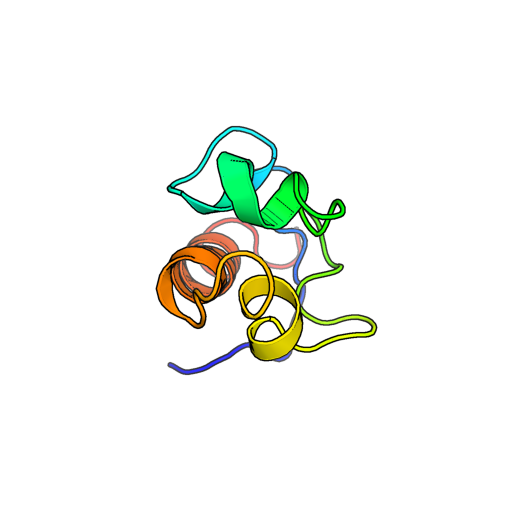 A N 26
ATOM 27231 C CA . ALA A 1 53 ? -5.542 -0.762 -8.446 1.00 0.00 53 ALA A CA 26
ATOM 27232 C C . ALA A 1 53 ? -4.638 -0.742 -9.683 1.00 0.00 53 ALA A C 26
ATOM 27233 O O . ALA A 1 53 ? -5.042 -1.115 -10.765 1.00 0.00 53 ALA A O 26
ATOM 27240 N N . TYR A 1 54 ? -3.415 -0.311 -9.528 1.00 0.00 54 TYR A N 26
ATOM 27241 C CA . TYR A 1 54 ? -2.486 -0.268 -10.693 1.00 0.00 54 TYR A CA 26
ATOM 27242 C C . TYR A 1 54 ? -1.553 -1.482 -10.672 1.00 0.00 54 TYR A C 26
ATOM 27243 O O . TYR A 1 54 ? -1.576 -2.310 -11.562 1.00 0.00 54 TYR A O 26
ATOM 27261 N N . ALA A 1 55 ? -0.732 -1.596 -9.663 1.00 0.00 55 ALA A N 26
ATOM 27262 C CA . ALA A 1 55 ? 0.203 -2.758 -9.588 1.00 0.00 55 ALA A CA 26
ATOM 27263 C C . ALA A 1 55 ? -0.300 -3.775 -8.561 1.00 0.00 55 ALA A C 26
ATOM 27264 O O . ALA A 1 55 ? -0.798 -3.409 -7.515 1.00 0.00 55 ALA A O 26
ATOM 27271 N N . PRO A 1 56 ? -0.139 -5.027 -8.892 1.00 0.00 56 PRO A N 26
ATOM 27272 C CA . PRO A 1 56 ? -0.569 -6.114 -7.981 1.00 0.00 56 PRO A CA 26
ATOM 27273 C C . PRO A 1 56 ? 0.335 -6.143 -6.750 1.00 0.00 56 PRO A C 26
ATOM 27274 O O . PRO A 1 56 ? 1.510 -6.435 -6.834 1.00 0.00 56 PRO A O 26
ATOM 27285 N N . LYS A 1 57 ? -0.217 -5.821 -5.613 1.00 0.00 57 LYS A N 26
ATOM 27286 C CA . LYS A 1 57 ? 0.578 -5.803 -4.352 1.00 0.00 57 LYS A CA 26
ATOM 27287 C C . LYS A 1 57 ? 1.629 -6.922 -4.349 1.00 0.00 57 LYS A C 26
ATOM 27288 O O . LYS A 1 57 ? 2.736 -6.737 -3.895 1.00 0.00 57 LYS A O 26
ATOM 27307 N N . LYS A 1 58 ? 1.284 -8.082 -4.832 1.00 0.00 58 LYS A N 26
ATOM 27308 C CA . LYS A 1 58 ? 2.263 -9.212 -4.826 1.00 0.00 58 LYS A CA 26
ATOM 27309 C C . LYS A 1 58 ? 3.470 -8.909 -5.724 1.00 0.00 58 LYS A C 26
ATOM 27310 O O . LYS A 1 58 ? 4.541 -9.459 -5.550 1.00 0.00 58 LYS A O 26
ATOM 27329 N N . GLU A 1 59 ? 3.314 -8.037 -6.673 1.00 0.00 59 GLU A N 26
ATOM 27330 C CA . GLU A 1 59 ? 4.457 -7.714 -7.573 1.00 0.00 59 GLU A CA 26
ATOM 27331 C C . GLU A 1 59 ? 5.325 -6.640 -6.935 1.00 0.00 59 GLU A C 26
ATOM 27332 O O . GLU A 1 59 ? 6.521 -6.798 -6.795 1.00 0.00 59 GLU A O 26
ATOM 27344 N N . LEU A 1 60 ? 4.740 -5.553 -6.530 1.00 0.00 60 LEU A N 26
ATOM 27345 C CA . LEU A 1 60 ? 5.552 -4.498 -5.888 1.00 0.00 60 LEU A CA 26
ATOM 27346 C C . LEU A 1 60 ? 6.332 -5.134 -4.730 1.00 0.00 60 LEU A C 26
ATOM 27347 O O . LEU A 1 60 ? 7.547 -5.174 -4.733 1.00 0.00 60 LEU A O 26
ATOM 27363 N N . ILE A 1 61 ? 5.639 -5.633 -3.742 1.00 0.00 61 ILE A N 26
ATOM 27364 C CA . ILE A 1 61 ? 6.337 -6.265 -2.589 1.00 0.00 61 ILE A CA 26
ATOM 27365 C C . ILE A 1 61 ? 7.409 -7.200 -3.115 1.00 0.00 61 ILE A C 26
ATOM 27366 O O . ILE A 1 61 ? 8.459 -7.353 -2.525 1.00 0.00 61 ILE A O 26
ATOM 27382 N N . ASN A 1 62 ? 7.165 -7.813 -4.240 1.00 0.00 62 ASN A N 26
ATOM 27383 C CA . ASN A 1 62 ? 8.190 -8.715 -4.813 1.00 0.00 62 ASN A CA 26
ATOM 27384 C C . ASN A 1 62 ? 9.555 -8.015 -4.814 1.00 0.00 62 ASN A C 26
ATOM 27385 O O . ASN A 1 62 ? 10.577 -8.652 -4.968 1.00 0.00 62 ASN A O 26
ATOM 27396 N N . ILE A 1 63 ? 9.598 -6.710 -4.632 1.00 0.00 63 ILE A N 26
ATOM 27397 C CA . ILE A 1 63 ? 10.927 -6.036 -4.619 1.00 0.00 63 ILE A CA 26
ATOM 27398 C C . ILE A 1 63 ? 11.781 -6.635 -3.509 1.00 0.00 63 ILE A C 26
ATOM 27399 O O . ILE A 1 63 ? 12.497 -7.597 -3.706 1.00 0.00 63 ILE A O 26
ATOM 27415 N N . LYS A 1 64 ? 11.693 -6.084 -2.340 1.00 0.00 64 LYS A N 26
ATOM 27416 C CA . LYS A 1 64 ? 12.481 -6.629 -1.204 1.00 0.00 64 LYS A CA 26
ATOM 27417 C C . LYS A 1 64 ? 12.116 -8.102 -1.004 1.00 0.00 64 LYS A C 26
ATOM 27418 O O . LYS A 1 64 ? 12.830 -8.854 -0.372 1.00 0.00 64 LYS A O 26
ATOM 27437 N N . GLY A 1 65 ? 11.004 -8.519 -1.555 1.00 0.00 65 GLY A N 26
ATOM 27438 C CA . GLY A 1 65 ? 10.587 -9.941 -1.417 1.00 0.00 65 GLY A CA 26
ATOM 27439 C C . GLY A 1 65 ? 9.433 -10.054 -0.421 1.00 0.00 65 GLY A C 26
ATOM 27440 O O . GLY A 1 65 ? 9.192 -11.105 0.139 1.00 0.00 65 GLY A O 26
ATOM 27444 N N . ILE A 1 66 ? 8.714 -8.989 -0.184 1.00 0.00 66 ILE A N 26
ATOM 27445 C CA . ILE A 1 66 ? 7.590 -9.071 0.787 1.00 0.00 66 ILE A CA 26
ATOM 27446 C C . ILE A 1 66 ? 6.331 -9.637 0.118 1.00 0.00 66 ILE A C 26
ATOM 27447 O O . ILE A 1 66 ? 6.390 -10.537 -0.694 1.00 0.00 66 ILE A O 26
ATOM 27463 N N . SER A 1 67 ? 5.192 -9.110 0.481 1.00 0.00 67 SER A N 26
ATOM 27464 C CA . SER A 1 67 ? 3.901 -9.584 -0.087 1.00 0.00 67 SER A CA 26
ATOM 27465 C C . SER A 1 67 ? 2.775 -8.901 0.686 1.00 0.00 67 SER A C 26
ATOM 27466 O O . SER A 1 67 ? 2.832 -7.716 0.954 1.00 0.00 67 SER A O 26
ATOM 27474 N N . GLU A 1 68 ? 1.770 -9.624 1.079 1.00 0.00 68 GLU A N 26
ATOM 27475 C CA . GLU A 1 68 ? 0.688 -8.982 1.865 1.00 0.00 68 GLU A CA 26
ATOM 27476 C C . GLU A 1 68 ? 1.314 -8.330 3.102 1.00 0.00 68 GLU A C 26
ATOM 27477 O O . GLU A 1 68 ? 0.751 -7.449 3.717 1.00 0.00 68 GLU A O 26
ATOM 27489 N N . ALA A 1 69 ? 2.486 -8.773 3.471 1.00 0.00 69 ALA A N 26
ATOM 27490 C CA . ALA A 1 69 ? 3.161 -8.207 4.672 1.00 0.00 69 ALA A CA 26
ATOM 27491 C C . ALA A 1 69 ? 2.988 -6.688 4.749 1.00 0.00 69 ALA A C 26
ATOM 27492 O O . ALA A 1 69 ? 2.155 -6.183 5.480 1.00 0.00 69 ALA A O 26
ATOM 27499 N N . LYS A 1 70 ? 3.763 -5.953 4.006 1.00 0.00 70 LYS A N 26
ATOM 27500 C CA . LYS A 1 70 ? 3.642 -4.474 4.050 1.00 0.00 70 LYS A CA 26
ATOM 27501 C C . LYS A 1 70 ? 2.513 -4.007 3.132 1.00 0.00 70 LYS A C 26
ATOM 27502 O O . LYS A 1 70 ? 1.753 -3.123 3.471 1.00 0.00 70 LYS A O 26
ATOM 27521 N N . ALA A 1 71 ? 2.395 -4.589 1.971 1.00 0.00 71 ALA A N 26
ATOM 27522 C CA . ALA A 1 71 ? 1.307 -4.159 1.043 1.00 0.00 71 ALA A CA 26
ATOM 27523 C C . ALA A 1 71 ? -0.059 -4.241 1.732 1.00 0.00 71 ALA A C 26
ATOM 27524 O O . ALA A 1 71 ? -0.772 -3.261 1.824 1.00 0.00 71 ALA A O 26
ATOM 27531 N N . ASP A 1 72 ? -0.440 -5.398 2.207 1.00 0.00 72 ASP A N 26
ATOM 27532 C CA . ASP A 1 72 ? -1.771 -5.520 2.873 1.00 0.00 72 ASP A CA 26
ATOM 27533 C C . ASP A 1 72 ? -1.866 -4.552 4.059 1.00 0.00 72 ASP A C 26
ATOM 27534 O O . ASP A 1 72 ? -2.851 -3.861 4.227 1.00 0.00 72 ASP A O 26
ATOM 27543 N N . LYS A 1 73 ? -0.859 -4.495 4.886 1.00 0.00 73 LYS A N 26
ATOM 27544 C CA . LYS A 1 73 ? -0.922 -3.567 6.048 1.00 0.00 73 LYS A CA 26
ATOM 27545 C C . LYS A 1 73 ? -1.288 -2.154 5.578 1.00 0.00 73 LYS A C 26
ATOM 27546 O O . LYS A 1 73 ? -1.791 -1.348 6.335 1.00 0.00 73 LYS A O 26
ATOM 27565 N N . ILE A 1 74 ? -1.034 -1.845 4.333 1.00 0.00 74 ILE A N 26
ATOM 27566 C CA . ILE A 1 74 ? -1.361 -0.480 3.828 1.00 0.00 74 ILE A CA 26
ATOM 27567 C C . ILE A 1 74 ? -2.821 -0.413 3.348 1.00 0.00 74 ILE A C 26
ATOM 27568 O O . ILE A 1 74 ? -3.583 0.427 3.782 1.00 0.00 74 ILE A O 26
ATOM 27584 N N . LEU A 1 75 ? -3.216 -1.284 2.459 1.00 0.00 75 LEU A N 26
ATOM 27585 C CA . LEU A 1 75 ? -4.625 -1.246 1.969 1.00 0.00 75 LEU A CA 26
ATOM 27586 C C . LEU A 1 75 ? -5.584 -1.479 3.138 1.00 0.00 75 LEU A C 26
ATOM 27587 O O . LEU A 1 75 ? -6.764 -1.200 3.052 1.00 0.00 75 LEU A O 26
ATOM 27603 N N . ALA A 1 76 ? -5.083 -1.985 4.231 1.00 0.00 76 ALA A N 26
ATOM 27604 C CA . ALA A 1 76 ? -5.959 -2.233 5.410 1.00 0.00 76 ALA A CA 26
ATOM 27605 C C . ALA A 1 76 ? -6.173 -0.930 6.184 1.00 0.00 76 ALA A C 26
ATOM 27606 O O . ALA A 1 76 ? -7.290 -0.534 6.454 1.00 0.00 76 ALA A O 26
ATOM 27613 N N . GLU A 1 77 ? -5.112 -0.258 6.539 1.00 0.00 77 GLU A N 26
ATOM 27614 C CA . GLU A 1 77 ? -5.259 1.022 7.291 1.00 0.00 77 GLU A CA 26
ATOM 27615 C C . GLU A 1 77 ? -5.854 2.100 6.381 1.00 0.00 77 GLU A C 26
ATOM 27616 O O . GLU A 1 77 ? -6.642 2.921 6.806 1.00 0.00 77 GLU A O 26
ATOM 27628 N N . ALA A 1 78 ? -5.484 2.100 5.128 1.00 0.00 78 ALA A N 26
ATOM 27629 C CA . ALA A 1 78 ? -6.028 3.121 4.188 1.00 0.00 78 ALA A CA 26
ATOM 27630 C C . ALA A 1 78 ? -7.555 3.028 4.131 1.00 0.00 78 ALA A C 26
ATOM 27631 O O . ALA A 1 78 ? -8.253 4.010 4.290 1.00 0.00 78 ALA A O 26
ATOM 27638 N N . ALA A 1 79 ? -8.083 1.854 3.904 1.00 0.00 79 ALA A N 26
ATOM 27639 C CA . ALA A 1 79 ? -9.565 1.704 3.837 1.00 0.00 79 ALA A CA 26
ATOM 27640 C C . ALA A 1 79 ? -10.196 2.042 5.191 1.00 0.00 79 ALA A C 26
ATOM 27641 O O . ALA A 1 79 ? -11.345 2.426 5.270 1.00 0.00 79 ALA A O 26
ATOM 27648 N N . LYS A 1 80 ? -9.453 1.904 6.255 1.00 0.00 80 LYS A N 26
ATOM 27649 C CA . LYS A 1 80 ? -10.014 2.221 7.600 1.00 0.00 80 LYS A CA 26
ATOM 27650 C C . LYS A 1 80 ? -9.867 3.717 7.896 1.00 0.00 80 LYS A C 26
ATOM 27651 O O . LYS A 1 80 ? -10.519 4.254 8.769 1.00 0.00 80 LYS A O 26
ATOM 27670 N N . LEU A 1 81 ? -9.014 4.392 7.175 1.00 0.00 81 LEU A N 26
ATOM 27671 C CA . LEU A 1 81 ? -8.827 5.852 7.413 1.00 0.00 81 LEU A CA 26
ATOM 27672 C C . LEU A 1 81 ? -9.281 6.646 6.185 1.00 0.00 81 LEU A C 26
ATOM 27673 O O . LEU A 1 81 ? -10.262 7.361 6.224 1.00 0.00 81 LEU A O 26
ATOM 27689 N N . VAL A 1 82 ? -8.574 6.526 5.095 1.00 0.00 82 VAL A N 26
ATOM 27690 C CA . VAL A 1 82 ? -8.963 7.273 3.865 1.00 0.00 82 VAL A CA 26
ATOM 27691 C C . VAL A 1 82 ? -9.461 6.300 2.792 1.00 0.00 82 VAL A C 26
ATOM 27692 O O . VAL A 1 82 ? -8.721 5.923 1.904 1.00 0.00 82 VAL A O 26
ATOM 27705 N N . PRO A 1 83 ? -10.705 5.924 2.916 1.00 0.00 83 PRO A N 26
ATOM 27706 C CA . PRO A 1 83 ? -11.317 4.982 1.947 1.00 0.00 83 PRO A CA 26
ATOM 27707 C C . PRO A 1 83 ? -11.579 5.669 0.600 1.00 0.00 83 PRO A C 26
ATOM 27708 O O . PRO A 1 83 ? -10.971 5.341 -0.400 1.00 0.00 83 PRO A O 26
ATOM 27719 N N . MET A 1 84 ? -12.479 6.615 0.561 1.00 0.00 84 MET A N 26
ATOM 27720 C CA . MET A 1 84 ? -12.773 7.310 -0.727 1.00 0.00 84 MET A CA 26
ATOM 27721 C C . MET A 1 84 ? -12.097 8.684 -0.761 1.00 0.00 84 MET A C 26
ATOM 27722 O O . MET A 1 84 ? -12.226 9.425 -1.715 1.00 0.00 84 MET A O 26
ATOM 27736 N N . GLY A 1 85 ? -11.379 9.028 0.273 1.00 0.00 85 GLY A N 26
ATOM 27737 C CA . GLY A 1 85 ? -10.697 10.354 0.297 1.00 0.00 85 GLY A CA 26
ATOM 27738 C C . GLY A 1 85 ? -11.713 11.443 0.645 1.00 0.00 85 GLY A C 26
ATOM 27739 O O . GLY A 1 85 ? -12.887 11.236 0.386 1.00 0.00 85 GLY A O 26
ATOM 27743 N N . GLU A 1 16 ? -6.612 -12.328 2.335 1.00 0.00 16 GLU A N 27
ATOM 27744 C CA . GLU A 1 16 ? -7.378 -11.329 3.136 1.00 0.00 16 GLU A CA 27
ATOM 27745 C C . GLU A 1 16 ? -7.243 -9.938 2.513 1.00 0.00 16 GLU A C 27
ATOM 27746 O O . GLU A 1 16 ? -6.211 -9.303 2.602 1.00 0.00 16 GLU A O 27
ATOM 27758 N N . GLU A 1 17 ? -8.280 -9.459 1.882 1.00 0.00 17 GLU A N 27
ATOM 27759 C CA . GLU A 1 17 ? -8.215 -8.109 1.252 1.00 0.00 17 GLU A CA 27
ATOM 27760 C C . GLU A 1 17 ? -9.349 -7.225 1.778 1.00 0.00 17 GLU A C 27
ATOM 27761 O O . GLU A 1 17 ? -10.512 -7.556 1.662 1.00 0.00 17 GLU A O 27
ATOM 27773 N N . GLU A 1 18 ? -9.020 -6.101 2.357 1.00 0.00 18 GLU A N 27
ATOM 27774 C CA . GLU A 1 18 ? -10.080 -5.198 2.891 1.00 0.00 18 GLU A CA 27
ATOM 27775 C C . GLU A 1 18 ? -10.262 -3.993 1.965 1.00 0.00 18 GLU A C 27
ATOM 27776 O O . GLU A 1 18 ? -10.303 -2.861 2.405 1.00 0.00 18 GLU A O 27
ATOM 27788 N N . SER A 1 19 ? -10.372 -4.226 0.685 1.00 0.00 19 SER A N 27
ATOM 27789 C CA . SER A 1 19 ? -10.551 -3.092 -0.266 1.00 0.00 19 SER A CA 27
ATOM 27790 C C . SER A 1 19 ? -11.967 -2.521 -0.152 1.00 0.00 19 SER A C 27
ATOM 27791 O O . SER A 1 19 ? -12.934 -3.251 -0.057 1.00 0.00 19 SER A O 27
ATOM 27799 N N . PHE A 1 20 ? -12.099 -1.222 -0.162 1.00 0.00 20 PHE A N 27
ATOM 27800 C CA . PHE A 1 20 ? -13.454 -0.608 -0.055 1.00 0.00 20 PHE A CA 27
ATOM 27801 C C . PHE A 1 20 ? -13.649 0.445 -1.151 1.00 0.00 20 PHE A C 27
ATOM 27802 O O . PHE A 1 20 ? -14.645 0.451 -1.848 1.00 0.00 20 PHE A O 27
ATOM 27819 N N . GLY A 1 21 ? -12.711 1.339 -1.308 1.00 0.00 21 GLY A N 27
ATOM 27820 C CA . GLY A 1 21 ? -12.857 2.388 -2.357 1.00 0.00 21 GLY A CA 27
ATOM 27821 C C . GLY A 1 21 ? -11.513 2.620 -3.053 1.00 0.00 21 GLY A C 27
ATOM 27822 O O . GLY A 1 21 ? -10.939 1.706 -3.611 1.00 0.00 21 GLY A O 27
ATOM 27826 N N . PRO A 1 22 ? -11.055 3.843 -3.002 1.00 0.00 22 PRO A N 27
ATOM 27827 C CA . PRO A 1 22 ? -9.770 4.197 -3.642 1.00 0.00 22 PRO A CA 27
ATOM 27828 C C . PRO A 1 22 ? -8.605 3.775 -2.744 1.00 0.00 22 PRO A C 27
ATOM 27829 O O . PRO A 1 22 ? -8.757 2.955 -1.861 1.00 0.00 22 PRO A O 27
ATOM 27840 N N . GLN A 1 23 ? -7.443 4.326 -2.958 1.00 0.00 23 GLN A N 27
ATOM 27841 C CA . GLN A 1 23 ? -6.278 3.946 -2.111 1.00 0.00 23 GLN A CA 27
ATOM 27842 C C . GLN A 1 23 ? -5.318 5.111 -1.957 1.00 0.00 23 GLN A C 27
ATOM 27843 O O . GLN A 1 23 ? -4.133 4.961 -2.166 1.00 0.00 23 GLN A O 27
ATOM 27857 N N . PRO A 1 24 ? -5.848 6.231 -1.550 1.00 0.00 24 PRO A N 27
ATOM 27858 C CA . PRO A 1 24 ? -4.998 7.419 -1.328 1.00 0.00 24 PRO A CA 27
ATOM 27859 C C . PRO A 1 24 ? -4.079 7.121 -0.151 1.00 0.00 24 PRO A C 27
ATOM 27860 O O . PRO A 1 24 ? -4.111 7.779 0.871 1.00 0.00 24 PRO A O 27
ATOM 27871 N N . ILE A 1 25 ? -3.267 6.111 -0.297 1.00 0.00 25 ILE A N 27
ATOM 27872 C CA . ILE A 1 25 ? -2.344 5.721 0.784 1.00 0.00 25 ILE A CA 27
ATOM 27873 C C . ILE A 1 25 ? -1.199 6.724 0.865 1.00 0.00 25 ILE A C 27
ATOM 27874 O O . ILE A 1 25 ? -0.331 6.632 1.709 1.00 0.00 25 ILE A O 27
ATOM 27890 N N . SER A 1 26 ? -1.201 7.686 -0.016 1.00 0.00 26 SER A N 27
ATOM 27891 C CA . SER A 1 26 ? -0.119 8.711 -0.007 1.00 0.00 26 SER A CA 27
ATOM 27892 C C . SER A 1 26 ? 0.216 9.116 1.431 1.00 0.00 26 SER A C 27
ATOM 27893 O O . SER A 1 26 ? 1.201 8.686 1.992 1.00 0.00 26 SER A O 27
ATOM 27901 N N . ARG A 1 27 ? -0.594 9.940 2.034 1.00 0.00 27 ARG A N 27
ATOM 27902 C CA . ARG A 1 27 ? -0.309 10.369 3.434 1.00 0.00 27 ARG A CA 27
ATOM 27903 C C . ARG A 1 27 ? -0.223 9.154 4.367 1.00 0.00 27 ARG A C 27
ATOM 27904 O O . ARG A 1 27 ? 0.410 9.201 5.399 1.00 0.00 27 ARG A O 27
ATOM 27925 N N . LEU A 1 28 ? -0.853 8.068 4.022 1.00 0.00 28 LEU A N 27
ATOM 27926 C CA . LEU A 1 28 ? -0.791 6.870 4.909 1.00 0.00 28 LEU A CA 27
ATOM 27927 C C . LEU A 1 28 ? 0.598 6.238 4.869 1.00 0.00 28 LEU A C 27
ATOM 27928 O O . LEU A 1 28 ? 1.334 6.282 5.835 1.00 0.00 28 LEU A O 27
ATOM 27944 N N . GLU A 1 29 ? 0.957 5.638 3.774 1.00 0.00 29 GLU A N 27
ATOM 27945 C CA . GLU A 1 29 ? 2.291 4.981 3.698 1.00 0.00 29 GLU A CA 27
ATOM 27946 C C . GLU A 1 29 ? 3.395 5.988 3.345 1.00 0.00 29 GLU A C 27
ATOM 27947 O O . GLU A 1 29 ? 4.534 5.825 3.738 1.00 0.00 29 GLU A O 27
ATOM 27959 N N . GLN A 1 30 ? 3.085 7.019 2.612 1.00 0.00 30 GLN A N 27
ATOM 27960 C CA . GLN A 1 30 ? 4.147 8.003 2.258 1.00 0.00 30 GLN A CA 27
ATOM 27961 C C . GLN A 1 30 ? 4.476 8.889 3.462 1.00 0.00 30 GLN A C 27
ATOM 27962 O O . GLN A 1 30 ? 5.598 9.326 3.627 1.00 0.00 30 GLN A O 27
ATOM 27976 N N . CYS A 1 31 ? 3.520 9.158 4.312 1.00 0.00 31 CYS A N 27
ATOM 27977 C CA . CYS A 1 31 ? 3.821 10.012 5.496 1.00 0.00 31 CYS A CA 27
ATOM 27978 C C . CYS A 1 31 ? 4.483 9.173 6.591 1.00 0.00 31 CYS A C 27
ATOM 27979 O O . CYS A 1 31 ? 5.018 9.700 7.546 1.00 0.00 31 CYS A O 27
ATOM 27987 N N . GLY A 1 32 ? 4.478 7.872 6.454 1.00 0.00 32 GLY A N 27
ATOM 27988 C CA . GLY A 1 32 ? 5.141 7.027 7.488 1.00 0.00 32 GLY A CA 27
ATOM 27989 C C . GLY A 1 32 ? 4.183 5.972 8.057 1.00 0.00 32 GLY A C 27
ATOM 27990 O O . GLY A 1 32 ? 3.800 6.036 9.209 1.00 0.00 32 GLY A O 27
ATOM 27994 N N . ILE A 1 33 ? 3.828 4.976 7.287 1.00 0.00 33 ILE A N 27
ATOM 27995 C CA . ILE A 1 33 ? 2.940 3.910 7.831 1.00 0.00 33 ILE A CA 27
ATOM 27996 C C . ILE A 1 33 ? 3.833 2.797 8.402 1.00 0.00 33 ILE A C 27
ATOM 27997 O O . ILE A 1 33 ? 4.756 3.059 9.146 1.00 0.00 33 ILE A O 27
ATOM 28013 N N . ASN A 1 34 ? 3.588 1.570 8.049 1.00 0.00 34 ASN A N 27
ATOM 28014 C CA . ASN A 1 34 ? 4.447 0.463 8.560 1.00 0.00 34 ASN A CA 27
ATOM 28015 C C . ASN A 1 34 ? 5.675 0.301 7.654 1.00 0.00 34 ASN A C 27
ATOM 28016 O O . ASN A 1 34 ? 6.172 1.260 7.095 1.00 0.00 34 ASN A O 27
ATOM 28027 N N . ALA A 1 35 ? 6.174 -0.896 7.504 1.00 0.00 35 ALA A N 27
ATOM 28028 C CA . ALA A 1 35 ? 7.371 -1.103 6.633 1.00 0.00 35 ALA A CA 27
ATOM 28029 C C . ALA A 1 35 ? 7.169 -0.449 5.274 1.00 0.00 35 ALA A C 27
ATOM 28030 O O . ALA A 1 35 ? 8.101 0.036 4.664 1.00 0.00 35 ALA A O 27
ATOM 28037 N N . ASN A 1 36 ? 5.962 -0.471 4.783 1.00 0.00 36 ASN A N 27
ATOM 28038 C CA . ASN A 1 36 ? 5.688 0.110 3.442 1.00 0.00 36 ASN A CA 27
ATOM 28039 C C . ASN A 1 36 ? 6.538 1.351 3.186 1.00 0.00 36 ASN A C 27
ATOM 28040 O O . ASN A 1 36 ? 6.957 1.605 2.075 1.00 0.00 36 ASN A O 27
ATOM 28051 N N . ASP A 1 37 ? 6.794 2.127 4.198 1.00 0.00 37 ASP A N 27
ATOM 28052 C CA . ASP A 1 37 ? 7.617 3.346 3.995 1.00 0.00 37 ASP A CA 27
ATOM 28053 C C . ASP A 1 37 ? 8.821 3.009 3.118 1.00 0.00 37 ASP A C 27
ATOM 28054 O O . ASP A 1 37 ? 8.909 3.414 1.982 1.00 0.00 37 ASP A O 27
ATOM 28063 N N . VAL A 1 38 ? 9.747 2.263 3.637 1.00 0.00 38 VAL A N 27
ATOM 28064 C CA . VAL A 1 38 ? 10.952 1.900 2.840 1.00 0.00 38 VAL A CA 27
ATOM 28065 C C . VAL A 1 38 ? 10.596 1.005 1.648 1.00 0.00 38 VAL A C 27
ATOM 28066 O O . VAL A 1 38 ? 11.011 1.249 0.531 1.00 0.00 38 VAL A O 27
ATOM 28079 N N . LYS A 1 39 ? 9.881 -0.057 1.890 1.00 0.00 39 LYS A N 27
ATOM 28080 C CA . LYS A 1 39 ? 9.554 -1.013 0.789 1.00 0.00 39 LYS A CA 27
ATOM 28081 C C . LYS A 1 39 ? 8.449 -0.522 -0.158 1.00 0.00 39 LYS A C 27
ATOM 28082 O O . LYS A 1 39 ? 8.626 -0.544 -1.359 1.00 0.00 39 LYS A O 27
ATOM 28101 N N . LYS A 1 40 ? 7.299 -0.143 0.346 1.00 0.00 40 LYS A N 27
ATOM 28102 C CA . LYS A 1 40 ? 6.190 0.265 -0.580 1.00 0.00 40 LYS A CA 27
ATOM 28103 C C . LYS A 1 40 ? 6.472 1.580 -1.325 1.00 0.00 40 LYS A C 27
ATOM 28104 O O . LYS A 1 40 ? 6.119 1.715 -2.477 1.00 0.00 40 LYS A O 27
ATOM 28123 N N . LEU A 1 41 ? 7.047 2.572 -0.687 1.00 0.00 41 LEU A N 27
ATOM 28124 C CA . LEU A 1 41 ? 7.276 3.869 -1.417 1.00 0.00 41 LEU A CA 27
ATOM 28125 C C . LEU A 1 41 ? 8.652 3.985 -2.112 1.00 0.00 41 LEU A C 27
ATOM 28126 O O . LEU A 1 41 ? 8.752 4.581 -3.167 1.00 0.00 41 LEU A O 27
ATOM 28142 N N . GLU A 1 42 ? 9.719 3.493 -1.536 1.00 0.00 42 GLU A N 27
ATOM 28143 C CA . GLU A 1 42 ? 11.051 3.680 -2.202 1.00 0.00 42 GLU A CA 27
ATOM 28144 C C . GLU A 1 42 ? 11.268 2.692 -3.344 1.00 0.00 42 GLU A C 27
ATOM 28145 O O . GLU A 1 42 ? 11.775 3.043 -4.391 1.00 0.00 42 GLU A O 27
ATOM 28157 N N . GLU A 1 43 ? 10.875 1.470 -3.164 1.00 0.00 43 GLU A N 27
ATOM 28158 C CA . GLU A 1 43 ? 11.033 0.459 -4.243 1.00 0.00 43 GLU A CA 27
ATOM 28159 C C . GLU A 1 43 ? 10.723 1.055 -5.625 1.00 0.00 43 GLU A C 27
ATOM 28160 O O . GLU A 1 43 ? 11.174 0.561 -6.640 1.00 0.00 43 GLU A O 27
ATOM 28172 N N . ALA A 1 44 ? 9.943 2.097 -5.668 1.00 0.00 44 ALA A N 27
ATOM 28173 C CA . ALA A 1 44 ? 9.577 2.719 -6.968 1.00 0.00 44 ALA A CA 27
ATOM 28174 C C . ALA A 1 44 ? 8.763 3.987 -6.715 1.00 0.00 44 ALA A C 27
ATOM 28175 O O . ALA A 1 44 ? 9.094 5.057 -7.185 1.00 0.00 44 ALA A O 27
ATOM 28182 N N . GLY A 1 45 ? 7.700 3.872 -5.961 1.00 0.00 45 GLY A N 27
ATOM 28183 C CA . GLY A 1 45 ? 6.866 5.070 -5.666 1.00 0.00 45 GLY A CA 27
ATOM 28184 C C . GLY A 1 45 ? 5.379 4.694 -5.544 1.00 0.00 45 GLY A C 27
ATOM 28185 O O . GLY A 1 45 ? 4.514 5.497 -5.832 1.00 0.00 45 GLY A O 27
ATOM 28189 N N . PHE A 1 46 ? 5.059 3.492 -5.115 1.00 0.00 46 PHE A N 27
ATOM 28190 C CA . PHE A 1 46 ? 3.600 3.123 -4.981 1.00 0.00 46 PHE A CA 27
ATOM 28191 C C . PHE A 1 46 ? 2.932 3.891 -3.834 1.00 0.00 46 PHE A C 27
ATOM 28192 O O . PHE A 1 46 ? 1.778 3.671 -3.525 1.00 0.00 46 PHE A O 27
ATOM 28209 N N . HIS A 1 47 ? 3.644 4.770 -3.186 1.00 0.00 47 HIS A N 27
ATOM 28210 C CA . HIS A 1 47 ? 3.042 5.529 -2.045 1.00 0.00 47 HIS A CA 27
ATOM 28211 C C . HIS A 1 47 ? 1.863 6.393 -2.508 1.00 0.00 47 HIS A C 27
ATOM 28212 O O . HIS A 1 47 ? 1.928 7.605 -2.482 1.00 0.00 47 HIS A O 27
ATOM 28226 N N . THR A 1 48 ? 0.783 5.775 -2.907 1.00 0.00 48 THR A N 27
ATOM 28227 C CA . THR A 1 48 ? -0.413 6.556 -3.353 1.00 0.00 48 THR A CA 27
ATOM 28228 C C . THR A 1 48 ? -1.490 5.617 -3.908 1.00 0.00 48 THR A C 27
ATOM 28229 O O . THR A 1 48 ? -1.305 4.419 -3.983 1.00 0.00 48 THR A O 27
ATOM 28240 N N . VAL A 1 49 ? -2.614 6.167 -4.298 1.00 0.00 49 VAL A N 27
ATOM 28241 C CA . VAL A 1 49 ? -3.726 5.337 -4.866 1.00 0.00 49 VAL A CA 27
ATOM 28242 C C . VAL A 1 49 ? -3.177 4.171 -5.694 1.00 0.00 49 VAL A C 27
ATOM 28243 O O . VAL A 1 49 ? -3.800 3.133 -5.804 1.00 0.00 49 VAL A O 27
ATOM 28256 N N . GLU A 1 50 ? -2.023 4.342 -6.279 1.00 0.00 50 GLU A N 27
ATOM 28257 C CA . GLU A 1 50 ? -1.423 3.256 -7.107 1.00 0.00 50 GLU A CA 27
ATOM 28258 C C . GLU A 1 50 ? -1.713 1.872 -6.514 1.00 0.00 50 GLU A C 27
ATOM 28259 O O . GLU A 1 50 ? -1.795 0.893 -7.229 1.00 0.00 50 GLU A O 27
ATOM 28271 N N . ALA A 1 51 ? -1.872 1.776 -5.223 1.00 0.00 51 ALA A N 27
ATOM 28272 C CA . ALA A 1 51 ? -2.157 0.445 -4.615 1.00 0.00 51 ALA A CA 27
ATOM 28273 C C . ALA A 1 51 ? -3.559 -0.021 -5.013 1.00 0.00 51 ALA A C 27
ATOM 28274 O O . ALA A 1 51 ? -4.457 -0.084 -4.197 1.00 0.00 51 ALA A O 27
ATOM 28281 N N . VAL A 1 52 ? -3.755 -0.345 -6.263 1.00 0.00 52 VAL A N 27
ATOM 28282 C CA . VAL A 1 52 ? -5.103 -0.802 -6.709 1.00 0.00 52 VAL A CA 27
ATOM 28283 C C . VAL A 1 52 ? -4.999 -1.608 -8.008 1.00 0.00 52 VAL A C 27
ATOM 28284 O O . VAL A 1 52 ? -4.996 -2.823 -7.998 1.00 0.00 52 VAL A O 27
ATOM 28297 N N . ALA A 1 53 ? -4.923 -0.941 -9.130 1.00 0.00 53 ALA A N 27
ATOM 28298 C CA . ALA A 1 53 ? -4.831 -1.676 -10.427 1.00 0.00 53 ALA A CA 27
ATOM 28299 C C . ALA A 1 53 ? -3.486 -1.404 -11.103 1.00 0.00 53 ALA A C 27
ATOM 28300 O O . ALA A 1 53 ? -3.042 -2.159 -11.946 1.00 0.00 53 ALA A O 27
ATOM 28307 N N . TYR A 1 54 ? -2.831 -0.335 -10.744 1.00 0.00 54 TYR A N 27
ATOM 28308 C CA . TYR A 1 54 ? -1.515 -0.026 -11.373 1.00 0.00 54 TYR A CA 27
ATOM 28309 C C . TYR A 1 54 ? -0.559 -1.209 -11.198 1.00 0.00 54 TYR A C 27
ATOM 28310 O O . TYR A 1 54 ? 0.391 -1.366 -11.939 1.00 0.00 54 TYR A O 27
ATOM 28328 N N . ALA A 1 55 ? -0.804 -2.041 -10.224 1.00 0.00 55 ALA A N 27
ATOM 28329 C CA . ALA A 1 55 ? 0.089 -3.213 -10.004 1.00 0.00 55 ALA A CA 27
ATOM 28330 C C . ALA A 1 55 ? -0.445 -4.074 -8.857 1.00 0.00 55 ALA A C 27
ATOM 28331 O O . ALA A 1 55 ? -0.951 -3.561 -7.879 1.00 0.00 55 ALA A O 27
ATOM 28338 N N . PRO A 1 56 ? -0.311 -5.362 -9.020 1.00 0.00 56 PRO A N 27
ATOM 28339 C CA . PRO A 1 56 ? -0.785 -6.316 -7.988 1.00 0.00 56 PRO A CA 27
ATOM 28340 C C . PRO A 1 56 ? 0.105 -6.240 -6.747 1.00 0.00 56 PRO A C 27
ATOM 28341 O O . PRO A 1 56 ? 1.301 -6.441 -6.815 1.00 0.00 56 PRO A O 27
ATOM 28352 N N . LYS A 1 57 ? -0.474 -5.944 -5.619 1.00 0.00 57 LYS A N 27
ATOM 28353 C CA . LYS A 1 57 ? 0.323 -5.840 -4.366 1.00 0.00 57 LYS A CA 27
ATOM 28354 C C . LYS A 1 57 ? 1.397 -6.929 -4.306 1.00 0.00 57 LYS A C 27
ATOM 28355 O O . LYS A 1 57 ? 2.451 -6.733 -3.747 1.00 0.00 57 LYS A O 27
ATOM 28374 N N . LYS A 1 58 ? 1.139 -8.075 -4.871 1.00 0.00 58 LYS A N 27
ATOM 28375 C CA . LYS A 1 58 ? 2.155 -9.170 -4.827 1.00 0.00 58 LYS A CA 27
ATOM 28376 C C . LYS A 1 58 ? 3.345 -8.846 -5.736 1.00 0.00 58 LYS A C 27
ATOM 28377 O O . LYS A 1 58 ? 4.443 -9.330 -5.540 1.00 0.00 58 LYS A O 27
ATOM 28396 N N . GLU A 1 59 ? 3.141 -8.031 -6.729 1.00 0.00 59 GLU A N 27
ATOM 28397 C CA . GLU A 1 59 ? 4.264 -7.690 -7.649 1.00 0.00 59 GLU A CA 27
ATOM 28398 C C . GLU A 1 59 ? 5.136 -6.606 -7.032 1.00 0.00 59 GLU A C 27
ATOM 28399 O O . GLU A 1 59 ? 6.327 -6.773 -6.860 1.00 0.00 59 GLU A O 27
ATOM 28411 N N . LEU A 1 60 ? 4.557 -5.494 -6.689 1.00 0.00 60 LEU A N 27
ATOM 28412 C CA . LEU A 1 60 ? 5.366 -4.414 -6.074 1.00 0.00 60 LEU A CA 27
ATOM 28413 C C . LEU A 1 60 ? 6.163 -5.003 -4.906 1.00 0.00 60 LEU A C 27
ATOM 28414 O O . LEU A 1 60 ? 7.379 -5.006 -4.911 1.00 0.00 60 LEU A O 27
ATOM 28430 N N . ILE A 1 61 ? 5.491 -5.505 -3.908 1.00 0.00 61 ILE A N 27
ATOM 28431 C CA . ILE A 1 61 ? 6.217 -6.090 -2.749 1.00 0.00 61 ILE A CA 27
ATOM 28432 C C . ILE A 1 61 ? 7.312 -7.006 -3.261 1.00 0.00 61 ILE A C 27
ATOM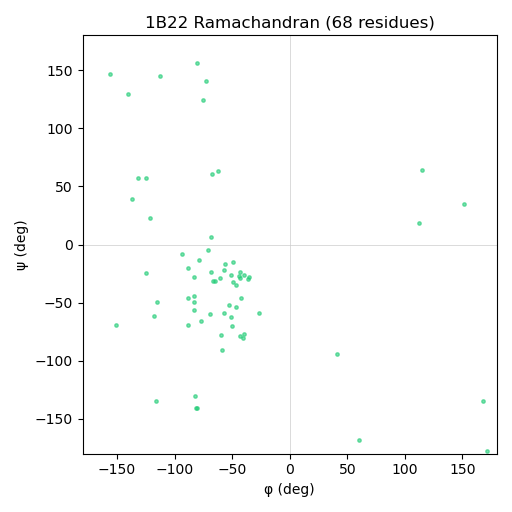 28433 O O . ILE A 1 61 ? 8.375 -7.112 -2.679 1.00 0.00 61 ILE A O 27
ATOM 28449 N N . ASN A 1 62 ? 7.076 -7.651 -4.369 1.00 0.00 62 ASN A N 27
ATOM 28450 C CA . ASN A 1 62 ? 8.121 -8.533 -4.934 1.00 0.00 62 ASN A CA 27
ATOM 28451 C C . ASN A 1 62 ? 9.437 -7.758 -5.024 1.00 0.00 62 ASN A C 27
ATOM 28452 O O . ASN A 1 62 ? 10.492 -8.339 -5.197 1.00 0.00 62 ASN A O 27
ATOM 28463 N N . ILE A 1 63 ? 9.402 -6.447 -4.893 1.00 0.00 63 ILE A N 27
ATOM 28464 C CA . ILE A 1 63 ? 10.674 -5.683 -4.958 1.00 0.00 63 ILE A CA 27
ATOM 28465 C C . ILE A 1 63 ? 11.606 -6.191 -3.867 1.00 0.00 63 ILE A C 27
ATOM 28466 O O . ILE A 1 63 ? 12.383 -7.103 -4.070 1.00 0.00 63 ILE A O 27
ATOM 28482 N N . LYS A 1 64 ? 11.517 -5.626 -2.710 1.00 0.00 64 LYS A N 27
ATOM 28483 C CA . LYS A 1 64 ? 12.382 -6.092 -1.590 1.00 0.00 64 LYS A CA 27
ATOM 28484 C C . LYS A 1 64 ? 12.135 -7.585 -1.360 1.00 0.00 64 LYS A C 27
ATOM 28485 O O . LYS A 1 64 ? 12.995 -8.305 -0.892 1.00 0.00 64 LYS A O 27
ATOM 28504 N N . GLY A 1 65 ? 10.963 -8.056 -1.698 1.00 0.00 65 GLY A N 27
ATOM 28505 C CA . GLY A 1 65 ? 10.658 -9.503 -1.513 1.00 0.00 65 GLY A CA 27
ATOM 28506 C C . GLY A 1 65 ? 9.531 -9.674 -0.492 1.00 0.00 65 GLY A C 27
ATOM 28507 O O . GLY A 1 65 ? 9.400 -10.712 0.124 1.00 0.00 65 GLY A O 27
ATOM 28511 N N . ILE A 1 66 ? 8.721 -8.668 -0.296 1.00 0.00 66 ILE A N 27
ATOM 28512 C CA . ILE A 1 66 ? 7.620 -8.798 0.694 1.00 0.00 66 ILE A CA 27
ATOM 28513 C C . ILE A 1 66 ? 6.379 -9.438 0.050 1.00 0.00 66 ILE A C 27
ATOM 28514 O O . ILE A 1 66 ? 6.468 -10.392 -0.699 1.00 0.00 66 ILE A O 27
ATOM 28530 N N . SER A 1 67 ? 5.223 -8.908 0.361 1.00 0.00 67 SER A N 27
ATOM 28531 C CA . SER A 1 67 ? 3.940 -9.435 -0.180 1.00 0.00 67 SER A CA 27
ATOM 28532 C C . SER A 1 67 ? 2.814 -8.728 0.564 1.00 0.00 67 SER A C 27
ATOM 28533 O O . SER A 1 67 ? 2.935 -7.571 0.931 1.00 0.00 67 SER A O 27
ATOM 28541 N N . GLU A 1 68 ? 1.740 -9.401 0.846 1.00 0.00 68 GLU A N 27
ATOM 28542 C CA . GLU A 1 68 ? 0.668 -8.733 1.619 1.00 0.00 68 GLU A CA 27
ATOM 28543 C C . GLU A 1 68 ? 1.287 -8.176 2.906 1.00 0.00 68 GLU A C 27
ATOM 28544 O O . GLU A 1 68 ? 0.717 -7.332 3.569 1.00 0.00 68 GLU A O 27
ATOM 28556 N N . ALA A 1 69 ? 2.463 -8.658 3.260 1.00 0.00 69 ALA A N 27
ATOM 28557 C CA . ALA A 1 69 ? 3.146 -8.184 4.496 1.00 0.00 69 ALA A CA 27
ATOM 28558 C C . ALA A 1 69 ? 2.890 -6.698 4.731 1.00 0.00 69 ALA A C 27
ATOM 28559 O O . ALA A 1 69 ? 2.031 -6.314 5.503 1.00 0.00 69 ALA A O 27
ATOM 28566 N N . LYS A 1 70 ? 3.619 -5.859 4.058 1.00 0.00 70 LYS A N 27
ATOM 28567 C CA . LYS A 1 70 ? 3.416 -4.402 4.233 1.00 0.00 70 LYS A CA 27
ATOM 28568 C C . LYS A 1 70 ? 2.335 -3.926 3.266 1.00 0.00 70 LYS A C 27
ATOM 28569 O O . LYS A 1 70 ? 1.508 -3.104 3.602 1.00 0.00 70 LYS A O 27
ATOM 28588 N N . ALA A 1 71 ? 2.323 -4.449 2.068 1.00 0.00 71 ALA A N 27
ATOM 28589 C CA . ALA A 1 71 ? 1.275 -4.023 1.096 1.00 0.00 71 ALA A CA 27
ATOM 28590 C C . ALA A 1 71 ? -0.104 -4.132 1.746 1.00 0.00 71 ALA A C 27
ATOM 28591 O O . ALA A 1 71 ? -0.839 -3.170 1.835 1.00 0.00 71 ALA A O 27
ATOM 28598 N N . ASP A 1 72 ? -0.457 -5.302 2.205 1.00 0.00 72 ASP A N 27
ATOM 28599 C CA . ASP A 1 72 ? -1.785 -5.477 2.855 1.00 0.00 72 ASP A CA 27
ATOM 28600 C C . ASP A 1 72 ? -1.905 -4.546 4.062 1.00 0.00 72 ASP A C 27
ATOM 28601 O O . ASP A 1 72 ? -2.892 -3.857 4.227 1.00 0.00 72 ASP A O 27
ATOM 28610 N N . LYS A 1 73 ? -0.912 -4.520 4.911 1.00 0.00 73 LYS A N 27
ATOM 28611 C CA . LYS A 1 73 ? -0.988 -3.628 6.103 1.00 0.00 73 LYS A CA 27
ATOM 28612 C C . LYS A 1 73 ? -1.474 -2.234 5.693 1.00 0.00 73 LYS A C 27
ATOM 28613 O O . LYS A 1 73 ? -2.071 -1.522 6.477 1.00 0.00 73 LYS A O 27
ATOM 28632 N N . ILE A 1 74 ? -1.225 -1.834 4.473 1.00 0.00 74 ILE A N 27
ATOM 28633 C CA . ILE A 1 74 ? -1.678 -0.482 4.032 1.00 0.00 74 ILE A CA 27
ATOM 28634 C C . ILE A 1 74 ? -3.170 -0.517 3.666 1.00 0.00 74 ILE A C 27
ATOM 28635 O O . ILE A 1 74 ? -3.934 0.342 4.058 1.00 0.00 74 ILE A O 27
ATOM 28651 N N . LEU A 1 75 ? -3.588 -1.503 2.919 1.00 0.00 75 LEU A N 27
ATOM 28652 C CA . LEU A 1 75 ? -5.028 -1.586 2.534 1.00 0.00 75 LEU A CA 27
ATOM 28653 C C . LEU A 1 75 ? -5.911 -1.546 3.783 1.00 0.00 75 LEU A C 27
ATOM 28654 O O . LEU A 1 75 ? -7.074 -1.199 3.724 1.00 0.00 75 LEU A O 27
ATOM 28670 N N . ALA A 1 76 ? -5.370 -1.905 4.915 1.00 0.00 76 ALA A N 27
ATOM 28671 C CA . ALA A 1 76 ? -6.181 -1.891 6.166 1.00 0.00 76 ALA A CA 27
ATOM 28672 C C . ALA A 1 76 ? -6.234 -0.478 6.755 1.00 0.00 76 ALA A C 27
ATOM 28673 O O . ALA A 1 76 ? -7.295 0.054 7.017 1.00 0.00 76 ALA A O 27
ATOM 28680 N N . GLU A 1 77 ? -5.100 0.132 6.967 1.00 0.00 77 GLU A N 27
ATOM 28681 C CA . GLU A 1 77 ? -5.088 1.509 7.544 1.00 0.00 77 GLU A CA 27
ATOM 28682 C C . GLU A 1 77 ? -5.626 2.523 6.528 1.00 0.00 77 GLU A C 27
ATOM 28683 O O . GLU A 1 77 ? -6.131 3.568 6.890 1.00 0.00 77 GLU A O 27
ATOM 28695 N N . ALA A 1 78 ? -5.517 2.228 5.262 1.00 0.00 78 ALA A N 27
ATOM 28696 C CA . ALA A 1 78 ? -6.019 3.183 4.230 1.00 0.00 78 ALA A CA 27
ATOM 28697 C C . ALA A 1 78 ? -7.550 3.189 4.205 1.00 0.00 78 ALA A C 27
ATOM 28698 O O . ALA A 1 78 ? -8.176 4.230 4.241 1.00 0.00 78 ALA A O 27
ATOM 28705 N N . ALA A 1 79 ? -8.159 2.037 4.140 1.00 0.00 79 ALA A N 27
ATOM 28706 C CA . ALA A 1 79 ? -9.650 1.983 4.108 1.00 0.00 79 ALA A CA 27
ATOM 28707 C C . ALA A 1 79 ? -10.229 2.332 5.482 1.00 0.00 79 ALA A C 27
ATOM 28708 O O . ALA A 1 79 ? -11.398 2.636 5.614 1.00 0.00 79 ALA A O 27
ATOM 28715 N N . LYS A 1 80 ? -9.422 2.287 6.507 1.00 0.00 80 LYS A N 27
ATOM 28716 C CA . LYS A 1 80 ? -9.932 2.609 7.873 1.00 0.00 80 LYS A CA 27
ATOM 28717 C C . LYS A 1 80 ? -9.656 4.075 8.223 1.00 0.00 80 LYS A C 27
ATOM 28718 O O . LYS A 1 80 ? -10.262 4.630 9.119 1.00 0.00 80 LYS A O 27
ATOM 28737 N N . LEU A 1 81 ? -8.743 4.706 7.537 1.00 0.00 81 LEU A N 27
ATOM 28738 C CA . LEU A 1 81 ? -8.434 6.131 7.853 1.00 0.00 81 LEU A CA 27
ATOM 28739 C C . LEU A 1 81 ? -8.806 7.042 6.678 1.00 0.00 81 LEU A C 27
ATOM 28740 O O . LEU A 1 81 ? -9.465 8.048 6.849 1.00 0.00 81 LEU A O 27
ATOM 28756 N N . VAL A 1 82 ? -8.382 6.708 5.488 1.00 0.00 82 VAL A N 27
ATOM 28757 C CA . VAL A 1 82 ? -8.710 7.571 4.315 1.00 0.00 82 VAL A CA 27
ATOM 28758 C C . VAL A 1 82 ? -9.538 6.796 3.283 1.00 0.00 82 VAL A C 27
ATOM 28759 O O . VAL A 1 82 ? -9.066 6.498 2.204 1.00 0.00 82 VAL A O 27
ATOM 28772 N N . PRO A 1 83 ? -10.757 6.502 3.650 1.00 0.00 83 PRO A N 27
ATOM 28773 C CA . PRO A 1 83 ? -11.666 5.764 2.743 1.00 0.00 83 PRO A CA 27
ATOM 28774 C C . PRO A 1 83 ? -12.205 6.699 1.655 1.00 0.00 83 PRO A C 27
ATOM 28775 O O . PRO A 1 83 ? -12.010 6.475 0.476 1.00 0.00 83 PRO A O 27
ATOM 28786 N N . MET A 1 84 ? -12.879 7.748 2.043 1.00 0.00 84 MET A N 27
ATOM 28787 C CA . MET A 1 84 ? -13.429 8.701 1.037 1.00 0.00 84 MET A CA 27
ATOM 28788 C C . MET A 1 84 ? -14.313 7.962 0.029 1.00 0.00 84 MET A C 27
ATOM 28789 O O . MET A 1 84 ? -14.466 6.758 0.087 1.00 0.00 84 MET A O 27
ATOM 28803 N N . GLY A 1 85 ? -14.897 8.676 -0.895 1.00 0.00 85 GLY A N 27
ATOM 28804 C CA . GLY A 1 85 ? -15.770 8.018 -1.905 1.00 0.00 85 GLY A CA 27
ATOM 28805 C C . GLY A 1 85 ? -16.715 9.054 -2.515 1.00 0.00 85 GLY A C 27
ATOM 28806 O O . GLY A 1 85 ? -17.513 8.676 -3.359 1.00 0.00 85 GLY A O 27
ATOM 28810 N N . GLU A 1 16 ? -8.485 -14.369 -2.469 1.00 0.00 16 GLU A N 28
ATOM 28811 C CA . GLU A 1 16 ? -9.419 -13.691 -1.523 1.00 0.00 16 GLU A CA 28
ATOM 28812 C C . GLU A 1 16 ? -8.752 -12.455 -0.916 1.00 0.00 16 GLU A C 28
ATOM 28813 O O . GLU A 1 16 ? -8.460 -12.411 0.263 1.00 0.00 16 GLU A O 28
ATOM 28825 N N . GLU A 1 17 ? -8.506 -11.449 -1.711 1.00 0.00 17 GLU A N 28
ATOM 28826 C CA . GLU A 1 17 ? -7.855 -10.219 -1.177 1.00 0.00 17 GLU A CA 28
ATOM 28827 C C . GLU A 1 17 ? -8.907 -9.284 -0.575 1.00 0.00 17 GLU A C 28
ATOM 28828 O O . GLU A 1 17 ? -10.008 -9.693 -0.265 1.00 0.00 17 GLU A O 28
ATOM 28840 N N . GLU A 1 18 ? -8.579 -8.033 -0.405 1.00 0.00 18 GLU A N 28
ATOM 28841 C CA . GLU A 1 18 ? -9.567 -7.083 0.182 1.00 0.00 18 GLU A CA 28
ATOM 28842 C C . GLU A 1 18 ? -9.521 -5.739 -0.552 1.00 0.00 18 GLU A C 28
ATOM 28843 O O . GLU A 1 18 ? -8.466 -5.238 -0.888 1.00 0.00 18 GLU A O 28
ATOM 28855 N N . SER A 1 19 ? -10.661 -5.155 -0.796 1.00 0.00 19 SER A N 28
ATOM 28856 C CA . SER A 1 19 ? -10.704 -3.843 -1.505 1.00 0.00 19 SER A CA 28
ATOM 28857 C C . SER A 1 19 ? -12.093 -3.221 -1.342 1.00 0.00 19 SER A C 28
ATOM 28858 O O . SER A 1 19 ? -13.088 -3.807 -1.719 1.00 0.00 19 SER A O 28
ATOM 28866 N N . PHE A 1 20 ? -12.176 -2.047 -0.775 1.00 0.00 20 PHE A N 28
ATOM 28867 C CA . PHE A 1 20 ? -13.515 -1.416 -0.584 1.00 0.00 20 PHE A CA 28
ATOM 28868 C C . PHE A 1 20 ? -13.619 -0.088 -1.341 1.00 0.00 20 PHE A C 28
ATOM 28869 O O . PHE A 1 20 ? -14.421 0.054 -2.241 1.00 0.00 20 PHE A O 28
ATOM 28886 N N . GLY A 1 21 ? -12.838 0.894 -0.978 1.00 0.00 21 GLY A N 28
ATOM 28887 C CA . GLY A 1 21 ? -12.938 2.201 -1.679 1.00 0.00 21 GLY A CA 28
ATOM 28888 C C . GLY A 1 21 ? -11.647 2.504 -2.446 1.00 0.00 21 GLY A C 28
ATOM 28889 O O . GLY A 1 21 ? -11.028 1.621 -3.005 1.00 0.00 21 GLY A O 28
ATOM 28893 N N . PRO A 1 22 ? -11.302 3.763 -2.443 1.00 0.00 22 PRO A N 28
ATOM 28894 C CA . PRO A 1 22 ? -10.084 4.236 -3.150 1.00 0.00 22 PRO A CA 28
ATOM 28895 C C . PRO A 1 22 ? -8.824 3.860 -2.364 1.00 0.00 22 PRO A C 28
ATOM 28896 O O . PRO A 1 22 ? -8.827 2.937 -1.573 1.00 0.00 22 PRO A O 28
ATOM 28907 N N . GLN A 1 23 ? -7.744 4.565 -2.579 1.00 0.00 23 GLN A N 28
ATOM 28908 C CA . GLN A 1 23 ? -6.485 4.244 -1.848 1.00 0.00 23 GLN A CA 28
ATOM 28909 C C . GLN A 1 23 ? -5.609 5.477 -1.704 1.00 0.00 23 GLN A C 28
ATOM 28910 O O . GLN A 1 23 ? -4.460 5.466 -2.093 1.00 0.00 23 GLN A O 28
ATOM 28924 N N . PRO A 1 24 ? -6.157 6.496 -1.108 1.00 0.00 24 PRO A N 28
ATOM 28925 C CA . PRO A 1 24 ? -5.379 7.729 -0.876 1.00 0.00 24 PRO A CA 28
ATOM 28926 C C . PRO A 1 24 ? -4.296 7.418 0.154 1.00 0.00 24 PRO A C 28
ATOM 28927 O O . PRO A 1 24 ? -4.247 7.996 1.222 1.00 0.00 24 PRO A O 28
ATOM 28938 N N . ILE A 1 25 ? -3.430 6.492 -0.167 1.00 0.00 25 ILE A N 28
ATOM 28939 C CA . ILE A 1 25 ? -2.349 6.113 0.782 1.00 0.00 25 ILE A CA 28
ATOM 28940 C C . ILE A 1 25 ? -1.311 7.230 0.854 1.00 0.00 25 ILE A C 28
ATOM 28941 O O . ILE A 1 25 ? -0.352 7.152 1.594 1.00 0.00 25 ILE A O 28
ATOM 28957 N N . SER A 1 26 ? -1.499 8.251 0.063 1.00 0.00 26 SER A N 28
ATOM 28958 C CA . SER A 1 26 ? -0.535 9.393 0.036 1.00 0.00 26 SER A CA 28
ATOM 28959 C C . SER A 1 26 ? 0.136 9.598 1.401 1.00 0.00 26 SER A C 28
ATOM 28960 O O . SER A 1 26 ? 1.304 9.316 1.571 1.00 0.00 26 SER A O 28
ATOM 28968 N N . ARG A 1 27 ? -0.585 10.086 2.372 1.00 0.00 27 ARG A N 28
ATOM 28969 C CA . ARG A 1 27 ? 0.036 10.312 3.715 1.00 0.00 27 ARG A CA 28
ATOM 28970 C C . ARG A 1 27 ? 0.147 8.995 4.494 1.00 0.00 27 ARG A C 28
ATOM 28971 O O . ARG A 1 27 ? 0.857 8.902 5.474 1.00 0.00 27 ARG A O 28
ATOM 28992 N N . LEU A 1 28 ? -0.556 7.981 4.074 1.00 0.00 28 LEU A N 28
ATOM 28993 C CA . LEU A 1 28 ? -0.497 6.678 4.798 1.00 0.00 28 LEU A CA 28
ATOM 28994 C C . LEU A 1 28 ? 0.922 6.102 4.799 1.00 0.00 28 LEU A C 28
ATOM 28995 O O . LEU A 1 28 ? 1.610 6.131 5.800 1.00 0.00 28 LEU A O 28
ATOM 29011 N N . GLU A 1 29 ? 1.361 5.555 3.695 1.00 0.00 29 GLU A N 28
ATOM 29012 C CA . GLU A 1 29 ? 2.727 4.952 3.659 1.00 0.00 29 GLU A CA 28
ATOM 29013 C C . GLU A 1 29 ? 3.794 6.003 3.336 1.00 0.00 29 GLU A C 28
ATOM 29014 O O . GLU A 1 29 ? 4.949 5.839 3.677 1.00 0.00 29 GLU A O 28
ATOM 29026 N N . GLN A 1 30 ? 3.440 7.075 2.677 1.00 0.00 30 GLN A N 28
ATOM 29027 C CA . GLN A 1 30 ? 4.475 8.097 2.353 1.00 0.00 30 GLN A CA 28
ATOM 29028 C C . GLN A 1 30 ? 4.877 8.849 3.619 1.00 0.00 30 GLN A C 28
ATOM 29029 O O . GLN A 1 30 ? 6.015 9.248 3.783 1.00 0.00 30 GLN A O 28
ATOM 29043 N N . CYS A 1 31 ? 3.958 9.032 4.525 1.00 0.00 31 CYS A N 28
ATOM 29044 C CA . CYS A 1 31 ? 4.296 9.740 5.785 1.00 0.00 31 CYS A CA 28
ATOM 29045 C C . CYS A 1 31 ? 5.012 8.767 6.718 1.00 0.00 31 CYS A C 28
ATOM 29046 O O . CYS A 1 31 ? 5.627 9.156 7.692 1.00 0.00 31 CYS A O 28
ATOM 29054 N N . GLY A 1 32 ? 4.952 7.497 6.411 1.00 0.00 32 GLY A N 28
ATOM 29055 C CA . GLY A 1 32 ? 5.643 6.495 7.263 1.00 0.00 32 GLY A CA 28
ATOM 29056 C C . GLY A 1 32 ? 4.638 5.513 7.868 1.00 0.00 32 GLY A C 28
ATOM 29057 O O . GLY A 1 32 ? 4.419 5.500 9.063 1.00 0.00 32 GLY A O 28
ATOM 29061 N N . ILE A 1 33 ? 4.050 4.658 7.069 1.00 0.00 33 ILE A N 28
ATOM 29062 C CA . ILE A 1 33 ? 3.102 3.666 7.643 1.00 0.00 33 ILE A CA 28
ATOM 29063 C C . ILE A 1 33 ? 3.941 2.538 8.257 1.00 0.00 33 ILE A C 28
ATOM 29064 O O . ILE A 1 33 ? 4.791 2.780 9.091 1.00 0.00 33 ILE A O 28
ATOM 29080 N N . ASN A 1 34 ? 3.745 1.325 7.853 1.00 0.00 34 ASN A N 28
ATOM 29081 C CA . ASN A 1 34 ? 4.572 0.217 8.420 1.00 0.00 34 ASN A CA 28
ATOM 29082 C C . ASN A 1 34 ? 5.868 0.088 7.604 1.00 0.00 34 ASN A C 28
ATOM 29083 O O . ASN A 1 34 ? 6.590 1.048 7.430 1.00 0.00 34 ASN A O 28
ATOM 29094 N N . ALA A 1 35 ? 6.168 -1.078 7.092 1.00 0.00 35 ALA A N 28
ATOM 29095 C CA . ALA A 1 35 ? 7.415 -1.231 6.285 1.00 0.00 35 ALA A CA 28
ATOM 29096 C C . ALA A 1 35 ? 7.197 -0.683 4.873 1.00 0.00 35 ALA A C 28
ATOM 29097 O O . ALA A 1 35 ? 8.134 -0.467 4.132 1.00 0.00 35 ALA A O 28
ATOM 29104 N N . ASN A 1 36 ? 5.967 -0.483 4.484 1.00 0.00 36 ASN A N 28
ATOM 29105 C CA . ASN A 1 36 ? 5.701 0.023 3.108 1.00 0.00 36 ASN A CA 28
ATOM 29106 C C . ASN A 1 36 ? 6.549 1.248 2.800 1.00 0.00 36 ASN A C 28
ATOM 29107 O O . ASN A 1 36 ? 7.334 1.235 1.877 1.00 0.00 36 ASN A O 28
ATOM 29118 N N . ASP A 1 37 ? 6.366 2.311 3.541 1.00 0.00 37 ASP A N 28
ATOM 29119 C CA . ASP A 1 37 ? 7.137 3.562 3.276 1.00 0.00 37 ASP A CA 28
ATOM 29120 C C . ASP A 1 37 ? 8.471 3.244 2.596 1.00 0.00 37 ASP A C 28
ATOM 29121 O O . ASP A 1 37 ? 8.644 3.465 1.410 1.00 0.00 37 ASP A O 28
ATOM 29130 N N . VAL A 1 38 ? 9.395 2.709 3.338 1.00 0.00 38 VAL A N 28
ATOM 29131 C CA . VAL A 1 38 ? 10.724 2.360 2.764 1.00 0.00 38 VAL A CA 28
ATOM 29132 C C . VAL A 1 38 ? 10.621 1.386 1.583 1.00 0.00 38 VAL A C 28
ATOM 29133 O O . VAL A 1 38 ? 11.096 1.661 0.506 1.00 0.00 38 VAL A O 28
ATOM 29146 N N . LYS A 1 39 ? 10.056 0.229 1.781 1.00 0.00 39 LYS A N 28
ATOM 29147 C CA . LYS A 1 39 ? 10.010 -0.767 0.668 1.00 0.00 39 LYS A CA 28
ATOM 29148 C C . LYS A 1 39 ? 8.894 -0.491 -0.344 1.00 0.00 39 LYS A C 28
ATOM 29149 O O . LYS A 1 39 ? 9.137 -0.407 -1.534 1.00 0.00 39 LYS A O 28
ATOM 29168 N N . LYS A 1 40 ? 7.676 -0.394 0.100 1.00 0.00 40 LYS A N 28
ATOM 29169 C CA . LYS A 1 40 ? 6.553 -0.183 -0.858 1.00 0.00 40 LYS A CA 28
ATOM 29170 C C . LYS A 1 40 ? 6.794 0.985 -1.817 1.00 0.00 40 LYS A C 28
ATOM 29171 O O . LYS A 1 40 ? 6.795 0.801 -3.013 1.00 0.00 40 LYS A O 28
ATOM 29190 N N . LEU A 1 41 ? 6.940 2.189 -1.326 1.00 0.00 41 LEU A N 28
ATOM 29191 C CA . LEU A 1 41 ? 7.089 3.343 -2.267 1.00 0.00 41 LEU A CA 28
ATOM 29192 C C . LEU A 1 41 ? 8.520 3.552 -2.781 1.00 0.00 41 LEU A C 28
ATOM 29193 O O . LEU A 1 41 ? 8.713 4.161 -3.815 1.00 0.00 41 LEU A O 28
ATOM 29209 N N . GLU A 1 42 ? 9.531 3.109 -2.091 1.00 0.00 42 GLU A N 28
ATOM 29210 C CA . GLU A 1 42 ? 10.900 3.376 -2.615 1.00 0.00 42 GLU A CA 28
ATOM 29211 C C . GLU A 1 42 ? 11.170 2.589 -3.899 1.00 0.00 42 GLU A C 28
ATOM 29212 O O . GLU A 1 42 ? 11.483 3.158 -4.925 1.00 0.00 42 GLU A O 28
ATOM 29224 N N . GLU A 1 43 ? 11.064 1.290 -3.854 1.00 0.00 43 GLU A N 28
ATOM 29225 C CA . GLU A 1 43 ? 11.333 0.486 -5.083 1.00 0.00 43 GLU A CA 28
ATOM 29226 C C . GLU A 1 43 ? 10.700 1.158 -6.308 1.00 0.00 43 GLU A C 28
ATOM 29227 O O . GLU A 1 43 ? 11.204 1.070 -7.410 1.00 0.00 43 GLU A O 28
ATOM 29239 N N . ALA A 1 44 ? 9.590 1.813 -6.119 1.00 0.00 44 ALA A N 28
ATOM 29240 C CA . ALA A 1 44 ? 8.908 2.476 -7.263 1.00 0.00 44 ALA A CA 28
ATOM 29241 C C . ALA A 1 44 ? 8.314 3.815 -6.819 1.00 0.00 44 ALA A C 28
ATOM 29242 O O . ALA A 1 44 ? 8.775 4.871 -7.204 1.00 0.00 44 ALA A O 28
ATOM 29249 N N . GLY A 1 45 ? 7.290 3.778 -6.010 1.00 0.00 45 GLY A N 28
ATOM 29250 C CA . GLY A 1 45 ? 6.663 5.045 -5.539 1.00 0.00 45 GLY A CA 28
ATOM 29251 C C . GLY A 1 45 ? 5.140 4.903 -5.570 1.00 0.00 45 GLY A C 28
ATOM 29252 O O . GLY A 1 45 ? 4.441 5.738 -6.108 1.00 0.00 45 GLY A O 28
ATOM 29256 N N . PHE A 1 46 ? 4.620 3.853 -4.992 1.00 0.00 46 PHE A N 28
ATOM 29257 C CA . PHE A 1 46 ? 3.125 3.670 -4.992 1.00 0.00 46 PHE A CA 28
ATOM 29258 C C . PHE A 1 46 ? 2.494 4.480 -3.856 1.00 0.00 46 PHE A C 28
ATOM 29259 O O . PHE A 1 46 ? 1.314 4.377 -3.587 1.00 0.00 46 PHE A O 28
ATOM 29276 N N . HIS A 1 47 ? 3.274 5.275 -3.184 1.00 0.00 47 HIS A N 28
ATOM 29277 C CA . HIS A 1 47 ? 2.730 6.084 -2.053 1.00 0.00 47 HIS A CA 28
ATOM 29278 C C . HIS A 1 47 ? 1.738 7.146 -2.546 1.00 0.00 47 HIS A C 28
ATOM 29279 O O . HIS A 1 47 ? 1.984 8.326 -2.424 1.00 0.00 47 HIS A O 28
ATOM 29293 N N . THR A 1 48 ? 0.613 6.737 -3.084 1.00 0.00 48 THR A N 28
ATOM 29294 C CA . THR A 1 48 ? -0.408 7.733 -3.565 1.00 0.00 48 THR A CA 28
ATOM 29295 C C . THR A 1 48 ? -1.454 7.075 -4.472 1.00 0.00 48 THR A C 28
ATOM 29296 O O . THR A 1 48 ? -1.394 7.182 -5.681 1.00 0.00 48 THR A O 28
ATOM 29307 N N . VAL A 1 49 ? -2.424 6.414 -3.900 1.00 0.00 49 VAL A N 28
ATOM 29308 C CA . VAL A 1 49 ? -3.491 5.770 -4.727 1.00 0.00 49 VAL A CA 28
ATOM 29309 C C . VAL A 1 49 ? -2.926 4.655 -5.617 1.00 0.00 49 VAL A C 28
ATOM 29310 O O . VAL A 1 49 ? -3.650 4.028 -6.364 1.00 0.00 49 VAL A O 28
ATOM 29323 N N . GLU A 1 50 ? -1.651 4.390 -5.545 1.00 0.00 50 GLU A N 28
ATOM 29324 C CA . GLU A 1 50 ? -1.076 3.307 -6.390 1.00 0.00 50 GLU A CA 28
ATOM 29325 C C . GLU A 1 50 ? -1.110 1.980 -5.628 1.00 0.00 50 GLU A C 28
ATOM 29326 O O . GLU A 1 50 ? -0.856 0.928 -6.180 1.00 0.00 50 GLU A O 28
ATOM 29338 N N . ALA A 1 51 ? -1.422 2.027 -4.361 1.00 0.00 51 ALA A N 28
ATOM 29339 C CA . ALA A 1 51 ? -1.472 0.775 -3.552 1.00 0.00 51 ALA A CA 28
ATOM 29340 C C . ALA A 1 51 ? -2.278 -0.302 -4.286 1.00 0.00 51 ALA A C 28
ATOM 29341 O O . ALA A 1 51 ? -2.015 -1.481 -4.158 1.00 0.00 51 ALA A O 28
ATOM 29348 N N . VAL A 1 52 ? -3.251 0.094 -5.061 1.00 0.00 52 VAL A N 28
ATOM 29349 C CA . VAL A 1 52 ? -4.063 -0.912 -5.806 1.00 0.00 52 VAL A CA 28
ATOM 29350 C C . VAL A 1 52 ? -4.577 -0.311 -7.117 1.00 0.00 52 VAL A C 28
ATOM 29351 O O . VAL A 1 52 ? -5.739 -0.434 -7.453 1.00 0.00 52 VAL A O 28
ATOM 29364 N N . ALA A 1 53 ? -3.723 0.338 -7.861 1.00 0.00 53 ALA A N 28
ATOM 29365 C CA . ALA A 1 53 ? -4.167 0.947 -9.148 1.00 0.00 53 ALA A CA 28
ATOM 29366 C C . ALA A 1 53 ? -2.995 1.030 -10.133 1.00 0.00 53 ALA A C 28
ATOM 29367 O O . ALA A 1 53 ? -2.802 2.028 -10.798 1.00 0.00 53 ALA A O 28
ATOM 29374 N N . TYR A 1 54 ? -2.217 -0.013 -10.233 1.00 0.00 54 TYR A N 28
ATOM 29375 C CA . TYR A 1 54 ? -1.061 0.005 -11.177 1.00 0.00 54 TYR A CA 28
ATOM 29376 C C . TYR A 1 54 ? -0.384 -1.371 -11.204 1.00 0.00 54 TYR A C 28
ATOM 29377 O O . TYR A 1 54 ? -0.019 -1.872 -12.250 1.00 0.00 54 TYR A O 28
ATOM 29395 N N . ALA A 1 55 ? -0.216 -1.986 -10.065 1.00 0.00 55 ALA A N 28
ATOM 29396 C CA . ALA A 1 55 ? 0.432 -3.331 -10.026 1.00 0.00 55 ALA A CA 28
ATOM 29397 C C . ALA A 1 55 ? -0.190 -4.184 -8.916 1.00 0.00 55 ALA A C 28
ATOM 29398 O O . ALA A 1 55 ? -0.768 -3.660 -7.985 1.00 0.00 55 ALA A O 28
ATOM 29405 N N . PRO A 1 56 ? -0.048 -5.476 -9.054 1.00 0.00 56 PRO A N 28
ATOM 29406 C CA . PRO A 1 56 ? -0.599 -6.411 -8.043 1.00 0.00 56 PRO A CA 28
ATOM 29407 C C . PRO A 1 56 ? 0.216 -6.324 -6.751 1.00 0.00 56 PRO A C 28
ATOM 29408 O O . PRO A 1 56 ? 1.416 -6.514 -6.752 1.00 0.00 56 PRO A O 28
ATOM 29419 N N . LYS A 1 57 ? -0.426 -6.028 -5.656 1.00 0.00 57 LYS A N 28
ATOM 29420 C CA . LYS A 1 57 ? 0.308 -5.916 -4.363 1.00 0.00 57 LYS A CA 28
ATOM 29421 C C . LYS A 1 57 ? 1.375 -7.008 -4.243 1.00 0.00 57 LYS A C 28
ATOM 29422 O O . LYS A 1 57 ? 2.365 -6.833 -3.570 1.00 0.00 57 LYS A O 28
ATOM 29441 N N . LYS A 1 58 ? 1.181 -8.129 -4.884 1.00 0.00 58 LYS A N 28
ATOM 29442 C CA . LYS A 1 58 ? 2.193 -9.228 -4.792 1.00 0.00 58 LYS A CA 28
ATOM 29443 C C . LYS A 1 58 ? 3.432 -8.900 -5.636 1.00 0.00 58 LYS A C 28
ATOM 29444 O O . LYS A 1 58 ? 4.518 -9.379 -5.380 1.00 0.00 58 LYS A O 28
ATOM 29463 N N . GLU A 1 59 ? 3.275 -8.093 -6.641 1.00 0.00 59 GLU A N 28
ATOM 29464 C CA . GLU A 1 59 ? 4.443 -7.746 -7.508 1.00 0.00 59 GLU A CA 28
ATOM 29465 C C . GLU A 1 59 ? 5.313 -6.691 -6.836 1.00 0.00 59 GLU A C 28
ATOM 29466 O O . GLU A 1 59 ? 6.451 -6.938 -6.500 1.00 0.00 59 GLU A O 28
ATOM 29478 N N . LEU A 1 60 ? 4.798 -5.519 -6.626 1.00 0.00 60 LEU A N 28
ATOM 29479 C CA . LEU A 1 60 ? 5.610 -4.482 -5.968 1.00 0.00 60 LEU A CA 28
ATOM 29480 C C . LEU A 1 60 ? 6.253 -5.088 -4.723 1.00 0.00 60 LEU A C 28
ATOM 29481 O O . LEU A 1 60 ? 7.457 -5.115 -4.595 1.00 0.00 60 LEU A O 28
ATOM 29497 N N . ILE A 1 61 ? 5.476 -5.586 -3.808 1.00 0.00 61 ILE A N 28
ATOM 29498 C CA . ILE A 1 61 ? 6.080 -6.180 -2.588 1.00 0.00 61 ILE A CA 28
ATOM 29499 C C . ILE A 1 61 ? 7.216 -7.109 -2.991 1.00 0.00 61 ILE A C 28
ATOM 29500 O O . ILE A 1 61 ? 8.193 -7.251 -2.285 1.00 0.00 61 ILE A O 28
ATOM 29516 N N . ASN A 1 62 ? 7.101 -7.735 -4.130 1.00 0.00 62 ASN A N 28
ATOM 29517 C CA . ASN A 1 62 ? 8.190 -8.643 -4.572 1.00 0.00 62 ASN A CA 28
ATOM 29518 C C . ASN A 1 62 ? 9.531 -7.915 -4.479 1.00 0.00 62 ASN A C 28
ATOM 29519 O O . ASN A 1 62 ? 10.574 -8.535 -4.519 1.00 0.00 62 ASN A O 28
ATOM 29530 N N . ILE A 1 63 ? 9.526 -6.602 -4.357 1.00 0.00 63 ILE A N 28
ATOM 29531 C CA . ILE A 1 63 ? 10.809 -5.868 -4.261 1.00 0.00 63 ILE A CA 28
ATOM 29532 C C . ILE A 1 63 ? 11.674 -6.408 -3.112 1.00 0.00 63 ILE A C 28
ATOM 29533 O O . ILE A 1 63 ? 12.081 -7.553 -3.117 1.00 0.00 63 ILE A O 28
ATOM 29549 N N . LYS A 1 64 ? 11.968 -5.590 -2.137 1.00 0.00 64 LYS A N 28
ATOM 29550 C CA . LYS A 1 64 ? 12.813 -6.047 -0.993 1.00 0.00 64 LYS A CA 28
ATOM 29551 C C . LYS A 1 64 ? 12.480 -7.492 -0.621 1.00 0.00 64 LYS A C 28
ATOM 29552 O O . LYS A 1 64 ? 13.316 -8.229 -0.137 1.00 0.00 64 LYS A O 28
ATOM 29571 N N . GLY A 1 65 ? 11.265 -7.903 -0.850 1.00 0.00 65 GLY A N 28
ATOM 29572 C CA . GLY A 1 65 ? 10.881 -9.301 -0.515 1.00 0.00 65 GLY A CA 28
ATOM 29573 C C . GLY A 1 65 ? 9.684 -9.290 0.433 1.00 0.00 65 GLY A C 28
ATOM 29574 O O . GLY A 1 65 ? 9.667 -9.983 1.430 1.00 0.00 65 GLY A O 28
ATOM 29578 N N . ILE A 1 66 ? 8.677 -8.518 0.126 1.00 0.00 66 ILE A N 28
ATOM 29579 C CA . ILE A 1 66 ? 7.485 -8.485 1.015 1.00 0.00 66 ILE A CA 28
ATOM 29580 C C . ILE A 1 66 ? 6.314 -9.202 0.341 1.00 0.00 66 ILE A C 28
ATOM 29581 O O . ILE A 1 66 ? 6.491 -10.132 -0.420 1.00 0.00 66 ILE A O 28
ATOM 29597 N N . SER A 1 67 ? 5.120 -8.763 0.628 1.00 0.00 67 SER A N 28
ATOM 29598 C CA . SER A 1 67 ? 3.899 -9.374 0.030 1.00 0.00 67 SER A CA 28
ATOM 29599 C C . SER A 1 67 ? 2.694 -8.728 0.698 1.00 0.00 67 SER A C 28
ATOM 29600 O O . SER A 1 67 ? 2.682 -7.534 0.952 1.00 0.00 67 SER A O 28
ATOM 29608 N N . GLU A 1 68 ? 1.702 -9.495 1.035 1.00 0.00 68 GLU A N 28
ATOM 29609 C CA . GLU A 1 68 ? 0.546 -8.903 1.737 1.00 0.00 68 GLU A CA 28
ATOM 29610 C C . GLU A 1 68 ? 1.078 -8.215 3.001 1.00 0.00 68 GLU A C 28
ATOM 29611 O O . GLU A 1 68 ? 0.436 -7.364 3.581 1.00 0.00 68 GLU A O 28
ATOM 29623 N N . ALA A 1 69 ? 2.263 -8.587 3.422 1.00 0.00 69 ALA A N 28
ATOM 29624 C CA . ALA A 1 69 ? 2.866 -7.975 4.637 1.00 0.00 69 ALA A CA 28
ATOM 29625 C C . ALA A 1 69 ? 2.744 -6.454 4.603 1.00 0.00 69 ALA A C 28
ATOM 29626 O O . ALA A 1 69 ? 1.897 -5.871 5.247 1.00 0.00 69 ALA A O 28
ATOM 29633 N N . LYS A 1 70 ? 3.599 -5.809 3.867 1.00 0.00 70 LYS A N 28
ATOM 29634 C CA . LYS A 1 70 ? 3.559 -4.327 3.793 1.00 0.00 70 LYS A CA 28
ATOM 29635 C C . LYS A 1 70 ? 2.364 -3.862 2.959 1.00 0.00 70 LYS A C 28
ATOM 29636 O O . LYS A 1 70 ? 1.549 -3.075 3.404 1.00 0.00 70 LYS A O 28
ATOM 29655 N N . ALA A 1 71 ? 2.252 -4.332 1.750 1.00 0.00 71 ALA A N 28
ATOM 29656 C CA . ALA A 1 71 ? 1.112 -3.894 0.892 1.00 0.00 71 ALA A CA 28
ATOM 29657 C C . ALA A 1 71 ? -0.224 -4.041 1.627 1.00 0.00 71 ALA A C 28
ATOM 29658 O O . ALA A 1 71 ? -0.855 -3.069 1.987 1.00 0.00 71 ALA A O 28
ATOM 29665 N N . ASP A 1 72 ? -0.670 -5.247 1.830 1.00 0.00 72 ASP A N 28
ATOM 29666 C CA . ASP A 1 72 ? -1.980 -5.449 2.515 1.00 0.00 72 ASP A CA 28
ATOM 29667 C C . ASP A 1 72 ? -2.113 -4.552 3.747 1.00 0.00 72 ASP A C 28
ATOM 29668 O O . ASP A 1 72 ? -3.090 -3.847 3.900 1.00 0.00 72 ASP A O 28
ATOM 29677 N N . LYS A 1 73 ? -1.158 -4.577 4.637 1.00 0.00 73 LYS A N 28
ATOM 29678 C CA . LYS A 1 73 ? -1.272 -3.724 5.854 1.00 0.00 73 LYS A CA 28
ATOM 29679 C C . LYS A 1 73 ? -1.770 -2.327 5.477 1.00 0.00 73 LYS A C 28
ATOM 29680 O O . LYS A 1 73 ? -2.440 -1.668 6.248 1.00 0.00 73 LYS A O 28
ATOM 29699 N N . ILE A 1 74 ? -1.456 -1.868 4.294 1.00 0.00 74 ILE A N 28
ATOM 29700 C CA . ILE A 1 74 ? -1.925 -0.511 3.885 1.00 0.00 74 ILE A CA 28
ATOM 29701 C C . ILE A 1 74 ? -3.409 -0.564 3.505 1.00 0.00 74 ILE A C 28
ATOM 29702 O O . ILE A 1 74 ? -4.169 0.337 3.799 1.00 0.00 74 ILE A O 28
ATOM 29718 N N . LEU A 1 75 ? -3.822 -1.613 2.851 1.00 0.00 75 LEU A N 28
ATOM 29719 C CA . LEU A 1 75 ? -5.253 -1.726 2.450 1.00 0.00 75 LEU A CA 28
ATOM 29720 C C . LEU A 1 75 ? -6.140 -1.842 3.691 1.00 0.00 75 LEU A C 28
ATOM 29721 O O . LEU A 1 75 ? -7.333 -1.617 3.637 1.00 0.00 75 LEU A O 28
ATOM 29737 N N . ALA A 1 76 ? -5.567 -2.188 4.811 1.00 0.00 76 ALA A N 28
ATOM 29738 C CA . ALA A 1 76 ? -6.378 -2.315 6.055 1.00 0.00 76 ALA A CA 28
ATOM 29739 C C . ALA A 1 76 ? -6.604 -0.934 6.675 1.00 0.00 76 ALA A C 28
ATOM 29740 O O . ALA A 1 76 ? -7.724 -0.524 6.910 1.00 0.00 76 ALA A O 28
ATOM 29747 N N . GLU A 1 77 ? -5.548 -0.214 6.939 1.00 0.00 77 GLU A N 28
ATOM 29748 C CA . GLU A 1 77 ? -5.703 1.142 7.540 1.00 0.00 77 GLU A CA 28
ATOM 29749 C C . GLU A 1 77 ? -6.281 2.116 6.513 1.00 0.00 77 GLU A C 28
ATOM 29750 O O . GLU A 1 77 ? -7.055 2.992 6.840 1.00 0.00 77 GLU A O 28
ATOM 29762 N N . ALA A 1 78 ? -5.912 1.975 5.272 1.00 0.00 78 ALA A N 28
ATOM 29763 C CA . ALA A 1 78 ? -6.442 2.903 4.232 1.00 0.00 78 ALA A CA 28
ATOM 29764 C C . ALA A 1 78 ? -7.938 2.663 4.014 1.00 0.00 78 ALA A C 28
ATOM 29765 O O . ALA A 1 78 ? -8.682 3.572 3.704 1.00 0.00 78 ALA A O 28
ATOM 29772 N N . ALA A 1 79 ? -8.382 1.444 4.163 1.00 0.00 79 ALA A N 28
ATOM 29773 C CA . ALA A 1 79 ? -9.829 1.144 3.949 1.00 0.00 79 ALA A CA 28
ATOM 29774 C C . ALA A 1 79 ? -10.643 1.393 5.224 1.00 0.00 79 ALA A C 28
ATOM 29775 O O . ALA A 1 79 ? -11.852 1.505 5.179 1.00 0.00 79 ALA A O 28
ATOM 29782 N N . LYS A 1 80 ? -10.004 1.470 6.360 1.00 0.00 80 LYS A N 28
ATOM 29783 C CA . LYS A 1 80 ? -10.771 1.698 7.621 1.00 0.00 80 LYS A CA 28
ATOM 29784 C C . LYS A 1 80 ? -10.299 2.972 8.327 1.00 0.00 80 LYS A C 28
ATOM 29785 O O . LYS A 1 80 ? -10.879 3.395 9.307 1.00 0.00 80 LYS A O 28
ATOM 29804 N N . LEU A 1 81 ? -9.255 3.589 7.847 1.00 0.00 81 LEU A N 28
ATOM 29805 C CA . LEU A 1 81 ? -8.764 4.831 8.514 1.00 0.00 81 LEU A CA 28
ATOM 29806 C C . LEU A 1 81 ? -8.613 5.969 7.496 1.00 0.00 81 LEU A C 28
ATOM 29807 O O . LEU A 1 81 ? -8.598 7.129 7.854 1.00 0.00 81 LEU A O 28
ATOM 29823 N N . VAL A 1 82 ? -8.499 5.652 6.233 1.00 0.00 82 VAL A N 28
ATOM 29824 C CA . VAL A 1 82 ? -8.350 6.729 5.212 1.00 0.00 82 VAL A CA 28
ATOM 29825 C C . VAL A 1 82 ? -9.304 6.488 4.038 1.00 0.00 82 VAL A C 28
ATOM 29826 O O . VAL A 1 82 ? -8.889 6.064 2.978 1.00 0.00 82 VAL A O 28
ATOM 29839 N N . PRO A 1 83 ? -10.556 6.765 4.275 1.00 0.00 83 PRO A N 28
ATOM 29840 C CA . PRO A 1 83 ? -11.589 6.578 3.231 1.00 0.00 83 PRO A CA 28
ATOM 29841 C C . PRO A 1 83 ? -11.527 7.706 2.192 1.00 0.00 83 PRO A C 28
ATOM 29842 O O . PRO A 1 83 ? -11.010 7.529 1.106 1.00 0.00 83 PRO A O 28
ATOM 29853 N N . MET A 1 84 ? -12.046 8.860 2.512 1.00 0.00 84 MET A N 28
ATOM 29854 C CA . MET A 1 84 ? -12.011 9.989 1.537 1.00 0.00 84 MET A CA 28
ATOM 29855 C C . MET A 1 84 ? -11.910 11.326 2.277 1.00 0.00 84 MET A C 28
ATOM 29856 O O . MET A 1 84 ? -10.910 12.013 2.206 1.00 0.00 84 MET A O 28
ATOM 29870 N N . GLY A 1 85 ? -12.939 11.700 2.990 1.00 0.00 85 GLY A N 28
ATOM 29871 C CA . GLY A 1 85 ? -12.903 12.992 3.734 1.00 0.00 85 GLY A CA 28
ATOM 29872 C C . GLY A 1 85 ? -13.811 12.896 4.961 1.00 0.00 85 GLY A C 28
ATOM 29873 O O . GLY A 1 85 ? -13.791 11.864 5.611 1.00 0.00 85 GLY A O 28
ATOM 29877 N N . GLU A 1 16 ? -5.197 -10.900 -6.749 1.00 0.00 16 GLU A N 29
ATOM 29878 C CA . GLU A 1 16 ? -6.150 -11.444 -5.740 1.00 0.00 16 GLU A CA 29
ATOM 29879 C C . GLU A 1 16 ? -6.164 -10.558 -4.491 1.00 0.00 16 GLU A C 29
ATOM 29880 O O . GLU A 1 16 ? -5.584 -10.889 -3.476 1.00 0.00 16 GLU A O 29
ATOM 29892 N N . GLU A 1 17 ? -6.824 -9.435 -4.555 1.00 0.00 17 GLU A N 29
ATOM 29893 C CA . GLU A 1 17 ? -6.874 -8.531 -3.371 1.00 0.00 17 GLU A CA 29
ATOM 29894 C C . GLU A 1 17 ? -8.299 -8.016 -3.162 1.00 0.00 17 GLU A C 29
ATOM 29895 O O . GLU A 1 17 ? -9.245 -8.539 -3.717 1.00 0.00 17 GLU A O 29
ATOM 29907 N N . GLU A 1 18 ? -8.463 -6.995 -2.367 1.00 0.00 18 GLU A N 29
ATOM 29908 C CA . GLU A 1 18 ? -9.831 -6.450 -2.128 1.00 0.00 18 GLU A CA 29
ATOM 29909 C C . GLU A 1 18 ? -10.187 -5.417 -3.201 1.00 0.00 18 GLU A C 29
ATOM 29910 O O . GLU A 1 18 ? -9.414 -5.149 -4.100 1.00 0.00 18 GLU A O 29
ATOM 29922 N N . SER A 1 19 ? -11.352 -4.834 -3.117 1.00 0.00 19 SER A N 29
ATOM 29923 C CA . SER A 1 19 ? -11.755 -3.823 -4.136 1.00 0.00 19 SER A CA 29
ATOM 29924 C C . SER A 1 19 ? -12.401 -2.609 -3.461 1.00 0.00 19 SER A C 29
ATOM 29925 O O . SER A 1 19 ? -12.491 -2.533 -2.252 1.00 0.00 19 SER A O 29
ATOM 29933 N N . PHE A 1 20 ? -12.855 -1.662 -4.237 1.00 0.00 20 PHE A N 29
ATOM 29934 C CA . PHE A 1 20 ? -13.500 -0.452 -3.646 1.00 0.00 20 PHE A CA 29
ATOM 29935 C C . PHE A 1 20 ? -12.498 0.312 -2.777 1.00 0.00 20 PHE A C 29
ATOM 29936 O O . PHE A 1 20 ? -11.614 -0.267 -2.177 1.00 0.00 20 PHE A O 29
ATOM 29953 N N . GLY A 1 21 ? -12.628 1.610 -2.702 1.00 0.00 21 GLY A N 29
ATOM 29954 C CA . GLY A 1 21 ? -11.684 2.404 -1.871 1.00 0.00 21 GLY A CA 29
ATOM 29955 C C . GLY A 1 21 ? -10.778 3.239 -2.780 1.00 0.00 21 GLY A C 29
ATOM 29956 O O . GLY A 1 21 ? -10.204 2.729 -3.721 1.00 0.00 21 GLY A O 29
ATOM 29960 N N . PRO A 1 22 ? -10.676 4.501 -2.461 1.00 0.00 22 PRO A N 29
ATOM 29961 C CA . PRO A 1 22 ? -9.824 5.420 -3.253 1.00 0.00 22 PRO A CA 29
ATOM 29962 C C . PRO A 1 22 ? -8.339 5.095 -3.042 1.00 0.00 22 PRO A C 29
ATOM 29963 O O . PRO A 1 22 ? -7.486 5.503 -3.805 1.00 0.00 22 PRO A O 29
ATOM 29974 N N . GLN A 1 23 ? -8.035 4.340 -2.023 1.00 0.00 23 GLN A N 29
ATOM 29975 C CA . GLN A 1 23 ? -6.615 3.949 -1.762 1.00 0.00 23 GLN A CA 29
ATOM 29976 C C . GLN A 1 23 ? -5.697 5.151 -1.534 1.00 0.00 23 GLN A C 29
ATOM 29977 O O . GLN A 1 23 ? -4.541 5.100 -1.890 1.00 0.00 23 GLN A O 29
ATOM 29991 N N . PRO A 1 24 ? -6.203 6.174 -0.898 1.00 0.00 24 PRO A N 29
ATOM 29992 C CA . PRO A 1 24 ? -5.352 7.349 -0.591 1.00 0.00 24 PRO A CA 29
ATOM 29993 C C . PRO A 1 24 ? -4.293 6.920 0.425 1.00 0.00 24 PRO A C 29
ATOM 29994 O O . PRO A 1 24 ? -4.227 7.420 1.530 1.00 0.00 24 PRO A O 29
ATOM 30005 N N . ILE A 1 25 ? -3.482 5.969 0.050 1.00 0.00 25 ILE A N 29
ATOM 30006 C CA . ILE A 1 25 ? -2.436 5.453 0.964 1.00 0.00 25 ILE A CA 29
ATOM 30007 C C . ILE A 1 25 ? -1.288 6.448 1.069 1.00 0.00 25 ILE A C 29
ATOM 30008 O O . ILE A 1 25 ? -0.422 6.334 1.915 1.00 0.00 25 ILE A O 29
ATOM 30024 N N . SER A 1 26 ? -1.277 7.418 0.207 1.00 0.00 26 SER A N 29
ATOM 30025 C CA . SER A 1 26 ? -0.181 8.428 0.238 1.00 0.00 26 SER A CA 29
ATOM 30026 C C . SER A 1 26 ? 0.132 8.826 1.682 1.00 0.00 26 SER A C 29
ATOM 30027 O O . SER A 1 26 ? 1.157 8.480 2.228 1.00 0.00 26 SER A O 29
ATOM 30035 N N . ARG A 1 27 ? -0.748 9.555 2.300 1.00 0.00 27 ARG A N 29
ATOM 30036 C CA . ARG A 1 27 ? -0.505 9.992 3.706 1.00 0.00 27 ARG A CA 29
ATOM 30037 C C . ARG A 1 27 ? -0.219 8.791 4.614 1.00 0.00 27 ARG A C 29
ATOM 30038 O O . ARG A 1 27 ? 0.482 8.904 5.600 1.00 0.00 27 ARG A O 29
ATOM 30059 N N . LEU A 1 28 ? -0.759 7.646 4.304 1.00 0.00 28 LEU A N 29
ATOM 30060 C CA . LEU A 1 28 ? -0.521 6.456 5.172 1.00 0.00 28 LEU A CA 29
ATOM 30061 C C . LEU A 1 28 ? 0.934 5.982 5.071 1.00 0.00 28 LEU A C 29
ATOM 30062 O O . LEU A 1 28 ? 1.707 6.132 5.997 1.00 0.00 28 LEU A O 29
ATOM 30078 N N . GLU A 1 29 ? 1.310 5.393 3.969 1.00 0.00 29 GLU A N 29
ATOM 30079 C CA . GLU A 1 29 ? 2.708 4.891 3.834 1.00 0.00 29 GLU A CA 29
ATOM 30080 C C . GLU A 1 29 ? 3.682 6.039 3.557 1.00 0.00 29 GLU A C 29
ATOM 30081 O O . GLU A 1 29 ? 4.792 6.048 4.052 1.00 0.00 29 GLU A O 29
ATOM 30093 N N . GLN A 1 30 ? 3.296 7.001 2.767 1.00 0.00 30 GLN A N 29
ATOM 30094 C CA . GLN A 1 30 ? 4.238 8.116 2.479 1.00 0.00 30 GLN A CA 29
ATOM 30095 C C . GLN A 1 30 ? 4.584 8.851 3.772 1.00 0.00 30 GLN A C 29
ATOM 30096 O O . GLN A 1 30 ? 5.685 9.336 3.944 1.00 0.00 30 GLN A O 29
ATOM 30110 N N . CYS A 1 31 ? 3.661 8.925 4.693 1.00 0.00 31 CYS A N 29
ATOM 30111 C CA . CYS A 1 31 ? 3.961 9.617 5.975 1.00 0.00 31 CYS A CA 29
ATOM 30112 C C . CYS A 1 31 ? 4.783 8.683 6.860 1.00 0.00 31 CYS A C 29
ATOM 30113 O O . CYS A 1 31 ? 5.343 9.087 7.860 1.00 0.00 31 CYS A O 29
ATOM 30121 N N . GLY A 1 32 ? 4.875 7.433 6.485 1.00 0.00 32 GLY A N 29
ATOM 30122 C CA . GLY A 1 32 ? 5.677 6.473 7.284 1.00 0.00 32 GLY A CA 29
ATOM 30123 C C . GLY A 1 32 ? 4.778 5.398 7.900 1.00 0.00 32 GLY A C 29
ATOM 30124 O O . GLY A 1 32 ? 4.684 5.283 9.107 1.00 0.00 32 GLY A O 29
ATOM 30128 N N . ILE A 1 33 ? 4.139 4.583 7.098 1.00 0.00 33 ILE A N 29
ATOM 30129 C CA . ILE A 1 33 ? 3.294 3.511 7.680 1.00 0.00 33 ILE A CA 29
ATOM 30130 C C . ILE A 1 33 ? 4.215 2.359 8.083 1.00 0.00 33 ILE A C 29
ATOM 30131 O O . ILE A 1 33 ? 5.244 2.565 8.696 1.00 0.00 33 ILE A O 29
ATOM 30147 N N . ASN A 1 34 ? 3.876 1.165 7.734 1.00 0.00 34 ASN A N 29
ATOM 30148 C CA . ASN A 1 34 ? 4.749 0.013 8.082 1.00 0.00 34 ASN A CA 29
ATOM 30149 C C . ASN A 1 34 ? 5.930 -0.046 7.108 1.00 0.00 34 ASN A C 29
ATOM 30150 O O . ASN A 1 34 ? 6.336 0.953 6.549 1.00 0.00 34 ASN A O 29
ATOM 30161 N N . ALA A 1 35 ? 6.478 -1.208 6.896 1.00 0.00 35 ALA A N 29
ATOM 30162 C CA . ALA A 1 35 ? 7.630 -1.336 5.954 1.00 0.00 35 ALA A CA 29
ATOM 30163 C C . ALA A 1 35 ? 7.284 -0.740 4.588 1.00 0.00 35 ALA A C 29
ATOM 30164 O O . ALA A 1 35 ? 8.152 -0.506 3.769 1.00 0.00 35 ALA A O 29
ATOM 30171 N N . ASN A 1 36 ? 6.028 -0.526 4.313 1.00 0.00 36 ASN A N 29
ATOM 30172 C CA . ASN A 1 36 ? 5.654 0.014 2.977 1.00 0.00 36 ASN A CA 29
ATOM 30173 C C . ASN A 1 36 ? 6.468 1.244 2.622 1.00 0.00 36 ASN A C 29
ATOM 30174 O O . ASN A 1 36 ? 7.286 1.206 1.726 1.00 0.00 36 ASN A O 29
ATOM 30185 N N . ASP A 1 37 ? 6.218 2.341 3.291 1.00 0.00 37 ASP A N 29
ATOM 30186 C CA . ASP A 1 37 ? 6.943 3.600 2.980 1.00 0.00 37 ASP A CA 29
ATOM 30187 C C . ASP A 1 37 ? 8.338 3.293 2.443 1.00 0.00 37 ASP A C 29
ATOM 30188 O O . ASP A 1 37 ? 8.609 3.435 1.268 1.00 0.00 37 ASP A O 29
ATOM 30197 N N . VAL A 1 38 ? 9.208 2.855 3.296 1.00 0.00 38 VAL A N 29
ATOM 30198 C CA . VAL A 1 38 ? 10.586 2.535 2.866 1.00 0.00 38 VAL A CA 29
ATOM 30199 C C . VAL A 1 38 ? 10.630 1.683 1.590 1.00 0.00 38 VAL A C 29
ATOM 30200 O O . VAL A 1 38 ? 11.169 2.099 0.595 1.00 0.00 38 VAL A O 29
ATOM 30213 N N . LYS A 1 39 ? 10.119 0.481 1.608 1.00 0.00 39 LYS A N 29
ATOM 30214 C CA . LYS A 1 39 ? 10.239 -0.373 0.380 1.00 0.00 39 LYS A CA 29
ATOM 30215 C C . LYS A 1 39 ? 9.106 -0.182 -0.628 1.00 0.00 39 LYS A C 29
ATOM 30216 O O . LYS A 1 39 ? 9.350 0.005 -1.809 1.00 0.00 39 LYS A O 29
ATOM 30235 N N . LYS A 1 40 ? 7.878 -0.263 -0.200 1.00 0.00 40 LYS A N 29
ATOM 30236 C CA . LYS A 1 40 ? 6.763 -0.126 -1.176 1.00 0.00 40 LYS A CA 29
ATOM 30237 C C . LYS A 1 40 ? 6.998 1.084 -2.079 1.00 0.00 40 LYS A C 29
ATOM 30238 O O . LYS A 1 40 ? 7.088 0.960 -3.284 1.00 0.00 40 LYS A O 29
ATOM 30257 N N . LEU A 1 41 ? 7.079 2.255 -1.513 1.00 0.00 41 LEU A N 29
ATOM 30258 C CA . LEU A 1 41 ? 7.266 3.471 -2.357 1.00 0.00 41 LEU A CA 29
ATOM 30259 C C . LEU A 1 41 ? 8.702 3.638 -2.878 1.00 0.00 41 LEU A C 29
ATOM 30260 O O . LEU A 1 41 ? 8.933 4.432 -3.769 1.00 0.00 41 LEU A O 29
ATOM 30276 N N . GLU A 1 42 ? 9.683 2.970 -2.331 1.00 0.00 42 GLU A N 29
ATOM 30277 C CA . GLU A 1 42 ? 11.060 3.228 -2.843 1.00 0.00 42 GLU A CA 29
ATOM 30278 C C . GLU A 1 42 ? 11.321 2.643 -4.234 1.00 0.00 42 GLU A C 29
ATOM 30279 O O . GLU A 1 42 ? 11.596 3.374 -5.163 1.00 0.00 42 GLU A O 29
ATOM 30291 N N . GLU A 1 43 ? 11.287 1.348 -4.400 1.00 0.00 43 GLU A N 29
ATOM 30292 C CA . GLU A 1 43 ? 11.593 0.802 -5.750 1.00 0.00 43 GLU A CA 29
ATOM 30293 C C . GLU A 1 43 ? 10.569 1.315 -6.769 1.00 0.00 43 GLU A C 29
ATOM 30294 O O . GLU A 1 43 ? 10.809 1.305 -7.959 1.00 0.00 43 GLU A O 29
ATOM 30306 N N . ALA A 1 44 ? 9.434 1.754 -6.319 1.00 0.00 44 ALA A N 29
ATOM 30307 C CA . ALA A 1 44 ? 8.409 2.254 -7.275 1.00 0.00 44 ALA A CA 29
ATOM 30308 C C . ALA A 1 44 ? 7.839 3.585 -6.795 1.00 0.00 44 ALA A C 29
ATOM 30309 O O . ALA A 1 44 ? 8.001 4.606 -7.431 1.00 0.00 44 ALA A O 29
ATOM 30316 N N . GLY A 1 45 ? 7.173 3.583 -5.677 1.00 0.00 45 GLY A N 29
ATOM 30317 C CA . GLY A 1 45 ? 6.595 4.849 -5.161 1.00 0.00 45 GLY A CA 29
ATOM 30318 C C . GLY A 1 45 ? 5.070 4.749 -5.141 1.00 0.00 45 GLY A C 29
ATOM 30319 O O . GLY A 1 45 ? 4.378 5.614 -5.642 1.00 0.00 45 GLY A O 29
ATOM 30323 N N . PHE A 1 46 ? 4.536 3.709 -4.557 1.00 0.00 46 PHE A N 29
ATOM 30324 C CA . PHE A 1 46 ? 3.031 3.590 -4.509 1.00 0.00 46 PHE A CA 29
ATOM 30325 C C . PHE A 1 46 ? 2.455 4.451 -3.381 1.00 0.00 46 PHE A C 29
ATOM 30326 O O . PHE A 1 46 ? 1.348 4.234 -2.935 1.00 0.00 46 PHE A O 29
ATOM 30343 N N . HIS A 1 47 ? 3.194 5.412 -2.902 1.00 0.00 47 HIS A N 29
ATOM 30344 C CA . HIS A 1 47 ? 2.682 6.267 -1.792 1.00 0.00 47 HIS A CA 29
ATOM 30345 C C . HIS A 1 47 ? 1.452 7.071 -2.229 1.00 0.00 47 HIS A C 29
ATOM 30346 O O . HIS A 1 47 ? 1.466 8.285 -2.224 1.00 0.00 47 HIS A O 29
ATOM 30360 N N . THR A 1 48 ? 0.381 6.405 -2.587 1.00 0.00 48 THR A N 29
ATOM 30361 C CA . THR A 1 48 ? -0.854 7.137 -3.006 1.00 0.00 48 THR A CA 29
ATOM 30362 C C . THR A 1 48 ? -1.859 6.181 -3.650 1.00 0.00 48 THR A C 29
ATOM 30363 O O . THR A 1 48 ? -1.576 5.023 -3.886 1.00 0.00 48 THR A O 29
ATOM 30374 N N . VAL A 1 49 ? -3.035 6.672 -3.939 1.00 0.00 49 VAL A N 29
ATOM 30375 C CA . VAL A 1 49 ? -4.085 5.825 -4.582 1.00 0.00 49 VAL A CA 29
ATOM 30376 C C . VAL A 1 49 ? -3.470 4.870 -5.612 1.00 0.00 49 VAL A C 29
ATOM 30377 O O . VAL A 1 49 ? -4.021 3.827 -5.902 1.00 0.00 49 VAL A O 29
ATOM 30390 N N . GLU A 1 50 ? -2.338 5.217 -6.169 1.00 0.00 50 GLU A N 29
ATOM 30391 C CA . GLU A 1 50 ? -1.686 4.332 -7.180 1.00 0.00 50 GLU A CA 29
ATOM 30392 C C . GLU A 1 50 ? -1.854 2.854 -6.810 1.00 0.00 50 GLU A C 29
ATOM 30393 O O . GLU A 1 50 ? -1.860 1.992 -7.666 1.00 0.00 50 GLU A O 29
ATOM 30405 N N . ALA A 1 51 ? -1.993 2.548 -5.548 1.00 0.00 51 ALA A N 29
ATOM 30406 C CA . ALA A 1 51 ? -2.162 1.123 -5.147 1.00 0.00 51 ALA A CA 29
ATOM 30407 C C . ALA A 1 51 ? -3.245 0.459 -6.006 1.00 0.00 51 ALA A C 29
ATOM 30408 O O . ALA A 1 51 ? -3.295 -0.748 -6.131 1.00 0.00 51 ALA A O 29
ATOM 30415 N N . VAL A 1 52 ? -4.113 1.237 -6.597 1.00 0.00 52 VAL A N 29
ATOM 30416 C CA . VAL A 1 52 ? -5.193 0.648 -7.443 1.00 0.00 52 VAL A CA 29
ATOM 30417 C C . VAL A 1 52 ? -4.776 0.638 -8.919 1.00 0.00 52 VAL A C 29
ATOM 30418 O O . VAL A 1 52 ? -4.139 1.553 -9.403 1.00 0.00 52 VAL A O 29
ATOM 30431 N N . ALA A 1 53 ? -5.140 -0.391 -9.637 1.00 0.00 53 ALA A N 29
ATOM 30432 C CA . ALA A 1 53 ? -4.779 -0.466 -11.085 1.00 0.00 53 ALA A CA 29
ATOM 30433 C C . ALA A 1 53 ? -3.337 -0.007 -11.312 1.00 0.00 53 ALA A C 29
ATOM 30434 O O . ALA A 1 53 ? -3.070 1.165 -11.486 1.00 0.00 53 ALA A O 29
ATOM 30441 N N . TYR A 1 54 ? -2.410 -0.925 -11.322 1.00 0.00 54 TYR A N 29
ATOM 30442 C CA . TYR A 1 54 ? -0.984 -0.551 -11.547 1.00 0.00 54 TYR A CA 29
ATOM 30443 C C . TYR A 1 54 ? -0.104 -1.803 -11.515 1.00 0.00 54 TYR A C 29
ATOM 30444 O O . TYR A 1 54 ? 0.613 -2.094 -12.451 1.00 0.00 54 TYR A O 29
ATOM 30462 N N . ALA A 1 55 ? -0.157 -2.545 -10.443 1.00 0.00 55 ALA A N 29
ATOM 30463 C CA . ALA A 1 55 ? 0.672 -3.781 -10.345 1.00 0.00 55 ALA A CA 29
ATOM 30464 C C . ALA A 1 55 ? 0.160 -4.666 -9.208 1.00 0.00 55 ALA A C 29
ATOM 30465 O O . ALA A 1 55 ? -0.407 -4.181 -8.250 1.00 0.00 55 ALA A O 29
ATOM 30472 N N . PRO A 1 56 ? 0.389 -5.941 -9.348 1.00 0.00 56 PRO A N 29
ATOM 30473 C CA . PRO A 1 56 ? -0.046 -6.905 -8.311 1.00 0.00 56 PRO A CA 29
ATOM 30474 C C . PRO A 1 56 ? 0.783 -6.701 -7.048 1.00 0.00 56 PRO A C 29
ATOM 30475 O O . PRO A 1 56 ? 1.986 -6.883 -7.050 1.00 0.00 56 PRO A O 29
ATOM 30486 N N . LYS A 1 57 ? 0.151 -6.308 -5.974 1.00 0.00 57 LYS A N 29
ATOM 30487 C CA . LYS A 1 57 ? 0.894 -6.075 -4.706 1.00 0.00 57 LYS A CA 29
ATOM 30488 C C . LYS A 1 57 ? 1.982 -7.130 -4.529 1.00 0.00 57 LYS A C 29
ATOM 30489 O O . LYS A 1 57 ? 3.066 -6.837 -4.083 1.00 0.00 57 LYS A O 29
ATOM 30508 N N . LYS A 1 58 ? 1.700 -8.352 -4.888 1.00 0.00 58 LYS A N 29
ATOM 30509 C CA . LYS A 1 58 ? 2.722 -9.432 -4.741 1.00 0.00 58 LYS A CA 29
ATOM 30510 C C . LYS A 1 58 ? 3.994 -9.085 -5.524 1.00 0.00 58 LYS A C 29
ATOM 30511 O O . LYS A 1 58 ? 5.085 -9.475 -5.160 1.00 0.00 58 LYS A O 29
ATOM 30530 N N . GLU A 1 59 ? 3.864 -8.352 -6.589 1.00 0.00 59 GLU A N 29
ATOM 30531 C CA . GLU A 1 59 ? 5.068 -7.984 -7.389 1.00 0.00 59 GLU A CA 29
ATOM 30532 C C . GLU A 1 59 ? 5.758 -6.793 -6.745 1.00 0.00 59 GLU A C 29
ATOM 30533 O O . GLU A 1 59 ? 6.947 -6.805 -6.499 1.00 0.00 59 GLU A O 29
ATOM 30545 N N . LEU A 1 60 ? 5.020 -5.768 -6.451 1.00 0.00 60 LEU A N 29
ATOM 30546 C CA . LEU A 1 60 ? 5.637 -4.595 -5.803 1.00 0.00 60 LEU A CA 29
ATOM 30547 C C . LEU A 1 60 ? 6.348 -5.071 -4.528 1.00 0.00 60 LEU A C 29
ATOM 30548 O O . LEU A 1 60 ? 7.550 -4.952 -4.395 1.00 0.00 60 LEU A O 29
ATOM 30564 N N . ILE A 1 61 ? 5.610 -5.604 -3.593 1.00 0.00 61 ILE A N 29
ATOM 30565 C CA . ILE A 1 61 ? 6.232 -6.085 -2.330 1.00 0.00 61 ILE A CA 29
ATOM 30566 C C . ILE A 1 61 ? 7.438 -6.941 -2.657 1.00 0.00 61 ILE A C 29
ATOM 30567 O O . ILE A 1 61 ? 8.404 -6.982 -1.921 1.00 0.00 61 ILE A O 29
ATOM 30583 N N . ASN A 1 62 ? 7.407 -7.610 -3.774 1.00 0.00 62 ASN A N 29
ATOM 30584 C CA . ASN A 1 62 ? 8.573 -8.438 -4.157 1.00 0.00 62 ASN A CA 29
ATOM 30585 C C . ASN A 1 62 ? 9.852 -7.601 -4.038 1.00 0.00 62 ASN A C 29
ATOM 30586 O O . ASN A 1 62 ? 10.945 -8.131 -4.065 1.00 0.00 62 ASN A O 29
ATOM 30597 N N . ILE A 1 63 ? 9.737 -6.294 -3.897 1.00 0.00 63 ILE A N 29
ATOM 30598 C CA . ILE A 1 63 ? 10.968 -5.464 -3.769 1.00 0.00 63 ILE A CA 29
ATOM 30599 C C . ILE A 1 63 ? 11.968 -6.138 -2.830 1.00 0.00 63 ILE A C 29
ATOM 30600 O O . ILE A 1 63 ? 12.835 -6.879 -3.250 1.00 0.00 63 ILE A O 29
ATOM 30616 N N . LYS A 1 64 ? 11.848 -5.883 -1.569 1.00 0.00 64 LYS A N 29
ATOM 30617 C CA . LYS A 1 64 ? 12.784 -6.501 -0.587 1.00 0.00 64 LYS A CA 29
ATOM 30618 C C . LYS A 1 64 ? 12.411 -7.970 -0.373 1.00 0.00 64 LYS A C 29
ATOM 30619 O O . LYS A 1 64 ? 13.255 -8.846 -0.388 1.00 0.00 64 LYS A O 29
ATOM 30638 N N . GLY A 1 65 ? 11.153 -8.240 -0.176 1.00 0.00 65 GLY A N 29
ATOM 30639 C CA . GLY A 1 65 ? 10.712 -9.645 0.038 1.00 0.00 65 GLY A CA 29
ATOM 30640 C C . GLY A 1 65 ? 9.439 -9.635 0.878 1.00 0.00 65 GLY A C 29
ATOM 30641 O O . GLY A 1 65 ? 9.278 -10.413 1.797 1.00 0.00 65 GLY A O 29
ATOM 30645 N N . ILE A 1 66 ? 8.533 -8.746 0.575 1.00 0.00 66 ILE A N 29
ATOM 30646 C CA . ILE A 1 66 ? 7.270 -8.673 1.361 1.00 0.00 66 ILE A CA 29
ATOM 30647 C C . ILE A 1 66 ? 6.128 -9.344 0.597 1.00 0.00 66 ILE A C 29
ATOM 30648 O O . ILE A 1 66 ? 6.326 -10.281 -0.148 1.00 0.00 66 ILE A O 29
ATOM 30664 N N . SER A 1 67 ? 4.935 -8.854 0.794 1.00 0.00 67 SER A N 29
ATOM 30665 C CA . SER A 1 67 ? 3.735 -9.418 0.113 1.00 0.00 67 SER A CA 29
ATOM 30666 C C . SER A 1 67 ? 2.509 -8.744 0.719 1.00 0.00 67 SER A C 29
ATOM 30667 O O . SER A 1 67 ? 2.519 -7.554 0.990 1.00 0.00 67 SER A O 29
ATOM 30675 N N . GLU A 1 68 ? 1.471 -9.479 0.986 1.00 0.00 68 GLU A N 29
ATOM 30676 C CA . GLU A 1 68 ? 0.301 -8.840 1.628 1.00 0.00 68 GLU A CA 29
ATOM 30677 C C . GLU A 1 68 ? 0.791 -8.170 2.913 1.00 0.00 68 GLU A C 29
ATOM 30678 O O . GLU A 1 68 ? 0.160 -7.282 3.449 1.00 0.00 68 GLU A O 29
ATOM 30690 N N . ALA A 1 69 ? 1.933 -8.598 3.399 1.00 0.00 69 ALA A N 29
ATOM 30691 C CA . ALA A 1 69 ? 2.500 -8.004 4.638 1.00 0.00 69 ALA A CA 29
ATOM 30692 C C . ALA A 1 69 ? 2.346 -6.488 4.629 1.00 0.00 69 ALA A C 29
ATOM 30693 O O . ALA A 1 69 ? 1.475 -5.936 5.270 1.00 0.00 69 ALA A O 29
ATOM 30700 N N . LYS A 1 70 ? 3.198 -5.810 3.920 1.00 0.00 70 LYS A N 29
ATOM 30701 C CA . LYS A 1 70 ? 3.126 -4.331 3.881 1.00 0.00 70 LYS A CA 29
ATOM 30702 C C . LYS A 1 70 ? 2.051 -3.874 2.888 1.00 0.00 70 LYS A C 29
ATOM 30703 O O . LYS A 1 70 ? 1.179 -3.098 3.224 1.00 0.00 70 LYS A O 29
ATOM 30722 N N . ALA A 1 71 ? 2.092 -4.350 1.673 1.00 0.00 71 ALA A N 29
ATOM 30723 C CA . ALA A 1 71 ? 1.056 -3.922 0.684 1.00 0.00 71 ALA A CA 29
ATOM 30724 C C . ALA A 1 71 ? -0.338 -4.007 1.303 1.00 0.00 71 ALA A C 29
ATOM 30725 O O . ALA A 1 71 ? -0.987 -3.009 1.555 1.00 0.00 71 ALA A O 29
ATOM 30732 N N . ASP A 1 72 ? -0.800 -5.196 1.545 1.00 0.00 72 ASP A N 29
ATOM 30733 C CA . ASP A 1 72 ? -2.157 -5.363 2.146 1.00 0.00 72 ASP A CA 29
ATOM 30734 C C . ASP A 1 72 ? -2.272 -4.534 3.425 1.00 0.00 72 ASP A C 29
ATOM 30735 O O . ASP A 1 72 ? -3.311 -3.980 3.726 1.00 0.00 72 ASP A O 29
ATOM 30744 N N . LYS A 1 73 ? -1.213 -4.443 4.181 1.00 0.00 73 LYS A N 29
ATOM 30745 C CA . LYS A 1 73 ? -1.264 -3.649 5.442 1.00 0.00 73 LYS A CA 29
ATOM 30746 C C . LYS A 1 73 ? -1.636 -2.195 5.139 1.00 0.00 73 LYS A C 29
ATOM 30747 O O . LYS A 1 73 ? -2.139 -1.485 5.988 1.00 0.00 73 LYS A O 29
ATOM 30766 N N . ILE A 1 74 ? -1.399 -1.741 3.936 1.00 0.00 74 ILE A N 29
ATOM 30767 C CA . ILE A 1 74 ? -1.752 -0.332 3.597 1.00 0.00 74 ILE A CA 29
ATOM 30768 C C . ILE A 1 74 ? -3.246 -0.245 3.267 1.00 0.00 74 ILE A C 29
ATOM 30769 O O . ILE A 1 74 ? -3.935 0.661 3.694 1.00 0.00 74 ILE A O 29
ATOM 30785 N N . LEU A 1 75 ? -3.755 -1.186 2.521 1.00 0.00 75 LEU A N 29
ATOM 30786 C CA . LEU A 1 75 ? -5.205 -1.157 2.182 1.00 0.00 75 LEU A CA 29
ATOM 30787 C C . LEU A 1 75 ? -6.033 -1.291 3.461 1.00 0.00 75 LEU A C 29
ATOM 30788 O O . LEU A 1 75 ? -7.190 -0.921 3.508 1.00 0.00 75 LEU A O 29
ATOM 30804 N N . ALA A 1 76 ? -5.445 -1.812 4.502 1.00 0.00 76 ALA A N 29
ATOM 30805 C CA . ALA A 1 76 ? -6.192 -1.964 5.782 1.00 0.00 76 ALA A CA 29
ATOM 30806 C C . ALA A 1 76 ? -6.161 -0.645 6.554 1.00 0.00 76 ALA A C 29
ATOM 30807 O O . ALA A 1 76 ? -7.181 -0.130 6.969 1.00 0.00 76 ALA A O 29
ATOM 30814 N N . GLU A 1 77 ? -4.995 -0.092 6.740 1.00 0.00 77 GLU A N 29
ATOM 30815 C CA . GLU A 1 77 ? -4.888 1.197 7.477 1.00 0.00 77 GLU A CA 29
ATOM 30816 C C . GLU A 1 77 ? -5.515 2.323 6.652 1.00 0.00 77 GLU A C 29
ATOM 30817 O O . GLU A 1 77 ? -6.159 3.209 7.179 1.00 0.00 77 GLU A O 29
ATOM 30829 N N . ALA A 1 78 ? -5.332 2.296 5.361 1.00 0.00 78 ALA A N 29
ATOM 30830 C CA . ALA A 1 78 ? -5.917 3.366 4.505 1.00 0.00 78 ALA A CA 29
ATOM 30831 C C . ALA A 1 78 ? -7.445 3.323 4.580 1.00 0.00 78 ALA A C 29
ATOM 30832 O O . ALA A 1 78 ? -8.102 4.343 4.664 1.00 0.00 78 ALA A O 29
ATOM 30839 N N . ALA A 1 79 ? -8.015 2.150 4.552 1.00 0.00 79 ALA A N 29
ATOM 30840 C CA . ALA A 1 79 ? -9.500 2.042 4.621 1.00 0.00 79 ALA A CA 29
ATOM 30841 C C . ALA A 1 79 ? -9.994 2.384 6.031 1.00 0.00 79 ALA A C 29
ATOM 30842 O O . ALA A 1 79 ? -11.145 2.718 6.230 1.00 0.00 79 ALA A O 29
ATOM 30849 N N . LYS A 1 80 ? -9.134 2.307 7.011 1.00 0.00 80 LYS A N 29
ATOM 30850 C CA . LYS A 1 80 ? -9.562 2.631 8.403 1.00 0.00 80 LYS A CA 29
ATOM 30851 C C . LYS A 1 80 ? -9.210 4.081 8.742 1.00 0.00 80 LYS A C 29
ATOM 30852 O O . LYS A 1 80 ? -9.595 4.599 9.773 1.00 0.00 80 LYS A O 29
ATOM 30871 N N . LEU A 1 81 ? -8.484 4.742 7.884 1.00 0.00 81 LEU A N 29
ATOM 30872 C CA . LEU A 1 81 ? -8.110 6.158 8.158 1.00 0.00 81 LEU A CA 29
ATOM 30873 C C . LEU A 1 81 ? -8.706 7.077 7.086 1.00 0.00 81 LEU A C 29
ATOM 30874 O O . LEU A 1 81 ? -9.383 8.040 7.387 1.00 0.00 81 LEU A O 29
ATOM 30890 N N . VAL A 1 82 ? -8.462 6.781 5.839 1.00 0.00 82 VAL A N 29
ATOM 30891 C CA . VAL A 1 82 ? -9.016 7.632 4.747 1.00 0.00 82 VAL A CA 29
ATOM 30892 C C . VAL A 1 82 ? -9.932 6.800 3.847 1.00 0.00 82 VAL A C 29
ATOM 30893 O O . VAL A 1 82 ? -9.555 6.423 2.755 1.00 0.00 82 VAL A O 29
ATOM 30906 N N . PRO A 1 83 ? -11.112 6.540 4.341 1.00 0.00 83 PRO A N 29
ATOM 30907 C CA . PRO A 1 83 ? -12.099 5.741 3.576 1.00 0.00 83 PRO A CA 29
ATOM 30908 C C . PRO A 1 83 ? -12.687 6.572 2.433 1.00 0.00 83 PRO A C 29
ATOM 30909 O O . PRO A 1 83 ? -13.142 6.043 1.438 1.00 0.00 83 PRO A O 29
ATOM 30920 N N . MET A 1 84 ? -12.681 7.872 2.565 1.00 0.00 84 MET A N 29
ATOM 30921 C CA . MET A 1 84 ? -13.239 8.735 1.485 1.00 0.00 84 MET A CA 29
ATOM 30922 C C . MET A 1 84 ? -12.507 10.079 1.451 1.00 0.00 84 MET A C 29
ATOM 30923 O O . MET A 1 84 ? -11.566 10.303 2.187 1.00 0.00 84 MET A O 29
ATOM 30937 N N . GLY A 1 85 ? -12.933 10.976 0.606 1.00 0.00 85 GLY A N 29
ATOM 30938 C CA . GLY A 1 85 ? -12.262 12.304 0.527 1.00 0.00 85 GLY A CA 29
ATOM 30939 C C . GLY A 1 85 ? -10.839 12.129 -0.007 1.00 0.00 85 GLY A C 29
ATOM 30940 O O . GLY A 1 85 ? -10.004 11.643 0.737 1.00 0.00 85 GLY A O 29
ATOM 30944 N N . GLU A 1 16 ? -12.008 -11.030 -1.860 1.00 0.00 16 GLU A N 30
ATOM 30945 C CA . GLU A 1 16 ? -12.784 -10.925 -0.591 1.00 0.00 16 GLU A CA 30
ATOM 30946 C C . GLU A 1 16 ? -12.257 -9.764 0.256 1.00 0.00 16 GLU A C 30
ATOM 30947 O O . GLU A 1 16 ? -13.007 -9.074 0.917 1.00 0.00 16 GLU A O 30
ATOM 30959 N N . GLU A 1 17 ? -10.971 -9.544 0.243 1.00 0.00 17 GLU A N 30
ATOM 30960 C CA . GLU A 1 17 ? -10.396 -8.430 1.051 1.00 0.00 17 GLU A CA 30
ATOM 30961 C C . GLU A 1 17 ? -10.009 -7.261 0.137 1.00 0.00 17 GLU A C 30
ATOM 30962 O O . GLU A 1 17 ? -10.781 -6.840 -0.703 1.00 0.00 17 GLU A O 30
ATOM 30974 N N . GLU A 1 18 ? -8.825 -6.727 0.289 1.00 0.00 18 GLU A N 30
ATOM 30975 C CA . GLU A 1 18 ? -8.409 -5.588 -0.576 1.00 0.00 18 GLU A CA 30
ATOM 30976 C C . GLU A 1 18 ? -9.351 -4.400 -0.369 1.00 0.00 18 GLU A C 30
ATOM 30977 O O . GLU A 1 18 ? -10.267 -4.453 0.428 1.00 0.00 18 GLU A O 30
ATOM 30989 N N . SER A 1 19 ? -9.134 -3.330 -1.082 1.00 0.00 19 SER A N 30
ATOM 30990 C CA . SER A 1 19 ? -10.017 -2.139 -0.928 1.00 0.00 19 SER A CA 30
ATOM 30991 C C . SER A 1 19 ? -11.111 -2.151 -2.000 1.00 0.00 19 SER A C 30
ATOM 30992 O O . SER A 1 19 ? -11.136 -3.004 -2.864 1.00 0.00 19 SER A O 30
ATOM 31000 N N . PHE A 1 20 ? -12.019 -1.212 -1.950 1.00 0.00 20 PHE A N 30
ATOM 31001 C CA . PHE A 1 20 ? -13.111 -1.176 -2.965 1.00 0.00 20 PHE A CA 30
ATOM 31002 C C . PHE A 1 20 ? -13.517 0.272 -3.259 1.00 0.00 20 PHE A C 30
ATOM 31003 O O . PHE A 1 20 ? -14.607 0.537 -3.724 1.00 0.00 20 PHE A O 30
ATOM 31020 N N . GLY A 1 21 ? -12.647 1.206 -2.992 1.00 0.00 21 GLY A N 30
ATOM 31021 C CA . GLY A 1 21 ? -12.982 2.634 -3.256 1.00 0.00 21 GLY A CA 30
ATOM 31022 C C . GLY A 1 21 ? -11.708 3.399 -3.625 1.00 0.00 21 GLY A C 30
ATOM 31023 O O . GLY A 1 21 ? -10.997 3.013 -4.531 1.00 0.00 21 GLY A O 30
ATOM 31027 N N . PRO A 1 22 ? -11.459 4.462 -2.907 1.00 0.00 22 PRO A N 30
ATOM 31028 C CA . PRO A 1 22 ? -10.260 5.287 -3.164 1.00 0.00 22 PRO A CA 30
ATOM 31029 C C . PRO A 1 22 ? -9.040 4.672 -2.472 1.00 0.00 22 PRO A C 30
ATOM 31030 O O . PRO A 1 22 ? -9.167 3.832 -1.602 1.00 0.00 22 PRO A O 30
ATOM 31041 N N . GLN A 1 23 ? -7.858 5.079 -2.849 1.00 0.00 23 GLN A N 30
ATOM 31042 C CA . GLN A 1 23 ? -6.638 4.509 -2.207 1.00 0.00 23 GLN A CA 30
ATOM 31043 C C . GLN A 1 23 ? -5.548 5.564 -2.057 1.00 0.00 23 GLN A C 30
ATOM 31044 O O . GLN A 1 23 ? -4.388 5.272 -2.252 1.00 0.00 23 GLN A O 30
ATOM 31058 N N . PRO A 1 24 ? -5.937 6.750 -1.673 1.00 0.00 24 PRO A N 30
ATOM 31059 C CA . PRO A 1 24 ? -4.944 7.825 -1.465 1.00 0.00 24 PRO A CA 30
ATOM 31060 C C . PRO A 1 24 ? -4.069 7.449 -0.273 1.00 0.00 24 PRO A C 30
ATOM 31061 O O . PRO A 1 24 ? -4.019 8.138 0.728 1.00 0.00 24 PRO A O 30
ATOM 31072 N N . ILE A 1 25 ? -3.386 6.343 -0.380 1.00 0.00 25 ILE A N 30
ATOM 31073 C CA . ILE A 1 25 ? -2.516 5.880 0.724 1.00 0.00 25 ILE A CA 30
ATOM 31074 C C . ILE A 1 25 ? -1.335 6.820 0.875 1.00 0.00 25 ILE A C 30
ATOM 31075 O O . ILE A 1 25 ? -0.577 6.736 1.820 1.00 0.00 25 ILE A O 30
ATOM 31091 N N . SER A 1 26 ? -1.175 7.709 -0.059 1.00 0.00 26 SER A N 30
ATOM 31092 C CA . SER A 1 26 ? -0.034 8.665 0.009 1.00 0.00 26 SER A CA 30
ATOM 31093 C C . SER A 1 26 ? 0.177 9.126 1.451 1.00 0.00 26 SER A C 30
ATOM 31094 O O . SER A 1 26 ? 1.156 8.798 2.085 1.00 0.00 26 SER A O 30
ATOM 31102 N N . ARG A 1 27 ? -0.741 9.882 1.969 1.00 0.00 27 ARG A N 30
ATOM 31103 C CA . ARG A 1 27 ? -0.604 10.378 3.368 1.00 0.00 27 ARG A CA 30
ATOM 31104 C C . ARG A 1 27 ? -0.382 9.217 4.347 1.00 0.00 27 ARG A C 30
ATOM 31105 O O . ARG A 1 27 ? 0.262 9.370 5.364 1.00 0.00 27 ARG A O 30
ATOM 31126 N N . LEU A 1 28 ? -0.919 8.064 4.061 1.00 0.00 28 LEU A N 30
ATOM 31127 C CA . LEU A 1 28 ? -0.753 6.907 4.993 1.00 0.00 28 LEU A CA 30
ATOM 31128 C C . LEU A 1 28 ? 0.671 6.345 4.958 1.00 0.00 28 LEU A C 30
ATOM 31129 O O . LEU A 1 28 ? 1.398 6.422 5.929 1.00 0.00 28 LEU A O 30
ATOM 31145 N N . GLU A 1 29 ? 1.072 5.755 3.867 1.00 0.00 29 GLU A N 30
ATOM 31146 C CA . GLU A 1 29 ? 2.441 5.170 3.814 1.00 0.00 29 GLU A CA 30
ATOM 31147 C C . GLU A 1 29 ? 3.497 6.247 3.561 1.00 0.00 29 GLU A C 30
ATOM 31148 O O . GLU A 1 29 ? 4.608 6.155 4.044 1.00 0.00 29 GLU A O 30
ATOM 31160 N N . GLN A 1 30 ? 3.177 7.259 2.808 1.00 0.00 30 GLN A N 30
ATOM 31161 C CA . GLN A 1 30 ? 4.197 8.306 2.543 1.00 0.00 30 GLN A CA 30
ATOM 31162 C C . GLN A 1 30 ? 4.476 9.102 3.817 1.00 0.00 30 GLN A C 30
ATOM 31163 O O . GLN A 1 30 ? 5.575 9.571 4.037 1.00 0.00 30 GLN A O 30
ATOM 31177 N N . CYS A 1 31 ? 3.492 9.261 4.663 1.00 0.00 31 CYS A N 30
ATOM 31178 C CA . CYS A 1 31 ? 3.722 10.029 5.916 1.00 0.00 31 CYS A CA 30
ATOM 31179 C C . CYS A 1 31 ? 4.434 9.141 6.932 1.00 0.00 31 CYS A C 30
ATOM 31180 O O . CYS A 1 31 ? 4.962 9.609 7.922 1.00 0.00 31 CYS A O 30
ATOM 31188 N N . GLY A 1 32 ? 4.470 7.859 6.686 1.00 0.00 32 GLY A N 30
ATOM 31189 C CA . GLY A 1 32 ? 5.166 6.948 7.633 1.00 0.00 32 GLY A CA 30
ATOM 31190 C C . GLY A 1 32 ? 4.208 5.875 8.160 1.00 0.00 32 GLY A C 30
ATOM 31191 O O . GLY A 1 32 ? 3.844 5.880 9.318 1.00 0.00 32 GLY A O 30
ATOM 31195 N N . ILE A 1 33 ? 3.815 4.937 7.337 1.00 0.00 33 ILE A N 30
ATOM 31196 C CA . ILE A 1 33 ? 2.912 3.866 7.835 1.00 0.00 33 ILE A CA 30
ATOM 31197 C C . ILE A 1 33 ? 3.775 2.710 8.361 1.00 0.00 33 ILE A C 30
ATOM 31198 O O . ILE A 1 33 ? 4.693 2.918 9.130 1.00 0.00 33 ILE A O 30
ATOM 31214 N N . ASN A 1 34 ? 3.502 1.512 7.960 1.00 0.00 34 ASN A N 30
ATOM 31215 C CA . ASN A 1 34 ? 4.316 0.353 8.437 1.00 0.00 34 ASN A CA 30
ATOM 31216 C C . ASN A 1 34 ? 5.578 0.203 7.574 1.00 0.00 34 ASN A C 30
ATOM 31217 O O . ASN A 1 34 ? 6.058 1.155 6.993 1.00 0.00 34 ASN A O 30
ATOM 31228 N N . ALA A 1 35 ? 6.121 -0.984 7.491 1.00 0.00 35 ALA A N 30
ATOM 31229 C CA . ALA A 1 35 ? 7.354 -1.190 6.668 1.00 0.00 35 ALA A CA 30
ATOM 31230 C C . ALA A 1 35 ? 7.190 -0.564 5.291 1.00 0.00 35 ALA A C 30
ATOM 31231 O O . ALA A 1 35 ? 8.153 -0.206 4.644 1.00 0.00 35 ALA A O 30
ATOM 31238 N N . ASN A 1 36 ? 5.979 -0.460 4.826 1.00 0.00 36 ASN A N 30
ATOM 31239 C CA . ASN A 1 36 ? 5.753 0.108 3.472 1.00 0.00 36 ASN A CA 30
ATOM 31240 C C . ASN A 1 36 ? 6.673 1.289 3.208 1.00 0.00 36 ASN A C 30
ATOM 31241 O O . ASN A 1 36 ? 7.273 1.389 2.158 1.00 0.00 36 ASN A O 30
ATOM 31252 N N . ASP A 1 37 ? 6.772 2.188 4.148 1.00 0.00 37 ASP A N 30
ATOM 31253 C CA . ASP A 1 37 ? 7.642 3.379 3.957 1.00 0.00 37 ASP A CA 30
ATOM 31254 C C . ASP A 1 37 ? 8.872 3.015 3.121 1.00 0.00 37 ASP A C 30
ATOM 31255 O O . ASP A 1 37 ? 8.949 3.298 1.937 1.00 0.00 37 ASP A O 30
ATOM 31264 N N . VAL A 1 38 ? 9.819 2.377 3.743 1.00 0.00 38 VAL A N 30
ATOM 31265 C CA . VAL A 1 38 ? 11.068 1.971 3.041 1.00 0.00 38 VAL A CA 30
ATOM 31266 C C . VAL A 1 38 ? 10.791 1.151 1.778 1.00 0.00 38 VAL A C 30
ATOM 31267 O O . VAL A 1 38 ? 11.221 1.497 0.700 1.00 0.00 38 VAL A O 30
ATOM 31280 N N . LYS A 1 39 ? 10.125 0.041 1.905 1.00 0.00 39 LYS A N 30
ATOM 31281 C CA . LYS A 1 39 ? 9.898 -0.816 0.708 1.00 0.00 39 LYS A CA 30
ATOM 31282 C C . LYS A 1 39 ? 8.817 -0.266 -0.222 1.00 0.00 39 LYS A C 30
ATOM 31283 O O . LYS A 1 39 ? 9.087 0.099 -1.348 1.00 0.00 39 LYS A O 30
ATOM 31302 N N . LYS A 1 40 ? 7.596 -0.262 0.223 1.00 0.00 40 LYS A N 30
ATOM 31303 C CA . LYS A 1 40 ? 6.470 0.189 -0.648 1.00 0.00 40 LYS A CA 30
ATOM 31304 C C . LYS A 1 40 ? 6.803 1.420 -1.497 1.00 0.00 40 LYS A C 30
ATOM 31305 O O . LYS A 1 40 ? 6.687 1.390 -2.698 1.00 0.00 40 LYS A O 30
ATOM 31324 N N . LEU A 1 41 ? 7.135 2.527 -0.892 1.00 0.00 41 LEU A N 30
ATOM 31325 C CA . LEU A 1 41 ? 7.363 3.758 -1.712 1.00 0.00 41 LEU A CA 30
ATOM 31326 C C . LEU A 1 41 ? 8.789 3.913 -2.248 1.00 0.00 41 LEU A C 30
ATOM 31327 O O . LEU A 1 41 ? 9.026 4.732 -3.114 1.00 0.00 41 LEU A O 30
ATOM 31343 N N . GLU A 1 42 ? 9.756 3.209 -1.746 1.00 0.00 42 GLU A N 30
ATOM 31344 C CA . GLU A 1 42 ? 11.125 3.450 -2.275 1.00 0.00 42 GLU A CA 30
ATOM 31345 C C . GLU A 1 42 ? 11.354 2.797 -3.640 1.00 0.00 42 GLU A C 30
ATOM 31346 O O . GLU A 1 42 ? 11.710 3.464 -4.590 1.00 0.00 42 GLU A O 30
ATOM 31358 N N . GLU A 1 43 ? 11.194 1.508 -3.746 1.00 0.00 43 GLU A N 30
ATOM 31359 C CA . GLU A 1 43 ? 11.452 0.847 -5.067 1.00 0.00 43 GLU A CA 30
ATOM 31360 C C . GLU A 1 43 ? 10.894 1.700 -6.208 1.00 0.00 43 GLU A C 30
ATOM 31361 O O . GLU A 1 43 ? 11.630 2.325 -6.947 1.00 0.00 43 GLU A O 30
ATOM 31373 N N . ALA A 1 44 ? 9.604 1.726 -6.363 1.00 0.00 44 ALA A N 30
ATOM 31374 C CA . ALA A 1 44 ? 8.997 2.529 -7.456 1.00 0.00 44 ALA A CA 30
ATOM 31375 C C . ALA A 1 44 ? 8.417 3.828 -6.899 1.00 0.00 44 ALA A C 30
ATOM 31376 O O . ALA A 1 44 ? 8.688 4.907 -7.386 1.00 0.00 44 ALA A O 30
ATOM 31383 N N . GLY A 1 45 ? 7.607 3.723 -5.885 1.00 0.00 45 GLY A N 30
ATOM 31384 C CA . GLY A 1 45 ? 6.986 4.936 -5.293 1.00 0.00 45 GLY A CA 30
ATOM 31385 C C . GLY A 1 45 ? 5.471 4.750 -5.277 1.00 0.00 45 GLY A C 30
ATOM 31386 O O . GLY A 1 45 ? 4.720 5.632 -5.643 1.00 0.00 45 GLY A O 30
ATOM 31390 N N . PHE A 1 46 ? 5.017 3.597 -4.861 1.00 0.00 46 PHE A N 30
ATOM 31391 C CA . PHE A 1 46 ? 3.530 3.351 -4.833 1.00 0.00 46 PHE A CA 30
ATOM 31392 C C . PHE A 1 46 ? 2.848 4.100 -3.681 1.00 0.00 46 PHE A C 30
ATOM 31393 O O . PHE A 1 46 ? 1.701 3.847 -3.376 1.00 0.00 46 PHE A O 30
ATOM 31410 N N . HIS A 1 47 ? 3.528 5.005 -3.032 1.00 0.00 47 HIS A N 30
ATOM 31411 C CA . HIS A 1 47 ? 2.885 5.743 -1.904 1.00 0.00 47 HIS A CA 30
ATOM 31412 C C . HIS A 1 47 ? 1.705 6.580 -2.407 1.00 0.00 47 HIS A C 30
ATOM 31413 O O . HIS A 1 47 ? 1.737 7.792 -2.376 1.00 0.00 47 HIS A O 30
ATOM 31427 N N . THR A 1 48 ? 0.658 5.939 -2.863 1.00 0.00 48 THR A N 30
ATOM 31428 C CA . THR A 1 48 ? -0.530 6.696 -3.362 1.00 0.00 48 THR A CA 30
ATOM 31429 C C . THR A 1 48 ? -1.586 5.741 -3.940 1.00 0.00 48 THR A C 30
ATOM 31430 O O . THR A 1 48 ? -1.400 4.542 -3.980 1.00 0.00 48 THR A O 30
ATOM 31441 N N . VAL A 1 49 ? -2.694 6.285 -4.378 1.00 0.00 49 VAL A N 30
ATOM 31442 C CA . VAL A 1 49 ? -3.798 5.457 -4.964 1.00 0.00 49 VAL A CA 30
ATOM 31443 C C . VAL A 1 49 ? -3.259 4.226 -5.708 1.00 0.00 49 VAL A C 30
ATOM 31444 O O . VAL A 1 49 ? -3.914 3.205 -5.780 1.00 0.00 49 VAL A O 30
ATOM 31457 N N . GLU A 1 50 ? -2.084 4.312 -6.263 1.00 0.00 50 GLU A N 30
ATOM 31458 C CA . GLU A 1 50 ? -1.516 3.145 -7.003 1.00 0.00 50 GLU A CA 30
ATOM 31459 C C . GLU A 1 50 ? -1.812 1.823 -6.276 1.00 0.00 50 GLU A C 30
ATOM 31460 O O . GLU A 1 50 ? -1.840 0.771 -6.883 1.00 0.00 50 GLU A O 30
ATOM 31472 N N . ALA A 1 51 ? -2.022 1.863 -4.987 1.00 0.00 51 ALA A N 30
ATOM 31473 C CA . ALA A 1 51 ? -2.302 0.599 -4.243 1.00 0.00 51 ALA A CA 30
ATOM 31474 C C . ALA A 1 51 ? -3.565 -0.085 -4.778 1.00 0.00 51 ALA A C 30
ATOM 31475 O O . ALA A 1 51 ? -3.822 -1.237 -4.489 1.00 0.00 51 ALA A O 30
ATOM 31482 N N . VAL A 1 52 ? -4.359 0.608 -5.548 1.00 0.00 52 VAL A N 30
ATOM 31483 C CA . VAL A 1 52 ? -5.603 -0.022 -6.086 1.00 0.00 52 VAL A CA 30
ATOM 31484 C C . VAL A 1 52 ? -5.392 -0.484 -7.530 1.00 0.00 52 VAL A C 30
ATOM 31485 O O . VAL A 1 52 ? -4.860 0.236 -8.352 1.00 0.00 52 VAL A O 30
ATOM 31498 N N . ALA A 1 53 ? -5.810 -1.683 -7.842 1.00 0.00 53 ALA A N 30
ATOM 31499 C CA . ALA A 1 53 ? -5.639 -2.204 -9.230 1.00 0.00 53 ALA A CA 30
ATOM 31500 C C . ALA A 1 53 ? -4.275 -1.787 -9.785 1.00 0.00 53 ALA A C 30
ATOM 31501 O O . ALA A 1 53 ? -3.312 -1.676 -9.056 1.00 0.00 53 ALA A O 30
ATOM 31508 N N . TYR A 1 54 ? -4.192 -1.551 -11.066 1.00 0.00 54 TYR A N 30
ATOM 31509 C CA . TYR A 1 54 ? -2.892 -1.135 -11.668 1.00 0.00 54 TYR A CA 30
ATOM 31510 C C . TYR A 1 54 ? -1.811 -2.182 -11.384 1.00 0.00 54 TYR A C 30
ATOM 31511 O O . TYR A 1 54 ? -1.493 -3.001 -12.224 1.00 0.00 54 TYR A O 30
ATOM 31529 N N . ALA A 1 55 ? -1.244 -2.165 -10.208 1.00 0.00 55 ALA A N 30
ATOM 31530 C CA . ALA A 1 55 ? -0.184 -3.163 -9.878 1.00 0.00 55 ALA A CA 30
ATOM 31531 C C . ALA A 1 55 ? -0.633 -4.047 -8.714 1.00 0.00 55 ALA A C 30
ATOM 31532 O O . ALA A 1 55 ? -1.082 -3.554 -7.698 1.00 0.00 55 ALA A O 30
ATOM 31539 N N . PRO A 1 56 ? -0.484 -5.330 -8.895 1.00 0.00 56 PRO A N 30
ATOM 31540 C CA . PRO A 1 56 ? -0.865 -6.295 -7.838 1.00 0.00 56 PRO A CA 30
ATOM 31541 C C . PRO A 1 56 ? 0.108 -6.192 -6.665 1.00 0.00 56 PRO A C 30
ATOM 31542 O O . PRO A 1 56 ? 1.275 -6.506 -6.785 1.00 0.00 56 PRO A O 30
ATOM 31553 N N . LYS A 1 57 ? -0.366 -5.736 -5.538 1.00 0.00 57 LYS A N 30
ATOM 31554 C CA . LYS A 1 57 ? 0.517 -5.588 -4.345 1.00 0.00 57 LYS A CA 30
ATOM 31555 C C . LYS A 1 57 ? 1.509 -6.748 -4.260 1.00 0.00 57 LYS A C 30
ATOM 31556 O O . LYS A 1 57 ? 2.660 -6.566 -3.925 1.00 0.00 57 LYS A O 30
ATOM 31575 N N . LYS A 1 58 ? 1.076 -7.939 -4.564 1.00 0.00 58 LYS A N 30
ATOM 31576 C CA . LYS A 1 58 ? 2.007 -9.102 -4.499 1.00 0.00 58 LYS A CA 30
ATOM 31577 C C . LYS A 1 58 ? 3.209 -8.871 -5.416 1.00 0.00 58 LYS A C 30
ATOM 31578 O O . LYS A 1 58 ? 4.308 -9.318 -5.154 1.00 0.00 58 LYS A O 30
ATOM 31597 N N . GLU A 1 59 ? 3.008 -8.164 -6.488 1.00 0.00 59 GLU A N 30
ATOM 31598 C CA . GLU A 1 59 ? 4.132 -7.893 -7.427 1.00 0.00 59 GLU A CA 30
ATOM 31599 C C . GLU A 1 59 ? 4.975 -6.744 -6.899 1.00 0.00 59 GLU A C 30
ATOM 31600 O O . GLU A 1 59 ? 6.179 -6.845 -6.785 1.00 0.00 59 GLU A O 30
ATOM 31612 N N . LEU A 1 60 ? 4.356 -5.654 -6.555 1.00 0.00 60 LEU A N 30
ATOM 31613 C CA . LEU A 1 60 ? 5.143 -4.523 -6.013 1.00 0.00 60 LEU A CA 30
ATOM 31614 C C . LEU A 1 60 ? 6.006 -5.055 -4.865 1.00 0.00 60 LEU A C 30
ATOM 31615 O O . LEU A 1 60 ? 7.219 -5.019 -4.913 1.00 0.00 60 LEU A O 30
ATOM 31631 N N . ILE A 1 61 ? 5.381 -5.551 -3.835 1.00 0.00 61 ILE A N 30
ATOM 31632 C CA . ILE A 1 61 ? 6.148 -6.091 -2.681 1.00 0.00 61 ILE A CA 30
ATOM 31633 C C . ILE A 1 61 ? 7.256 -6.992 -3.191 1.00 0.00 61 ILE A C 30
ATOM 31634 O O . ILE A 1 61 ? 8.315 -7.090 -2.605 1.00 0.00 61 ILE A O 30
ATOM 31650 N N . ASN A 1 62 ? 7.031 -7.640 -4.298 1.00 0.00 62 ASN A N 30
ATOM 31651 C CA . ASN A 1 62 ? 8.089 -8.514 -4.854 1.00 0.00 62 ASN A CA 30
ATOM 31652 C C . ASN A 1 62 ? 9.412 -7.747 -4.920 1.00 0.00 62 ASN A C 30
ATOM 31653 O O . ASN A 1 62 ? 10.459 -8.335 -5.106 1.00 0.00 62 ASN A O 30
ATOM 31664 N N . ILE A 1 63 ? 9.396 -6.438 -4.768 1.00 0.00 63 ILE A N 30
ATOM 31665 C CA . ILE A 1 63 ? 10.688 -5.700 -4.830 1.00 0.00 63 ILE A CA 30
ATOM 31666 C C . ILE A 1 63 ? 11.685 -6.307 -3.845 1.00 0.00 63 ILE A C 30
ATOM 31667 O O . ILE A 1 63 ? 12.578 -7.043 -4.215 1.00 0.00 63 ILE A O 30
ATOM 31683 N N . LYS A 1 64 ? 11.529 -5.999 -2.602 1.00 0.00 64 LYS A N 30
ATOM 31684 C CA . LYS A 1 64 ? 12.454 -6.548 -1.571 1.00 0.00 64 LYS A CA 30
ATOM 31685 C C . LYS A 1 64 ? 12.117 -8.014 -1.300 1.00 0.00 64 LYS A C 30
ATOM 31686 O O . LYS A 1 64 ? 12.946 -8.783 -0.857 1.00 0.00 64 LYS A O 30
ATOM 31705 N N . GLY A 1 65 ? 10.904 -8.411 -1.576 1.00 0.00 65 GLY A N 30
ATOM 31706 C CA . GLY A 1 65 ? 10.520 -9.828 -1.345 1.00 0.00 65 GLY A CA 30
ATOM 31707 C C . GLY A 1 65 ? 9.381 -9.904 -0.327 1.00 0.00 65 GLY A C 30
ATOM 31708 O O . GLY A 1 65 ? 9.132 -10.942 0.254 1.00 0.00 65 GLY A O 30
ATOM 31712 N N . ILE A 1 66 ? 8.684 -8.823 -0.097 1.00 0.00 66 ILE A N 30
ATOM 31713 C CA . ILE A 1 66 ? 7.571 -8.871 0.889 1.00 0.00 66 ILE A CA 30
ATOM 31714 C C . ILE A 1 66 ? 6.325 -9.490 0.244 1.00 0.00 66 ILE A C 30
ATOM 31715 O O . ILE A 1 66 ? 6.408 -10.441 -0.507 1.00 0.00 66 ILE A O 30
ATOM 31731 N N . SER A 1 67 ? 5.177 -8.951 0.546 1.00 0.00 67 SER A N 30
ATOM 31732 C CA . SER A 1 67 ? 3.902 -9.472 -0.019 1.00 0.00 67 SER A CA 30
ATOM 31733 C C . SER A 1 67 ? 2.763 -8.754 0.685 1.00 0.00 67 SER A C 30
ATOM 31734 O O . SER A 1 67 ? 2.848 -7.573 0.962 1.00 0.00 67 SER A O 30
ATOM 31742 N N . GLU A 1 68 ? 1.720 -9.445 1.027 1.00 0.00 68 GLU A N 30
ATOM 31743 C CA . GLU A 1 68 ? 0.627 -8.765 1.762 1.00 0.00 68 GLU A CA 30
ATOM 31744 C C . GLU A 1 68 ? 1.218 -8.169 3.044 1.00 0.00 68 GLU A C 30
ATOM 31745 O O . GLU A 1 68 ? 0.632 -7.314 3.676 1.00 0.00 68 GLU A O 30
ATOM 31757 N N . ALA A 1 69 ? 2.388 -8.626 3.426 1.00 0.00 69 ALA A N 30
ATOM 31758 C CA . ALA A 1 69 ? 3.035 -8.104 4.659 1.00 0.00 69 ALA A CA 30
ATOM 31759 C C . ALA A 1 69 ? 2.890 -6.585 4.753 1.00 0.00 69 ALA A C 30
ATOM 31760 O O . ALA A 1 69 ? 2.029 -6.070 5.442 1.00 0.00 69 ALA A O 30
ATOM 31767 N N . LYS A 1 70 ? 3.716 -5.867 4.056 1.00 0.00 70 LYS A N 30
ATOM 31768 C CA . LYS A 1 70 ? 3.627 -4.384 4.096 1.00 0.00 70 LYS A CA 30
ATOM 31769 C C . LYS A 1 70 ? 2.500 -3.898 3.181 1.00 0.00 70 LYS A C 30
ATOM 31770 O O . LYS A 1 70 ? 1.729 -3.031 3.542 1.00 0.00 70 LYS A O 30
ATOM 31789 N N . ALA A 1 71 ? 2.388 -4.454 2.005 1.00 0.00 71 ALA A N 30
ATOM 31790 C CA . ALA A 1 71 ? 1.298 -4.015 1.086 1.00 0.00 71 ALA A CA 30
ATOM 31791 C C . ALA A 1 71 ? -0.049 -4.048 1.813 1.00 0.00 71 ALA A C 30
ATOM 31792 O O . ALA A 1 71 ? -0.662 -3.027 2.055 1.00 0.00 71 ALA A O 30
ATOM 31799 N N . ASP A 1 72 ? -0.515 -5.217 2.160 1.00 0.00 72 ASP A N 30
ATOM 31800 C CA . ASP A 1 72 ? -1.824 -5.318 2.868 1.00 0.00 72 ASP A CA 30
ATOM 31801 C C . ASP A 1 72 ? -1.897 -4.292 3.998 1.00 0.00 72 ASP A C 30
ATOM 31802 O O . ASP A 1 72 ? -2.850 -3.546 4.108 1.00 0.00 72 ASP A O 30
ATOM 31811 N N . LYS A 1 73 ? -0.904 -4.243 4.845 1.00 0.00 73 LYS A N 30
ATOM 31812 C CA . LYS A 1 73 ? -0.943 -3.256 5.960 1.00 0.00 73 LYS A CA 30
ATOM 31813 C C . LYS A 1 73 ? -1.400 -1.889 5.439 1.00 0.00 73 LYS A C 30
ATOM 31814 O O . LYS A 1 73 ? -1.978 -1.102 6.162 1.00 0.00 73 LYS A O 30
ATOM 31833 N N . ILE A 1 74 ? -1.149 -1.599 4.191 1.00 0.00 74 ILE A N 30
ATOM 31834 C CA . ILE A 1 74 ? -1.576 -0.278 3.639 1.00 0.00 74 ILE A CA 30
ATOM 31835 C C . ILE A 1 74 ? -3.056 -0.323 3.234 1.00 0.00 74 ILE A C 30
ATOM 31836 O O . ILE A 1 74 ? -3.840 0.518 3.628 1.00 0.00 74 ILE A O 30
ATOM 31852 N N . LEU A 1 75 ? -3.444 -1.293 2.454 1.00 0.00 75 LEU A N 30
ATOM 31853 C CA . LEU A 1 75 ? -4.872 -1.377 2.038 1.00 0.00 75 LEU A CA 30
ATOM 31854 C C . LEU A 1 75 ? -5.761 -1.541 3.271 1.00 0.00 75 LEU A C 30
ATOM 31855 O O . LEU A 1 75 ? -6.949 -1.294 3.231 1.00 0.00 75 LEU A O 30
ATOM 31871 N N . ALA A 1 76 ? -5.187 -1.951 4.369 1.00 0.00 76 ALA A N 30
ATOM 31872 C CA . ALA A 1 76 ? -5.989 -2.125 5.613 1.00 0.00 76 ALA A CA 30
ATOM 31873 C C . ALA A 1 76 ? -6.042 -0.805 6.386 1.00 0.00 76 ALA A C 30
ATOM 31874 O O . ALA A 1 76 ? -7.086 -0.372 6.829 1.00 0.00 76 ALA A O 30
ATOM 31881 N N . GLU A 1 77 ? -4.916 -0.161 6.547 1.00 0.00 77 GLU A N 30
ATOM 31882 C CA . GLU A 1 77 ? -4.896 1.133 7.285 1.00 0.00 77 GLU A CA 30
ATOM 31883 C C . GLU A 1 77 ? -5.647 2.198 6.485 1.00 0.00 77 GLU A C 30
ATOM 31884 O O . GLU A 1 77 ? -6.296 3.063 7.039 1.00 0.00 77 GLU A O 30
ATOM 31896 N N . ALA A 1 78 ? -5.567 2.138 5.184 1.00 0.00 78 ALA A N 30
ATOM 31897 C CA . ALA A 1 78 ? -6.279 3.141 4.344 1.00 0.00 78 ALA A CA 30
ATOM 31898 C C . ALA A 1 78 ? -7.762 2.778 4.244 1.00 0.00 78 ALA A C 30
ATOM 31899 O O . ALA A 1 78 ? -8.620 3.635 4.189 1.00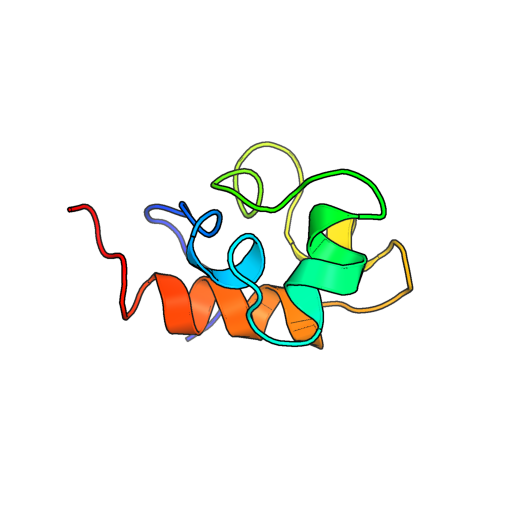 0.00 78 ALA A O 30
ATOM 31906 N N . ALA A 1 79 ? -8.067 1.509 4.226 1.00 0.00 79 ALA A N 30
ATOM 31907 C CA . ALA A 1 79 ? -9.493 1.087 4.136 1.00 0.00 79 ALA A CA 30
ATOM 31908 C C . ALA A 1 79 ? -10.214 1.385 5.455 1.00 0.00 79 ALA A C 30
ATOM 31909 O O . ALA A 1 79 ? -11.423 1.491 5.502 1.00 0.00 79 ALA A O 30
ATOM 31916 N N . LYS A 1 80 ? -9.480 1.521 6.525 1.00 0.00 80 LYS A N 30
ATOM 31917 C CA . LYS A 1 80 ? -10.129 1.810 7.836 1.00 0.00 80 LYS A CA 30
ATOM 31918 C C . LYS A 1 80 ? -9.804 3.236 8.289 1.00 0.00 80 LYS A C 30
ATOM 31919 O O . LYS A 1 80 ? -10.415 3.762 9.198 1.00 0.00 80 LYS A O 30
ATOM 31938 N N . LEU A 1 81 ? -8.848 3.869 7.663 1.00 0.00 81 LEU A N 30
ATOM 31939 C CA . LEU A 1 81 ? -8.490 5.261 8.063 1.00 0.00 81 LEU A CA 30
ATOM 31940 C C . LEU A 1 81 ? -8.641 6.214 6.871 1.00 0.00 81 LEU A C 30
ATOM 31941 O O . LEU A 1 81 ? -8.689 7.418 7.029 1.00 0.00 81 LEU A O 30
ATOM 31957 N N . VAL A 1 82 ? -8.722 5.686 5.678 1.00 0.00 82 VAL A N 30
ATOM 31958 C CA . VAL A 1 82 ? -8.877 6.566 4.481 1.00 0.00 82 VAL A CA 30
ATOM 31959 C C . VAL A 1 82 ? -10.073 6.106 3.646 1.00 0.00 82 VAL A C 30
ATOM 31960 O O . VAL A 1 82 ? -9.935 5.801 2.479 1.00 0.00 82 VAL A O 30
ATOM 31973 N N . PRO A 1 83 ? -11.212 6.071 4.282 1.00 0.00 83 PRO A N 30
ATOM 31974 C CA . PRO A 1 83 ? -12.453 5.640 3.594 1.00 0.00 83 PRO A CA 30
ATOM 31975 C C . PRO A 1 83 ? -12.933 6.722 2.621 1.00 0.00 83 PRO A C 30
ATOM 31976 O O . PRO A 1 83 ? -13.870 6.524 1.873 1.00 0.00 83 PRO A O 30
ATOM 31987 N N . MET A 1 84 ? -12.300 7.863 2.627 1.00 0.00 84 MET A N 30
ATOM 31988 C CA . MET A 1 84 ? -12.724 8.954 1.703 1.00 0.00 84 MET A CA 30
ATOM 31989 C C . MET A 1 84 ? -11.499 9.698 1.164 1.00 0.00 84 MET A C 30
ATOM 31990 O O . MET A 1 84 ? -10.385 9.471 1.592 1.00 0.00 84 MET A O 30
ATOM 32004 N N . GLY A 1 85 ? -11.697 10.586 0.229 1.00 0.00 85 GLY A N 30
ATOM 32005 C CA . GLY A 1 85 ? -10.545 11.343 -0.336 1.00 0.00 85 GLY A CA 30
ATOM 32006 C C . GLY A 1 85 ? -10.823 12.843 -0.240 1.00 0.00 85 GLY A C 30
ATOM 32007 O O . GLY A 1 85 ? -10.719 13.377 0.852 1.00 0.00 85 GLY A O 30
#

CATH classification: 1.10.150.20

Solvent-accessible surface area: 4374 Å² total; per-residue (Å²): 156,158,91,23,208,38,56,3,40,0,32,179,17,0,96,102,46,56,86,41,0,32,87,64,1,37,120,52,70,13,28,57,34,75,51,1,68,46,197,29,71,8,117,101,4,4,103,78,128,56,34,26,90,62,9,1,40,83,0,4,24,78,1,39,168,143,34,79,180,116

Secondary structure (DSSP, 8-state):
--S-SS---HIIIIITT-SHHIIIIIHTT--SSGGGBTSSBHHHHHTTTT-STTHHHHHHHHHHHHS---